Protein 8E2E (pdb70)

B-factor: mean 23.98, std 10.59, range [0.01, 70.36]

Radius of gyration: 41.84 Å; Cα contacts (8 Å, |Δi|>4): 3413; chains: 2; bounding box: 88×154×66 Å

GO terms:
  GO:0004842 ubiquitin-protein transferase activity (F, IDA)
  GO:0000922 spindle pole (C, IDA)
  GO:0005768 endosome (C, IDA)
  GO:0005802 trans-Golgi network (C, IDA)
  GO:0005815 microtubule organizing center (C, IDA)
  GO:0030496 midbody (C, IDA)
  GO:0042127 regulation of cell population proliferation (P, TAS)
  GO:0016567 protein ubiquitination (P, TAS)
  GO:0006468 protein phosphorylation (P, TAS)
  GO:0004869 cysteine-type endopeptidase inhibitor activity (F, IMP)
  GO:0043066 negative regulation of apoptotic process (P, IMP)
  GO:0032465 regulation of cytokinesis (P, IMP)
  GO:0005515 protein binding (F, IPI)
  GO:0005829 cytosol (C, TAS)
  GO:0072686 mitotic spindle (C, IDA)
  GO:0005794 Golgi apparatus (C, IDA)
  GO:0043066 negative regulation of apoptotic process (P, TAS)
  GO:0016020 membrane (C, HDA)
  GO:2001237 negative regulation of extrinsic apoptotic signaling pathway (P, IMP)

Foldseek 3Di:
DLLVLLVVLCPHPVVVNLVVLVVLLVVLVVVPLLVVLCVVVLLSNLLSLLSVLLPDDPVHALNSLLSSLSNSLSSQLVDPLRNAPCSNDPQVSVLSLLCLQWFCVQAPVVRHHSPPSNNSSSLVSLQSRLLSNCVDHCQVSLLVNLLVQLVCVVVRGTHQLRSLVSQQCNQPPHDQDLQGAGSHQYELSSVLSNLVCLLVVPDQDLSNLLSVLSSLSNNQNYDHVGSLVSQLVDPSNLSNVQDQQQAVPDLASDDSSLVSNVSSLVSSCVSCVVPHNQSSLLSLLQSLLQQLAPVHRLQVVHHHPSSLLSSLVSSLPGDNFFHFLVSLVSLLQSLLVSLLCVLVVDAQKDKDLDSFSNNLSSLSVNLVQQAFPADPVRTTRHCLAGNLLVQLVPLVSLLSLLLSLLSDEDVTNNVSSLSSLLSSLVRHPDLCSSVVSVQQQQQAADPRHDDLLGGHRHYPSSLVSVLVSCQDPRNLVVCLVVLVLVSLLSNLLSQQLVADDPPDDVVLVVLVVVACWDFQLLQWAKDWPDPPFDRCNQQSDPDWDDLPPPAFPGKDFADPVDFKTKMKIFHPAKFQFFKKKWAFNNNCLQQAFQWKWKWFDLVSPDTDTSGPTGGCRPRRMIMMGRPGGDTGRMMMIIGTGGPHDRMHGTTHMTGTGAHVHHPNNNSLSRRGSVSSLVVLLCSLPSDVVCNLVSLVSNLPRFLSLLSLVLCLPDPDRPDDNVSSLVSNLSNLPSDLVSVLVNVCCQQFNSFGVNSHGGSPPDQHNDDDPSSLVSLLCLQQPDDPNNVVSLVSLVVLVVLLVVVVVVRSSSVCHDPSSVVSNVVSVVD/DLLVLLVVLCPHPVVVNLVVLVVLLVVLVVVPLLVVLCVVVLLSNLLSLLSVLLPDDPVHALNSLLSSLSNSLSSQLVDPLRNAPCSNDPQVSVLSLLCLQWFCVQAPVVRHHSPPSNNSSSLVSLQSRLLSNCVDHCQVSLLVNLLVQLVCVVVRGTHQQRSLVSQQCNQPPHDQDLQGAGSHQYELSSVLSNLVCLLVVPDCDLSNLLSVLSSLSNNQNYDHVGSLVSQLVDPSNLSNVQDQQQAVPDLASDDSSLVSNVSSLVSSCVSCVVPHNQSSLLSLLQSLLQQLAPVHRLQVVGHHPSSLLSSLVSSLPGDNFFHFLVSLVSLLQSLLVSLLCPLVVPAQKDKDCDSFSNNLSSLSVNLVQQAFPADPVRTTRHCLAGNLLVQLVPLVSLLSLLLSLLSDADVTNNVSSLSSLVSSLVRHPDLCSSVVSVQQQQQAADPRHDDLLGGHRHYPSSLVSVLVSCQDPRNLVVCLVVLVLVSLLSNLLSQQLVADDPPDDCVLVVLVVVACWDFQLLQWAKDWPDPPFDRCNQQSDPDWDDLPPPAFPGKDFADPVDFKTKMKIFHPAKFQFFKKKWAFNNNCLQQAFQWKWKWFDLVSPDTDTSGPTGGCRPRRMIMMGRPGGDTGRMMMIIGTGGPHDRMHGTTHMTGTGAHVHHPNNNSLSRRGSVSSLVVLLCSLPSDVVCNLVSLVSNLPRFLSLLSLVLCLPDPDRPDDNVSSLVSNLSNLPSDLVSVLVNVCCQQFNSFGVNSHGGSPPDQHNDDDPSSLVSLLCLQQPDDPNNVVSLVSLVVLVVLLVVVVVVRRSSVCHDPSSVVSNVVSVVD

Sequence (1654 aa):
LLDNLLSPLQVLDIPMISWVVMLVSRLLDYVNQWSFINHERCISVVQKLVLFLLSMDFTCHADLLLFVCKVLARIANATRPTIHLCEIVNEPQLERLLLLLVGTDFNRGDISWGGAWAQYSLTCMLQDILAGELQLSSVPMLNVCCFNKLFSMLQVHHVQLESLLQLWLTLSLNFLYNANRIPVISLNQASITSSFLTVLAWYPNTLLRTWCLVLHSSLTLMTNMQLESTTAHLLVVSDPNLIHVLVKFLSGQHSPQVGPTATQAMQEFLTRLQVHLSSTCPQIFSSEFLLKLIHILSSTERGAFQTGQGPLDAQVKLLEFTLEQNFEVVSVSTISAVIESVTFLVHHYITCSDKVMSRSTRDQLMFDLLKLVNILVQLPLSGNREYSARPAYVADLVLANQQIMSQILSALGLCNSISVGDGLFTILTTLSKKASTVHMMLQPILTYMACGYMGRQGSLATTCQLSEPLLWFILRVLDTSDALKAFHDMGGVQLICNNMVTSTRAIIVNTARSMVSTIMKFLDGIHNFAPLGTITSSSPTAQPAEVLLQATPPHRRARSAAWSYIFLPEEAWCDLTIHLPAAVLLKEIHIQPHLASLATCPSSVSVEVSADGVNMLPLSTPVVVTSGLTYIKIQLVKAEVASAVCLRLHRPRDASTLGLSQIKLLGLTAFGTTSSDQVSKTSIGWLRLLHHCLTHISDLEGMMASAAAPTANLLQTCAALLMSSPYCGMHSPNIEVVLVKIGLQSTRIIGLKLIDILLRNCAASLNSPLLFGRLNGLSSDSTIDILYQLGTTQDPGTKDRIQALLKWVSDSARVAAMEYGLLMPSPSHLHCVAAILWHLLDNLLSPLQVLDIPMISWVVMLVSRLLDYVNQWSFINHERCISVVQKLVLFLLSMDFTCHADLLLFVCKVLARIANATRPTIHLCEIVNEPQLERLLLLLVGTDFNRGDISWGGAWAQYSLTCMLQDILAGELQLSSVPMLNVCCFNKLFSMLQVHHVQLESLLQLWLTLSLNFLYNANRIPVISLNQASITSSFLTVLAWYPNTLLRTWCLVLHSSLTLMTNMQLESTTAHLLVVSDPN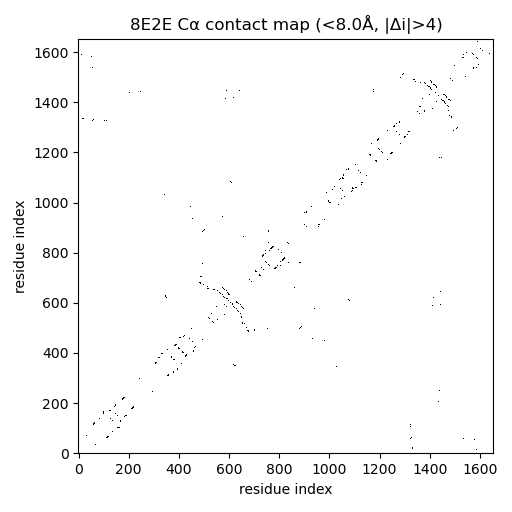LIHVLVKFLSGQHSPQVGPTATQAMQEFLTRLQVHLSSTCPQIFSSEFLLKLIHILSSTERGAFQTGQGPLDAQVKLLEFTLEQNFEVVSVSTISAVIESVTFLVHHYITCSDKVMSRSTRDQLMFDLLKLVNILVQLPLSGNREYSARPAYVADLVLANQQIMSQILSALGLCNSISVGDGLFTILTTLSKKASTVHMMLQPILTYMACGYMGRQGSLATTCQLSEPLLWFILRVLDTSDALKAFHDMGGVQLICNNMVTSTRAIIVNTARSMVSTIMKFLDGIHNFAPLGTITSSSPTAQPAEVLLQATPPHRRARSAAWSYIFLPEEAWCDLTIHLPAAVLLKEIHIQPHLASLATCPSSVSVEVSADGVNMLPLSTPVVVTSGLTYIKIQLVKAEVASAVCLRLHRPRDASTLGLSQIKLLGLTAFGTTSSDQVSKTSIGWLRLLHHCLTHISDLEGMMASAAAPTANLLQTCAALLMSSPYCGMHSPNIEVVLVKIGLQSTRIIGLKLIDILLRNCAASLNSPLLFGRLNGLSSDSTIDILYQLGTTQDPGTKDRIQALLKWVSDSARVAAMEYGLLMPSPSHLHCVAAILWH

Secondary structure (DSSP, 8-state):
-HHHHHGGG----HHHHHHHHHHHHHHHHT--GGGGT--HHHHHHHHHHHHHHHH--TTSBHHHHHHHHHHHHHHHHHSSS---HHHH--HHHHHHHHHHHHBTTT-BTTB-TTHHHHHHHHHHHHHHHHHHH----SHHHHHHHHHHHHHTTTTTSB-HHHHHHHHHHHH------TTPPPSS---HHHHHHHHHHHHH-S---HHHHHHHHHHHHHHHTS----HHHHHHTSHHHHHHHHHHHT--B-SS-HHHHHHHHHHHHHHHHHHHHTT-HHHHHHHHHHHHHHHHSTTSHHHHT-S-HHHHHHHHHHHTTS--TT-BHHHHHHHHHHHHHHHHHHHHT--SEEE---HHHHHHHHHHHHHHHHTPBBPTTSSBB----BHHHHHHH-HHHHHHHHHHHHT-----HHHHHHHHHHHHHHH-SSHHHHHHHHHHHHHS-GGG---SS--PPP-HHHHHHHHHHTTSHHHHHHHHHTTHHHHHHHHHHHHHHT--B-S--HHHHHHHHT---EE-GGGSEEE-S-TTSPP-HHHH-SSPPPTT-SS-SEEEEPPTT--EEEEEEEEEEEEEEEEEEEEE-GGGGGGS-SEEEEEEESSSSS-EE-SSPEE-TT-SSEEEEEEEEEEEEEEEEEEE--TT-SEEEEEEEEEEEE-SSSGGG--HHHHSSHHHHHHHHHHHHTTGGGHHHHHHHHTTSTTHHHHHHHHHTSS-SSS-HHHHHHHHHHHHHS-HHHHHHHHHHHHT--S----S----SS-TT---HHHHHHHHHHHHS-STTHHHHHHHHHHHHHHHHHHHH--HHHHS--HHHHHHHHHHHH-/-HHHHHGGG----HHHHHHHHHHHHHHHHT--GGGGT--HHHHHHHHHHHHHHHH--TTSBHHHHHHHHHHHHHHHHHSSS---HHHH--HHHHHHHHHHHHBTTT-BTTB-TTHHHHHHHHHHHHHHHHHHH----SHHHHHHHHHHHHHTTTTTSB-HHHHHHHHHHHH------TTPPPSS---HHHHHHHHHHHHH-S---HHHHHHHHHHHHHHHTS----HHHHHHTSHHHHHHHHHHHT--B-SS-HHHHHHHHHHHHHHHHHHHHTT-HHHHHHHHHHHHHHHHSTTSHHHHT-S-HHHHHHHHHHHTTS--TT-BHHHHHHHHHHHHHHHHHHHHT--SEEE---HHHHHHHHHHHHHHHHTPBBPTTSSBB----BHHHHHHH-HHHHHHHHHHHHT-----HHHHHHHHHHHHHHH-SSHHHHHHHHHHHHHS-GGG---SS--PPP-HHHHHHHHHHTTSHHHHHHHHHTTHHHHHHHHHHHHHHT--B-S--HHHHHHHHT---EE-GGGSEEE-S-TTSPP-HHHH-SSPPPTT-SS-SEEEEPPTT--EEEEEEEEEEEEEEEEEEEEE-GGGGGGS-SEEEEEEESSSSS-EE-SSPEE-TT-SSEEEEEEEEEEEEEEEEEEE--TT-SEEEEEEEEEEEE-SSSGGG--HHHHSSHHHHHHHHHHHHTTGGGHHHHHHHHTTSTTHHHHHHHHHTSS-SSS-HHHHHHHHHHHHHS-HHHHHHHHHHHHT--S----S----SS-TT---HHHHHHHHHHHHS-STTHHHHHHHHHHHHHHHHHHHH--HHHHS--HHHHHHHHHHHH-

Structure (mmCIF, N/CA/C/O backbone):
data_8E2E
#
_entry.id   8E2E
#
_cell.length_a   1.00
_cell.length_b   1.00
_cell.length_c   1.00
_cell.angle_alpha   90.00
_cell.angle_beta   90.00
_cell.angle_gamma   90.00
#
_symmetry.space_group_name_H-M   'P 1'
#
loop_
_entity.id
_entity.type
_entity.pdbx_description
1 polymer 'Baculoviral IAP repeat-containing protein 6'
2 water water
#
loop_
_atom_site.group_PDB
_atom_site.id
_atom_site.type_symbol
_atom_site.label_atom_id
_atom_site.label_alt_id
_atom_site.label_comp_id
_atom_site.label_asym_id
_atom_site.label_entity_id
_atom_site.label_seq_id
_atom_site.pdbx_PDB_ins_code
_atom_site.Cartn_x
_atom_site.Cartn_y
_atom_site.Cartn_z
_atom_site.occupancy
_atom_site.B_iso_or_equiv
_atom_site.auth_seq_id
_atom_site.auth_comp_id
_atom_site.auth_asym_id
_atom_site.auth_atom_id
_atom_site.pdbx_PDB_model_num
ATOM 1 N N . LEU A 1 2172 ? 208.070 273.603 178.562 1.00 27.55 2141 LEU A N 1
ATOM 2 C CA . LEU A 1 2172 ? 209.471 273.402 178.911 1.00 28.25 2141 LEU A CA 1
ATOM 3 C C . LEU A 1 2172 ? 210.016 272.151 178.226 1.00 26.25 2141 LEU A C 1
ATOM 4 O O . LEU A 1 2172 ? 210.935 272.227 177.424 1.00 25.84 2141 LEU A O 1
ATOM 19 N N . LEU A 1 2173 ? 209.440 270.996 178.560 1.00 26.27 2142 LEU A N 1
ATOM 20 C CA . LEU A 1 2173 ? 209.831 269.758 177.895 1.00 22.10 2142 LEU A CA 1
ATOM 21 C C . LEU A 1 2173 ? 209.689 269.883 176.384 1.00 22.63 2142 LEU A C 1
ATOM 22 O O . LEU A 1 2173 ? 210.577 269.467 175.633 1.00 25.21 2142 LEU A O 1
ATOM 38 N N . ASP A 1 2174 ? 208.579 270.456 175.925 1.00 25.08 2143 ASP A N 1
ATOM 39 C CA . ASP A 1 2174 ? 208.412 270.747 174.505 1.00 26.58 2143 ASP A CA 1
ATOM 40 C C . ASP A 1 2174 ? 209.614 271.509 173.954 1.00 26.53 2143 ASP A C 1
ATOM 41 O O . ASP A 1 2174 ? 210.225 271.098 172.960 1.00 26.81 2143 ASP A O 1
ATOM 50 N N . ASN A 1 2175 ? 209.983 272.615 174.606 1.00 27.94 2144 ASN A N 1
ATOM 51 C CA . ASN A 1 2175 ? 211.098 273.423 174.127 1.00 27.51 2144 ASN A CA 1
ATOM 52 C C . ASN A 1 2175 ? 212.424 272.684 174.264 1.00 25.87 2144 ASN A C 1
ATOM 53 O O . ASN A 1 2175 ? 213.291 272.800 173.396 1.00 30.87 2144 ASN A O 1
ATOM 64 N N . LEU A 1 2176 ? 212.604 271.920 175.344 1.00 22.48 2145 LEU A N 1
ATOM 65 C CA . LEU A 1 2176 ? 213.818 271.121 175.479 1.00 23.73 2145 LEU A CA 1
ATOM 66 C C . LEU A 1 2176 ? 213.965 270.134 174.335 1.00 22.64 2145 LEU A C 1
ATOM 67 O O . LEU A 1 2176 ? 215.084 269.819 173.933 1.00 23.61 2145 LEU A O 1
ATOM 83 N N . LEU A 1 2177 ? 212.855 269.626 173.809 1.00 24.52 2146 LEU A N 1
ATOM 84 C CA . LEU A 1 2177 ? 212.916 268.643 172.738 1.00 22.74 2146 LEU A CA 1
ATOM 85 C C . LEU A 1 2177 ? 212.906 269.273 171.356 1.00 25.46 2146 LEU A C 1
ATOM 86 O O . LEU A 1 2177 ? 213.213 268.587 170.377 1.00 23.69 2146 LEU A O 1
ATOM 102 N N . SER A 1 2178 ? 212.558 270.553 171.262 1.00 28.04 2147 SER A N 1
ATOM 103 C CA . SER A 1 2178 ? 212.482 271.273 169.995 1.00 26.07 2147 SER A CA 1
ATOM 104 C C . SER A 1 2178 ? 213.666 271.040 169.057 1.00 27.18 2147 SER A C 1
ATOM 105 O O . SER A 1 2178 ? 213.467 271.040 167.838 1.00 32.97 2147 SER A O 1
ATOM 113 N N . PRO A 1 2179 ? 214.899 270.842 169.541 1.00 26.51 2148 PRO A N 1
ATOM 114 C CA . PRO A 1 2179 ? 215.974 270.496 168.594 1.00 27.64 2148 PRO A CA 1
ATOM 115 C C . PRO A 1 2179 ? 215.667 269.273 167.755 1.00 28.82 2148 PRO A C 1
ATOM 116 O O . PRO A 1 2179 ? 216.134 269.179 166.617 1.00 35.90 2148 PRO A O 1
ATOM 127 N N . LEU A 1 2180 ? 214.894 268.326 168.283 1.00 27.16 2149 LEU A N 1
ATOM 128 C CA . LEU A 1 2180 ? 214.568 267.129 167.523 1.00 30.07 2149 LEU A CA 1
ATOM 129 C C . LEU A 1 2180 ? 213.689 267.429 166.320 1.00 30.10 2149 LEU A C 1
ATOM 130 O O . LEU A 1 2180 ? 213.613 266.606 165.406 1.00 33.83 2149 LEU A O 1
ATOM 146 N N . GLN A 1 2181 ? 213.015 268.573 166.300 1.00 41.84 2150 GLN A N 1
ATOM 147 C CA . GLN A 1 2181 ? 212.067 268.873 165.234 1.00 42.23 2150 GLN A CA 1
ATOM 148 C C . GLN A 1 2181 ? 212.038 270.360 164.918 1.00 44.44 2150 GLN A C 1
ATOM 149 O O . GLN A 1 2181 ? 211.200 271.093 165.440 1.00 46.51 2150 GLN A O 1
ATOM 163 N N . VAL A 1 2193 ? 220.714 271.784 170.171 1.00 34.85 2162 VAL A N 1
ATOM 164 C CA . VAL A 1 2193 ? 221.354 270.687 170.889 1.00 34.48 2162 VAL A CA 1
ATOM 165 C C . VAL A 1 2193 ? 220.488 270.256 172.072 1.00 33.46 2162 VAL A C 1
ATOM 166 O O . VAL A 1 2193 ? 219.938 271.089 172.783 1.00 32.63 2162 VAL A O 1
ATOM 178 N N . LEU A 1 2194 ? 220.378 268.949 172.285 1.00 29.57 2163 LEU A N 1
ATOM 179 C CA . LEU A 1 2194 ? 219.574 268.423 173.378 1.00 29.78 2163 LEU A CA 1
ATOM 180 C C . LEU A 1 2194 ? 220.365 268.446 174.678 1.00 31.05 2163 LEU A C 1
ATOM 181 O O . LEU A 1 2194 ? 221.549 268.100 174.704 1.00 33.82 2163 LEU A O 1
ATOM 197 N N . ASP A 1 2195 ? 219.704 268.847 175.757 1.00 31.80 2164 ASP A N 1
ATOM 198 C CA . ASP A 1 2195 ? 220.292 268.808 177.091 1.00 33.38 2164 ASP A CA 1
ATOM 199 C C . ASP A 1 2195 ? 219.678 267.613 177.823 1.00 32.60 2164 ASP A C 1
ATOM 200 O O . ASP A 1 2195 ? 218.770 267.742 178.640 1.00 33.38 2164 ASP A O 1
ATOM 209 N N . ILE A 1 2196 ? 220.180 266.426 177.496 1.00 29.14 2165 ILE A N 1
ATOM 210 C CA . ILE A 1 2196 ? 219.636 265.166 178.002 1.00 28.42 2165 ILE A CA 1
ATOM 211 C C . ILE A 1 2196 ? 219.533 265.162 179.524 1.00 29.46 2165 ILE A C 1
ATOM 212 O O . ILE A 1 2196 ? 218.582 264.586 180.058 1.00 29.89 2165 ILE A O 1
ATOM 228 N N . PRO A 1 2197 ? 220.474 265.747 180.270 1.00 33.78 2166 PRO A N 1
ATOM 229 C CA . PRO A 1 2197 ? 220.290 265.785 181.732 1.00 36.41 2166 PRO A CA 1
ATOM 230 C C . PRO A 1 2197 ? 219.086 266.608 182.161 1.00 35.38 2166 PRO A C 1
ATOM 231 O O . PRO A 1 2197 ? 218.304 266.181 183.030 1.00 33.75 2166 PRO A O 1
ATOM 242 N N . MET A 1 2198 ? 218.912 267.788 181.563 1.00 33.53 2167 MET A N 1
ATOM 243 C CA . MET A 1 2198 ? 217.761 268.621 181.892 1.00 34.67 2167 MET A CA 1
ATOM 244 C C . MET A 1 2198 ? 216.474 267.919 181.468 1.00 31.32 2167 MET A C 1
ATOM 245 O O . MET A 1 2198 ? 215.481 267.912 182.202 1.00 27.49 2167 MET A O 1
ATOM 259 N N . ILE A 1 2199 ? 216.480 267.330 180.271 1.00 26.41 2168 ILE A N 1
ATOM 260 C CA . ILE A 1 2199 ? 215.336 266.542 179.819 1.00 25.95 2168 ILE A CA 1
ATOM 261 C C . ILE A 1 2199 ? 215.027 265.445 180.823 1.00 22.53 2168 ILE A C 1
ATOM 262 O O . ILE A 1 2199 ? 213.867 265.185 181.132 1.00 22.52 2168 ILE A O 1
ATOM 278 N N . SER A 1 2200 ? 216.059 264.773 181.330 1.00 23.08 2169 SER A N 1
ATOM 279 C CA . SER A 1 2200 ? 215.840 263.681 182.270 1.00 22.89 2169 SER A CA 1
ATOM 280 C C . SER A 1 2200 ? 215.150 264.178 183.529 1.00 23.66 2169 SER A C 1
ATOM 281 O O . SER A 1 2200 ? 214.127 263.627 183.945 1.00 23.23 2169 SER A O 1
ATOM 289 N N . TRP A 1 2201 ? 215.698 265.228 184.147 1.00 25.38 2170 TRP A N 1
ATOM 290 C CA . TRP A 1 2201 ? 215.053 265.811 185.322 1.00 21.54 2170 TRP A CA 1
ATOM 291 C C . TRP A 1 2201 ? 213.598 266.144 185.033 1.00 19.40 2170 TRP A C 1
ATOM 292 O O . TRP A 1 2201 ? 212.703 265.812 185.815 1.00 23.95 2170 TRP A O 1
ATOM 313 N N . VAL A 1 2202 ? 213.344 266.791 183.896 1.00 21.47 2171 VAL A N 1
ATOM 314 C CA . VAL A 1 2202 ? 211.993 267.249 183.588 1.00 19.66 2171 VAL A CA 1
ATOM 315 C C . VAL A 1 2202 ? 211.065 266.067 183.349 1.00 22.54 2171 VAL A C 1
ATOM 316 O O . VAL A 1 2202 ? 209.917 266.066 183.794 1.00 23.97 2171 VAL A O 1
ATOM 329 N N . VAL A 1 2203 ? 211.530 265.068 182.612 1.00 19.37 2172 VAL A N 1
ATOM 330 C CA . VAL A 1 2203 ? 210.703 263.909 182.316 1.00 18.81 2172 VAL A CA 1
ATOM 331 C C . VAL A 1 2203 ? 210.361 263.179 183.602 1.00 19.10 2172 VAL A C 1
ATOM 332 O O . VAL A 1 2203 ? 209.233 262.731 183.795 1.00 21.07 2172 VAL A O 1
ATOM 345 N N . MET A 1 2204 ? 211.316 263.088 184.520 1.00 21.07 2173 MET A N 1
ATOM 346 C CA . MET A 1 2204 ? 211.026 262.430 185.783 1.00 20.59 2173 MET A CA 1
ATOM 347 C C . MET A 1 2204 ? 210.030 263.237 186.596 1.00 21.84 2173 MET A C 1
ATOM 348 O O . MET A 1 2204 ? 209.100 262.672 187.180 1.00 26.60 2173 MET A O 1
ATOM 362 N N . LEU A 1 2205 ? 210.180 264.558 186.622 1.00 24.31 2174 LEU A N 1
ATOM 363 C CA . LEU A 1 2205 ? 209.209 265.377 187.338 1.00 24.64 2174 LEU A CA 1
ATOM 364 C C . LEU A 1 2205 ? 207.821 265.229 186.726 1.00 23.41 2174 LEU A C 1
ATOM 365 O O . LEU A 1 2205 ? 206.832 265.053 187.440 1.00 30.39 2174 LEU A O 1
ATOM 381 N N . VAL A 1 2206 ? 207.735 265.320 185.402 1.00 24.38 2175 VAL A N 1
ATOM 382 C CA . VAL A 1 2206 ? 206.458 265.236 184.703 1.00 24.60 2175 VAL A CA 1
ATOM 383 C C . VAL A 1 2206 ? 205.822 263.875 184.918 1.00 25.67 2175 VAL A C 1
ATOM 384 O O . VAL A 1 2206 ? 204.610 263.767 185.105 1.00 29.09 2175 VAL A O 1
ATOM 397 N N . SER A 1 2207 ? 206.629 262.818 184.882 1.00 21.13 2176 SER A N 1
ATOM 398 C CA . SER A 1 2207 ? 206.138 261.484 185.186 1.00 23.01 2176 SER A CA 1
ATOM 399 C C . SER A 1 2207 ? 205.554 261.427 186.591 1.00 30.26 2176 SER A C 1
ATOM 400 O O . SER A 1 2207 ? 204.470 260.876 186.800 1.00 31.09 2176 SER A O 1
ATOM 408 N N . ARG A 1 2208 ? 206.250 262.014 187.567 1.00 32.16 2177 ARG A N 1
ATOM 409 C CA . ARG A 1 2208 ? 205.755 261.982 188.939 1.00 33.46 2177 ARG A CA 1
ATOM 410 C C . ARG A 1 2208 ? 204.471 262.785 189.087 1.00 33.58 2177 ARG A C 1
ATOM 411 O O . ARG A 1 2208 ? 203.580 262.403 189.849 1.00 39.27 2177 ARG A O 1
ATOM 432 N N . LEU A 1 2209 ? 204.357 263.903 188.375 1.00 31.51 2178 LEU A N 1
ATOM 433 C CA . LEU A 1 2209 ? 203.140 264.698 188.466 1.00 31.90 2178 LEU A CA 1
ATOM 434 C C . LEU A 1 2209 ? 201.981 263.986 187.791 1.00 33.11 2178 LEU A C 1
ATOM 435 O O . LEU A 1 2209 ? 200.855 264.000 188.294 1.00 38.32 2178 LEU A O 1
ATOM 451 N N . LEU A 1 2210 ? 202.239 263.345 186.653 1.00 31.03 2179 LEU A N 1
ATOM 452 C CA . LEU A 1 2210 ? 201.171 262.654 185.946 1.00 32.74 2179 LEU A CA 1
ATOM 453 C C . LEU A 1 2210 ? 200.716 261.417 186.704 1.00 35.22 2179 LEU A C 1
ATOM 454 O O . LEU A 1 2210 ? 199.523 261.108 186.717 1.00 38.03 2179 LEU A O 1
ATOM 470 N N . ASP A 1 2211 ? 201.636 260.721 187.370 1.00 41.17 2180 ASP A N 1
ATOM 471 C CA . ASP A 1 2211 ? 201.250 259.519 188.094 1.00 43.09 2180 ASP A CA 1
ATOM 472 C C . ASP A 1 2211 ? 200.528 259.869 189.389 1.00 44.66 2180 ASP A C 1
ATOM 473 O O . ASP A 1 2211 ? 199.760 259.060 189.917 1.00 46.37 2180 ASP A O 1
ATOM 482 N N . TYR A 1 2212 ? 200.754 261.074 189.908 1.00 53.20 2181 TYR A N 1
ATOM 483 C CA . TYR A 1 2212 ? 199.942 261.600 190.998 1.00 54.50 2181 TYR A CA 1
ATOM 484 C C . TYR A 1 2212 ? 198.587 262.110 190.523 1.00 54.23 2181 TYR A C 1
ATOM 485 O O . TYR A 1 2212 ? 197.717 262.375 191.360 1.00 56.08 2181 TYR A O 1
ATOM 503 N N . VAL A 1 2213 ? 198.383 262.240 189.218 1.00 46.65 2182 VAL A N 1
ATOM 504 C CA . VAL A 1 2213 ? 197.119 262.696 188.672 1.00 46.66 2182 VAL A CA 1
ATOM 505 C C . VAL A 1 2213 ? 196.278 261.497 188.259 1.00 47.24 2182 VAL A C 1
ATOM 506 O O . VAL A 1 2213 ? 195.360 261.096 188.971 1.00 49.01 2182 VAL A O 1
ATOM 519 N N . ASN A 1 2230 ? 198.000 250.956 186.087 1.00 51.23 2199 ASN A N 1
ATOM 520 C CA . ASN A 1 2230 ? 198.660 249.865 186.790 1.00 51.47 2199 ASN A CA 1
ATOM 521 C C . ASN A 1 2230 ? 199.821 249.282 186.001 1.00 48.53 2199 ASN A C 1
ATOM 522 O O . ASN A 1 2230 ? 200.736 248.697 186.576 1.00 47.28 2199 ASN A O 1
ATOM 532 N N . GLN A 1 2231 ? 199.779 249.422 184.677 1.00 34.16 2200 GLN A N 1
ATOM 533 C CA . GLN A 1 2231 ? 200.847 248.858 183.863 1.00 31.86 2200 GLN A CA 1
ATOM 534 C C . GLN A 1 2231 ? 202.189 249.522 184.137 1.00 29.70 2200 GLN A C 1
ATOM 535 O O . GLN A 1 2231 ? 203.225 248.892 183.920 1.00 32.22 2200 GLN A O 1
ATOM 549 N N . TRP A 1 2232 ? 202.199 250.751 184.645 1.00 25.32 2201 TRP A N 1
ATOM 550 C CA . TRP A 1 2232 ? 203.438 251.485 184.867 1.00 21.66 2201 TRP A CA 1
ATOM 551 C C . TRP A 1 2232 ? 203.961 251.360 186.291 1.00 20.83 2201 TRP A C 1
ATOM 552 O O . TRP A 1 2232 ? 204.990 251.959 186.610 1.00 24.38 2201 TRP A O 1
ATOM 573 N N . SER A 1 2233 ? 203.296 250.577 187.142 1.00 23.51 2202 SER A N 1
ATOM 574 C CA . SER A 1 2233 ? 203.770 250.386 188.507 1.00 24.23 2202 SER A CA 1
ATOM 575 C C . SER A 1 2233 ? 205.162 249.777 188.550 1.00 21.72 2202 SER A C 1
ATOM 576 O O . SER A 1 2233 ? 205.858 249.920 189.556 1.00 26.02 2202 SER A O 1
ATOM 584 N N . PHE A 1 2234 ? 205.586 249.100 187.487 1.00 21.78 2203 PHE A N 1
ATOM 585 C CA . PHE A 1 2234 ? 206.941 248.577 187.440 1.00 18.58 2203 PHE A CA 1
ATOM 586 C C . PHE A 1 2234 ? 207.992 249.675 187.502 1.00 22.14 2203 PHE A C 1
ATOM 587 O O . PHE A 1 2234 ? 209.136 249.397 187.862 1.00 24.81 2203 PHE A O 1
ATOM 604 N N . ILE A 1 2235 ? 207.631 250.912 187.172 1.00 24.90 2204 ILE A N 1
ATOM 605 C CA . ILE A 1 2235 ? 208.591 252.007 187.199 1.00 25.37 2204 ILE A CA 1
ATOM 606 C C . ILE A 1 2235 ? 208.771 252.590 188.594 1.00 27.50 2204 ILE A C 1
ATOM 607 O O . ILE A 1 2235 ? 209.862 253.079 188.912 1.00 33.67 2204 ILE A O 1
ATOM 623 N N . ASN A 1 2236 ? 207.741 252.560 189.429 1.00 34.41 2205 ASN A N 1
ATOM 624 C CA . ASN A 1 2236 ? 207.843 253.052 190.794 1.00 36.67 2205 ASN A CA 1
ATOM 625 C C . ASN A 1 2236 ? 208.970 252.353 191.540 1.00 35.63 2205 ASN A C 1
ATOM 626 O O . ASN A 1 2236 ? 209.958 252.973 191.912 1.00 36.59 2205 ASN A O 1
ATOM 637 N N . HIS A 1 2356 ? 193.967 270.624 171.659 1.00 51.64 2325 HIS A N 1
ATOM 638 C CA . HIS A 1 2356 ? 194.982 269.950 172.454 1.00 51.41 2325 HIS A CA 1
ATOM 639 C C . HIS A 1 2356 ? 196.232 269.839 171.600 1.00 50.06 2325 HIS A C 1
ATOM 640 O O . HIS A 1 2356 ? 196.933 268.833 171.621 1.00 48.37 2325 HIS A O 1
ATOM 653 N N . GLU A 1 2357 ? 196.505 270.910 170.851 1.00 56.99 2326 GLU A N 1
ATOM 654 C CA . GLU A 1 2357 ? 197.528 270.863 169.816 1.00 57.31 2326 GLU A CA 1
ATOM 655 C C . GLU A 1 2357 ? 198.939 270.918 170.387 1.00 56.38 2326 GLU A C 1
ATOM 656 O O . GLU A 1 2357 ? 199.845 270.278 169.838 1.00 54.13 2326 GLU A O 1
ATOM 668 N N . ARG A 1 2358 ? 199.160 271.665 171.470 1.00 53.75 2327 ARG A N 1
ATOM 669 C CA . ARG A 1 2358 ? 200.483 271.660 172.084 1.00 52.65 2327 ARG A CA 1
ATOM 670 C C . ARG A 1 2358 ? 200.787 270.327 172.744 1.00 50.49 2327 ARG A C 1
ATOM 671 O O . ARG A 1 2358 ? 201.955 269.919 172.797 1.00 49.81 2327 ARG A O 1
ATOM 692 N N . CYS A 1 2359 ? 199.760 269.638 173.241 1.00 41.24 2328 CYS A N 1
ATOM 693 C CA . CYS A 1 2359 ? 199.955 268.267 173.682 1.00 37.17 2328 CYS A CA 1
ATOM 694 C C . CYS A 1 2359 ? 200.447 267.402 172.530 1.00 35.49 2328 CYS A C 1
ATOM 695 O O . CYS A 1 2359 ? 201.381 266.614 172.699 1.00 33.51 2328 CYS A O 1
ATOM 703 N N . ILE A 1 2360 ? 199.834 267.538 171.350 1.00 32.35 2329 ILE A N 1
ATOM 704 C CA . ILE A 1 2360 ? 200.315 266.801 170.186 1.00 33.43 2329 ILE A CA 1
ATOM 705 C C . ILE A 1 2360 ? 201.762 267.163 169.894 1.00 31.44 2329 ILE A C 1
ATOM 706 O O . ILE A 1 2360 ? 202.572 266.297 169.570 1.00 31.00 2329 ILE A O 1
ATOM 722 N N . SER A 1 2361 ? 202.105 268.448 169.985 1.00 30.46 2330 SER A N 1
ATOM 723 C CA . SER A 1 2361 ? 203.484 268.864 169.752 1.00 29.54 2330 SER A CA 1
ATOM 724 C C . SER A 1 2361 ? 204.442 268.120 170.668 1.00 25.43 2330 SER A C 1
ATOM 725 O O . SER A 1 2361 ? 205.425 267.520 170.215 1.00 22.08 2330 SER A O 1
ATOM 733 N N . VAL A 1 2362 ? 204.164 268.135 171.966 1.00 21.63 2331 VAL A N 1
ATOM 734 C CA . VAL A 1 2362 ? 205.119 267.544 172.890 1.00 22.78 2331 VAL A CA 1
ATOM 735 C C . VAL A 1 2362 ? 205.168 266.029 172.717 1.00 19.22 2331 VAL A C 1
ATOM 736 O O . VAL A 1 2362 ? 206.236 265.423 172.802 1.00 17.16 2331 VAL A O 1
ATOM 749 N N . VAL A 1 2363 ? 204.027 265.397 172.446 1.00 21.47 2332 VAL A N 1
ATOM 750 C CA . VAL A 1 2363 ? 204.018 263.948 172.257 1.00 18.51 2332 VAL A CA 1
ATOM 751 C C . VAL A 1 2363 ? 204.745 263.564 170.971 1.00 17.09 2332 VAL A C 1
ATOM 752 O O . VAL A 1 2363 ? 205.467 262.563 170.926 1.00 17.75 2332 VAL A O 1
ATOM 765 N N . GLN A 1 2364 ? 204.573 264.348 169.907 1.00 16.91 2333 GLN A N 1
ATOM 766 C CA . GLN A 1 2364 ? 205.335 264.101 168.692 1.00 19.59 2333 GLN A CA 1
ATOM 767 C C . GLN A 1 2364 ? 206.825 264.207 168.963 1.00 18.53 2333 GLN A C 1
ATOM 768 O O . GLN A 1 2364 ? 207.614 263.385 168.488 1.00 19.42 2333 GLN A O 1
ATOM 782 N N . LYS A 1 2365 ? 207.227 265.212 169.740 1.00 18.65 2334 LYS A N 1
ATOM 783 C CA . LYS A 1 2365 ? 208.643 265.372 170.039 1.00 17.40 2334 LYS A CA 1
ATOM 784 C C . LYS A 1 2365 ? 209.153 264.230 170.901 1.00 14.84 2334 LYS A C 1
ATOM 785 O O . LYS A 1 2365 ? 210.282 263.771 170.720 1.00 17.56 2334 LYS A O 1
ATOM 804 N N . LEU A 1 2366 ? 208.333 263.753 171.834 1.00 12.41 2335 LEU A N 1
ATOM 805 C CA . LEU A 1 2366 ? 208.726 262.613 172.653 1.00 14.11 2335 LEU A CA 1
ATOM 806 C C . LEU A 1 2366 ? 208.891 261.360 171.808 1.00 12.75 2335 LEU A C 1
ATOM 807 O O . LEU A 1 2366 ? 209.781 260.543 172.063 1.00 13.15 2335 LEU A O 1
ATOM 823 N N . VAL A 1 2367 ? 208.041 261.185 170.801 1.00 14.20 2336 VAL A N 1
ATOM 824 C CA . VAL A 1 2367 ? 208.210 260.046 169.908 1.00 15.27 2336 VAL A CA 1
ATOM 825 C C . VAL A 1 2367 ? 209.496 260.198 169.113 1.00 14.14 2336 VAL A C 1
ATOM 826 O O . VAL A 1 2367 ? 210.267 259.247 168.960 1.00 12.53 2336 VAL A O 1
ATOM 839 N N . LEU A 1 2368 ? 209.739 261.397 168.585 1.00 15.54 2337 LEU A N 1
ATOM 840 C CA . LEU A 1 2368 ? 211.010 261.653 167.920 1.00 16.17 2337 LEU A CA 1
ATOM 841 C C . LEU A 1 2368 ? 212.174 261.307 168.828 1.00 14.04 2337 LEU A C 1
ATOM 842 O O . LEU A 1 2368 ? 213.146 260.688 168.392 1.00 16.12 2337 LEU A O 1
ATOM 858 N N . PHE A 1 2369 ? 212.080 261.675 170.098 1.00 15.78 2338 PHE A N 1
ATOM 859 C CA . PHE A 1 2369 ? 213.148 261.381 171.039 1.00 13.54 2338 PHE A CA 1
ATOM 860 C C . PHE A 1 2369 ? 213.347 259.878 171.178 1.00 13.17 2338 PHE A C 1
ATOM 861 O O . PHE A 1 2369 ? 214.469 259.379 171.053 1.00 11.54 2338 PHE A O 1
ATOM 878 N N . LEU A 1 2370 ? 212.259 259.139 171.421 1.00 10.73 2339 LEU A N 1
ATOM 879 C CA . LEU A 1 2370 ? 212.336 257.680 171.448 1.00 15.32 2339 LEU A CA 1
ATOM 880 C C . LEU A 1 2370 ? 213.037 257.138 170.209 1.00 13.95 2339 LEU A C 1
ATOM 881 O O . LEU A 1 2370 ? 213.869 256.233 170.299 1.00 15.62 2339 LEU A O 1
ATOM 897 N N . LEU A 1 2371 ? 212.697 257.680 169.040 1.00 11.95 2340 LEU A N 1
ATOM 898 C CA . LEU A 1 2371 ? 213.265 257.196 167.790 1.00 14.81 2340 LEU A CA 1
ATOM 899 C C . LEU A 1 2371 ? 214.720 257.605 167.618 1.00 14.05 2340 LEU A C 1
ATOM 900 O O . LEU A 1 2371 ? 215.448 256.960 166.863 1.00 14.54 2340 LEU A O 1
ATOM 916 N N . SER A 1 2372 ? 215.161 258.643 168.313 1.00 15.17 2341 SER A N 1
ATOM 917 C CA . SER A 1 2372 ? 216.518 259.146 168.186 1.00 11.52 2341 SER A CA 1
ATOM 918 C C . SER A 1 2372 ? 217.500 258.474 169.137 1.00 14.56 2341 SER A C 1
ATOM 919 O O . SER A 1 2372 ? 218.706 258.706 169.015 1.00 20.99 2341 SER A O 1
ATOM 927 N N . MET A 1 2373 ? 217.025 257.654 170.069 1.00 17.70 2342 MET A N 1
ATOM 928 C CA . MET A 1 2373 ? 217.879 257.098 171.113 1.00 15.89 2342 MET A CA 1
ATOM 929 C C . MET A 1 2373 ? 218.854 256.092 170.526 1.00 13.38 2342 MET A C 1
ATOM 930 O O . MET A 1 2373 ? 218.441 255.110 169.906 1.00 21.90 2342 MET A O 1
ATOM 944 N N . ASP A 1 2374 ? 220.143 256.341 170.720 1.00 13.16 2343 ASP A N 1
ATOM 945 C CA . ASP A 1 2374 ? 221.193 255.423 170.301 1.00 10.93 2343 ASP A CA 1
ATOM 946 C C . ASP A 1 2374 ? 222.040 255.120 171.537 1.00 10.62 2343 ASP A C 1
ATOM 947 O O . ASP A 1 2374 ? 221.609 255.284 172.680 1.00 11.70 2343 ASP A O 1
ATOM 956 N N . PHE A 1 2375 ? 223.260 254.632 171.329 1.00 7.01 2344 PHE A N 1
ATOM 957 C CA . PHE A 1 2375 ? 224.048 254.195 172.470 1.00 13.45 2344 PHE A CA 1
ATOM 958 C C . PHE A 1 2375 ? 224.416 255.344 173.398 1.00 12.31 2344 PHE A C 1
ATOM 959 O O . PHE A 1 2375 ? 224.752 255.093 174.553 1.00 17.83 2344 PHE A O 1
ATOM 976 N N . THR A 1 2376 ? 224.366 256.593 172.942 1.00 10.14 2345 THR A N 1
ATOM 977 C CA . THR A 1 2376 ? 224.586 257.692 173.876 1.00 12.73 2345 THR A CA 1
ATOM 978 C C . THR A 1 2376 ? 223.375 257.964 174.759 1.00 11.83 2345 THR A C 1
ATOM 979 O O . THR A 1 2376 ? 223.492 258.742 175.705 1.00 17.45 2345 THR A O 1
ATOM 990 N N . CYS A 1 2377 ? 222.231 257.352 174.483 1.00 11.04 2346 CYS A N 1
ATOM 991 C CA . CYS A 1 2377 ? 221.045 257.473 175.316 1.00 11.39 2346 CYS A CA 1
ATOM 992 C C . CYS A 1 2377 ? 220.880 256.202 176.141 1.00 10.26 2346 CYS A C 1
ATOM 993 O O . CYS A 1 2377 ? 221.520 255.186 175.878 1.00 11.89 2346 CYS A O 1
ATOM 1001 N N . HIS A 1 2378 ? 220.043 256.265 177.168 1.00 14.25 2347 HIS A N 1
ATOM 1002 C CA . HIS A 1 2378 ? 219.969 255.191 178.146 1.00 6.46 2347 HIS A CA 1
ATOM 1003 C C . HIS A 1 2378 ? 218.549 254.673 178.312 1.00 5.84 2347 HIS A C 1
ATOM 1004 O O . HIS A 1 2378 ? 217.583 255.438 178.296 1.00 12.27 2347 HIS A O 1
ATOM 1018 N N . ALA A 1 2379 ? 218.449 253.357 178.487 1.00 9.34 2348 ALA A N 1
ATOM 1019 C CA . ALA A 1 2379 ? 217.150 252.700 178.532 1.00 8.01 2348 ALA A CA 1
ATOM 1020 C C . ALA A 1 2379 ? 216.299 253.233 179.679 1.00 10.33 2348 ALA A C 1
ATOM 1021 O O . ALA A 1 2379 ? 215.090 253.436 179.520 1.00 8.56 2348 ALA A O 1
ATOM 1028 N N . ASP A 1 2380 ? 216.912 253.481 180.836 1.00 9.03 2349 ASP A N 1
ATOM 1029 C CA . ASP A 1 2380 ? 216.136 253.923 181.992 1.00 9.56 2349 ASP A CA 1
ATOM 1030 C C . ASP A 1 2380 ? 215.364 255.200 181.690 1.00 8.08 2349 ASP A C 1
ATOM 1031 O O . ASP A 1 2380 ? 214.216 255.345 182.115 1.00 15.18 2349 ASP A O 1
ATOM 1040 N N . LEU A 1 2381 ? 215.963 256.128 180.944 1.00 8.06 2350 LEU A N 1
ATOM 1041 C CA . LEU A 1 2381 ? 215.232 257.315 180.514 1.00 9.20 2350 LEU A CA 1
ATOM 1042 C C . LEU A 1 2381 ? 214.138 256.959 179.520 1.00 9.72 2350 LEU A C 1
ATOM 1043 O O . LEU A 1 2381 ? 213.064 257.568 179.520 1.00 10.34 2350 LEU A O 1
ATOM 1059 N N . LEU A 1 2382 ? 214.416 256.003 178.640 1.00 10.58 2351 LEU A N 1
ATOM 1060 C CA . LEU A 1 2382 ? 213.409 255.553 177.693 1.00 10.22 2351 LEU A CA 1
ATOM 1061 C C . LEU A 1 2382 ? 212.138 255.113 178.407 1.00 9.31 2351 LEU A C 1
ATOM 1062 O O . LEU A 1 2382 ? 211.032 255.383 177.935 1.00 10.71 2351 LEU A O 1
ATOM 1078 N N . LEU A 1 2383 ? 212.279 254.385 179.515 1.00 5.77 2352 LEU A N 1
ATOM 1079 C CA . LEU A 1 2383 ? 211.104 253.936 180.255 1.00 8.16 2352 LEU A CA 1
ATOM 1080 C C . LEU A 1 2383 ? 210.216 255.113 180.631 1.00 9.99 2352 LEU A C 1
ATOM 1081 O O . LEU A 1 2383 ? 209.004 255.097 180.400 1.00 15.52 2352 LEU A O 1
ATOM 1097 N N . PHE A 1 2384 ? 210.805 256.147 181.223 1.00 9.50 2353 PHE A N 1
ATOM 1098 C CA . PHE A 1 2384 ? 210.011 257.302 181.611 1.00 12.38 2353 PHE A CA 1
ATOM 1099 C C . PHE A 1 2384 ? 209.476 258.041 180.400 1.00 9.21 2353 PHE A C 1
ATOM 1100 O O . PHE A 1 2384 ? 208.381 258.600 180.444 1.00 14.11 2353 PHE A O 1
ATOM 1117 N N . VAL A 1 2385 ? 210.237 258.079 179.315 1.00 11.97 2354 VAL A N 1
ATOM 1118 C CA . VAL A 1 2385 ? 209.740 258.751 178.123 1.00 10.97 2354 VAL A CA 1
ATOM 1119 C C . VAL A 1 2385 ? 208.474 258.060 177.641 1.00 13.22 2354 VAL A C 1
ATOM 1120 O O . VAL A 1 2385 ? 207.475 258.712 177.330 1.00 12.43 2354 VAL A O 1
ATOM 1133 N N . CYS A 1 2386 ? 208.490 256.726 177.613 1.00 11.48 2355 CYS A N 1
ATOM 1134 C CA . CYS A 1 2386 ? 207.308 255.960 177.224 1.00 13.74 2355 CYS A CA 1
ATOM 1135 C C . CYS A 1 2386 ? 206.148 256.215 178.175 1.00 15.47 2355 CYS A C 1
ATOM 1136 O O . CYS A 1 2386 ? 205.018 256.462 177.743 1.00 17.34 2355 CYS A O 1
ATOM 1144 N N . LYS A 1 2387 ? 206.408 256.132 179.478 1.00 10.53 2356 LYS A N 1
ATOM 1145 C CA . LYS A 1 2387 ? 205.354 256.360 180.457 1.00 15.93 2356 LYS A CA 1
ATOM 1146 C C . LYS A 1 2387 ? 204.719 257.735 180.273 1.00 15.69 2356 LYS A C 1
ATOM 1147 O O . LYS A 1 2387 ? 203.491 257.864 180.242 1.00 20.53 2356 LYS A O 1
ATOM 1166 N N . VAL A 1 2388 ? 205.545 258.774 180.135 1.00 15.66 2357 VAL A N 1
ATOM 1167 C CA . VAL A 1 2388 ? 205.041 260.135 179.984 1.00 16.21 2357 VAL A CA 1
ATOM 1168 C C . VAL A 1 2388 ? 204.283 260.287 178.675 1.00 14.77 2357 VAL A C 1
ATOM 1169 O O . VAL A 1 2388 ? 203.234 260.929 178.626 1.00 15.96 2357 VAL A O 1
ATOM 1182 N N . LEU A 1 2389 ? 204.816 259.717 177.597 1.00 16.03 2358 LEU A N 1
ATOM 1183 C CA . LEU A 1 2389 ? 204.152 259.764 176.303 1.00 15.37 2358 LEU A CA 1
ATOM 1184 C C . LEU A 1 2389 ? 202.745 259.191 176.394 1.00 16.45 2358 LEU A C 1
ATOM 1185 O O . LEU A 1 2389 ? 201.767 259.836 176.000 1.00 19.17 2358 LEU A O 1
ATOM 1201 N N . ALA A 1 2390 ? 202.636 257.975 176.923 1.00 16.60 2359 ALA A N 1
ATOM 1202 C CA . ALA A 1 2390 ? 201.337 257.349 177.119 1.00 18.60 2359 ALA A CA 1
ATOM 1203 C C . ALA A 1 2390 ? 200.431 258.219 177.979 1.00 19.10 2359 ALA A C 1
ATOM 1204 O O . ALA A 1 2390 ? 199.272 258.463 177.631 1.00 22.23 2359 ALA A O 1
ATOM 1211 N N . ARG A 1 2391 ? 200.945 258.693 179.112 1.00 21.52 2360 ARG A N 1
ATOM 1212 C CA . ARG A 1 2391 ? 200.104 259.423 180.049 1.00 24.35 2360 ARG A CA 1
ATOM 1213 C C . ARG A 1 2391 ? 199.588 260.715 179.435 1.00 23.20 2360 ARG A C 1
ATOM 1214 O O . ARG A 1 2391 ? 198.424 261.069 179.618 1.00 28.26 2360 ARG A O 1
ATOM 1235 N N . ILE A 1 2392 ? 200.424 261.416 178.673 1.00 21.87 2361 ILE A N 1
ATOM 1236 C CA . ILE A 1 2392 ? 199.981 262.654 178.045 1.00 21.37 2361 ILE A CA 1
ATOM 1237 C C . ILE A 1 2392 ? 198.961 262.358 176.962 1.00 22.43 2361 ILE A C 1
ATOM 1238 O O . ILE A 1 2392 ? 197.920 263.018 176.880 1.00 25.22 2361 ILE A O 1
ATOM 1254 N N . ALA A 1 2393 ? 199.262 261.395 176.086 1.00 21.84 2362 ALA A N 1
ATOM 1255 C CA . ALA A 1 2393 ? 198.293 261.022 175.069 1.00 24.88 2362 ALA A CA 1
ATOM 1256 C C . ALA A 1 2393 ? 196.944 260.743 175.711 1.00 25.30 2362 ALA A C 1
ATOM 1257 O O . ALA A 1 2393 ? 195.908 261.194 175.216 1.00 26.47 2362 ALA A O 1
ATOM 1264 N N . ASN A 1 2394 ? 196.947 260.057 176.850 1.00 21.49 2363 ASN A N 1
ATOM 1265 C CA . ASN A 1 2394 ? 195.702 259.659 177.487 1.00 24.91 2363 ASN A CA 1
ATOM 1266 C C . ASN A 1 2394 ? 195.094 260.752 178.356 1.00 26.09 2363 ASN A C 1
ATOM 1267 O O . ASN A 1 2394 ? 193.944 260.614 178.774 1.00 29.97 2363 ASN A O 1
ATOM 1278 N N . ALA A 1 2395 ? 195.826 261.829 178.634 1.00 31.10 2364 ALA A N 1
ATOM 1279 C CA . ALA A 1 2395 ? 195.310 262.875 179.509 1.00 32.40 2364 ALA A CA 1
ATOM 1280 C C . ALA A 1 2395 ? 194.497 263.922 178.756 1.00 33.03 2364 ALA A C 1
ATOM 1281 O O . ALA A 1 2395 ? 193.651 264.586 179.359 1.00 36.43 2364 ALA A O 1
ATOM 1288 N N . THR A 1 2396 ? 194.705 264.067 177.453 1.00 37.33 2365 THR A N 1
ATOM 1289 C CA . THR A 1 2396 ? 194.016 265.113 176.709 1.00 40.54 2365 THR A CA 1
ATOM 1290 C C . THR A 1 2396 ? 192.586 264.693 176.383 1.00 43.34 2365 THR A C 1
ATOM 1291 O O . THR A 1 2396 ? 192.304 263.517 176.142 1.00 42.71 2365 THR A O 1
ATOM 1302 N N . ARG A 1 2397 ? 191.672 265.679 176.361 1.00 63.16 2366 ARG A N 1
ATOM 1303 C CA . ARG A 1 2397 ? 190.238 265.407 176.249 1.00 64.48 2366 ARG A CA 1
ATOM 1304 C C . ARG A 1 2397 ? 189.934 264.566 175.011 1.00 64.27 2366 ARG A C 1
ATOM 1305 O O . ARG A 1 2397 ? 189.532 263.407 175.161 1.00 65.11 2366 ARG A O 1
ATOM 1326 N N . PRO A 1 2398 ? 190.097 265.073 173.777 1.00 53.64 2367 PRO A N 1
ATOM 1327 C CA . PRO A 1 2398 ? 190.201 264.126 172.664 1.00 51.54 2367 PRO A CA 1
ATOM 1328 C C . PRO A 1 2398 ? 191.549 263.440 172.756 1.00 49.39 2367 PRO A C 1
ATOM 1329 O O . PRO A 1 2398 ? 192.566 264.007 172.349 1.00 50.05 2367 PRO A O 1
ATOM 1340 N N . THR A 1 2399 ? 191.570 262.258 173.360 1.00 34.80 2368 THR A N 1
ATOM 1341 C CA . THR A 1 2399 ? 192.780 261.459 173.462 1.00 31.99 2368 THR A CA 1
ATOM 1342 C C . THR A 1 2399 ? 193.602 261.599 172.189 1.00 30.90 2368 THR A C 1
ATOM 1343 O O . THR A 1 2399 ? 193.047 261.643 171.091 1.00 34.21 2368 THR A O 1
ATOM 1354 N N . ILE A 1 2400 ? 194.916 261.703 172.324 1.00 27.32 2369 ILE A N 1
ATOM 1355 C CA . ILE A 1 2400 ? 195.789 261.774 171.161 1.00 29.08 2369 ILE A CA 1
ATOM 1356 C C . ILE A 1 2400 ? 195.907 260.378 170.570 1.00 26.44 2369 ILE A C 1
ATOM 1357 O O . ILE A 1 2400 ? 196.240 259.421 171.273 1.00 27.99 2369 ILE A O 1
ATOM 1373 N N . HIS A 1 2401 ? 195.621 260.261 169.283 1.00 25.92 2370 HIS A N 1
ATOM 1374 C CA . HIS A 1 2401 ? 195.678 258.979 168.607 1.00 25.67 2370 HIS A CA 1
ATOM 1375 C C . HIS A 1 2401 ? 197.082 258.720 168.080 1.00 21.30 2370 HIS A C 1
ATOM 1376 O O . HIS A 1 2401 ? 197.849 259.643 167.812 1.00 27.53 2370 HIS A O 1
ATOM 1390 N N . LEU A 1 2402 ? 197.411 257.442 167.941 1.00 22.42 2371 LEU A N 1
ATOM 1391 C CA . LEU A 1 2402 ? 198.723 257.064 167.434 1.00 18.96 2371 LEU A CA 1
ATOM 1392 C C . LEU A 1 2402 ? 199.007 257.690 166.075 1.00 22.24 2371 LEU A C 1
ATOM 1393 O O . LEU A 1 2402 ? 200.156 258.022 165.777 1.00 25.45 2371 LEU A O 1
ATOM 1409 N N . CYS A 1 2403 ? 197.982 257.851 165.238 1.00 23.74 2372 CYS A N 1
ATOM 1410 C CA . CYS A 1 2403 ? 198.183 258.412 163.907 1.00 23.97 2372 CYS A CA 1
ATOM 1411 C C . CYS A 1 2403 ? 198.438 259.916 163.937 1.00 25.12 2372 CYS A C 1
ATOM 1412 O O . CYS A 1 2403 ? 198.939 260.462 162.955 1.00 26.26 2372 CYS A O 1
ATOM 1420 N N . GLU A 1 2404 ? 198.082 260.600 165.022 1.00 28.98 2373 GLU A N 1
ATOM 1421 C CA . GLU A 1 2404 ? 198.490 261.990 165.194 1.00 29.29 2373 GLU A CA 1
ATOM 1422 C C . GLU A 1 2404 ? 199.930 262.108 165.671 1.00 25.30 2373 GLU A C 1
ATOM 1423 O O . GLU A 1 2404 ? 200.571 263.134 165.440 1.00 30.83 2373 GLU A O 1
ATOM 1435 N N . ILE A 1 2405 ? 200.445 261.075 166.320 1.00 24.39 2374 ILE A N 1
ATOM 1436 C CA . ILE A 1 2405 ? 201.754 261.124 166.948 1.00 22.23 2374 ILE A CA 1
ATOM 1437 C C . ILE A 1 2405 ? 202.853 260.764 165.963 1.00 19.12 2374 ILE A C 1
ATOM 1438 O O . ILE A 1 2405 ? 203.880 261.437 165.894 1.00 25.05 2374 ILE A O 1
ATOM 1454 N N . VAL A 1 2406 ? 202.668 259.692 165.201 1.00 19.38 2375 VAL A N 1
ATOM 1455 C CA . VAL A 1 2406 ? 203.676 259.210 164.272 1.00 17.85 2375 VAL A CA 1
ATOM 1456 C C . VAL A 1 2406 ? 203.143 259.327 162.854 1.00 19.53 2375 VAL A C 1
ATOM 1457 O O . VAL A 1 2406 ? 201.960 259.567 162.624 1.00 26.52 2375 VAL A O 1
ATOM 1470 N N . ASN A 1 2407 ? 204.047 259.156 161.903 1.00 21.79 2376 ASN A N 1
ATOM 1471 C CA . ASN A 1 2407 ? 203.724 258.890 160.512 1.00 22.95 2376 ASN A CA 1
ATOM 1472 C C . ASN A 1 2407 ? 204.200 257.478 160.182 1.00 22.01 2376 ASN A C 1
ATOM 1473 O O . ASN A 1 2407 ? 204.745 256.774 161.032 1.00 22.04 2376 ASN A O 1
ATOM 1484 N N . GLU A 1 2408 ? 204.016 257.071 158.927 1.00 24.87 2377 GLU A N 1
ATOM 1485 C CA . GLU A 1 2408 ? 204.234 255.671 158.569 1.00 23.40 2377 GLU A CA 1
ATOM 1486 C C . GLU A 1 2408 ? 205.665 255.210 158.824 1.00 20.51 2377 GLU A C 1
ATOM 1487 O O . GLU A 1 2408 ? 205.852 254.179 159.494 1.00 24.28 2377 GLU A O 1
ATOM 1499 N N . PRO A 1 2409 ? 206.705 255.893 158.338 1.00 21.88 2378 PRO A N 1
ATOM 1500 C CA . PRO A 1 2409 ? 208.070 255.415 158.623 1.00 21.77 2378 PRO A CA 1
ATOM 1501 C C . PRO A 1 2409 ? 208.396 255.417 160.101 1.00 17.92 2378 PRO A C 1
ATOM 1502 O O . PRO A 1 2409 ? 209.100 254.520 160.580 1.00 18.79 2378 PRO A O 1
ATOM 1513 N N . GLN A 1 2410 ? 207.876 256.396 160.838 1.00 16.33 2379 GLN A N 1
ATOM 1514 C CA . GLN A 1 2410 ? 208.106 256.462 162.273 1.00 17.37 2379 GLN A CA 1
ATOM 1515 C C . GLN A 1 2410 ? 207.456 255.281 162.980 1.00 18.00 2379 GLN A C 1
ATOM 1516 O O . GLN A 1 2410 ? 208.105 254.590 163.766 1.00 15.29 2379 GLN A O 1
ATOM 1530 N N . LEU A 1 2411 ? 206.164 255.052 162.729 1.00 18.62 2380 LEU A N 1
ATOM 1531 C CA . LEU A 1 2411 ? 205.488 253.891 163.299 1.00 15.09 2380 LEU A CA 1
ATOM 1532 C C . LEU A 1 2411 ? 206.228 252.607 162.963 1.00 10.62 2380 LEU A C 1
ATOM 1533 O O . LEU A 1 2411 ? 206.385 251.725 163.812 1.00 15.50 2380 LEU A O 1
ATOM 1549 N N . GLU A 1 2412 ? 206.696 252.487 161.727 1.00 13.79 2381 GLU A N 1
ATOM 1550 C CA . GLU A 1 2412 ? 207.406 251.279 161.338 1.00 14.76 2381 GLU A CA 1
ATOM 1551 C C . GLU A 1 2412 ? 208.665 251.101 162.170 1.00 13.26 2381 GLU A C 1
ATOM 1552 O O . GLU A 1 2412 ? 208.919 250.017 162.701 1.00 16.37 2381 GLU A O 1
ATOM 1564 N N . ARG A 1 2413 ? 209.473 252.154 162.287 1.00 14.26 2382 ARG A N 1
ATOM 1565 C CA . ARG A 1 2413 ? 210.671 252.072 163.114 1.00 12.84 2382 ARG A CA 1
ATOM 1566 C C . ARG A 1 2413 ? 210.320 251.738 164.560 1.00 8.63 2382 ARG A C 1
ATOM 1567 O O . ARG A 1 2413 ? 210.999 250.941 165.212 1.00 11.29 2382 ARG A O 1
ATOM 1588 N N . LEU A 1 2414 ? 209.298 252.397 165.091 1.00 7.46 2383 LEU A N 1
ATOM 1589 C CA . LEU A 1 2414 ? 208.852 252.132 166.450 1.00 10.51 2383 LEU A CA 1
ATOM 1590 C C . LEU A 1 2414 ? 208.567 250.649 166.647 1.00 11.48 2383 LEU A C 1
ATOM 1591 O O . LEU A 1 2414 ? 209.137 250.007 167.533 1.00 12.71 2383 LEU A O 1
ATOM 1607 N N . LEU A 1 2415 ? 207.737 250.069 165.782 1.00 11.85 2384 LEU A N 1
ATOM 1608 C CA . LEU A 1 2415 ? 207.419 248.651 165.917 1.00 9.22 2384 LEU A CA 1
ATOM 1609 C C . LEU A 1 2415 ? 208.644 247.776 165.680 1.00 7.69 2384 LEU A C 1
ATOM 1610 O O . LEU A 1 2415 ? 208.783 246.722 166.302 1.00 12.04 2384 LEU A O 1
ATOM 1626 N N . LEU A 1 2416 ? 209.560 248.205 164.816 1.00 5.39 2385 LEU A N 1
ATOM 1627 C CA . LEU A 1 2416 ? 210.778 247.435 164.588 1.00 10.71 2385 LEU A CA 1
ATOM 1628 C C . LEU A 1 2416 ? 211.709 247.454 165.795 1.00 7.10 2385 LEU A C 1
ATOM 1629 O O . LEU A 1 2416 ? 212.486 246.516 165.993 1.00 11.81 2385 LEU A O 1
ATOM 1645 N N . LEU A 1 2417 ? 211.657 248.514 166.596 1.00 9.53 2386 LEU A N 1
ATOM 1646 C CA . LEU A 1 2417 ? 212.345 248.487 167.883 1.00 11.79 2386 LEU A CA 1
ATOM 1647 C C . LEU A 1 2417 ? 211.901 247.280 168.692 1.00 10.75 2386 LEU A C 1
ATOM 1648 O O . LEU A 1 2417 ? 212.718 246.603 169.321 1.00 11.62 2386 LEU A O 1
ATOM 1664 N N . LEU A 1 2418 ? 210.612 246.965 168.625 1.00 8.49 2387 LEU A N 1
ATOM 1665 C CA . LEU A 1 2418 ? 210.066 245.819 169.329 1.00 9.99 2387 LEU A CA 1
ATOM 1666 C C . LEU A 1 2418 ? 210.320 244.501 168.607 1.00 7.79 2387 LEU A C 1
ATOM 1667 O O . LEU A 1 2418 ? 210.524 243.483 169.265 1.00 13.45 2387 LEU A O 1
ATOM 1683 N N . VAL A 1 2419 ? 210.318 244.480 167.275 1.00 10.20 2388 VAL A N 1
ATOM 1684 C CA . VAL A 1 2419 ? 210.290 243.205 166.559 1.00 9.29 2388 VAL A CA 1
ATOM 1685 C C . VAL A 1 2419 ? 211.335 243.094 165.461 1.00 10.78 2388 VAL A C 1
ATOM 1686 O O . VAL A 1 2419 ? 211.506 242.000 164.901 1.00 16.94 2388 VAL A O 1
ATOM 1699 N N . GLY A 1 2420 ? 212.069 244.150 165.123 1.00 10.55 2389 GLY A N 1
ATOM 1700 C CA . GLY A 1 2420 ? 213.010 244.060 164.023 1.00 8.84 2389 GLY A CA 1
ATOM 1701 C C . GLY A 1 2420 ? 214.287 243.358 164.443 1.00 10.04 2389 GLY A C 1
ATOM 1702 O O . GLY A 1 2420 ? 214.750 243.496 165.574 1.00 18.13 2389 GLY A O 1
ATOM 1706 N N . THR A 1 2421 ? 214.864 242.604 163.515 1.00 10.96 2390 THR A N 1
ATOM 1707 C CA . THR A 1 2421 ? 216.103 241.883 163.776 1.00 15.43 2390 THR A CA 1
ATOM 1708 C C . THR A 1 2421 ? 217.348 242.755 163.642 1.00 14.08 2390 THR A C 1
ATOM 1709 O O . THR A 1 2421 ? 218.448 242.270 163.909 1.00 18.51 2390 THR A O 1
ATOM 1720 N N . ASP A 1 2422 ? 217.215 243.999 163.191 1.00 12.26 2391 ASP A N 1
ATOM 1721 C CA . ASP A 1 2422 ? 218.350 244.913 163.262 1.00 17.22 2391 ASP A CA 1
ATOM 1722 C C . ASP A 1 2422 ? 218.485 245.520 164.655 1.00 17.10 2391 ASP A C 1
ATOM 1723 O O . ASP A 1 2422 ? 219.575 245.958 165.028 1.00 20.03 2391 ASP A O 1
ATOM 1732 N N . PHE A 1 2423 ? 217.410 245.520 165.440 1.00 14.15 2392 PHE A N 1
ATOM 1733 C CA . PHE A 1 2423 ? 217.434 246.037 166.799 1.00 10.55 2392 PHE A CA 1
ATOM 1734 C C . PHE A 1 2423 ? 217.360 244.953 167.856 1.00 10.38 2392 PHE A C 1
ATOM 1735 O O . PHE A 1 2423 ? 217.670 245.222 169.016 1.00 18.93 2392 PHE A O 1
ATOM 1752 N N . ASN A 1 2424 ? 216.963 243.747 167.485 1.00 10.69 2393 ASN A N 1
ATOM 1753 C CA . ASN A 1 2424 ? 216.752 242.664 168.425 1.00 15.35 2393 ASN A CA 1
ATOM 1754 C C . ASN A 1 2424 ? 217.477 241.434 167.915 1.00 17.04 2393 ASN A C 1
ATOM 1755 O O . ASN A 1 2424 ? 217.360 241.090 166.738 1.00 28.86 2393 ASN A O 1
ATOM 1766 N N . ARG A 1 2425 ? 218.240 240.791 168.790 1.00 24.20 2394 ARG A N 1
ATOM 1767 C CA . ARG A 1 2425 ? 219.011 239.613 168.417 1.00 24.93 2394 ARG A CA 1
ATOM 1768 C C . ARG A 1 2425 ? 218.620 238.408 169.259 1.00 27.27 2394 ARG A C 1
ATOM 1769 O O . ARG A 1 2425 ? 219.457 237.858 169.979 1.00 31.35 2394 ARG A O 1
ATOM 1790 N N . GLY A 1 2426 ? 217.364 237.985 169.177 1.00 31.44 2395 GLY A N 1
ATOM 1791 C CA . GLY A 1 2426 ? 216.932 236.818 169.916 1.00 32.83 2395 GLY A CA 1
ATOM 1792 C C . GLY A 1 2426 ? 216.845 237.063 171.406 1.00 33.01 2395 GLY A C 1
ATOM 1793 O O . GLY A 1 2426 ? 215.920 237.728 171.873 1.00 35.24 2395 GLY A O 1
ATOM 1797 N N . ASP A 1 2427 ? 217.807 236.540 172.166 1.00 37.64 2396 ASP A N 1
ATOM 1798 C CA . ASP A 1 2427 ? 217.797 236.763 173.607 1.00 38.39 2396 ASP A CA 1
ATOM 1799 C C . ASP A 1 2427 ? 218.097 238.217 173.948 1.00 35.74 2396 ASP A C 1
ATOM 1800 O O . ASP A 1 2427 ? 217.714 238.694 175.020 1.00 38.20 2396 ASP A O 1
ATOM 1809 N N . ILE A 1 2428 ? 218.767 238.931 173.056 1.00 26.04 2397 ILE A N 1
ATOM 1810 C CA . ILE A 1 2428 ? 219.120 240.328 173.275 1.00 24.00 2397 ILE A CA 1
ATOM 1811 C C . ILE A 1 2428 ? 218.049 241.193 172.625 1.00 21.04 2397 ILE A C 1
ATOM 1812 O O . ILE A 1 2428 ? 217.834 241.120 171.414 1.00 24.65 2397 ILE A O 1
ATOM 1828 N N . SER A 1 2429 ? 217.368 242.000 173.423 1.00 15.94 2398 SER A N 1
ATOM 1829 C CA . SER A 1 2429 ? 216.327 242.884 172.932 1.00 9.32 2398 SER A CA 1
ATOM 1830 C C . SER A 1 2429 ? 216.772 244.334 173.058 1.00 11.14 2398 SER A C 1
ATOM 1831 O O . SER A 1 2429 ? 217.521 244.692 173.966 1.00 12.16 2398 SER A O 1
ATOM 1839 N N . TRP A 1 2430 ? 216.302 245.155 172.127 1.00 11.79 2399 TRP A N 1
ATOM 1840 C CA . TRP A 1 2430 ? 216.641 246.570 172.096 1.00 8.02 2399 TRP A CA 1
ATOM 1841 C C . TRP A 1 2430 ? 216.173 247.280 173.360 1.00 9.94 2399 TRP A C 1
ATOM 1842 O O . TRP A 1 2430 ? 214.982 247.280 173.675 1.00 9.39 2399 TRP A O 1
ATOM 1863 N N . GLY A 1 2431 ? 217.106 247.912 174.060 1.00 8.44 2400 GLY A N 1
ATOM 1864 C CA . GLY A 1 2431 ? 216.783 248.589 175.295 1.00 4.20 2400 GLY A CA 1
ATOM 1865 C C . GLY A 1 2431 ? 216.534 247.674 176.465 1.00 4.39 2400 GLY A C 1
ATOM 1866 O O . GLY A 1 2431 ? 216.204 248.160 177.547 1.00 11.92 2400 GLY A O 1
ATOM 1870 N N . GLY A 1 2432 ? 216.697 246.373 176.288 1.00 10.21 2401 GLY A N 1
ATOM 1871 C CA . GLY A 1 2432 ? 216.442 245.431 177.351 1.00 7.31 2401 GLY A CA 1
ATOM 1872 C C . GLY A 1 2432 ? 214.962 245.124 177.502 1.00 8.02 2401 GLY A C 1
ATOM 1873 O O . GLY A 1 2432 ? 214.081 245.725 176.881 1.00 9.23 2401 GLY A O 1
ATOM 1877 N N . ALA A 1 2433 ? 214.700 244.150 178.374 1.00 7.87 2402 ALA A N 1
ATOM 1878 C CA . ALA A 1 2433 ? 213.333 243.697 178.594 1.00 6.77 2402 ALA A CA 1
ATOM 1879 C C . ALA A 1 2433 ? 212.443 244.835 179.062 1.00 5.93 2402 ALA A C 1
ATOM 1880 O O . ALA A 1 2433 ? 211.290 244.943 178.640 1.00 8.90 2402 ALA A O 1
ATOM 1887 N N . TRP A 1 2434 ? 212.966 245.706 179.922 1.00 5.72 2403 TRP A N 1
ATOM 1888 C CA . TRP A 1 2434 ? 212.150 246.795 180.441 1.00 6.45 2403 TRP A CA 1
ATOM 1889 C C . TRP A 1 2434 ? 211.782 247.781 179.343 1.00 5.48 2403 TRP A C 1
ATOM 1890 O O . TRP A 1 2434 ? 210.654 248.267 179.303 1.00 6.02 2403 TRP A O 1
ATOM 1911 N N . ALA A 1 2435 ? 212.715 248.079 178.439 1.00 9.25 2404 ALA A N 1
ATOM 1912 C CA . ALA A 1 2435 ? 212.413 248.956 177.311 1.00 7.97 2404 ALA A CA 1
ATOM 1913 C C . ALA A 1 2435 ? 211.370 248.333 176.390 1.00 6.14 2404 ALA A C 1
ATOM 1914 O O . ALA A 1 2435 ? 210.414 248.999 175.983 1.00 8.40 2404 ALA A O 1
ATOM 1921 N N . GLN A 1 2436 ? 211.565 247.064 176.022 1.00 7.99 2405 GLN A N 1
ATOM 1922 C CA . GLN A 1 2436 ? 210.560 246.347 175.241 1.00 6.23 2405 GLN A CA 1
ATOM 1923 C C . GLN A 1 2436 ? 209.187 246.476 175.880 1.00 8.56 2405 GLN A C 1
ATOM 1924 O O . GLN A 1 2436 ? 208.208 246.853 175.223 1.00 8.08 2405 GLN A O 1
ATOM 1938 N N . TYR A 1 2437 ? 209.117 246.203 177.181 1.00 10.41 2406 TYR A N 1
ATOM 1939 C CA . TYR A 1 2437 ? 207.849 246.225 177.889 1.00 9.13 2406 TYR A CA 1
ATOM 1940 C C . TYR A 1 2437 ? 207.262 247.628 177.912 1.00 9.54 2406 TYR A C 1
ATOM 1941 O O . TYR A 1 2437 ? 206.057 247.808 177.744 1.00 12.84 2406 TYR A O 1
ATOM 1959 N N . SER A 1 2438 ? 208.102 248.638 178.126 1.00 8.31 2407 SER A N 1
ATOM 1960 C CA . SER A 1 2438 ? 207.615 250.008 178.214 1.00 10.85 2407 SER A CA 1
ATOM 1961 C C . SER A 1 2438 ? 207.062 250.472 176.878 1.00 7.40 2407 SER A C 1
ATOM 1962 O O . SER A 1 2438 ? 206.016 251.116 176.820 1.00 6.84 2407 SER A O 1
ATOM 1970 N N . LEU A 1 2439 ? 207.772 250.157 175.796 1.00 6.91 2408 LEU A N 1
ATOM 1971 C CA . LEU A 1 2439 ? 207.312 250.501 174.455 1.00 7.90 2408 LEU A CA 1
ATOM 1972 C C . LEU A 1 2439 ? 205.972 249.846 174.165 1.00 9.21 2408 LEU A C 1
ATOM 1973 O O . LEU A 1 2439 ? 205.040 250.494 173.669 1.00 11.44 2408 LEU A O 1
ATOM 1989 N N . THR A 1 2440 ? 205.870 248.548 174.447 1.00 10.97 2409 THR A N 1
ATOM 1990 C CA . THR A 1 2440 ? 204.604 247.850 174.266 1.00 7.85 2409 THR A CA 1
ATOM 1991 C C . THR A 1 2440 ? 203.494 248.506 175.081 1.00 9.74 2409 THR A C 1
ATOM 1992 O O . THR A 1 2440 ? 202.404 248.761 174.566 1.00 15.04 2409 THR A O 1
ATOM 2003 N N . CYS A 1 2441 ? 203.764 248.799 176.355 1.00 10.22 2410 CYS A N 1
ATOM 2004 C CA . CYS A 1 2441 ? 202.755 249.394 177.221 1.00 11.85 2410 CYS A CA 1
ATOM 2005 C C . CYS A 1 2441 ? 202.333 250.762 176.718 1.00 11.04 2410 CYS A C 1
ATOM 2006 O O . CYS A 1 2441 ? 201.161 251.126 176.811 1.00 16.69 2410 CYS A O 1
ATOM 2014 N N . MET A 1 2442 ? 203.273 251.522 176.161 1.00 10.69 2411 MET A N 1
ATOM 2015 C CA . MET A 1 2442 ? 202.953 252.832 175.614 1.00 16.46 2411 MET A CA 1
ATOM 2016 C C . MET A 1 2442 ? 202.047 252.704 174.396 1.00 12.24 2411 MET A C 1
ATOM 2017 O O . MET A 1 2442 ? 201.048 253.423 174.270 1.00 14.15 2411 MET A O 1
ATOM 2031 N N . LEU A 1 2443 ? 202.400 251.809 173.475 1.00 11.06 2412 LEU A N 1
ATOM 2032 C CA . LEU A 1 2443 ? 201.562 251.599 172.302 1.00 13.06 2412 LEU A CA 1
ATOM 2033 C C . LEU A 1 2443 ? 200.167 251.156 172.709 1.00 12.52 2412 LEU A C 1
ATOM 2034 O O . LEU A 1 2443 ? 199.164 251.678 172.210 1.00 15.07 2412 LEU A O 1
ATOM 2050 N N . GLN A 1 2444 ? 200.097 250.217 173.650 1.00 16.04 2413 GLN A N 1
ATOM 2051 C CA . GLN A 1 2444 ? 198.823 249.702 174.124 1.00 16.53 2413 GLN A CA 1
ATOM 2052 C C . GLN A 1 2444 ? 197.996 250.800 174.771 1.00 18.38 2413 GLN A C 1
ATOM 2053 O O . GLN A 1 2444 ? 196.795 250.904 174.522 1.00 20.52 2413 GLN A O 1
ATOM 2067 N N . ASP A 1 2445 ? 198.630 251.651 175.584 1.00 18.28 2414 ASP A N 1
ATOM 2068 C CA . ASP A 1 2445 ? 197.915 252.745 176.232 1.00 18.12 2414 ASP A CA 1
ATOM 2069 C C . ASP A 1 2445 ? 197.359 253.728 175.212 1.00 16.37 2414 ASP A C 1
ATOM 2070 O O . ASP A 1 2445 ? 196.213 254.165 175.318 1.00 22.48 2414 ASP A O 1
ATOM 2079 N N . ILE A 1 2446 ? 198.174 254.122 174.240 1.00 16.99 2415 ILE A N 1
ATOM 2080 C CA . ILE A 1 2446 ? 197.722 255.091 173.251 1.00 19.87 2415 ILE A CA 1
ATOM 2081 C C . ILE A 1 2446 ? 196.561 254.518 172.443 1.00 19.57 2415 ILE A C 1
ATOM 2082 O O . ILE A 1 2446 ? 195.516 255.164 172.275 1.00 23.68 2415 ILE A O 1
ATOM 2098 N N . LEU A 1 2447 ? 196.725 253.288 171.943 1.00 19.63 2416 LEU A N 1
ATOM 2099 C CA . LEU A 1 2447 ? 195.639 252.615 171.238 1.00 20.90 2416 LEU A CA 1
ATOM 2100 C C . LEU A 1 2447 ? 194.380 252.559 172.089 1.00 21.77 2416 LEU A C 1
ATOM 2101 O O . LEU A 1 2447 ? 193.292 252.894 171.616 1.00 25.17 2416 LEU A O 1
ATOM 2117 N N . ALA A 1 2448 ? 194.510 252.148 173.351 1.00 20.03 2417 ALA A N 1
ATOM 2118 C CA . ALA A 1 2448 ? 193.346 251.987 174.210 1.00 24.16 2417 ALA A CA 1
ATOM 2119 C C . ALA A 1 2448 ? 192.633 253.311 174.417 1.00 27.31 2417 ALA A C 1
ATOM 2120 O O . ALA A 1 2448 ? 191.402 253.376 174.353 1.00 30.68 2417 ALA A O 1
ATOM 2127 N N . GLY A 1 2449 ? 193.386 254.379 174.665 1.00 27.39 2418 GLY A N 1
ATOM 2128 C CA . GLY A 1 2449 ? 192.786 255.694 174.667 1.00 26.80 2418 GLY A CA 1
ATOM 2129 C C . GLY A 1 2449 ? 191.997 255.970 173.407 1.00 27.60 2418 GLY A C 1
ATOM 2130 O O . GLY A 1 2449 ? 190.920 256.563 173.464 1.00 33.44 2418 GLY A O 1
ATOM 2134 N N . GLU A 1 2450 ? 192.516 255.556 172.255 1.00 30.79 2419 GLU A N 1
ATOM 2135 C CA . GLU A 1 2450 ? 191.753 255.761 171.030 1.00 30.82 2419 GLU A CA 1
ATOM 2136 C C . GLU A 1 2450 ? 190.522 254.859 170.979 1.00 33.67 2419 GLU A C 1
ATOM 2137 O O . GLU A 1 2450 ? 189.415 255.331 170.706 1.00 34.14 2419 GLU A O 1
ATOM 2149 N N . LEU A 1 2451 ? 190.689 253.573 171.260 1.00 30.09 2420 LEU A N 1
ATOM 2150 C CA . LEU A 1 2451 ? 189.596 252.614 171.164 1.00 30.10 2420 LEU A CA 1
ATOM 2151 C C . LEU A 1 2451 ? 188.710 252.667 172.400 1.00 30.74 2420 LEU A C 1
ATOM 2152 O O . LEU A 1 2451 ? 187.495 252.560 172.304 1.00 33.01 2420 LEU A O 1
ATOM 2168 N N . GLN A 1 2663 ? 190.960 262.646 165.833 1.00 56.86 2632 GLN A N 1
ATOM 2169 C CA . GLN A 1 2663 ? 189.857 262.519 164.890 1.00 58.46 2632 GLN A CA 1
ATOM 2170 C C . GLN A 1 2663 ? 190.008 261.285 164.009 1.00 57.80 2632 GLN A C 1
ATOM 2171 O O . GLN A 1 2663 ? 189.086 260.484 163.883 1.00 58.42 2632 GLN A O 1
ATOM 2184 N N . LEU A 1 2664 ? 191.177 261.131 163.401 1.00 47.88 2633 LEU A N 1
ATOM 2185 C CA . LEU A 1 2664 ? 191.390 260.050 162.450 1.00 44.73 2633 LEU A CA 1
ATOM 2186 C C . LEU A 1 2664 ? 191.737 258.765 163.190 1.00 42.17 2633 LEU A C 1
ATOM 2187 O O . LEU A 1 2664 ? 192.563 258.769 164.105 1.00 44.20 2633 LEU A O 1
ATOM 2203 N N . SER A 1 2665 ? 191.096 257.667 162.800 1.00 34.87 2634 SER A N 1
ATOM 2204 C CA . SER A 1 2665 ? 191.414 256.376 163.392 1.00 32.42 2634 SER A CA 1
ATOM 2205 C C . SER A 1 2665 ? 192.841 255.972 163.044 1.00 29.10 2634 SER A C 1
ATOM 2206 O O . SER A 1 2665 ? 193.312 256.194 161.929 1.00 29.14 2634 SER A O 1
ATOM 2214 N N . SER A 1 2666 ? 193.526 255.359 164.006 1.00 25.20 2635 SER A N 1
ATOM 2215 C CA . SER A 1 2666 ? 194.872 254.848 163.795 1.00 22.05 2635 SER A CA 1
ATOM 2216 C C . SER A 1 2666 ? 194.888 253.440 163.218 1.00 23.28 2635 SER A C 1
ATOM 2217 O O . SER A 1 2666 ? 195.952 252.971 162.800 1.00 22.92 2635 SER A O 1
ATOM 2225 N N . VAL A 1 2667 ? 193.744 252.753 163.191 1.00 22.70 2636 VAL A N 1
ATOM 2226 C CA . VAL A 1 2667 ? 193.737 251.353 162.769 1.00 21.37 2636 VAL A CA 1
ATOM 2227 C C . VAL A 1 2667 ? 194.203 251.198 161.330 1.00 20.35 2636 VAL A C 1
ATOM 2228 O O . VAL A 1 2667 ? 194.970 250.272 161.054 1.00 20.90 2636 VAL A O 1
ATOM 2241 N N . PRO A 1 2668 ? 193.780 252.022 160.372 1.00 23.02 2637 PRO A N 1
ATOM 2242 C CA . PRO A 1 2668 ? 194.324 251.879 159.012 1.00 18.54 2637 PRO A CA 1
ATOM 2243 C C . PRO A 1 2668 ? 195.842 251.869 158.978 1.00 18.85 2637 PRO A C 1
ATOM 2244 O O . PRO A 1 2668 ? 196.469 251.051 158.293 1.00 19.56 2637 PRO A O 1
ATOM 2255 N N . MET A 1 2669 ? 196.442 252.777 159.735 1.00 19.96 2638 MET A N 1
ATOM 2256 C CA . MET A 1 2669 ? 197.889 252.924 159.750 1.00 18.48 2638 MET A CA 1
ATOM 2257 C C . MET A 1 2669 ? 198.559 251.714 160.392 1.00 16.69 2638 MET A C 1
ATOM 2258 O O . MET A 1 2669 ? 199.576 251.213 159.898 1.00 15.98 2638 MET A O 1
ATOM 2272 N N . LEU A 1 2670 ? 197.987 251.220 161.485 1.00 14.55 2639 LEU A N 1
ATOM 2273 C CA . LEU A 1 2670 ? 198.487 249.995 162.088 1.00 15.17 2639 LEU A CA 1
ATOM 2274 C C . LEU A 1 2670 ? 198.342 248.814 161.139 1.00 16.15 2639 LEU A C 1
ATOM 2275 O O . LEU A 1 2670 ? 199.224 247.961 161.070 1.00 14.38 2639 LEU A O 1
ATOM 2291 N N . ASN A 1 2671 ? 197.232 248.740 160.404 1.00 17.06 2640 ASN A N 1
ATOM 2292 C CA . ASN A 1 2671 ? 197.068 247.673 159.424 1.00 16.04 2640 ASN A CA 1
ATOM 2293 C C . ASN A 1 2671 ? 198.199 247.705 158.414 1.00 14.36 2640 ASN A C 1
ATOM 2294 O O . ASN A 1 2671 ? 198.866 246.694 158.175 1.00 17.83 2640 ASN A O 1
ATOM 2305 N N . VAL A 1 2672 ? 198.429 248.873 157.815 1.00 12.94 2641 VAL A N 1
ATOM 2306 C CA . VAL A 1 2672 ? 199.542 249.023 156.884 1.00 12.50 2641 VAL A CA 1
ATOM 2307 C C . VAL A 1 2672 ? 200.828 248.526 157.520 1.00 14.08 2641 VAL A C 1
ATOM 2308 O O . VAL A 1 2672 ? 201.551 247.699 156.949 1.00 18.76 2641 VAL A O 1
ATOM 2321 N N A CYS A 1 2673 ? 201.130 249.019 158.721 0.60 15.23 2642 CYS A N 1
ATOM 2322 N N B CYS A 1 2673 ? 201.129 249.008 158.724 0.40 13.22 2642 CYS A N 1
ATOM 2323 C CA A CYS A 1 2673 ? 202.397 248.694 159.360 0.60 14.99 2642 CYS A CA 1
ATOM 2324 C CA B CYS A 1 2673 ? 202.412 248.685 159.335 0.40 13.85 2642 CYS A CA 1
ATOM 2325 C C A CYS A 1 2673 ? 202.529 247.199 159.622 0.60 14.71 2642 CYS A C 1
ATOM 2326 C C B CYS A 1 2673 ? 202.538 247.195 159.635 0.40 12.59 2642 CYS A C 1
ATOM 2327 O O A CYS A 1 2673 ? 203.571 246.602 159.347 0.60 14.51 2642 CYS A O 1
ATOM 2328 O O B CYS A 1 2673 ? 203.583 246.594 159.383 0.40 13.30 2642 CYS A O 1
ATOM 2343 N N . PHE A 1 2674 ? 201.486 246.573 160.161 1.00 11.66 2643 PHE A N 1
ATOM 2344 C CA . PHE A 1 2674 ? 201.600 245.167 160.529 1.00 12.83 2643 PHE A CA 1
ATOM 2345 C C . PHE A 1 2674 ? 201.626 244.275 159.302 1.00 11.08 2643 PHE A C 1
ATOM 2346 O O . PHE A 1 2674 ? 202.338 243.269 159.281 1.00 12.77 2643 PHE A O 1
ATOM 2364 N N . ASN A 1 2675 ? 200.899 244.640 158.253 1.00 11.43 2644 ASN A N 1
ATOM 2365 C CA . ASN A 1 2675 ? 201.038 243.893 157.014 1.00 13.24 2644 ASN A CA 1
ATOM 2366 C C . ASN A 1 2675 ? 202.461 243.985 156.494 1.00 11.20 2644 ASN A C 1
ATOM 2367 O O . ASN A 1 2675 ? 203.027 242.988 156.037 1.00 15.81 2644 ASN A O 1
ATOM 2378 N N . LYS A 1 2676 ? 203.081 245.163 156.600 1.00 13.20 2645 LYS A N 1
ATOM 2379 C CA . LYS A 1 2676 ? 204.484 245.277 156.216 1.00 11.86 2645 LYS A CA 1
ATOM 2380 C C . LYS A 1 2676 ? 205.358 244.394 157.097 1.00 13.37 2645 LYS A C 1
ATOM 2381 O O . LYS A 1 2676 ? 206.275 243.720 156.616 1.00 15.36 2645 LYS A O 1
ATOM 2400 N N . LEU A 1 2677 ? 205.095 244.396 158.399 1.00 11.55 2646 LEU A N 1
ATOM 2401 C CA . LEU A 1 2677 ? 205.924 243.622 159.316 1.00 11.59 2646 LEU A CA 1
ATOM 2402 C C . LEU A 1 2677 ? 205.819 242.134 159.024 1.00 10.02 2646 LEU A C 1
ATOM 2403 O O . LEU A 1 2677 ? 206.800 241.396 159.150 1.00 14.81 2646 LEU A O 1
ATOM 2419 N N . PHE A 1 2678 ? 204.632 241.680 158.630 1.00 10.80 2647 PHE A N 1
ATOM 2420 C CA . PHE A 1 2678 ? 204.459 240.279 158.271 1.00 13.45 2647 PHE A CA 1
ATOM 2421 C C . PHE A 1 2678 ? 205.120 239.979 156.936 1.00 12.90 2647 PHE A C 1
ATOM 2422 O O . PHE A 1 2678 ? 205.727 238.918 156.763 1.00 15.67 2647 PHE A O 1
ATOM 2439 N N . SER A 1 2679 ? 205.051 240.916 155.993 1.00 13.72 2648 SER A N 1
ATOM 2440 C CA . SER A 1 2679 ? 205.805 240.754 154.758 1.00 17.25 2648 SER A CA 1
ATOM 2441 C C . SER A 1 2679 ? 207.308 240.716 155.006 1.00 16.49 2648 SER A C 1
ATOM 2442 O O . SER A 1 2679 ? 208.052 240.240 154.149 1.00 21.74 2648 SER A O 1
ATOM 2450 N N . MET A 1 2680 ? 207.769 241.203 156.156 1.00 17.48 2649 MET A N 1
ATOM 2451 C CA . MET A 1 2680 ? 209.195 241.218 156.461 1.00 17.45 2649 MET A CA 1
ATOM 2452 C C . MET A 1 2680 ? 209.680 239.969 157.189 1.00 16.09 2649 MET A C 1
ATOM 2453 O O . MET A 1 2680 ? 210.879 239.853 157.447 1.00 17.48 2649 MET A O 1
ATOM 2467 N N . LEU A 1 2681 ? 208.790 239.032 157.520 1.00 17.33 2650 LEU A N 1
ATOM 2468 C CA . LEU A 1 2681 ? 209.214 237.818 158.210 1.00 14.97 2650 LEU A CA 1
ATOM 2469 C C . LEU A 1 2681 ? 210.065 236.928 157.314 1.00 16.33 2650 LEU A C 1
ATOM 2470 O O . LEU A 1 2681 ? 211.063 236.360 157.763 1.00 20.73 2650 LEU A O 1
ATOM 2486 N N . GLN A 1 2682 ? 209.681 236.792 156.046 1.00 18.90 2651 GLN A N 1
ATOM 2487 C CA . GLN A 1 2682 ? 210.326 235.812 155.181 1.00 23.88 2651 GLN A CA 1
ATOM 2488 C C . GLN A 1 2682 ? 211.803 236.134 154.967 1.00 19.77 2651 GLN A C 1
ATOM 2489 O O . GLN A 1 2682 ? 212.631 235.224 154.880 1.00 26.97 2651 GLN A O 1
ATOM 2503 N N . VAL A 1 2683 ? 212.164 237.414 154.944 1.00 20.48 2652 VAL A N 1
ATOM 2504 C CA . VAL A 1 2683 ? 213.557 237.812 154.754 1.00 21.93 2652 VAL A CA 1
ATOM 2505 C C . VAL A 1 2683 ? 214.296 237.992 156.078 1.00 21.58 2652 VAL A C 1
ATOM 2506 O O . VAL A 1 2683 ? 215.429 238.480 156.096 1.00 22.48 2652 VAL A O 1
ATOM 2519 N N . HIS A 1 2684 ? 213.670 237.610 157.191 1.00 19.57 2653 HIS A N 1
ATOM 2520 C CA . HIS A 1 2684 ? 214.293 237.669 158.514 1.00 20.76 2653 HIS A CA 1
ATOM 2521 C C . HIS A 1 2684 ? 214.550 239.099 158.987 1.00 19.70 2653 HIS A C 1
ATOM 2522 O O . HIS A 1 2684 ? 215.514 239.349 159.704 1.00 23.61 2653 HIS A O 1
ATOM 2536 N N . HIS A 1 2685 ? 213.717 240.046 158.594 1.00 14.79 2654 HIS A N 1
ATOM 2537 C CA . HIS A 1 2685 ? 213.802 241.394 159.134 1.00 15.09 2654 HIS A CA 1
ATOM 2538 C C . HIS A 1 2685 ? 212.960 241.588 160.391 1.00 12.22 2654 HIS A C 1
ATOM 2539 O O . HIS A 1 2685 ? 213.077 242.631 161.040 1.00 14.83 2654 HIS A O 1
ATOM 2553 N N . VAL A 1 2686 ? 212.123 240.619 160.751 1.00 15.58 2655 VAL A N 1
ATOM 2554 C CA . VAL A 1 2686 ? 211.231 240.716 161.897 1.00 12.12 2655 VAL A CA 1
ATOM 2555 C C . VAL A 1 2686 ? 211.253 239.375 162.609 1.00 11.22 2655 VAL A C 1
ATOM 2556 O O . VAL A 1 2686 ? 211.312 238.321 161.972 1.00 19.81 2655 VAL A O 1
ATOM 2569 N N . GLN A 1 2687 ? 211.260 239.416 163.936 1.00 16.19 2656 GLN A N 1
ATOM 2570 C CA . GLN A 1 2687 ? 211.270 238.207 164.745 1.00 12.43 2656 GLN A CA 1
ATOM 2571 C C . GLN A 1 2687 ? 209.839 237.728 164.925 1.00 15.53 2656 GLN A C 1
ATOM 2572 O O . GLN A 1 2687 ? 208.981 238.480 165.395 1.00 15.08 2656 GLN A O 1
ATOM 2586 N N . LEU A 1 2688 ? 209.592 236.471 164.560 1.00 13.70 2657 LEU A N 1
ATOM 2587 C CA . LEU A 1 2688 ? 208.235 235.943 164.598 1.00 16.35 2657 LEU A CA 1
ATOM 2588 C C . LEU A 1 2688 ? 207.618 236.103 165.982 1.00 11.53 2657 LEU A C 1
ATOM 2589 O O . LEU A 1 2688 ? 206.516 236.634 166.120 1.00 13.40 2657 LEU A O 1
ATOM 2605 N N . GLU A 1 2689 ? 208.330 235.678 167.020 1.00 12.00 2658 GLU A N 1
ATOM 2606 C CA . GLU A 1 2689 ? 207.739 235.641 168.352 1.00 14.88 2658 GLU A CA 1
ATOM 2607 C C . GLU A 1 2689 ? 207.366 237.039 168.821 1.00 9.55 2658 GLU A C 1
ATOM 2608 O O . GLU A 1 2689 ? 206.257 237.264 169.312 1.00 14.42 2658 GLU A O 1
ATOM 2620 N N . SER A 1 2690 ? 208.268 238.002 168.641 1.00 12.54 2659 SER A N 1
ATOM 2621 C CA . SER A 1 2690 ? 207.969 239.360 169.072 1.00 9.00 2659 SER A CA 1
ATOM 2622 C C . SER A 1 2690 ? 206.849 239.971 168.236 1.00 6.87 2659 SER A C 1
ATOM 2623 O O . SER A 1 2690 ? 205.970 240.639 168.781 1.00 11.54 2659 SER A O 1
ATOM 2631 N N . LEU A 1 2691 ? 206.841 239.725 166.921 1.00 6.96 2660 LEU A N 1
ATOM 2632 C CA . LEU A 1 2691 ? 205.759 240.236 166.085 1.00 7.97 2660 LEU A CA 1
ATOM 2633 C C . LEU A 1 2691 ? 204.420 239.689 166.543 1.00 7.99 2660 LEU A C 1
ATOM 2634 O O . LEU A 1 2691 ? 203.433 240.417 166.622 1.00 4.93 2660 LEU A O 1
ATOM 2650 N N . LEU A 1 2692 ? 204.367 238.391 166.826 1.00 10.14 2661 LEU A N 1
ATOM 2651 C CA . LEU A 1 2692 ? 203.120 237.777 167.256 1.00 11.26 2661 LEU A CA 1
ATOM 2652 C C . LEU A 1 2692 ? 202.687 238.331 168.600 1.00 9.74 2661 LEU A C 1
ATOM 2653 O O . LEU A 1 2692 ? 201.520 238.664 168.797 1.00 7.56 2661 LEU A O 1
ATOM 2669 N N . GLN A 1 2693 ? 203.617 238.419 169.546 1.00 11.86 2662 GLN A N 1
ATOM 2670 C CA . GLN A 1 2693 ? 203.274 238.946 170.854 1.00 12.87 2662 GLN A CA 1
ATOM 2671 C C . GLN A 1 2693 ? 202.730 240.356 170.720 1.00 10.34 2662 GLN A C 1
ATOM 2672 O O . GLN A 1 2693 ? 201.715 240.706 171.323 1.00 14.48 2662 GLN A O 1
ATOM 2686 N N . LEU A 1 2694 ? 203.373 241.163 169.878 1.00 11.42 2663 LEU A N 1
ATOM 2687 C CA . LEU A 1 2694 ? 202.982 242.557 169.732 1.00 10.39 2663 LEU A CA 1
ATOM 2688 C C . LEU A 1 2694 ? 201.632 242.676 169.041 1.00 7.41 2663 LEU A C 1
ATOM 2689 O O . LEU A 1 2694 ? 200.770 243.446 169.467 1.00 10.75 2663 LEU A O 1
ATOM 2705 N N . TRP A 1 2695 ? 201.442 241.928 167.958 1.00 7.33 2664 TRP A N 1
ATOM 2706 C CA . TRP A 1 2695 ? 200.170 241.965 167.252 1.00 11.71 2664 TRP A CA 1
ATOM 2707 C C . TRP A 1 2695 ? 199.033 241.486 168.148 1.00 9.83 2664 TRP A C 1
ATOM 2708 O O . TRP A 1 2695 ? 197.944 242.055 168.133 1.00 9.75 2664 TRP A O 1
ATOM 2729 N N . LEU A 1 2696 ? 199.281 240.443 168.946 1.00 9.35 2665 LEU A N 1
ATOM 2730 C CA . LEU A 1 2696 ? 198.284 239.975 169.901 1.00 15.63 2665 LEU A CA 1
ATOM 2731 C C . LEU A 1 2696 ? 197.959 241.058 170.916 1.00 13.85 2665 LEU A C 1
ATOM 2732 O O . LEU A 1 2696 ? 196.794 241.408 171.113 1.00 19.83 2665 LEU A O 1
ATOM 2748 N N . THR A 1 2697 ? 198.987 241.600 171.569 1.00 12.32 2666 THR A N 1
ATOM 2749 C CA . THR A 1 2697 ? 198.782 242.635 172.571 1.00 13.20 2666 THR A CA 1
ATOM 2750 C C . THR A 1 2697 ? 197.991 243.800 172.001 1.00 13.82 2666 THR A C 1
ATOM 2751 O O . THR A 1 2697 ? 196.985 244.219 172.579 1.00 22.63 2666 THR A O 1
ATOM 2762 N N . LEU A 1 2698 ? 198.410 244.320 170.853 1.00 13.24 2667 LEU A N 1
ATOM 2763 C CA . LEU A 1 2698 ? 197.788 245.516 170.308 1.00 15.44 2667 LEU A CA 1
ATOM 2764 C C . LEU A 1 2698 ? 196.400 245.262 169.748 1.00 18.42 2667 LEU A C 1
ATOM 2765 O O . LEU A 1 2698 ? 195.550 246.152 169.822 1.00 23.80 2667 LEU A O 1
ATOM 2781 N N . SER A 1 2699 ? 196.145 244.081 169.195 1.00 19.25 2668 SER A N 1
ATOM 2782 C CA . SER A 1 2699 ? 194.848 243.821 168.594 1.00 19.82 2668 SER A CA 1
ATOM 2783 C C . SER A 1 2699 ? 193.785 243.446 169.618 1.00 22.11 2668 SER A C 1
ATOM 2784 O O . SER A 1 2699 ? 192.595 243.598 169.333 1.00 23.61 2668 SER A O 1
ATOM 2792 N N . LEU A 1 2700 ? 194.182 243.000 170.805 1.00 23.75 2669 LEU A N 1
ATOM 2793 C CA . LEU A 1 2700 ? 193.249 242.676 171.880 1.00 25.07 2669 LEU A CA 1
ATOM 2794 C C . LEU A 1 2700 ? 192.856 243.951 172.615 1.00 26.00 2669 LEU A C 1
ATOM 2795 O O . LEU A 1 2700 ? 193.600 244.449 173.457 1.00 33.79 2669 LEU A O 1
ATOM 2811 N N . ASN A 1 2701 ? 191.678 244.475 172.300 1.00 37.35 2670 ASN A N 1
ATOM 2812 C CA . ASN A 1 2701 ? 191.088 245.563 173.066 1.00 39.87 2670 ASN A CA 1
ATOM 2813 C C . ASN A 1 2701 ? 189.596 245.637 172.773 1.00 40.48 2670 ASN A C 1
ATOM 2814 O O . ASN A 1 2701 ? 189.191 245.814 171.625 1.00 42.63 2670 ASN A O 1
ATOM 2825 N N . PHE A 1 2715 ? 191.709 243.692 177.760 1.00 34.21 2684 PHE A N 1
ATOM 2826 C CA . PHE A 1 2715 ? 193.019 243.243 177.303 1.00 35.45 2684 PHE A CA 1
ATOM 2827 C C . PHE A 1 2715 ? 193.189 241.727 177.442 1.00 33.75 2684 PHE A C 1
ATOM 2828 O O . PHE A 1 2715 ? 194.168 241.163 176.954 1.00 34.68 2684 PHE A O 1
ATOM 2844 N N . LEU A 1 2716 ? 192.241 241.065 178.101 1.00 29.27 2685 LEU A N 1
ATOM 2845 C CA . LEU A 1 2716 ? 192.342 239.624 178.296 1.00 28.30 2685 LEU A CA 1
ATOM 2846 C C . LEU A 1 2716 ? 192.093 238.921 176.966 1.00 29.05 2685 LEU A C 1
ATOM 2847 O O . LEU A 1 2716 ? 191.168 239.275 176.230 1.00 29.94 2685 LEU A O 1
ATOM 2863 N N . TYR A 1 2717 ? 192.928 237.940 176.648 1.00 25.64 2686 TYR A N 1
ATOM 2864 C CA . TYR A 1 2717 ? 192.733 237.152 175.442 1.00 24.90 2686 TYR A CA 1
ATOM 2865 C C . TYR A 1 2717 ? 191.463 236.316 175.526 1.00 25.66 2686 TYR A C 1
ATOM 2866 O O . TYR A 1 2717 ? 191.069 235.844 176.595 1.00 27.62 2686 TYR A O 1
ATOM 2884 N N . ASN A 1 2718 ? 190.841 236.113 174.373 1.00 28.65 2687 ASN A N 1
ATOM 2885 C CA . ASN A 1 2718 ? 189.601 235.361 174.266 1.00 29.02 2687 ASN A CA 1
ATOM 2886 C C . ASN A 1 2718 ? 189.498 234.891 172.825 1.00 26.41 2687 ASN A C 1
ATOM 2887 O O . ASN A 1 2718 ? 189.640 235.694 171.900 1.00 28.47 2687 ASN A O 1
ATOM 2898 N N . ALA A 1 2719 ? 189.272 233.589 172.644 1.00 25.94 2688 ALA A N 1
ATOM 2899 C CA . ALA A 1 2719 ? 189.330 232.990 171.316 1.00 23.66 2688 ALA A CA 1
ATOM 2900 C C . ALA A 1 2719 ? 188.267 233.540 170.377 1.00 23.07 2688 ALA A C 1
ATOM 2901 O O . ALA A 1 2719 ? 188.320 233.266 169.177 1.00 24.12 2688 ALA A O 1
ATOM 2908 N N . ASN A 1 2720 ? 187.314 234.312 170.888 1.00 25.70 2689 ASN A N 1
ATOM 2909 C CA . ASN A 1 2720 ? 186.275 234.938 170.085 1.00 26.21 2689 ASN A CA 1
ATOM 2910 C C . ASN A 1 2720 ? 186.539 236.413 169.806 1.00 26.47 2689 ASN A C 1
ATOM 2911 O O . ASN A 1 2720 ? 185.647 237.103 169.310 1.00 28.32 2689 ASN A O 1
ATOM 2922 N N . ARG A 1 2721 ? 187.734 236.908 170.101 1.00 26.65 2690 ARG A N 1
ATOM 2923 C CA . ARG A 1 2721 ? 188.032 238.319 169.903 1.00 26.08 2690 ARG A CA 1
ATOM 2924 C C . ARG A 1 2721 ? 188.309 238.606 168.436 1.00 21.72 2690 ARG A C 1
ATOM 2925 O O . ARG A 1 2721 ? 189.019 237.854 167.767 1.00 24.22 2690 ARG A O 1
ATOM 2946 N N . ILE A 1 2722 ? 187.743 239.698 167.941 1.00 19.11 2691 ILE A N 1
ATOM 2947 C CA . ILE A 1 2722 ? 188.077 240.219 166.620 1.00 21.14 2691 ILE A CA 1
ATOM 2948 C C . ILE A 1 2722 ? 189.294 241.127 166.767 1.00 21.35 2691 ILE A C 1
ATOM 2949 O O . ILE A 1 2722 ? 189.200 242.153 167.450 1.00 24.62 2691 ILE A O 1
ATOM 2965 N N . PRO A 1 2723 ? 190.435 240.815 166.152 1.00 19.80 2692 PRO A N 1
ATOM 2966 C CA . PRO A 1 2723 ? 191.611 241.684 166.303 1.00 16.66 2692 PRO A CA 1
ATOM 2967 C C . PRO A 1 2723 ? 191.318 243.102 165.845 1.00 18.01 2692 PRO A C 1
ATOM 2968 O O . PRO A 1 2723 ? 190.649 243.322 164.836 1.00 20.31 2692 PRO A O 1
ATOM 2979 N N . VAL A 1 2724 ? 191.840 244.071 166.596 1.00 21.61 2693 VAL A N 1
ATOM 2980 C CA . VAL A 1 2724 ? 191.794 245.458 166.147 1.00 18.40 2693 VAL A CA 1
ATOM 2981 C C . VAL A 1 2724 ? 192.559 245.609 164.841 1.00 15.33 2693 VAL A C 1
ATOM 2982 O O . VAL A 1 2724 ? 192.108 246.292 163.916 1.00 18.69 2693 VAL A O 1
ATOM 2995 N N . ILE A 1 2725 ? 193.724 244.979 164.750 1.00 16.28 2694 ILE A N 1
ATOM 2996 C CA . ILE A 1 2725 ? 194.619 245.134 163.612 1.00 16.70 2694 ILE A CA 1
ATOM 2997 C C . ILE A 1 2725 ? 194.353 243.981 162.653 1.00 17.63 2694 ILE A C 1
ATOM 2998 O O . ILE A 1 2725 ? 194.700 242.834 162.935 1.00 20.54 2694 ILE A O 1
ATOM 3014 N N . SER A 1 2726 ? 193.739 244.290 161.518 1.00 19.53 2695 SER A N 1
ATOM 3015 C CA . SER A 1 2726 ? 193.435 243.298 160.497 1.00 16.96 2695 SER A CA 1
ATOM 3016 C C . SER A 1 2726 ? 194.658 243.044 159.635 1.00 16.21 2695 SER A C 1
ATOM 3017 O O . SER A 1 2726 ? 195.214 243.969 159.040 1.00 22.43 2695 SER A O 1
ATOM 3025 N N . LEU A 1 2727 ? 195.075 241.797 159.574 1.00 14.58 2696 LEU A N 1
ATOM 3026 C CA . LEU A 1 2727 ? 196.107 241.392 158.645 1.00 13.14 2696 LEU A CA 1
ATOM 3027 C C . LEU A 1 2727 ? 195.453 241.013 157.328 1.00 17.83 2696 LEU A C 1
ATOM 3028 O O . LEU A 1 2727 ? 194.279 240.644 157.279 1.00 25.25 2696 LEU A O 1
ATOM 3044 N N . ASN A 1 2728 ? 196.211 241.135 156.250 1.00 16.77 2697 ASN A N 1
ATOM 3045 C CA . ASN A 1 2728 ? 195.657 240.823 154.947 1.00 15.11 2697 ASN A CA 1
ATOM 3046 C C . ASN A 1 2728 ? 196.060 239.406 154.551 1.00 15.62 2697 ASN A C 1
ATOM 3047 O O . ASN A 1 2728 ? 196.779 238.709 155.266 1.00 17.19 2697 ASN A O 1
ATOM 3058 N N . GLN A 1 2729 ? 195.559 238.968 153.401 1.00 19.51 2698 GLN A N 1
ATOM 3059 C CA . GLN A 1 2729 ? 195.800 237.599 152.962 1.00 18.09 2698 GLN A CA 1
ATOM 3060 C C . GLN A 1 2729 ? 197.287 237.329 152.794 1.00 14.20 2698 GLN A C 1
ATOM 3061 O O . GLN A 1 2729 ? 197.771 236.250 153.150 1.00 17.90 2698 GLN A O 1
ATOM 3075 N N . ALA A 1 2730 ? 198.026 238.290 152.240 1.00 13.13 2699 ALA A N 1
ATOM 3076 C CA . ALA A 1 2730 ? 199.462 238.105 152.077 1.00 15.27 2699 ALA A CA 1
ATOM 3077 C C . ALA A 1 2730 ? 200.138 237.894 153.421 1.00 14.17 2699 ALA A C 1
ATOM 3078 O O . ALA A 1 2730 ? 201.043 237.068 153.541 1.00 17.14 2699 ALA A O 1
ATOM 3085 N N . SER A 1 2731 ? 199.717 238.641 154.440 1.00 13.09 2700 SER A N 1
ATOM 3086 C CA . SER A 1 2731 ? 200.291 238.472 155.768 1.00 15.19 2700 SER A CA 1
ATOM 3087 C C . SER A 1 2731 ? 200.060 237.059 156.279 1.00 14.81 2700 SER A C 1
ATOM 3088 O O . SER A 1 2731 ? 200.984 236.410 156.758 1.00 15.44 2700 SER A O 1
ATOM 3096 N N . ILE A 1 2732 ? 198.816 236.584 156.213 1.00 15.58 2701 ILE A N 1
ATOM 3097 C CA . ILE A 1 2732 ? 198.490 235.258 156.732 1.00 15.21 2701 ILE A CA 1
ATOM 3098 C C . ILE A 1 2732 ? 199.280 234.193 155.989 1.00 13.12 2701 ILE A C 1
ATOM 3099 O O . ILE A 1 2732 ? 199.798 233.245 156.588 1.00 15.95 2701 ILE A O 1
ATOM 3115 N N . THR A 1 2733 ? 199.400 234.354 154.674 1.00 15.06 2702 THR A N 1
ATOM 3116 C CA . THR A 1 2733 ? 200.131 233.393 153.858 1.00 16.43 2702 THR A CA 1
ATOM 3117 C C . THR A 1 2733 ? 201.612 233.381 154.206 1.00 13.85 2702 THR A C 1
ATOM 3118 O O . THR A 1 2733 ? 202.213 232.314 154.355 1.00 20.15 2702 THR A O 1
ATOM 3129 N N A SER A 1 2734 ? 202.221 234.557 154.349 0.50 15.05 2703 SER A N 1
ATOM 3130 N N B SER A 1 2734 ? 202.223 234.565 154.328 0.50 14.93 2703 SER A N 1
ATOM 3131 C CA A SER A 1 2734 ? 203.627 234.599 154.735 0.50 16.52 2703 SER A CA 1
ATOM 3132 C CA B SER A 1 2734 ? 203.620 234.645 154.755 0.50 16.41 2703 SER A CA 1
ATOM 3133 C C A SER A 1 2734 ? 203.819 234.063 156.149 0.50 15.49 2703 SER A C 1
ATOM 3134 C C B SER A 1 2734 ? 203.800 234.048 156.140 0.50 15.66 2703 SER A C 1
ATOM 3135 O O A SER A 1 2734 ? 204.809 233.383 156.433 0.50 18.37 2703 SER A O 1
ATOM 3136 O O B SER A 1 2734 ? 204.782 233.348 156.405 0.50 18.30 2703 SER A O 1
ATOM 3151 N N . PHE A 1 2735 ? 202.865 234.333 157.041 1.00 13.73 2704 PHE A N 1
ATOM 3152 C CA . PHE A 1 2735 ? 202.921 233.804 158.395 1.00 12.29 2704 PHE A CA 1
ATOM 3153 C C . PHE A 1 2735 ? 202.961 232.282 158.371 1.00 12.75 2704 PHE A C 1
ATOM 3154 O O . PHE A 1 2735 ? 203.828 231.652 158.988 1.00 18.45 2704 PHE A O 1
ATOM 3172 N N . LEU A 1 2736 ? 202.046 231.675 157.613 1.00 12.56 2705 LEU A N 1
ATOM 3173 C CA . LEU A 1 2736 ? 202.017 230.219 157.517 1.00 15.85 2705 LEU A CA 1
ATOM 3174 C C . LEU A 1 2736 ? 203.280 229.680 156.862 1.00 12.69 2705 LEU A C 1
ATOM 3175 O O . LEU A 1 2736 ? 203.822 228.668 157.306 1.00 13.30 2705 LEU A O 1
ATOM 3191 N N . THR A 1 2737 ? 203.758 230.331 155.803 1.00 16.37 2706 THR A N 1
ATOM 3192 C CA . THR A 1 2737 ? 204.979 229.876 155.145 1.00 18.11 2706 THR A CA 1
ATOM 3193 C C . THR A 1 2737 ? 206.144 229.839 156.127 1.00 15.42 2706 THR A C 1
ATOM 3194 O O . THR A 1 2737 ? 206.824 228.812 156.289 1.00 22.54 2706 THR A O 1
ATOM 3205 N N . VAL A 1 2738 ? 206.368 230.958 156.811 1.00 18.65 2707 VAL A N 1
ATOM 3206 C CA . VAL A 1 2738 ? 207.447 231.044 157.786 1.00 20.03 2707 VAL A CA 1
ATOM 3207 C C . VAL A 1 2738 ? 207.293 229.969 158.844 1.00 17.12 2707 VAL A C 1
ATOM 3208 O O . VAL A 1 2738 ? 208.259 229.293 159.202 1.00 22.60 2707 VAL A O 1
ATOM 3221 N N . LEU A 1 2739 ? 206.077 229.793 159.361 1.00 16.92 2708 LEU A N 1
ATOM 3222 C CA . LEU A 1 2739 ? 205.867 228.786 160.391 1.00 17.21 2708 LEU A CA 1
ATOM 3223 C C . LEU A 1 2739 ? 206.197 227.402 159.868 1.00 16.90 2708 LEU A C 1
ATOM 3224 O O . LEU A 1 2739 ? 206.800 226.590 160.573 1.00 20.85 2708 LEU A O 1
ATOM 3240 N N . ALA A 1 2740 ? 205.815 227.122 158.626 1.00 18.30 2709 ALA A N 1
ATOM 3241 C CA . ALA A 1 2740 ? 206.106 225.826 158.047 1.00 21.71 2709 ALA A CA 1
ATOM 3242 C C . ALA A 1 2740 ? 207.603 225.564 158.032 1.00 19.45 2709 ALA A C 1
ATOM 3243 O O . ALA A 1 2740 ? 208.033 224.455 158.358 1.00 25.41 2709 ALA A O 1
ATOM 3250 N N . TRP A 1 2741 ? 208.418 226.568 157.690 1.00 27.51 2710 TRP A N 1
ATOM 3251 C CA . TRP A 1 2741 ? 209.865 226.368 157.707 1.00 27.70 2710 TRP A CA 1
ATOM 3252 C C . TRP A 1 2741 ? 210.536 226.770 159.016 1.00 29.68 2710 TRP A C 1
ATOM 3253 O O . TRP A 1 2741 ? 211.673 226.352 159.252 1.00 32.35 2710 TRP A O 1
ATOM 3274 N N . TYR A 1 2742 ? 209.866 227.526 159.882 1.00 28.29 2711 TYR A N 1
ATOM 3275 C CA . TYR A 1 2742 ? 210.485 228.040 161.100 1.00 32.06 2711 TYR A CA 1
ATOM 3276 C C . TYR A 1 2742 ? 211.114 226.918 161.920 1.00 30.73 2711 TYR A C 1
ATOM 3277 O O . TYR A 1 2742 ? 210.403 226.025 162.389 1.00 32.75 2711 TYR A O 1
ATOM 3295 N N . PRO A 1 2743 ? 212.432 226.927 162.130 1.00 41.66 2712 PRO A N 1
ATOM 3296 C CA . PRO A 1 2743 ? 213.069 225.786 162.796 1.00 41.82 2712 PRO A CA 1
ATOM 3297 C C . PRO A 1 2743 ? 213.001 225.865 164.311 1.00 41.74 2712 PRO A C 1
ATOM 3298 O O . PRO A 1 2743 ? 212.960 224.837 164.993 1.00 40.81 2712 PRO A O 1
ATOM 3309 N N . ASN A 1 2744 ? 212.989 227.080 164.845 1.00 45.04 2713 ASN A N 1
ATOM 3310 C CA . ASN A 1 2744 ? 213.048 227.295 166.289 1.00 44.61 2713 ASN A CA 1
ATOM 3311 C C . ASN A 1 2744 ? 211.683 227.695 166.837 1.00 43.13 2713 ASN A C 1
ATOM 3312 O O . ASN A 1 2744 ? 211.439 228.842 167.209 1.00 44.49 2713 ASN A O 1
ATOM 3323 N N . THR A 1 2745 ? 210.781 226.727 166.892 1.00 31.96 2714 THR A N 1
ATOM 3324 C CA . THR A 1 2745 ? 209.462 226.944 167.468 1.00 29.18 2714 THR A CA 1
ATOM 3325 C C . THR A 1 2745 ? 209.440 226.270 168.833 1.00 25.17 2714 THR A C 1
ATOM 3326 O O . THR A 1 2745 ? 209.153 225.078 168.950 1.00 25.81 2714 THR A O 1
ATOM 3337 N N . LEU A 1 2746 ? 209.755 227.044 169.860 1.00 25.16 2715 LEU A N 1
ATOM 3338 C CA . LEU A 1 2746 ? 209.617 226.614 171.236 1.00 22.18 2715 LEU A CA 1
ATOM 3339 C C . LEU A 1 2746 ? 208.161 226.753 171.656 1.00 18.51 2715 LEU A C 1
ATOM 3340 O O . LEU A 1 2746 ? 207.326 227.255 170.910 1.00 21.08 2715 LEU A O 1
ATOM 3356 N N . LEU A 1 2747 ? 207.860 226.308 172.875 1.00 16.88 2716 LEU A N 1
ATOM 3357 C CA . LEU A 1 2747 ? 206.466 226.223 173.284 1.00 14.35 2716 LEU A CA 1
ATOM 3358 C C . LEU A 1 2747 ? 205.807 227.602 173.366 1.00 11.58 2716 LEU A C 1
ATOM 3359 O O . LEU A 1 2747 ? 204.674 227.767 172.916 1.00 14.72 2716 LEU A O 1
ATOM 3375 N N . ARG A 1 2748 ? 206.468 228.601 173.962 1.00 14.16 2717 ARG A N 1
ATOM 3376 C CA . ARG A 1 2748 ? 205.860 229.937 173.981 1.00 15.51 2717 ARG A CA 1
ATOM 3377 C C . ARG A 1 2748 ? 205.581 230.440 172.574 1.00 13.20 2717 ARG A C 1
ATOM 3378 O O . ARG A 1 2748 ? 204.539 231.053 172.321 1.00 13.59 2717 ARG A O 1
ATOM 3399 N N . THR A 1 2749 ? 206.515 230.216 171.655 1.00 9.70 2718 THR A N 1
ATOM 3400 C CA . THR A 1 2749 ? 206.264 230.577 170.270 1.00 12.37 2718 THR A CA 1
ATOM 3401 C C . THR A 1 2749 ? 204.997 229.905 169.768 1.00 13.90 2718 THR A C 1
ATOM 3402 O O . THR A 1 2749 ? 204.159 230.547 169.138 1.00 10.56 2718 THR A O 1
ATOM 3413 N N . TRP A 1 2750 ? 204.844 228.606 170.037 1.00 11.45 2719 TRP A N 1
ATOM 3414 C CA . TRP A 1 2750 ? 203.649 227.893 169.595 1.00 8.98 2719 TRP A CA 1
ATOM 3415 C C . TRP A 1 2750 ? 202.384 228.450 170.228 1.00 9.44 2719 TRP A C 1
ATOM 3416 O O . TRP A 1 2750 ? 201.346 228.526 169.575 1.00 12.76 2719 TRP A O 1
ATOM 3437 N N . CYS A 1 2751 ? 202.431 228.800 171.509 1.00 6.13 2720 CYS A N 1
ATOM 3438 C CA . CYS A 1 2751 ? 201.239 229.331 172.155 1.00 12.54 2720 CYS A CA 1
ATOM 3439 C C . CYS A 1 2751 ? 200.844 230.655 171.532 1.00 8.70 2720 CYS A C 1
ATOM 3440 O O . CYS A 1 2751 ? 199.665 230.901 171.258 1.00 15.43 2720 CYS A O 1
ATOM 3448 N N . LEU A 1 2752 ? 201.830 231.516 171.285 1.00 11.02 2721 LEU A N 1
ATOM 3449 C CA . LEU A 1 2752 ? 201.580 232.739 170.534 1.00 10.98 2721 LEU A CA 1
ATOM 3450 C C . LEU A 1 2752 ? 200.996 232.428 169.166 1.00 9.84 2721 LEU A C 1
ATOM 3451 O O . LEU A 1 2752 ? 200.039 233.070 168.735 1.00 11.16 2721 LEU A O 1
ATOM 3467 N N . VAL A 1 2753 ? 201.562 231.440 168.480 1.00 7.03 2722 VAL A N 1
ATOM 3468 C CA . VAL A 1 2753 ? 201.130 231.109 167.129 1.00 7.88 2722 VAL A CA 1
ATOM 3469 C C . VAL A 1 2753 ? 199.678 230.674 167.138 1.00 6.88 2722 VAL A C 1
ATOM 3470 O O . VAL A 1 2753 ? 198.880 231.115 166.314 1.00 8.45 2722 VAL A O 1
ATOM 3483 N N . LEU A 1 2754 ? 199.313 229.813 168.080 1.00 8.36 2723 LEU A N 1
ATOM 3484 C CA . LEU A 1 2754 ? 197.951 229.307 168.131 1.00 8.06 2723 LEU A CA 1
ATOM 3485 C C . LEU A 1 2754 ? 196.970 230.407 168.518 1.00 6.17 2723 LEU A C 1
ATOM 3486 O O . LEU A 1 2754 ? 195.922 230.557 167.889 1.00 16.15 2723 LEU A O 1
ATOM 3502 N N . HIS A 1 2755 ? 197.289 231.194 169.546 1.00 10.19 2724 HIS A N 1
ATOM 3503 C CA . HIS A 1 2755 ? 196.420 232.316 169.885 1.00 12.81 2724 HIS A CA 1
ATOM 3504 C C . HIS A 1 2755 ? 196.222 233.233 168.690 1.00 9.70 2724 HIS A C 1
ATOM 3505 O O . HIS A 1 2755 ? 195.106 233.690 168.417 1.00 12.39 2724 HIS A O 1
ATOM 3519 N N A SER A 1 2756 ? 197.288 233.501 167.948 0.50 10.89 2725 SER A N 1
ATOM 3520 N N B SER A 1 2756 ? 197.303 233.507 167.959 0.50 10.87 2725 SER A N 1
ATOM 3521 C CA A SER A 1 2756 ? 197.185 234.459 166.859 0.50 11.86 2725 SER A CA 1
ATOM 3522 C CA B SER A 1 2756 ? 197.250 234.430 166.832 0.50 12.85 2725 SER A CA 1
ATOM 3523 C C A SER A 1 2756 ? 196.450 233.871 165.661 0.50 12.86 2725 SER A C 1
ATOM 3524 C C B SER A 1 2756 ? 196.432 233.856 165.690 0.50 12.56 2725 SER A C 1
ATOM 3525 O O A SER A 1 2756 ? 195.689 234.578 165.008 0.50 13.79 2725 SER A O 1
ATOM 3526 O O B SER A 1 2756 ? 195.637 234.564 165.077 0.50 13.80 2725 SER A O 1
ATOM 3541 N N . LEU A 1 2757 ? 196.652 232.582 165.368 1.00 14.26 2726 LEU A N 1
ATOM 3542 C CA . LEU A 1 2757 ? 195.868 231.938 164.323 1.00 11.47 2726 LEU A CA 1
ATOM 3543 C C . LEU A 1 2757 ? 194.396 231.983 164.674 1.00 10.96 2726 LEU A C 1
ATOM 3544 O O . LEU A 1 2757 ? 193.552 232.298 163.827 1.00 13.90 2726 LEU A O 1
ATOM 3561 N N . THR A 1 2758 ? 194.077 231.674 165.929 1.00 13.44 2727 THR A N 1
ATOM 3562 C CA . THR A 1 2758 ? 192.706 231.760 166.404 1.00 12.99 2727 THR A CA 1
ATOM 3563 C C . THR A 1 2758 ? 192.119 23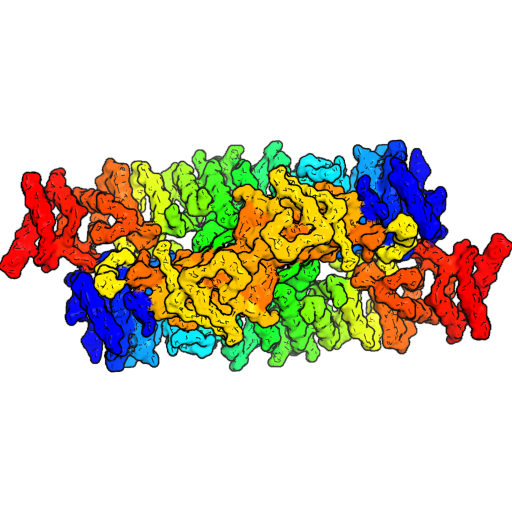3.133 166.127 1.00 14.99 2727 THR A C 1
ATOM 3564 O O . THR A 1 2758 ? 191.044 233.250 165.532 1.00 18.12 2727 THR A O 1
ATOM 3575 N N . LEU A 1 2759 ? 192.819 234.189 166.544 1.00 15.57 2728 LEU A N 1
ATOM 3576 C CA . LEU A 1 2759 ? 192.293 235.533 166.341 1.00 15.80 2728 LEU A CA 1
ATOM 3577 C C . LEU A 1 2759 ? 192.209 235.884 164.861 1.00 14.33 2728 LEU A C 1
ATOM 3578 O O . LEU A 1 2759 ? 191.305 236.615 164.451 1.00 14.22 2728 LEU A O 1
ATOM 3594 N N . MET A 1 2760 ? 193.151 235.394 164.054 1.00 11.69 2729 MET A N 1
ATOM 3595 C CA . MET A 1 2760 ? 193.112 235.631 162.615 1.00 17.52 2729 MET A CA 1
ATOM 3596 C C . MET A 1 2760 ? 191.841 235.056 162.012 1.00 19.66 2729 MET A C 1
ATOM 3597 O O . MET A 1 2760 ? 191.195 235.698 161.176 1.00 21.02 2729 MET A O 1
ATOM 3611 N N . THR A 1 2761 ? 191.469 233.845 162.432 1.00 13.72 2730 THR A N 1
ATOM 3612 C CA . THR A 1 2761 ? 190.221 233.253 161.955 1.00 16.24 2730 THR A CA 1
ATOM 3613 C C . THR A 1 2761 ? 189.044 234.175 162.221 1.00 15.81 2730 THR A C 1
ATOM 3614 O O . THR A 1 2761 ? 188.035 234.107 161.518 1.00 21.58 2730 THR A O 1
ATOM 3625 N N . ASN A 1 2762 ? 189.148 235.038 163.229 1.00 19.01 2731 ASN A N 1
ATOM 3626 C CA . ASN A 1 2762 ? 188.081 235.971 163.555 1.00 20.55 2731 ASN A CA 1
ATOM 3627 C C . ASN A 1 2762 ? 188.167 237.282 162.780 1.00 20.17 2731 ASN A C 1
ATOM 3628 O O . ASN A 1 2762 ? 187.265 238.110 162.908 1.00 24.22 2731 ASN A O 1
ATOM 3639 N N . MET A 1 2763 ? 189.200 237.484 161.967 1.00 21.47 2732 MET A N 1
ATOM 3640 C CA . MET A 1 2763 ? 189.294 238.687 161.150 1.00 24.27 2732 MET A CA 1
ATOM 3641 C C . MET A 1 2763 ? 188.396 238.584 159.928 1.00 25.87 2732 MET A C 1
ATOM 3642 O O . MET A 1 2763 ? 188.320 237.537 159.282 1.00 28.32 2732 MET A O 1
ATOM 3656 N N . GLN A 1 2764 ? 187.743 239.690 159.589 1.00 42.88 2733 GLN A N 1
ATOM 3657 C CA . GLN A 1 2764 ? 187.121 239.831 158.276 1.00 44.60 2733 GLN A CA 1
ATOM 3658 C C . GLN A 1 2764 ? 188.211 240.240 157.297 1.00 41.84 2733 GLN A C 1
ATOM 3659 O O . GLN A 1 2764 ? 188.707 241.367 157.352 1.00 46.16 2733 GLN A O 1
ATOM 3673 N N . LEU A 1 2765 ? 188.601 239.329 156.413 1.00 32.82 2734 LEU A N 1
ATOM 3674 C CA . LEU A 1 2765 ? 189.691 239.601 155.484 1.00 32.85 2734 LEU A CA 1
ATOM 3675 C C . LEU A 1 2765 ? 189.289 240.639 154.441 1.00 33.61 2734 LEU A C 1
ATOM 3676 O O . LEU A 1 2765 ? 188.216 240.562 153.845 1.00 35.82 2734 LEU A O 1
ATOM 3692 N N . GLU A 1 2777 ? 186.560 235.302 150.522 1.00 38.15 2746 GLU A N 1
ATOM 3693 C CA . GLU A 1 2777 ? 187.049 234.133 151.239 1.00 38.90 2746 GLU A CA 1
ATOM 3694 C C . GLU A 1 2777 ? 187.347 234.475 152.698 1.00 36.41 2746 GLU A C 1
ATOM 3695 O O . GLU A 1 2777 ? 188.163 235.347 152.985 1.00 38.05 2746 GLU A O 1
ATOM 3706 N N . SER A 1 2778 ? 186.682 233.781 153.614 1.00 26.81 2747 SER A N 1
ATOM 3707 C CA . SER A 1 2778 ? 186.946 233.971 155.030 1.00 25.08 2747 SER A CA 1
ATOM 3708 C C . SER A 1 2778 ? 188.362 233.521 155.372 1.00 21.84 2747 SER A C 1
ATOM 3709 O O . SER A 1 2778 ? 188.963 232.698 154.680 1.00 23.42 2747 SER A O 1
ATOM 3717 N N A THR A 1 2779 ? 188.903 234.080 156.457 0.50 21.37 2748 THR A N 1
ATOM 3718 N N B THR A 1 2779 ? 188.901 234.080 156.455 0.50 21.41 2748 THR A N 1
ATOM 3719 C CA A THR A 1 2779 ? 190.254 233.713 156.866 0.50 20.27 2748 THR A CA 1
ATOM 3720 C CA B THR A 1 2779 ? 190.251 233.712 156.861 0.50 20.21 2748 THR A CA 1
ATOM 3721 C C A THR A 1 2779 ? 190.325 232.250 157.284 0.50 18.74 2748 THR A C 1
ATOM 3722 C C B THR A 1 2779 ? 190.321 232.249 157.277 0.50 18.66 2748 THR A C 1
ATOM 3723 O O A THR A 1 2779 ? 191.336 231.586 157.052 0.50 17.96 2748 THR A O 1
ATOM 3724 O O B THR A 1 2779 ? 191.332 231.584 157.042 0.50 17.91 2748 THR A O 1
ATOM 3745 N N . ALA A 1 2780 ? 189.264 231.726 157.901 1.00 16.07 2749 ALA A N 1
ATOM 3746 C CA . ALA A 1 2780 ? 189.257 230.307 158.243 1.00 18.15 2749 ALA A CA 1
ATOM 3747 C C . ALA A 1 2780 ? 189.454 229.462 156.992 1.00 16.88 2749 ALA A C 1
ATOM 3748 O O . ALA A 1 2780 ? 190.233 228.504 156.989 1.00 18.00 2749 ALA A O 1
ATOM 3756 N N . HIS A 1 2781 ? 188.775 229.831 155.910 1.00 20.61 2750 HIS A N 1
ATOM 3757 C CA . HIS A 1 2781 ? 188.914 229.109 154.656 1.00 20.85 2750 HIS A CA 1
ATOM 3758 C C . HIS A 1 2781 ? 190.326 229.235 154.104 1.00 18.82 2750 HIS A C 1
ATOM 3759 O O . HIS A 1 2781 ? 190.960 228.234 153.764 1.00 21.16 2750 HIS A O 1
ATOM 3773 N N . LEU A 1 2782 ? 190.841 230.463 154.027 1.00 23.13 2751 LEU A N 1
ATOM 3774 C CA . LEU A 1 2782 ? 192.224 230.668 153.615 1.00 20.07 2751 LEU A CA 1
ATOM 3775 C C . LEU A 1 2782 ? 193.171 229.767 154.393 1.00 17.93 2751 LEU A C 1
ATOM 3776 O O . LEU A 1 2782 ? 194.081 229.165 153.821 1.00 21.52 2751 LEU A O 1
ATOM 3792 N N . LEU A 1 2783 ? 192.981 229.680 155.705 1.00 17.02 2752 LEU A N 1
ATOM 3793 C CA . LEU A 1 2783 ? 193.891 228.914 156.542 1.00 17.33 2752 LEU A CA 1
ATOM 3794 C C . LEU A 1 2783 ? 193.781 227.431 156.243 1.00 17.46 2752 LEU A C 1
ATOM 3795 O O . LEU A 1 2783 ? 194.762 226.791 155.865 1.00 15.75 2752 LEU A O 1
ATOM 3811 N N A VAL A 1 2784 ? 192.584 226.867 156.405 0.50 18.29 2753 VAL A N 1
ATOM 3812 N N B VAL A 1 2784 ? 192.580 226.873 156.398 0.50 18.20 2753 VAL A N 1
ATOM 3813 C CA A VAL A 1 2784 ? 192.423 225.433 156.194 0.50 18.97 2753 VAL A CA 1
ATOM 3814 C CA B VAL A 1 2784 ? 192.403 225.442 156.190 0.50 18.78 2753 VAL A CA 1
ATOM 3815 C C A VAL A 1 2784 ? 192.800 225.050 154.770 0.50 19.10 2753 VAL A C 1
ATOM 3816 C C B VAL A 1 2784 ? 192.791 225.052 154.773 0.50 19.16 2753 VAL A C 1
ATOM 3817 O O A VAL A 1 2784 ? 193.450 224.024 154.555 0.50 20.34 2753 VAL A O 1
ATOM 3818 O O B VAL A 1 2784 ? 193.442 224.025 154.566 0.50 20.38 2753 VAL A O 1
ATOM 3843 N N . SER A 1 2785 ? 192.441 225.869 153.786 1.00 19.83 2754 SER A N 1
ATOM 3844 C CA . SER A 1 2785 ? 192.790 225.583 152.399 1.00 20.74 2754 SER A CA 1
ATOM 3845 C C . SER A 1 2785 ? 194.280 225.712 152.112 1.00 18.77 2754 SER A C 1
ATOM 3846 O O . SER A 1 2785 ? 194.713 225.321 151.027 1.00 25.85 2754 SER A O 1
ATOM 3855 N N . ASP A 1 2786 ? 195.074 226.235 153.041 1.00 21.36 2755 ASP A N 1
ATOM 3856 C CA . ASP A 1 2786 ? 196.498 226.423 152.809 1.00 18.18 2755 ASP A CA 1
ATOM 3857 C C . ASP A 1 2786 ? 197.239 225.151 153.176 1.00 18.67 2755 ASP A C 1
ATOM 3858 O O . ASP A 1 2786 ? 197.120 224.694 154.319 1.00 20.51 2755 ASP A O 1
ATOM 3867 N N . PRO A 1 2787 ? 198.000 224.541 152.263 1.00 22.38 2756 PRO A N 1
ATOM 3868 C CA . PRO A 1 2787 ? 198.764 223.343 152.641 1.00 19.23 2756 PRO A CA 1
ATOM 3869 C C . PRO A 1 2787 ? 199.689 223.572 153.816 1.00 17.45 2756 PRO A C 1
ATOM 3870 O O . PRO A 1 2787 ? 200.025 222.622 154.530 1.00 20.76 2756 PRO A O 1
ATOM 3881 N N . ASN A 1 2788 ? 200.114 224.814 154.037 1.00 20.60 2757 ASN A N 1
ATOM 3882 C CA . ASN A 1 2788 ? 201.055 225.084 155.114 1.00 17.28 2757 ASN A CA 1
ATOM 3883 C C . ASN A 1 2788 ? 200.428 224.882 156.485 1.00 14.22 2757 ASN A C 1
ATOM 3884 O O . ASN A 1 2788 ? 201.138 224.568 157.441 1.00 17.49 2757 ASN A O 1
ATOM 3895 N N . LEU A 1 2789 ? 199.119 225.077 156.614 1.00 11.18 2758 LEU A N 1
ATOM 3896 C CA . LEU A 1 2789 ? 198.497 224.892 157.917 1.00 13.28 2758 LEU A CA 1
ATOM 3897 C C . LEU A 1 2789 ? 198.712 223.472 158.426 1.00 14.22 2758 LEU A C 1
ATOM 3898 O O . LEU A 1 2789 ? 198.960 223.260 159.615 1.00 16.03 2758 LEU A O 1
ATOM 3914 N N . ILE A 1 2790 ? 198.634 222.483 157.535 1.00 13.86 2759 ILE A N 1
ATOM 3915 C CA . ILE A 1 2790 ? 198.853 221.101 157.949 1.00 13.80 2759 ILE A CA 1
ATOM 3916 C C . ILE A 1 2790 ? 200.305 220.894 158.353 1.00 13.30 2759 ILE A C 1
ATOM 3917 O O . ILE A 1 2790 ? 200.599 220.221 159.342 1.00 14.63 2759 ILE A O 1
ATOM 3933 N N . HIS A 1 2791 ? 201.236 221.465 157.591 1.00 15.50 2760 HIS A N 1
ATOM 3934 C CA . HIS A 1 2791 ? 202.641 221.359 157.961 1.00 15.93 2760 HIS A CA 1
ATOM 3935 C C . HIS A 1 2791 ? 202.879 221.955 159.340 1.00 12.24 2760 HIS A C 1
ATOM 3936 O O . HIS A 1 2791 ? 203.604 221.388 160.159 1.00 17.00 2760 HIS A O 1
ATOM 3950 N N . VAL A 1 2792 ? 202.228 223.075 159.625 1.00 14.70 2761 VAL A N 1
ATOM 3951 C CA . VAL A 1 2792 ? 202.418 223.763 160.894 1.00 15.67 2761 VAL A CA 1
ATOM 3952 C C . VAL A 1 2792 ? 201.832 222.946 162.039 1.00 9.98 2761 VAL A C 1
ATOM 3953 O O . VAL A 1 2792 ? 202.472 222.750 163.076 1.00 15.95 2761 VAL A O 1
ATOM 3966 N N . LEU A 1 2793 ? 200.606 222.467 161.878 1.00 13.93 2762 LEU A N 1
ATOM 3967 C CA . LEU A 1 2793 ? 200.011 221.685 162.950 1.00 13.55 2762 LEU A CA 1
ATOM 3968 C C . LEU A 1 2793 ? 200.736 220.365 163.143 1.00 9.87 2762 LEU A C 1
ATOM 3969 O O . LEU A 1 2793 ? 200.819 219.878 164.270 1.00 12.22 2762 LEU A O 1
ATOM 3985 N N . VAL A 1 2794 ? 201.324 219.810 162.083 1.00 12.82 2763 VAL A N 1
ATOM 3986 C CA . VAL A 1 2794 ? 202.122 218.603 162.233 1.00 13.79 2763 VAL A CA 1
ATOM 3987 C C . VAL A 1 2794 ? 203.398 218.909 163.003 1.00 13.00 2763 VAL A C 1
ATOM 3988 O O . VAL A 1 2794 ? 203.778 218.165 163.909 1.00 20.49 2763 VAL A O 1
ATOM 4001 N N . LYS A 1 2795 ? 204.081 220.002 162.657 1.00 13.89 2764 LYS A N 1
ATOM 4002 C CA . LYS A 1 2795 ? 205.254 220.416 163.420 1.00 16.01 2764 LYS A CA 1
ATOM 4003 C C . LYS A 1 2795 ? 204.914 220.545 164.896 1.00 10.63 2764 LYS A C 1
ATOM 4004 O O . LYS A 1 2795 ? 205.612 220.000 165.753 1.00 14.55 2764 LYS A O 1
ATOM 4023 N N . PHE A 1 2796 ? 203.824 221.244 165.205 1.00 9.88 2765 PHE A N 1
ATOM 4024 C CA . PHE A 1 2796 ? 203.414 221.388 166.596 1.00 9.68 2765 PHE A CA 1
ATOM 4025 C C . PHE A 1 2796 ? 203.194 220.027 167.245 1.00 11.29 2765 PHE A C 1
ATOM 4026 O O . PHE A 1 2796 ? 203.730 219.743 168.319 1.00 16.29 2765 PHE A O 1
ATOM 4043 N N . LEU A 1 2797 ? 202.400 219.175 166.607 1.00 13.41 2766 LEU A N 1
ATOM 4044 C CA . LEU A 1 2797 ? 202.029 217.903 167.200 1.00 10.85 2766 LEU A CA 1
ATOM 4045 C C . LEU A 1 2797 ? 203.154 216.884 167.150 1.00 10.90 2766 LEU A C 1
ATOM 4046 O O . LEU A 1 2797 ? 203.071 215.867 167.835 1.00 19.78 2766 LEU A O 1
ATOM 4062 N N . SER A 1 2798 ? 204.194 217.128 166.365 1.00 14.34 2767 SER A N 1
ATOM 4063 C CA . SER A 1 2798 ? 205.320 216.216 166.278 1.00 15.36 2767 SER A CA 1
ATOM 4064 C C . SER A 1 2798 ? 206.423 216.545 167.271 1.00 19.91 2767 SER A C 1
ATOM 4065 O O . SER A 1 2798 ? 207.431 215.838 167.308 1.00 26.84 2767 SER A O 1
ATOM 4073 N N . GLY A 1 2799 ? 206.247 217.583 168.080 1.00 23.23 2768 GLY A N 1
ATOM 4074 C CA . GLY A 1 2799 ? 207.255 217.999 169.036 1.00 24.76 2768 GLY A CA 1
ATOM 4075 C C . GLY A 1 2799 ? 208.528 218.470 168.369 1.00 26.94 2768 GLY A C 1
ATOM 4076 O O . GLY A 1 2799 ? 209.440 217.683 168.136 1.00 30.67 2768 GLY A O 1
ATOM 4080 N N . GLN A 1 2807 ? 215.817 218.013 180.889 1.00 42.25 2776 GLN A N 1
ATOM 4081 C CA . GLN A 1 2807 ? 214.720 217.065 181.030 1.00 41.12 2776 GLN A CA 1
ATOM 4082 C C . GLN A 1 2807 ? 213.383 217.783 181.036 1.00 40.00 2776 GLN A C 1
ATOM 4083 O O . GLN A 1 2807 ? 212.994 218.411 182.019 1.00 38.35 2776 GLN A O 1
ATOM 4096 N N . HIS A 1 2808 ? 212.688 217.693 179.913 1.00 35.22 2777 HIS A N 1
ATOM 4097 C CA . HIS A 1 2808 ? 211.352 218.237 179.772 1.00 33.04 2777 HIS A CA 1
ATOM 4098 C C . HIS A 1 2808 ? 210.381 217.101 179.508 1.00 31.41 2777 HIS A C 1
ATOM 4099 O O . HIS A 1 2808 ? 210.756 216.038 179.013 1.00 33.18 2777 HIS A O 1
ATOM 4113 N N . SER A 1 2809 ? 209.130 217.328 179.855 1.00 33.20 2778 SER A N 1
ATOM 4114 C CA . SER A 1 2809 ? 208.114 216.352 179.530 1.00 32.27 2778 SER A CA 1
ATOM 4115 C C . SER A 1 2809 ? 207.756 216.483 178.053 1.00 32.38 2778 SER A C 1
ATOM 4116 O O . SER A 1 2809 ? 207.702 217.596 177.529 1.00 31.78 2778 SER A O 1
ATOM 4124 N N . PRO A 1 2810 ? 207.551 215.372 177.343 1.00 33.57 2779 PRO A N 1
ATOM 4125 C CA . PRO A 1 2810 ? 207.117 215.498 175.945 1.00 30.26 2779 PRO A CA 1
ATOM 4126 C C . PRO A 1 2810 ? 205.876 216.358 175.788 1.00 28.79 2779 PRO A C 1
ATOM 4127 O O . PRO A 1 2810 ? 205.688 216.959 174.726 1.00 30.48 2779 PRO A O 1
ATOM 4138 N N . GLN A 1 2811 ? 205.048 216.458 176.825 1.00 25.09 2780 GLN A N 1
ATOM 4139 C CA . GLN A 1 2811 ? 203.802 217.198 176.744 1.00 19.84 2780 GLN A CA 1
ATOM 4140 C C . GLN A 1 2811 ? 204.056 218.678 176.494 1.00 17.87 2780 GLN A C 1
ATOM 4141 O O . GLN A 1 2811 ? 205.172 219.175 176.615 1.00 24.55 2780 GLN A O 1
ATOM 4155 N N . VAL A 1 2812 ? 202.987 219.380 176.137 1.00 15.35 2781 VAL A N 1
ATOM 4156 C CA . VAL A 1 2812 ? 203.012 220.835 176.051 1.00 12.75 2781 VAL A CA 1
ATOM 4157 C C . VAL A 1 2812 ? 202.293 221.492 177.213 1.00 9.10 2781 VAL A C 1
ATOM 4158 O O . VAL A 1 2812 ? 202.400 222.715 177.375 1.00 15.90 2781 VAL A O 1
ATOM 4171 N N . GLY A 1 2813 ? 201.557 220.736 178.012 1.00 11.57 2782 GLY A N 1
ATOM 4172 C CA . GLY A 1 2813 ? 200.867 221.281 179.150 1.00 10.87 2782 GLY A CA 1
ATOM 4173 C C . GLY A 1 2813 ? 199.478 221.760 178.805 1.00 9.47 2782 GLY A C 1
ATOM 4174 O O . GLY A 1 2813 ? 199.118 221.910 177.639 1.00 11.07 2782 GLY A O 1
ATOM 4178 N N . PRO A 1 2814 ? 198.662 221.999 179.831 1.00 15.95 2783 PRO A N 1
ATOM 4179 C CA . PRO A 1 2814 ? 197.250 222.316 179.576 1.00 12.86 2783 PRO A CA 1
ATOM 4180 C C . PRO A 1 2814 ? 197.034 223.567 178.752 1.00 11.29 2783 PRO A C 1
ATOM 4181 O O . PRO A 1 2814 ? 196.108 223.597 177.941 1.00 17.25 2783 PRO A O 1
ATOM 4192 N N . THR A 1 2815 ? 197.851 224.604 178.936 1.00 12.65 2784 THR A N 1
ATOM 4193 C CA . THR A 1 2815 ? 197.571 225.877 178.283 1.00 13.53 2784 THR A CA 1
ATOM 4194 C C . THR A 1 2815 ? 197.784 225.780 176.779 1.00 12.94 2784 THR A C 1
ATOM 4195 O O . THR A 1 2815 ? 196.935 226.208 176.000 1.00 12.26 2784 THR A O 1
ATOM 4206 N N . ALA A 1 2816 ? 198.912 225.220 176.352 1.00 8.07 2785 ALA A N 1
ATOM 4207 C CA . ALA A 1 2816 ? 199.150 225.021 174.927 1.00 9.13 2785 ALA A CA 1
ATOM 4208 C C . ALA A 1 2816 ? 198.089 224.115 174.307 1.00 12.37 2785 ALA A C 1
ATOM 4209 O O . ALA A 1 2816 ? 197.574 224.399 173.219 1.00 11.85 2785 ALA A O 1
ATOM 4216 N N . THR A 1 2817 ? 197.770 223.010 174.981 1.00 9.30 2786 THR A N 1
ATOM 4217 C CA . THR A 1 2817 ? 196.777 222.070 174.471 1.00 14.03 2786 THR A CA 1
ATOM 4218 C C . THR A 1 2817 ? 195.423 222.753 174.305 1.00 10.73 2786 THR A C 1
ATOM 4219 O O . THR A 1 2817 ? 194.742 222.588 173.288 1.00 13.62 2786 THR A O 1
ATOM 4230 N N . GLN A 1 2818 ? 195.043 223.573 175.277 1.00 13.54 2787 GLN A N 1
ATOM 4231 C CA . GLN A 1 2818 ? 193.803 224.322 175.164 1.00 15.22 2787 GLN A CA 1
ATOM 4232 C C . GLN A 1 2818 ? 193.883 225.361 174.054 1.00 16.32 2787 GLN A C 1
ATOM 4233 O O . GLN A 1 2818 ? 192.883 225.633 173.390 1.00 19.78 2787 GLN A O 1
ATOM 4247 N N . ALA A 1 2819 ? 195.052 225.969 173.855 1.00 11.86 2788 ALA A N 1
ATOM 4248 C CA . ALA A 1 2819 ? 195.220 226.893 172.739 1.00 13.45 2788 ALA A CA 1
ATOM 4249 C C . ALA A 1 2819 ? 194.942 226.187 171.419 1.00 12.73 2788 ALA A C 1
ATOM 4250 O O . ALA A 1 2819 ? 194.246 226.716 170.547 1.00 14.94 2788 ALA A O 1
ATOM 4257 N N . MET A 1 2820 ? 195.483 224.982 171.265 1.00 14.21 2789 MET A N 1
ATOM 4258 C CA . MET A 1 2820 ? 195.245 224.211 170.051 1.00 10.93 2789 MET A CA 1
ATOM 4259 C C . MET A 1 2820 ? 193.761 223.900 169.891 1.00 10.61 2789 MET A C 1
ATOM 4260 O O . MET A 1 2820 ? 193.190 224.070 168.807 1.00 13.28 2789 MET A O 1
ATOM 4274 N N . GLN A 1 2821 ? 193.118 223.460 170.973 1.00 13.31 2790 GLN A N 1
ATOM 4275 C CA . GLN A 1 2821 ? 191.690 223.170 170.907 1.00 15.84 2790 GLN A CA 1
ATOM 4276 C C . GLN A 1 2821 ? 190.898 224.400 170.506 1.00 13.35 2790 GLN A C 1
ATOM 4277 O O . GLN A 1 2821 ? 189.989 224.317 169.682 1.00 17.08 2790 GLN A O 1
ATOM 4291 N N . GLU A 1 2822 ? 191.203 225.547 171.104 1.00 16.33 2791 GLU A N 1
ATOM 4292 C CA . GLU A 1 2822 ? 190.471 226.761 170.775 1.00 18.25 2791 GLU A CA 1
ATOM 4293 C C . GLU A 1 2822 ? 190.644 227.122 169.311 1.00 14.50 2791 GLU A C 1
ATOM 4294 O O . GLU A 1 2822 ? 189.688 227.536 168.651 1.00 15.05 2791 GLU A O 1
ATOM 4306 N N . PHE A 1 2823 ? 191.864 226.997 168.797 1.00 7.17 2792 PHE A N 1
ATOM 4307 C CA . PHE A 1 2823 ? 192.100 227.254 167.382 1.00 10.52 2792 PHE A CA 1
ATOM 4308 C C . PHE A 1 2823 ? 191.231 226.361 166.503 1.00 13.02 2792 PHE A C 1
ATOM 4309 O O . PHE A 1 2823 ? 190.537 226.843 165.598 1.00 13.66 2792 PHE A O 1
ATOM 4326 N N . LEU A 1 2824 ? 191.281 225.052 166.746 1.00 11.24 2793 LEU A N 1
ATOM 4327 C CA . LEU A 1 2824 ? 190.508 224.121 165.933 1.00 14.03 2793 LEU A CA 1
ATOM 4328 C C . LEU A 1 2824 ? 189.018 224.400 166.055 1.00 11.22 2793 LEU A C 1
ATOM 4329 O O . LEU A 1 2824 ? 188.295 224.380 165.060 1.00 17.40 2793 LEU A O 1
ATOM 4345 N N . THR A 1 2825 ? 188.551 224.690 167.265 1.00 14.20 2794 THR A N 1
ATOM 4346 C CA . THR A 1 2825 ? 187.150 225.024 167.477 1.00 12.88 2794 THR A CA 1
ATOM 4347 C C . THR A 1 2825 ? 186.746 226.240 166.661 1.00 16.45 2794 THR A C 1
ATOM 4348 O O . THR A 1 2825 ? 185.680 226.256 166.042 1.00 22.49 2794 THR A O 1
ATOM 4359 N N . ARG A 1 2826 ? 187.587 227.275 166.658 1.00 14.84 2795 ARG A N 1
ATOM 4360 C CA . ARG A 1 2826 ? 187.289 228.476 165.888 1.00 17.75 2795 ARG A CA 1
ATOM 4361 C C . ARG A 1 2826 ? 187.259 228.187 164.397 1.00 16.55 2795 ARG A C 1
ATOM 4362 O O . ARG A 1 2826 ? 186.404 228.715 163.680 1.00 15.55 2795 ARG A O 1
ATOM 4383 N N . LEU A 1 2827 ? 188.199 227.380 163.906 1.00 14.93 2796 LEU A N 1
ATOM 4384 C CA . LEU A 1 2827 ? 188.158 226.981 162.504 1.00 17.22 2796 LEU A CA 1
ATOM 4385 C C . LEU A 1 2827 ? 186.843 226.282 162.183 1.00 18.92 2796 LEU A C 1
ATOM 4386 O O . LEU A 1 2827 ? 186.157 226.629 161.215 1.00 24.39 2796 LEU A O 1
ATOM 4402 N N . GLN A 1 2828 ? 186.487 225.286 162.994 1.00 19.59 2797 GLN A N 1
ATOM 4403 C CA . GLN A 1 2828 ? 185.245 224.551 162.800 1.00 20.37 2797 GLN A CA 1
ATOM 4404 C C . GLN A 1 2828 ? 184.050 225.492 162.767 1.00 22.20 2797 GLN A C 1
ATOM 4405 O O . GLN A 1 2828 ? 183.183 225.381 161.901 1.00 24.40 2797 GLN A O 1
ATOM 4419 N N . VAL A 1 2829 ? 183.986 226.419 163.718 1.00 19.77 2798 VAL A N 1
ATOM 4420 C CA . VAL A 1 2829 ? 182.851 227.328 163.813 1.00 22.29 2798 VAL A CA 1
ATOM 4421 C C . VAL A 1 2829 ? 182.780 228.233 162.591 1.00 23.36 2798 VAL A C 1
ATOM 4422 O O . VAL A 1 2829 ? 181.704 228.452 162.029 1.00 28.54 2798 VAL A O 1
ATOM 4435 N N . HIS A 1 2830 ? 183.920 228.773 162.159 1.00 21.83 2799 HIS A N 1
ATOM 4436 C CA . HIS A 1 2830 ? 183.906 229.695 161.033 1.00 22.74 2799 HIS A CA 1
ATOM 4437 C C . HIS A 1 2830 ? 183.573 228.977 159.735 1.00 25.15 2799 HIS A C 1
ATOM 4438 O O . HIS A 1 2830 ? 182.982 229.570 158.829 1.00 28.45 2799 HIS A O 1
ATOM 4452 N N . LEU A 1 2831 ? 183.920 227.702 159.635 1.00 25.16 2800 LEU A N 1
ATOM 4453 C CA . LEU A 1 2831 ? 183.675 226.944 158.422 1.00 25.34 2800 LEU A CA 1
ATOM 4454 C C . LEU A 1 2831 ? 182.351 226.191 158.441 1.00 28.59 2800 LEU A C 1
ATOM 4455 O O . LEU A 1 2831 ? 181.934 225.688 157.400 1.00 35.03 2800 LEU A O 1
ATOM 4471 N N . SER A 1 2832 ? 181.680 226.114 159.588 1.00 32.97 2801 SER A N 1
ATOM 4472 C CA . SER A 1 2832 ? 180.506 225.258 159.709 1.00 35.20 2801 SER A CA 1
ATOM 4473 C C . SER A 1 2832 ? 179.399 225.696 158.761 1.00 38.47 2801 SER A C 1
ATOM 4474 O O . SER A 1 2832 ? 178.963 224.929 157.898 1.00 41.11 2801 SER A O 1
ATOM 4482 N N . SER A 1 2833 ? 178.926 226.922 158.908 1.00 47.96 2802 SER A N 1
ATOM 4483 C CA . SER A 1 2833 ? 177.827 227.412 158.081 1.00 49.16 2802 SER A CA 1
ATOM 4484 C C . SER A 1 2833 ? 178.272 227.807 156.679 1.00 49.08 2802 SER A C 1
ATOM 4485 O O . SER A 1 2833 ? 177.759 228.777 156.120 1.00 51.70 2802 SER A O 1
ATOM 4493 N N . THR A 1 2834 ? 179.223 227.085 156.087 1.00 45.87 2803 THR A N 1
ATOM 4494 C CA . THR A 1 2834 ? 179.653 227.403 154.733 1.00 47.70 2803 THR A CA 1
ATOM 4495 C C . THR A 1 2834 ? 180.272 226.198 154.027 1.00 47.06 2803 THR A C 1
ATOM 4496 O O . THR A 1 2834 ? 179.801 225.813 152.953 1.00 49.02 2803 THR A O 1
ATOM 4507 N N . CYS A 1 2835 ? 181.303 225.580 154.602 1.00 43.58 2804 CYS A N 1
ATOM 4508 C CA . CYS A 1 2835 ? 182.030 224.494 153.949 1.00 40.95 2804 CYS A CA 1
ATOM 4509 C C . CYS A 1 2835 ? 182.716 223.608 154.986 1.00 38.78 2804 CYS A C 1
ATOM 4510 O O . CYS A 1 2835 ? 183.945 223.520 155.029 1.00 38.71 2804 CYS A O 1
ATOM 4518 N N . PRO A 1 2836 ? 181.949 222.934 155.845 1.00 37.66 2805 PRO A N 1
ATOM 4519 C CA . PRO A 1 2836 ? 182.575 222.136 156.918 1.00 37.17 2805 PRO A CA 1
ATOM 4520 C C . PRO A 1 2836 ? 183.302 220.902 156.417 1.00 35.05 2805 PRO A C 1
ATOM 4521 O O . PRO A 1 2836 ? 184.088 220.291 157.170 1.00 33.29 2805 PRO A O 1
ATOM 4532 N N . GLN A 1 2837 ? 183.056 220.511 155.170 1.00 32.14 2806 GLN A N 1
ATOM 4533 C CA . GLN A 1 2837 ? 183.710 219.330 154.638 1.00 33.35 2806 GLN A CA 1
ATOM 4534 C C . GLN A 1 2837 ? 185.208 219.552 154.501 1.00 28.50 2806 GLN A C 1
ATOM 4535 O O . GLN A 1 2837 ? 185.989 218.638 154.755 1.00 30.17 2806 GLN A O 1
ATOM 4549 N N . ILE A 1 2838 ? 185.636 220.758 154.117 1.00 25.86 2807 ILE A N 1
ATOM 4550 C CA . ILE A 1 2838 ? 187.075 220.982 154.018 1.00 24.72 2807 ILE A CA 1
ATOM 4551 C C . ILE A 1 2838 ? 187.713 220.950 155.398 1.00 21.34 2807 ILE A C 1
ATOM 4552 O O . ILE A 1 2838 ? 188.859 220.525 155.537 1.00 22.61 2807 ILE A O 1
ATOM 4568 N N . PHE A 1 2839 ? 186.995 221.359 156.444 1.00 18.75 2808 PHE A N 1
ATOM 4569 C CA . PHE A 1 2839 ? 187.573 221.266 157.778 1.00 16.80 2808 PHE A CA 1
ATOM 4570 C C . PHE A 1 2839 ? 187.709 219.815 158.216 1.00 18.87 2808 PHE A C 1
ATOM 4571 O O . PHE A 1 2839 ? 188.762 219.399 158.710 1.00 15.83 2808 PHE A O 1
ATOM 4588 N N A SER A 1 2840 ? 186.644 219.027 158.059 0.50 21.16 2809 SER A N 1
ATOM 4589 N N B SER A 1 2840 ? 186.645 219.028 158.058 0.50 21.12 2809 SER A N 1
ATOM 4590 C CA A SER A 1 2840 ? 186.752 217.607 158.389 0.50 20.54 2809 SER A CA 1
ATOM 4591 C CA B SER A 1 2840 ? 186.751 217.610 158.396 0.50 20.50 2809 SER A CA 1
ATOM 4592 C C A SER A 1 2840 ? 187.829 216.923 157.557 0.50 18.53 2809 SER A C 1
ATOM 4593 C C B SER A 1 2840 ? 187.823 216.919 157.558 0.50 18.44 2809 SER A C 1
ATOM 4594 O O A SER A 1 2840 ? 188.577 216.088 158.077 0.50 16.72 2809 SER A O 1
ATOM 4595 O O B SER A 1 2840 ? 188.569 216.082 158.077 0.50 16.49 2809 SER A O 1
ATOM 4610 N N . GLU A 1 2841 ? 187.951 217.289 156.283 1.00 17.20 2810 GLU A N 1
ATOM 4611 C CA . GLU A 1 2841 ? 188.995 216.716 155.446 1.00 19.54 2810 GLU A CA 1
ATOM 4612 C C . GLU A 1 2841 ? 190.372 217.130 155.929 1.00 20.30 2810 GLU A C 1
ATOM 4613 O O . GLU A 1 2841 ? 191.322 216.350 155.854 1.00 21.91 2810 GLU A O 1
ATOM 4626 N N . PHE A 1 2842 ? 190.496 218.362 156.415 1.00 19.39 2811 PHE A N 1
ATOM 4627 C CA . PHE A 1 2842 ? 191.755 218.832 156.972 1.00 14.41 2811 PHE A CA 1
ATOM 4628 C C . PHE A 1 2842 ? 192.123 218.029 158.209 1.00 12.95 2811 PHE A C 1
ATOM 4629 O O . PHE A 1 2842 ? 193.262 217.584 158.362 1.00 13.94 2811 PHE A O 1
ATOM 4646 N N . LEU A 1 2843 ? 191.157 217.813 159.094 1.00 11.74 2812 LEU A N 1
ATOM 4647 C CA . LEU A 1 2843 ? 191.418 216.998 160.272 1.00 13.15 2812 LEU A CA 1
ATOM 4648 C C . LEU A 1 2843 ? 191.869 215.600 159.876 1.00 11.74 2812 LEU A C 1
ATOM 4649 O O . LEU A 1 2843 ? 192.827 215.064 160.441 1.00 9.84 2812 LEU A O 1
ATOM 4665 N N . LEU A 1 2844 ? 191.203 215.002 158.887 1.00 12.56 2813 LEU A N 1
ATOM 4666 C CA . LEU A 1 2844 ? 191.570 213.648 158.490 1.00 13.58 2813 LEU A CA 1
ATOM 4667 C C . LEU A 1 2844 ? 192.939 213.608 157.825 1.00 12.51 2813 LEU A C 1
ATOM 4668 O O . LEU A 1 2844 ? 193.719 212.693 158.082 1.00 11.84 2813 LEU A O 1
ATOM 4684 N N . LYS A 1 2845 ? 193.255 214.585 156.974 1.00 14.64 2814 LYS A N 1
ATOM 4685 C CA . LYS A 1 2845 ? 194.595 214.656 156.400 1.00 13.45 2814 LYS A CA 1
ATOM 4686 C C . LYS A 1 2845 ? 195.647 214.795 157.493 1.00 14.09 2814 LYS A C 1
ATOM 4687 O O . LYS A 1 2845 ? 196.690 214.133 157.459 1.00 13.34 2814 LYS A O 1
ATOM 4706 N N . LEU A 1 2846 ? 195.381 215.650 158.473 1.00 12.01 2815 LEU A N 1
ATOM 4707 C CA . LEU A 1 2846 ? 196.308 215.825 159.580 1.00 11.55 2815 LEU A CA 1
ATOM 4708 C C . LEU A 1 2846 ? 196.551 214.503 160.291 1.00 11.77 2815 LEU A C 1
ATOM 4709 O O . LEU A 1 2846 ? 197.700 214.090 160.499 1.00 12.09 2815 LEU A O 1
ATOM 4725 N N . ILE A 1 2847 ? 195.469 213.823 160.670 1.00 14.53 2816 ILE A N 1
ATOM 4726 C CA . ILE A 1 2847 ? 195.608 212.566 161.395 1.00 10.05 2816 ILE A CA 1
ATOM 4727 C C . ILE A 1 2847 ? 196.332 211.543 160.541 1.00 9.99 2816 ILE A C 1
ATOM 4728 O O . ILE A 1 2847 ? 197.149 210.769 161.040 1.00 13.66 2816 ILE A O 1
ATOM 4744 N N . HIS A 1 2848 ? 196.078 211.547 159.236 1.00 11.70 2817 HIS A N 1
ATOM 4745 C CA . HIS A 1 2848 ? 196.778 210.622 158.362 1.00 13.55 2817 HIS A CA 1
ATOM 4746 C C . HIS A 1 2848 ? 198.277 210.870 158.400 1.00 13.35 2817 HIS A C 1
ATOM 4747 O O . HIS A 1 2848 ? 199.065 209.931 158.508 1.00 14.78 2817 HIS A O 1
ATOM 4761 N N . ILE A 1 2849 ? 198.689 212.133 158.301 1.00 12.74 2818 ILE A N 1
ATOM 4762 C CA . ILE A 1 2849 ? 200.115 212.444 158.325 1.00 15.67 2818 ILE A CA 1
ATOM 4763 C C . ILE A 1 2849 ? 200.727 212.001 159.643 1.00 14.34 2818 ILE A C 1
ATOM 4764 O O . ILE A 1 2849 ? 201.806 211.403 159.677 1.00 17.00 2818 ILE A O 1
ATOM 4780 N N . LEU A 1 2850 ? 200.032 212.260 160.746 1.00 12.99 2819 LEU A N 1
ATOM 4781 C CA . LEU A 1 2850 ? 200.582 211.893 162.044 1.00 13.13 2819 LEU A CA 1
ATOM 4782 C C . LEU A 1 2850 ? 200.650 210.379 162.220 1.00 13.03 2819 LEU A C 1
ATOM 4783 O O . LEU A 1 2850 ? 201.520 209.880 162.935 1.00 16.33 2819 LEU A O 1
ATOM 4799 N N A SER A 1 2851 ? 199.760 209.634 161.573 0.50 16.21 2820 SER A N 1
ATOM 4800 N N B SER A 1 2851 ? 199.758 209.642 161.557 0.50 16.47 2820 SER A N 1
ATOM 4801 C CA A SER A 1 2851 ? 199.701 208.195 161.779 0.50 15.82 2820 SER A CA 1
ATOM 4802 C CA B SER A 1 2851 ? 199.643 208.200 161.725 0.50 16.46 2820 SER A CA 1
ATOM 4803 C C A SER A 1 2851 ? 200.502 207.406 160.755 0.50 17.25 2820 SER A C 1
ATOM 4804 C C B SER A 1 2851 ? 200.509 207.417 160.757 0.50 17.37 2820 SER A C 1
ATOM 4805 O O A SER A 1 2851 ? 200.807 206.241 161.016 0.50 21.14 2820 SER A O 1
ATOM 4806 O O B SER A 1 2851 ? 200.842 206.266 161.044 0.50 21.44 2820 SER A O 1
ATOM 4821 N N . THR A 1 2852 ? 200.872 208.005 159.623 1.00 18.77 2821 THR A N 1
ATOM 4822 C CA . THR A 1 2852 ? 201.636 207.281 158.615 1.00 22.44 2821 THR A CA 1
ATOM 4823 C C . THR A 1 2852 ? 202.948 206.761 159.191 1.00 25.94 2821 THR A C 1
ATOM 4824 O O . THR A 1 2852 ? 203.445 207.247 160.207 1.00 28.16 2821 THR A O 1
ATOM 4836 N N . GLU A 1 2853 ? 203.503 205.751 158.524 1.00 43.79 2822 GLU A N 1
ATOM 4837 C CA . GLU A 1 2853 ? 204.767 205.165 158.948 1.00 44.93 2822 GLU A CA 1
ATOM 4838 C C . GLU A 1 2853 ? 205.819 206.252 159.121 1.00 45.27 2822 GLU A C 1
ATOM 4839 O O . GLU A 1 2853 ? 205.920 207.175 158.311 1.00 44.08 2822 GLU A O 1
ATOM 4851 N N . ARG A 1 2854 ? 206.585 206.151 160.206 1.00 50.92 2823 ARG A N 1
ATOM 4852 C CA . ARG A 1 2854 ? 207.584 207.137 160.608 1.00 51.26 2823 ARG A CA 1
ATOM 4853 C C . ARG A 1 2854 ? 206.973 208.494 160.957 1.00 49.94 2823 ARG A C 1
ATOM 4854 O O . ARG A 1 2854 ? 207.703 209.482 161.064 1.00 50.90 2823 ARG A O 1
ATOM 4875 N N . GLY A 1 2855 ? 205.657 208.573 161.142 1.00 32.46 2824 GLY A N 1
ATOM 4876 C CA . GLY A 1 2855 ? 205.040 209.785 161.638 1.00 22.45 2824 GLY A CA 1
ATOM 4877 C C . GLY A 1 2855 ? 205.040 209.852 163.155 1.00 21.12 2824 GLY A C 1
ATOM 4878 O O . GLY A 1 2855 ? 205.461 208.928 163.841 1.00 23.29 2824 GLY A O 1
ATOM 4882 N N . ALA A 1 2856 ? 204.542 210.974 163.677 1.00 18.20 2825 ALA A N 1
ATOM 4883 C CA . ALA A 1 2856 ? 204.622 211.229 165.113 1.00 16.50 2825 ALA A CA 1
ATOM 4884 C C . ALA A 1 2856 ? 203.947 210.125 165.922 1.00 19.12 2825 ALA A C 1
ATOM 4885 O O . ALA A 1 2856 ? 204.546 209.567 166.845 1.00 20.98 2825 ALA A O 1
ATOM 4892 N N . PHE A 1 2857 ? 202.693 209.800 165.593 1.00 19.50 2826 PHE A N 1
ATOM 4893 C CA . PHE A 1 2857 ? 201.990 208.756 166.337 1.00 18.11 2826 PHE A CA 1
ATOM 4894 C C . PHE A 1 2857 ? 202.765 207.450 166.308 1.00 18.25 2826 PHE A C 1
ATOM 4895 O O . PHE A 1 2857 ? 202.845 206.746 167.317 1.00 25.23 2826 PHE A O 1
ATOM 4912 N N . GLN A 1 2858 ? 203.349 207.116 165.163 1.00 25.11 2827 GLN A N 1
ATOM 4913 C CA . GLN A 1 2858 ? 204.062 205.854 165.016 1.00 26.83 2827 GLN A CA 1
ATOM 4914 C C . GLN A 1 2858 ? 205.389 205.861 165.759 1.00 27.46 2827 GLN A C 1
ATOM 4915 O O . GLN A 1 2858 ? 205.772 204.852 166.354 1.00 31.92 2827 GLN A O 1
ATOM 4929 N N . THR A 1 2859 ? 206.108 206.975 165.732 1.00 30.08 2828 THR A N 1
ATOM 4930 C CA . THR A 1 2859 ? 207.376 207.080 166.437 1.00 28.20 2828 THR A CA 1
ATOM 4931 C C . THR A 1 2859 ? 207.218 207.475 167.896 1.00 26.75 2828 THR A C 1
ATOM 4932 O O . THR A 1 2859 ? 208.227 207.642 168.584 1.00 31.14 2828 THR A O 1
ATOM 4943 N N . GLY A 1 2860 ? 205.993 207.633 168.384 1.00 26.63 2829 GLY A N 1
ATOM 4944 C CA . GLY A 1 2860 ? 205.802 207.945 169.782 1.00 25.75 2829 GLY A CA 1
ATOM 4945 C C . GLY A 1 2860 ? 206.279 209.322 170.171 1.00 25.31 2829 GLY A C 1
ATOM 4946 O O . GLY A 1 2860 ? 206.703 209.525 171.307 1.00 27.89 2829 GLY A O 1
ATOM 4950 N N . GLN A 1 2861 ? 206.220 210.271 169.249 1.00 27.45 2830 GLN A N 1
ATOM 4951 C CA . GLN A 1 2861 ? 206.688 211.632 169.441 1.00 26.29 2830 GLN A CA 1
ATOM 4952 C C . GLN A 1 2861 ? 205.560 212.624 169.627 1.00 26.15 2830 GLN A C 1
ATOM 4953 O O . GLN A 1 2861 ? 204.379 212.336 169.427 1.00 26.80 2830 GLN A O 1
ATOM 4967 N N . GLY A 1 2862 ? 205.974 213.824 170.011 1.00 19.82 2831 GLY A N 1
ATOM 4968 C CA . GLY A 1 2862 ? 205.110 214.961 170.097 1.00 16.96 2831 GLY A CA 1
ATOM 4969 C C . GLY A 1 2862 ? 204.372 214.995 171.405 1.00 14.29 2831 GLY A C 1
ATOM 4970 O O . GLY A 1 2862 ? 204.399 214.050 172.196 1.00 20.08 2831 GLY A O 1
ATOM 4974 N N . PRO A 1 2863 ? 203.713 216.092 171.656 1.00 18.10 2832 PRO A N 1
ATOM 4975 C CA . PRO A 1 2863 ? 202.923 216.212 172.880 1.00 16.50 2832 PRO A CA 1
ATOM 4976 C C . PRO A 1 2863 ? 201.725 215.285 172.881 1.00 11.29 2832 PRO A C 1
ATOM 4977 O O . PRO A 1 2863 ? 200.713 215.563 172.237 1.00 13.97 2832 PRO A O 1
ATOM 4988 N N . LEU A 1 2864 ? 201.844 214.183 173.619 1.00 16.28 2833 LEU A N 1
ATOM 4989 C CA . LEU A 1 2864 ? 200.736 213.246 173.744 1.00 13.40 2833 LEU A CA 1
ATOM 4990 C C . LEU A 1 2864 ? 199.464 213.953 174.182 1.00 12.50 2833 LEU A C 1
ATOM 4991 O O . LEU A 1 2864 ? 198.379 213.640 173.692 1.00 15.68 2833 LEU A O 1
ATOM 5007 N N . ASP A 1 2865 ? 199.569 214.926 175.085 1.00 12.04 2834 ASP A N 1
ATOM 5008 C CA . ASP A 1 2865 ? 198.362 215.607 175.541 1.00 10.86 2834 ASP A CA 1
ATOM 5009 C C . ASP A 1 2865 ? 197.684 216.358 174.396 1.00 9.04 2834 ASP A C 1
ATOM 5010 O O . ASP A 1 2865 ? 196.462 216.292 174.239 1.00 15.70 2834 ASP A O 1
ATOM 5019 N N . ALA A 1 2866 ? 198.463 217.040 173.557 1.00 12.73 2835 ALA A N 1
ATOM 5020 C CA . ALA A 1 2866 ? 197.870 217.752 172.432 1.00 12.26 2835 ALA A CA 1
ATOM 5021 C C . ALA A 1 2866 ? 197.347 216.782 171.378 1.00 9.41 2835 ALA A C 1
ATOM 5022 O O . ALA A 1 2866 ? 196.327 217.048 170.744 1.00 12.44 2835 ALA A O 1
ATOM 5029 N N . GLN A 1 2867 ? 198.038 215.661 171.173 1.00 10.83 2836 GLN A N 1
ATOM 5030 C CA . GLN A 1 2867 ? 197.593 214.669 170.197 1.00 11.18 2836 GLN A CA 1
ATOM 5031 C C . GLN A 1 2867 ? 196.281 214.028 170.631 1.00 9.02 2836 GLN A C 1
ATOM 5032 O O . GLN A 1 2867 ? 195.360 213.853 169.828 1.00 10.65 2836 GLN A O 1
ATOM 5046 N N . VAL A 1 2868 ? 196.174 213.690 171.912 1.00 10.21 2837 VAL A N 1
ATOM 5047 C CA . VAL A 1 2868 ? 194.926 213.146 172.423 1.00 12.35 2837 VAL A CA 1
ATOM 5048 C C . VAL A 1 2868 ? 193.827 214.184 172.309 1.00 10.68 2837 VAL A C 1
ATOM 5049 O O . VAL A 1 2868 ? 192.697 213.861 171.941 1.00 14.50 2837 VAL A O 1
ATOM 5062 N N . LYS A 1 2869 ? 194.142 215.450 172.595 1.00 14.23 2838 LYS A N 1
ATOM 5063 C CA . LYS A 1 2869 ? 193.118 216.480 172.481 1.00 14.84 2838 LYS A CA 1
ATOM 5064 C C . LYS A 1 2869 ? 192.682 216.640 171.030 1.00 11.99 2838 LYS A C 1
ATOM 5065 O O . LYS A 1 2869 ? 191.502 216.868 170.750 1.00 13.43 2838 LYS A O 1
ATOM 5084 N N . LEU A 1 2870 ? 193.620 216.527 170.095 1.00 8.82 2839 LEU A N 1
ATOM 5085 C CA . LEU A 1 2870 ? 193.265 216.583 168.685 1.00 11.35 2839 LEU A CA 1
ATOM 5086 C C . LEU A 1 2870 ? 192.302 215.463 168.343 1.00 12.04 2839 LEU A C 1
ATOM 5087 O O . LEU A 1 2870 ? 191.292 215.677 167.675 1.00 12.52 2839 LEU A O 1
ATOM 5103 N N . LEU A 1 2871 ? 192.615 214.252 168.792 1.00 12.50 2840 LEU A N 1
ATOM 5104 C CA . LEU A 1 2871 ? 191.752 213.120 168.486 1.00 11.66 2840 LEU A CA 1
ATOM 5105 C C . LEU A 1 2871 ? 190.374 213.303 169.109 1.00 12.72 2840 LEU A C 1
ATOM 5106 O O . LEU A 1 2871 ? 189.353 213.015 168.480 1.00 16.31 2840 LEU A O 1
ATOM 5122 N N . GLU A 1 2872 ? 190.329 213.794 170.347 1.00 14.46 2841 GLU A N 1
ATOM 5123 C CA . GLU A 1 2872 ? 189.053 214.019 171.010 1.00 16.40 2841 GLU A CA 1
ATOM 5124 C C . GLU A 1 2872 ? 188.227 215.030 170.237 1.00 15.20 2841 GLU A C 1
ATOM 5125 O O . GLU A 1 2872 ? 187.041 214.810 169.980 1.00 20.90 2841 GLU A O 1
ATOM 5137 N N . PHE A 1 2873 ? 188.853 216.129 169.827 1.00 14.51 2842 PHE A N 1
ATOM 5138 C CA . PHE A 1 2873 ? 188.172 217.108 168.995 1.00 15.67 2842 PHE A CA 1
ATOM 5139 C C . PHE A 1 2873 ? 187.659 216.480 167.704 1.00 11.83 2842 PHE A C 1
ATOM 5140 O O . PHE A 1 2873 ? 186.516 216.702 167.301 1.00 14.04 2842 PHE A O 1
ATOM 5157 N N . THR A 1 2874 ? 188.497 215.684 167.048 1.00 12.37 2843 THR A N 1
ATOM 5158 C CA . THR A 1 2874 ? 188.132 215.114 165.757 1.00 16.84 2843 THR A CA 1
ATOM 5159 C C . THR A 1 2874 ? 186.950 214.163 165.887 1.00 14.33 2843 THR A C 1
ATOM 5160 O O . THR A 1 2874 ? 186.084 214.113 165.010 1.00 18.98 2843 THR A O 1
ATOM 5171 N N . LEU A 1 2875 ? 186.892 213.416 166.983 1.00 15.90 2844 LEU A N 1
ATOM 5172 C CA . LEU A 1 2875 ? 185.818 212.459 167.213 1.00 17.25 2844 LEU A CA 1
ATOM 5173 C C . LEU A 1 2875 ? 184.454 213.113 167.347 1.00 18.47 2844 LEU A C 1
ATOM 5174 O O . LEU A 1 2875 ? 183.449 212.403 167.304 1.00 26.18 2844 LEU A O 1
ATOM 5190 N N . GLU A 1 2876 ? 184.377 214.431 167.509 1.00 21.62 2845 GLU A N 1
ATOM 5191 C CA . GLU A 1 2876 ? 183.100 215.118 167.600 1.00 24.16 2845 GLU A CA 1
ATOM 5192 C C . GLU A 1 2876 ? 182.721 215.814 166.305 1.00 20.84 2845 GLU A C 1
ATOM 5193 O O . GLU A 1 2876 ? 181.744 216.558 166.285 1.00 24.77 2845 GLU A O 1
ATOM 5205 N N . GLN A 1 2877 ? 183.467 215.600 165.231 1.00 16.31 2846 GLN A N 1
ATOM 5206 C CA . GLN A 1 2877 ? 183.216 216.304 163.985 1.00 17.73 2846 GLN A CA 1
ATOM 5207 C C . GLN A 1 2877 ? 182.305 215.496 163.066 1.00 23.11 2846 GLN A C 1
ATOM 5208 O O . GLN A 1 2877 ? 182.160 214.281 163.195 1.00 23.94 2846 GLN A O 1
ATOM 5222 N N . ASN A 1 2878 ? 181.687 216.205 162.132 1.00 28.23 2847 ASN A N 1
ATOM 5223 C CA . ASN A 1 2878 ? 180.846 215.600 161.114 1.00 26.55 2847 ASN A CA 1
ATOM 5224 C C . ASN A 1 2878 ? 181.662 215.383 159.848 1.00 26.50 2847 ASN A C 1
ATOM 5225 O O . ASN A 1 2878 ? 182.204 216.334 159.283 1.00 28.73 2847 ASN A O 1
ATOM 5236 N N . PHE A 1 2879 ? 181.726 214.138 159.389 1.00 22.65 2848 PHE A N 1
ATOM 5237 C CA . PHE A 1 2879 ? 182.593 213.772 158.280 1.00 21.42 2848 PHE A CA 1
ATOM 5238 C C . PHE A 1 2879 ? 181.822 213.542 156.990 1.00 22.72 2848 PHE A C 1
ATOM 5239 O O . PHE A 1 2879 ? 182.271 212.806 156.114 1.00 28.75 2848 PHE A O 1
ATOM 5256 N N . GLU A 1 2880 ? 180.680 214.190 156.852 1.00 31.44 2849 GLU A N 1
ATOM 5257 C CA . GLU A 1 2880 ? 179.910 214.105 155.627 1.00 32.75 2849 GLU A CA 1
ATOM 5258 C C . GLU A 1 2880 ? 180.603 214.854 154.503 1.00 31.44 2849 GLU A C 1
ATOM 5259 O O . GLU A 1 2880 ? 181.280 215.859 154.721 1.00 34.08 2849 GLU A O 1
ATOM 5271 N N . VAL A 1 2881 ? 180.438 214.340 153.290 1.00 30.62 2850 VAL A N 1
ATOM 5272 C CA . VAL A 1 2881 ? 181.016 214.938 152.097 1.00 29.80 2850 VAL A CA 1
ATOM 5273 C C . VAL A 1 2881 ? 182.528 215.023 152.240 1.00 26.55 2850 VAL A C 1
ATOM 5274 O O . VAL A 1 2881 ? 183.141 216.027 151.872 1.00 32.62 2850 VAL A O 1
ATOM 5287 N N . VAL A 1 2882 ? 183.142 213.978 152.764 1.00 25.47 2851 VAL A N 1
ATOM 5288 C CA . VAL A 1 2882 ? 184.589 213.864 152.806 1.00 22.64 2851 VAL A CA 1
ATOM 5289 C C . VAL A 1 2882 ? 185.004 212.856 151.750 1.00 21.24 2851 VAL A C 1
ATOM 5290 O O . VAL A 1 2882 ? 184.315 211.858 151.529 1.00 26.88 2851 VAL A O 1
ATOM 5303 N N . SER A 1 2883 ? 186.122 213.119 151.094 1.00 24.18 2852 SER A N 1
ATOM 5304 C CA . SER A 1 2883 ? 186.547 212.240 150.021 1.00 23.38 2852 SER A CA 1
ATOM 5305 C C . SER A 1 2883 ? 186.847 210.859 150.583 1.00 24.62 2852 SER A C 1
ATOM 5306 O O . SER A 1 2883 ? 187.440 210.717 151.653 1.00 24.21 2852 SER A O 1
ATOM 5314 N N . VAL A 1 2884 ? 186.399 209.834 149.867 1.00 26.30 2853 VAL A N 1
ATOM 5315 C CA . VAL A 1 2884 ? 186.674 208.478 150.307 1.00 23.10 2853 VAL A CA 1
ATOM 5316 C C . VAL A 1 2884 ? 188.168 208.215 150.309 1.00 22.64 2853 VAL A C 1
ATOM 5317 O O . VAL A 1 2884 ? 188.646 207.363 151.054 1.00 26.79 2853 VAL A O 1
ATOM 5330 N N . SER A 1 2885 ? 188.934 208.935 149.492 1.00 21.78 2854 SER A N 1
ATOM 5331 C CA . SER A 1 2885 ? 190.374 208.706 149.448 1.00 21.33 2854 SER A CA 1
ATOM 5332 C C . SER A 1 2885 ? 191.029 209.088 150.772 1.00 20.35 2854 SER A C 1
ATOM 5333 O O . SER A 1 2885 ? 191.840 208.331 151.312 1.00 23.00 2854 SER A O 1
ATOM 5341 N N . THR A 1 2886 ? 190.670 210.245 151.331 1.00 19.19 2855 THR A N 1
ATOM 5342 C CA . THR A 1 2886 ? 191.247 210.636 152.611 1.00 18.55 2855 THR A CA 1
ATOM 5343 C C . THR A 1 2886 ? 190.755 209.727 153.733 1.00 18.05 2855 THR A C 1
ATOM 5344 O O . THR A 1 2886 ? 191.541 209.312 154.589 1.00 22.21 2855 THR A O 1
ATOM 5355 N N . ILE A 1 2887 ? 189.454 209.414 153.745 1.00 16.64 2856 ILE A N 1
ATOM 5356 C CA . ILE A 1 2887 ? 188.902 208.505 154.750 1.00 16.15 2856 ILE A CA 1
ATOM 5357 C C . ILE A 1 2887 ? 189.644 207.179 154.725 1.00 15.25 2856 ILE A C 1
ATOM 5358 O O . ILE A 1 2887 ? 190.080 206.668 155.760 1.00 18.69 2856 ILE A O 1
ATOM 5374 N N . SER A 1 2888 ? 189.793 206.600 153.540 1.00 19.77 2857 SER A N 1
ATOM 5375 C CA . SER A 1 2888 ? 190.432 205.300 153.438 1.00 17.44 2857 SER A CA 1
ATOM 5376 C C . SER A 1 2888 ? 191.910 205.393 153.780 1.00 15.77 2857 SER A C 1
ATOM 5377 O O . SER A 1 2888 ? 192.465 204.480 154.398 1.00 23.50 2857 SER A O 1
ATOM 5385 N N . ALA A 1 2889 ? 192.562 206.498 153.410 1.00 17.25 2858 ALA A N 1
ATOM 5386 C CA . ALA A 1 2889 ? 193.953 206.697 153.795 1.00 17.36 2858 ALA A CA 1
ATOM 5387 C C . ALA A 1 2889 ? 194.100 206.689 155.308 1.00 15.21 2858 ALA A C 1
ATOM 5388 O O . ALA A 1 2889 ? 194.996 206.035 155.848 1.00 17.16 2858 ALA A O 1
ATOM 5395 N N . VAL A 1 2890 ? 193.215 207.397 156.011 1.00 15.53 2859 VAL A N 1
ATOM 5396 C CA . VAL A 1 2890 ? 193.351 207.471 157.462 1.00 15.20 2859 VAL A CA 1
ATOM 5397 C C . VAL A 1 2890 ? 193.017 206.125 158.093 1.00 13.89 2859 VAL A C 1
ATOM 5398 O O . VAL A 1 2890 ? 193.699 205.678 159.014 1.00 17.53 2859 VAL A O 1
ATOM 5411 N N . ILE A 1 2891 ? 191.972 205.456 157.604 1.00 15.22 2860 ILE A N 1
ATOM 5412 C CA . ILE A 1 2891 ? 191.653 204.127 158.123 1.00 12.78 2860 ILE A CA 1
ATOM 5413 C C . ILE A 1 2891 ? 192.852 203.206 157.969 1.00 15.10 2860 ILE A C 1
ATOM 5414 O O . ILE A 1 2891 ? 193.208 202.456 158.882 1.00 13.04 2860 ILE A O 1
ATOM 5430 N N . GLU A 1 2892 ? 193.508 203.261 156.815 1.00 16.17 2861 GLU A N 1
ATOM 5431 C CA . GLU A 1 2892 ? 194.611 202.348 156.563 1.00 15.40 2861 GLU A CA 1
ATOM 5432 C C . GLU A 1 2892 ? 195.811 202.672 157.447 1.00 13.83 2861 GLU A C 1
ATOM 5433 O O . GLU A 1 2892 ? 196.392 201.775 158.067 1.00 16.70 2861 GLU A O 1
ATOM 5445 N N . SER A 1 2893 ? 196.194 203.949 157.515 1.00 14.99 2862 SER A N 1
ATOM 5446 C CA . SER A 1 2893 ? 197.321 204.335 158.354 1.00 17.55 2862 SER A CA 1
ATOM 5447 C C . SER A 1 2893 ? 197.039 204.000 159.806 1.00 14.26 2862 SER A C 1
ATOM 5448 O O . SER A 1 2893 ? 197.914 203.508 160.519 1.00 14.60 2862 SER A O 1
ATOM 5456 N N . VAL A 1 2894 ? 195.795 204.186 160.237 1.00 8.18 2863 VAL A N 1
ATOM 5457 C CA . VAL A 1 2894 ? 195.451 203.969 161.632 1.00 12.49 2863 VAL A CA 1
ATOM 5458 C C . VAL A 1 2894 ? 195.474 202.485 161.956 1.00 13.32 2863 VAL A C 1
ATOM 5459 O O . VAL A 1 2894 ? 195.970 202.080 163.006 1.00 15.94 2863 VAL A O 1
ATOM 5472 N N . THR A 1 2895 ? 194.936 201.651 161.067 1.00 13.00 2864 THR A N 1
ATOM 5473 C CA . THR A 1 2895 ? 194.945 200.222 161.339 1.00 14.63 2864 THR A CA 1
ATOM 5474 C C . THR A 1 2895 ? 196.367 199.691 161.337 1.00 13.74 2864 THR A C 1
ATOM 5475 O O . THR A 1 2895 ? 196.735 198.881 162.192 1.00 17.64 2864 THR A O 1
ATOM 5486 N N . PHE A 1 2896 ? 197.193 200.149 160.397 1.00 13.71 2865 PHE A N 1
ATOM 5487 C CA . PHE A 1 2896 ? 198.595 199.760 160.436 1.00 14.93 2865 PHE A CA 1
ATOM 5488 C C . PHE A 1 2896 ? 199.239 200.198 161.743 1.00 17.17 2865 PHE A C 1
ATOM 5489 O O . PHE A 1 2896 ? 199.970 199.430 162.372 1.00 18.20 2865 PHE A O 1
ATOM 5506 N N . LEU A 1 2897 ? 198.968 201.432 162.165 1.00 15.48 2866 LEU A N 1
ATOM 5507 C CA . LEU A 1 2897 ? 199.546 201.962 163.391 1.00 17.24 2866 LEU A CA 1
ATOM 5508 C C . LEU A 1 2897 ? 199.155 201.118 164.593 1.00 14.18 2866 LEU A C 1
ATOM 5509 O O . LEU A 1 2897 ? 200.003 200.720 165.389 1.00 15.79 2866 LEU A O 1
ATOM 5525 N N . VAL A 1 2898 ? 197.863 200.853 164.750 1.00 14.20 2867 VAL A N 1
ATOM 5526 C CA . VAL A 1 2898 ? 197.397 200.135 165.928 1.00 15.07 2867 VAL A CA 1
ATOM 5527 C C . VAL A 1 2898 ? 197.873 198.692 165.891 1.00 15.77 2867 VAL A C 1
ATOM 5528 O O . VAL A 1 2898 ? 198.159 198.096 166.933 1.00 18.79 2867 VAL A O 1
ATOM 5541 N N . HIS A 1 2899 ? 197.965 198.103 164.699 1.00 17.47 2868 HIS A N 1
ATOM 5542 C CA . HIS A 1 2899 ? 198.526 196.767 164.598 1.00 18.24 2868 HIS A CA 1
ATOM 5543 C C . HIS A 1 2899 ? 199.973 196.762 165.066 1.00 19.76 2868 HIS A C 1
ATOM 5544 O O . HIS A 1 2899 ? 200.377 195.911 165.861 1.00 23.82 2868 HIS A O 1
ATOM 5558 N N . HIS A 1 2900 ? 200.773 197.710 164.574 1.00 22.40 2869 HIS A N 1
ATOM 5559 C CA . HIS A 1 2900 ? 202.145 197.849 165.053 1.00 24.44 2869 HIS A CA 1
ATOM 5560 C C . HIS A 1 2900 ? 202.173 198.009 166.568 1.00 25.87 2869 HIS A C 1
ATOM 5561 O O . HIS A 1 2900 ? 202.934 197.335 167.266 1.00 31.18 2869 HIS A O 1
ATOM 5575 N N . TYR A 1 2901 ? 201.310 198.880 167.087 1.00 21.05 2870 TYR A N 1
ATOM 5576 C CA . TYR A 1 2901 ? 201.236 199.157 168.516 1.00 21.05 2870 TYR A CA 1
ATOM 5577 C C . TYR A 1 2901 ? 200.994 197.891 169.324 1.00 22.76 2870 TYR A C 1
ATOM 5578 O O . TYR A 1 2901 ? 201.647 197.660 170.344 1.00 26.78 2870 TYR A O 1
ATOM 5596 N N . ILE A 1 2902 ? 200.040 197.068 168.891 1.00 25.42 2871 ILE A N 1
ATOM 5597 C CA . ILE A 1 2902 ? 199.724 195.849 169.629 1.00 21.49 2871 ILE A CA 1
ATOM 5598 C C . ILE A 1 2902 ? 200.820 194.809 169.458 1.00 24.46 2871 ILE A C 1
ATOM 5599 O O . ILE A 1 2902 ? 201.100 194.046 170.387 1.00 31.50 2871 ILE A O 1
ATOM 5615 N N . THR A 1 2903 ? 201.476 194.766 168.301 1.00 28.16 2872 THR A N 1
ATOM 5616 C CA . THR A 1 2903 ? 202.509 193.766 168.073 1.00 28.77 2872 THR A 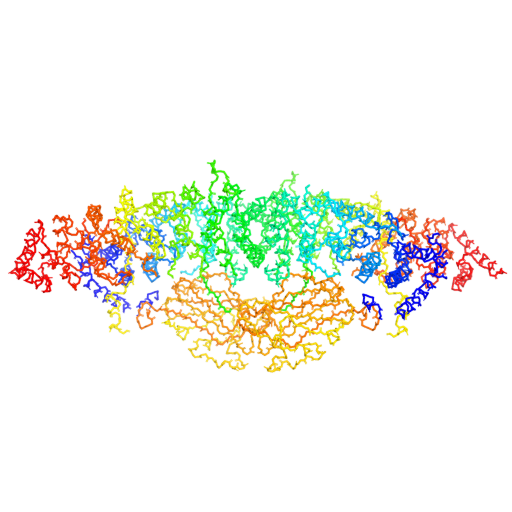CA 1
ATOM 5617 C C . THR A 1 2903 ? 203.871 194.180 168.610 1.00 33.42 2872 THR A C 1
ATOM 5618 O O . THR A 1 2903 ? 204.670 193.308 168.960 1.00 35.79 2872 THR A O 1
ATOM 5629 N N . CYS A 1 2904 ? 204.164 195.479 168.688 1.00 38.09 2873 CYS A N 1
ATOM 5630 C CA . CYS A 1 2904 ? 205.450 195.954 169.181 1.00 39.51 2873 CYS A CA 1
ATOM 5631 C C . CYS A 1 2904 ? 205.408 196.282 170.665 1.00 39.69 2873 CYS A C 1
ATOM 5632 O O . CYS A 1 2904 ? 206.217 197.083 171.140 1.00 45.04 2873 CYS A O 1
ATOM 5640 N N . SER A 1 2905 ? 204.482 195.685 171.405 1.00 34.59 2874 SER A N 1
ATOM 5641 C CA . SER A 1 2905 ? 204.359 195.989 172.820 1.00 35.69 2874 SER A CA 1
ATOM 5642 C C . SER A 1 2905 ? 205.642 195.629 173.564 1.00 35.75 2874 SER A C 1
ATOM 5643 O O . SER A 1 2905 ? 206.294 194.621 173.287 1.00 33.89 2874 SER A O 1
ATOM 5651 N N . ASP A 1 2906 ? 205.992 196.474 174.526 1.00 40.59 2875 ASP A N 1
ATOM 5652 C CA . ASP A 1 2906 ? 207.209 196.280 175.297 1.00 39.99 2875 ASP A CA 1
ATOM 5653 C C . ASP A 1 2906 ? 207.169 194.953 176.051 1.00 39.81 2875 ASP A C 1
ATOM 5654 O O . ASP A 1 2906 ? 206.103 194.422 176.368 1.00 36.81 2875 ASP A O 1
ATOM 5663 N N . LYS A 1 2907 ? 208.354 194.421 176.344 1.00 34.09 2876 LYS A N 1
ATOM 5664 C CA . LYS A 1 2907 ? 208.480 193.148 177.042 1.00 31.06 2876 LYS A CA 1
ATOM 5665 C C . LYS A 1 2907 ? 208.225 193.250 178.539 1.00 29.20 2876 LYS A C 1
ATOM 5666 O O . LYS A 1 2907 ? 207.932 192.230 179.168 1.00 28.83 2876 LYS A O 1
ATOM 5685 N N . VAL A 1 2908 ? 208.333 194.435 179.127 1.00 27.46 2877 VAL A N 1
ATOM 5686 C CA . VAL A 1 2908 ? 208.060 194.610 180.542 1.00 29.30 2877 VAL A CA 1
ATOM 5687 C C . VAL A 1 2908 ? 206.943 195.625 180.681 1.00 27.81 2877 VAL A C 1
ATOM 5688 O O . VAL A 1 2908 ? 206.506 196.238 179.705 1.00 33.05 2877 VAL A O 1
ATOM 5701 N N . MET A 1 2909 ? 206.477 195.792 181.906 1.00 39.76 2878 MET A N 1
ATOM 5702 C CA . MET A 1 2909 ? 205.485 196.800 182.229 1.00 40.82 2878 MET A CA 1
ATOM 5703 C C . MET A 1 2909 ? 205.785 197.270 183.642 1.00 39.45 2878 MET A C 1
ATOM 5704 O O . MET A 1 2909 ? 205.920 196.447 184.552 1.00 35.66 2878 MET A O 1
ATOM 5718 N N . SER A 1 2910 ? 205.919 198.579 183.825 1.00 36.24 2879 SER A N 1
ATOM 5719 C CA . SER A 1 2910 ? 206.112 199.158 185.146 1.00 35.04 2879 SER A CA 1
ATOM 5720 C C . SER A 1 2910 ? 205.114 200.287 185.319 1.00 38.76 2879 SER A C 1
ATOM 5721 O O . SER A 1 2910 ? 205.022 201.175 184.466 1.00 41.86 2879 SER A O 1
ATOM 5729 N N . ARG A 1 2911 ? 204.376 200.250 186.416 1.00 52.18 2880 ARG A N 1
ATOM 5730 C CA . ARG A 1 2911 ? 203.352 201.232 186.714 1.00 54.11 2880 ARG A CA 1
ATOM 5731 C C . ARG A 1 2911 ? 203.452 201.645 188.172 1.00 54.21 2880 ARG A C 1
ATOM 5732 O O . ARG A 1 2911 ? 203.778 200.834 189.042 1.00 53.02 2880 ARG A O 1
ATOM 5753 N N . SER A 1 2912 ? 203.174 202.919 188.422 1.00 50.34 2881 SER A N 1
ATOM 5754 C CA . SER A 1 2912 ? 203.029 203.436 189.778 1.00 50.16 2881 SER A CA 1
ATOM 5755 C C . SER A 1 2912 ? 202.874 204.948 189.734 1.00 47.40 2881 SER A C 1
ATOM 5756 O O . SER A 1 2912 ? 202.273 205.483 188.810 1.00 49.35 2881 SER A O 1
ATOM 5764 N N . THR A 1 2945 ? 197.861 208.837 177.991 1.00 29.42 2914 THR A N 1
ATOM 5765 C CA . THR A 1 2945 ? 198.673 207.674 177.665 1.00 25.38 2914 THR A CA 1
ATOM 5766 C C . THR A 1 2945 ? 198.582 207.355 176.179 1.00 21.56 2914 THR A C 1
ATOM 5767 O O . THR A 1 2945 ? 197.600 207.680 175.528 1.00 25.06 2914 THR A O 1
ATOM 5777 N N . ARG A 1 2946 ? 199.620 206.721 175.641 1.00 21.25 2915 ARG A N 1
ATOM 5778 C CA . ARG A 1 2946 ? 199.569 206.323 174.240 1.00 23.50 2915 ARG A CA 1
ATOM 5779 C C . ARG A 1 2946 ? 198.447 205.323 173.985 1.00 22.38 2915 ARG A C 1
ATOM 5780 O O . ARG A 1 2946 ? 197.927 205.251 172.867 1.00 24.07 2915 ARG A O 1
ATOM 5801 N N . ASP A 1 2947 ? 198.056 204.554 175.004 1.00 23.50 2916 ASP A N 1
ATOM 5802 C CA . ASP A 1 2947 ? 196.876 203.706 174.882 1.00 23.94 2916 ASP A CA 1
ATOM 5803 C C . ASP A 1 2947 ? 195.647 204.537 174.559 1.00 20.11 2916 ASP A C 1
ATOM 5804 O O . ASP A 1 2947 ? 194.838 204.160 173.711 1.00 17.60 2916 ASP A O 1
ATOM 5813 N N . GLN A 1 2948 ? 195.490 205.672 175.239 1.00 19.61 2917 GLN A N 1
ATOM 5814 C CA . GLN A 1 2948 ? 194.342 206.530 174.994 1.00 20.07 2917 GLN A CA 1
ATOM 5815 C C . GLN A 1 2948 ? 194.362 207.065 173.573 1.00 16.21 2917 GLN A C 1
ATOM 5816 O O . GLN A 1 2948 ? 193.317 207.177 172.932 1.00 19.78 2917 GLN A O 1
ATOM 5830 N N . LEU A 1 2949 ? 195.544 207.402 173.065 1.00 17.15 2918 LEU A N 1
ATOM 5831 C CA . LEU A 1 2949 ? 195.646 207.880 171.694 1.00 15.37 2918 LEU A CA 1
ATOM 5832 C C . LEU A 1 2949 ? 195.250 206.791 170.703 1.00 12.82 2918 LEU A C 1
ATOM 5833 O O . LEU A 1 2949 ? 194.480 207.034 169.771 1.00 13.91 2918 LEU A O 1
ATOM 5849 N N . MET A 1 2950 ? 195.783 205.585 170.881 1.00 16.05 2919 MET A N 1
ATOM 5850 C CA . MET A 1 2950 ? 195.433 204.476 169.999 1.00 14.18 2919 MET A CA 1
ATOM 5851 C C . MET A 1 2950 ? 193.939 204.181 170.051 1.00 12.08 2919 MET A C 1
ATOM 5852 O O . MET A 1 2950 ? 193.296 203.989 169.016 1.00 16.46 2919 MET A O 1
ATOM 5866 N N . PHE A 1 2951 ? 193.371 204.171 171.253 1.00 14.41 2920 PHE A N 1
ATOM 5867 C CA . PHE A 1 2951 ? 191.941 203.956 171.410 1.00 15.52 2920 PHE A CA 1
ATOM 5868 C C . PHE A 1 2951 ? 191.133 205.048 170.720 1.00 12.88 2920 PHE A C 1
ATOM 5869 O O . PHE A 1 2951 ? 190.112 204.772 170.088 1.00 15.97 2920 PHE A O 1
ATOM 5886 N N . ASP A 1 2952 ? 191.576 206.301 170.821 1.00 13.47 2921 ASP A N 1
ATOM 5887 C CA . ASP A 1 2952 ? 190.851 207.382 170.163 1.00 15.15 2921 ASP A CA 1
ATOM 5888 C C . ASP A 1 2952 ? 190.949 207.268 168.647 1.00 7.63 2921 ASP A C 1
ATOM 5889 O O . ASP A 1 2952 ? 189.998 207.591 167.934 1.00 10.16 2921 ASP A O 1
ATOM 5898 N N . LEU A 1 2953 ? 192.089 206.801 168.138 1.00 5.78 2922 LEU A N 1
ATOM 5899 C CA . LEU A 1 2953 ? 192.213 206.586 166.701 1.00 9.04 2922 LEU A CA 1
ATOM 5900 C C . LEU A 1 2953 ? 191.290 205.468 166.243 1.00 9.63 2922 LEU A C 1
ATOM 5901 O O . LEU A 1 2953 ? 190.672 205.561 165.180 1.00 14.03 2922 LEU A O 1
ATOM 5917 N N . LEU A 1 2954 ? 191.190 204.397 167.033 1.00 8.56 2923 LEU A N 1
ATOM 5918 C CA . LEU A 1 2954 ? 190.269 203.317 166.696 1.00 9.85 2923 LEU A CA 1
ATOM 5919 C C . LEU A 1 2954 ? 188.826 203.789 166.757 1.00 7.94 2923 LEU A C 1
ATOM 5920 O O . LEU A 1 2954 ? 187.999 203.372 165.944 1.00 10.41 2923 LEU A O 1
ATOM 5936 N N . LYS A 1 2955 ? 188.504 204.655 167.716 1.00 9.22 2924 LYS A N 1
ATOM 5937 C CA . LYS A 1 2955 ? 187.177 205.255 167.762 1.00 8.81 2924 LYS A CA 1
ATOM 5938 C C . LYS A 1 2955 ? 186.899 206.064 166.506 1.00 9.04 2924 LYS A C 1
ATOM 5939 O O . LYS A 1 2955 ? 185.793 206.022 165.959 1.00 14.79 2924 LYS A O 1
ATOM 5958 N N . LEU A 1 2956 ? 187.884 206.846 166.064 1.00 13.49 2925 LEU A N 1
ATOM 5959 C CA . LEU A 1 2956 ? 187.724 207.601 164.827 1.00 11.57 2925 LEU A CA 1
ATOM 5960 C C . LEU A 1 2956 ? 187.454 206.661 163.663 1.00 8.61 2925 LEU A C 1
ATOM 5961 O O . LEU A 1 2956 ? 186.560 206.897 162.851 1.00 10.29 2925 LEU A O 1
ATOM 5977 N N . VAL A 1 2957 ? 188.240 205.596 163.556 1.00 9.17 2926 VAL A N 1
ATOM 5978 C CA . VAL A 1 2957 ? 188.002 204.627 162.493 1.00 9.43 2926 VAL A CA 1
ATOM 5979 C C . VAL A 1 2957 ? 186.575 204.102 162.577 1.00 9.64 2926 VAL A C 1
ATOM 5980 O O . VAL A 1 2957 ? 185.853 204.053 161.577 1.00 12.33 2926 VAL A O 1
ATOM 5993 N N . ASN A 1 2958 ? 186.137 203.736 163.778 1.00 13.64 2927 ASN A N 1
ATOM 5994 C CA . ASN A 1 2958 ? 184.767 203.280 163.971 1.00 10.41 2927 ASN A CA 1
ATOM 5995 C C . ASN A 1 2958 ? 183.759 204.287 163.434 1.00 11.84 2927 ASN A C 1
ATOM 5996 O O . ASN A 1 2958 ? 182.772 203.909 162.800 1.00 18.04 2927 ASN A O 1
ATOM 6007 N N . ILE A 1 2959 ? 183.987 205.574 163.680 1.00 14.89 2928 ILE A N 1
ATOM 6008 C CA . ILE A 1 2959 ? 183.090 206.602 163.156 1.00 15.10 2928 ILE A CA 1
ATOM 6009 C C . ILE A 1 2959 ? 183.144 206.643 161.633 1.00 12.92 2928 ILE A C 1
ATOM 6010 O O . ILE A 1 2959 ? 182.118 206.800 160.970 1.00 13.05 2928 ILE A O 1
ATOM 6026 N N . LEU A 1 2960 ? 184.334 206.484 161.057 1.00 9.86 2929 LEU A N 1
ATOM 6027 C CA . LEU A 1 2960 ? 184.501 206.650 159.618 1.00 10.78 2929 LEU A CA 1
ATOM 6028 C C . LEU A 1 2960 ? 183.861 205.502 158.838 1.00 14.67 2929 LEU A C 1
ATOM 6029 O O . LEU A 1 2960 ? 183.171 205.739 157.843 1.00 13.94 2929 LEU A O 1
ATOM 6045 N N . VAL A 1 2961 ? 184.058 204.254 159.280 1.00 11.65 2930 VAL A N 1
ATOM 6046 C CA . VAL A 1 2961 ? 183.544 203.109 158.526 1.00 13.93 2930 VAL A CA 1
ATOM 6047 C C . VAL A 1 2961 ? 182.025 203.126 158.457 1.00 12.03 2930 VAL A C 1
ATOM 6048 O O . VAL A 1 2961 ? 181.440 202.447 157.613 1.00 19.53 2930 VAL A O 1
ATOM 6061 N N . GLN A 1 2962 ? 181.371 203.889 159.323 1.00 14.79 2931 GLN A N 1
ATOM 6062 C CA . GLN A 1 2962 ? 179.921 203.977 159.361 1.00 14.60 2931 GLN A CA 1
ATOM 6063 C C . GLN A 1 2962 ? 179.357 205.039 158.441 1.00 18.67 2931 GLN A C 1
ATOM 6064 O O . GLN A 1 2962 ? 178.136 205.196 158.391 1.00 24.63 2931 GLN A O 1
ATOM 6078 N N . LEU A 1 2963 ? 180.190 205.776 157.744 1.00 16.95 2932 LEU A N 1
ATOM 6079 C CA . LEU A 1 2963 ? 179.682 206.854 156.919 1.00 17.94 2932 LEU A CA 1
ATOM 6080 C C . LEU A 1 2963 ? 179.028 206.285 155.667 1.00 20.60 2932 LEU A C 1
ATOM 6081 O O . LEU A 1 2963 ? 179.619 205.432 155.002 1.00 20.86 2932 LEU A O 1
ATOM 6097 N N . PRO A 1 2964 ? 177.828 206.729 155.310 1.00 25.90 2933 PRO A N 1
ATOM 6098 C CA . PRO A 1 2964 ? 177.281 206.351 154.008 1.00 23.37 2933 PRO A CA 1
ATOM 6099 C C . PRO A 1 2964 ? 178.147 206.918 152.904 1.00 25.56 2933 PRO A C 1
ATOM 6100 O O . PRO A 1 2964 ? 178.791 207.952 153.070 1.00 28.69 2933 PRO A O 1
ATOM 6111 N N . LEU A 1 2965 ? 178.161 206.233 151.771 1.00 27.27 2934 LEU A N 1
ATOM 6112 C CA . LEU A 1 2965 ? 178.897 206.686 150.602 1.00 29.08 2934 LEU A CA 1
ATOM 6113 C C . LEU A 1 2965 ? 177.970 207.427 149.652 1.00 29.91 2934 LEU A C 1
ATOM 6114 O O . LEU A 1 2965 ? 176.767 207.174 149.600 1.00 33.38 2934 LEU A O 1
ATOM 6130 N N . SER A 1 2966 ? 178.548 208.362 148.908 1.00 36.52 2935 SER A N 1
ATOM 6131 C CA . SER A 1 2966 ? 177.812 209.032 147.853 1.00 36.41 2935 SER A CA 1
ATOM 6132 C C . SER A 1 2966 ? 177.512 208.044 146.733 1.00 37.19 2935 SER A C 1
ATOM 6133 O O . SER A 1 2966 ? 178.028 206.925 146.704 1.00 37.65 2935 SER A O 1
ATOM 6141 N N . GLY A 1 2967 ? 176.660 208.476 145.802 1.00 38.43 2936 GLY A N 1
ATOM 6142 C CA . GLY A 1 2967 ? 176.265 207.601 144.713 1.00 36.82 2936 GLY A CA 1
ATOM 6143 C C . GLY A 1 2967 ? 177.448 207.001 143.984 1.00 38.81 2936 GLY A C 1
ATOM 6144 O O . GLY A 1 2967 ? 177.472 205.802 143.703 1.00 40.39 2936 GLY A O 1
ATOM 6148 N N . ASN A 1 2968 ? 178.445 207.822 143.671 1.00 42.67 2937 ASN A N 1
ATOM 6149 C CA . ASN A 1 2968 ? 179.625 207.388 142.941 1.00 42.79 2937 ASN A CA 1
ATOM 6150 C C . ASN A 1 2968 ? 180.718 206.829 143.841 1.00 43.51 2937 ASN A C 1
ATOM 6151 O O . ASN A 1 2968 ? 181.820 206.560 143.355 1.00 44.93 2937 ASN A O 1
ATOM 6162 N N . ARG A 1 2969 ? 180.459 206.674 145.138 1.00 40.77 2938 ARG A N 1
ATOM 6163 C CA . ARG A 1 2969 ? 181.421 206.054 146.049 1.00 41.00 2938 ARG A CA 1
ATOM 6164 C C . ARG A 1 2969 ? 182.722 206.849 146.134 1.00 39.32 2938 ARG A C 1
ATOM 6165 O O . ARG A 1 2969 ? 183.798 206.279 146.315 1.00 39.52 2938 ARG A O 1
ATOM 6186 N N . GLU A 1 2970 ? 182.639 208.173 146.005 1.00 41.29 2939 GLU A N 1
ATOM 6187 C CA . GLU A 1 2970 ? 183.802 209.035 146.138 1.00 40.32 2939 GLU A CA 1
ATOM 6188 C C . GLU A 1 2970 ? 183.778 209.898 147.385 1.00 38.59 2939 GLU A C 1
ATOM 6189 O O . GLU A 1 2970 ? 184.841 210.320 147.840 1.00 37.18 2939 GLU A O 1
ATOM 6201 N N . TYR A 1 2971 ? 182.605 210.163 147.945 1.00 32.52 2940 TYR A N 1
ATOM 6202 C CA . TYR A 1 2971 ? 182.483 211.020 149.108 1.00 33.00 2940 TYR A CA 1
ATOM 6203 C C . TYR A 1 2971 ? 181.486 210.412 150.074 1.00 31.86 2940 TYR A C 1
ATOM 6204 O O . TYR A 1 2971 ? 180.460 209.877 149.653 1.00 34.70 2940 TYR A O 1
ATOM 6222 N N . SER A 1 2972 ? 181.783 210.503 151.366 1.00 27.16 2941 SER A N 1
ATOM 6223 C CA . SER A 1 2972 ? 180.745 210.275 152.353 1.00 27.49 2941 SER A CA 1
ATOM 6224 C C . SER A 1 2972 ? 179.541 211.137 152.000 1.00 27.87 2941 SER A C 1
ATOM 6225 O O . SER A 1 2972 ? 179.684 212.270 151.538 1.00 32.21 2941 SER A O 1
ATOM 6233 N N . ALA A 1 2973 ? 178.353 210.586 152.178 1.00 35.49 2942 ALA A N 1
ATOM 6234 C CA . ALA A 1 2973 ? 177.138 211.218 151.692 1.00 36.60 2942 ALA A CA 1
ATOM 6235 C C . ALA A 1 2973 ? 176.600 212.207 152.714 1.00 40.49 2942 ALA A C 1
ATOM 6236 O O . ALA A 1 2973 ? 177.126 212.347 153.816 1.00 41.39 2942 ALA A O 1
ATOM 6243 N N . ARG A 1 2974 ? 175.542 212.908 152.310 1.00 51.52 2943 ARG A N 1
ATOM 6244 C CA . ARG A 1 2974 ? 174.785 213.826 153.161 1.00 51.03 2943 ARG A CA 1
ATOM 6245 C C . ARG A 1 2974 ? 175.486 215.173 153.239 1.00 52.07 2943 ARG A C 1
ATOM 6246 O O . ARG A 1 2974 ? 175.223 216.064 152.430 1.00 52.14 2943 ARG A O 1
ATOM 6267 N N . PRO A 1 3008 ? 172.958 203.163 149.631 1.00 50.48 2977 PRO A N 1
ATOM 6268 C CA . PRO A 1 3008 ? 172.946 202.627 150.994 1.00 48.41 2977 PRO A CA 1
ATOM 6269 C C . PRO A 1 3008 ? 174.232 201.886 151.336 1.00 45.56 2977 PRO A C 1
ATOM 6270 O O . PRO A 1 3008 ? 174.241 201.073 152.256 1.00 45.53 2977 PRO A O 1
ATOM 6281 N N . ALA A 1 3009 ? 175.291 202.149 150.577 1.00 33.97 2978 ALA A N 1
ATOM 6282 C CA . ALA A 1 3009 ? 176.597 201.570 150.836 1.00 34.14 2978 ALA A CA 1
ATOM 6283 C C . ALA A 1 3009 ? 177.320 202.380 151.910 1.00 32.81 2978 ALA A C 1
ATOM 6284 O O . ALA A 1 3009 ? 176.880 203.457 152.310 1.00 32.81 2978 ALA A O 1
ATOM 6291 N N . TYR A 1 3010 ? 178.451 201.855 152.370 1.00 25.02 2979 TYR A N 1
ATOM 6292 C CA . TYR A 1 3010 ? 179.166 202.479 153.472 1.00 21.82 2979 TYR A CA 1
ATOM 6293 C C . TYR A 1 3010 ? 180.662 202.349 153.258 1.00 21.55 2979 TYR A C 1
ATOM 6294 O O . TYR A 1 3010 ? 181.136 201.519 152.478 1.00 25.71 2979 TYR A O 1
ATOM 6312 N N . VAL A 1 3011 ? 181.407 203.196 153.969 1.00 19.15 2980 VAL A N 1
ATOM 6313 C CA . VAL A 1 3011 ? 182.855 203.047 153.993 1.00 19.32 2980 VAL A CA 1
ATOM 6314 C C . VAL A 1 3011 ? 183.223 201.651 154.473 1.00 14.45 2980 VAL A C 1
ATOM 6315 O O . VAL A 1 3011 ? 184.211 201.063 154.013 1.00 19.73 2980 VAL A O 1
ATOM 6328 N N . ALA A 1 3012 ? 182.422 201.098 155.383 1.00 16.69 2981 ALA A N 1
ATOM 6329 C CA . ALA A 1 3012 ? 182.637 199.741 155.874 1.00 16.78 2981 ALA A CA 1
ATOM 6330 C C . ALA A 1 3012 ? 182.912 198.768 154.738 1.00 16.72 2981 ALA A C 1
ATOM 6331 O O . ALA A 1 3012 ? 183.783 197.903 154.850 1.00 18.02 2981 ALA A O 1
ATOM 6338 N N . ASP A 1 3013 ? 182.160 198.880 153.641 1.00 21.29 2982 ASP A N 1
ATOM 6339 C CA . ASP A 1 3013 ? 182.331 197.956 152.523 1.00 21.86 2982 ASP A CA 1
ATOM 6340 C C . ASP A 1 3013 ? 183.705 198.104 151.886 1.00 24.00 2982 ASP A C 1
ATOM 6341 O O . ASP A 1 3013 ? 184.372 197.108 151.578 1.00 28.20 2982 ASP A O 1
ATOM 6350 N N . LEU A 1 3014 ? 184.153 199.343 151.685 1.00 23.53 2983 LEU A N 1
ATOM 6351 C CA . LEU A 1 3014 ? 185.499 199.553 151.167 1.00 18.41 2983 LEU A CA 1
ATOM 6352 C C . LEU A 1 3014 ? 186.539 198.943 152.090 1.00 19.13 2983 LEU A C 1
ATOM 6353 O O . LEU A 1 3014 ? 187.538 198.385 151.627 1.00 21.40 2983 LEU A O 1
ATOM 6369 N N . VAL A 1 3015 ? 186.329 199.048 153.397 1.00 18.14 2984 VAL A N 1
ATOM 6370 C CA . VAL A 1 3015 ? 187.297 198.483 154.326 1.00 19.62 2984 VAL A CA 1
ATOM 6371 C C . VAL A 1 3015 ? 187.293 196.964 154.232 1.00 17.27 2984 VAL A C 1
ATOM 6372 O O . VAL A 1 3015 ? 188.348 196.329 154.154 1.00 19.78 2984 VAL A O 1
ATOM 6385 N N . LEU A 1 3016 ? 186.106 196.362 154.211 1.00 19.02 2985 LEU A N 1
ATOM 6386 C CA . LEU A 1 3016 ? 186.012 194.911 154.136 1.00 18.12 2985 LEU A CA 1
ATOM 6387 C C . LEU A 1 3016 ? 186.667 194.381 152.875 1.00 21.57 2985 LEU A C 1
ATOM 6388 O O . LEU A 1 3016 ? 187.310 193.330 152.910 1.00 26.15 2985 LEU A O 1
ATOM 6404 N N . ALA A 1 3017 ? 186.548 195.112 151.767 1.00 23.89 2986 ALA A N 1
ATOM 6405 C CA . ALA A 1 3017 ? 187.184 194.715 150.520 1.00 20.53 2986 ALA A CA 1
ATOM 6406 C C . ALA A 1 3017 ? 188.687 194.938 150.524 1.00 21.79 2986 ALA A C 1
ATOM 6407 O O . ALA A 1 3017 ? 189.378 194.407 149.651 1.00 28.23 2986 ALA A O 1
ATOM 6414 N N . ASN A 1 3018 ? 189.210 195.707 151.472 1.00 21.56 2987 ASN A N 1
ATOM 6415 C CA . ASN A 1 3018 ? 190.651 195.913 151.592 1.00 21.91 2987 ASN A CA 1
ATOM 6416 C C . ASN A 1 3018 ? 191.228 194.757 152.395 1.00 21.32 2987 ASN A C 1
ATOM 6417 O O . ASN A 1 3018 ? 191.010 194.648 153.602 1.00 23.12 2987 ASN A O 1
ATOM 6428 N N . GLN A 1 3019 ? 191.981 193.889 151.725 1.00 26.83 2988 GLN A N 1
ATOM 6429 C CA . GLN A 1 3019 ? 192.478 192.690 152.387 1.00 26.59 2988 GLN A CA 1
ATOM 6430 C C . GLN A 1 3019 ? 193.535 193.031 153.426 1.00 24.56 2988 GLN A C 1
ATOM 6431 O O . GLN A 1 3019 ? 193.600 192.397 154.482 1.00 26.75 2988 GLN A O 1
ATOM 6445 N N . GLN A 1 3020 ? 194.369 194.032 153.151 1.00 25.90 2989 GLN A N 1
ATOM 6446 C CA . GLN A 1 3020 ? 195.440 194.355 154.085 1.00 26.90 2989 GLN A CA 1
ATOM 6447 C C . GLN A 1 3020 ? 194.893 194.961 155.370 1.00 21.98 2989 GLN A C 1
ATOM 6448 O O . GLN A 1 3020 ? 195.332 194.601 156.469 1.00 20.61 2989 GLN A O 1
ATOM 6462 N N . ILE A 1 3021 ? 193.924 195.869 155.255 1.00 19.62 2990 ILE A N 1
ATOM 6463 C CA . ILE A 1 3021 ? 193.325 196.461 156.445 1.00 20.40 2990 ILE A CA 1
ATOM 6464 C C . ILE A 1 3021 ? 192.672 195.382 157.296 1.00 18.14 2990 ILE A C 1
ATOM 6465 O O . ILE A 1 3021 ? 192.821 195.360 158.522 1.00 21.05 2990 ILE A O 1
ATOM 6481 N N . MET A 1 3022 ? 191.912 194.491 156.659 1.00 20.44 2991 MET A N 1
ATOM 6482 C CA . MET A 1 3022 ? 191.199 193.469 157.413 1.00 16.89 2991 MET A CA 1
ATOM 6483 C C . MET A 1 3022 ? 192.164 192.496 158.055 1.00 17.45 2991 MET A C 1
ATOM 6484 O O . MET A 1 3022 ? 191.956 192.068 159.192 1.00 19.94 2991 MET A O 1
ATOM 6498 N N . SER A 1 3023 ? 193.228 192.135 157.344 1.00 16.79 2992 SER A N 1
ATOM 6499 C CA . SER A 1 3023 ? 194.242 191.269 157.920 1.00 16.20 2992 SER A CA 1
ATOM 6500 C C . SER A 1 3023 ? 194.861 191.911 159.154 1.00 19.60 2992 SER A C 1
ATOM 6501 O O . SER A 1 3023 ? 195.032 191.260 160.188 1.00 23.76 2992 SER A O 1
ATOM 6509 N N . GLN A 1 3024 ? 195.216 193.193 159.054 1.00 21.29 2993 GLN A N 1
ATOM 6510 C CA . GLN A 1 3024 ? 195.820 193.889 160.185 1.00 18.46 2993 GLN A CA 1
ATOM 6511 C C . GLN A 1 3024 ? 194.873 193.926 161.376 1.00 15.36 2993 GLN A C 1
ATOM 6512 O O . GLN A 1 3024 ? 195.267 193.600 162.498 1.00 16.83 2993 GLN A O 1
ATOM 6526 N N . ILE A 1 3025 ? 193.620 194.324 161.149 1.00 10.54 2994 ILE A N 1
ATOM 6527 C CA . ILE A 1 3025 ? 192.648 194.378 162.241 1.00 11.09 2994 ILE A CA 1
ATOM 6528 C C . ILE A 1 3025 ? 192.478 193.001 162.877 1.00 12.86 2994 ILE A C 1
ATOM 6529 O O . ILE A 1 3025 ? 192.501 192.857 164.104 1.00 18.20 2994 ILE A O 1
ATOM 6545 N N . LEU A 1 3026 ? 192.275 191.972 162.054 1.00 11.14 2995 LEU A N 1
ATOM 6546 C CA . LEU A 1 3026 ? 191.965 190.658 162.601 1.00 13.41 2995 LEU A CA 1
ATOM 6547 C C . LEU A 1 3026 ? 193.154 190.080 163.352 1.00 10.72 2995 LEU A C 1
ATOM 6548 O O . LEU A 1 3026 ? 192.982 189.520 164.431 1.00 16.98 2995 LEU A O 1
ATOM 6564 N N . SER A 1 3027 ? 194.370 190.236 162.824 1.00 14.60 2996 SER A N 1
ATOM 6565 C CA . SER A 1 3027 ? 195.539 189.765 163.562 1.00 16.81 2996 SER A CA 1
ATOM 6566 C C . SER A 1 3027 ? 195.752 190.574 164.837 1.00 15.57 2996 SER A C 1
ATOM 6567 O O . SER A 1 3027 ? 196.202 190.036 165.857 1.00 17.12 2996 SER A O 1
ATOM 6575 N N . ALA A 1 3028 ? 195.423 191.865 164.806 1.00 16.23 2997 ALA A N 1
ATOM 6576 C CA . ALA A 1 3028 ? 195.510 192.667 166.017 1.00 15.68 2997 ALA A CA 1
ATOM 6577 C C . ALA A 1 3028 ? 194.595 192.098 167.089 1.00 13.89 2997 ALA A C 1
ATOM 6578 O O . ALA A 1 3028 ? 195.026 191.840 168.214 1.00 19.59 2997 ALA A O 1
ATOM 6585 N N . LEU A 1 3029 ? 193.334 191.859 166.739 1.00 13.07 2998 LEU A N 1
ATOM 6586 C CA . LEU A 1 3029 ? 192.415 191.262 167.698 1.00 14.47 2998 LEU A CA 1
ATOM 6587 C C . LEU A 1 3029 ? 192.877 189.863 168.085 1.00 13.02 2998 LEU A C 1
ATOM 6588 O O . LEU A 1 3029 ? 192.679 189.426 169.219 1.00 17.47 2998 LEU A O 1
ATOM 6604 N N . GLY A 1 3030 ? 193.542 189.166 167.166 1.00 16.66 2999 GLY A N 1
ATOM 6605 C CA . GLY A 1 3030 ? 194.094 187.864 167.482 1.00 16.16 2999 GLY A CA 1
ATOM 6606 C C . GLY A 1 3030 ? 195.168 187.932 168.542 1.00 15.23 2999 GLY A C 1
ATOM 6607 O O . GLY A 1 3030 ? 195.396 186.961 169.260 1.00 22.54 2999 GLY A O 1
ATOM 6611 N N . LEU A 1 3031 ? 195.828 189.079 168.668 1.00 16.81 3000 LEU A N 1
ATOM 6612 C CA . LEU A 1 3031 ? 196.850 189.270 169.686 1.00 15.90 3000 LEU A CA 1
ATOM 6613 C C . LEU A 1 3031 ? 196.313 189.867 170.982 1.00 18.41 3000 LEU A C 1
ATOM 6614 O O . LEU A 1 3031 ? 197.093 190.080 171.910 1.00 23.60 3000 LEU A O 1
ATOM 6630 N N . CYS A 1 3032 ? 195.014 190.110 171.086 1.00 19.28 3001 CYS A N 1
ATOM 6631 C CA . CYS A 1 3032 ? 194.427 190.612 172.318 1.00 21.64 3001 CYS A CA 1
ATOM 6632 C C . CYS A 1 3032 ? 193.901 189.452 173.152 1.00 21.01 3001 CYS A C 1
ATOM 6633 O O . CYS A 1 3032 ? 193.731 188.340 172.657 1.00 26.54 3001 CYS A O 1
ATOM 6641 N N . ASN A 1 3033 ? 193.655 189.716 174.425 1.00 24.29 3002 ASN A N 1
ATOM 6642 C CA . ASN A 1 3033 ? 193.146 188.707 175.341 1.00 26.89 3002 ASN A CA 1
ATOM 6643 C C . ASN A 1 3033 ? 191.932 189.245 176.082 1.00 29.42 3002 ASN A C 1
ATOM 6644 O O . ASN A 1 3033 ? 191.596 190.426 176.000 1.00 28.84 3002 ASN A O 1
ATOM 6655 N N . SER A 1 3034 ? 191.276 188.353 176.815 1.00 39.42 3003 SER A N 1
ATOM 6656 C CA . SER A 1 3034 ? 190.053 188.675 177.536 1.00 39.77 3003 SER A CA 1
ATOM 6657 C C . SER A 1 3034 ? 190.159 190.008 178.268 1.00 43.47 3003 SER A C 1
ATOM 6658 O O . SER A 1 3034 ? 189.200 190.462 178.890 1.00 45.24 3003 SER A O 1
ATOM 6666 N N . ILE A 1 3061 ? 186.976 200.674 178.353 1.00 33.40 3030 ILE A N 1
ATOM 6667 C CA . ILE A 1 3061 ? 187.200 200.276 176.970 1.00 30.52 3030 ILE A CA 1
ATOM 6668 C C . ILE A 1 3061 ? 188.687 200.503 176.636 1.00 31.08 3030 ILE A C 1
ATOM 6669 O O . ILE A 1 3061 ? 189.242 201.548 176.938 1.00 29.00 3030 ILE A O 1
ATOM 6684 N N . SER A 1 3062 ? 189.320 199.508 176.022 1.00 27.50 3031 SER A N 1
ATOM 6685 C CA . SER A 1 3062 ? 190.743 199.507 175.716 1.00 21.08 3031 SER A CA 1
ATOM 6686 C C . SER A 1 3062 ? 190.963 199.496 174.203 1.00 19.02 3031 SER A C 1
ATOM 6687 O O . SER A 1 3062 ? 190.031 199.667 173.415 1.00 21.48 3031 SER A O 1
ATOM 6695 N N . VAL A 1 3063 ? 192.211 199.260 173.798 1.00 13.88 3032 VAL A N 1
ATOM 6696 C CA . VAL A 1 3063 ? 192.533 199.192 172.374 1.00 14.04 3032 VAL A CA 1
ATOM 6697 C C . VAL A 1 3063 ? 191.924 197.943 171.745 1.00 15.83 3032 VAL A C 1
ATOM 6698 O O . VAL A 1 3063 ? 191.351 198.000 170.653 1.00 19.78 3032 VAL A O 1
ATOM 6711 N N . GLY A 1 3064 ? 192.049 196.794 172.413 1.00 14.42 3033 GLY A N 1
ATOM 6712 C CA . GLY A 1 3064 ? 191.374 195.601 171.931 1.00 11.68 3033 GLY A CA 1
ATOM 6713 C C . GLY A 1 3064 ? 189.877 195.800 171.814 1.00 12.14 3033 GLY A C 1
ATOM 6714 O O . GLY A 1 3064 ? 189.255 195.360 170.845 1.00 14.84 3033 GLY A O 1
ATOM 6718 N N . ASP A 1 3065 ? 189.277 196.465 172.800 1.00 12.18 3034 ASP A N 1
ATOM 6719 C CA . ASP A 1 3065 ? 187.863 196.793 172.717 1.00 13.34 3034 ASP A CA 1
ATOM 6720 C C . ASP A 1 3065 ? 187.585 197.693 171.525 1.00 14.93 3034 ASP A C 1
ATOM 6721 O O . ASP A 1 3065 ? 186.560 197.547 170.859 1.00 18.21 3034 ASP A O 1
ATOM 6730 N N . GLY A 1 3066 ? 188.484 198.637 171.244 1.00 14.12 3035 GLY A N 1
ATOM 6731 C CA . GLY A 1 3066 ? 188.320 199.465 170.062 1.00 13.81 3035 GLY A CA 1
ATOM 6732 C C . GLY A 1 3066 ? 188.314 198.652 168.782 1.00 8.68 3035 GLY A C 1
ATOM 6733 O O . GLY A 1 3066 ? 187.492 198.880 167.894 1.00 10.73 3035 GLY A O 1
ATOM 6737 N N . LEU A 1 3067 ? 189.221 197.683 168.677 1.00 9.77 3036 LEU A N 1
ATOM 6738 C CA . LEU A 1 3067 ? 189.258 196.835 167.490 1.00 10.92 3036 LEU A CA 1
ATOM 6739 C C . LEU A 1 3067 ? 188.000 195.994 167.380 1.00 10.68 3036 LEU A C 1
ATOM 6740 O O . LEU A 1 3067 ? 187.440 195.834 166.294 1.00 14.10 3036 LEU A O 1
ATOM 6756 N N . PHE A 1 3068 ? 187.577 195.406 168.493 1.00 9.95 3037 PHE A N 1
ATOM 6757 C CA . PHE A 1 3068 ? 186.344 194.640 168.512 1.00 11.47 3037 PHE A CA 1
ATOM 6758 C C . PHE A 1 3068 ? 185.165 195.498 168.080 1.00 8.79 3037 PHE A C 1
ATOM 6759 O O . PHE A 1 3068 ? 184.326 195.056 167.298 1.00 11.04 3037 PHE A O 1
ATOM 6776 N N . THR A 1 3069 ? 185.089 196.730 168.583 1.00 12.66 3038 THR A N 1
ATOM 6777 C CA . THR A 1 3069 ? 184.026 197.644 168.185 1.00 14.56 3038 THR A CA 1
ATOM 6778 C C . THR A 1 3069 ? 184.071 197.911 166.691 1.00 13.20 3038 THR A C 1
ATOM 6779 O O . THR A 1 3069 ? 183.035 197.945 166.028 1.00 13.93 3038 THR A O 1
ATOM 6790 N N . ILE A 1 3070 ? 185.270 198.080 166.135 1.00 9.55 3039 ILE A N 1
ATOM 6791 C CA . ILE A 1 3070 ? 185.369 198.332 164.702 1.00 9.64 3039 ILE A CA 1
ATOM 6792 C C . ILE A 1 3070 ? 184.877 197.120 163.924 1.00 11.81 3039 ILE A C 1
ATOM 6793 O O . ILE A 1 3070 ? 184.111 197.244 162.971 1.00 12.20 3039 ILE A O 1
ATOM 6809 N N . LEU A 1 3071 ? 185.355 195.937 164.294 1.00 11.41 3040 LEU A N 1
ATOM 6810 C CA . LEU A 1 3071 ? 184.978 194.724 163.577 1.00 13.02 3040 LEU A CA 1
ATOM 6811 C C . LEU A 1 3071 ? 183.480 194.480 163.670 1.00 8.98 3040 LEU A C 1
ATOM 6812 O O . LEU A 1 3071 ? 182.830 194.148 162.677 1.00 10.88 3040 LEU A O 1
ATOM 6828 N N . THR A 1 3072 ? 182.919 194.661 164.857 1.00 9.92 3041 THR A N 1
ATOM 6829 C CA . THR A 1 3072 ? 181.480 194.577 165.038 1.00 11.74 3041 THR A CA 1
ATOM 6830 C C . THR A 1 3072 ? 180.758 195.577 164.145 1.00 14.78 3041 THR A C 1
ATOM 6831 O O . THR A 1 3072 ? 179.739 195.250 163.528 1.00 20.30 3041 THR A O 1
ATOM 6842 N N . THR A 1 3073 ? 181.280 196.799 164.039 1.00 15.74 3042 THR A N 1
ATOM 6843 C CA . THR A 1 3073 ? 180.666 197.781 163.154 1.00 14.39 3042 THR A CA 1
ATOM 6844 C C . THR A 1 3073 ? 180.761 197.334 161.700 1.00 11.09 3042 THR A C 1
ATOM 6845 O O . THR A 1 3073 ? 179.775 197.370 160.968 1.00 15.22 3042 THR A O 1
ATOM 6856 N N . LEU A 1 3074 ? 181.954 196.949 161.264 1.00 12.04 3043 LEU A N 1
ATOM 6857 C CA . LEU A 1 3074 ? 182.160 196.447 159.911 1.00 13.25 3043 LEU A CA 1
ATOM 6858 C C . LEU A 1 3074 ? 181.150 195.360 159.570 1.00 17.13 3043 LEU A C 1
ATOM 6859 O O . LEU A 1 3074 ? 180.559 195.360 158.487 1.00 20.98 3043 LEU A O 1
ATOM 6875 N N . SER A 1 3075 ? 180.927 194.429 160.496 1.00 19.08 3044 SER A N 1
ATOM 6876 C CA . SER A 1 3075 ? 179.964 193.363 160.243 1.00 17.78 3044 SER A CA 1
ATOM 6877 C C . SER A 1 3075 ? 178.543 193.913 160.153 1.00 19.23 3044 SER A C 1
ATOM 6878 O O . SER A 1 3075 ? 177.768 193.513 159.280 1.00 19.93 3044 SER A O 1
ATOM 6886 N N . LYS A 1 3076 ? 178.180 194.839 161.042 1.00 19.70 3045 LYS A N 1
ATOM 6887 C CA . LYS A 1 3076 ? 176.836 195.406 160.976 1.00 19.25 3045 LYS A CA 1
ATOM 6888 C C . LYS A 1 3076 ? 176.608 196.206 159.700 1.00 21.20 3045 LYS A C 1
ATOM 6889 O O . LYS A 1 3076 ? 175.485 196.240 159.193 1.00 24.79 3045 LYS A O 1
ATOM 6908 N N . LYS A 1 3077 ? 177.646 196.848 159.170 1.00 21.39 3046 LYS A N 1
ATOM 6909 C CA . LYS A 1 3077 ? 177.529 197.718 158.009 1.00 22.40 3046 LYS A CA 1
ATOM 6910 C C . LYS A 1 3077 ? 177.833 197.014 156.700 1.00 21.42 3046 LYS A C 1
ATOM 6911 O O . LYS A 1 3077 ? 177.542 197.572 155.640 1.00 25.24 3046 LYS A O 1
ATOM 6930 N N . ALA A 1 3078 ? 178.438 195.834 156.745 1.00 24.51 3047 ALA A N 1
ATOM 6931 C CA . ALA A 1 3078 ? 178.746 195.106 155.527 1.00 24.71 3047 ALA A CA 1
ATOM 6932 C C . ALA A 1 3078 ? 177.506 195.012 154.652 1.00 25.34 3047 ALA A C 1
ATOM 6933 O O . ALA A 1 3078 ? 176.406 194.742 155.134 1.00 25.66 3047 ALA A O 1
ATOM 6940 N N . SER A 1 3079 ? 177.688 195.251 153.356 1.00 32.55 3048 SER A N 1
ATOM 6941 C CA . SER A 1 3079 ? 176.571 195.106 152.430 1.00 33.78 3048 SER A CA 1
ATOM 6942 C C . SER A 1 3079 ? 175.939 193.723 152.561 1.00 34.68 3048 SER A C 1
ATOM 6943 O O . SER A 1 3079 ? 174.717 193.596 152.679 1.00 35.26 3048 SER A O 1
ATOM 6951 N N . THR A 1 3080 ? 176.763 192.678 152.569 1.00 34.97 3049 THR A N 1
ATOM 6952 C CA . THR A 1 3080 ? 176.299 191.307 152.733 1.00 33.68 3049 THR A CA 1
ATOM 6953 C C . THR A 1 3080 ? 177.165 190.587 153.754 1.00 31.60 3049 THR A C 1
ATOM 6954 O O . THR A 1 3080 ? 178.316 190.960 154.000 1.00 31.12 3049 THR A O 1
ATOM 6965 N N . VAL A 1 3081 ? 176.604 189.523 154.332 1.00 31.06 3050 VAL A N 1
ATOM 6966 C CA . VAL A 1 3081 ? 177.365 188.720 155.282 1.00 27.53 3050 VAL A CA 1
ATOM 6967 C C . VAL A 1 3081 ? 178.634 188.196 154.636 1.00 27.97 3050 VAL A C 1
ATOM 6968 O O . VAL A 1 3081 ? 179.648 188.005 155.314 1.00 28.90 3050 VAL A O 1
ATOM 6981 N N . HIS A 1 3082 ? 178.608 187.954 153.324 1.00 28.05 3051 HIS A N 1
ATOM 6982 C CA . HIS A 1 3082 ? 179.796 187.440 152.654 1.00 25.80 3051 HIS A CA 1
ATOM 6983 C C . HIS A 1 3082 ? 180.947 188.426 152.731 1.00 27.70 3051 HIS A C 1
ATOM 6984 O O . HIS A 1 3082 ? 182.108 188.021 152.853 1.00 27.55 3051 HIS A O 1
ATOM 6998 N N . MET A 1 3083 ? 180.647 189.721 152.645 1.00 27.68 3052 MET A N 1
ATOM 6999 C CA . MET A 1 3083 ? 181.690 190.729 152.757 1.00 26.00 3052 MET A CA 1
ATOM 7000 C C . MET A 1 3083 ? 182.428 190.600 154.080 1.00 23.45 3052 MET A C 1
ATOM 7001 O O . MET A 1 3083 ? 183.649 190.757 154.131 1.00 26.76 3052 MET A O 1
ATOM 7015 N N . MET A 1 3084 ? 181.706 190.285 155.155 1.00 22.92 3053 MET A N 1
ATOM 7016 C CA . MET A 1 3084 ? 182.335 190.140 156.461 1.00 21.95 3053 MET A CA 1
ATOM 7017 C C . MET A 1 3084 ? 183.030 188.797 156.598 1.00 19.00 3053 MET A C 1
ATOM 7018 O O . MET A 1 3084 ? 184.102 188.710 157.201 1.00 20.72 3053 MET A O 1
ATOM 7032 N N . LEU A 1 3085 ? 182.445 187.744 156.031 1.00 22.19 3054 LEU A N 1
ATOM 7033 C CA . LEU A 1 3085 ? 183.013 186.416 156.208 1.00 20.90 3054 LEU A CA 1
ATOM 7034 C C . LEU A 1 3085 ? 184.301 186.250 155.419 1.00 19.34 3054 LEU A C 1
ATOM 7035 O O . LEU A 1 3085 ? 185.220 185.566 155.874 1.00 19.73 3054 LEU A O 1
ATOM 7051 N N . GLN A 1 3086 ? 184.401 186.861 154.244 1.00 20.47 3055 GLN A N 1
ATOM 7052 C CA . GLN A 1 3086 ? 185.577 186.611 153.416 1.00 20.79 3055 GLN A CA 1
ATOM 7053 C C . GLN A 1 3086 ? 186.882 186.974 154.103 1.00 19.57 3055 GLN A C 1
ATOM 7054 O O . GLN A 1 3086 ? 187.833 186.182 154.019 1.00 21.25 3055 GLN A O 1
ATOM 7068 N N . PRO A 1 3087 ? 187.023 188.131 154.758 1.00 20.32 3056 PRO A N 1
ATOM 7069 C CA . PRO A 1 3087 ? 188.287 188.388 155.464 1.00 17.75 3056 PRO A CA 1
ATOM 7070 C C . PRO A 1 3087 ? 188.500 187.443 156.628 1.00 16.46 3056 PRO A C 1
ATOM 7071 O O . PRO A 1 3087 ? 189.627 187.002 156.850 1.00 17.18 3056 PRO A O 1
ATOM 7082 N N . ILE A 1 3088 ? 187.446 187.111 157.371 1.00 17.04 3057 ILE A N 1
ATOM 7083 C CA . ILE A 1 3088 ? 187.578 186.125 158.440 1.00 14.75 3057 ILE A CA 1
ATOM 7084 C C . ILE A 1 3088 ? 188.077 184.800 157.880 1.00 17.39 3057 ILE A C 1
ATOM 7085 O O . ILE A 1 3088 ? 189.003 184.188 158.419 1.00 17.16 3057 ILE A O 1
ATOM 7101 N N . LEU A 1 3089 ? 187.476 184.336 156.787 1.00 17.76 3058 LEU A N 1
ATOM 7102 C CA . LEU A 1 3089 ? 187.886 183.049 156.241 1.00 15.80 3058 LEU A CA 1
ATOM 7103 C C . LEU A 1 3089 ? 189.309 183.107 155.707 1.00 17.45 3058 LEU A C 1
ATOM 7104 O O . LEU A 1 3089 ? 190.080 182.160 155.884 1.00 20.10 3058 LEU A O 1
ATOM 7120 N N . THR A 1 3090 ? 189.680 184.210 155.059 1.00 13.69 3059 THR A N 1
ATOM 7121 C CA . THR A 1 3090 ? 191.061 184.373 154.623 1.00 16.90 3059 THR A CA 1
ATOM 7122 C C . THR A 1 3090 ? 192.016 184.313 155.807 1.00 15.85 3059 THR A C 1
ATOM 7123 O O . THR A 1 3090 ? 193.043 183.636 155.758 1.00 20.99 3059 THR A O 1
ATOM 7134 N N . TYR A 1 3091 ? 191.693 185.025 156.880 1.00 15.40 3060 TYR A N 1
ATOM 7135 C CA . TYR A 1 3091 ? 192.530 184.999 158.071 1.00 15.69 3060 TYR A CA 1
ATOM 7136 C C . TYR A 1 3091 ? 192.644 183.586 158.625 1.00 16.25 3060 TYR A C 1
ATOM 7137 O O . TYR A 1 3091 ? 193.714 183.163 159.066 1.00 18.10 3060 TYR A O 1
ATOM 7155 N N . MET A 1 3092 ? 191.542 182.847 158.612 1.00 15.05 3061 MET A N 1
ATOM 7156 C CA . MET A 1 3092 ? 191.528 181.496 159.150 1.00 18.40 3061 MET A CA 1
ATOM 7157 C C . MET A 1 3092 ? 192.275 180.515 158.258 1.00 18.27 3061 MET A C 1
ATOM 7158 O O . MET A 1 3092 ? 192.720 179.472 158.742 1.00 17.85 3061 MET A O 1
ATOM 7172 N N . ALA A 1 3093 ? 192.439 180.838 156.981 1.00 17.27 3062 ALA A N 1
ATOM 7173 C CA . ALA A 1 3093 ? 193.087 179.952 156.035 1.00 19.59 3062 ALA A CA 1
ATOM 7174 C C . ALA A 1 3093 ? 194.604 180.071 156.032 1.00 23.61 3062 ALA A C 1
ATOM 7175 O O . ALA A 1 3093 ? 195.266 179.247 155.401 1.00 28.58 3062 ALA A O 1
ATOM 7182 N N . CYS A 1 3094 ? 195.175 181.064 156.705 1.00 22.22 3063 CYS A N 1
ATOM 7183 C CA . CYS A 1 3094 ? 196.617 181.245 156.717 1.00 27.30 3063 CYS A CA 1
ATOM 7184 C C . CYS A 1 3094 ? 197.120 181.258 158.151 1.00 24.84 3063 CYS A C 1
ATOM 7185 O O . CYS A 1 3094 ? 196.346 181.291 159.105 1.00 24.63 3063 CYS A O 1
ATOM 7193 N N . GLY A 1 3095 ? 198.434 181.195 158.285 1.00 26.85 3064 GLY A N 1
ATOM 7194 C CA . GLY A 1 3095 ? 199.088 181.229 159.570 1.00 24.45 3064 GLY A CA 1
ATOM 7195 C C . GLY A 1 3095 ? 199.617 182.607 159.893 1.00 26.79 3064 GLY A C 1
ATOM 7196 O O . GLY A 1 3095 ? 199.098 183.628 159.439 1.00 27.28 3064 GLY A O 1
ATOM 7200 N N . TYR A 1 3096 ? 200.674 182.623 160.694 1.00 29.70 3065 TYR A N 1
ATOM 7201 C CA . TYR A 1 3096 ? 201.297 183.868 161.116 1.00 30.86 3065 TYR A CA 1
ATOM 7202 C C . TYR A 1 3096 ? 201.699 184.725 159.924 1.00 33.07 3065 TYR A C 1
ATOM 7203 O O . TYR A 1 3096 ? 202.400 184.266 159.020 1.00 30.94 3065 TYR A O 1
ATOM 7221 N N . MET A 1 3097 ? 201.278 185.986 159.954 1.00 37.39 3066 MET A N 1
ATOM 7222 C CA . MET A 1 3097 ? 201.586 186.953 158.900 1.00 38.14 3066 MET A CA 1
ATOM 7223 C C . MET A 1 3097 ? 201.307 186.371 157.520 1.00 37.64 3066 MET A C 1
ATOM 7224 O O . MET A 1 3097 ? 202.089 186.532 156.582 1.00 37.06 3066 MET A O 1
ATOM 7238 N N . GLY A 1 3098 ? 200.175 185.684 157.399 1.00 33.05 3067 GLY A N 1
ATOM 7239 C CA . GLY A 1 3098 ? 199.760 185.127 156.132 1.00 32.04 3067 GLY A CA 1
ATOM 7240 C C . GLY A 1 3098 ? 200.575 183.954 155.653 1.00 32.64 3067 GLY A C 1
ATOM 7241 O O . GLY A 1 3098 ? 200.401 183.527 154.511 1.00 34.58 3067 GLY A O 1
ATOM 7245 N N . ARG A 1 3099 ? 201.455 183.412 156.483 1.00 30.58 3068 ARG A N 1
ATOM 7246 C CA . ARG A 1 3099 ? 202.272 182.302 156.039 1.00 29.73 3068 ARG A CA 1
ATOM 7247 C C . ARG A 1 3099 ? 201.402 181.092 155.723 1.00 32.05 3068 ARG A C 1
ATOM 7248 O O . ARG A 1 3099 ? 200.281 180.947 156.212 1.00 32.08 3068 ARG A O 1
ATOM 7269 N N . GLN A 1 3100 ? 201.934 180.228 154.880 1.00 38.09 3069 GLN A N 1
ATOM 7270 C CA . GLN A 1 3100 ? 201.395 178.900 154.663 1.00 37.92 3069 GLN A CA 1
ATOM 7271 C C . GLN A 1 3100 ? 202.355 177.885 155.267 1.00 37.59 3069 GLN A C 1
ATOM 7272 O O . GLN A 1 3100 ? 203.433 178.227 155.760 1.00 39.03 3069 GLN A O 1
ATOM 7286 N N . GLY A 1 3101 ? 201.957 176.630 155.223 1.00 34.45 3070 GLY A N 1
ATOM 7287 C CA . GLY A 1 3101 ? 202.733 175.554 155.809 1.00 33.45 3070 GLY A CA 1
ATOM 7288 C C . GLY A 1 3101 ? 201.785 174.522 156.374 1.00 32.28 3070 GLY A C 1
ATOM 7289 O O . GLY A 1 3101 ? 200.622 174.800 156.663 1.00 32.03 3070 GLY A O 1
ATOM 7293 N N . SER A 1 3102 ? 202.291 173.301 156.534 1.00 28.43 3071 SER A N 1
ATOM 7294 C CA . SER A 1 3102 ? 201.439 172.206 156.973 1.00 27.58 3071 SER A CA 1
ATOM 7295 C C . SER A 1 3102 ? 200.864 172.480 158.353 1.00 26.04 3071 SER A C 1
ATOM 7296 O O . SER A 1 3102 ? 199.645 172.430 158.544 1.00 26.39 3071 SER A O 1
ATOM 7304 N N . LEU A 1 3103 ? 201.720 172.799 159.319 1.00 21.99 3072 LEU A N 1
ATOM 7305 C CA . LEU A 1 3103 ? 201.303 172.977 160.700 1.00 18.92 3072 LEU A CA 1
ATOM 7306 C C . LEU A 1 3103 ? 201.019 174.426 161.050 1.00 16.93 3072 LEU A C 1
ATOM 7307 O O . LEU A 1 3103 ? 200.698 174.722 162.200 1.00 23.09 3072 LEU A O 1
ATOM 7323 N N . ALA A 1 3104 ? 201.110 175.331 160.090 1.00 21.22 3073 ALA A N 1
ATOM 7324 C CA . ALA A 1 3104 ? 200.845 176.737 160.337 1.00 21.01 3073 ALA A CA 1
ATOM 7325 C C . ALA A 1 3104 ? 199.337 176.956 160.356 1.00 20.31 3073 ALA A C 1
ATOM 7326 O O . ALA A 1 3104 ? 198.638 176.578 159.414 1.00 24.37 3073 ALA A O 1
ATOM 7333 N N A THR A 1 3105 ? 198.850 177.585 161.416 0.60 18.92 3074 THR A N 1
ATOM 7334 N N B THR A 1 3105 ? 198.839 177.534 161.442 0.40 17.32 3074 THR A N 1
ATOM 7335 C CA A THR A 1 3105 ? 197.437 177.883 161.589 0.60 19.31 3074 THR A CA 1
ATOM 7336 C CA B THR A 1 3105 ? 197.434 177.885 161.591 0.40 18.33 3074 THR A CA 1
ATOM 7337 C C A THR A 1 3105 ? 197.322 179.262 162.222 0.60 19.84 3074 THR A C 1
ATOM 7338 C C B THR A 1 3105 ? 197.343 179.285 162.179 0.40 18.65 3074 THR A C 1
ATOM 7339 O O A THR A 1 3105 ? 198.238 179.727 162.897 0.60 20.52 3074 THR A O 1
ATOM 7340 O O B THR A 1 3105 ? 198.282 179.777 162.800 0.40 20.69 3074 THR A O 1
ATOM 7361 N N . CYS A 1 3106 ? 196.202 179.930 161.984 1.00 17.95 3075 CYS A N 1
ATOM 7362 C CA . CYS A 1 3106 ? 196.086 181.317 162.405 1.00 19.66 3075 CYS A CA 1
ATOM 7363 C C . CYS A 1 3106 ? 195.974 181.442 163.920 1.00 19.39 3075 CYS A C 1
ATOM 7364 O O . CYS A 1 3106 ? 195.634 180.499 164.636 1.00 20.88 3075 CYS A O 1
ATOM 7373 N N . GLN A 1 3107 ? 196.249 182.651 164.392 1.00 23.39 3076 GLN A N 1
ATOM 7374 C CA . GLN A 1 3107 ? 196.207 182.974 165.808 1.00 21.14 3076 GLN A CA 1
ATOM 7375 C C . GLN A 1 3107 ? 194.778 183.308 166.199 1.00 17.52 3076 GLN A C 1
ATOM 7376 O O . GLN A 1 3107 ? 194.197 184.257 165.673 1.00 22.36 3076 GLN A O 1
ATOM 7390 N N . LEU A 1 3108 ? 194.217 182.541 167.114 1.00 17.10 3077 LEU A N 1
ATOM 7391 C CA . LEU A 1 3108 ? 192.927 182.867 167.689 1.00 14.67 3077 LEU A CA 1
ATOM 7392 C C . LEU A 1 3108 ? 193.125 183.482 169.062 1.00 18.50 3077 LEU A C 1
ATOM 7393 O O . LEU A 1 3108 ? 194.141 183.279 169.729 1.00 21.98 3077 LEU A O 1
ATOM 7409 N N . SER A 1 3109 ? 192.135 184.248 169.474 1.00 15.91 3078 SER A N 1
ATOM 7410 C CA . SER A 1 3109 ? 192.098 184.800 170.809 1.00 15.25 3078 SER A CA 1
ATOM 7411 C C . SER A 1 3109 ? 190.651 184.802 171.254 1.00 11.93 3078 SER A C 1
ATOM 7412 O O . SER A 1 3109 ? 189.736 184.800 170.432 1.00 16.30 3078 SER A O 1
ATOM 7420 N N . GLU A 1 3110 ? 190.448 184.801 172.562 1.00 12.83 3079 GLU A N 1
ATOM 7421 C CA . GLU A 1 3110 ? 189.090 184.908 173.084 1.00 17.75 3079 GLU A CA 1
ATOM 7422 C C . GLU A 1 3110 ? 188.339 186.079 172.473 1.00 15.47 3079 GLU A C 1
ATOM 7423 O O . GLU A 1 3110 ? 187.193 185.887 172.041 1.00 17.73 3079 GLU A O 1
ATOM 7435 N N . PRO A 1 3111 ? 188.902 187.289 172.384 1.00 18.02 3080 PRO A N 1
ATOM 7436 C CA . PRO A 1 3111 ? 188.164 188.383 171.723 1.00 14.92 3080 PRO A CA 1
ATOM 7437 C C . PRO A 1 3111 ? 187.855 188.115 170.261 1.00 9.31 3080 PRO A C 1
ATOM 7438 O O . PRO A 1 3111 ? 186.720 188.320 169.821 1.00 11.02 3080 PRO A O 1
ATOM 7449 N N . LEU A 1 3112 ? 188.838 187.646 169.497 1.00 10.38 3081 LEU A N 1
ATOM 7450 C CA . LEU A 1 3112 ? 188.601 187.366 168.089 1.00 11.21 3081 LEU A CA 1
ATOM 7451 C C . LEU A 1 3112 ? 187.559 186.269 167.925 1.00 13.35 3081 LEU A C 1
ATOM 7452 O O . LEU A 1 3112 ? 186.677 186.360 167.063 1.00 13.71 3081 LEU A O 1
ATOM 7468 N N . LEU A 1 3113 ? 187.638 185.237 168.764 1.00 13.05 3082 LEU A N 1
ATOM 7469 C CA . LEU A 1 3113 ? 186.641 184.177 168.758 1.00 12.20 3082 LEU A CA 1
ATOM 7470 C C . LEU A 1 3113 ? 185.254 184.727 169.043 1.00 12.32 3082 LEU A C 1
ATOM 7471 O O . LEU A 1 3113 ? 184.286 184.375 168.364 1.00 13.20 3082 LEU A O 1
ATOM 7487 N N . TRP A 1 3114 ? 185.129 185.558 170.077 1.00 13.34 3083 TRP A N 1
ATOM 7488 C CA . TRP A 1 3114 ? 183.835 186.142 170.383 1.00 15.15 3083 TRP A CA 1
ATOM 7489 C C . TRP A 1 3114 ? 183.304 186.895 169.180 1.00 14.78 3083 TRP A C 1
ATOM 7490 O O . TRP A 1 3114 ? 182.117 186.807 168.856 1.00 20.97 3083 TRP A O 1
ATOM 7511 N N . PHE A 1 3115 ? 184.180 187.626 168.494 1.00 15.74 3084 PHE A N 1
ATOM 7512 C CA . PHE A 1 3115 ? 183.749 188.355 167.311 1.00 15.17 3084 PHE A CA 1
ATOM 7513 C C . PHE A 1 3115 ? 183.225 187.404 166.246 1.00 13.11 3084 PHE A C 1
ATOM 7514 O O . PHE A 1 3115 ? 182.152 187.620 165.682 1.00 15.39 3084 PHE A O 1
ATOM 7531 N N . ILE A 1 3116 ? 183.987 186.354 165.939 1.00 11.88 3085 ILE A N 1
ATOM 7532 C CA . ILE A 1 3116 ? 183.568 185.405 164.908 1.00 13.12 3085 ILE A CA 1
ATOM 7533 C C . ILE A 1 3116 ? 182.216 184.800 165.268 1.00 15.82 3085 ILE A C 1
ATOM 7534 O O . ILE A 1 3116 ? 181.326 184.688 164.421 1.00 20.22 3085 ILE A O 1
ATOM 7550 N N . LEU A 1 3117 ? 182.031 184.431 166.534 1.00 16.22 3086 LEU A N 1
ATOM 7551 C CA . LEU A 1 3117 ? 180.742 183.900 166.973 1.00 15.06 3086 LEU A CA 1
ATOM 7552 C C . LEU A 1 3117 ? 179.623 184.911 166.762 1.00 16.91 3086 LEU A C 1
ATOM 7553 O O . LEU A 1 3117 ? 178.528 184.553 166.321 1.00 23.42 3086 LEU A O 1
ATOM 7569 N N . ARG A 1 3118 ? 179.883 186.180 167.056 1.00 20.19 3087 ARG A N 1
ATOM 7570 C CA . ARG A 1 3118 ? 178.883 187.210 166.792 1.00 21.11 3087 ARG A CA 1
ATOM 7571 C C . ARG A 1 3118 ? 178.563 187.306 165.305 1.00 18.38 3087 ARG A C 1
ATOM 7572 O O . ARG A 1 3118 ? 177.399 187.441 164.923 1.00 23.78 3087 ARG A O 1
ATOM 7593 N N . VAL A 1 3119 ? 179.582 187.224 164.449 1.00 17.56 3088 VAL A N 1
ATOM 7594 C CA . VAL A 1 3119 ? 179.354 187.240 163.005 1.00 15.97 3088 VAL A CA 1
ATOM 7595 C C . VAL A 1 3119 ? 178.603 185.989 162.561 1.00 20.91 3088 VAL A C 1
ATOM 7596 O O . VAL A 1 3119 ? 177.760 186.045 161.661 1.00 24.62 3088 VAL A O 1
ATOM 7609 N N . LEU A 1 3120 ? 178.909 184.837 163.162 1.00 22.07 3089 LEU A N 1
ATOM 7610 C CA . LEU A 1 3120 ? 178.230 183.584 162.851 1.00 19.14 3089 LEU A CA 1
ATOM 7611 C C . LEU A 1 3120 ? 176.969 183.388 163.680 1.00 23.59 3089 LEU A C 1
ATOM 7612 O O . LEU A 1 3120 ? 176.565 182.250 163.929 1.00 28.64 3089 LEU A O 1
ATOM 7628 N N . ASP A 1 3121 ? 176.335 184.470 164.116 1.00 26.37 3090 ASP A N 1
ATOM 7629 C CA . ASP A 1 3121 ? 175.193 184.390 165.011 1.00 28.83 3090 ASP A CA 1
ATOM 7630 C C . ASP A 1 3121 ? 173.902 184.029 164.287 1.00 31.33 3090 ASP A C 1
ATOM 7631 O O . ASP A 1 3121 ? 173.054 183.355 164.873 1.00 34.39 3090 ASP A O 1
ATOM 7640 N N . THR A 1 3122 ? 173.732 184.435 163.038 1.00 33.28 3091 THR A N 1
ATOM 7641 C CA . THR A 1 3122 ? 172.480 184.233 162.329 1.00 32.12 3091 THR A CA 1
ATOM 7642 C C . THR A 1 3122 ? 172.584 183.039 161.397 1.00 33.13 3091 THR A C 1
ATOM 7643 O O . THR A 1 3122 ? 173.673 182.606 161.020 1.00 32.52 3091 THR A O 1
ATOM 7654 N N . SER A 1 3123 ? 171.417 182.514 161.026 1.00 36.08 3092 SER A N 1
ATOM 7655 C CA . SER A 1 3123 ? 171.375 181.385 160.107 1.00 32.93 3092 SER A CA 1
ATOM 7656 C C . SER A 1 3123 ? 171.910 181.769 158.741 1.00 33.29 3092 SER A C 1
ATOM 7657 O O . SER A 1 3123 ? 172.558 180.962 158.076 1.00 33.76 3092 SER A O 1
ATOM 7665 N N . ASP A 1 3124 ? 171.629 182.986 158.291 1.00 37.70 3093 ASP A N 1
ATOM 7666 C CA . ASP A 1 3124 ? 172.151 183.417 157.000 1.00 37.39 3093 ASP A CA 1
ATOM 7667 C C . ASP A 1 3124 ? 173.672 183.453 157.023 1.00 34.24 3093 ASP A C 1
ATOM 7668 O O . ASP A 1 3124 ? 174.333 182.999 156.082 1.00 34.10 3093 ASP A O 1
ATOM 7677 N N . ALA A 1 3125 ? 174.240 183.937 158.124 1.00 27.72 3094 ALA A N 1
ATOM 7678 C CA . ALA A 1 3125 ? 175.687 183.973 158.265 1.00 25.74 3094 ALA A CA 1
ATOM 7679 C C . ALA A 1 3125 ? 176.273 182.569 158.353 1.00 22.98 3094 ALA A C 1
ATOM 7680 O O . ALA A 1 3125 ? 177.305 182.289 157.743 1.00 22.68 3094 ALA A O 1
ATOM 7687 N N . LEU A 1 3126 ? 175.629 181.670 159.098 1.00 24.71 3095 LEU A N 1
ATOM 7688 C CA . LEU A 1 3126 ? 176.151 180.311 159.213 1.00 26.43 3095 LEU A CA 1
ATOM 7689 C C . LEU A 1 3126 ? 176.047 179.566 157.889 1.00 25.80 3095 LEU A C 1
ATOM 7690 O O . LEU A 1 3126 ? 176.966 178.838 157.509 1.00 25.96 3095 LEU A O 1
ATOM 7706 N N . LYS A 1 3127 ? 174.949 179.762 157.162 1.00 28.80 3096 LYS A N 1
ATOM 7707 C CA . LYS A 1 3127 ? 174.814 179.184 155.833 1.00 29.13 3096 LYS A CA 1
ATOM 7708 C C . LYS A 1 3127 ? 175.908 179.673 154.898 1.00 28.79 3096 LYS A C 1
ATOM 7709 O O . LYS A 1 3127 ? 176.510 178.876 154.173 1.00 28.84 3096 LYS A O 1
ATOM 7728 N N . ALA A 1 3128 ? 176.164 180.983 154.880 1.00 28.55 3097 ALA A N 1
ATOM 7729 C CA . ALA A 1 3128 ? 177.240 181.492 154.038 1.00 26.72 3097 ALA A CA 1
ATOM 7730 C C . ALA A 1 3128 ? 178.584 180.918 154.464 1.00 27.04 3097 ALA A C 1
ATOM 7731 O O . ALA A 1 3128 ? 179.338 180.404 153.634 1.00 27.72 3097 ALA A O 1
ATOM 7738 N N . PHE A 1 3129 ? 178.891 180.984 155.759 1.00 24.10 3098 PHE A N 1
ATOM 7739 C CA . PHE A 1 3129 ? 180.103 180.367 156.284 1.00 21.66 3098 PHE A CA 1
ATOM 7740 C C . PHE A 1 3129 ? 180.264 178.947 155.763 1.00 22.65 3098 PHE A C 1
ATOM 7741 O O . PHE A 1 3129 ? 181.349 178.557 155.325 1.00 24.76 3098 PHE A O 1
ATOM 7758 N N . HIS A 1 3130 ? 179.189 178.163 155.785 1.00 26.68 3099 HIS A N 1
ATOM 7759 C CA . HIS A 1 3130 ? 179.258 176.806 155.253 1.00 25.67 3099 HIS A CA 1
ATOM 7760 C C . HIS A 1 3130 ? 179.545 176.823 153.757 1.00 25.14 3099 HIS A C 1
ATOM 7761 O O . HIS A 1 3130 ? 180.400 176.081 153.266 1.00 27.32 3099 HIS A O 1
ATOM 7775 N N . ASP A 1 3131 ? 178.843 177.676 153.012 1.00 30.19 3100 ASP A N 1
ATOM 7776 C CA . ASP A 1 3131 ? 179.028 177.718 151.564 1.00 29.85 3100 ASP A CA 1
ATOM 7777 C C . ASP A 1 3131 ? 180.460 178.069 151.177 1.00 29.89 3100 ASP A C 1
ATOM 7778 O O . ASP A 1 3131 ? 180.941 177.622 150.131 1.00 32.69 3100 ASP A O 1
ATOM 7787 N N . MET A 1 3132 ? 181.167 178.843 151.995 1.00 31.87 3101 MET A N 1
ATOM 7788 C CA . MET A 1 3132 ? 182.543 179.206 151.681 1.00 29.34 3101 MET A CA 1
ATOM 7789 C C . MET A 1 3132 ? 183.563 178.239 152.250 1.00 27.83 3101 MET A C 1
ATOM 7790 O O . MET A 1 3132 ? 184.750 178.565 152.266 1.00 29.98 3101 MET A O 1
ATOM 7804 N N . GLY A 1 3133 ? 183.139 177.066 152.707 1.00 27.59 3102 GLY A N 1
ATOM 7805 C CA . GLY A 1 3133 ? 184.070 176.075 153.202 1.00 22.67 3102 GLY A CA 1
ATOM 7806 C C . GLY A 1 3133 ? 184.624 176.370 154.573 1.00 20.00 3102 GLY A C 1
ATOM 7807 O O . GLY A 1 3133 ? 185.735 175.932 154.880 1.00 22.61 3102 GLY A O 1
ATOM 7811 N N . GLY A 1 3134 ? 183.884 177.104 155.401 1.00 16.43 3103 GLY A N 1
ATOM 7812 C CA . GLY A 1 3134 ? 184.383 177.458 156.714 1.00 16.40 3103 GLY A CA 1
ATOM 7813 C C . GLY A 1 3134 ? 184.425 176.279 157.667 1.00 17.34 3103 GLY A C 1
ATOM 7814 O O . GLY A 1 3134 ? 185.334 176.172 158.486 1.00 18.17 3103 GLY A O 1
ATOM 7818 N N . VAL A 1 3135 ? 183.431 175.392 157.594 1.00 19.12 3104 VAL A N 1
ATOM 7819 C CA . VAL A 1 3135 ? 183.418 174.245 158.500 1.00 17.16 3104 VAL A CA 1
ATOM 7820 C C . VAL A 1 3135 ? 184.643 173.378 158.257 1.00 18.00 3104 VAL A C 1
ATOM 7821 O O . VAL A 1 3135 ? 185.357 172.998 159.192 1.00 18.20 3104 VAL A O 1
ATOM 7834 N N . GLN A 1 3136 ? 184.900 173.056 156.994 1.00 19.21 3105 GLN A N 1
ATOM 7835 C CA . GLN A 1 3136 ? 186.086 172.279 156.669 1.00 19.39 3105 GLN A CA 1
ATOM 7836 C C . GLN A 1 3136 ? 187.343 172.994 157.134 1.00 16.54 3105 GLN A C 1
ATOM 7837 O O . GLN A 1 3136 ? 188.290 172.360 157.612 1.00 18.71 3105 GLN A O 1
ATOM 7851 N N . LEU A 1 3137 ? 187.357 174.319 157.029 1.00 15.20 3106 LEU A N 1
ATOM 7852 C CA . LEU A 1 3137 ? 188.528 175.082 157.431 1.00 15.35 3106 LEU A CA 1
ATOM 7853 C C . LEU A 1 3137 ? 188.764 174.978 158.931 1.00 13.49 3106 LEU A C 1
ATOM 7854 O O . LEU A 1 3137 ? 189.885 174.714 159.367 1.00 12.54 3106 LEU A O 1
ATOM 7870 N N . ILE A 1 3138 ? 187.712 175.138 159.736 1.00 9.40 3107 ILE A N 1
ATOM 7871 C CA . ILE A 1 3138 ? 187.903 175.113 161.183 1.00 14.00 3107 ILE A CA 1
ATOM 7872 C C . ILE A 1 3138 ? 188.234 173.698 161.647 1.00 13.25 3107 ILE A C 1
ATOM 7873 O O . ILE A 1 3138 ? 189.036 173.504 162.563 1.00 12.36 3107 ILE A O 1
ATOM 7889 N N . CYS A 1 3139 ? 187.667 172.689 160.989 1.00 11.54 3108 CYS A N 1
ATOM 7890 C CA . CYS A 1 3139 ? 187.971 171.313 161.363 1.00 14.76 3108 CYS A CA 1
ATOM 7891 C C . CYS A 1 3139 ? 189.418 170.960 161.032 1.00 12.72 3108 CYS A C 1
ATOM 7892 O O . CYS A 1 3139 ? 190.137 170.386 161.864 1.00 15.18 3108 CYS A O 1
ATOM 7900 N N . ASN A 1 3140 ? 189.874 171.328 159.831 1.00 13.67 3109 ASN A N 1
ATOM 7901 C CA . ASN A 1 3140 ? 191.277 171.145 159.488 1.00 14.73 3109 ASN A CA 1
ATOM 7902 C C . ASN A 1 3140 ? 192.179 171.903 160.449 1.00 12.35 3109 ASN A C 1
ATOM 7903 O O . ASN A 1 3140 ? 193.211 171.384 160.878 1.00 15.09 3109 ASN A O 1
ATOM 7914 N N . ASN A 1 3141 ? 191.807 173.135 160.791 1.00 10.40 3110 ASN A N 1
ATOM 7915 C CA . ASN A 1 3141 ? 192.620 173.932 161.698 1.00 10.61 3110 ASN A CA 1
ATOM 7916 C C . ASN A 1 3141 ? 192.707 173.276 163.063 1.00 10.83 3110 ASN A C 1
ATOM 7917 O O . ASN A 1 3141 ? 193.760 173.284 163.693 1.00 14.37 3110 ASN A O 1
ATOM 7928 N N . MET A 1 3142 ? 191.605 172.694 163.533 1.00 12.06 3111 MET A N 1
ATOM 7929 C CA . MET A 1 3142 ? 191.618 171.994 164.809 1.00 11.83 3111 MET A CA 1
ATOM 7930 C C . MET A 1 3142 ? 192.611 170.839 164.769 1.00 8.59 3111 MET A C 1
ATOM 7931 O O . MET A 1 3142 ? 193.479 170.721 165.637 1.00 13.45 3111 MET A O 1
ATOM 7945 N N . VAL A 1 3143 ? 192.516 169.995 163.745 1.00 10.87 3112 VAL A N 1
ATOM 7946 C CA . VAL A 1 3143 ? 193.430 168.861 163.652 1.00 13.02 3112 VAL A CA 1
ATOM 7947 C C . VAL A 1 3143 ? 194.879 169.349 163.619 1.00 10.33 3112 VAL A C 1
ATOM 7948 O O . VAL A 1 3143 ? 195.717 168.938 164.432 1.00 10.43 3112 VAL A O 1
ATOM 7961 N N . THR A 1 3144 ? 195.168 170.297 162.726 1.00 13.21 3113 THR A N 1
ATOM 7962 C CA . THR A 1 3144 ? 196.529 170.792 162.553 1.00 11.33 3113 THR A CA 1
ATOM 7963 C C . THR A 1 3144 ? 197.061 171.427 163.835 1.00 7.77 3113 THR A C 1
ATOM 7964 O O . THR A 1 3144 ? 198.131 171.053 164.322 1.00 11.47 3113 THR A O 1
ATOM 7975 N N . SER A 1 3145 ? 196.314 172.374 164.409 1.00 10.07 3114 SER A N 1
ATOM 7976 C CA . SER A 1 3145 ? 196.786 173.071 165.597 1.00 11.68 3114 SER A CA 1
ATOM 7977 C C . SER A 1 3145 ? 196.996 172.099 166.744 1.00 9.57 3114 SER A C 1
ATOM 7978 O O . SER A 1 3145 ? 197.943 172.246 167.519 1.00 16.33 3114 SER A O 1
ATOM 7986 N N . THR A 1 3146 ? 196.137 171.083 166.855 1.00 11.91 3115 THR A N 1
ATOM 7987 C CA . THR A 1 3146 ? 196.328 170.075 167.885 1.00 10.73 3115 THR A CA 1
ATOM 7988 C C . THR A 1 3146 ? 197.632 169.323 167.673 1.00 10.20 3115 THR A C 1
ATOM 7989 O O . THR A 1 3146 ? 198.304 168.960 168.641 1.00 10.89 3115 THR A O 1
ATOM 8000 N N . ARG A 1 3147 ? 198.012 169.088 166.416 1.00 10.73 3116 ARG A N 1
ATOM 8001 C CA . ARG A 1 3147 ? 199.318 168.484 166.164 1.00 9.79 3116 ARG A CA 1
ATOM 8002 C C . ARG A 1 3147 ? 200.468 169.418 166.554 1.00 10.01 3116 ARG A C 1
ATOM 8003 O O . ARG A 1 3147 ? 201.488 168.960 167.079 1.00 10.84 3116 ARG A O 1
ATOM 8024 N N . ALA A 1 3148 ? 200.324 170.719 166.320 1.00 9.49 3117 ALA A N 1
ATOM 8025 C CA . ALA A 1 3148 ? 201.425 171.669 166.447 1.00 9.51 3117 ALA A CA 1
ATOM 8026 C C . ALA A 1 3148 ? 201.592 172.260 167.849 1.00 8.89 3117 ALA A C 1
ATOM 8027 O O . ALA A 1 3148 ? 202.400 173.174 168.024 1.00 17.19 3117 ALA A O 1
ATOM 8034 N N A ILE A 1 3149 ? 200.851 171.783 168.844 0.70 13.23 3118 ILE A N 1
ATOM 8035 N N B ILE A 1 3149 ? 200.875 171.755 168.843 0.30 9.46 3118 ILE A N 1
ATOM 8036 C CA A ILE A 1 3149 ? 200.989 172.257 170.215 0.70 14.83 3118 ILE A CA 1
ATOM 8037 C CA B ILE A 1 3149 ? 200.966 172.252 170.208 0.30 7.79 3118 ILE A CA 1
ATOM 8038 C C A ILE A 1 3149 ? 201.211 171.055 171.111 0.70 18.42 3118 ILE A C 1
ATOM 8039 C C B ILE A 1 3149 ? 201.175 171.061 171.124 0.30 3.14 3118 ILE A C 1
ATOM 8040 O O A ILE A 1 3149 ? 200.700 169.968 170.832 0.70 8.98 3118 ILE A O 1
ATOM 8041 O O B ILE A 1 3149 ? 200.640 169.980 170.867 0.30 18.05 3118 ILE A O 1
ATOM 8072 N N . VAL A 1 3150 ? 201.964 171.240 172.144 1.00 7.87 3119 VAL A N 1
ATOM 8073 C CA . VAL A 1 3150 ? 202.039 170.267 173.218 1.00 7.51 3119 VAL A CA 1
ATOM 8074 C C . VAL A 1 3150 ? 201.242 170.847 174.369 1.00 6.66 3119 VAL A C 1
ATOM 8075 O O . VAL A 1 3150 ? 201.196 172.061 174.566 1.00 11.61 3119 VAL A O 1
ATOM 8089 N N . ASN A 1 3151 ? 200.579 169.982 175.120 1.00 10.36 3120 ASN A N 1
ATOM 8090 C CA . ASN A 1 3151 ? 199.760 170.444 176.229 1.00 9.27 3120 ASN A CA 1
ATOM 8091 C C . ASN A 1 3151 ? 200.657 170.949 177.350 1.00 6.30 3120 ASN A C 1
ATOM 8092 O O . ASN A 1 3151 ? 201.524 170.219 177.829 1.00 12.46 3120 ASN A O 1
ATOM 8103 N N . THR A 1 3152 ? 200.466 172.194 177.760 1.00 9.83 3121 THR A N 1
ATOM 8104 C CA . THR A 1 3152 ? 201.212 172.730 178.889 1.00 14.49 3121 THR A CA 1
ATOM 8105 C C . THR A 1 3152 ? 200.524 172.480 180.228 1.00 12.15 3121 THR A C 1
ATOM 8106 O O . THR A 1 3152 ? 201.162 172.650 181.270 1.00 18.06 3121 THR A O 1
ATOM 8117 N N . ALA A 1 3153 ? 199.260 172.065 180.228 1.00 14.48 3122 ALA A N 1
ATOM 8118 C CA . ALA A 1 3153 ? 198.627 171.608 181.457 1.00 15.32 3122 ALA A CA 1
ATOM 8119 C C . ALA A 1 3153 ? 199.472 170.519 182.105 1.00 14.96 3122 ALA A C 1
ATOM 8120 O O . ALA A 1 3153 ? 200.026 169.654 181.432 1.00 18.09 3122 ALA A O 1
ATOM 8127 N N . ARG A 1 3154 ? 199.567 170.574 183.424 1.00 16.76 3123 ARG A N 1
ATOM 8128 C CA . ARG A 1 3154 ? 200.324 169.577 184.165 1.00 18.33 3123 ARG A CA 1
ATOM 8129 C C . ARG A 1 3154 ? 199.684 168.204 184.008 1.00 16.88 3123 ARG A C 1
ATOM 8130 O O . ARG A 1 3154 ? 198.464 168.079 183.920 1.00 24.10 3123 ARG A O 1
ATOM 8151 N N . SER A 1 3155 ? 200.514 167.175 183.953 1.00 13.82 3124 SER A N 1
ATOM 8152 C CA . SER A 1 3155 ? 200.018 165.811 183.861 1.00 19.24 3124 SER A CA 1
ATOM 8153 C C . SER A 1 3155 ? 200.640 164.969 184.965 1.00 17.13 3124 SER A C 1
ATOM 8154 O O . SER A 1 3155 ? 200.926 165.490 186.043 1.00 17.60 3124 SER A O 1
ATOM 8162 N N . MET A 1 3156 ? 200.870 163.681 184.720 1.00 20.70 3125 MET A N 1
ATOM 8163 C CA . MET A 1 3156 ? 201.319 162.816 185.802 1.00 25.67 3125 MET A CA 1
ATOM 8164 C C . MET A 1 3156 ? 202.783 163.030 186.141 1.00 21.17 3125 MET A C 1
ATOM 8165 O O . MET A 1 3156 ? 203.233 162.583 187.193 1.00 26.84 3125 MET A O 1
ATOM 8179 N N . VAL A 1 3157 ? 203.554 163.677 185.274 1.00 18.53 3126 VAL A N 1
ATOM 8180 C CA . VAL A 1 3157 ? 204.935 163.975 185.630 1.00 17.54 3126 VAL A CA 1
ATOM 8181 C C . VAL A 1 3157 ? 204.964 164.988 186.767 1.00 14.93 3126 VAL A C 1
ATOM 8182 O O . VAL A 1 3157 ? 205.692 164.826 187.749 1.00 19.29 3126 VAL A O 1
ATOM 8195 N N . SER A 1 3158 ? 204.144 166.031 186.659 1.00 15.69 3127 SER A N 1
ATOM 8196 C CA . SER A 1 3158 ? 203.953 166.957 187.770 1.00 17.60 3127 SER A CA 1
ATOM 8197 C C . SER A 1 3158 ? 203.412 166.255 189.012 1.00 20.11 3127 SER A C 1
ATOM 8198 O O . SER A 1 3158 ? 203.774 166.618 190.130 1.00 25.08 3127 SER A O 1
ATOM 8206 N N . THR A 1 3159 ? 202.559 165.246 188.839 1.00 22.75 3128 THR A N 1
ATOM 8207 C CA . THR A 1 3159 ? 202.043 164.507 189.985 1.00 22.78 3128 THR A CA 1
ATOM 8208 C C . THR A 1 3159 ? 203.132 163.680 190.660 1.00 24.64 3128 THR A C 1
ATOM 8209 O O . THR A 1 3159 ? 203.251 163.693 191.882 1.00 30.13 3128 THR A O 1
ATOM 8220 N N . ILE A 1 3160 ? 203.931 162.950 189.885 1.00 22.66 3129 ILE A N 1
ATOM 8221 C CA . ILE A 1 3160 ? 205.038 162.198 190.457 1.00 23.30 3129 ILE A CA 1
ATOM 8222 C C . ILE A 1 3160 ? 206.015 163.141 191.140 1.00 26.02 3129 ILE A C 1
ATOM 8223 O O . ILE A 1 3160 ? 206.622 162.800 192.159 1.00 28.14 3129 ILE A O 1
ATOM 8239 N N . MET A 1 3161 ? 206.193 164.337 190.586 1.00 26.19 3130 MET A N 1
ATOM 8240 C CA . MET A 1 3161 ? 207.067 165.314 191.220 1.00 25.42 3130 MET A CA 1
ATOM 8241 C C . MET A 1 3161 ? 206.500 165.758 192.561 1.00 26.86 3130 MET A C 1
ATOM 8242 O O . MET A 1 3161 ? 207.221 165.822 193.561 1.00 32.50 3130 MET A O 1
ATOM 8256 N N . LYS A 1 3162 ? 205.207 166.064 192.600 1.00 29.37 3131 LYS A N 1
ATOM 8257 C CA . LYS A 1 3162 ? 204.574 166.437 193.857 1.00 31.71 3131 LYS A CA 1
ATOM 8258 C C . LYS A 1 3162 ? 204.675 165.306 194.879 1.00 33.38 3131 LYS A C 1
ATOM 8259 O O . LYS A 1 3162 ? 205.038 165.542 196.035 1.00 37.08 3131 LYS A O 1
ATOM 8278 N N . PHE A 1 3163 ? 204.382 164.069 194.468 1.00 35.01 3132 PHE A N 1
ATOM 8279 C CA . PHE A 1 3163 ? 204.542 162.922 195.360 1.00 34.63 3132 PHE A CA 1
ATOM 8280 C C . PHE A 1 3163 ? 205.959 162.815 195.906 1.00 35.30 3132 PHE A C 1
ATOM 8281 O O . PHE A 1 3163 ? 206.151 162.350 197.033 1.00 39.89 3132 PHE A O 1
ATOM 8298 N N . LEU A 1 3164 ? 206.959 163.198 195.125 1.00 34.60 3133 LEU A N 1
ATOM 8299 C CA . LEU A 1 3164 ? 208.334 163.240 195.593 1.00 36.26 3133 LEU A CA 1
ATOM 8300 C C . LEU A 1 3164 ? 208.683 164.567 196.249 1.00 38.08 3133 LEU A C 1
ATOM 8301 O O . LEU A 1 3164 ? 209.847 164.973 196.216 1.00 39.22 3133 LEU A O 1
ATOM 8317 N N . ASP A 1 3165 ? 207.702 165.240 196.844 1.00 51.83 3134 ASP A N 1
ATOM 8318 C CA . ASP A 1 3165 ? 207.896 166.499 197.560 1.00 52.85 3134 ASP A CA 1
ATOM 8319 C C . ASP A 1 3165 ? 208.139 167.653 196.602 1.00 52.86 3134 ASP A C 1
ATOM 8320 O O . ASP A 1 3165 ? 207.735 168.783 196.874 1.00 52.81 3134 ASP A O 1
ATOM 8329 N N . GLY A 1 3190 ? 200.182 185.606 193.783 1.00 39.96 3159 GLY A N 1
ATOM 8330 C CA . GLY A 1 3190 ? 200.096 184.161 193.709 1.00 40.65 3159 GLY A CA 1
ATOM 8331 C C . GLY A 1 3190 ? 201.430 183.508 193.412 1.00 38.36 3159 GLY A C 1
ATOM 8332 O O . GLY A 1 3190 ? 201.601 182.305 193.596 1.00 40.01 3159 GLY A O 1
ATOM 8335 N N . ILE A 1 3191 ? 202.382 184.315 192.952 1.00 26.54 3160 ILE A N 1
ATOM 8336 C CA . ILE A 1 3191 ? 203.708 183.827 192.596 1.00 23.87 3160 ILE A CA 1
ATOM 8337 C C . ILE A 1 3191 ? 204.584 183.920 193.836 1.00 20.86 3160 ILE A C 1
ATOM 8338 O O . ILE A 1 3191 ? 204.142 184.404 194.879 1.00 25.46 3160 ILE A O 1
ATOM 8354 N N . HIS A 1 3192 ? 205.824 183.474 193.736 1.00 16.93 3161 HIS A N 1
ATOM 8355 C CA . HIS A 1 3192 ? 206.672 183.311 194.902 1.00 14.32 3161 HIS A CA 1
ATOM 8356 C C . HIS A 1 3192 ? 207.960 184.102 194.762 1.00 15.93 3161 HIS A C 1
ATOM 8357 O O . HIS A 1 3192 ? 208.560 184.164 193.687 1.00 15.59 3161 HIS A O 1
ATOM 8371 N N . ASN A 1 3193 ? 208.377 184.697 195.875 1.00 15.05 3162 ASN A N 1
ATOM 8372 C CA . ASN A 1 3193 ? 209.592 185.493 195.928 1.00 14.24 3162 ASN A CA 1
ATOM 8373 C C . ASN A 1 3193 ? 210.786 184.567 196.108 1.00 11.75 3162 ASN A C 1
ATOM 8374 O O . ASN A 1 3193 ? 210.926 183.920 197.147 1.00 16.69 3162 ASN A O 1
ATOM 8385 N N . PHE A 1 3194 ? 211.644 184.504 195.097 1.00 11.86 3163 PHE A N 1
ATOM 8386 C CA . PHE A 1 3194 ? 212.852 183.700 195.160 1.00 10.52 3163 PHE A CA 1
ATOM 8387 C C . PHE A 1 3194 ? 214.085 184.499 195.534 1.00 10.79 3163 PHE A C 1
ATOM 8388 O O . PHE A 1 3194 ? 215.148 183.907 195.714 1.00 15.80 3163 PHE A O 1
ATOM 8405 N N . ALA A 1 3195 ? 213.981 185.817 195.640 1.00 13.11 3164 ALA A N 1
ATOM 8406 C CA . ALA A 1 3195 ? 215.128 186.608 196.079 1.00 15.71 3164 ALA A CA 1
ATOM 8407 C C . ALA A 1 3195 ? 215.771 186.049 197.343 1.00 14.44 3164 ALA A C 1
ATOM 8408 O O . ALA A 1 3195 ? 216.997 185.878 197.351 1.00 15.02 3164 ALA A O 1
ATOM 8415 N N . PRO A 1 3196 ? 215.028 185.694 198.398 1.00 12.22 3165 PRO A N 1
ATOM 8416 C CA . PRO A 1 3196 ? 215.687 185.233 199.632 1.00 14.40 3165 PRO A CA 1
ATOM 8417 C C . PRO A 1 3196 ? 216.597 184.042 199.428 1.00 15.03 3165 PRO A C 1
ATOM 8418 O O . PRO A 1 3196 ? 217.608 183.920 200.126 1.00 19.51 3165 PRO A O 1
ATOM 8429 N N . LEU A 1 3197 ? 216.286 183.167 198.477 1.00 19.30 3166 LEU A N 1
ATOM 8430 C CA . LEU A 1 3197 ? 217.158 182.044 198.170 1.00 15.46 3166 LEU A CA 1
ATOM 8431 C C . LEU A 1 3197 ? 218.397 182.452 197.393 1.00 14.30 3166 LEU A C 1
ATOM 8432 O O . LEU A 1 3197 ? 219.278 181.612 197.186 1.00 18.55 3166 LEU A O 1
ATOM 8448 N N . GLY A 1 3198 ? 218.494 183.704 196.965 1.00 16.27 3167 GLY A N 1
ATOM 8449 C CA . GLY A 1 3198 ? 219.543 184.092 196.050 1.00 15.02 3167 GLY A CA 1
ATOM 8450 C C . GLY A 1 3198 ? 220.789 184.607 196.738 1.00 16.41 3167 GLY A C 1
ATOM 8451 O O . GLY A 1 3198 ? 220.826 184.827 197.940 1.00 21.69 3167 GLY A O 1
ATOM 8455 N N . THR A 1 3199 ? 221.838 184.764 195.945 1.00 18.31 3168 THR A N 1
ATOM 8456 C CA . THR A 1 3199 ? 223.051 185.442 196.363 1.00 18.31 3168 THR A CA 1
ATOM 8457 C C . THR A 1 3199 ? 223.224 186.684 195.509 1.00 16.92 3168 THR A C 1
ATOM 8458 O O . THR A 1 3199 ? 223.116 186.628 194.285 1.00 21.61 3168 THR A O 1
ATOM 8469 N N . ILE A 1 3200 ? 223.483 187.802 196.160 1.00 19.31 3169 ILE A N 1
ATOM 8470 C CA . ILE A 1 3200 ? 223.531 189.095 195.503 1.00 16.09 3169 ILE A CA 1
ATOM 8471 C C . ILE A 1 3200 ? 224.959 189.606 195.539 1.00 17.38 3169 ILE A C 1
ATOM 8472 O O . ILE A 1 3200 ? 225.642 189.504 196.561 1.00 25.93 3169 ILE A O 1
ATOM 8488 N N . THR A 1 3201 ? 225.413 190.127 194.412 1.00 18.99 3170 THR A N 1
ATOM 8489 C CA . THR A 1 3201 ? 226.745 190.693 194.295 1.00 24.23 3170 THR A CA 1
ATOM 8490 C C . THR A 1 3201 ? 226.659 191.996 193.518 1.00 22.62 3170 THR A C 1
ATOM 8491 O O . THR A 1 3201 ? 225.651 192.289 192.877 1.00 24.07 3170 THR A O 1
ATOM 8502 N N . SER A 1 3202 ? 227.716 192.784 193.600 1.00 29.66 3171 SER A N 1
ATOM 8503 C CA . SER A 1 3202 ? 227.855 193.990 192.804 1.00 31.03 3171 SER A CA 1
ATOM 8504 C C . SER A 1 3202 ? 229.198 193.966 192.093 1.00 31.27 3171 SER A C 1
ATOM 8505 O O . SER A 1 3202 ? 230.186 193.458 192.624 1.00 35.89 3171 SER A O 1
ATOM 8513 N N . SER A 1 3203 ? 229.230 194.517 190.882 1.00 37.34 3172 SER A N 1
ATOM 8514 C CA . SER A 1 3203 ? 230.503 194.627 190.181 1.00 39.23 3172 SER A CA 1
ATOM 8515 C C . SER A 1 3203 ? 231.426 195.626 190.869 1.00 41.02 3172 SER A C 1
ATOM 8516 O O . SER A 1 3203 ? 232.644 195.579 190.668 1.00 43.11 3172 SER A O 1
ATOM 8524 N N . SER A 1 3204 ? 230.871 196.515 191.682 1.00 38.62 3173 SER A N 1
ATOM 8525 C CA . SER A 1 3204 ? 231.680 197.492 192.399 1.00 40.09 3173 SER A CA 1
ATOM 8526 C C . SER A 1 3204 ? 232.335 196.838 193.612 1.00 41.72 3173 SER A C 1
ATOM 8527 O O . SER A 1 3204 ? 231.631 196.313 194.480 1.00 41.29 3173 SER A O 1
ATOM 8535 N N . PRO A 1 3205 ? 233.669 196.835 193.712 1.00 48.67 3174 PRO A N 1
ATOM 8536 C CA . PRO A 1 3205 ? 234.313 196.224 194.884 1.00 49.08 3174 PRO A CA 1
ATOM 8537 C C . PRO A 1 3205 ? 234.005 196.908 196.204 1.00 48.13 3174 PRO A C 1
ATOM 8538 O O . PRO A 1 3205 ? 234.109 196.259 197.253 1.00 49.12 3174 PRO A O 1
ATOM 8549 N N . THR A 1 3206 ? 233.626 198.183 196.190 1.00 45.18 3175 THR A N 1
ATOM 8550 C CA . THR A 1 3206 ? 233.434 198.953 197.408 1.00 45.44 3175 THR A CA 1
ATOM 8551 C C . THR A 1 3206 ? 232.002 198.929 197.924 1.00 44.28 3175 THR A C 1
ATOM 8552 O O . THR A 1 3206 ? 231.757 199.415 199.032 1.00 43.90 3175 THR A O 1
ATOM 8563 N N . ALA A 1 3207 ? 231.060 198.375 197.166 1.00 35.75 3176 ALA A N 1
ATOM 8564 C CA . ALA A 1 3207 ? 229.654 198.466 197.535 1.00 33.89 3176 ALA A CA 1
ATOM 8565 C C . ALA A 1 3207 ? 229.369 197.716 198.832 1.00 32.29 3176 ALA A C 1
ATOM 8566 O O . ALA A 1 3207 ? 230.011 196.715 199.147 1.00 32.72 3176 ALA A O 1
ATOM 8573 N N . GLN A 1 3208 ? 228.396 198.220 199.584 1.00 31.10 3177 GLN A N 1
ATOM 8574 C CA . GLN A 1 3208 ? 227.929 197.560 200.790 1.00 28.54 3177 GLN A CA 1
ATOM 8575 C C . GLN A 1 3208 ? 227.274 196.223 200.437 1.00 29.98 3177 GLN A C 1
ATOM 8576 O O . GLN A 1 3208 ? 226.598 196.114 199.411 1.00 28.82 3177 GLN A O 1
ATOM 8590 N N . PRO A 1 3209 ? 227.465 195.188 201.259 1.00 30.45 3178 PRO A N 1
ATOM 8591 C CA . PRO A 1 3209 ? 226.788 193.910 201.000 1.00 26.24 3178 PRO A CA 1
ATOM 8592 C C . PRO A 1 3209 ? 225.281 194.095 200.922 1.00 26.84 3178 PRO A C 1
ATOM 8593 O O . PRO A 1 3209 ? 224.664 194.661 201.823 1.00 28.00 3178 PRO A O 1
ATOM 8604 N N . ALA A 1 3210 ? 224.680 193.601 199.843 1.00 21.79 3179 ALA A N 1
ATOM 8605 C CA . ALA A 1 3210 ? 223.270 193.852 199.581 1.00 19.54 3179 ALA A CA 1
ATOM 8606 C C . ALA A 1 3210 ? 222.378 192.700 200.021 1.00 18.14 3179 ALA A C 1
ATOM 8607 O O . ALA A 1 3210 ? 221.179 192.720 199.745 1.00 21.41 3179 ALA A O 1
ATOM 8614 N N . GLU A 1 3211 ? 222.928 191.723 200.743 1.00 22.17 3180 GLU A N 1
ATOM 8615 C CA . GLU A 1 3211 ? 222.160 190.551 201.149 1.00 21.85 3180 GLU A CA 1
ATOM 8616 C C . GLU A 1 3211 ? 220.880 190.929 201.871 1.00 21.38 3180 GLU A C 1
ATOM 8617 O O . GLU A 1 3211 ? 219.879 190.216 201.765 1.00 25.97 3180 GLU A O 1
ATOM 8629 N N . VAL A 1 3212 ? 220.895 192.039 202.611 1.00 20.34 3181 VAL A N 1
ATOM 8630 C CA . VAL A 1 3212 ? 219.708 192.506 203.320 1.00 21.16 3181 VAL A CA 1
ATOM 8631 C C . VAL A 1 3212 ? 218.567 192.779 202.356 1.00 18.90 3181 VAL A C 1
ATOM 8632 O O . VAL A 1 3212 ? 217.395 192.720 202.740 1.00 21.47 3181 VAL A O 1
ATOM 8645 N N . LEU A 1 3213 ? 218.880 193.126 201.107 1.00 17.39 3182 LEU A N 1
ATOM 8646 C CA . LEU A 1 3213 ? 217.826 193.421 200.141 1.00 15.56 3182 LEU A CA 1
ATOM 8647 C C . LEU A 1 3213 ? 217.020 192.177 199.792 1.00 14.82 3182 LEU A C 1
ATOM 8648 O O . LEU A 1 3213 ? 215.834 192.281 199.471 1.00 17.51 3182 LEU A O 1
ATOM 8664 N N . LEU A 1 3214 ? 217.636 191.003 199.886 1.00 15.61 3183 LEU A N 1
ATOM 8665 C CA . LEU A 1 3214 ? 216.999 189.744 199.529 1.00 17.93 3183 LEU A CA 1
ATOM 8666 C C . LEU A 1 3214 ? 216.049 189.224 200.594 1.00 19.76 3183 LEU A C 1
ATOM 8667 O O . LEU A 1 3214 ? 215.222 188.363 200.291 1.00 22.44 3183 LEU A O 1
ATOM 8683 N N . GLN A 1 3215 ? 216.158 189.715 201.824 1.00 26.06 3184 GLN A N 1
ATOM 8684 C CA . GLN A 1 3215 ? 215.350 189.206 202.923 1.00 27.38 3184 GLN A CA 1
ATOM 8685 C C . GLN A 1 3215 ? 213.877 189.216 202.564 1.00 28.09 3184 GLN A C 1
ATOM 8686 O O . GLN A 1 3215 ? 213.357 190.205 202.048 1.00 31.62 3184 GLN A O 1
ATOM 8700 N N . ALA A 1 3216 ? 213.207 188.104 202.860 1.00 32.89 3185 ALA A N 1
ATOM 8701 C CA . ALA A 1 3216 ? 211.793 187.976 202.543 1.00 32.47 3185 ALA A CA 1
ATOM 8702 C C . ALA A 1 3216 ? 210.968 189.073 203.194 1.00 34.86 3185 ALA A C 1
ATOM 8703 O O . ALA A 1 3216 ? 209.942 189.485 202.643 1.00 34.86 3185 ALA A O 1
ATOM 8710 N N . THR A 1 3217 ? 211.385 189.545 204.349 1.00 41.20 3186 THR A N 1
ATOM 8711 C CA . THR A 1 3217 ? 210.603 190.518 205.102 1.00 43.70 3186 THR A CA 1
ATOM 8712 C C . THR A 1 3217 ? 211.176 191.913 204.917 1.00 43.10 3186 THR A C 1
ATOM 8713 O O . THR A 1 3217 ? 212.318 192.160 205.321 1.00 44.85 3186 THR A O 1
ATOM 8724 N N . PRO A 1 3218 ? 210.435 192.852 204.338 1.00 42.39 3187 PRO A N 1
ATOM 8725 C CA . PRO A 1 3218 ? 210.987 194.186 204.102 1.00 42.53 3187 PRO A CA 1
ATOM 8726 C C . PRO A 1 3218 ? 211.273 194.900 205.408 1.00 44.38 3187 PRO A C 1
ATOM 8727 O O . PRO A 1 3218 ? 210.805 194.480 206.478 1.00 43.78 3187 PRO A O 1
ATOM 8738 N N . PRO A 1 3219 ? 212.036 195.986 205.365 1.00 49.52 3188 PRO A N 1
ATOM 8739 C CA . PRO A 1 3219 ? 212.200 196.824 206.550 1.00 49.74 3188 PRO A CA 1
ATOM 8740 C C . PRO A 1 3219 ? 210.988 197.719 206.760 1.00 51.39 3188 PRO A C 1
ATOM 8741 O O . PRO A 1 3219 ? 210.172 197.936 205.863 1.00 50.53 3188 PRO A O 1
ATOM 8752 N N . HIS A 1 3220 ? 210.873 198.220 207.985 1.00 64.92 3189 HIS A N 1
ATOM 8753 C CA . HIS A 1 3220 ? 209.752 199.079 208.336 1.00 65.17 3189 HIS A CA 1
ATOM 8754 C C . HIS A 1 3220 ? 209.634 200.225 207.336 1.00 65.87 3189 HIS A C 1
ATOM 8755 O O . HIS A 1 3220 ? 210.633 200.808 206.910 1.00 64.37 3189 HIS A O 1
ATOM 8769 N N . ARG A 1 3221 ? 208.392 200.537 206.950 1.00 66.40 3190 ARG A N 1
ATOM 8770 C CA . ARG A 1 3221 ? 208.140 201.590 205.971 1.00 65.66 3190 ARG A CA 1
ATOM 8771 C C . ARG A 1 3221 ? 208.605 202.962 206.435 1.00 66.13 3190 ARG A C 1
ATOM 8772 O O . ARG A 1 3221 ? 208.567 203.906 205.639 1.00 64.51 3190 ARG A O 1
ATOM 8793 N N . ARG A 1 3222 ? 209.022 203.103 207.693 1.00 68.50 3191 ARG A N 1
ATOM 8794 C CA . ARG A 1 3222 ? 209.593 204.345 208.198 1.00 67.82 3191 ARG A CA 1
ATOM 8795 C C . ARG A 1 3222 ? 211.036 204.156 208.648 1.00 67.21 3191 ARG A C 1
ATOM 8796 O O . ARG A 1 3222 ? 211.601 205.040 209.297 1.00 67.62 3191 ARG A O 1
ATOM 8817 N N . ALA A 1 3223 ? 211.644 203.016 208.324 1.00 59.04 3192 ALA A N 1
ATOM 8818 C CA . ALA A 1 3223 ? 213.048 202.805 208.646 1.00 58.55 3192 ALA A CA 1
ATOM 8819 C C . ALA A 1 3223 ? 213.855 203.972 208.104 1.00 56.78 3192 ALA A C 1
ATOM 8820 O O . ALA A 1 3223 ? 213.851 204.236 206.899 1.00 55.88 3192 ALA A O 1
ATOM 8827 N N . ARG A 1 3224 ? 214.538 204.682 208.996 1.00 59.33 3193 ARG A N 1
ATOM 8828 C CA . ARG A 1 3224 ? 215.166 205.949 208.667 1.00 59.35 3193 ARG A CA 1
ATOM 8829 C C . ARG A 1 3224 ? 216.464 205.810 207.890 1.00 58.24 3193 ARG A C 1
ATOM 8830 O O . ARG A 1 3224 ? 216.923 206.800 207.314 1.00 57.75 3193 ARG A O 1
ATOM 8851 N N . SER A 1 3225 ? 217.066 204.627 207.857 1.00 47.55 3194 SER A N 1
ATOM 8852 C CA . SER A 1 3225 ? 218.304 204.391 207.132 1.00 45.23 3194 SER A CA 1
ATOM 8853 C C . SER A 1 3225 ? 218.086 203.271 206.125 1.00 43.22 3194 SER A C 1
ATOM 8854 O O . SER A 1 3225 ? 217.696 202.161 206.501 1.00 44.05 3194 SER A O 1
ATOM 8862 N N . ALA A 1 3226 ? 218.328 203.570 204.851 1.00 32.78 3195 ALA A N 1
ATOM 8863 C CA . ALA A 1 3226 ? 218.169 202.578 203.799 1.00 27.00 3195 ALA A CA 1
ATOM 8864 C C . ALA A 1 3226 ? 218.884 201.285 204.160 1.00 24.93 3195 ALA A C 1
ATOM 8865 O O . ALA A 1 3226 ? 220.064 201.288 204.520 1.00 26.55 3195 ALA A O 1
ATOM 8872 N N . ALA A 1 3227 ? 218.153 200.175 204.049 1.00 22.56 3196 ALA A N 1
ATOM 8873 C CA . ALA A 1 3227 ? 218.745 198.860 204.260 1.00 22.14 3196 ALA A CA 1
ATOM 8874 C C . ALA A 1 3227 ? 220.055 198.719 203.508 1.00 19.34 3196 ALA A C 1
ATOM 8875 O O . ALA A 1 3227 ? 221.021 198.152 204.028 1.00 26.11 3196 ALA A O 1
ATOM 8882 N N . TRP A 1 3228 ? 220.104 199.216 202.281 1.00 18.19 3197 TRP A N 1
ATOM 8883 C CA . TRP A 1 3228 ? 221.302 199.152 201.467 1.00 17.41 3197 TRP A CA 1
ATOM 8884 C C . TRP A 1 3228 ? 221.495 200.484 200.767 1.00 17.07 3197 TRP A C 1
ATOM 8885 O O . TRP A 1 3228 ? 220.525 201.117 200.350 1.00 18.40 3197 TRP A O 1
ATOM 8906 N N . SER A 1 3229 ? 222.747 200.898 200.640 1.00 14.89 3198 SER A N 1
ATOM 8907 C CA . SER A 1 3229 ? 223.071 202.159 199.997 1.00 16.33 3198 SER A CA 1
ATOM 8908 C C . SER A 1 3229 ? 224.291 201.980 199.118 1.00 19.14 3198 SER A C 1
ATOM 8909 O O . SER A 1 3229 ? 225.163 201.155 199.399 1.00 23.77 3198 SER A O 1
ATOM 8917 N N . TYR A 1 3230 ? 224.327 202.741 198.042 1.00 19.30 3199 TYR A N 1
ATOM 8918 C CA . TYR A 1 3230 ? 225.438 202.732 197.110 1.00 21.29 3199 TYR A CA 1
ATOM 8919 C C . TYR A 1 3230 ? 225.890 204.165 196.904 1.00 20.73 3199 TYR A C 1
ATOM 8920 O O . TYR A 1 3230 ? 225.088 205.023 196.536 1.00 22.58 3199 TYR A O 1
ATOM 8938 N N . ILE A 1 3231 ? 227.162 204.420 197.141 1.00 22.92 3200 ILE A N 1
ATOM 8939 C CA . ILE A 1 3231 ? 227.730 205.745 196.944 1.00 21.81 3200 ILE A CA 1
ATOM 8940 C C . ILE A 1 3231 ? 228.309 205.793 195.542 1.00 19.23 3200 ILE A C 1
ATOM 8941 O O . ILE A 1 3231 ? 229.229 205.040 195.218 1.00 24.21 3200 ILE A O 1
ATOM 8957 N N . PHE A 1 3232 ? 227.768 206.666 194.709 1.00 21.46 3201 PHE A N 1
ATOM 8958 C CA . PHE A 1 3232 ? 228.260 206.799 193.353 1.00 22.73 3201 PHE A CA 1
ATOM 8959 C C . PHE A 1 3232 ? 229.542 207.614 193.326 1.00 27.09 3201 PHE A C 1
ATOM 8960 O O . PHE A 1 3232 ? 229.605 208.722 193.860 1.00 30.56 3201 PHE A O 1
ATOM 8977 N N . LEU A 1 3233 ? 230.569 207.050 192.709 1.00 35.33 3202 LEU A N 1
ATOM 8978 C CA . LEU A 1 3233 ? 231.713 207.852 192.338 1.00 37.21 3202 LEU A CA 1
ATOM 8979 C C . LEU A 1 3233 ? 231.249 208.943 191.379 1.00 37.31 3202 LEU A C 1
ATOM 8980 O O . LEU A 1 3233 ? 230.294 208.749 190.626 1.00 36.32 3202 LEU A O 1
ATOM 8996 N N . PRO A 1 3234 ? 231.888 210.107 191.400 1.00 42.59 3203 PRO A N 1
ATOM 8997 C CA . PRO A 1 3234 ? 231.366 211.226 190.603 1.00 40.83 3203 PRO A CA 1
ATOM 8998 C C . PRO A 1 3234 ? 231.231 210.913 189.121 1.00 39.91 3203 PRO A C 1
ATOM 8999 O O . PRO A 1 3234 ? 230.428 211.554 188.437 1.00 40.46 3203 PRO A O 1
ATOM 9010 N N . GLU A 1 3235 ? 231.964 209.935 188.602 1.00 47.11 3204 GLU A N 1
ATOM 9011 C CA . GLU A 1 3235 ? 231.890 209.584 187.191 1.00 48.46 3204 GLU A CA 1
ATOM 9012 C C . GLU A 1 3235 ? 230.941 208.420 186.912 1.00 48.24 3204 GLU A C 1
ATOM 9013 O O . GLU A 1 3235 ? 230.766 208.044 185.750 1.00 48.24 3204 GLU A O 1
ATOM 9025 N N . GLU A 1 3236 ? 230.328 207.844 187.940 1.00 37.52 3205 GLU A N 1
ATOM 9026 C CA . GLU A 1 3236 ? 229.520 206.641 187.792 1.00 33.71 3205 GLU A CA 1
ATOM 9027 C C . GLU A 1 3236 ? 228.067 206.995 187.522 1.00 29.58 3205 GLU A C 1
ATOM 9028 O O . GLU A 1 3236 ? 227.434 207.694 188.316 1.00 31.01 3205 GLU A O 1
ATOM 9040 N N . ALA A 1 3237 ? 227.543 206.493 186.411 1.00 21.42 3206 ALA A N 1
ATOM 9041 C CA . ALA A 1 3237 ? 226.136 206.651 186.078 1.00 19.12 3206 ALA A CA 1
ATOM 9042 C C . ALA A 1 3237 ? 225.277 205.491 186.560 1.00 18.53 3206 ALA A C 1
ATOM 9043 O O . ALA A 1 3237 ? 224.127 205.709 186.945 1.00 20.87 3206 ALA A O 1
ATOM 9050 N N . TRP A 1 3238 ? 225.813 204.274 186.572 1.00 17.76 3207 TRP A N 1
ATOM 9051 C CA . TRP A 1 3238 ? 225.043 203.078 186.883 1.00 15.18 3207 TRP A CA 1
ATOM 9052 C C . TRP A 1 3238 ? 225.681 202.325 188.035 1.00 18.33 3207 TRP A C 1
ATOM 9053 O O . TRP A 1 3238 ? 226.908 202.224 188.117 1.00 24.50 3207 TRP A O 1
ATOM 9074 N N . CYS A 1 3239 ? 224.843 201.798 188.912 1.00 19.35 3208 CYS A N 1
ATOM 9075 C CA . CYS A 1 3239 ? 225.212 200.789 189.885 1.00 21.47 3208 CYS A CA 1
ATOM 9076 C C . CYS A 1 3239 ? 224.582 199.480 189.436 1.00 21.47 3208 CYS A C 1
ATOM 9077 O O . CYS A 1 3239 ? 223.566 199.481 188.748 1.00 21.57 3208 CYS A O 1
ATOM 9085 N N . ASP A 1 3240 ? 225.188 198.362 189.792 1.00 23.02 3209 ASP A N 1
ATOM 9086 C CA . ASP A 1 3240 ? 224.665 197.069 189.385 1.00 25.31 3209 ASP A CA 1
ATOM 9087 C C . ASP A 1 3240 ? 224.558 196.150 190.591 1.00 21.35 3209 ASP A C 1
ATOM 9088 O O . ASP A 1 3240 ? 225.393 196.201 191.498 1.00 26.60 3209 ASP A O 1
ATOM 9097 N N . LEU A 1 3241 ? 223.496 195.360 190.611 1.00 19.22 3210 LEU A N 1
ATOM 9098 C CA . LEU A 1 3241 ? 223.264 194.317 191.596 1.00 16.70 3210 LEU A CA 1
ATOM 9099 C C . LEU A 1 3241 ? 222.812 193.082 190.838 1.00 14.84 3210 LEU A C 1
ATOM 9100 O O . LEU A 1 3241 ? 221.774 193.108 190.176 1.00 16.91 3210 LEU A O 1
ATOM 9116 N N . THR A 1 3242 ? 223.599 192.026 190.894 1.00 16.37 3211 THR A N 1
ATOM 9117 C CA . THR A 1 3242 ? 223.239 190.774 190.254 1.00 14.23 3211 THR A CA 1
ATOM 9118 C C . THR A 1 3242 ? 222.798 189.789 191.321 1.00 11.70 3211 THR A C 1
ATOM 9119 O O . THR A 1 3242 ? 223.520 189.553 192.291 1.00 15.68 3211 THR A O 1
ATOM 9130 N N . ILE A 1 3243 ? 221.616 189.226 191.139 1.00 12.84 3212 ILE A N 1
ATOM 9131 C CA . ILE A 1 3243 ? 221.072 188.208 192.019 1.00 9.70 3212 ILE A CA 1
ATOM 9132 C C . ILE A 1 3243 ? 221.141 186.890 191.273 1.00 9.48 3212 ILE A C 1
ATOM 9133 O O . ILE A 1 3243 ? 220.482 186.715 190.244 1.00 15.27 3212 ILE A O 1
ATOM 9149 N N . HIS A 1 3244 ? 221.979 185.991 191.757 1.00 11.87 3213 HIS A N 1
ATOM 9150 C CA . HIS A 1 3244 ? 222.057 184.639 191.239 1.00 12.47 3213 HIS A CA 1
ATOM 9151 C C . HIS A 1 3244 ? 221.120 183.769 192.056 1.00 11.31 3213 HIS A C 1
ATOM 9152 O O . HIS A 1 3244 ? 221.161 183.794 193.287 1.00 15.42 3213 HIS A O 1
ATOM 9166 N N . LEU A 1 3245 ? 220.277 183.042 191.383 1.00 17.57 3214 LEU A N 1
ATOM 9167 C CA . LEU A 1 3245 ? 219.377 182.137 192.061 1.00 13.08 3214 LEU A CA 1
ATOM 9168 C C . LEU A 1 3245 ? 219.978 180.737 192.077 1.00 13.03 3214 LEU A C 1
ATOM 9169 O O . LEU A 1 3245 ? 220.805 180.400 191.232 1.00 15.48 3214 LEU A O 1
ATOM 9185 N N . PRO A 1 3246 ? 219.617 179.919 193.065 1.00 19.29 3215 PRO A N 1
ATOM 9186 C CA . PRO A 1 3246 ? 220.180 178.564 193.124 1.00 19.36 3215 PRO A CA 1
ATOM 9187 C C . PRO A 1 3246 ? 219.798 177.705 191.933 1.00 17.31 3215 PRO A C 1
ATOM 9188 O O . PRO A 1 3246 ? 220.551 176.798 191.569 1.00 21.77 3215 PRO A O 1
ATOM 9199 N N . ALA A 1 3247 ? 218.645 177.956 191.324 1.00 16.63 3216 ALA A N 1
ATOM 9200 C CA . ALA A 1 3247 ? 218.210 177.232 190.143 1.00 14.10 3216 ALA A CA 1
ATOM 9201 C C . ALA A 1 3247 ? 217.400 178.180 189.280 1.00 12.29 3216 ALA A C 1
ATOM 9202 O O . ALA A 1 3247 ? 216.881 179.187 189.759 1.00 21.01 3216 ALA A O 1
ATOM 9209 N N . ALA A 1 3248 ? 217.286 177.849 187.999 1.00 12.40 3217 ALA A N 1
ATOM 9210 C CA . ALA A 1 3248 ? 216.445 178.653 187.128 1.00 9.80 3217 ALA A CA 1
ATOM 9211 C C . ALA A 1 3248 ? 215.014 178.659 187.642 1.00 5.99 3217 ALA A C 1
ATOM 9212 O O . ALA A 1 3248 ? 214.537 177.690 188.232 1.00 10.89 3217 ALA A O 1
ATOM 9219 N N . VAL A 1 3249 ? 214.338 179.780 187.440 1.00 8.83 3218 VAL A N 1
ATOM 9220 C CA . VAL A 1 3249 ? 212.927 179.924 187.751 1.00 4.74 3218 VAL A CA 1
ATOM 9221 C C . VAL A 1 3249 ? 212.263 180.662 186.598 1.00 8.18 3218 VAL A C 1
ATOM 9222 O O . VAL A 1 3249 ? 212.915 181.280 185.765 1.00 12.78 3218 VAL A O 1
ATOM 9235 N N . LEU A 1 3250 ? 210.952 180.587 186.562 1.00 8.29 3219 LEU A N 1
ATOM 9236 C CA . LEU A 1 3250 ? 210.143 181.348 185.624 1.00 10.26 3219 LEU A CA 1
ATOM 9237 C C . LEU A 1 3250 ? 209.837 182.697 186.262 1.00 9.35 3219 LEU A C 1
ATOM 9238 O O . LEU A 1 3250 ? 208.867 182.840 187.005 1.00 14.51 3219 LEU A O 1
ATOM 9254 N N . LEU A 1 3251 ? 210.692 183.677 185.990 1.00 14.12 3220 LEU A N 1
ATOM 9255 C CA . LEU A 1 3251 ? 210.561 185.007 186.560 1.00 8.90 3220 LEU A CA 1
ATOM 9256 C C . LEU A 1 3251 ? 209.435 185.752 185.870 1.00 8.12 3220 LEU A C 1
ATOM 9257 O O . LEU A 1 3251 ? 209.406 185.846 184.640 1.00 18.39 3220 LEU A O 1
ATOM 9273 N N . LYS A 1 3252 ? 208.512 186.278 186.662 1.00 10.48 3221 LYS A N 1
ATOM 9274 C CA . LYS A 1 3252 ? 207.370 187.038 186.189 1.00 16.90 3221 LYS A CA 1
ATOM 9275 C C . LYS A 1 3252 ? 207.389 188.482 186.650 1.00 13.05 3221 LYS A C 1
ATOM 9276 O O . LYS A 1 3252 ? 206.845 189.333 185.968 1.00 16.21 3221 LYS A O 1
ATOM 9295 N N . GLU A 1 3253 ? 207.974 188.780 187.805 1.00 13.16 3222 GLU A N 1
ATOM 9296 C CA . GLU A 1 3253 ? 207.989 190.143 188.313 1.00 15.21 3222 GLU A CA 1
ATOM 9297 C C . GLU A 1 3253 ? 209.259 190.381 189.112 1.00 11.38 3222 GLU A C 1
ATOM 9298 O O . GLU A 1 3253 ? 209.838 189.460 189.688 1.00 12.36 3222 GLU A O 1
ATOM 9310 N N . ILE A 1 3254 ? 209.666 191.641 189.135 1.00 12.49 3223 ILE A N 1
ATOM 9311 C CA . ILE A 1 3254 ? 210.797 192.116 189.910 1.00 11.63 3223 ILE A CA 1
ATOM 9312 C C . ILE A 1 3254 ? 210.320 193.330 190.681 1.00 11.64 3223 ILE A C 1
ATOM 9313 O O . ILE A 1 3254 ? 209.931 194.335 190.082 1.00 15.91 3223 ILE A O 1
ATOM 9329 N N . HIS A 1 3255 ? 210.320 193.229 191.998 1.00 14.41 3224 HIS A N 1
ATOM 9330 C CA . HIS A 1 3255 ? 209.935 194.329 192.864 1.00 14.23 3224 HIS A CA 1
ATOM 9331 C C . HIS A 1 3255 ? 211.194 194.922 193.467 1.00 12.98 3224 HIS A C 1
ATOM 9332 O O . HIS A 1 3255 ? 212.089 194.193 193.891 1.00 15.42 3224 HIS A O 1
ATOM 9346 N N . ILE A 1 3256 ? 211.267 196.240 193.464 1.00 13.98 3225 ILE A N 1
ATOM 9347 C CA . ILE A 1 3256 ? 212.356 196.976 194.075 1.00 14.71 3225 ILE A CA 1
ATOM 9348 C C . ILE A 1 3256 ? 211.722 198.017 194.965 1.00 15.12 3225 ILE A C 1
ATOM 9349 O O . ILE A 1 3256 ? 210.978 198.880 194.487 1.00 18.61 3225 ILE A O 1
ATOM 9365 N N . GLN A 1 3257 ? 211.997 197.923 196.249 1.00 17.76 3226 GLN A N 1
ATOM 9366 C CA . GLN A 1 3257 ? 211.491 198.871 197.204 1.00 17.19 3226 GLN A CA 1
ATOM 9367 C C . GLN A 1 3257 ? 212.581 199.891 197.473 1.00 16.25 3226 GLN A C 1
ATOM 9368 O O . GLN A 1 3257 ? 213.638 199.522 198.000 1.00 18.10 3226 GLN A O 1
ATOM 9382 N N . PRO A 1 3258 ? 212.394 201.152 197.115 1.00 15.86 3227 PRO A N 1
ATOM 9383 C CA . PRO A 1 3258 ? 213.369 202.175 197.486 1.00 19.00 3227 PRO A CA 1
ATOM 9384 C C . PRO A 1 3258 ? 213.156 202.595 198.934 1.00 16.43 3227 PRO A C 1
ATOM 9385 O O . PRO A 1 3258 ? 212.150 202.276 199.563 1.00 22.55 3227 PRO A O 1
ATOM 9396 N N . HIS A 1 3259 ? 214.128 203.324 199.459 1.00 24.69 3228 HIS A N 1
ATOM 9397 C CA . HIS A 1 3259 ? 214.040 203.840 200.824 1.00 23.71 3228 HIS A CA 1
ATOM 9398 C C . HIS A 1 3259 ? 212.960 204.909 200.871 1.00 24.44 3228 HIS A C 1
ATO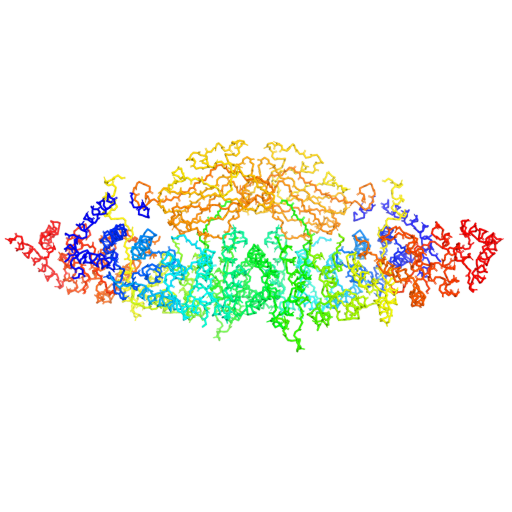M 9399 O O . HIS A 1 3259 ? 213.139 206.019 200.370 1.00 24.68 3228 HIS A O 1
ATOM 9413 N N . LEU A 1 3260 ? 211.824 204.579 201.485 1.00 27.33 3229 LEU A N 1
ATOM 9414 C CA . LEU A 1 3260 ? 210.666 205.461 201.406 1.00 29.33 3229 LEU A CA 1
ATOM 9415 C C . LEU A 1 3260 ? 210.907 206.783 202.116 1.00 32.04 3229 LEU A C 1
ATOM 9416 O O . LEU A 1 3260 ? 210.352 207.811 201.714 1.00 33.58 3229 LEU A O 1
ATOM 9432 N N . ALA A 1 3261 ? 211.723 206.779 203.168 1.00 35.62 3230 ALA A N 1
ATOM 9433 C CA . ALA A 1 3261 ? 211.945 208.004 203.925 1.00 35.54 3230 ALA A CA 1
ATOM 9434 C C . ALA A 1 3261 ? 212.743 209.016 203.117 1.00 34.19 3230 ALA A C 1
ATOM 9435 O O . ALA A 1 3261 ? 212.563 210.226 203.280 1.00 38.17 3230 ALA A O 1
ATOM 9442 N N . SER A 1 3262 ? 213.616 208.546 202.237 1.00 28.25 3231 SER A N 1
ATOM 9443 C CA . SER A 1 3262 ? 214.494 209.402 201.446 1.00 25.16 3231 SER A CA 1
ATOM 9444 C C . SER A 1 3262 ? 214.331 209.051 199.969 1.00 23.01 3231 SER A C 1
ATOM 9445 O O . SER A 1 3262 ? 215.216 208.452 199.365 1.00 23.69 3231 SER A O 1
ATOM 9453 N N . LEU A 1 3263 ? 213.199 209.440 199.386 1.00 22.24 3232 LEU A N 1
ATOM 9454 C CA . LEU A 1 3263 ? 212.933 209.081 198.000 1.00 20.47 3232 LEU A CA 1
ATOM 9455 C C . LEU A 1 3263 ? 213.848 209.788 197.015 1.00 20.69 3232 LEU A C 1
ATOM 9456 O O . LEU A 1 3263 ? 213.840 209.435 195.834 1.00 26.25 3232 LEU A O 1
ATOM 9472 N N . ALA A 1 3264 ? 214.637 210.765 197.453 1.00 18.31 3233 ALA A N 1
ATOM 9473 C CA . ALA A 1 3264 ? 215.640 211.332 196.565 1.00 18.88 3233 ALA A CA 1
ATOM 9474 C C . ALA A 1 3264 ? 216.719 210.322 196.208 1.00 19.54 3233 ALA A C 1
ATOM 9475 O O . ALA A 1 3264 ? 217.360 210.467 195.167 1.00 21.97 3233 ALA A O 1
ATOM 9482 N N . THR A 1 3265 ? 216.931 209.303 197.032 1.00 18.23 3234 THR A N 1
ATOM 9483 C CA . THR A 1 3265 ? 217.935 208.289 196.747 1.00 18.63 3234 THR A CA 1
ATOM 9484 C C . THR A 1 3265 ? 217.394 207.137 195.903 1.00 16.66 3234 THR A C 1
ATOM 9485 O O . THR A 1 3265 ? 218.116 206.165 195.674 1.00 17.65 3234 THR A O 1
ATOM 9496 N N . CYS A 1 3266 ? 216.157 207.228 195.439 1.00 13.70 3235 CYS A N 1
ATOM 9497 C CA . CYS A 1 3266 ? 215.601 206.207 194.567 1.00 14.59 3235 CYS A CA 1
ATOM 9498 C C . CYS A 1 3266 ? 216.315 206.254 193.218 1.00 15.18 3235 CYS A C 1
ATOM 9499 O O . CYS A 1 3266 ? 216.613 207.339 192.720 1.00 18.84 3235 CYS A O 1
ATOM 9507 N N . PRO A 1 3267 ? 216.611 205.109 192.606 1.00 14.72 3236 PRO A N 1
ATOM 9508 C CA . PRO A 1 3267 ? 217.236 205.145 191.279 1.00 12.76 3236 PRO A CA 1
ATOM 9509 C C . PRO A 1 3267 ? 216.371 205.920 190.297 1.00 9.69 3236 PRO A C 1
ATOM 9510 O O . PRO A 1 3267 ? 215.143 205.879 190.354 1.00 15.00 3236 PRO A O 1
ATOM 9521 N N . SER A 1 3268 ? 217.025 206.686 189.430 1.00 13.32 3237 SER A N 1
ATOM 9522 C CA . SER A 1 3268 ? 216.277 207.424 188.424 1.00 14.38 3237 SER A CA 1
ATOM 9523 C C . SER A 1 3268 ? 215.658 206.478 187.407 1.00 9.80 3237 SER A C 1
ATOM 9524 O O . SER A 1 3268 ? 214.629 206.799 186.810 1.00 13.59 3237 SER A O 1
ATOM 9532 N N . SER A 1 3269 ? 216.285 205.328 187.189 1.00 10.37 3238 SER A N 1
ATOM 9533 C CA . SER A 1 3269 ? 215.799 204.343 186.239 1.00 9.53 3238 SER A CA 1
ATOM 9534 C C . SER A 1 3269 ? 216.441 203.003 186.560 1.00 10.02 3238 SER A C 1
ATOM 9535 O O . SER A 1 3269 ? 217.442 202.927 187.272 1.00 12.55 3238 SER A O 1
ATOM 9543 N N . VAL A 1 3270 ? 215.852 201.942 186.016 1.00 12.17 3239 VAL A N 1
ATOM 9544 C CA . VAL A 1 3270 ? 216.293 200.582 186.291 1.00 10.07 3239 VAL A CA 1
ATOM 9545 C C . VAL A 1 3270 ? 216.301 199.801 184.987 1.00 8.48 3239 VAL A C 1
ATOM 9546 O O . VAL A 1 3270 ? 215.295 199.760 184.275 1.00 12.00 3239 VAL A O 1
ATOM 9559 N N . SER A 1 3271 ? 217.423 199.187 184.683 1.00 10.20 3240 SER A N 1
ATOM 9560 C CA . SER A 1 3271 ? 217.580 198.349 183.513 1.00 13.76 3240 SER A CA 1
ATOM 9561 C C . SER A 1 3271 ? 217.716 196.913 183.996 1.00 11.37 3240 SER A C 1
ATOM 9562 O O . SER A 1 3271 ? 218.672 196.575 184.696 1.00 13.19 3240 SER A O 1
ATOM 9570 N N . VAL A 1 3272 ? 216.746 196.089 183.662 1.00 11.89 3241 VAL A N 1
ATOM 9571 C CA . VAL A 1 3272 ? 216.725 194.704 184.095 1.00 13.76 3241 VAL A CA 1
ATOM 9572 C C . VAL A 1 3272 ? 217.335 193.849 183.000 1.00 14.23 3241 VAL A C 1
ATOM 9573 O O . VAL A 1 3272 ? 216.910 193.904 181.842 1.00 16.61 3241 VAL A O 1
ATOM 9586 N N . GLU A 1 3273 ? 218.333 193.077 183.360 1.00 10.20 3242 GLU A N 1
ATOM 9587 C CA . GLU A 1 3273 ? 218.845 192.032 182.510 1.00 13.23 3242 GLU A CA 1
ATOM 9588 C C . GLU A 1 3273 ? 218.516 190.719 183.186 1.00 10.56 3242 GLU A C 1
ATOM 9589 O O . GLU A 1 3273 ? 218.479 190.630 184.412 1.00 14.63 3242 GLU A O 1
ATOM 9601 N N . VAL A 1 3274 ? 218.253 189.716 182.382 1.00 11.96 3243 VAL A N 1
ATOM 9602 C CA . VAL A 1 3274 ? 217.946 188.391 182.878 1.00 13.40 3243 VAL A CA 1
ATOM 9603 C C . VAL A 1 3274 ? 218.873 187.414 182.186 1.00 12.05 3243 VAL A C 1
ATOM 9604 O O . VAL A 1 3274 ? 219.209 187.584 181.011 1.00 19.13 3243 VAL A O 1
ATOM 9617 N N . SER A 1 3275 ? 219.281 186.394 182.912 1.00 13.45 3244 SER A N 1
ATOM 9618 C CA . SER A 1 3275 ? 220.111 185.332 182.379 1.00 14.97 3244 SER A CA 1
ATOM 9619 C C . SER A 1 3275 ? 219.442 184.012 182.724 1.00 13.07 3244 SER A C 1
ATOM 9620 O O . SER A 1 3275 ? 219.203 183.726 183.903 1.00 15.67 3244 SER A O 1
ATOM 9628 N N . ALA A 1 3276 ? 219.120 183.233 181.689 1.00 17.33 3245 ALA A N 1
ATOM 9629 C CA . ALA A 1 3276 ? 218.559 181.904 181.898 1.00 17.10 3245 ALA A CA 1
ATOM 9630 C C . ALA A 1 3276 ? 219.620 180.944 182.404 1.00 17.00 3245 ALA A C 1
ATOM 9631 O O . ALA A 1 3276 ? 219.363 180.161 183.321 1.00 19.90 3245 ALA A O 1
ATOM 9638 N N . ASP A 1 3277 ? 220.821 181.002 181.839 1.00 24.22 3246 ASP A N 1
ATOM 9639 C CA . ASP A 1 3277 ? 221.919 180.170 182.302 1.00 27.77 3246 ASP A CA 1
ATOM 9640 C C . ASP A 1 3277 ? 222.699 180.794 183.450 1.00 29.00 3246 ASP A C 1
ATOM 9641 O O . ASP A 1 3277 ? 223.593 180.140 183.987 1.00 31.90 3246 ASP A O 1
ATOM 9650 N N . GLY A 1 3278 ? 222.387 182.026 183.840 1.00 23.59 3247 GLY A N 1
ATOM 9651 C CA . GLY A 1 3278 ? 223.127 182.682 184.898 1.00 23.14 3247 GLY A CA 1
ATOM 9652 C C . GLY A 1 3278 ? 224.550 183.039 184.537 1.00 26.19 3247 GLY A C 1
ATOM 9653 O O . GLY A 1 3278 ? 225.418 183.043 185.412 1.00 29.79 3247 GLY A O 1
ATOM 9657 N N . VAL A 1 3279 ? 224.819 183.319 183.267 1.00 32.52 3248 VAL A N 1
ATOM 9658 C CA . VAL A 1 3279 ? 226.162 183.653 182.804 1.00 32.76 3248 VAL A CA 1
ATOM 9659 C C . VAL A 1 3279 ? 226.063 184.793 181.801 1.00 29.40 3248 VAL A C 1
ATOM 9660 O O . VAL A 1 3279 ? 226.702 185.836 181.963 1.00 32.29 3248 VAL A O 1
ATOM 9673 N N . ASN A 1 3280 ? 225.245 184.611 180.776 1.00 25.70 3249 ASN A N 1
ATOM 9674 C CA . ASN A 1 3280 ? 225.065 185.601 179.726 1.00 24.10 3249 ASN A CA 1
ATOM 9675 C C . ASN A 1 3280 ? 223.815 186.407 180.034 1.00 22.06 3249 ASN A C 1
ATOM 9676 O O . ASN A 1 3280 ? 222.698 185.895 179.943 1.00 26.09 3249 ASN A O 1
ATOM 9687 N N . MET A 1 3281 ? 224.013 187.660 180.401 1.00 20.71 3250 MET A N 1
ATOM 9688 C CA . MET A 1 3281 ? 222.926 188.550 180.748 1.00 21.09 3250 MET A CA 1
ATOM 9689 C C . MET A 1 3281 ? 222.384 189.200 179.490 1.00 18.62 3250 MET A C 1
ATOM 9690 O O . MET A 1 3281 ? 223.144 189.583 178.602 1.00 27.20 3250 MET A O 1
ATOM 9704 N N . LEU A 1 3282 ? 221.070 189.319 179.416 1.00 17.66 3251 LEU A N 1
ATOM 9705 C CA . LEU A 1 3282 ? 220.437 190.006 178.317 1.00 13.19 3251 LEU A CA 1
ATOM 9706 C C . LEU A 1 3282 ? 219.479 191.051 178.861 1.00 11.67 3251 LEU A C 1
ATOM 9707 O O . LEU A 1 3282 ? 218.575 190.706 179.628 1.00 13.11 3251 LEU A O 1
ATOM 9723 N N . PRO A 1 3283 ? 219.637 192.321 178.508 1.00 16.26 3252 PRO A N 1
ATOM 9724 C CA . PRO A 1 3283 ? 218.638 193.307 178.914 1.00 13.74 3252 PRO A CA 1
ATOM 9725 C C . PRO A 1 3283 ? 217.251 192.852 178.510 1.00 12.97 3252 PRO A C 1
ATOM 9726 O O . PRO A 1 3283 ? 217.057 192.287 177.437 1.00 18.04 3252 PRO A O 1
ATOM 9737 N N . LEU A 1 3284 ? 216.289 193.092 179.394 1.00 15.93 3253 LEU A N 1
ATOM 9738 C CA . LEU A 1 3284 ? 214.895 192.809 179.084 1.00 17.25 3253 LEU A CA 1
ATOM 9739 C C . LEU A 1 3284 ? 214.289 193.894 178.210 1.00 19.08 3253 LEU A C 1
ATOM 9740 O O . LEU A 1 3284 ? 213.592 193.596 177.239 1.00 27.46 3253 LEU A O 1
ATOM 9756 N N . SER A 1 3285 ? 214.519 195.152 178.550 1.00 17.74 3254 SER A N 1
ATOM 9757 C CA . SER A 1 3285 ? 213.916 196.265 177.834 1.00 16.42 3254 SER A CA 1
ATOM 9758 C C . SER A 1 3285 ? 214.804 197.479 178.046 1.00 11.14 3254 SER A C 1
ATOM 9759 O O . SER A 1 3285 ? 215.848 197.391 178.688 1.00 20.68 3254 SER A O 1
ATOM 9767 N N . THR A 1 3286 ? 214.385 198.615 177.516 1.00 10.54 3255 THR A N 1
ATOM 9768 C CA . THR A 1 3286 ? 215.084 199.838 177.846 1.00 12.98 3255 THR A CA 1
ATOM 9769 C C . THR A 1 3286 ? 214.791 200.190 179.305 1.00 11.16 3255 THR A C 1
ATOM 9770 O O . THR A 1 3286 ? 213.781 199.760 179.858 1.00 13.99 3255 THR A O 1
ATOM 9781 N N . PRO A 1 3287 ? 215.675 200.941 179.956 1.00 16.21 3256 PRO A N 1
ATOM 9782 C CA . PRO A 1 3287 ? 215.488 201.223 181.383 1.00 10.85 3256 PRO A CA 1
ATOM 9783 C C . PRO A 1 3287 ? 214.113 201.799 181.673 1.00 11.15 3256 PRO A C 1
ATOM 9784 O O . PRO A 1 3287 ? 213.613 202.656 180.953 1.00 14.37 3256 PRO A O 1
ATOM 9795 N N A VAL A 1 3288 ? 213.498 201.318 182.741 0.50 12.34 3257 VAL A N 1
ATOM 9796 N N B VAL A 1 3288 ? 213.513 201.318 182.748 0.50 12.01 3257 VAL A N 1
ATOM 9797 C CA A VAL A 1 3288 ? 212.206 201.827 183.184 0.50 12.61 3257 VAL A CA 1
ATOM 9798 C CA B VAL A 1 3288 ? 212.235 201.817 183.233 0.50 12.64 3257 VAL A CA 1
ATOM 9799 C C A VAL A 1 3288 ? 212.457 203.039 184.074 0.50 11.45 3257 VAL A C 1
ATOM 9800 C C B VAL A 1 3288 ? 212.498 203.067 184.059 0.50 11.18 3257 VAL A C 1
ATOM 9801 O O A VAL A 1 3288 ? 213.352 203.018 184.920 0.50 14.98 3257 VAL A O 1
ATOM 9802 O O B VAL A 1 3288 ? 213.424 203.090 184.871 0.50 14.39 3257 VAL A O 1
ATOM 9827 N N . VAL A 1 3289 ? 211.686 204.101 183.871 1.00 12.76 3258 VAL A N 1
ATOM 9828 C CA . VAL A 1 3289 ? 211.857 205.311 184.662 1.00 14.92 3258 VAL A CA 1
ATOM 9829 C C . VAL A 1 3289 ? 211.264 205.091 186.045 1.00 13.63 3258 VAL A C 1
ATOM 9830 O O . VAL A 1 3289 ? 210.085 204.749 186.183 1.00 20.03 3258 VAL A O 1
ATOM 9844 N N . THR A 1 3290 ? 212.069 205.308 187.078 1.00 11.91 3259 THR A N 1
ATOM 9845 C CA . THR A 1 3290 ? 211.641 205.010 188.434 1.00 14.23 3259 THR A CA 1
ATOM 9846 C C . THR A 1 3290 ? 211.717 206.178 189.403 1.00 14.90 3259 THR A C 1
ATOM 9847 O O . THR A 1 3290 ? 211.361 205.999 190.571 1.00 18.95 3259 THR A O 1
ATOM 9858 N N . SER A 1 3291 ? 212.145 207.359 188.969 1.00 16.26 3260 SER A N 1
ATOM 9859 C CA . SER A 1 3291 ? 212.158 208.508 189.865 1.00 16.42 3260 SER A CA 1
ATOM 9860 C C . SER A 1 3291 ? 210.733 208.862 190.266 1.00 18.06 3260 SER A C 1
ATOM 9861 O O . SER A 1 3291 ? 209.818 208.834 189.442 1.00 18.67 3260 SER A O 1
ATOM 9869 N N . GLY A 1 3292 ? 210.546 209.192 191.538 1.00 22.94 3261 GLY A N 1
ATOM 9870 C CA . GLY A 1 3292 ? 209.240 209.532 192.052 1.00 22.18 3261 GLY A CA 1
ATOM 9871 C C . GLY A 1 3292 ? 208.373 208.353 192.435 1.00 20.61 3261 GLY A C 1
ATOM 9872 O O . GLY A 1 3292 ? 207.240 208.560 192.878 1.00 23.90 3261 GLY A O 1
ATOM 9876 N N . LEU A 1 3293 ? 208.857 207.129 192.266 1.00 16.60 3262 LEU A N 1
ATOM 9877 C CA . LEU A 1 3293 ? 208.094 205.941 192.617 1.00 18.52 3262 LEU A CA 1
ATOM 9878 C C . LEU A 1 3293 ? 208.404 205.518 194.044 1.00 18.57 3262 LEU A C 1
ATOM 9879 O O . LEU A 1 3293 ? 209.567 205.474 194.451 1.00 19.15 3262 LEU A O 1
ATOM 9895 N N . THR A 1 3294 ? 207.358 205.195 194.794 1.00 20.48 3263 THR A N 1
ATOM 9896 C CA . THR A 1 3294 ? 207.532 204.636 196.124 1.00 22.60 3263 THR A CA 1
ATOM 9897 C C . THR A 1 3294 ? 207.758 203.133 196.079 1.00 19.26 3263 THR A C 1
ATOM 9898 O O . THR A 1 3294 ? 208.231 202.555 197.061 1.00 22.21 3263 THR A O 1
ATOM 9909 N N . TYR A 1 3295 ? 207.464 202.502 194.948 1.00 17.46 3264 TYR A N 1
ATOM 9910 C CA . TYR A 1 3295 ? 207.581 201.062 194.794 1.00 18.55 3264 TYR A CA 1
ATOM 9911 C C . TYR A 1 3295 ? 207.736 200.762 193.315 1.00 15.66 3264 TYR A C 1
ATOM 9912 O O . TYR A 1 3295 ? 206.942 201.238 192.503 1.00 21.64 3264 TYR A O 1
ATOM 9930 N N . ILE A 1 3296 ? 208.761 200.004 192.972 1.00 11.91 3265 ILE A N 1
ATOM 9931 C CA . ILE A 1 3296 ? 209.093 199.712 191.587 1.00 14.19 3265 ILE A CA 1
ATOM 9932 C C . ILE A 1 3296 ? 208.673 198.278 191.308 1.00 12.82 3265 ILE A C 1
ATOM 9933 O O . ILE A 1 3296 ? 209.258 197.335 191.840 1.00 14.25 3265 ILE A O 1
ATOM 9949 N N . LYS A 1 3297 ? 207.664 198.107 190.479 1.00 14.67 3266 LYS A N 1
ATOM 9950 C CA . LYS A 1 3297 ? 207.150 196.791 190.128 1.00 16.09 3266 LYS A CA 1
ATOM 9951 C C . LYS A 1 3297 ? 207.314 196.600 188.627 1.00 14.93 3266 LYS A C 1
ATOM 9952 O O . LYS A 1 3297 ? 206.589 197.208 187.837 1.00 18.19 3266 LYS A O 1
ATOM 9971 N N . ILE A 1 3298 ? 208.258 195.761 188.239 1.00 13.49 3267 ILE A N 1
ATOM 9972 C CA . ILE A 1 3298 ? 208.545 195.482 186.841 1.00 14.40 3267 ILE A CA 1
ATOM 9973 C C . ILE A 1 3298 ? 207.992 194.100 186.530 1.00 15.39 3267 ILE A C 1
ATOM 9974 O O . ILE A 1 3298 ? 208.560 193.088 186.942 1.00 15.47 3267 ILE A O 1
ATOM 9990 N N . GLN A 1 3299 ? 206.888 194.055 185.802 1.00 16.58 3268 GLN A N 1
ATOM 9991 C CA . GLN A 1 3299 ? 206.251 192.809 185.416 1.00 16.69 3268 GLN A CA 1
ATOM 9992 C C . GLN A 1 3299 ? 206.728 192.414 184.028 1.00 17.82 3268 GLN A C 1
ATOM 9993 O O . GLN A 1 3299 ? 206.643 193.204 183.091 1.00 20.77 3268 GLN A O 1
ATOM 10007 N N . LEU A 1 3300 ? 207.234 191.203 183.903 1.00 15.97 3269 LEU A N 1
ATOM 10008 C CA . LEU A 1 3300 ? 207.547 190.642 182.603 1.00 16.18 3269 LEU A CA 1
ATOM 10009 C C . LEU A 1 3300 ? 206.243 190.231 181.932 1.00 17.58 3269 LEU A C 1
ATOM 10010 O O . LEU A 1 3300 ? 205.535 189.357 182.436 1.00 22.28 3269 LEU A O 1
ATOM 10026 N N . VAL A 1 3301 ? 205.904 190.885 180.821 1.00 23.89 3270 VAL A N 1
ATOM 10027 C CA . VAL A 1 3301 ? 204.733 190.471 180.048 1.00 24.22 3270 VAL A CA 1
ATOM 10028 C C . VAL A 1 3301 ? 204.805 188.980 179.759 1.00 22.03 3270 VAL A C 1
ATOM 10029 O O . VAL A 1 3301 ? 203.832 188.244 179.937 1.00 25.00 3270 VAL A O 1
ATOM 10042 N N . LYS A 1 3302 ? 205.965 188.518 179.328 1.00 22.42 3271 LYS A N 1
ATOM 10043 C CA . LYS A 1 3302 ? 206.226 187.108 179.087 1.00 22.70 3271 LYS A CA 1
ATOM 10044 C C . LYS A 1 3302 ? 207.197 186.620 180.156 1.00 23.19 3271 LYS A C 1
ATOM 10045 O O . LYS A 1 3302 ? 208.346 187.068 180.205 1.00 22.07 3271 LYS A O 1
ATOM 10064 N N . ALA A 1 3303 ? 206.735 185.721 181.021 1.00 18.22 3272 ALA A N 1
ATOM 10065 C CA . ALA A 1 3303 ? 207.617 185.137 182.019 1.00 14.52 3272 ALA A CA 1
ATOM 10066 C C . ALA A 1 3303 ? 208.851 184.563 181.339 1.00 17.10 3272 ALA A C 1
ATOM 10067 O O . ALA A 1 3303 ? 208.759 183.920 180.293 1.00 22.38 3272 ALA A O 1
ATOM 10074 N N . GLU A 1 3304 ? 210.010 184.800 181.936 1.00 17.91 3273 GLU A N 1
ATOM 10075 C CA . GLU A 1 3304 ? 211.281 184.404 181.352 1.00 14.60 3273 GLU A CA 1
ATOM 10076 C C . GLU A 1 3304 ? 212.011 183.469 182.296 1.00 11.38 3273 GLU A C 1
ATOM 10077 O O . GLU A 1 3304 ? 212.059 183.711 183.498 1.00 18.03 3273 GLU A O 1
ATOM 10089 N N . VAL A 1 3305 ? 212.596 182.411 181.755 1.00 10.72 3274 VAL A N 1
ATOM 10090 C CA . VAL A 1 3305 ? 213.452 181.575 182.574 1.00 9.22 3274 VAL A CA 1
ATOM 10091 C C . VAL A 1 3305 ? 214.682 182.376 182.970 1.00 8.97 3274 VAL A C 1
ATOM 10092 O O . VAL A 1 3305 ? 215.311 183.040 182.141 1.00 16.02 3274 VAL A O 1
ATOM 10105 N N . ALA A 1 3306 ? 215.024 182.326 184.246 1.00 8.40 3275 ALA A N 1
ATOM 10106 C CA . ALA A 1 3306 ? 216.066 183.171 184.800 1.00 10.12 3275 ALA A CA 1
ATOM 10107 C C . ALA A 1 3306 ? 216.741 182.415 185.924 1.00 10.07 3275 ALA A C 1
ATOM 10108 O O . ALA A 1 3306 ? 216.086 182.052 186.901 1.00 11.86 3275 ALA A O 1
ATOM 10115 N N . SER A 1 3307 ? 218.034 182.181 185.789 1.00 10.67 3276 SER A N 1
ATOM 10116 C CA . SER A 1 3307 ? 218.841 181.808 186.932 1.00 11.53 3276 SER A CA 1
ATOM 10117 C C . SER A 1 3307 ? 219.611 182.989 187.511 1.00 13.59 3276 SER A C 1
ATOM 10118 O O . SER A 1 3307 ? 220.197 182.854 188.586 1.00 16.14 3276 SER A O 1
ATOM 10126 N N . ALA A 1 3308 ? 219.611 184.140 186.845 1.00 11.20 3277 ALA A N 1
ATOM 10127 C CA . ALA A 1 3308 ? 220.193 185.336 187.440 1.00 10.13 3277 ALA A CA 1
ATOM 10128 C C . ALA A 1 3308 ? 219.497 186.565 186.879 1.00 8.86 3277 ALA A C 1
ATOM 10129 O O . ALA A 1 3308 ? 219.041 186.560 185.741 1.00 14.58 3277 ALA A O 1
ATOM 10136 N N . VAL A 1 3309 ? 219.419 187.608 187.690 1.00 9.46 3278 VAL A N 1
ATOM 10137 C CA . VAL A 1 3309 ? 218.858 188.891 187.295 1.00 9.12 3278 VAL A CA 1
ATOM 10138 C C . VAL A 1 3309 ? 219.864 189.977 187.649 1.00 12.35 3278 VAL A C 1
ATOM 10139 O O . VAL A 1 3309 ? 220.285 190.080 188.801 1.00 17.32 3278 VAL A O 1
ATOM 10152 N N . CYS A 1 3310 ? 220.237 190.791 186.672 1.00 14.48 3279 CYS A N 1
ATOM 10153 C CA . CYS A 1 3310 ? 221.103 191.937 186.911 1.00 14.86 3279 CYS A CA 1
ATOM 10154 C C . CYS A 1 3310 ? 220.259 193.200 186.856 1.00 12.87 3279 CYS A C 1
ATOM 10155 O O . CYS A 1 3310 ? 219.724 193.552 185.806 1.00 17.68 3279 CYS A O 1
ATOM 10163 N N . LEU A 1 3311 ? 220.126 193.866 187.986 1.00 13.25 3280 LEU A N 1
ATOM 10164 C CA . LEU A 1 3311 ? 219.507 195.175 188.054 1.00 14.09 3280 LEU A CA 1
ATOM 10165 C C . LEU A 1 3311 ? 220.598 196.220 187.900 1.00 12.07 3280 LEU A C 1
ATOM 10166 O O . LEU A 1 3311 ? 221.556 196.241 188.673 1.00 18.38 3280 LEU A O 1
ATOM 10182 N N . ARG A 1 3312 ? 220.471 197.058 186.890 1.00 16.85 3281 ARG A N 1
ATOM 10183 C CA . ARG A 1 3312 ? 221.342 198.203 186.722 1.00 11.21 3281 ARG A CA 1
ATOM 10184 C C . ARG A 1 3312 ? 220.527 199.423 187.105 1.00 8.30 3281 ARG A C 1
ATOM 10185 O O . ARG A 1 3312 ? 219.552 199.760 186.441 1.00 14.78 3281 ARG A O 1
ATOM 10206 N N . LEU A 1 3313 ? 220.880 200.024 188.215 1.00 15.17 3282 LEU A N 1
ATOM 10207 C CA . LEU A 1 3313 ? 220.137 201.128 188.782 1.00 13.79 3282 LEU A CA 1
ATOM 10208 C C . LEU A 1 3313 ? 220.879 202.403 188.429 1.00 11.66 3282 LEU A C 1
ATOM 10209 O O . LEU A 1 3313 ? 222.079 202.511 188.673 1.00 15.83 3282 LEU A O 1
ATOM 10225 N N . HIS A 1 3314 ? 220.172 203.354 187.849 1.00 11.90 3283 HIS A N 1
ATOM 10226 C CA . HIS A 1 3314 ? 220.790 204.611 187.469 1.00 11.37 3283 HIS A CA 1
ATOM 10227 C C . HIS A 1 3314 ? 220.793 205.579 188.645 1.00 12.14 3283 HIS A C 1
ATOM 10228 O O . HIS A 1 3314 ? 219.784 205.736 189.335 1.00 13.49 3283 HIS A O 1
ATOM 10242 N N . ARG A 1 3315 ? 221.924 206.235 188.850 1.00 16.00 3284 ARG A N 1
ATOM 10243 C CA . ARG A 1 3315 ? 222.104 207.293 189.837 1.00 16.31 3284 ARG A CA 1
ATOM 10244 C C . ARG A 1 3315 ? 220.858 208.172 189.947 1.00 13.50 3284 ARG A C 1
ATOM 10245 O O . ARG A 1 3315 ? 220.280 208.560 188.930 1.00 14.92 3284 ARG A O 1
ATOM 10266 N N . PRO A 1 3316 ? 220.413 208.509 191.155 1.00 14.36 3285 PRO A N 1
ATOM 10267 C CA . PRO A 1 3316 ? 219.237 209.371 191.279 1.00 18.00 3285 PRO A CA 1
ATOM 10268 C C . PRO A 1 3316 ? 219.463 210.720 190.616 1.00 17.25 3285 PRO A C 1
ATOM 10269 O O . PRO A 1 3316 ? 220.587 211.199 190.490 1.00 20.00 3285 PRO A O 1
ATOM 10280 N N . ARG A 1 3317 ? 218.369 211.326 190.172 1.00 20.79 3286 ARG A N 1
ATOM 10281 C CA . ARG A 1 3317 ? 218.463 212.650 189.574 1.00 21.30 3286 ARG A CA 1
ATOM 10282 C C . ARG A 1 3317 ? 219.141 213.637 190.515 1.00 19.95 3286 ARG A C 1
ATOM 10283 O O . ARG A 1 3317 ? 219.938 214.472 190.080 1.00 26.29 3286 ARG A O 1
ATOM 10304 N N . ASP A 1 3318 ? 218.867 213.531 191.809 1.00 26.67 3287 ASP A N 1
ATOM 10305 C CA . ASP A 1 3318 ? 219.214 214.574 192.763 1.00 25.03 3287 ASP A CA 1
ATOM 10306 C C . ASP A 1 3318 ? 219.776 213.956 194.040 1.00 25.73 3287 ASP A C 1
ATOM 10307 O O . ASP A 1 3318 ? 219.313 214.222 195.147 1.00 28.61 3287 ASP A O 1
ATOM 10316 N N . ALA A 1 3319 ? 220.789 213.107 193.891 1.00 24.99 3288 ALA A N 1
ATOM 10317 C CA . ALA A 1 3319 ? 221.485 212.516 195.025 1.00 20.73 3288 ALA A CA 1
ATOM 10318 C C . ALA A 1 3319 ? 222.657 211.718 194.491 1.00 23.45 3288 ALA A C 1
ATOM 10319 O O . ALA A 1 3319 ? 222.609 211.200 193.376 1.00 27.26 3288 ALA A O 1
ATOM 10326 N N . SER A 1 3320 ? 223.713 211.638 195.289 1.00 25.01 3289 SER A N 1
ATOM 10327 C CA . SER A 1 3320 ? 224.889 210.863 194.925 1.00 23.49 3289 SER A CA 1
ATOM 10328 C C . SER A 1 3320 ? 224.872 209.471 195.533 1.00 23.97 3289 SER A C 1
ATOM 10329 O O . SER A 1 3320 ? 225.819 208.707 195.334 1.00 29.06 3289 SER A O 1
ATOM 10337 N N . THR A 1 3321 ? 223.835 209.132 196.279 1.00 22.22 3290 THR A N 1
ATOM 10338 C CA . THR A 1 3321 ? 223.693 207.806 196.854 1.00 20.64 3290 THR A CA 1
ATOM 10339 C C . THR A 1 3321 ? 222.371 207.206 196.412 1.00 21.63 3290 THR A C 1
ATOM 10340 O O . THR A 1 3321 ? 221.372 207.910 196.253 1.00 25.45 3290 THR A O 1
ATOM 10351 N N . LEU A 1 3322 ? 222.377 205.901 196.241 1.00 18.28 3291 LEU A N 1
ATOM 10352 C CA . LEU A 1 3322 ? 221.185 205.141 195.920 1.00 16.70 3291 LEU A CA 1
ATOM 10353 C C . LEU A 1 3322 ? 220.786 204.326 197.139 1.00 17.78 3291 LEU A C 1
ATOM 10354 O O . LEU A 1 3322 ? 221.606 203.592 197.684 1.00 19.85 3291 LEU A O 1
ATOM 10370 N N . GLY A 1 3323 ? 219.545 204.481 197.578 1.00 14.57 3292 GLY A N 1
ATOM 10371 C CA . GLY A 1 3323 ? 219.065 203.770 198.743 1.00 14.68 3292 GLY A CA 1
ATOM 10372 C C . GLY A 1 3323 ? 217.964 202.785 198.412 1.00 15.32 3292 GLY A C 1
ATOM 10373 O O . GLY A 1 3323 ? 216.952 203.167 197.823 1.00 19.57 3292 GLY A O 1
ATOM 10377 N N . LEU A 1 3324 ? 218.139 201.522 198.783 1.00 14.19 3293 LEU A N 1
ATOM 10378 C CA . LEU A 1 3324 ? 217.139 200.494 198.535 1.00 15.40 3293 LEU A CA 1
ATOM 10379 C C . LEU A 1 3324 ? 216.807 199.760 199.822 1.00 15.14 3293 LEU A C 1
ATOM 10380 O O . LEU A 1 3324 ? 217.682 199.519 200.655 1.00 19.29 3293 LEU A O 1
ATOM 10396 N N . SER A 1 3325 ? 215.538 199.392 199.960 1.00 19.00 3294 SER A N 1
ATOM 10397 C CA . SER A 1 3325 ? 215.050 198.608 201.087 1.00 17.85 3294 SER A CA 1
ATOM 10398 C C . SER A 1 3325 ? 214.957 197.120 200.772 1.00 21.55 3294 SER A C 1
ATOM 10399 O O . SER A 1 3325 ? 215.488 196.296 201.520 1.00 22.53 3294 SER A O 1
ATOM 10407 N N . GLN A 1 3326 ? 214.295 196.757 199.676 1.00 21.13 3295 GLN A N 1
ATOM 10408 C CA . GLN A 1 3326 ? 214.091 195.351 199.354 1.00 16.91 3295 GLN A CA 1
ATOM 10409 C C . GLN A 1 3326 ? 214.072 195.145 197.849 1.00 16.40 3295 GLN A C 1
ATOM 10410 O O . GLN A 1 3326 ? 213.684 196.034 197.092 1.00 17.83 3295 GLN A O 1
ATOM 10424 N N . ILE A 1 3327 ? 214.492 193.950 197.438 1.00 15.46 3296 ILE A N 1
ATOM 10425 C CA . ILE A 1 3327 ? 214.348 193.460 196.074 1.00 14.85 3296 ILE A CA 1
ATOM 10426 C C . ILE A 1 3327 ? 213.658 192.102 196.124 1.00 12.74 3296 ILE A C 1
ATOM 10427 O O . ILE A 1 3327 ? 214.138 191.187 196.803 1.00 17.76 3296 ILE A O 1
ATOM 10443 N N . LYS A 1 3328 ? 212.570 191.954 195.375 1.00 13.36 3297 LYS A N 1
ATOM 10444 C CA . LYS A 1 3328 ? 211.905 190.669 195.212 1.00 13.14 3297 LYS A CA 1
ATOM 10445 C C . LYS A 1 3328 ? 211.965 190.229 193.755 1.00 10.27 3297 LYS A C 1
ATOM 10446 O O . LYS A 1 3328 ? 211.827 191.042 192.839 1.00 13.72 3297 LYS A O 1
ATOM 10465 N N . LEU A 1 3329 ? 212.152 188.939 193.556 1.00 14.24 3298 LEU A N 1
ATOM 10466 C CA . LEU A 1 3329 ? 212.124 188.304 192.243 1.00 9.78 3298 LEU A CA 1
ATOM 10467 C C . LEU A 1 3329 ? 210.995 187.285 192.291 1.00 12.37 3298 LEU A C 1
ATOM 10468 O O . LEU A 1 3329 ? 211.179 186.174 192.784 1.00 14.34 3298 LEU A O 1
ATOM 10484 N N . LEU A 1 3330 ? 209.825 187.673 191.807 1.00 10.79 3299 LEU A N 1
ATOM 10485 C CA . LEU A 1 3330 ? 208.642 186.834 191.890 1.00 12.80 3299 LEU A CA 1
ATOM 10486 C C . LEU A 1 3330 ? 208.511 185.962 190.655 1.00 13.21 3299 LEU A C 1
ATOM 10487 O O . LEU A 1 3330 ? 208.678 186.438 189.530 1.00 14.79 3299 LEU A O 1
ATOM 10503 N N . GLY A 1 3331 ? 208.182 184.696 190.871 1.00 11.10 3300 GLY A N 1
ATOM 10504 C CA . GLY A 1 3331 ? 207.893 183.801 189.771 1.00 14.01 3300 GLY A CA 1
ATOM 10505 C C . GLY A 1 3331 ? 207.440 182.417 190.187 1.00 12.34 3300 GLY A C 1
ATOM 10506 O O . GLY A 1 3331 ? 206.872 182.226 191.264 1.00 16.28 3300 GLY A O 1
ATOM 10510 N N . LEU A 1 3332 ? 207.680 181.442 189.321 1.00 12.33 3301 LEU A N 1
ATOM 10511 C CA . LEU A 1 3332 ? 207.267 180.071 189.573 1.00 12.97 3301 LEU A CA 1
ATOM 10512 C C . LEU A 1 3332 ? 208.440 179.149 189.303 1.00 9.58 3301 LEU A C 1
ATOM 10513 O O . LEU A 1 3332 ? 209.257 179.416 188.433 1.00 16.46 3301 LEU A O 1
ATOM 10529 N N . THR A 1 3333 ? 208.533 178.077 190.072 1.00 14.96 3302 THR A N 1
ATOM 10530 C CA . THR A 1 3333 ? 209.440 177.002 189.718 1.00 14.38 3302 THR A CA 1
ATOM 10531 C C . THR A 1 3333 ? 208.778 176.080 188.692 1.00 12.70 3302 THR A C 1
ATOM 10532 O O . THR A 1 3333 ? 207.575 176.142 188.444 1.00 13.90 3302 THR A O 1
ATOM 10543 N N . ALA A 1 3334 ? 209.586 175.237 188.069 1.00 8.16 3303 ALA A N 1
ATOM 10544 C CA . ALA A 1 3334 ? 209.023 174.262 187.148 1.00 16.10 3303 ALA A CA 1
ATOM 10545 C C . ALA A 1 3334 ? 208.108 173.298 187.890 1.00 14.53 3303 ALA A C 1
ATOM 10546 O O . ALA A 1 3334 ? 206.995 173.020 187.440 1.00 16.01 3303 ALA A O 1
ATOM 10553 N N . PHE A 1 3335 ? 208.560 172.803 189.043 1.00 14.22 3304 PHE A N 1
ATOM 10554 C CA . PHE A 1 3335 ? 207.847 171.830 189.853 1.00 17.61 3304 PHE A CA 1
ATOM 10555 C C . PHE A 1 3335 ? 207.913 172.265 191.313 1.00 20.41 3304 PHE A C 1
ATOM 10556 O O . PHE A 1 3335 ? 208.560 173.255 191.659 1.00 23.27 3304 PHE A O 1
ATOM 10573 N N . GLY A 1 3336 ? 207.253 171.506 192.179 1.00 24.02 3305 GLY A N 1
ATOM 10574 C CA . GLY A 1 3336 ? 207.254 171.797 193.599 1.00 26.49 3305 GLY A CA 1
ATOM 10575 C C . GLY A 1 3336 ? 206.087 172.672 193.990 1.00 27.89 3305 GLY A C 1
ATOM 10576 O O . GLY A 1 3336 ? 205.195 172.974 193.194 1.00 27.86 3305 GLY A O 1
ATOM 10580 N N . THR A 1 3337 ? 206.094 173.097 195.260 1.00 39.56 3306 THR A N 1
ATOM 10581 C CA . THR A 1 3337 ? 205.034 173.980 195.739 1.00 40.55 3306 THR A CA 1
ATOM 10582 C C . THR A 1 3337 ? 205.098 175.339 195.063 1.00 37.40 3306 THR A C 1
ATOM 10583 O O . THR A 1 3337 ? 204.059 175.951 194.803 1.00 38.41 3306 THR A O 1
ATOM 10594 N N . THR A 1 3338 ? 206.297 175.823 194.766 1.00 28.00 3307 THR A N 1
ATOM 10595 C CA . THR A 1 3338 ? 206.447 177.135 194.157 1.00 28.01 3307 THR A CA 1
ATOM 10596 C C . THR A 1 3338 ? 206.168 177.128 192.658 1.00 25.16 3307 THR A C 1
ATOM 10597 O O . THR A 1 3338 ? 206.384 178.149 192.005 1.00 26.61 3307 THR A O 1
ATOM 10608 N N . SER A 1 3339 ? 205.703 176.010 192.094 1.00 24.91 3308 SER A N 1
ATOM 10609 C CA . SER A 1 3339 ? 205.385 175.958 190.673 1.00 24.00 3308 SER A CA 1
ATOM 10610 C C . SER A 1 3339 ? 203.958 176.382 190.375 1.00 27.37 3308 SER A C 1
ATOM 10611 O O . SER A 1 3339 ? 203.531 176.290 189.222 1.00 27.14 3308 SER A O 1
ATOM 10619 N N . SER A 1 3340 ? 203.228 176.840 191.387 1.00 33.88 3309 SER A N 1
ATOM 10620 C CA . SER A 1 3340 ? 201.895 177.415 191.253 1.00 35.89 3309 SER A CA 1
ATOM 10621 C C . SER A 1 3340 ? 201.639 178.102 189.912 1.00 37.91 3309 SER A C 1
ATOM 10622 O O . SER A 1 3340 ? 200.640 177.830 189.244 1.00 39.45 3309 SER A O 1
ATOM 10630 N N . ASP A 1 3352 ? 194.581 183.016 178.295 1.00 35.33 3321 ASP A N 1
ATOM 10631 C CA . ASP A 1 3352 ? 193.830 182.817 177.064 1.00 33.44 3321 ASP A CA 1
ATOM 10632 C C . ASP A 1 3352 ? 194.138 181.452 176.457 1.00 32.06 3321 ASP A C 1
ATOM 10633 O O . ASP A 1 3352 ? 195.074 181.309 175.678 1.00 31.65 3321 ASP A O 1
ATOM 10641 N N . GLN A 1 3353 ? 193.340 180.448 176.824 1.00 28.65 3322 GLN A N 1
ATOM 10642 C CA . GLN A 1 3353 ? 193.519 179.118 176.249 1.00 28.19 3322 GLN A CA 1
ATOM 10643 C C . GLN A 1 3353 ? 193.302 179.133 174.744 1.00 25.50 3322 GLN A C 1
ATOM 10644 O O . GLN A 1 3353 ? 193.964 178.399 174.009 1.00 26.16 3322 GLN A O 1
ATOM 10658 N N . VAL A 1 3354 ? 192.374 179.959 174.267 1.00 22.28 3323 VAL A N 1
ATOM 10659 C CA . VAL A 1 3354 ? 192.115 180.021 172.834 1.00 21.28 3323 VAL A CA 1
ATOM 10660 C C . VAL A 1 3354 ? 193.386 180.398 172.081 1.00 21.31 3323 VAL A C 1
ATOM 10661 O O . VAL A 1 3354 ? 193.600 179.968 170.946 1.00 23.20 3323 VAL A O 1
ATOM 10674 N N . SER A 1 3355 ? 194.259 181.184 172.710 1.00 25.36 3324 SER A N 1
ATOM 10675 C CA . SER A 1 3355 ? 195.491 181.588 172.049 1.00 27.17 3324 SER A CA 1
ATOM 10676 C C . SER A 1 3355 ? 196.544 180.486 172.076 1.00 24.45 3324 SER A C 1
ATOM 10677 O O . SER A 1 3355 ? 197.379 180.416 171.174 1.00 29.35 3324 SER A O 1
ATOM 10685 N N . LYS A 1 3356 ? 196.523 179.618 173.080 1.00 24.68 3325 LYS A N 1
ATOM 10686 C CA . LYS A 1 3356 ? 197.600 178.660 173.272 1.00 25.77 3325 LYS A CA 1
ATOM 10687 C C . LYS A 1 3356 ? 197.205 177.221 172.983 1.00 24.41 3325 LYS A C 1
ATOM 10688 O O . LYS A 1 3356 ? 198.014 176.323 173.223 1.00 29.49 3325 LYS A O 1
ATOM 10707 N N . THR A 1 3357 ? 196.003 176.973 172.480 1.00 19.38 3326 THR A N 1
ATOM 10708 C CA . THR A 1 3357 ? 195.532 175.614 172.255 1.00 17.66 3326 THR A CA 1
ATOM 10709 C C . THR A 1 3357 ? 194.745 175.589 170.949 1.00 19.15 3326 THR A C 1
ATOM 10710 O O . THR A 1 3357 ? 194.572 176.605 170.270 1.00 22.64 3326 THR A O 1
ATOM 10721 N N . SER A 1 3358 ? 194.243 174.412 170.598 1.00 19.57 3327 SER A N 1
ATOM 10722 C CA . SER A 1 3358 ? 193.361 174.233 169.458 1.00 14.35 3327 SER A CA 1
ATOM 10723 C C . SER A 1 3358 ? 191.894 174.394 169.822 1.00 14.16 3327 SER A C 1
ATOM 10724 O O . SER A 1 3358 ? 191.031 174.218 168.960 1.00 20.33 3327 SER A O 1
ATOM 10732 N N . ILE A 1 3359 ? 191.591 174.772 171.064 1.00 16.85 3328 ILE A N 1
ATOM 10733 C CA . ILE A 1 3359 ? 190.220 174.703 171.553 1.00 12.74 3328 ILE A CA 1
ATOM 10734 C C . ILE A 1 3359 ? 189.318 175.702 170.848 1.00 11.99 3328 ILE A C 1
ATOM 10735 O O . ILE A 1 3359 ? 188.118 175.465 170.720 1.00 17.86 3328 ILE A O 1
ATOM 10751 N N . GLY A 1 3360 ? 189.856 176.847 170.428 1.00 13.90 3329 GLY A N 1
ATOM 10752 C CA . GLY A 1 3360 ? 189.023 177.839 169.772 1.00 12.41 3329 GLY A CA 1
ATOM 10753 C C . GLY A 1 3360 ? 188.349 177.302 168.526 1.00 11.70 3329 GLY A C 1
ATOM 10754 O O . GLY A 1 3360 ? 187.195 177.630 168.236 1.00 12.72 3329 GLY A O 1
ATOM 10758 N N . TRP A 1 3361 ? 189.060 176.468 167.776 1.00 11.97 3330 TRP A N 1
ATOM 10759 C CA . TRP A 1 3361 ? 188.471 175.830 166.606 1.00 10.10 3330 TRP A CA 1
ATOM 10760 C C . TRP A 1 3361 ? 187.315 174.931 167.005 1.00 15.07 3330 TRP A C 1
ATOM 10761 O O . TRP A 1 3361 ? 186.296 174.876 166.318 1.00 15.61 3330 TRP A O 1
ATOM 10782 N N . LEU A 1 3362 ? 187.447 174.238 168.129 1.00 13.15 3331 LEU A N 1
ATOM 10783 C CA . LEU A 1 3362 ? 186.367 173.384 168.598 1.00 14.45 3331 LEU A CA 1
ATOM 10784 C C . LEU A 1 3362 ? 185.183 174.209 169.085 1.00 12.16 3331 LEU A C 1
ATOM 10785 O O . LEU A 1 3362 ? 184.036 173.811 168.909 1.00 14.26 3331 LEU A O 1
ATOM 10801 N N . ARG A 1 3363 ? 185.440 175.352 169.712 1.00 13.35 3332 ARG A N 1
ATOM 10802 C CA . ARG A 1 3363 ? 184.345 176.223 170.113 1.00 14.94 3332 ARG A CA 1
ATOM 10803 C C . ARG A 1 3363 ? 183.601 176.753 168.897 1.00 15.30 3332 ARG A C 1
ATOM 10804 O O . ARG A 1 3363 ? 182.370 176.858 168.908 1.00 17.93 3332 ARG A O 1
ATOM 10825 N N . LEU A 1 3364 ? 184.333 177.038 167.819 1.00 12.38 3333 LEU A N 1
ATOM 10826 C CA . LEU A 1 3364 ? 183.691 177.424 166.566 1.00 16.20 3333 LEU A CA 1
ATOM 10827 C C . LEU A 1 3364 ? 182.870 176.275 165.997 1.00 12.26 3333 LEU A C 1
ATOM 10828 O O . LEU A 1 3364 ? 181.747 176.472 165.526 1.00 13.81 3333 LEU A O 1
ATOM 10844 N N . LEU A 1 3365 ? 183.435 175.072 165.993 1.00 13.57 3334 LEU A N 1
ATOM 10845 C CA . LEU A 1 3365 ? 182.719 173.922 165.454 1.00 15.03 3334 LEU A CA 1
ATOM 10846 C C . LEU A 1 3365 ? 181.455 173.645 166.259 1.00 14.66 3334 LEU A C 1
ATOM 10847 O O . LEU A 1 3365 ? 180.400 173.360 165.690 1.00 16.12 3334 LEU A O 1
ATOM 10863 N N . HIS A 1 3366 ? 181.546 173.744 167.584 1.00 14.75 3335 HIS A N 1
ATOM 10864 C CA . HIS A 1 3366 ? 180.376 173.578 168.433 1.00 18.10 3335 HIS A CA 1
ATOM 10865 C C . HIS A 1 3366 ? 179.324 174.625 168.115 1.00 18.76 3335 HIS A C 1
ATOM 10866 O O . HIS A 1 3366 ? 178.133 174.317 168.044 1.00 22.50 3335 HIS A O 1
ATOM 10880 N N . HIS A 1 3367 ? 179.746 175.881 167.955 1.00 19.15 3336 HIS A N 1
ATOM 10881 C CA . HIS A 1 3367 ? 178.805 176.934 167.596 1.00 18.35 3336 HIS A CA 1
ATOM 10882 C C . HIS A 1 3367 ? 178.111 176.631 166.275 1.00 19.44 3336 HIS A C 1
ATOM 10883 O O . HIS A 1 3367 ? 176.900 176.824 166.140 1.00 22.43 3336 HIS A O 1
ATOM 10897 N N . CYS A 1 3368 ? 178.871 176.171 165.282 1.00 19.40 3337 CYS A N 1
ATOM 10898 C CA . CYS A 1 3368 ? 178.280 175.849 163.987 1.00 23.12 3337 CYS A CA 1
ATOM 10899 C C . CYS A 1 3368 ? 177.296 174.694 164.105 1.00 27.67 3337 CYS A C 1
ATOM 10900 O O . CYS A 1 3368 ? 176.219 174.721 163.504 1.00 33.00 3337 CYS A O 1
ATOM 10908 N N . LEU A 1 3369 ? 177.645 173.680 164.883 1.00 22.70 3338 LEU A N 1
ATOM 10909 C CA . LEU A 1 3369 ? 176.802 172.506 165.037 1.00 23.81 3338 LEU A CA 1
ATOM 10910 C C . LEU A 1 3369 ? 175.577 172.744 165.904 1.00 25.42 3338 LEU A C 1
ATOM 10911 O O . LEU A 1 3369 ? 174.603 172.006 165.759 1.00 30.97 3338 LEU A O 1
ATOM 10927 N N . THR A 1 3370 ? 175.590 173.734 166.794 1.00 23.15 3339 THR A N 1
ATOM 10928 C CA . THR A 1 3370 ? 174.537 173.841 167.797 1.00 25.83 3339 THR A CA 1
ATOM 10929 C C . THR A 1 3370 ? 173.756 175.144 167.714 1.00 25.52 3339 THR A C 1
ATOM 10930 O O . THR A 1 3370 ? 172.590 175.185 168.108 1.00 28.67 3339 THR A O 1
ATOM 10941 N N . HIS A 1 3371 ? 174.373 176.211 167.207 1.00 27.93 3340 HIS A N 1
ATOM 10942 C CA . HIS A 1 3371 ? 173.769 177.531 167.350 1.00 26.32 3340 HIS A CA 1
ATOM 10943 C C . HIS A 1 3371 ? 172.426 177.607 166.635 1.00 27.63 3340 HIS A C 1
ATOM 10944 O O . HIS A 1 3371 ? 171.440 178.085 167.200 1.00 30.41 3340 HIS A O 1
ATOM 10958 N N . ILE A 1 3372 ? 172.366 177.142 165.392 1.00 32.02 3341 ILE A N 1
ATOM 10959 C CA . ILE A 1 3372 ? 171.104 177.090 164.663 1.00 33.81 3341 ILE A CA 1
ATOM 10960 C C . ILE A 1 3372 ? 170.755 175.635 164.400 1.00 35.47 3341 ILE A C 1
ATOM 10961 O O . ILE A 1 3372 ? 171.141 175.076 163.371 1.00 36.09 3341 ILE A O 1
ATOM 10977 N N . SER A 1 3373 ? 170.010 175.025 165.321 1.00 43.91 3342 SER A N 1
ATOM 10978 C CA . SER A 1 3373 ? 169.649 173.614 165.240 1.00 42.97 3342 SER A CA 1
ATOM 10979 C C . SER A 1 3373 ? 169.301 173.193 163.816 1.00 43.75 3342 SER A C 1
ATOM 10980 O O . SER A 1 3373 ? 169.765 172.152 163.346 1.00 45.04 3342 SER A O 1
ATOM 10988 N N . ASP A 1 3374 ? 168.522 174.016 163.109 1.00 46.72 3343 ASP A N 1
ATOM 10989 C CA . ASP A 1 3374 ? 168.091 173.671 161.758 1.00 46.50 3343 ASP A CA 1
ATOM 10990 C C . ASP A 1 3374 ? 169.246 173.516 160.773 1.00 45.50 3343 ASP A C 1
ATOM 10991 O O . ASP A 1 3374 ? 169.040 172.966 159.688 1.00 46.18 3343 ASP A O 1
ATOM 11000 N N . LEU A 1 3375 ? 170.440 174.011 161.098 1.00 38.05 3344 LEU A N 1
ATOM 11001 C CA . LEU A 1 3375 ? 171.594 173.848 160.223 1.00 35.68 3344 LEU A CA 1
ATOM 11002 C C . LEU A 1 3375 ? 172.506 172.713 160.651 1.00 34.04 3344 LEU A C 1
ATOM 11003 O O . LEU A 1 3375 ? 173.419 172.364 159.901 1.00 37.48 3344 LEU A O 1
ATOM 11019 N N . GLU A 1 3376 ? 172.280 172.146 161.836 1.00 36.76 3345 GLU A N 1
ATOM 11020 C CA . GLU A 1 3376 ? 173.178 171.134 162.378 1.00 34.45 3345 GLU A CA 1
ATOM 11021 C C . GLU A 1 3376 ? 173.514 170.077 161.336 1.00 35.42 3345 GLU A C 1
ATOM 11022 O O . GLU A 1 3376 ? 174.690 169.840 161.034 1.00 35.42 3345 GLU A O 1
ATOM 11034 N N . GLY A 1 3377 ? 172.491 169.473 160.739 1.00 30.15 3346 GLY A N 1
ATOM 11035 C CA . GLY A 1 3377 ? 172.698 168.507 159.683 1.00 28.68 3346 GLY A CA 1
ATOM 11036 C C . GLY A 1 3377 ? 173.770 168.952 158.715 1.00 30.22 3346 GLY A C 1
ATOM 11037 O O . GLY A 1 3377 ? 174.827 168.321 158.609 1.00 30.09 3346 GLY A O 1
ATOM 11041 N N . MET A 1 3378 ? 173.521 170.078 158.043 1.00 36.18 3347 MET A N 1
ATOM 11042 C CA . MET A 1 3378 ? 174.474 170.586 157.063 1.00 34.13 3347 MET A CA 1
ATOM 11043 C C . MET A 1 3378 ? 175.869 170.676 157.664 1.00 30.88 3347 MET A C 1
ATOM 11044 O O . MET A 1 3378 ? 176.822 170.082 157.150 1.00 32.84 3347 MET A O 1
ATOM 11058 N N . MET A 1 3379 ? 175.992 171.356 158.802 1.00 31.04 3348 MET A N 1
ATOM 11059 C CA . MET A 1 3379 ? 177.303 171.516 159.411 1.00 29.52 3348 MET A CA 1
ATOM 11060 C C . MET A 1 3379 ? 177.940 170.158 159.665 1.00 27.64 3348 MET A C 1
ATOM 11061 O O . MET A 1 3379 ? 179.101 169.925 159.308 1.00 27.11 3348 MET A O 1
ATOM 11075 N N . ALA A 1 3380 ? 177.177 169.230 160.240 1.00 26.45 3349 ALA A N 1
ATOM 11076 C CA . ALA A 1 3380 ? 177.743 167.926 160.553 1.00 26.30 3349 ALA A CA 1
ATOM 11077 C C . ALA A 1 3380 ? 178.292 167.271 159.296 1.00 25.07 3349 ALA A C 1
ATOM 11078 O O . ALA A 1 3380 ? 179.422 166.776 159.280 1.00 27.68 3349 ALA A O 1
ATOM 11085 N N . SER A 1 3381 ? 177.536 167.347 158.201 1.00 30.08 3350 SER A N 1
ATOM 11086 C CA . SER A 1 3381 ? 177.982 166.723 156.965 1.00 29.93 3350 SER A CA 1
ATOM 11087 C C . SER A 1 3381 ? 179.232 167.402 156.428 1.00 29.55 3350 SER A C 1
ATOM 11088 O O . SER A 1 3381 ? 180.077 166.757 155.802 1.00 30.52 3350 SER A O 1
ATOM 11096 N N . ALA A 1 3382 ? 179.358 168.713 156.640 1.00 25.73 3351 ALA A N 1
ATOM 11097 C CA . ALA A 1 3382 ? 180.584 169.389 156.242 1.00 21.04 3351 ALA A CA 1
ATOM 11098 C C . ALA A 1 3382 ? 181.748 168.953 157.119 1.00 22.94 3351 ALA A C 1
ATOM 11099 O O . ALA A 1 3382 ? 182.879 168.817 156.640 1.00 21.55 3351 ALA A O 1
ATOM 11106 N N . ALA A 1 3383 ? 181.483 168.695 158.399 1.00 23.71 3352 ALA A N 1
ATOM 11107 C CA . ALA A 1 3383 ? 182.568 168.404 159.325 1.00 21.32 3352 ALA A CA 1
ATOM 11108 C C . ALA A 1 3383 ? 182.987 166.938 159.280 1.00 21.40 3352 ALA A C 1
ATOM 11109 O O . ALA A 1 3383 ? 184.175 166.640 159.281 1.00 23.64 3352 ALA A O 1
ATOM 11116 N N . ALA A 1 3384 ? 182.036 166.014 159.209 1.00 28.24 3353 ALA A N 1
ATOM 11117 C CA . ALA A 1 3384 ? 182.354 164.597 159.380 1.00 26.59 3353 ALA A CA 1
ATOM 11118 C C . ALA A 1 3384 ? 183.463 164.071 158.474 1.00 28.60 3353 ALA A C 1
ATOM 11119 O O . ALA A 1 3384 ? 184.209 163.184 158.919 1.00 32.04 3353 ALA A O 1
ATOM 11126 N N . PRO A 1 3385 ? 183.632 164.533 157.235 1.00 28.40 3354 PRO A N 1
ATOM 11127 C CA . PRO A 1 3385 ? 184.670 163.942 156.377 1.00 27.89 3354 PRO A CA 1
ATOM 11128 C C . PRO A 1 3385 ? 186.104 164.224 156.816 1.00 28.13 3354 PRO A C 1
ATOM 11129 O O . PRO A 1 3385 ? 186.965 163.372 156.588 1.00 29.98 3354 PRO A O 1
ATOM 11140 N N . THR A 1 3386 ? 186.392 165.374 157.428 1.00 26.10 3355 THR A N 1
ATOM 11141 C CA . THR A 1 3386 ? 187.781 165.770 157.662 1.00 22.98 3355 THR A CA 1
ATOM 11142 C C . THR A 1 3386 ? 188.553 164.685 158.400 1.00 20.08 3355 THR A C 1
ATOM 11143 O O . THR A 1 3386 ? 188.108 164.169 159.426 1.00 23.97 3355 THR A O 1
ATOM 11154 N N . ALA A 1 3387 ? 189.724 164.352 157.868 1.00 20.66 3356 ALA A N 1
ATOM 11155 C CA . ALA A 1 3387 ? 190.531 163.283 158.431 1.00 20.70 3356 ALA A CA 1
ATOM 11156 C C . ALA A 1 3387 ? 190.934 163.616 159.859 1.00 20.07 3356 ALA A C 1
ATOM 11157 O O . ALA A 1 3387 ? 191.249 164.762 160.182 1.00 21.32 3356 ALA A O 1
ATOM 11164 N N . ASN A 1 3388 ? 190.898 162.604 160.717 1.00 19.07 3357 ASN A N 1
ATOM 11165 C CA . ASN A 1 3388 ? 191.348 162.677 162.100 1.00 15.88 3357 ASN A CA 1
ATOM 11166 C C . ASN A 1 3388 ? 190.575 163.687 162.938 1.00 13.60 3357 ASN A C 1
ATOM 11167 O O . ASN A 1 3388 ? 191.038 164.065 164.011 1.00 17.22 3357 ASN A O 1
ATOM 11178 N N . LEU A 1 3389 ? 189.402 164.125 162.492 1.00 13.47 3358 LEU A N 1
ATOM 11179 C CA . LEU A 1 3389 ? 188.654 165.101 163.272 1.00 13.81 3358 LEU A CA 1
ATOM 11180 C C . LEU A 1 3389 ? 188.127 164.492 164.561 1.00 13.88 3358 LEU A C 1
ATOM 11181 O O . LEU A 1 3389 ? 188.218 165.111 165.622 1.00 16.94 3358 LEU A O 1
ATOM 11197 N N . LEU A 1 3390 ? 187.551 163.292 164.489 1.00 17.46 3359 LEU A N 1
ATOM 11198 C CA . LEU A 1 3390 ? 187.014 162.667 165.692 1.00 17.64 3359 LEU A CA 1
ATOM 11199 C C . LEU A 1 3390 ? 188.114 162.358 166.691 1.00 13.36 3359 LEU A C 1
ATOM 11200 O O . LEU A 1 3390 ? 187.938 162.572 167.888 1.00 16.08 3359 LEU A O 1
ATOM 11216 N N . GLN A 1 3391 ? 189.244 161.832 166.221 1.00 16.42 3360 GLN A N 1
ATOM 11217 C CA . GLN A 1 3391 ? 190.357 161.549 167.120 1.00 16.28 3360 GLN A CA 1
ATOM 11218 C C . GLN A 1 3391 ? 190.816 162.812 167.833 1.00 15.71 3360 GLN A C 1
ATOM 11219 O O . GLN A 1 3391 ? 191.043 162.800 169.043 1.00 16.06 3360 GLN A O 1
ATOM 11233 N N . THR A 1 3392 ? 190.920 163.917 167.103 1.00 15.38 3361 THR A N 1
ATOM 11234 C CA . THR A 1 3392 ? 191.292 165.192 167.703 1.00 13.45 3361 THR A CA 1
ATOM 11235 C C . THR A 1 3392 ? 190.246 165.662 168.711 1.00 13.72 3361 THR A C 1
ATOM 11236 O O . THR A 1 3392 ? 190.589 166.133 169.799 1.00 15.80 3361 THR A O 1
ATOM 11247 N N . CYS A 1 3393 ? 188.966 165.590 168.349 1.00 16.51 3362 CYS A N 1
ATOM 11248 C CA . CYS A 1 3393 ? 187.924 166.055 169.256 1.00 17.13 3362 CYS A CA 1
ATOM 11249 C C . CYS A 1 3393 ? 187.873 165.195 170.509 1.00 16.68 3362 CYS A C 1
ATOM 11250 O O . CYS A 1 3393 ? 187.620 165.697 171.606 1.00 24.50 3362 CYS A O 1
ATOM 11258 N N . ALA A 1 3394 ? 188.109 163.896 170.362 1.00 14.68 3363 ALA A N 1
ATOM 11259 C CA . ALA A 1 3394 ? 188.210 163.020 171.519 1.00 17.95 3363 ALA A CA 1
ATOM 11260 C C . ALA A 1 3394 ? 189.389 163.424 172.385 1.00 21.23 3363 ALA A C 1
ATOM 11261 O O . ALA A 1 3394 ? 189.259 163.561 173.604 1.00 25.17 3363 ALA A O 1
ATOM 11268 N N . ALA A 1 3395 ? 190.548 163.642 171.758 1.00 19.10 3364 ALA A N 1
ATOM 11269 C CA . ALA A 1 3395 ? 191.730 164.096 172.480 1.00 15.84 3364 ALA A CA 1
ATOM 11270 C C . ALA A 1 3395 ? 191.429 165.343 173.295 1.00 18.40 3364 ALA A C 1
ATOM 11271 O O . ALA A 1 3395 ? 191.803 165.440 174.466 1.00 23.19 3364 ALA A O 1
ATOM 11278 N N . LEU A 1 3396 ? 190.773 166.320 172.678 1.00 18.45 3365 LEU A N 1
ATOM 11279 C CA . LEU A 1 3396 ? 190.389 167.524 173.403 1.00 18.11 3365 LEU A CA 1
ATOM 11280 C C . LEU A 1 3396 ? 189.406 167.200 174.520 1.00 20.05 3365 LEU A C 1
ATOM 11281 O O . LEU A 1 3396 ? 189.461 167.804 175.595 1.00 25.60 3365 LEU A O 1
ATOM 11297 N N . LEU A 1 3397 ? 188.506 166.245 174.288 1.00 20.39 3366 LEU A N 1
ATOM 11298 C CA . LEU A 1 3397 ? 187.557 165.853 175.327 1.00 23.51 3366 LEU A CA 1
ATOM 11299 C C . LEU A 1 3397 ? 188.272 165.285 176.547 1.00 24.02 3366 LEU A C 1
ATOM 11300 O O . LEU A 1 3397 ? 187.939 165.631 177.685 1.00 26.31 3366 LEU A O 1
ATOM 11316 N N . MET A 1 3398 ? 189.251 164.417 176.335 1.00 21.63 3367 MET A N 1
ATOM 11317 C CA . MET A 1 3398 ? 189.958 163.765 177.427 1.00 23.72 3367 MET A CA 1
ATOM 11318 C C . MET A 1 3398 ? 191.144 164.571 177.930 1.00 24.90 3367 MET A C 1
ATOM 11319 O O . MET A 1 3398 ? 191.990 164.023 178.640 1.00 28.79 3367 MET A O 1
ATOM 11333 N N A SER A 1 3399 ? 191.230 165.851 177.569 0.50 24.09 3368 SER A N 1
ATOM 11334 N N B SER A 1 3399 ? 191.217 165.836 177.598 0.50 24.12 3368 SER A N 1
ATOM 11335 C CA A SER A 1 3399 ? 192.285 166.740 178.025 0.50 24.24 3368 SER A CA 1
ATOM 11336 C CA B SER A 1 3399 ? 192.297 166.686 178.052 0.50 24.26 3368 SER A CA 1
ATOM 11337 C C A SER A 1 3399 ? 191.819 167.515 179.256 0.50 24.44 3368 SER A C 1
ATOM 11338 C C B SER A 1 3399 ? 191.828 167.543 179.228 0.50 24.47 3368 SER A C 1
ATOM 11339 O O A SER A 1 3399 ? 190.619 167.683 179.471 0.50 26.56 3368 SER A O 1
ATOM 11340 O O B SER A 1 3399 ? 190.631 167.782 179.388 0.50 26.61 3368 SER A O 1
ATOM 11355 N N . PRO A 1 3400 ? 192.742 167.995 180.082 1.00 24.50 3369 PRO A N 1
ATOM 11356 C CA . PRO A 1 3400 ? 192.342 168.913 181.150 1.00 24.22 3369 PRO A CA 1
ATOM 11357 C C . PRO A 1 3400 ? 191.669 170.135 180.546 1.00 28.25 3369 PRO A C 1
ATOM 11358 O O . PRO A 1 3400 ? 191.944 170.519 179.409 1.00 31.64 3369 PRO A O 1
ATOM 11369 N N . TYR A 1 3401 ? 190.753 170.725 181.298 1.00 33.73 3370 TYR A N 1
ATOM 11370 C CA . TYR A 1 3401 ? 190.037 171.893 180.814 1.00 36.87 3370 TYR A CA 1
ATOM 11371 C C . TYR A 1 3401 ? 190.997 172.876 180.162 1.00 35.74 3370 TYR A C 1
ATOM 11372 O O . TYR A 1 3401 ? 191.932 173.360 180.799 1.00 36.62 3370 TYR A O 1
ATOM 11390 N N . CYS A 1 3402 ? 190.776 173.155 178.878 1.00 35.64 3371 CYS A N 1
ATOM 11391 C CA . CYS A 1 3402 ? 191.586 174.121 178.147 1.00 37.59 3371 CYS A CA 1
ATOM 11392 C C . CYS A 1 3402 ? 190.706 175.178 177.495 1.00 37.50 3371 CYS A C 1
ATOM 11393 O O . CYS A 1 3402 ? 190.958 175.583 176.362 1.00 38.28 3371 CYS A O 1
ATOM 11401 N N . GLY A 1 3403 ? 189.669 175.625 178.192 1.00 33.54 3372 GLY A N 1
ATOM 11402 C CA . GLY A 1 3403 ? 188.820 176.695 177.717 1.00 35.16 3372 GLY A CA 1
ATOM 11403 C C . GLY A 1 3403 ? 187.529 176.263 177.059 1.00 34.72 3372 GLY A C 1
ATOM 11404 O O . GLY A 1 3403 ? 186.933 177.059 176.330 1.00 36.10 3372 GLY A O 1
ATOM 11408 N N . MET A 1 3404 ? 187.082 175.034 177.287 1.00 29.81 3373 MET A N 1
ATOM 11409 C CA . MET A 1 3404 ? 185.831 174.532 176.742 1.00 29.12 3373 MET A CA 1
ATOM 11410 C C . MET A 1 3404 ? 185.287 173.481 177.693 1.00 31.22 3373 MET A C 1
ATOM 11411 O O . MET A 1 3404 ? 185.931 172.454 177.911 1.00 32.13 3373 MET A O 1
ATOM 11425 N N . HIS A 1 3405 ? 184.111 173.730 178.251 1.00 37.98 3374 HIS A N 1
ATOM 11426 C CA . HIS A 1 3405 ? 183.519 172.765 179.164 1.00 39.56 3374 HIS A CA 1
ATOM 11427 C C . HIS A 1 3405 ? 183.211 171.463 178.435 1.00 35.51 3374 HIS A C 1
ATOM 11428 O O . HIS A 1 3405 ? 182.785 171.464 177.280 1.00 35.83 3374 HIS A O 1
ATOM 11442 N N . SER A 1 3406 ? 183.444 170.349 179.123 1.00 31.50 3375 SER A N 1
ATOM 11443 C CA . SER A 1 3406 ? 183.300 169.032 178.510 1.00 33.04 3375 SER A CA 1
ATOM 11444 C C . SER A 1 3406 ? 181.954 168.801 177.836 1.00 32.52 3375 SER A C 1
ATOM 11445 O O . SER A 1 3406 ? 181.931 168.114 176.802 1.00 31.13 3375 SER A O 1
ATOM 11453 N N . PRO A 1 3407 ? 180.824 169.295 178.351 1.00 34.96 3376 PRO A N 1
ATOM 11454 C CA . PRO A 1 3407 ? 179.547 169.028 177.673 1.00 32.10 3376 PRO A CA 1
ATOM 11455 C C . PRO A 1 3407 ? 179.500 169.527 176.242 1.00 30.75 3376 PRO A C 1
ATOM 11456 O O . PRO A 1 3407 ? 178.878 168.886 175.390 1.00 32.24 3376 PRO A O 1
ATOM 11467 N N . ASN A 1 3408 ? 180.140 170.656 175.943 1.00 30.17 3377 ASN A N 1
ATOM 11468 C CA . ASN A 1 3408 ? 180.118 171.155 174.574 1.00 28.20 3377 ASN A CA 1
ATOM 11469 C C . ASN A 1 3408 ? 180.914 170.250 173.651 1.00 26.20 3377 ASN A C 1
ATOM 11470 O O . ASN A 1 3408 ? 180.494 169.969 172.522 1.00 28.31 3377 ASN A O 1
ATOM 11481 N N . ILE A 1 3409 ? 182.061 169.770 174.120 1.00 25.20 3378 ILE A N 1
ATOM 11482 C CA . ILE A 1 3409 ? 182.833 168.824 173.328 1.00 23.73 3378 ILE A CA 1
ATOM 11483 C C . ILE A 1 3409 ? 182.030 167.551 173.108 1.00 21.74 3378 ILE A C 1
ATOM 11484 O O . ILE A 1 3409 ? 182.033 166.974 172.015 1.00 21.83 3378 ILE A O 1
ATOM 11500 N N . GLU A 1 3410 ? 181.344 167.088 174.157 1.00 26.53 3379 GLU A N 1
ATOM 11501 C CA . GLU A 1 3410 ? 180.487 165.915 174.031 1.00 24.82 3379 GLU A CA 1
ATOM 11502 C C . GLU A 1 3410 ? 179.417 166.133 172.980 1.00 24.11 3379 GLU A C 1
ATOM 11503 O O . GLU A 1 3410 ? 179.117 165.230 172.201 1.00 25.91 3379 GLU A O 1
ATOM 11515 N N . VAL A 1 3411 ? 178.807 167.318 172.965 1.00 25.46 3380 VAL A N 1
ATOM 11516 C CA . VAL A 1 3411 ? 177.775 167.615 171.977 1.00 25.61 3380 VAL A CA 1
ATOM 11517 C C . VAL A 1 3411 ? 178.360 167.561 170.573 1.00 22.57 3380 VAL A C 1
ATOM 11518 O O . VAL A 1 3411 ? 177.755 167.009 169.651 1.00 24.70 3380 VAL A O 1
ATOM 11531 N N . VAL A 1 3412 ? 179.544 168.140 170.385 1.00 24.23 3381 VAL A N 1
ATOM 11532 C CA . VAL A 1 3412 ? 180.183 168.084 169.072 1.00 19.55 3381 VAL A CA 1
ATOM 11533 C C . VAL A 1 3412 ? 180.400 166.634 168.657 1.00 21.08 3381 VAL A C 1
ATOM 11534 O O . VAL A 1 3412 ? 180.131 166.243 167.514 1.00 20.82 3381 VAL A O 1
ATOM 11547 N N . LEU A 1 3413 ? 180.886 165.815 169.590 1.00 20.61 3382 LEU A N 1
ATOM 11548 C CA . LEU A 1 3413 ? 181.182 164.425 169.271 1.00 20.89 3382 LEU A CA 1
ATOM 11549 C C . LEU A 1 3413 ? 179.912 163.657 168.935 1.00 20.12 3382 LEU A C 1
ATOM 11550 O O . LEU A 1 3413 ? 179.887 162.884 167.979 1.00 24.15 3382 LEU A O 1
ATOM 11566 N N . VAL A 1 3414 ? 178.848 163.855 169.708 1.00 23.29 3383 VAL A N 1
ATOM 11567 C CA . VAL A 1 3414 ? 177.605 163.136 169.442 1.00 26.11 3383 VAL A CA 1
ATOM 11568 C C . VAL A 1 3414 ? 177.022 163.565 168.104 1.00 24.72 3383 VAL A C 1
ATOM 11569 O O . VAL A 1 3414 ? 176.582 162.734 167.310 1.00 28.44 3383 VAL A O 1
ATOM 11582 N N . LYS A 1 3415 ? 177.014 164.866 167.827 1.00 28.11 3384 LYS A N 1
ATOM 11583 C CA . LYS A 1 3415 ? 176.406 165.327 166.586 1.00 27.92 3384 LYS A CA 1
ATOM 11584 C C . LYS A 1 3415 ? 177.177 164.824 165.371 1.00 26.90 3384 LYS A C 1
ATOM 11585 O O . LYS A 1 3415 ? 176.574 164.334 164.408 1.00 31.04 3384 LYS A O 1
ATOM 11604 N N . ILE A 1 3416 ? 178.510 164.857 165.413 1.00 22.38 3385 ILE A N 1
ATOM 11605 C CA . ILE A 1 3416 ? 179.252 164.300 164.285 1.00 23.45 3385 ILE A CA 1
ATOM 11606 C C . ILE A 1 3416 ? 179.070 162.783 164.217 1.00 26.48 3385 ILE A C 1
ATOM 11607 O O . ILE A 1 3416 ? 178.703 162.243 163.171 1.00 31.01 3385 ILE A O 1
ATOM 11623 N N . GLY A 1 3417 ? 179.305 162.074 165.324 1.00 26.45 3386 GLY A N 1
ATOM 11624 C CA . GLY A 1 3417 ? 179.149 160.628 165.323 1.00 29.10 3386 GLY A CA 1
ATOM 11625 C C . GLY A 1 3417 ? 177.784 160.160 164.855 1.00 29.91 3386 GLY A C 1
ATOM 11626 O O . GLY A 1 3417 ? 177.661 159.090 164.262 1.00 32.62 3386 GLY A O 1
ATOM 11630 N N . LEU A 1 3418 ? 176.742 160.955 165.103 1.00 31.25 3387 LEU A N 1
ATOM 11631 C CA . LEU A 1 3418 ? 175.398 160.578 164.683 1.00 32.99 3387 LEU A CA 1
ATOM 11632 C C . LEU A 1 3418 ? 175.044 161.040 163.278 1.00 34.38 3387 LEU A C 1
ATOM 11633 O O . LEU A 1 3418 ? 174.083 160.521 162.707 1.00 36.17 3387 LEU A O 1
ATOM 11649 N N . GLN A 1 3419 ? 175.769 161.999 162.700 1.00 33.03 3388 GLN A N 1
ATOM 11650 C CA . GLN A 1 3419 ? 175.360 162.479 161.381 1.00 34.44 3388 GLN A CA 1
ATOM 11651 C C . GLN A 1 3419 ? 175.391 161.372 160.327 1.00 33.93 3388 GLN A C 1
ATOM 11652 O O . GLN A 1 3419 ? 174.854 161.553 159.231 1.00 35.99 3388 GLN A O 1
ATOM 11666 N N . SER A 1 3420 ? 176.000 160.228 160.629 1.00 34.35 3389 SER A N 1
ATOM 11667 C CA . SER A 1 3420 ? 175.979 159.086 159.726 1.00 36.26 3389 SER A CA 1
ATOM 11668 C C . SER A 1 3420 ? 176.484 157.853 160.463 1.00 35.61 3389 SER A C 1
ATOM 11669 O O . SER A 1 3420 ? 177.193 157.950 161.468 1.00 35.43 3389 SER A O 1
ATOM 11677 N N . THR A 1 3421 ? 176.101 156.684 159.947 1.00 34.94 3390 THR A N 1
ATOM 11678 C CA . THR A 1 3421 ? 176.440 155.428 160.608 1.00 35.29 3390 THR A CA 1
ATOM 11679 C C . THR A 1 3421 ? 177.937 155.154 160.563 1.00 32.21 3390 THR A C 1
ATOM 11680 O O . THR A 1 3421 ? 178.524 154.725 161.561 1.00 34.48 3390 THR A O 1
ATOM 11691 N N . ARG A 1 3422 ? 178.565 155.377 159.412 1.00 32.39 3391 ARG A N 1
ATOM 11692 C CA . ARG A 1 3422 ? 179.995 155.126 159.281 1.00 32.17 3391 ARG A CA 1
ATOM 11693 C C . ARG A 1 3422 ? 180.791 155.867 160.350 1.00 31.52 3391 ARG A C 1
ATOM 11694 O O . ARG A 1 3422 ? 181.636 155.278 161.040 1.00 30.04 3391 ARG A O 1
ATOM 11715 N N A ILE A 1 3423 ? 180.523 157.166 160.496 0.50 29.50 3392 ILE A N 1
ATOM 11716 N N B ILE A 1 3423 ? 180.536 157.160 160.529 0.50 29.57 3392 ILE A N 1
ATOM 11717 C CA A ILE A 1 3423 ? 181.221 157.979 161.481 0.50 29.15 3392 ILE A CA 1
ATOM 11718 C CA B ILE A 1 3423 ? 181.332 157.879 161.514 0.50 29.11 3392 ILE A CA 1
ATOM 11719 C C A ILE A 1 3423 ? 180.863 157.533 162.888 0.50 29.03 3392 ILE A C 1
ATOM 11720 C C B ILE A 1 3423 ? 180.874 157.534 162.922 0.50 29.00 3392 ILE A C 1
ATOM 11721 O O A ILE A 1 3423 ? 181.674 157.642 163.807 0.50 28.66 3392 ILE A O 1
ATOM 11722 O O B ILE A 1 3423 ? 181.635 157.686 163.876 0.50 28.71 3392 ILE A O 1
ATOM 11753 N N . GLY A 1 3424 ? 179.633 157.074 163.088 1.00 29.29 3393 GLY A N 1
ATOM 11754 C CA . GLY A 1 3424 ? 179.258 156.533 164.380 1.00 27.62 3393 GLY A CA 1
ATOM 11755 C C . GLY A 1 3424 ? 180.141 155.364 164.761 1.00 25.79 3393 GLY A C 1
ATOM 11756 O O . GLY A 1 3424 ? 180.642 155.287 165.884 1.00 27.69 3393 GLY A O 1
ATOM 11761 N N . LEU A 1 3425 ? 180.371 154.458 163.812 1.00 29.95 3394 LEU A N 1
ATOM 11762 C CA . LEU A 1 3425 ? 181.258 153.326 164.047 1.00 28.21 3394 LEU A CA 1
ATOM 11763 C C . LEU A 1 3425 ? 182.680 153.793 164.309 1.00 27.58 3394 LEU A C 1
ATOM 11764 O O . LEU A 1 3425 ? 183.384 153.226 165.153 1.00 27.88 3394 LEU A O 1
ATOM 11780 N N . LYS A 1 3426 ? 183.120 154.819 163.583 1.00 28.19 3395 LYS A N 1
ATOM 11781 C CA . LYS A 1 3426 ? 184.459 155.345 163.810 1.00 26.09 3395 LYS A CA 1
ATOM 11782 C C . LYS A 1 3426 ? 184.589 155.933 165.207 1.00 26.18 3395 LYS A C 1
ATOM 11783 O O . LYS A 1 3426 ? 185.608 155.750 165.871 1.00 25.33 3395 LYS A O 1
ATOM 11802 N N . LEU A 1 3427 ? 183.564 156.645 165.661 1.00 20.56 3396 LEU A N 1
ATOM 11803 C CA . LEU A 1 3427 ? 183.592 157.243 166.986 1.00 22.75 3396 LEU A CA 1
ATOM 11804 C C . LEU A 1 3427 ? 183.615 156.167 168.058 1.00 19.73 3396 LEU A C 1
ATOM 11805 O O . LEU A 1 3427 ? 184.339 156.282 169.051 1.00 23.23 3396 LEU A O 1
ATOM 11821 N N . ILE A 1 3428 ? 182.825 155.112 167.871 1.00 22.80 3397 ILE A N 1
ATOM 11822 C CA . ILE A 1 3428 ? 182.860 153.988 168.801 1.00 24.82 3397 ILE A CA 1
ATOM 11823 C C . ILE A 1 3428 ? 184.255 153.383 168.846 1.00 21.27 3397 ILE A C 1
ATOM 11824 O O . ILE A 1 3428 ? 184.795 153.120 169.921 1.00 23.59 3397 ILE A O 1
ATOM 11840 N N . ASP A 1 3429 ? 184.864 153.162 167.681 1.00 22.30 3398 ASP A N 1
ATOM 11841 C CA . ASP A 1 3429 ? 186.216 152.607 167.652 1.00 24.70 3398 ASP A CA 1
ATOM 11842 C C . ASP A 1 3429 ? 187.229 153.543 168.313 1.00 23.10 3398 ASP A C 1
ATOM 11843 O O . ASP A 1 3429 ? 188.150 153.089 168.997 1.00 25.03 3398 ASP A O 1
ATOM 11852 N N . ILE A 1 3430 ? 187.074 154.852 168.126 1.00 22.70 3399 ILE A N 1
ATOM 11853 C CA . ILE A 1 3430 ? 187.986 155.809 168.744 1.00 21.55 3399 ILE A CA 1
ATOM 11854 C C . ILE A 1 3430 ? 187.863 155.759 170.259 1.00 22.44 3399 ILE A C 1
ATOM 11855 O O . ILE A 1 3430 ? 188.867 155.760 170.978 1.00 25.64 3399 ILE A O 1
ATOM 11871 N N . LEU A 1 3431 ? 186.636 155.692 170.765 1.00 19.94 3400 LEU A N 1
ATOM 11872 C CA . LEU A 1 3431 ? 186.434 155.662 172.210 1.00 21.33 3400 LEU A CA 1
ATOM 11873 C C . LEU A 1 3431 ? 186.852 154.335 172.833 1.00 22.22 3400 LEU A C 1
ATOM 11874 O O . LEU A 1 3431 ? 187.437 154.324 173.920 1.00 26.28 3400 LEU A O 1
ATOM 11890 N N . LEU A 1 3432 ? 186.572 153.216 172.178 1.00 19.62 3401 LEU A N 1
ATOM 11891 C CA . LEU A 1 3432 ? 186.780 151.914 172.788 1.00 23.77 3401 LEU A CA 1
ATOM 11892 C C . LEU A 1 3432 ? 188.072 151.239 172.370 1.00 22.05 3401 LEU A C 1
ATOM 11893 O O . LEU A 1 3432 ? 188.685 150.561 173.190 1.00 30.96 3401 LEU A O 1
ATOM 11909 N N . ARG A 1 3433 ? 188.505 151.415 171.127 1.00 29.27 3402 ARG A N 1
ATOM 11910 C CA . ARG A 1 3433 ? 189.616 150.641 170.592 1.00 31.49 3402 ARG A CA 1
ATOM 11911 C C . ARG A 1 3433 ? 190.876 151.472 170.393 1.00 30.97 3402 ARG A C 1
ATOM 11912 O O . ARG A 1 3433 ? 191.827 151.353 171.166 1.00 34.75 3402 ARG A O 1
ATOM 11933 N N . ASN A 1 3434 ? 190.903 152.301 169.359 1.00 31.62 3403 ASN A N 1
ATOM 11934 C CA . ASN A 1 3434 ? 192.107 153.011 168.944 1.00 28.30 3403 ASN A CA 1
ATOM 11935 C C . ASN A 1 3434 ? 191.770 154.489 168.806 1.00 27.27 3403 ASN A C 1
ATOM 11936 O O . ASN A 1 3434 ? 191.060 154.880 167.879 1.00 32.15 3403 ASN A O 1
ATOM 11947 N N . CYS A 1 3435 ? 192.259 155.309 169.732 1.00 24.97 3404 CYS A N 1
ATOM 11948 C CA . CYS A 1 3435 ? 191.938 156.728 169.714 1.00 23.53 3404 CYS A CA 1
ATOM 11949 C C . CYS A 1 3435 ? 192.999 157.573 169.020 1.00 26.91 3404 CYS A C 1
ATOM 11950 O O . CYS A 1 3435 ? 192.834 158.795 168.938 1.00 25.77 3404 CYS A O 1
ATOM 11958 N N . ALA A 1 3436 ? 194.068 156.954 168.526 1.00 26.95 3405 ALA A N 1
ATOM 11959 C CA . ALA A 1 3436 ? 195.164 157.651 167.877 1.00 25.11 3405 ALA A CA 1
ATOM 11960 C C . ALA A 1 3436 ? 194.794 158.028 166.447 1.00 25.97 3405 ALA A C 1
ATOM 11961 O O . ALA A 1 3436 ? 193.921 157.425 165.820 1.00 31.13 3405 ALA A O 1
ATOM 11968 N N . ALA A 1 3437 ? 195.487 159.037 165.932 1.00 24.73 3406 ALA A N 1
ATOM 11969 C CA . ALA A 1 3437 ? 195.210 159.531 164.594 1.00 23.79 3406 ALA A CA 1
ATOM 11970 C C . ALA A 1 3437 ? 195.338 158.415 163.565 1.00 22.63 3406 ALA A C 1
ATOM 11971 O O . ALA A 1 3437 ? 196.176 157.520 163.680 1.00 26.03 3406 ALA A O 1
ATOM 11978 N N . SER A 1 3438 ? 194.480 158.479 162.555 1.00 25.97 3407 SER A N 1
ATOM 11979 C CA . SER A 1 3438 ? 194.566 157.604 161.393 1.00 28.06 3407 SER A CA 1
ATOM 11980 C C . SER A 1 3438 ? 195.618 158.124 160.428 1.00 29.01 3407 SER A C 1
ATOM 11981 O O . SER A 1 3438 ? 196.240 157.355 159.699 1.00 33.88 3407 SER A O 1
ATOM 11989 N N . LEU A 1 3445 ? 206.194 164.278 159.680 1.00 23.89 3414 LEU A N 1
ATOM 11990 C CA . LEU A 1 3445 ? 206.250 165.083 160.897 1.00 24.06 3414 LEU A CA 1
ATOM 11991 C C . LEU A 1 3445 ? 205.094 166.068 160.971 1.00 20.95 3414 LEU A C 1
ATOM 11992 O O . LEU A 1 3445 ? 204.915 166.731 161.979 1.00 24.16 3414 LEU A O 1
ATOM 12007 N N . ASN A 1 3446 ? 204.324 166.173 159.895 1.00 21.58 3415 ASN A N 1
ATOM 12008 C CA . ASN A 1 3446 ? 203.153 167.032 159.863 1.00 22.04 3415 ASN A CA 1
ATOM 12009 C C . ASN A 1 3446 ? 201.852 166.277 160.087 1.00 20.69 3415 ASN A C 1
ATOM 12010 O O . ASN A 1 3446 ? 200.797 166.910 160.168 1.00 24.88 3415 ASN A O 1
ATOM 12021 N N . SER A 1 3447 ? 201.892 164.970 160.160 1.00 20.03 3416 SER A N 1
ATOM 12022 C CA . SER A 1 3447 ? 200.640 164.243 160.281 1.00 18.28 3416 SER A CA 1
ATOM 12023 C C . SER A 1 3447 ? 200.184 164.223 161.740 1.00 18.52 3416 SER A C 1
ATOM 12024 O O . SER A 1 3447 ? 201.008 164.112 162.647 1.00 19.27 3416 SER A O 1
ATOM 12032 N N . PRO A 1 3448 ? 198.884 164.341 161.994 1.00 18.49 3417 PRO A N 1
ATOM 12033 C CA . PRO A 1 3448 ? 198.399 164.189 163.367 1.00 15.64 3417 PRO A CA 1
ATOM 12034 C C . PRO A 1 3448 ? 198.825 162.849 163.938 1.00 13.09 3417 PRO A C 1
ATOM 12035 O O . PRO A 1 3448 ? 199.016 161.875 163.215 1.00 21.59 3417 PRO A O 1
ATOM 12046 N N . LEU A 1 3449 ? 198.960 162.804 165.254 1.00 14.89 3418 LEU A N 1
ATOM 12047 C CA . LEU A 1 3449 ? 199.461 161.606 165.911 1.00 13.67 3418 LEU A CA 1
ATOM 12048 C C . LEU A 1 3449 ? 198.555 161.204 167.062 1.00 13.37 3418 LEU A C 1
ATOM 12049 O O . LEU A 1 3449 ? 197.994 160.107 167.057 1.00 20.48 3418 LEU A O 1
ATOM 12065 N N . LEU A 1 3450 ? 198.402 162.080 168.047 1.00 18.32 3419 LEU A N 1
ATOM 12066 C CA . LEU A 1 3450 ? 197.560 161.800 169.200 1.00 15.04 3419 LEU A CA 1
ATOM 12067 C C . LEU A 1 3450 ? 197.967 160.472 169.840 1.00 17.14 3419 LEU A C 1
ATOM 12068 O O . LEU A 1 3450 ? 197.152 159.576 170.043 1.00 21.43 3419 LEU A O 1
ATOM 12084 N N . PHE A 1 3451 ? 199.261 160.335 170.101 1.00 20.45 3420 PHE A N 1
ATOM 12085 C CA . PHE A 1 3451 ? 199.824 159.196 170.812 1.00 20.19 3420 PHE A CA 1
ATOM 12086 C C . PHE A 1 3451 ? 199.616 159.273 172.311 1.00 22.80 3420 PHE A C 1
ATOM 12087 O O . PHE A 1 3451 ? 199.831 158.278 173.004 1.00 25.00 3420 PHE A O 1
ATOM 12104 N N . GLY A 1 3452 ? 199.225 160.426 172.824 1.00 23.40 3421 GLY A N 1
ATOM 12105 C CA . GLY A 1 3452 ? 199.427 160.724 174.222 1.00 25.20 3421 GLY A CA 1
ATOM 12106 C C . GLY A 1 3452 ? 198.499 160.030 175.189 1.00 24.50 3421 GLY A C 1
ATOM 12107 O O . GLY A 1 3452 ? 198.726 160.120 176.396 1.00 32.62 3421 GLY A O 1
ATOM 12111 N N . ARG A 1 3453 ? 197.476 159.340 174.711 1.00 23.04 3422 ARG A N 1
ATOM 12112 C CA . ARG A 1 3453 ? 196.411 158.847 175.567 1.00 26.73 3422 ARG A CA 1
ATOM 12113 C C . ARG A 1 3453 ? 196.240 157.342 175.422 1.00 25.02 3422 ARG A C 1
ATOM 12114 O O . ARG A 1 3453 ? 196.204 156.812 174.309 1.00 25.27 3422 ARG A O 1
ATOM 12135 N N . LEU A 1 3454 ? 196.124 156.665 176.561 1.00 24.59 3423 LEU A N 1
ATOM 12136 C CA . LEU A 1 3454 ? 195.786 155.250 176.565 1.00 24.09 3423 LEU A CA 1
ATOM 12137 C C . LEU A 1 3454 ? 194.447 155.016 175.881 1.00 25.70 3423 LEU A C 1
ATOM 12138 O O . LEU A 1 3454 ? 193.518 155.816 176.001 1.00 25.21 3423 LEU A O 1
ATOM 12154 N N . ASN A 1 3455 ? 194.357 153.918 175.143 1.00 25.34 3424 ASN A N 1
ATOM 12155 C CA . ASN A 1 3455 ? 193.121 153.578 174.457 1.00 28.00 3424 ASN A CA 1
ATOM 12156 C C . ASN A 1 3455 ? 192.056 153.120 175.446 1.00 25.68 3424 ASN A C 1
ATOM 12157 O O . ASN A 1 3455 ? 192.351 152.476 176.456 1.00 30.68 3424 ASN A O 1
ATOM 12168 N N . GLY A 1 3456 ? 190.808 153.454 175.139 1.00 24.44 3425 GLY A N 1
ATOM 12169 C CA . GLY A 1 3456 ? 189.673 152.943 175.878 1.00 21.51 3425 GLY A CA 1
ATOM 12170 C C . GLY A 1 3456 ? 189.444 153.541 177.245 1.00 23.77 3425 GLY A C 1
ATOM 12171 O O . GLY A 1 3456 ? 188.556 153.075 177.958 1.00 27.43 3425 GLY A O 1
ATOM 12175 N N . LEU A 1 3457 ? 190.213 154.545 177.650 1.00 25.81 3426 LEU A N 1
ATOM 12176 C CA . LEU A 1 3457 ? 189.963 155.167 178.940 1.00 25.25 3426 LEU A CA 1
ATOM 12177 C C . LEU A 1 3457 ? 188.561 155.760 178.950 1.00 24.81 3426 LEU A C 1
ATOM 12178 O O . LEU A 1 3457 ? 188.046 156.196 177.921 1.00 26.78 3426 LEU A O 1
ATOM 12194 N N . SER A 1 3458 ? 187.935 155.760 180.115 1.00 25.17 3427 SER A N 1
ATOM 12195 C CA . SER A 1 3458 ? 186.559 156.203 180.236 1.00 22.67 3427 SER A CA 1
ATOM 12196 C C . SER A 1 3458 ? 186.457 157.369 181.202 1.00 19.28 3427 SER A C 1
ATOM 12197 O O . SER A 1 3458 ? 187.263 157.536 182.114 1.00 27.27 3427 SER A O 1
ATOM 12205 N N . SER A 1 3459 ? 185.441 158.179 180.967 1.00 22.57 3428 SER A N 1
ATOM 12206 C CA . SER A 1 3459 ? 185.084 159.273 181.846 1.00 24.39 3428 SER A CA 1
ATOM 12207 C C . SER A 1 3459 ? 183.578 159.427 181.760 1.00 22.61 3428 SER A C 1
ATOM 12208 O O . SER A 1 3459 ? 182.917 158.767 180.959 1.00 23.27 3428 SER A O 1
ATOM 12216 N N . ASP A 1 3460 ? 183.036 160.307 182.599 1.00 29.89 3429 ASP A N 1
ATOM 12217 C CA . ASP A 1 3460 ? 181.627 160.660 182.475 1.00 31.35 3429 ASP A CA 1
ATOM 12218 C C . ASP A 1 3460 ? 181.288 161.005 181.034 1.00 30.14 3429 ASP A C 1
ATOM 12219 O O . ASP A 1 3460 ? 180.247 160.595 180.512 1.00 31.11 3429 ASP A O 1
ATOM 12228 N N . SER A 1 3461 ? 182.184 161.731 180.368 1.00 26.04 3430 SER A N 1
ATOM 12229 C CA . SER A 1 3461 ? 181.927 162.202 179.014 1.00 24.30 3430 SER A CA 1
ATOM 12230 C C . SER A 1 3461 ? 181.827 161.048 178.027 1.00 21.67 3430 SER A C 1
ATOM 12231 O O . SER A 1 3461 ? 180.881 160.982 177.240 1.00 23.37 3430 SER A O 1
ATOM 12239 N N . THR A 1 3462 ? 182.805 160.141 178.033 1.00 18.65 3431 THR A N 1
ATOM 12240 C CA . THR A 1 3462 ? 182.757 159.023 177.097 1.00 20.34 3431 THR A CA 1
ATOM 12241 C C . THR A 1 3462 ? 181.580 158.110 177.404 1.00 21.38 3431 THR A C 1
ATOM 12242 O O . THR A 1 3462 ? 180.980 157.535 176.493 1.00 22.41 3431 THR A O 1
ATOM 12253 N N . ILE A 1 3463 ? 181.243 157.955 178.683 1.00 22.73 3432 ILE A N 1
ATOM 12254 C CA . ILE A 1 3463 ? 180.078 157.155 179.041 1.00 22.87 3432 ILE A CA 1
ATOM 12255 C C . ILE A 1 3463 ? 178.825 157.770 178.440 1.00 23.10 3432 ILE A C 1
ATOM 12256 O O . ILE A 1 3463 ? 178.034 157.086 177.788 1.00 23.66 3432 ILE A O 1
ATOM 12272 N N . ASP A 1 3464 ? 178.640 159.073 178.628 1.00 25.78 3433 ASP A N 1
ATOM 12273 C CA . ASP A 1 3464 ? 177.485 159.746 178.052 1.00 28.41 3433 ASP A CA 1
ATOM 12274 C C . ASP A 1 3464 ? 177.466 159.611 176.534 1.00 27.54 3433 ASP A C 1
ATOM 12275 O O . ASP A 1 3464 ? 176.435 159.284 175.942 1.00 30.15 3433 ASP A O 1
ATOM 12284 N N . ILE A 1 3465 ? 178.600 159.873 175.886 1.00 25.75 3434 ILE A N 1
ATOM 12285 C CA . ILE A 1 3465 ? 178.671 159.781 174.431 1.00 24.21 3434 ILE A CA 1
ATOM 12286 C C . ILE A 1 3465 ? 178.259 158.392 173.966 1.00 22.69 3434 ILE A C 1
ATOM 12287 O O . ILE A 1 3465 ? 177.441 158.243 173.056 1.00 25.77 3434 ILE A O 1
ATOM 12303 N N . LEU A 1 3466 ? 178.849 157.356 174.562 1.00 22.76 3435 LEU A N 1
ATOM 12304 C CA . LEU A 1 3466 ? 178.554 155.988 174.154 1.00 24.46 3435 LEU A CA 1
ATOM 12305 C C . LEU A 1 3466 ? 177.100 155.636 174.416 1.00 25.66 3435 LEU A C 1
ATOM 12306 O O . LEU A 1 3466 ? 176.457 154.975 173.596 1.00 22.97 3435 LEU A O 1
ATOM 12322 N N . TYR A 1 3467 ? 176.575 156.050 175.564 1.00 27.70 3436 TYR A N 1
ATOM 12323 C CA . TYR A 1 3467 ? 175.172 155.818 175.860 1.00 30.04 3436 TYR A CA 1
ATOM 12324 C C . TYR A 1 3467 ? 174.290 156.433 174.786 1.00 31.04 3436 TYR A C 1
ATOM 12325 O O . TYR A 1 3467 ? 173.373 155.786 174.274 1.00 31.82 3436 TYR A O 1
ATOM 12343 N N . GLN A 1 3468 ? 174.570 157.683 174.418 1.00 32.92 3437 GLN A N 1
ATOM 12344 C CA . GLN A 1 3468 ? 173.756 158.374 173.425 1.00 31.64 3437 GLN A CA 1
ATOM 12345 C C . GLN A 1 3468 ? 173.879 157.725 172.058 1.00 31.59 3437 GLN A C 1
ATOM 12346 O O . GLN A 1 3468 ? 172.897 157.620 171.320 1.00 35.53 3437 GLN A O 1
ATOM 12360 N N . LEU A 1 3469 ? 175.082 157.290 171.696 1.00 29.03 3438 LEU A N 1
ATOM 12361 C CA . LEU A 1 3469 ? 175.258 156.583 170.436 1.00 29.56 3438 LEU A CA 1
ATOM 12362 C C . LEU A 1 3469 ? 174.452 155.290 170.424 1.00 33.15 3438 LEU A C 1
ATOM 12363 O O . LEU A 1 3469 ? 173.819 154.942 169.422 1.00 34.23 3438 LEU A O 1
ATOM 12379 N N . GLY A 1 3470 ? 174.472 154.558 171.537 1.00 35.33 3439 GLY A N 1
ATOM 12380 C CA . GLY A 1 3470 ? 173.728 153.312 171.600 1.00 34.25 3439 GLY A CA 1
ATOM 12381 C C . GLY A 1 3470 ? 172.226 153.522 171.562 1.00 34.16 3439 GLY A C 1
ATOM 12382 O O . GLY A 1 3470 ? 171.527 152.906 170.756 1.00 37.37 3439 GLY A O 1
ATOM 12386 N N . THR A 1 3471 ? 171.714 154.410 172.414 1.00 34.22 3440 THR A N 1
ATOM 12387 C CA . THR A 1 3471 ? 170.284 154.556 172.639 1.00 35.80 3440 THR A CA 1
ATOM 12388 C C . THR A 1 3471 ? 169.612 155.551 171.702 1.00 37.90 3440 THR A C 1
ATOM 12389 O O . THR A 1 3471 ? 168.380 155.595 171.663 1.00 40.44 3440 THR A O 1
ATOM 12400 N N . THR A 1 3472 ? 170.367 156.345 170.949 1.00 38.79 3441 THR A N 1
ATOM 12401 C CA . THR A 1 3472 ? 169.744 157.187 169.940 1.00 38.79 3441 THR A CA 1
ATOM 12402 C C . THR A 1 3472 ? 169.180 156.307 168.834 1.00 39.26 3441 THR A C 1
ATOM 12403 O O . THR A 1 3472 ? 169.831 155.365 168.379 1.00 40.59 3441 THR A O 1
ATOM 12414 N N . GLN A 1 3473 ? 167.960 156.613 168.407 1.00 39.03 3442 GLN A N 1
ATOM 12415 C CA . GLN A 1 3473 ? 167.230 155.778 167.461 1.00 40.30 3442 GLN A CA 1
ATOM 12416 C C . GLN A 1 3473 ? 167.314 156.408 166.077 1.00 40.59 3442 GLN A C 1
ATOM 12417 O O . GLN A 1 3473 ? 166.821 157.518 165.859 1.00 41.10 3442 GLN A O 1
ATOM 12431 N N . ASP A 1 3474 ? 167.941 155.697 165.153 1.00 47.09 3443 ASP A N 1
ATOM 12432 C CA . ASP A 1 3474 ? 168.119 156.124 163.774 1.00 47.34 3443 ASP A CA 1
ATOM 12433 C C . ASP A 1 3474 ? 168.689 154.943 162.996 1.00 47.14 3443 ASP A C 1
ATOM 12434 O O . ASP A 1 3474 ? 168.960 153.897 163.595 1.00 47.95 3443 ASP A O 1
ATOM 12443 N N . PRO A 1 3475 ? 168.868 155.050 161.678 1.00 49.09 3444 PRO A N 1
ATOM 12444 C CA . PRO A 1 3475 ? 169.316 153.876 160.911 1.00 49.57 3444 PRO A CA 1
ATOM 12445 C C . PRO A 1 3475 ? 170.558 153.209 161.471 1.00 49.48 3444 PRO A C 1
ATOM 12446 O O . PRO A 1 3475 ? 170.596 151.978 161.575 1.00 50.28 3444 PRO A O 1
ATOM 12457 N N . GLY A 1 3476 ? 171.569 153.980 161.848 1.00 45.73 3445 GLY A N 1
ATOM 12458 C CA . GLY A 1 3476 ? 172.802 153.412 162.338 1.00 44.64 3445 GLY A CA 1
ATOM 12459 C C . GLY A 1 3476 ? 172.706 152.754 163.694 1.00 42.58 3445 GLY A C 1
ATOM 12460 O O . GLY A 1 3476 ? 173.619 152.010 164.063 1.00 44.12 3445 GLY A O 1
ATOM 12464 N N . THR A 1 3477 ? 171.630 153.001 164.445 1.00 40.69 3446 THR A N 1
ATOM 12465 C CA . THR A 1 3477 ? 171.542 152.479 165.804 1.00 40.66 3446 THR A CA 1
ATOM 12466 C C . THR A 1 3477 ? 171.939 151.010 165.853 1.00 42.43 3446 THR A C 1
ATOM 12467 O O . THR A 1 3477 ? 172.859 150.636 166.587 1.00 42.57 3446 THR A O 1
ATOM 12478 N N . LYS A 1 3478 ? 171.299 150.174 165.038 1.00 43.81 3447 LYS A N 1
ATOM 12479 C CA . LYS A 1 3478 ? 171.639 148.758 165.028 1.00 43.24 3447 LYS A CA 1
ATOM 12480 C C . LYS A 1 3478 ? 173.141 148.568 164.880 1.00 43.00 3447 LYS A C 1
ATOM 12481 O O . LYS A 1 3478 ? 173.793 148.004 165.768 1.00 43.66 3447 LYS A O 1
ATOM 12500 N N . ASP A 1 3479 ? 173.714 149.061 163.775 1.00 40.08 3448 ASP A N 1
ATOM 12501 C CA . ASP A 1 3479 ? 175.148 148.895 163.567 1.00 40.72 3448 ASP A CA 1
ATOM 12502 C C . ASP A 1 3479 ? 175.931 149.365 164.780 1.00 37.42 3448 ASP A C 1
ATOM 12503 O O . ASP A 1 3479 ? 176.865 148.690 165.218 1.00 36.87 3448 ASP A O 1
ATOM 12512 N N . ARG A 1 3480 ? 175.530 150.487 165.367 1.00 34.97 3449 ARG A N 1
ATOM 12513 C CA . ARG A 1 3480 ? 176.238 150.979 166.535 1.00 35.01 3449 ARG A CA 1
ATOM 12514 C C . ARG A 1 3480 ? 176.202 149.945 167.649 1.00 34.95 3449 ARG A C 1
ATOM 12515 O O . ARG A 1 3480 ? 177.253 149.481 168.102 1.00 34.88 3449 ARG A O 1
ATOM 12536 N N . ILE A 1 3481 ? 175.001 149.515 168.052 1.00 34.20 3450 ILE A N 1
ATOM 12537 C CA . ILE A 1 3481 ? 174.909 148.434 169.032 1.00 32.76 3450 ILE A CA 1
ATOM 12538 C C . ILE A 1 3481 ? 175.809 147.289 168.610 1.00 32.90 3450 ILE A C 1
ATOM 12539 O O . ILE A 1 3481 ? 176.606 146.770 169.400 1.00 32.83 3450 ILE A O 1
ATOM 12555 N N . GLN A 1 3482 ? 175.729 146.915 167.339 1.00 35.34 3451 GLN A N 1
ATOM 12556 C CA . GLN A 1 3482 ? 176.521 145.801 166.853 1.00 34.50 3451 GLN A CA 1
ATOM 12557 C C . GLN A 1 3482 ? 177.988 146.015 167.181 1.00 36.14 3451 GLN A C 1
ATOM 12558 O O . GLN A 1 3482 ? 178.609 145.196 167.868 1.00 38.43 3451 GLN A O 1
ATOM 12572 N N . ALA A 1 3483 ? 178.546 147.151 166.754 1.00 34.89 3452 ALA A N 1
ATOM 12573 C CA . ALA A 1 3483 ? 179.953 147.401 167.036 1.00 31.74 3452 ALA A CA 1
ATOM 12574 C C . ALA A 1 3483 ? 180.208 147.373 168.533 1.00 29.87 3452 ALA A C 1
ATOM 12575 O O . ALA A 1 3483 ? 181.186 146.770 168.986 1.00 32.67 3452 ALA A O 1
ATOM 12582 N N . LEU A 1 3484 ? 179.314 147.979 169.322 1.00 26.05 3453 LEU A N 1
ATOM 12583 C CA . LEU A 1 3484 ? 179.463 147.908 170.769 1.00 29.57 3453 LEU A CA 1
ATOM 12584 C C . LEU A 1 3484 ? 179.575 146.460 171.219 1.00 28.55 3453 LEU A C 1
ATOM 12585 O O . LEU A 1 3484 ? 180.541 146.082 171.893 1.00 30.60 3453 LEU A O 1
ATOM 12601 N N . LEU A 1 3485 ? 178.632 145.618 170.798 1.00 30.01 3454 LEU A N 1
ATOM 12602 C CA . LEU A 1 3485 ? 178.695 144.218 171.184 1.00 32.29 3454 LEU A CA 1
ATOM 12603 C C . LEU A 1 3485 ? 179.965 143.563 170.657 1.00 31.30 3454 LEU A C 1
ATOM 12604 O O . LEU A 1 3485 ? 180.589 142.774 171.373 1.00 32.53 3454 LEU A O 1
ATOM 12620 N N . LYS A 1 3486 ? 180.400 143.921 169.445 1.00 30.15 3455 LYS A N 1
ATOM 12621 C CA . LYS A 1 3486 ? 181.684 143.418 168.967 1.00 31.96 3455 LYS A CA 1
ATOM 12622 C C . LYS A 1 3486 ? 182.781 143.738 169.970 1.00 29.95 3455 LYS A C 1
ATOM 12623 O O . LYS A 1 3486 ? 183.484 142.839 170.447 1.00 34.80 3455 LYS A O 1
ATOM 12642 N N . TRP A 1 3487 ? 182.878 145.002 170.373 1.00 27.59 3456 TRP A N 1
ATOM 12643 C CA . TRP A 1 3487 ? 183.916 145.378 171.318 1.00 28.65 3456 TRP A CA 1
ATOM 12644 C C . TRP A 1 3487 ? 183.791 144.582 172.606 1.00 28.30 3456 TRP A C 1
ATOM 12645 O O . TRP A 1 3487 ? 184.800 144.254 173.240 1.00 26.96 3456 TRP A O 1
ATOM 12666 N N . VAL A 1 3488 ? 182.563 144.273 173.022 1.00 30.36 3457 VAL A N 1
ATOM 12667 C CA . VAL A 1 3488 ? 182.401 143.462 174.223 1.00 33.68 3457 VAL A CA 1
ATOM 12668 C C . VAL A 1 3488 ? 183.022 142.089 174.000 1.00 32.44 3457 VAL A C 1
ATOM 12669 O O . VAL A 1 3488 ? 183.938 141.680 174.722 1.00 33.44 3457 VAL A O 1
ATOM 12682 N N . SER A 1 3489 ? 182.600 141.401 172.938 1.00 32.44 3458 SER A N 1
ATOM 12683 C CA . SER A 1 3489 ? 183.040 140.025 172.748 1.00 33.05 3458 SER A CA 1
ATOM 12684 C C . SER A 1 3489 ? 184.528 139.972 172.441 1.00 36.67 3458 SER A C 1
ATOM 12685 O O . SER A 1 3489 ? 185.266 139.194 173.054 1.00 39.31 3458 SER A O 1
ATOM 12693 N N . ASP A 1 3490 ? 184.982 140.800 171.498 1.00 40.02 3459 ASP A N 1
ATOM 12694 C CA . ASP A 1 3490 ? 186.412 141.006 171.312 1.00 37.95 3459 ASP A CA 1
ATOM 12695 C C . ASP A 1 3490 ? 187.116 141.139 172.653 1.00 36.17 3459 ASP A C 1
ATOM 12696 O O . ASP A 1 3490 ? 188.039 140.373 172.955 1.00 38.17 3459 ASP A O 1
ATOM 12705 N N . SER A 1 3491 ? 186.661 142.070 173.494 1.00 32.16 3460 SER A N 1
ATOM 12706 C CA . SER A 1 3491 ? 187.267 142.209 174.811 1.00 30.82 3460 SER A CA 1
ATOM 12707 C C . SER A 1 3491 ? 187.216 140.883 175.549 1.00 33.68 3460 SER A C 1
ATOM 12708 O O . SER A 1 3491 ? 188.252 140.346 175.965 1.00 35.50 3460 SER A O 1
ATOM 12716 N N . ALA A 1 3492 ? 186.013 140.319 175.676 1.00 35.39 3461 ALA A N 1
ATOM 12717 C CA . ALA A 1 3492 ? 185.871 139.005 176.284 1.00 35.35 3461 ALA A CA 1
ATOM 12718 C C . ALA A 1 3492 ? 186.851 138.022 175.669 1.00 35.88 3461 ALA A C 1
ATOM 12719 O O . ALA A 1 3492 ? 187.582 137.333 176.389 1.00 37.39 3461 ALA A O 1
ATOM 12726 N N . ARG A 1 3493 ? 186.919 137.973 174.339 1.00 41.41 3462 ARG A N 1
ATOM 12727 C CA . ARG A 1 3493 ? 187.816 137.011 173.713 1.00 42.26 3462 ARG A CA 1
ATOM 12728 C C . ARG A 1 3493 ? 189.253 137.249 174.141 1.00 43.06 3462 ARG A C 1
ATOM 12729 O O . ARG A 1 3493 ? 189.954 136.306 174.519 1.00 46.53 3462 ARG A O 1
ATOM 12750 N N . VAL A 1 3494 ? 189.705 138.502 174.118 1.00 38.66 3463 VAL A N 1
ATOM 12751 C CA . VAL A 1 3494 ? 191.076 138.786 174.520 1.00 39.51 3463 VAL A CA 1
ATOM 12752 C C . VAL A 1 3494 ? 191.273 138.406 175.979 1.00 39.29 3463 VAL A C 1
ATOM 12753 O O . VAL A 1 3494 ? 192.341 137.933 176.378 1.00 40.97 3463 VAL A O 1
ATOM 12766 N N . ALA A 1 3495 ? 190.234 138.591 176.792 1.00 38.16 3464 ALA A N 1
ATOM 12767 C CA . ALA A 1 3495 ? 190.329 138.218 178.195 1.00 37.90 3464 ALA A CA 1
ATOM 12768 C C . ALA A 1 3495 ? 190.412 136.710 178.347 1.00 42.41 3464 ALA A C 1
ATOM 12769 O O . ALA A 1 3495 ? 191.031 136.205 179.290 1.00 44.76 3464 ALA A O 1
ATOM 12776 N N . ALA A 1 3496 ? 189.806 135.970 177.417 1.00 46.47 3465 ALA A N 1
ATOM 12777 C CA . ALA A 1 3496 ? 189.835 134.518 177.506 1.00 47.53 3465 ALA A CA 1
ATOM 12778 C C . ALA A 1 3496 ? 191.203 133.963 177.129 1.00 49.53 3465 ALA A C 1
ATOM 12779 O O . ALA A 1 3496 ? 191.541 132.839 177.513 1.00 49.61 3465 ALA A O 1
ATOM 12786 N N . MET A 1 3497 ? 192.000 134.729 176.390 1.00 56.06 3466 MET A N 1
ATOM 12787 C CA . MET A 1 3497 ? 193.355 134.317 176.036 1.00 55.56 3466 MET A CA 1
ATOM 12788 C C . MET A 1 3497 ? 194.327 134.708 177.143 1.00 56.15 3466 MET A C 1
ATOM 12789 O O . MET A 1 3497 ? 194.858 135.815 177.153 1.00 56.55 3466 MET A O 1
ATOM 12803 N N . GLU A 1 3514 ? 195.668 144.869 171.461 1.00 44.91 3483 GLU A N 1
ATOM 12804 C CA . GLU A 1 3514 ? 194.995 146.159 171.529 1.00 45.13 3483 GLU A CA 1
ATOM 12805 C C . GLU A 1 3514 ? 194.717 146.509 172.976 1.00 43.56 3483 GLU A C 1
ATOM 12806 O O . GLU A 1 3514 ? 193.873 145.889 173.617 1.00 42.06 3483 GLU A O 1
ATOM 12817 N N . TYR A 1 3515 ? 195.438 147.504 173.490 1.00 36.48 3484 TYR A N 1
ATOM 12818 C CA . TYR A 1 3515 ? 195.219 147.928 174.864 1.00 35.61 3484 TYR A CA 1
ATOM 12819 C C . TYR A 1 3515 ? 193.751 148.222 175.131 1.00 34.97 3484 TYR A C 1
ATOM 12820 O O . TYR A 1 3515 ? 193.272 148.012 176.248 1.00 35.08 3484 TYR A O 1
ATOM 12838 N N . GLY A 1 3516 ? 193.024 148.720 174.130 1.00 35.08 3485 GLY A N 1
ATOM 12839 C CA . GLY A 1 3516 ? 191.594 148.900 174.300 1.00 34.50 3485 GLY A CA 1
ATOM 12840 C C . GLY A 1 3516 ? 190.897 147.611 174.684 1.00 33.41 3485 GLY A C 1
ATOM 12841 O O . GLY A 1 3516 ? 189.968 147.613 175.494 1.00 33.60 3485 GLY A O 1
ATOM 12845 N N . LEU A 1 3517 ? 191.355 146.491 174.132 1.00 34.72 3486 LEU A N 1
ATOM 12846 C CA . LEU A 1 3517 ? 190.731 145.198 174.370 1.00 33.35 3486 LEU A CA 1
ATOM 12847 C C . LEU A 1 3517 ? 191.311 144.469 175.572 1.00 34.71 3486 LEU A C 1
ATOM 12848 O O . LEU A 1 3517 ? 190.571 143.757 176.257 1.00 36.27 3486 LEU A O 1
ATOM 12864 N N . LEU A 1 3518 ? 192.604 144.631 175.865 1.00 37.06 3487 LEU A N 1
ATOM 12865 C CA . LEU A 1 3518 ? 193.144 144.045 177.083 1.00 36.99 3487 LEU A CA 1
ATOM 12866 C C . LEU A 1 3518 ? 192.701 144.793 178.328 1.00 36.96 3487 LEU A C 1
ATOM 12867 O O . LEU A 1 3518 ? 192.839 144.263 179.433 1.00 37.83 3487 LEU A O 1
ATOM 12883 N N . MET A 1 3519 ? 192.165 146.000 178.179 1.00 35.17 3488 MET A N 1
ATOM 12884 C CA . MET A 1 3519 ? 191.792 146.833 179.321 1.00 35.04 3488 MET A CA 1
ATOM 12885 C C . MET A 1 3519 ? 190.485 147.551 179.014 1.00 33.81 3488 MET A C 1
ATOM 12886 O O . MET A 1 3519 ? 190.441 148.778 178.914 1.00 35.63 3488 MET A O 1
ATOM 12900 N N . PRO A 1 3520 ? 189.391 146.805 178.842 1.00 30.03 3489 PRO A N 1
ATOM 12901 C CA . PRO A 1 3520 ? 188.089 147.453 178.691 1.00 27.87 3489 PRO A CA 1
ATOM 12902 C C . PRO A 1 3520 ? 187.742 148.210 179.956 1.00 26.45 3489 PRO A C 1
ATOM 12903 O O . PRO A 1 3520 ? 187.959 147.724 181.067 1.00 27.59 3489 PRO A O 1
ATOM 12914 N N . SER A 1 3521 ? 187.230 149.405 179.787 1.00 24.02 3490 SER A N 1
ATOM 12915 C CA . SER A 1 3521 ? 186.751 150.150 180.934 1.00 19.57 3490 SER A CA 1
ATOM 12916 C C . SER A 1 3521 ? 185.551 149.426 181.529 1.00 22.59 3490 SER A C 1
ATOM 12917 O O . SER A 1 3521 ? 184.613 149.096 180.799 1.00 22.46 3490 SER A O 1
ATOM 12925 N N . PRO A 1 3522 ? 185.551 149.131 182.830 1.00 22.92 3491 PRO A N 1
ATOM 12926 C CA . PRO A 1 3522 ? 184.308 148.655 183.450 1.00 21.95 3491 PRO A CA 1
ATOM 12927 C C . PRO A 1 3522 ? 183.148 149.590 183.189 1.00 19.81 3491 PRO A C 1
ATOM 12928 O O . PRO A 1 3522 ? 182.014 149.134 183.040 1.00 22.83 3491 PRO A O 1
ATOM 12939 N N . SER A 1 3523 ? 183.411 150.897 183.139 1.00 21.73 3492 SER A N 1
ATOM 12940 C CA . SER A 1 3523 ? 182.350 151.859 182.879 1.00 21.06 3492 SER A CA 1
ATOM 12941 C C . SER A 1 3523 ? 181.782 151.690 181.481 1.00 22.19 3492 SER A C 1
ATOM 12942 O O . SER A 1 3523 ? 180.580 151.848 181.280 1.00 26.54 3492 SER A O 1
ATOM 12950 N N . HIS A 1 3524 ? 182.623 151.360 180.501 1.00 23.24 3493 HIS A N 1
ATOM 12951 C CA . HIS A 1 3524 ? 182.114 151.192 179.145 1.00 22.57 3493 HIS A CA 1
ATOM 12952 C C . HIS A 1 3524 ? 181.326 149.895 179.016 1.00 19.68 3493 HIS A C 1
ATOM 12953 O O . HIS A 1 3524 ? 180.318 149.841 178.311 1.00 25.18 3493 HIS A O 1
ATOM 12967 N N . LEU A 1 3525 ? 181.774 148.837 179.688 1.00 23.61 3494 LEU A N 1
ATOM 12968 C CA . LEU A 1 3525 ? 180.997 147.603 179.729 1.00 25.15 3494 LEU A CA 1
ATOM 12969 C C . LEU A 1 3525 ? 179.639 147.840 180.372 1.00 23.54 3494 LEU A C 1
ATOM 12970 O O . LEU A 1 3525 ? 178.600 147.425 179.845 1.00 25.47 3494 LEU A O 1
ATOM 12986 N N . HIS A 1 3526 ? 179.633 148.523 181.514 1.00 25.16 3495 HIS A N 1
ATOM 12987 C CA . HIS A 1 3526 ? 178.379 148.853 182.167 1.00 24.59 3495 HIS A CA 1
ATOM 12988 C C . HIS A 1 3526 ? 177.521 149.737 181.284 1.00 28.07 3495 HIS A C 1
ATOM 12989 O O . HIS A 1 3526 ? 176.293 149.629 181.300 1.00 31.80 3495 HIS A O 1
ATOM 13003 N N . CYS A 1 3527 ? 178.139 150.644 180.530 1.00 27.51 3496 CYS A N 1
ATOM 13004 C CA . CYS A 1 3527 ? 177.361 151.497 179.645 1.00 25.38 3496 CYS A CA 1
ATOM 13005 C C . CYS A 1 3527 ? 176.717 150.673 178.546 1.00 24.76 3496 CYS A C 1
ATOM 13006 O O . CYS A 1 3527 ? 175.583 150.939 178.150 1.00 25.82 3496 CYS A O 1
ATOM 13014 N N . VAL A 1 3528 ? 177.420 149.663 178.044 1.00 24.37 3497 VAL A N 1
ATOM 13015 C CA . VAL A 1 3528 ? 176.812 148.787 177.051 1.00 26.22 3497 VAL A CA 1
ATOM 13016 C C . VAL A 1 3528 ? 175.634 148.038 177.662 1.00 28.74 3497 VAL A C 1
ATOM 13017 O O . VAL A 1 3528 ? 174.603 147.840 177.014 1.00 28.74 3497 VAL A O 1
ATOM 13030 N N . ALA A 1 3529 ? 175.774 147.593 178.910 1.00 29.64 3498 ALA A N 1
ATOM 13031 C CA . ALA A 1 3529 ? 174.662 146.906 179.567 1.00 29.79 3498 ALA A CA 1
ATOM 13032 C C . ALA A 1 3529 ? 173.479 147.848 179.762 1.00 29.06 3498 ALA A C 1
ATOM 13033 O O . ALA A 1 3529 ? 172.328 147.484 179.505 1.00 33.09 3498 ALA A O 1
ATOM 13040 N N . ALA A 1 3530 ? 173.747 149.068 180.224 1.00 29.90 3499 ALA A N 1
ATOM 13041 C CA . ALA A 1 3530 ? 172.694 150.068 180.355 1.00 29.08 3499 ALA A CA 1
ATOM 13042 C C . ALA A 1 3530 ? 172.070 150.402 179.010 1.00 30.65 3499 ALA A C 1
ATOM 13043 O O . ALA A 1 3530 ? 170.894 150.764 178.950 1.00 36.06 3499 ALA A O 1
ATOM 13050 N N . ILE A 1 3531 ? 172.829 150.285 177.921 1.00 31.25 3500 ILE A N 1
ATOM 13051 C CA . ILE A 1 3531 ? 172.259 150.530 176.599 1.00 31.94 3500 ILE A CA 1
ATOM 13052 C C . ILE A 1 3531 ? 171.335 149.388 176.207 1.00 30.15 3500 ILE A C 1
ATOM 13053 O O . ILE A 1 3531 ? 170.215 149.607 175.742 1.00 34.29 3500 ILE A O 1
ATOM 13069 N N . LEU A 1 3532 ? 171.798 148.151 176.380 1.00 34.52 3501 LEU A N 1
ATOM 13070 C CA . LEU A 1 3532 ? 170.963 146.999 176.064 1.00 35.02 3501 LEU A CA 1
ATOM 13071 C C . LEU A 1 3532 ? 169.669 147.036 176.863 1.00 34.94 3501 LEU A C 1
ATOM 13072 O O . LEU A 1 3532 ? 168.588 146.800 176.318 1.00 35.68 3501 LEU A O 1
ATOM 13088 N N . TRP A 1 3533 ? 169.763 147.350 178.155 1.00 40.02 3502 TRP A N 1
ATOM 13089 C CA . TRP A 1 3533 ? 168.575 147.456 178.991 1.00 39.88 3502 TRP A CA 1
ATOM 13090 C C . TRP A 1 3533 ? 167.589 148.478 178.444 1.00 42.32 3502 TRP A C 1
ATOM 13091 O O . TRP A 1 3533 ? 166.388 148.384 178.717 1.00 43.83 3502 TRP A O 1
ATOM 13112 N N . HIS A 1 3534 ? 168.069 149.454 177.681 1.00 42.46 3503 HIS A N 1
ATOM 13113 C CA . HIS A 1 3534 ? 167.207 150.484 177.113 1.00 41.59 3503 HIS A CA 1
ATOM 13114 C C . HIS A 1 3534 ? 167.183 150.393 175.590 1.00 41.82 3503 HIS A C 1
ATOM 13115 O O . HIS A 1 3534 ? 166.370 149.682 175.003 1.00 41.82 3503 HIS A O 1
ATOM 13129 N N . LEU B 1 2172 ? 214.332 148.798 178.558 1.00 27.98 2141 LEU B N 1
ATOM 13130 C CA . LEU B 1 2172 ? 212.930 148.997 178.907 1.00 31.27 2141 LEU B CA 1
ATOM 13131 C C . LEU B 1 2172 ? 212.384 150.248 178.224 1.00 28.29 2141 LEU B C 1
ATOM 13132 O O . LEU B 1 2172 ? 211.464 150.173 177.423 1.00 27.27 2141 LEU B O 1
ATOM 13147 N N . LEU B 1 2173 ? 212.960 151.403 178.559 1.00 29.95 2142 LEU B N 1
ATOM 13148 C CA . LEU B 1 2173 ? 212.569 152.642 177.896 1.00 21.53 2142 LEU B CA 1
ATOM 13149 C C . LEU B 1 2173 ? 212.710 152.518 176.385 1.00 22.86 2142 LEU B C 1
ATOM 13150 O O . LEU B 1 2173 ? 211.822 152.934 175.634 1.00 28.79 2142 LEU B O 1
ATOM 13166 N N . ASP B 1 2174 ? 213.821 151.947 175.925 1.00 25.18 2143 ASP B N 1
ATOM 13167 C CA . ASP B 1 2174 ? 213.988 151.656 174.505 1.00 27.64 2143 ASP B CA 1
ATOM 13168 C C . ASP B 1 2174 ? 212.786 150.893 173.955 1.00 27.34 2143 ASP B C 1
ATOM 13169 O O . ASP B 1 2174 ? 212.176 151.301 172.960 1.00 29.49 2143 ASP B O 1
ATOM 13178 N N . ASN B 1 2175 ? 212.419 149.787 174.608 1.00 29.20 2144 ASN B N 1
ATOM 13179 C CA . ASN B 1 2175 ? 211.304 148.977 174.130 1.00 27.39 2144 ASN B CA 1
ATOM 13180 C C . ASN B 1 2175 ? 209.978 149.716 174.265 1.00 25.82 2144 ASN B C 1
ATOM 13181 O O . ASN B 1 2175 ? 209.113 149.600 173.396 1.00 33.40 2144 ASN B O 1
ATOM 13192 N N . LEU B 1 2176 ? 209.796 150.480 175.346 1.00 22.88 2145 LEU B N 1
ATOM 13193 C CA . LEU B 1 2176 ? 208.582 151.278 175.479 1.00 23.10 2145 LEU B CA 1
ATOM 13194 C C . LEU B 1 2176 ? 208.435 152.265 174.335 1.00 22.09 2145 LEU B C 1
ATOM 13195 O O . LEU B 1 2176 ? 207.316 152.581 173.933 1.00 23.07 2145 LEU B O 1
ATOM 13211 N N . LEU B 1 2177 ? 209.546 152.773 173.809 1.00 27.16 2146 LEU B N 1
ATOM 13212 C CA . LEU B 1 2177 ? 209.485 153.757 172.738 1.00 22.43 2146 LEU B CA 1
ATOM 13213 C C . LEU B 1 2177 ? 209.495 153.127 171.357 1.00 27.09 2146 LEU B C 1
ATOM 13214 O O . LEU B 1 2177 ? 209.187 153.813 170.377 1.00 23.89 2146 LEU B O 1
ATOM 13230 N N . SER B 1 2178 ? 209.842 151.847 171.262 1.00 31.44 2147 SER B N 1
ATOM 13231 C CA . SER B 1 2178 ? 209.918 151.127 169.995 1.00 26.48 2147 SER B CA 1
ATOM 13232 C C . SER B 1 2178 ? 208.734 151.360 169.057 1.00 27.80 2147 SER B C 1
ATOM 13233 O O . SER B 1 2178 ? 208.933 151.360 167.838 1.00 36.22 2147 SER B O 1
ATOM 13241 N N . PRO B 1 2179 ? 207.501 151.558 169.541 1.00 25.33 2148 PRO B N 1
ATOM 13242 C CA . PRO B 1 2179 ? 206.425 151.902 168.594 1.00 27.80 2148 PRO B CA 1
ATOM 13243 C C . PRO B 1 2179 ? 206.732 153.125 167.755 1.00 27.99 2148 PRO B C 1
ATOM 13244 O O . PRO B 1 2179 ? 206.264 153.221 166.617 1.00 40.31 2148 PRO B O 1
ATOM 13255 N N . LEU B 1 2180 ? 207.506 154.071 168.283 1.00 26.67 2149 LEU B N 1
ATOM 13256 C CA . LEU B 1 2180 ? 207.833 155.269 167.523 1.00 31.06 2149 LEU B CA 1
ATOM 13257 C C . LEU B 1 2180 ? 208.711 154.969 166.320 1.00 31.23 2149 LEU B C 1
ATOM 13258 O O . LEU B 1 2180 ? 208.789 155.795 165.408 1.00 37.58 2149 LEU B O 1
ATOM 13274 N N . GLN B 1 2181 ? 209.383 153.825 166.297 1.00 41.96 2150 GLN B N 1
ATOM 13275 C CA . GLN B 1 2181 ? 210.331 153.526 165.233 1.00 41.40 2150 GLN B CA 1
ATOM 13276 C C . GLN B 1 2181 ? 210.362 152.038 164.916 1.00 44.19 2150 GLN B C 1
ATOM 13277 O O . GLN B 1 2181 ? 211.200 151.306 165.440 1.00 47.54 2150 GLN B O 1
ATOM 13291 N N . VAL B 1 2193 ? 201.686 150.618 170.168 1.00 35.94 2162 VAL B N 1
ATOM 13292 C CA . VAL B 1 2193 ? 201.046 151.715 170.887 1.00 35.05 2162 VAL B CA 1
ATOM 13293 C C . VAL B 1 2193 ? 201.911 152.144 172.070 1.00 34.60 2162 VAL B C 1
ATOM 13294 O O . VAL B 1 2193 ? 202.461 151.310 172.781 1.00 34.60 2162 VAL B O 1
ATOM 13306 N N . LEU B 1 2194 ? 202.022 153.451 172.284 1.00 30.02 2163 LEU B N 1
ATOM 13307 C CA . LEU B 1 2194 ? 202.827 153.974 173.377 1.00 30.43 2163 LEU B CA 1
ATOM 13308 C C . LEU B 1 2194 ? 202.037 153.953 174.677 1.00 32.42 2163 LEU B C 1
ATOM 13309 O O . LEU B 1 2194 ? 200.853 154.299 174.703 1.00 37.36 2163 LEU B O 1
ATOM 13325 N N . ASP B 1 2195 ? 202.698 153.551 175.757 1.00 33.02 2164 ASP B N 1
ATOM 13326 C CA . ASP B 1 2195 ? 202.109 153.590 177.091 1.00 33.99 2164 ASP B CA 1
ATOM 13327 C C . ASP B 1 2195 ? 202.723 154.785 177.822 1.00 33.53 2164 ASP B C 1
ATOM 13328 O O . ASP B 1 2195 ? 203.630 154.656 178.640 1.00 35.09 2164 ASP B O 1
ATOM 13337 N N . ILE B 1 2196 ? 202.222 155.972 177.495 1.00 29.19 2165 ILE B N 1
ATOM 13338 C CA . ILE B 1 2196 ? 202.766 157.233 178.001 1.00 27.06 2165 ILE B CA 1
ATOM 13339 C C . ILE B 1 2196 ? 202.868 157.236 179.523 1.00 29.43 2165 ILE B C 1
ATOM 13340 O O . ILE B 1 2196 ? 203.819 157.813 180.057 1.00 32.10 2165 ILE B O 1
ATOM 13356 N N . PRO B 1 2197 ? 201.928 156.651 180.269 1.00 33.86 2166 PRO B N 1
ATOM 13357 C CA . PRO B 1 2197 ? 202.111 156.614 181.731 1.00 37.61 2166 PRO B CA 1
ATOM 13358 C C . PRO B 1 2197 ? 203.314 155.790 182.160 1.00 37.85 2166 PRO B C 1
ATOM 13359 O O . PRO B 1 2197 ? 204.096 156.217 183.030 1.00 36.95 2166 PRO B O 1
ATOM 13370 N N . MET B 1 2198 ? 203.488 154.610 181.563 1.00 34.29 2167 MET B N 1
ATOM 13371 C CA . MET B 1 2198 ? 204.640 153.777 181.891 1.00 36.76 2167 MET B CA 1
ATOM 13372 C C . MET B 1 2198 ? 205.926 154.480 181.468 1.00 33.97 2167 MET B C 1
ATOM 13373 O O . MET B 1 2198 ? 206.920 154.487 182.202 1.00 28.21 2167 MET B O 1
ATOM 13387 N N . ILE B 1 2199 ? 205.920 155.070 180.271 1.00 26.50 2168 ILE B N 1
ATOM 13388 C CA . ILE B 1 2199 ? 207.064 155.857 179.819 1.00 27.40 2168 ILE B CA 1
ATOM 13389 C C . ILE B 1 2199 ? 207.373 156.954 180.822 1.00 23.46 2168 ILE B C 1
ATOM 13390 O O . ILE B 1 2199 ? 208.533 157.215 181.131 1.00 24.20 2168 ILE B O 1
ATOM 13406 N N . SER B 1 2200 ? 206.342 157.626 181.330 1.00 24.28 2169 SER B N 1
ATOM 13407 C CA . SER B 1 2200 ? 206.561 158.719 182.270 1.00 23.92 2169 SER B CA 1
ATOM 13408 C C . SER B 1 2200 ? 207.250 158.221 183.529 1.00 25.88 2169 SER B C 1
ATOM 13409 O O . SER B 1 2200 ? 208.274 158.772 183.945 1.00 25.35 2169 SER B O 1
ATOM 13417 N N . TRP B 1 2201 ? 206.702 157.172 184.148 1.00 27.71 2170 TRP B N 1
ATOM 13418 C CA . TRP B 1 2201 ? 207.347 156.589 185.322 1.00 22.97 2170 TRP B CA 1
ATOM 13419 C C . TRP B 1 2201 ? 208.802 156.255 185.033 1.00 18.39 2170 TRP B C 1
ATOM 13420 O O . TRP B 1 2201 ? 209.698 156.587 185.815 1.00 25.81 2170 TRP B O 1
ATOM 13441 N N . VAL B 1 2202 ? 209.056 155.608 183.896 1.00 23.04 2171 VAL B N 1
ATOM 13442 C CA . VAL B 1 2202 ? 210.407 155.151 183.587 1.00 19.93 2171 VAL B CA 1
ATOM 13443 C C . VAL B 1 2202 ? 211.336 156.332 183.349 1.00 24.88 2171 VAL B C 1
ATOM 13444 O O . VAL B 1 2202 ? 212.483 156.333 183.794 1.00 25.70 2171 VAL B O 1
ATOM 13457 N N . VAL B 1 2203 ? 210.870 157.332 182.612 1.00 18.26 2172 VAL B N 1
ATOM 13458 C CA . VAL B 1 2203 ? 211.697 158.490 182.316 1.00 20.05 2172 VAL B CA 1
ATOM 13459 C C . VAL B 1 2203 ? 212.040 159.221 183.602 1.00 17.66 2172 VAL B C 1
ATOM 13460 O O . VAL B 1 2203 ? 213.168 159.669 183.794 1.00 21.60 2172 VAL B O 1
ATOM 13473 N N . MET B 1 2204 ? 211.085 159.312 184.520 1.00 20.43 2173 MET B N 1
ATOM 13474 C CA . MET B 1 2204 ? 211.375 159.970 185.783 1.00 19.41 2173 MET B CA 1
ATOM 13475 C C . MET B 1 2204 ? 212.371 159.163 186.596 1.00 19.36 2173 MET B C 1
ATOM 13476 O O . MET B 1 2204 ? 213.301 159.727 187.180 1.00 27.66 2173 MET B O 1
ATOM 13490 N N . LEU B 1 2205 ? 212.221 157.841 186.621 1.00 23.56 2174 LEU B N 1
ATOM 13491 C CA . LEU B 1 2205 ? 213.191 157.022 187.337 1.00 24.25 2174 LEU B CA 1
ATOM 13492 C C . LEU B 1 2205 ? 214.579 157.170 186.726 1.00 20.84 2174 LEU B C 1
ATOM 13493 O O . LEU B 1 2205 ? 215.568 157.346 187.440 1.00 31.84 2174 LEU B O 1
ATOM 13509 N N . VAL B 1 2206 ? 214.666 157.079 185.402 1.00 26.80 2175 VAL B N 1
ATOM 13510 C CA . VAL B 1 2206 ? 215.943 157.164 184.703 1.00 23.21 2175 VAL B CA 1
ATOM 13511 C C . VAL B 1 2206 ? 216.578 158.525 184.918 1.00 25.78 2175 VAL B C 1
ATOM 13512 O O . VAL B 1 2206 ? 217.790 158.634 185.105 1.00 31.03 2175 VAL B O 1
ATOM 13525 N N . SER B 1 2207 ? 215.771 159.582 184.882 1.00 18.14 2176 SER B N 1
ATOM 13526 C CA . SER B 1 2207 ? 216.261 160.916 185.186 1.00 21.77 2176 SER B CA 1
ATOM 13527 C C . SER B 1 2207 ? 216.846 160.973 186.590 1.00 32.51 2176 SER B C 1
ATOM 13528 O O . SER B 1 2207 ? 217.928 161.527 186.799 1.00 33.41 2176 SER B O 1
ATOM 13536 N N . ARG B 1 2208 ? 216.152 160.384 187.566 1.00 32.74 2177 ARG B N 1
ATOM 13537 C CA . ARG B 1 2208 ? 216.648 160.416 188.938 1.00 33.29 2177 ARG B CA 1
ATOM 13538 C C . ARG B 1 2208 ? 217.933 159.613 189.084 1.00 33.04 2177 ARG B C 1
ATOM 13539 O O . ARG B 1 2208 ? 218.825 159.997 189.844 1.00 41.51 2177 ARG B O 1
ATOM 13560 N N . LEU B 1 2209 ? 218.044 158.494 188.375 1.00 30.46 2178 LEU B N 1
ATOM 13561 C CA . LEU B 1 2209 ? 219.262 157.700 188.465 1.00 31.92 2178 LEU B CA 1
ATOM 13562 C C . LEU B 1 2209 ? 220.420 158.413 187.789 1.00 31.99 2178 LEU B C 1
ATOM 13563 O O . LEU B 1 2209 ? 221.547 158.400 188.292 1.00 39.90 2178 LEU B O 1
ATOM 13579 N N . LEU B 1 2210 ? 220.162 159.054 186.652 1.00 31.49 2179 LEU B N 1
ATOM 13580 C CA . LEU B 1 2210 ? 221.228 159.746 185.945 1.00 33.69 2179 LEU B CA 1
ATOM 13581 C C . LEU B 1 2210 ? 221.683 160.983 186.703 1.00 35.62 2179 LEU B C 1
ATOM 13582 O O . LEU B 1 2210 ? 222.876 161.293 186.715 1.00 40.38 2179 LEU B O 1
ATOM 13598 N N . ASP B 1 2211 ? 220.763 161.679 187.368 1.00 40.41 2180 ASP B N 1
ATOM 13599 C CA . ASP B 1 2211 ? 221.148 162.881 188.092 1.00 42.83 2180 ASP B CA 1
ATOM 13600 C C . ASP B 1 2211 ? 221.871 162.531 189.386 1.00 43.81 2180 ASP B C 1
ATOM 13601 O O . ASP B 1 2211 ? 222.640 163.341 189.913 1.00 46.92 2180 ASP B O 1
ATOM 13610 N N . TYR B 1 2212 ? 221.645 161.327 189.907 1.00 52.75 2181 TYR B N 1
ATOM 13611 C CA . TYR B 1 2212 ? 222.458 160.800 190.996 1.00 54.57 2181 TYR B CA 1
ATOM 13612 C C . TYR B 1 2212 ? 223.813 160.291 190.521 1.00 54.58 2181 TYR B C 1
ATOM 13613 O O . TYR B 1 2212 ? 224.684 160.028 191.357 1.00 58.21 2181 TYR B O 1
ATOM 13631 N N . VAL B 1 2213 ? 224.016 160.160 189.216 1.00 47.32 2182 VAL B N 1
ATOM 13632 C CA . VAL B 1 2213 ? 225.280 159.705 188.669 1.00 47.45 2182 VAL B CA 1
ATOM 13633 C C . VAL B 1 2213 ? 226.121 160.905 188.259 1.00 48.31 2182 VAL B C 1
ATOM 13634 O O . VAL B 1 2213 ? 227.040 161.304 188.972 1.00 51.88 2182 VAL B O 1
ATOM 13647 N N . ASN B 1 2230 ? 224.400 171.431 186.077 1.00 48.84 2199 ASN B N 1
ATOM 13648 C CA . ASN B 1 2230 ? 223.744 172.524 186.782 1.00 50.27 2199 ASN B CA 1
ATOM 13649 C C . ASN B 1 2230 ? 222.583 173.110 185.997 1.00 47.20 2199 ASN B C 1
ATOM 13650 O O . ASN B 1 2230 ? 221.669 173.694 186.574 1.00 44.60 2199 ASN B O 1
ATOM 13660 N N . GLN B 1 2231 ? 222.623 172.974 184.673 1.00 32.07 2200 GLN B N 1
ATOM 13661 C CA . GLN B 1 2231 ? 221.554 173.541 183.861 1.00 30.78 2200 GLN B CA 1
ATOM 13662 C C . GLN B 1 2231 ? 220.212 172.879 184.136 1.00 28.66 2200 GLN B C 1
ATOM 13663 O O . GLN B 1 2231 ? 219.177 173.510 183.920 1.00 33.62 2200 GLN B O 1
ATOM 13677 N N . TRP B 1 2232 ? 220.201 171.650 184.645 1.00 27.51 2201 TRP B N 1
ATOM 13678 C CA . TRP B 1 2232 ? 218.963 170.916 184.866 1.00 22.80 2201 TRP B CA 1
ATOM 13679 C C . TRP B 1 2232 ? 218.439 171.041 186.291 1.00 20.32 2201 TRP B C 1
ATOM 13680 O O . TRP B 1 2232 ? 217.410 170.442 186.610 1.00 24.64 2201 TRP B O 1
ATOM 13701 N N . SER B 1 2233 ? 219.104 171.824 187.142 1.00 24.87 2202 SER B N 1
ATOM 13702 C CA . SER B 1 2233 ? 218.630 172.015 188.506 1.00 25.50 2202 SER B CA 1
ATOM 13703 C C . SER B 1 2233 ? 217.238 172.624 188.549 1.00 20.07 2202 SER B C 1
ATOM 13704 O O . SER B 1 2233 ? 216.541 172.479 189.555 1.00 28.64 2202 SER B O 1
ATOM 13712 N N . PHE B 1 2234 ? 216.814 173.301 187.486 1.00 20.93 2203 PHE B N 1
ATOM 13713 C CA . PHE B 1 2234 ? 215.459 173.824 187.440 1.00 16.56 2203 PHE B CA 1
ATOM 13714 C C . PHE B 1 2234 ? 214.408 172.726 187.504 1.00 23.10 2203 PHE B C 1
ATOM 13715 O O . PHE B 1 2234 ? 213.263 173.005 187.861 1.00 29.06 2203 PHE B O 1
ATOM 13732 N N . ILE B 1 2235 ? 214.770 171.487 187.179 1.00 26.50 2204 ILE B N 1
ATOM 13733 C CA . ILE B 1 2235 ? 213.811 170.392 187.209 1.00 26.38 2204 ILE B CA 1
ATOM 13734 C C . ILE B 1 2235 ? 213.634 169.807 188.605 1.00 29.18 2204 ILE B C 1
ATOM 13735 O O . ILE B 1 2235 ? 212.545 169.315 188.923 1.00 39.25 2204 ILE B O 1
ATOM 13751 N N . ASN B 1 2236 ? 214.664 169.840 189.439 1.00 36.07 2205 ASN B N 1
ATOM 13752 C CA . ASN B 1 2236 ? 214.563 169.352 190.807 1.00 37.64 2205 ASN B CA 1
ATOM 13753 C C . ASN B 1 2236 ? 213.447 170.064 191.557 1.00 35.93 2205 ASN B C 1
ATOM 13754 O O . ASN B 1 2236 ? 212.412 169.479 191.849 1.00 37.00 2205 ASN B O 1
ATOM 13765 N N . HIS B 1 2356 ? 228.433 151.776 171.661 1.00 52.07 2325 HIS B N 1
ATOM 13766 C CA . HIS B 1 2356 ? 227.418 152.449 172.456 1.00 51.94 2325 HIS B CA 1
ATOM 13767 C C . HIS B 1 2356 ? 226.168 152.560 171.600 1.00 50.51 2325 HIS B C 1
ATOM 13768 O O . HIS B 1 2356 ? 225.467 153.566 171.621 1.00 48.65 2325 HIS B O 1
ATOM 13781 N N . GLU B 1 2357 ? 225.897 151.489 170.851 1.00 56.69 2326 GLU B N 1
ATOM 13782 C CA . GLU B 1 2357 ? 224.873 151.535 169.816 1.00 57.55 2326 GLU B CA 1
ATOM 13783 C C . GLU B 1 2357 ? 223.462 151.481 170.386 1.00 56.22 2326 GLU B C 1
ATOM 13784 O O . GLU B 1 2357 ? 222.558 152.123 169.838 1.00 54.12 2326 GLU B O 1
ATOM 13796 N N . ARG B 1 2358 ? 223.240 150.733 171.467 1.00 53.73 2327 ARG B N 1
ATOM 13797 C CA . ARG B 1 2358 ? 221.917 150.738 172.081 1.00 52.65 2327 ARG B CA 1
ATOM 13798 C C . ARG B 1 2358 ? 221.614 152.070 172.742 1.00 50.91 2327 ARG B C 1
ATOM 13799 O O . ARG B 1 2358 ? 220.445 152.478 172.795 1.00 51.73 2327 ARG B O 1
ATOM 13820 N N . CYS B 1 2359 ? 222.640 152.759 173.239 1.00 42.47 2328 CYS B N 1
ATOM 13821 C CA . CYS B 1 2359 ? 222.445 154.130 173.681 1.00 37.61 2328 CYS B CA 1
ATOM 13822 C C . CYS B 1 2359 ? 221.954 154.996 172.530 1.00 36.65 2328 CYS B C 1
ATOM 13823 O O . CYS B 1 2359 ? 221.019 155.784 172.699 1.00 34.58 2328 CYS B O 1
ATOM 13831 N N . ILE B 1 2360 ? 222.567 154.861 171.350 1.00 31.92 2329 ILE B N 1
ATOM 13832 C CA . ILE B 1 2360 ? 222.086 155.599 170.187 1.00 33.29 2329 ILE B CA 1
ATOM 13833 C C . ILE B 1 2360 ? 220.639 155.237 169.895 1.00 31.61 2329 ILE B C 1
ATOM 13834 O O . ILE B 1 2360 ? 219.829 156.103 169.571 1.00 32.67 2329 ILE B O 1
ATOM 13850 N N . SER B 1 2361 ? 220.296 153.952 169.983 1.00 32.26 2330 SER B N 1
ATOM 13851 C CA . SER B 1 2361 ? 218.918 153.536 169.750 1.00 30.54 2330 SER B CA 1
ATOM 13852 C C . SER B 1 2361 ? 217.959 154.280 170.667 1.00 24.84 2330 SER B C 1
ATOM 13853 O O . SER B 1 2361 ? 216.976 154.880 170.215 1.00 22.18 2330 SER B O 1
ATOM 13861 N N . VAL B 1 2362 ? 218.238 154.265 171.965 1.00 18.53 2331 VAL B N 1
ATOM 13862 C CA . VAL B 1 2362 ? 217.282 154.856 172.889 1.00 26.29 2331 VAL B CA 1
ATOM 13863 C C . VAL B 1 2362 ? 217.233 156.370 172.716 1.00 20.12 2331 VAL B C 1
ATOM 13864 O O . VAL B 1 2362 ? 216.163 156.975 172.801 1.00 15.24 2331 VAL B O 1
ATOM 13877 N N . VAL B 1 2363 ? 218.373 157.003 172.446 1.00 23.30 2332 VAL B N 1
ATOM 13878 C CA . VAL B 1 2363 ? 218.380 158.453 172.259 1.00 19.22 2332 VAL B CA 1
ATOM 13879 C C . VAL B 1 2363 ? 217.655 158.837 170.972 1.00 16.23 2332 VAL B C 1
ATOM 13880 O O . VAL B 1 2363 ? 216.935 159.839 170.924 1.00 19.31 2332 VAL B O 1
ATOM 13893 N N . GLN B 1 2364 ? 217.828 158.052 169.909 1.00 13.86 2333 GLN B N 1
ATOM 13894 C CA . GLN B 1 2364 ? 217.066 158.298 168.693 1.00 20.47 2333 GLN B CA 1
ATOM 13895 C C . GLN B 1 2364 ? 215.576 158.193 168.963 1.00 17.66 2333 GLN B C 1
ATOM 13896 O O . GLN B 1 2364 ? 214.788 159.016 168.489 1.00 20.76 2333 GLN B O 1
ATOM 13910 N N . LYS B 1 2365 ? 215.173 157.186 169.738 1.00 18.68 2334 LYS B N 1
ATOM 13911 C CA . LYS B 1 2365 ? 213.757 157.027 170.036 1.00 17.33 2334 LYS B CA 1
ATOM 13912 C C . LYS B 1 2365 ? 213.247 158.169 170.899 1.00 13.38 2334 LYS B C 1
ATOM 13913 O O . LYS B 1 2365 ? 212.118 158.627 170.720 1.00 18.33 2334 LYS B O 1
ATOM 13932 N N . LEU B 1 2366 ? 214.069 158.647 171.829 1.00 10.62 2335 LEU B N 1
ATOM 13933 C CA . LEU B 1 2366 ? 213.677 159.786 172.649 1.00 13.37 2335 LEU B CA 1
ATOM 13934 C C . LEU B 1 2366 ? 213.512 161.040 171.805 1.00 12.42 2335 LEU B C 1
ATOM 13935 O O . LEU B 1 2366 ? 212.622 161.857 172.060 1.00 10.80 2335 LEU B O 1
ATOM 13951 N N . VAL B 1 2367 ? 214.363 161.217 170.799 1.00 11.84 2336 VAL B N 1
ATOM 13952 C CA . VAL B 1 2367 ? 214.192 162.355 169.905 1.00 15.83 2336 VAL B CA 1
ATOM 13953 C C . VAL B 1 2367 ? 212.904 162.202 169.112 1.00 12.42 2336 VAL B C 1
ATOM 13954 O O . VAL B 1 2367 ? 212.133 163.153 168.960 1.00 12.70 2336 VAL B O 1
ATOM 13967 N N . LEU B 1 2368 ? 212.661 161.002 168.586 1.00 14.80 2337 LEU B N 1
ATOM 13968 C CA . LEU B 1 2368 ? 211.390 160.747 167.921 1.00 14.49 2337 LEU B CA 1
ATOM 13969 C C . LEU B 1 2368 ? 210.226 161.093 168.829 1.00 12.54 2337 LEU B C 1
ATOM 13970 O O . LEU B 1 2368 ? 209.254 161.711 168.394 1.00 17.39 2337 LEU B O 1
ATOM 13986 N N . PHE B 1 2369 ? 210.320 160.724 170.100 1.00 15.07 2338 PHE B N 1
ATOM 13987 C CA . PHE B 1 2369 ? 209.253 161.019 171.040 1.00 13.61 2338 PHE B CA 1
ATOM 13988 C C . PHE B 1 2369 ? 209.055 162.523 171.180 1.00 14.09 2338 PHE B C 1
ATOM 13989 O O . PHE B 1 2369 ? 207.933 163.021 171.055 1.00 11.79 2338 PHE B O 1
ATOM 14006 N N . LEU B 1 2370 ? 210.143 163.261 171.421 1.00 5.83 2339 LEU B N 1
ATOM 14007 C CA . LEU B 1 2370 ? 210.066 164.720 171.447 1.00 14.69 2339 LEU B CA 1
ATOM 14008 C C . LEU B 1 2370 ? 209.365 165.262 170.208 1.00 13.21 2339 LEU B C 1
ATOM 14009 O O . LEU B 1 2370 ? 208.534 166.168 170.297 1.00 17.06 2339 LEU B O 1
ATOM 14025 N N . LEU B 1 2371 ? 209.703 164.719 169.039 1.00 10.72 2340 LEU B N 1
ATOM 14026 C CA . LEU B 1 2371 ? 209.135 165.203 167.789 1.00 15.68 2340 LEU B CA 1
ATOM 14027 C C . LEU B 1 2371 ? 207.680 164.794 167.618 1.00 14.29 2340 LEU B C 1
ATOM 14028 O O . LEU B 1 2371 ? 206.952 165.440 166.863 1.00 15.89 2340 LEU B O 1
ATOM 14044 N N . SER B 1 2372 ? 207.240 163.755 168.311 1.00 15.01 2341 SER B N 1
ATOM 14045 C CA . SER B 1 2372 ? 205.882 163.253 168.186 1.00 8.55 2341 SER B CA 1
ATOM 14046 C C . SER B 1 2372 ? 204.901 163.926 169.139 1.00 15.14 2341 SER B C 1
ATOM 14047 O O . SER B 1 2372 ? 203.696 163.694 169.021 1.00 23.70 2341 SER B O 1
ATOM 14055 N N . MET B 1 2373 ? 205.379 164.748 170.068 1.00 20.78 2342 MET B N 1
ATOM 14056 C CA . MET B 1 2373 ? 204.528 165.309 171.113 1.00 15.56 2342 MET B CA 1
ATOM 14057 C C . MET B 1 2373 ? 203.548 166.309 170.524 1.00 11.00 2342 MET B C 1
ATOM 14058 O O . MET B 1 2373 ? 203.959 167.290 169.899 1.00 25.93 2342 MET B O 1
ATOM 14072 N N . ASP B 1 2374 ? 202.260 166.058 170.720 1.00 13.48 2343 ASP B N 1
ATOM 14073 C CA . ASP B 1 2374 ? 201.209 166.975 170.302 1.00 8.87 2343 ASP B CA 1
ATOM 14074 C C . ASP B 1 2374 ? 200.362 167.278 171.537 1.00 6.71 2343 ASP B C 1
ATOM 14075 O O . ASP B 1 2374 ? 200.792 167.114 172.680 1.00 9.55 2343 ASP B O 1
ATOM 14084 N N . PHE B 1 2375 ? 199.142 167.767 171.328 1.00 2.74 2344 PHE B N 1
ATOM 14085 C CA . PHE B 1 2375 ? 198.354 168.204 172.469 1.00 11.78 2344 PHE B CA 1
ATOM 14086 C C . PHE B 1 2375 ? 197.986 167.056 173.398 1.00 8.59 2344 PHE B C 1
ATOM 14087 O O . PHE B 1 2375 ? 197.650 167.307 174.553 1.00 20.64 2344 PHE B O 1
ATOM 14104 N N . THR B 1 2376 ? 198.035 165.806 172.943 1.00 9.29 2345 THR B N 1
ATOM 14105 C CA . THR B 1 2376 ? 197.814 164.708 173.876 1.00 12.06 2345 THR B CA 1
ATOM 14106 C C . THR B 1 2376 ? 199.026 164.436 174.760 1.00 9.76 2345 THR B C 1
ATOM 14107 O O . THR B 1 2376 ? 198.909 163.658 175.707 1.00 19.59 2345 THR B O 1
ATOM 14118 N N . CYS B 1 2377 ? 200.169 165.048 174.484 1.00 10.38 2346 CYS B N 1
ATOM 14119 C CA . CYS B 1 2377 ? 201.355 164.928 175.318 1.00 8.29 2346 CYS B CA 1
ATOM 14120 C C . CYS B 1 2377 ? 201.520 166.199 176.143 1.00 8.49 2346 CYS B C 1
ATOM 14121 O O . CYS B 1 2377 ? 200.880 167.214 175.880 1.00 14.49 2346 CYS B O 1
ATOM 14129 N N . HIS B 1 2378 ? 202.356 166.135 177.172 1.00 16.48 2347 HIS B N 1
ATOM 14130 C CA . HIS B 1 2378 ? 202.430 167.209 178.149 1.00 4.14 2347 HIS B CA 1
ATOM 14131 C C . HIS B 1 2378 ? 203.851 167.726 178.313 1.00 4.71 2347 HIS B C 1
ATOM 14132 O O . HIS B 1 2378 ? 204.817 166.962 178.297 1.00 15.65 2347 HIS B O 1
ATOM 14146 N N . ALA B 1 2379 ? 203.952 169.042 178.487 1.00 8.81 2348 ALA B N 1
ATOM 14147 C CA . ALA B 1 2379 ? 205.251 169.699 178.532 1.00 8.16 2348 ALA B CA 1
ATOM 14148 C C . ALA B 1 2379 ? 206.102 169.167 179.679 1.00 10.00 2348 ALA B C 1
ATOM 14149 O O . ALA B 1 2379 ? 207.311 168.964 179.520 1.00 10.70 2348 ALA B O 1
ATOM 14156 N N . ASP B 1 2380 ? 205.488 168.919 180.837 1.00 8.90 2349 ASP B N 1
ATOM 14157 C CA . ASP B 1 2380 ? 206.264 168.477 181.992 1.00 9.14 2349 ASP B CA 1
ATOM 14158 C C . ASP B 1 2380 ? 207.037 167.200 181.690 1.00 5.58 2349 ASP B C 1
ATOM 14159 O O . ASP B 1 2380 ? 208.184 167.055 182.115 1.00 17.69 2349 ASP B O 1
ATOM 14168 N N . LEU B 1 2381 ? 206.437 166.272 180.944 1.00 9.65 2350 LEU B N 1
ATOM 14169 C CA . LEU B 1 2381 ? 207.169 165.085 180.514 1.00 8.67 2350 LEU B CA 1
ATOM 14170 C C . LEU B 1 2381 ? 208.263 165.440 179.520 1.00 9.77 2350 LEU B C 1
ATOM 14171 O O . LEU B 1 2381 ? 209.337 164.831 179.520 1.00 11.17 2350 LEU B O 1
ATOM 14187 N N . LEU B 1 2382 ? 207.985 166.397 178.640 1.00 11.95 2351 LEU B N 1
ATOM 14188 C CA . LEU B 1 2382 ? 208.992 166.847 177.693 1.00 11.56 2351 LEU B CA 1
ATOM 14189 C C . LEU B 1 2382 ? 210.264 167.287 178.407 1.00 9.63 2351 LEU B C 1
ATOM 14190 O O . LEU B 1 2382 ? 211.369 167.017 177.935 1.00 13.54 2351 LEU B O 1
ATOM 14206 N N . LEU B 1 2383 ? 210.122 168.015 179.515 1.00 2.19 2352 LEU B N 1
ATOM 14207 C CA . LEU B 1 2383 ? 211.296 168.464 180.256 1.00 6.58 2352 LEU B CA 1
ATOM 14208 C C . LEU B 1 2383 ? 212.184 167.287 180.631 1.00 8.26 2352 LEU B C 1
ATOM 14209 O O . LEU B 1 2383 ? 213.397 167.304 180.400 1.00 17.04 2352 LEU B O 1
ATOM 14225 N N . PHE B 1 2384 ? 211.596 166.253 181.222 1.00 7.62 2353 PHE B N 1
ATOM 14226 C CA . PHE B 1 2384 ? 212.389 165.098 181.611 1.00 13.47 2353 PHE B CA 1
ATOM 14227 C C . PHE B 1 2384 ? 212.925 164.358 180.400 1.00 6.83 2353 PHE B C 1
ATOM 14228 O O . PHE B 1 2384 ? 214.019 163.799 180.445 1.00 13.83 2353 PHE B O 1
ATOM 14245 N N . VAL B 1 2385 ? 212.164 164.321 179.314 1.00 13.50 2354 VAL B N 1
ATOM 14246 C CA . VAL B 1 2385 ? 212.661 163.649 178.123 1.00 9.87 2354 VAL B CA 1
ATOM 14247 C C . VAL B 1 2385 ? 213.928 164.339 177.641 1.00 13.91 2354 VAL B C 1
ATOM 14248 O O . VAL B 1 2385 ? 214.926 163.687 177.331 1.00 11.89 2354 VAL B O 1
ATOM 14261 N N . CYS B 1 2386 ? 213.911 165.673 177.613 1.00 11.63 2355 CYS B N 1
ATOM 14262 C CA . CYS B 1 2386 ? 215.094 166.439 177.224 1.00 13.82 2355 CYS B CA 1
ATOM 14263 C C . CYS B 1 2386 ? 216.254 166.184 178.175 1.00 17.64 2355 CYS B C 1
ATOM 14264 O O . CYS B 1 2386 ? 217.384 165.935 177.743 1.00 17.93 2355 CYS B O 1
ATOM 14272 N N . LYS B 1 2387 ? 215.994 166.269 179.477 1.00 7.57 2356 LYS B N 1
ATOM 14273 C CA . LYS B 1 2387 ? 217.045 166.038 180.459 1.00 15.73 2356 LYS B CA 1
ATOM 14274 C C . LYS B 1 2387 ? 217.681 164.663 180.273 1.00 15.34 2356 LYS B C 1
ATOM 14275 O O . LYS B 1 2387 ? 218.909 164.536 180.239 1.00 22.36 2356 LYS B O 1
ATOM 14294 N N . VAL B 1 2388 ? 216.855 163.625 180.137 1.00 15.84 2357 VAL B N 1
ATOM 14295 C CA . VAL B 1 2388 ? 217.360 162.264 179.985 1.00 16.49 2357 VAL B CA 1
ATOM 14296 C C . VAL B 1 2388 ? 218.117 162.113 178.676 1.00 12.25 2357 VAL B C 1
ATOM 14297 O O . VAL B 1 2388 ? 219.165 161.470 178.625 1.00 14.30 2357 VAL B O 1
ATOM 14310 N N . LEU B 1 2389 ? 217.586 162.687 177.599 1.00 15.47 2358 LEU B N 1
ATOM 14311 C CA . LEU B 1 2389 ? 218.247 162.634 176.304 1.00 15.14 2358 LEU B CA 1
ATOM 14312 C C . LEU B 1 2389 ? 219.655 163.206 176.393 1.00 15.81 2358 LEU B C 1
ATOM 14313 O O . LEU B 1 2389 ? 220.633 162.560 176.000 1.00 20.36 2358 LEU B O 1
ATOM 14329 N N . ALA B 1 2390 ? 219.765 164.423 176.920 1.00 16.66 2359 ALA B N 1
ATOM 14330 C CA . ALA B 1 2390 ? 221.064 165.049 177.118 1.00 19.10 2359 ALA B CA 1
ATOM 14331 C C . ALA B 1 2390 ? 221.969 164.179 177.977 1.00 18.30 2359 ALA B C 1
ATOM 14332 O O . ALA B 1 2390 ? 223.129 163.935 177.630 1.00 22.15 2359 ALA B O 1
ATOM 14339 N N . ARG B 1 2391 ? 221.456 163.706 179.111 1.00 20.89 2360 ARG B N 1
ATOM 14340 C CA . ARG B 1 2391 ? 222.296 162.977 180.048 1.00 23.02 2360 ARG B CA 1
ATOM 14341 C C . ARG B 1 2391 ? 222.812 161.685 179.435 1.00 19.94 2360 ARG B C 1
ATOM 14342 O O . ARG B 1 2391 ? 223.977 161.331 179.618 1.00 29.41 2360 ARG B O 1
ATOM 14363 N N . ILE B 1 2392 ? 221.976 160.983 178.674 1.00 22.97 2361 ILE B N 1
ATOM 14364 C CA . ILE B 1 2392 ? 222.419 159.746 178.045 1.00 22.52 2361 ILE B CA 1
ATOM 14365 C C . ILE B 1 2392 ? 223.440 160.042 176.963 1.00 21.17 2361 ILE B C 1
ATOM 14366 O O . ILE B 1 2392 ? 224.480 159.381 176.880 1.00 26.33 2361 ILE B O 1
ATOM 14382 N N . ALA B 1 2393 ? 223.139 161.006 176.088 1.00 20.63 2362 ALA B N 1
ATOM 14383 C CA . ALA B 1 2393 ? 224.108 161.379 175.070 1.00 25.80 2362 ALA B CA 1
ATOM 14384 C C . ALA B 1 2393 ? 225.458 161.656 175.711 1.00 25.40 2362 ALA B C 1
ATOM 14385 O O . ALA B 1 2393 ? 226.492 161.202 175.217 1.00 26.28 2362 ALA B O 1
ATOM 14392 N N . ASN B 1 2394 ? 225.457 162.345 176.849 1.00 20.15 2363 ASN B N 1
ATOM 14393 C CA . ASN B 1 2394 ? 226.704 162.739 177.484 1.00 24.86 2363 ASN B CA 1
ATOM 14394 C C . ASN B 1 2394 ? 227.308 161.645 178.357 1.00 24.97 2363 ASN B C 1
ATOM 14395 O O . ASN B 1 2394 ? 228.456 161.782 178.778 1.00 31.71 2363 ASN B O 1
ATOM 14406 N N . ALA B 1 2395 ? 226.573 160.568 178.632 1.00 29.61 2364 ALA B N 1
ATOM 14407 C CA . ALA B 1 2395 ? 227.087 159.522 179.508 1.00 32.17 2364 ALA B CA 1
ATOM 14408 C C . ALA B 1 2395 ? 227.902 158.476 178.755 1.00 31.96 2364 ALA B C 1
ATOM 14409 O O . ALA B 1 2395 ? 228.748 157.813 179.359 1.00 36.86 2364 ALA B O 1
ATOM 14416 N N . THR B 1 2396 ? 227.696 158.331 177.452 1.00 36.32 2365 THR B N 1
ATOM 14417 C CA . THR B 1 2396 ? 228.384 157.284 176.709 1.00 40.47 2365 THR B CA 1
ATOM 14418 C C . THR B 1 2396 ? 229.815 157.703 176.383 1.00 43.49 2365 THR B C 1
ATOM 14419 O O . THR B 1 2396 ? 230.098 158.878 176.145 1.00 42.62 2365 THR B O 1
ATOM 14430 N N . ARG B 1 2397 ? 230.727 156.715 176.360 1.00 60.70 2366 ARG B N 1
ATOM 14431 C CA . ARG B 1 2397 ? 232.162 156.984 176.246 1.00 62.59 2366 ARG B CA 1
ATOM 14432 C C . ARG B 1 2397 ? 232.466 157.828 175.011 1.00 62.85 2366 ARG B C 1
ATOM 14433 O O . ARG B 1 2397 ? 232.870 158.987 175.164 1.00 64.11 2366 ARG B O 1
ATOM 14454 N N . PRO B 1 2398 ? 232.303 157.325 173.775 1.00 54.55 2367 PRO B N 1
ATOM 14455 C CA . PRO B 1 2398 ? 232.198 158.275 172.665 1.00 50.79 2367 PRO B CA 1
ATOM 14456 C C . PRO B 1 2398 ? 230.851 158.961 172.758 1.00 49.34 2367 PRO B C 1
ATOM 14457 O O . PRO B 1 2398 ? 229.833 158.393 172.354 1.00 50.56 2367 PRO B O 1
ATOM 14468 N N . THR B 1 2399 ? 230.830 160.144 173.360 1.00 33.56 2368 THR B N 1
ATOM 14469 C CA . THR B 1 2399 ? 229.621 160.943 173.461 1.00 30.22 2368 THR B CA 1
ATOM 14470 C C . THR B 1 2399 ? 228.798 160.801 172.188 1.00 29.19 2368 THR B C 1
ATOM 14471 O O . THR B 1 2399 ? 229.353 160.755 171.090 1.00 37.16 2368 THR B O 1
ATOM 14482 N N . ILE B 1 2400 ? 227.484 160.697 172.324 1.00 26.19 2369 ILE B N 1
ATOM 14483 C CA . ILE B 1 2400 ? 226.611 160.626 171.161 1.00 29.95 2369 ILE B CA 1
ATOM 14484 C C . ILE B 1 2400 ? 226.493 162.022 170.570 1.00 27.70 2369 ILE B C 1
ATOM 14485 O O . ILE B 1 2400 ? 226.158 162.979 171.272 1.00 30.84 2369 ILE B O 1
ATOM 14501 N N . HIS B 1 2401 ? 226.779 162.139 169.283 1.00 25.86 2370 HIS B N 1
ATOM 14502 C CA . HIS B 1 2401 ? 226.722 163.421 168.607 1.00 24.92 2370 HIS B CA 1
ATOM 14503 C C . HIS B 1 2401 ? 225.319 163.680 168.080 1.00 17.69 2370 HIS B C 1
ATOM 14504 O O . HIS B 1 2401 ? 224.552 162.757 167.810 1.00 28.63 2370 HIS B O 1
ATOM 14518 N N . LEU B 1 2402 ? 224.988 164.958 167.943 1.00 21.82 2371 LEU B N 1
ATOM 14519 C CA . LEU B 1 2402 ? 223.676 165.336 167.436 1.00 17.92 2371 LEU B CA 1
ATOM 14520 C C . LEU B 1 2402 ? 223.393 164.711 166.077 1.00 22.97 2371 LEU B C 1
ATOM 14521 O O . LEU B 1 2402 ? 222.244 164.378 165.779 1.00 27.76 2371 LEU B O 1
ATOM 14537 N N . CYS B 1 2403 ? 224.418 164.550 165.240 1.00 22.77 2372 CYS B N 1
ATOM 14538 C CA . CYS B 1 2403 ? 224.218 163.989 163.909 1.00 23.66 2372 CYS B CA 1
ATOM 14539 C C . CYS B 1 2403 ? 223.964 162.485 163.939 1.00 24.04 2372 CYS B C 1
ATOM 14540 O O . CYS B 1 2403 ? 223.463 161.938 162.956 1.00 26.76 2372 CYS B O 1
ATOM 14548 N N . GLU B 1 2404 ? 224.318 161.801 165.025 1.00 29.84 2373 GLU B N 1
ATOM 14549 C CA . GLU B 1 2404 ? 223.910 160.410 165.195 1.00 28.17 2373 GLU B CA 1
ATOM 14550 C C . GLU B 1 2404 ? 222.470 160.291 165.672 1.00 23.31 2373 GLU B C 1
ATOM 14551 O O . GLU B 1 2404 ? 221.830 159.264 165.440 1.00 31.25 2373 GLU B O 1
ATOM 14563 N N . ILE B 1 2405 ? 221.953 161.323 166.320 1.00 23.48 2374 ILE B N 1
ATOM 14564 C CA . ILE B 1 2405 ? 220.643 161.270 166.947 1.00 22.05 2374 ILE B CA 1
ATOM 14565 C C . ILE B 1 2405 ? 219.545 161.631 165.962 1.00 17.13 2374 ILE B C 1
ATOM 14566 O O . ILE B 1 2405 ? 218.518 160.959 165.892 1.00 27.33 2374 ILE B O 1
ATOM 14582 N N . VAL B 1 2406 ? 219.731 162.704 165.200 1.00 20.15 2375 VAL B N 1
ATOM 14583 C CA . VAL B 1 2406 ? 218.724 163.186 164.271 1.00 16.23 2375 VAL B CA 1
ATOM 14584 C C . VAL B 1 2406 ? 219.258 163.071 162.853 1.00 21.22 2375 VAL B C 1
ATOM 14585 O O . VAL B 1 2406 ? 220.440 162.828 162.623 1.00 30.01 2375 VAL B O 1
ATOM 14598 N N . ASN B 1 2407 ? 218.355 163.246 161.902 1.00 24.10 2376 ASN B N 1
ATOM 14599 C CA . ASN B 1 2407 ? 218.680 163.511 160.512 1.00 24.96 2376 ASN B CA 1
ATOM 14600 C C . ASN B 1 2407 ? 218.204 164.923 160.179 1.00 24.34 2376 ASN B C 1
ATOM 14601 O O . ASN B 1 2407 ? 217.655 165.628 161.027 1.00 23.29 2376 ASN B O 1
ATOM 14612 N N . GLU B 1 2408 ? 218.389 165.326 158.924 1.00 25.64 2377 GLU B N 1
ATOM 14613 C CA . GLU B 1 2408 ? 218.168 166.725 158.560 1.00 24.07 2377 GLU B CA 1
ATOM 14614 C C . GLU B 1 2408 ? 216.739 167.187 158.820 1.00 19.02 2377 GLU B C 1
ATOM 14615 O O . GLU B 1 2408 ? 216.554 168.215 159.494 1.00 27.69 2377 GLU B O 1
ATOM 14627 N N . PRO B 1 2409 ? 215.696 166.506 158.336 1.00 21.70 2378 PRO B N 1
ATOM 14628 C CA . PRO B 1 2409 ? 214.333 166.986 158.622 1.00 23.31 2378 PRO B CA 1
ATOM 14629 C C . PRO B 1 2409 ? 214.007 166.984 160.100 1.00 18.21 2378 PRO B C 1
ATOM 14630 O O . PRO B 1 2409 ? 213.303 167.881 160.579 1.00 20.10 2378 PRO B O 1
ATOM 14641 N N . GLN B 1 2410 ? 214.527 166.005 160.837 1.00 14.90 2379 GLN B N 1
ATOM 14642 C CA . GLN B 1 2410 ? 214.293 165.937 162.272 1.00 16.99 2379 GLN B CA 1
ATOM 14643 C C . GLN B 1 2410 ? 214.941 167.118 162.982 1.00 18.77 2379 GLN B C 1
ATOM 14644 O O . GLN B 1 2410 ? 214.288 167.810 163.765 1.00 16.88 2379 GLN B O 1
ATOM 14658 N N . LEU B 1 2411 ? 216.233 167.349 162.736 1.00 20.31 2380 LEU B N 1
ATOM 14659 C CA . LEU B 1 2411 ? 216.907 168.507 163.316 1.00 16.70 2380 LEU B CA 1
ATOM 14660 C C . LEU B 1 2411 ? 216.176 169.793 162.971 1.00 4.55 2380 LEU B C 1
ATOM 14661 O O . LEU B 1 2411 ? 216.019 170.679 163.815 1.00 14.26 2380 LEU B O 1
ATOM 14677 N N . GLU B 1 2412 ? 215.711 169.909 161.733 1.00 11.37 2381 GLU B N 1
ATOM 14678 C CA . GLU B 1 2412 ? 215.002 171.117 161.340 1.00 13.70 2381 GLU B CA 1
ATOM 14679 C C . GLU B 1 2412 ? 213.742 171.299 162.171 1.00 12.28 2381 GLU B C 1
ATOM 14680 O O . GLU B 1 2412 ? 213.490 172.383 162.702 1.00 19.03 2381 GLU B O 1
ATOM 14692 N N . ARG B 1 2413 ? 212.932 170.247 162.287 1.00 16.20 2382 ARG B N 1
ATOM 14693 C CA . ARG B 1 2413 ? 211.732 170.330 163.112 1.00 12.85 2382 ARG B CA 1
ATOM 14694 C C . ARG B 1 2413 ? 212.080 170.663 164.559 1.00 4.90 2382 ARG B C 1
ATOM 14695 O O . ARG B 1 2413 ? 211.400 171.459 165.211 1.00 13.34 2382 ARG B O 1
ATOM 14716 N N . LEU B 1 2414 ? 213.102 170.004 165.091 1.00 0.00 2383 LEU B N 1
ATOM 14717 C CA . LEU B 1 2414 ? 213.547 170.267 166.450 1.00 7.87 2383 LEU B CA 1
ATOM 14718 C C . LEU B 1 2414 ? 213.832 171.750 166.649 1.00 10.22 2383 LEU B C 1
ATOM 14719 O O . LEU B 1 2414 ? 213.260 172.391 167.534 1.00 14.21 2383 LEU B O 1
ATOM 14735 N N . LEU B 1 2415 ? 214.663 172.330 165.785 1.00 11.80 2384 LEU B N 1
ATOM 14736 C CA . LEU B 1 2415 ? 214.981 173.747 165.921 1.00 8.13 2384 LEU B CA 1
ATOM 14737 C C . LEU B 1 2415 ? 213.758 174.624 165.681 1.00 1.20 2384 LEU B C 1
ATOM 14738 O O . LEU B 1 2415 ? 213.620 175.679 166.301 1.00 13.90 2384 LEU B O 1
ATOM 14754 N N . LEU B 1 2416 ? 212.843 174.194 164.817 1.00 0.74 2385 LEU B N 1
ATOM 14755 C CA . LEU B 1 2416 ? 211.624 174.964 164.588 1.00 11.78 2385 LEU B CA 1
ATOM 14756 C C . LEU B 1 2416 ? 210.693 174.945 165.795 1.00 2.77 2385 LEU B C 1
ATOM 14757 O O . LEU B 1 2416 ? 209.915 175.883 165.992 1.00 12.88 2385 LEU B O 1
ATOM 14773 N N . LEU B 1 2417 ? 210.744 173.885 166.596 1.00 6.30 2386 LEU B N 1
ATOM 14774 C CA . LEU B 1 2417 ? 210.055 173.912 167.883 1.00 10.68 2386 LEU B CA 1
ATOM 14775 C C . LEU B 1 2417 ? 210.499 175.120 168.692 1.00 9.93 2386 LEU B C 1
ATOM 14776 O O . LEU B 1 2417 ? 209.682 175.797 169.320 1.00 13.12 2386 LEU B O 1
ATOM 14792 N N . LEU B 1 2418 ? 211.789 175.434 168.626 1.00 9.57 2387 LEU B N 1
ATOM 14793 C CA . LEU B 1 2418 ? 212.335 176.581 169.329 1.00 9.19 2387 LEU B CA 1
ATOM 14794 C C . LEU B 1 2418 ? 212.080 177.898 168.607 1.00 5.40 2387 LEU B C 1
ATOM 14795 O O . LEU B 1 2418 ? 211.874 178.916 169.265 1.00 16.46 2387 LEU B O 1
ATOM 14811 N N . VAL B 1 2419 ? 212.082 177.920 167.275 1.00 8.53 2388 VAL B N 1
ATOM 14812 C CA . VAL B 1 2419 ? 212.110 179.194 166.559 1.00 6.18 2388 VAL B CA 1
ATOM 14813 C C . VAL B 1 2419 ? 211.065 179.306 165.461 1.00 9.29 2388 VAL B C 1
ATOM 14814 O O . VAL B 1 2419 ? 210.893 180.400 164.902 1.00 21.10 2388 VAL B O 1
ATOM 14827 N N . GLY B 1 2420 ? 210.332 178.250 165.123 1.00 8.71 2389 GLY B N 1
ATOM 14828 C CA . GLY B 1 2420 ? 209.391 178.340 164.022 1.00 6.14 2389 GLY B CA 1
ATOM 14829 C C . GLY B 1 2420 ? 208.114 179.041 164.442 1.00 6.04 2389 GLY B C 1
ATOM 14830 O O . GLY B 1 2420 ? 207.651 178.903 165.572 1.00 21.70 2389 GLY B O 1
ATOM 14834 N N . THR B 1 2421 ? 207.536 179.795 163.514 1.00 9.39 2390 THR B N 1
ATOM 14835 C CA . THR B 1 2421 ? 206.297 180.517 163.775 1.00 15.76 2390 THR B CA 1
ATOM 14836 C C . THR B 1 2421 ? 205.053 179.644 163.641 1.00 13.31 2390 THR B C 1
ATOM 14837 O O . THR B 1 2421 ? 203.953 180.130 163.908 1.00 21.12 2390 THR B O 1
ATOM 14848 N N . ASP B 1 2422 ? 205.185 178.400 163.190 1.00 9.40 2391 ASP B N 1
ATOM 14849 C CA . ASP B 1 2422 ? 204.051 177.487 163.262 1.00 17.10 2391 ASP B CA 1
ATOM 14850 C C . ASP B 1 2422 ? 203.915 176.880 164.655 1.00 17.52 2391 ASP B C 1
ATOM 14851 O O . ASP B 1 2422 ? 202.825 176.443 165.030 1.00 21.53 2391 ASP B O 1
ATOM 14860 N N . PHE B 1 2423 ? 204.990 176.880 165.440 1.00 14.79 2392 PHE B N 1
ATOM 14861 C CA . PHE B 1 2423 ? 204.967 176.363 166.799 1.00 5.77 2392 PHE B CA 1
ATOM 14862 C C . PHE B 1 2423 ? 205.040 177.446 167.856 1.00 7.36 2392 PHE B C 1
ATOM 14863 O O . PHE B 1 2423 ? 204.729 177.177 169.016 1.00 24.84 2392 PHE B O 1
ATOM 14880 N N . ASN B 1 2424 ? 205.438 178.652 167.485 1.00 9.85 2393 ASN B N 1
ATOM 14881 C CA . ASN B 1 2424 ? 205.648 179.736 168.426 1.00 13.87 2393 ASN B CA 1
ATOM 14882 C C . ASN B 1 2424 ? 204.923 180.964 167.914 1.00 17.11 2393 ASN B C 1
ATOM 14883 O O . ASN B 1 2424 ? 205.040 181.307 166.737 1.00 35.44 2393 ASN B O 1
ATOM 14894 N N . ARG B 1 2425 ? 204.160 181.608 168.789 1.00 24.27 2394 ARG B N 1
ATOM 14895 C CA . ARG B 1 2425 ? 203.388 182.785 168.415 1.00 24.39 2394 ARG B CA 1
ATOM 14896 C C . ARG B 1 2425 ? 203.778 183.990 169.256 1.00 29.20 2394 ARG B C 1
ATOM 14897 O O . ARG B 1 2425 ? 202.940 184.541 169.975 1.00 35.31 2394 ARG B O 1
ATOM 14918 N N . GLY B 1 2426 ? 205.034 184.413 169.177 1.00 32.01 2395 GLY B N 1
ATOM 14919 C CA . GLY B 1 2426 ? 205.465 185.580 169.915 1.00 32.14 2395 GLY B CA 1
ATOM 14920 C C . GLY B 1 2426 ? 205.553 185.337 171.405 1.00 32.50 2395 GLY B C 1
ATOM 14921 O O . GLY B 1 2426 ? 206.480 184.674 171.872 1.00 36.90 2395 GLY B O 1
ATOM 14925 N N . ASP B 1 2427 ? 204.592 185.859 172.166 1.00 36.46 2396 ASP B N 1
ATOM 14926 C CA . ASP B 1 2427 ? 204.603 185.637 173.607 1.00 38.04 2396 ASP B CA 1
ATOM 14927 C C . ASP B 1 2427 ? 204.302 184.183 173.948 1.00 34.56 2396 ASP B C 1
ATOM 14928 O O . ASP B 1 2427 ? 204.686 183.705 175.020 1.00 38.74 2396 ASP B O 1
ATOM 14937 N N . ILE B 1 2428 ? 203.632 183.468 173.055 1.00 25.18 2397 ILE B N 1
ATOM 14938 C CA . ILE B 1 2428 ? 203.281 182.071 173.275 1.00 23.59 2397 ILE B CA 1
ATOM 14939 C C . ILE B 1 2428 ? 204.351 181.207 172.623 1.00 21.28 2397 ILE B C 1
ATOM 14940 O O . ILE B 1 2428 ? 204.565 181.280 171.412 1.00 26.21 2397 ILE B O 1
ATOM 14956 N N . SER B 1 2429 ? 205.034 180.400 173.420 1.00 15.54 2398 SER B N 1
ATOM 14957 C CA . SER B 1 2429 ? 206.073 179.514 172.928 1.00 8.85 2398 SER B CA 1
ATOM 14958 C C . SER B 1 2429 ? 205.627 178.064 173.055 1.00 12.78 2398 SER B C 1
ATOM 14959 O O . SER B 1 2429 ? 204.879 177.707 173.965 1.00 16.01 2398 SER B O 1
ATOM 14967 N N . TRP B 1 2430 ? 206.094 177.242 172.124 1.00 12.82 2399 TRP B N 1
ATOM 14968 C CA . TRP B 1 2430 ? 205.756 175.827 172.095 1.00 5.19 2399 TRP B CA 1
ATOM 14969 C C . TRP B 1 2430 ? 206.225 175.120 173.360 1.00 9.85 2399 TRP B C 1
ATOM 14970 O O . TRP B 1 2430 ? 207.416 175.121 173.674 1.00 10.85 2399 TRP B O 1
ATOM 14991 N N . GLY B 1 2431 ? 205.292 174.487 174.061 1.00 8.80 2400 GLY B N 1
ATOM 14992 C CA . GLY B 1 2431 ? 205.617 173.810 175.296 1.00 1.52 2400 GLY B CA 1
ATOM 14993 C C . GLY B 1 2431 ? 205.866 174.726 176.465 1.00 0.00 2400 GLY B C 1
ATOM 14994 O O . GLY B 1 2431 ? 206.197 174.240 177.547 1.00 16.50 2400 GLY B O 1
ATOM 14998 N N . GLY B 1 2432 ? 205.703 176.027 176.289 1.00 11.55 2401 GLY B N 1
ATOM 14999 C CA . GLY B 1 2432 ? 205.958 176.969 177.351 1.00 7.51 2401 GLY B CA 1
ATOM 15000 C C . GLY B 1 2432 ? 207.438 177.277 177.502 1.00 8.16 2401 GLY B C 1
ATOM 15001 O O . GLY B 1 2432 ? 208.319 176.675 176.880 1.00 13.34 2401 GLY B O 1
ATOM 15005 N N . ALA B 1 2433 ? 207.700 178.251 178.374 1.00 10.67 2402 ALA B N 1
ATOM 15006 C CA . ALA B 1 2433 ? 209.067 178.703 178.594 1.00 5.37 2402 ALA B CA 1
ATOM 15007 C C . ALA B 1 2433 ? 209.956 177.566 179.062 1.00 1.53 2402 ALA B C 1
ATOM 15008 O O . ALA B 1 2433 ? 211.110 177.457 178.640 1.00 11.80 2402 ALA B O 1
ATOM 15015 N N . TRP B 1 2434 ? 209.434 176.695 179.922 1.00 5.25 2403 TRP B N 1
ATOM 15016 C CA . TRP B 1 2434 ? 210.250 175.606 180.441 1.00 8.53 2403 TRP B CA 1
ATOM 15017 C C . TRP B 1 2434 ? 210.618 174.619 179.343 1.00 5.77 2403 TRP B C 1
ATOM 15018 O O . TRP B 1 2434 ? 211.746 174.133 179.303 1.00 7.27 2403 TRP B O 1
ATOM 15039 N N . ALA B 1 2435 ? 209.685 174.321 178.439 1.00 10.76 2404 ALA B N 1
ATOM 15040 C CA . ALA B 1 2435 ? 209.987 173.444 177.311 1.00 8.30 2404 ALA B CA 1
ATOM 15041 C C . ALA B 1 2435 ? 211.030 174.067 176.390 1.00 9.00 2404 ALA B C 1
ATOM 15042 O O . ALA B 1 2435 ? 211.985 173.401 175.983 1.00 10.83 2404 ALA B O 1
ATOM 15049 N N . GLN B 1 2436 ? 210.835 175.337 176.022 1.00 3.40 2405 GLN B N 1
ATOM 15050 C CA . GLN B 1 2436 ? 211.841 176.053 175.241 1.00 5.95 2405 GLN B CA 1
ATOM 15051 C C . GLN B 1 2436 ? 213.213 175.925 175.881 1.00 9.35 2405 GLN B C 1
ATOM 15052 O O . GLN B 1 2436 ? 214.193 175.547 175.224 1.00 9.47 2405 GLN B O 1
ATOM 15066 N N . TYR B 1 2437 ? 213.283 176.197 177.182 1.00 11.88 2406 TYR B N 1
ATOM 15067 C CA . TYR B 1 2437 ? 214.551 176.175 177.890 1.00 8.52 2406 TYR B CA 1
ATOM 15068 C C . TYR B 1 2437 ? 215.138 174.772 177.912 1.00 8.01 2406 TYR B C 1
ATOM 15069 O O . TYR B 1 2437 ? 216.343 174.592 177.745 1.00 15.78 2406 TYR B O 1
ATOM 15087 N N . SER B 1 2438 ? 214.298 173.762 178.126 1.00 6.96 2407 SER B N 1
ATOM 15088 C CA . SER B 1 2438 ? 214.785 172.392 178.214 1.00 13.48 2407 SER B CA 1
ATOM 15089 C C . SER B 1 2438 ? 215.338 171.928 176.879 1.00 4.76 2407 SER B C 1
ATOM 15090 O O . SER B 1 2438 ? 216.385 171.285 176.821 1.00 2.21 2407 SER B O 1
ATOM 15098 N N . LEU B 1 2439 ? 214.628 172.242 175.796 1.00 2.94 2408 LEU B N 1
ATOM 15099 C CA . LEU B 1 2439 ? 215.088 171.898 174.455 1.00 7.83 2408 LEU B CA 1
ATOM 15100 C C . LEU B 1 2439 ? 216.428 172.553 174.165 1.00 9.67 2408 LEU B C 1
ATOM 15101 O O . LEU B 1 2439 ? 217.360 171.906 173.669 1.00 11.44 2408 LEU B O 1
ATOM 15117 N N . THR B 1 2440 ? 216.530 173.852 174.447 1.00 10.88 2409 THR B N 1
ATOM 15118 C CA . THR B 1 2440 ? 217.796 174.550 174.267 1.00 7.30 2409 THR B CA 1
ATOM 15119 C C . THR B 1 2440 ? 218.906 173.893 175.082 1.00 6.06 2409 THR B C 1
ATOM 15120 O O . THR B 1 2440 ? 219.995 173.638 174.566 1.00 16.83 2409 THR B O 1
ATOM 15131 N N . CYS B 1 2441 ? 218.636 173.601 176.356 1.00 9.91 2410 CYS B N 1
ATOM 15132 C CA . CYS B 1 2441 ? 219.645 173.006 177.222 1.00 9.18 2410 CYS B CA 1
ATOM 15133 C C . CYS B 1 2441 ? 220.068 171.639 176.719 1.00 9.22 2410 CYS B C 1
ATOM 15134 O O . CYS B 1 2441 ? 221.240 171.275 176.811 1.00 17.68 2410 CYS B O 1
ATOM 15142 N N . MET B 1 2442 ? 219.127 170.878 176.162 1.00 7.15 2411 MET B N 1
ATOM 15143 C CA . MET B 1 2442 ? 219.447 169.568 175.615 1.00 18.65 2411 MET B CA 1
ATOM 15144 C C . MET B 1 2442 ? 220.353 169.695 174.397 1.00 10.53 2411 MET B C 1
ATOM 15145 O O . MET B 1 2442 ? 221.352 168.977 174.270 1.00 11.76 2411 MET B O 1
ATOM 15159 N N . LEU B 1 2443 ? 220.000 170.591 173.476 1.00 8.62 2412 LEU B N 1
ATOM 15160 C CA . LEU B 1 2443 ? 220.837 170.801 172.302 1.00 12.80 2412 LEU B CA 1
ATOM 15161 C C . LEU B 1 2443 ? 222.232 171.244 172.709 1.00 10.62 2412 LEU B C 1
ATOM 15162 O O . LEU B 1 2443 ? 223.235 170.720 172.210 1.00 13.80 2412 LEU B O 1
ATOM 15178 N N . GLN B 1 2444 ? 222.303 172.182 173.650 1.00 16.96 2413 GLN B N 1
ATOM 15179 C CA . GLN B 1 2444 ? 223.577 172.698 174.123 1.00 16.50 2413 GLN B CA 1
ATOM 15180 C C . GLN B 1 2444 ? 224.404 171.600 174.771 1.00 17.50 2413 GLN B C 1
ATOM 15181 O O . GLN B 1 2444 ? 225.605 171.496 174.521 1.00 20.37 2413 GLN B O 1
ATOM 15195 N N . ASP B 1 2445 ? 223.770 170.749 175.583 1.00 18.52 2414 ASP B N 1
ATOM 15196 C CA . ASP B 1 2445 ? 224.485 169.655 176.232 1.00 16.78 2414 ASP B CA 1
ATOM 15197 C C . ASP B 1 2445 ? 225.042 168.672 175.212 1.00 11.78 2414 ASP B C 1
ATOM 15198 O O . ASP B 1 2445 ? 226.188 168.235 175.319 1.00 22.84 2414 ASP B O 1
ATOM 15207 N N . ILE B 1 2446 ? 224.226 168.277 174.240 1.00 14.12 2415 ILE B N 1
ATOM 15208 C CA . ILE B 1 2446 ? 224.680 167.308 173.251 1.00 22.37 2415 ILE B CA 1
ATOM 15209 C C . ILE B 1 2446 ? 225.841 167.882 172.444 1.00 18.57 2415 ILE B C 1
ATOM 15210 O O . ILE B 1 2446 ? 226.887 167.236 172.277 1.00 25.83 2415 ILE B O 1
ATOM 15226 N N . LEU B 1 2447 ? 225.676 169.111 171.943 1.00 19.27 2416 LEU B N 1
ATOM 15227 C CA . LEU B 1 2447 ? 226.763 169.783 171.238 1.00 19.72 2416 LEU B CA 1
ATOM 15228 C C . LEU B 1 2447 ? 228.021 169.841 172.089 1.00 20.25 2416 LEU B C 1
ATOM 15229 O O . LEU B 1 2447 ? 229.109 169.505 171.616 1.00 25.94 2416 LEU B O 1
ATOM 15245 N N . ALA B 1 2448 ? 227.891 170.253 173.351 1.00 18.19 2417 ALA B N 1
ATOM 15246 C CA . ALA B 1 2448 ? 229.055 170.414 174.210 1.00 23.81 2417 ALA B CA 1
ATOM 15247 C C . ALA B 1 2448 ? 229.768 169.089 174.418 1.00 28.80 2417 ALA B C 1
ATOM 15248 O O . ALA B 1 2448 ? 230.998 169.024 174.355 1.00 33.57 2417 ALA B O 1
ATOM 15255 N N . GLY B 1 2449 ? 229.014 168.022 174.666 1.00 27.18 2418 GLY B N 1
ATOM 15256 C CA . GLY B 1 2449 ? 229.614 166.707 174.671 1.00 25.30 2418 GLY B CA 1
ATOM 15257 C C . GLY B 1 2449 ? 230.406 166.429 173.414 1.00 25.65 2418 GLY B C 1
ATOM 15258 O O . GLY B 1 2449 ? 231.482 165.836 173.474 1.00 37.18 2418 GLY B O 1
ATOM 15262 N N . GLU B 1 2450 ? 229.890 166.842 172.260 1.00 31.67 2419 GLU B N 1
ATOM 15263 C CA . GLU B 1 2450 ? 230.657 166.634 171.037 1.00 29.93 2419 GLU B CA 1
ATOM 15264 C C . GLU B 1 2450 ? 231.885 167.541 170.984 1.00 35.02 2419 GLU B C 1
ATOM 15265 O O . GLU B 1 2450 ? 232.993 167.071 170.712 1.00 36.76 2419 GLU B O 1
ATOM 15277 N N . LEU B 1 2451 ? 231.715 168.826 171.262 1.00 29.63 2420 LEU B N 1
ATOM 15278 C CA . LEU B 1 2451 ? 232.807 169.787 171.166 1.00 31.03 2420 LEU B CA 1
ATOM 15279 C C . LEU B 1 2451 ? 233.691 169.738 172.404 1.00 31.97 2420 LEU B C 1
ATOM 15280 O O . LEU B 1 2451 ? 234.906 169.840 172.308 1.00 35.86 2420 LEU B O 1
ATOM 15296 N N . GLN B 1 2663 ? 231.440 159.747 165.825 1.00 55.94 2632 GLN B N 1
ATOM 15297 C CA . GLN B 1 2663 ? 232.546 159.876 164.885 1.00 58.62 2632 GLN B CA 1
ATOM 15298 C C . GLN B 1 2663 ? 232.395 161.112 164.006 1.00 57.94 2632 GLN B C 1
ATOM 15299 O O . GLN B 1 2663 ? 233.319 161.911 163.880 1.00 58.98 2632 GLN B O 1
ATOM 15312 N N . LEU B 1 2664 ? 231.225 161.269 163.400 1.00 49.50 2633 LEU B N 1
ATOM 15313 C CA . LEU B 1 2664 ? 231.014 162.349 162.449 1.00 44.98 2633 LEU B CA 1
ATOM 15314 C C . LEU B 1 2664 ? 230.665 163.634 163.188 1.00 41.21 2633 LEU B C 1
ATOM 15315 O O . LEU B 1 2664 ? 229.837 163.629 164.102 1.00 46.06 2633 LEU B O 1
ATOM 15331 N N . SER B 1 2665 ? 231.306 164.733 162.800 1.00 35.39 2634 SER B N 1
ATOM 15332 C CA . SER B 1 2665 ? 230.987 166.023 163.393 1.00 33.10 2634 SER B CA 1
ATOM 15333 C C . SER B 1 2665 ? 229.560 166.428 163.046 1.00 29.26 2634 SER B C 1
ATOM 15334 O O . SER B 1 2665 ? 229.089 166.206 161.931 1.00 30.10 2634 SER B O 1
ATOM 15342 N N . SER B 1 2666 ? 228.875 167.041 164.008 1.00 28.18 2635 SER B N 1
ATOM 15343 C CA . SER B 1 2666 ? 227.530 167.552 163.798 1.00 22.87 2635 SER B CA 1
ATOM 15344 C C . SER B 1 2666 ? 227.514 168.960 163.220 1.00 24.73 2635 SER B C 1
ATOM 15345 O O . SER B 1 2666 ? 226.450 169.428 162.800 1.00 24.98 2635 SER B O 1
ATOM 15353 N N . VAL B 1 2667 ? 228.657 169.648 163.196 1.00 25.47 2636 VAL B N 1
ATOM 15354 C CA . VAL B 1 2667 ? 228.664 171.048 162.772 1.00 23.11 2636 VAL B CA 1
ATOM 15355 C C . VAL B 1 2667 ? 228.199 171.201 161.333 1.00 20.14 2636 VAL B C 1
ATOM 15356 O O . VAL B 1 2667 ? 227.431 172.126 161.056 1.00 23.78 2636 VAL B O 1
ATOM 15369 N N . PRO B 1 2668 ? 228.624 170.377 160.375 1.00 25.21 2637 PRO B N 1
ATOM 15370 C CA . PRO B 1 2668 ? 228.082 170.520 159.015 1.00 19.91 2637 PRO B CA 1
ATOM 15371 C C . PRO B 1 2668 ? 226.565 170.532 158.979 1.00 20.48 2637 PRO B C 1
ATOM 15372 O O . PRO B 1 2668 ? 225.939 171.356 158.299 1.00 22.38 2637 PRO B O 1
ATOM 15383 N N . MET B 1 2669 ? 225.962 169.617 159.726 1.00 21.99 2638 MET B N 1
ATOM 15384 C CA . MET B 1 2669 ? 224.515 169.484 159.742 1.00 19.30 2638 MET B CA 1
ATOM 15385 C C . MET B 1 2669 ? 223.856 170.695 160.392 1.00 17.18 2638 MET B C 1
ATOM 15386 O O . MET B 1 2669 ? 222.845 171.207 159.899 1.00 16.28 2638 MET B O 1
ATOM 15400 N N . LEU B 1 2670 ? 224.427 171.179 161.489 1.00 12.28 2639 LEU B N 1
ATOM 15401 C CA . LEU B 1 2670 ? 223.925 172.403 162.095 1.00 16.02 2639 LEU B CA 1
ATOM 15402 C C . LEU B 1 2670 ? 224.063 173.584 161.144 1.00 18.18 2639 LEU B C 1
ATOM 15403 O O . LEU B 1 2670 ? 223.176 174.434 161.078 1.00 14.32 2639 LEU B O 1
ATOM 15419 N N . ASN B 1 2671 ? 225.168 173.659 160.403 1.00 19.00 2640 ASN B N 1
ATOM 15420 C CA . ASN B 1 2671 ? 225.328 174.729 159.425 1.00 18.43 2640 ASN B CA 1
ATOM 15421 C C . ASN B 1 2671 ? 224.196 174.696 158.415 1.00 15.00 2640 ASN B C 1
ATOM 15422 O O . ASN B 1 2671 ? 223.530 175.707 158.176 1.00 21.85 2640 ASN B O 1
ATOM 15433 N N . VAL B 1 2672 ? 223.965 173.527 157.817 1.00 12.74 2641 VAL B N 1
ATOM 15434 C CA . VAL B 1 2672 ? 222.851 173.379 156.887 1.00 11.12 2641 VAL B CA 1
ATOM 15435 C C . VAL B 1 2672 ? 221.565 173.876 157.525 1.00 16.02 2641 VAL B C 1
ATOM 15436 O O . VAL B 1 2672 ? 220.840 174.700 156.954 1.00 24.06 2641 VAL B O 1
ATOM 15449 N N A CYS B 1 2673 ? 221.271 173.394 158.731 0.60 12.65 2642 CYS B N 1
ATOM 15450 N N B CYS B 1 2673 ? 221.266 173.388 158.729 0.40 16.78 2642 CYS B N 1
ATOM 15451 C CA A CYS B 1 2673 ? 220.000 173.721 159.360 0.60 12.22 2642 CYS B CA 1
ATOM 15452 C CA B CYS B 1 2673 ? 220.000 173.723 159.370 0.40 16.79 2642 CYS B CA 1
ATOM 15453 C C A CYS B 1 2673 ? 219.872 175.216 159.628 0.60 12.35 2642 CYS B C 1
ATOM 15454 C C B CYS B 1 2673 ? 219.874 175.219 159.625 0.40 15.99 2642 CYS B C 1
ATOM 15455 O O A CYS B 1 2673 ? 218.828 175.813 159.359 0.60 12.82 2642 CYS B O 1
ATOM 15456 O O B CYS B 1 2673 ? 218.832 175.816 159.350 0.40 16.61 2642 CYS B O 1
ATOM 15471 N N . PHE B 1 2674 ? 220.918 175.843 160.160 1.00 10.51 2643 PHE B N 1
ATOM 15472 C CA . PHE B 1 2674 ? 220.802 177.248 160.529 1.00 14.16 2643 PHE B CA 1
ATOM 15473 C C . PHE B 1 2674 ? 220.775 178.137 159.301 1.00 11.17 2643 PHE B C 1
ATOM 15474 O O . PHE B 1 2674 ? 220.065 179.145 159.280 1.00 16.29 2643 PHE B O 1
ATOM 15492 N N . ASN B 1 2675 ? 221.499 177.768 158.252 1.00 10.96 2644 ASN B N 1
ATOM 15493 C CA . ASN B 1 2675 ? 221.360 178.512 157.010 1.00 14.60 2644 ASN B CA 1
ATOM 15494 C C . ASN B 1 2675 ? 219.936 178.419 156.491 1.00 9.64 2644 ASN B C 1
ATOM 15495 O O . ASN B 1 2675 ? 219.371 179.416 156.034 1.00 18.83 2644 ASN B O 1
ATOM 15506 N N . LYS B 1 2676 ? 219.317 177.240 156.599 1.00 14.48 2645 LYS B N 1
ATOM 15507 C CA . LYS B 1 2676 ? 217.913 177.127 156.214 1.00 11.64 2645 LYS B CA 1
ATOM 15508 C C . LYS B 1 2676 ? 217.039 178.010 157.095 1.00 13.28 2645 LYS B C 1
ATOM 15509 O O . LYS B 1 2676 ? 216.122 178.683 156.614 1.00 18.18 2645 LYS B O 1
ATOM 15528 N N . LEU B 1 2677 ? 217.304 178.010 158.396 1.00 11.81 2646 LEU B N 1
ATOM 15529 C CA . LEU B 1 2677 ? 216.474 178.783 159.314 1.00 10.74 2646 LEU B CA 1
ATOM 15530 C C . LEU B 1 2677 ? 216.580 180.271 159.024 1.00 9.21 2646 LEU B C 1
ATOM 15531 O O . LEU B 1 2677 ? 215.600 181.010 159.153 1.00 18.84 2646 LEU B O 1
ATOM 15547 N N . PHE B 1 2678 ? 217.767 180.724 158.628 1.00 11.44 2647 PHE B N 1
ATOM 15548 C CA . PHE B 1 2678 ? 217.940 182.125 158.271 1.00 16.42 2647 PHE B CA 1
ATOM 15549 C C . PHE B 1 2678 ? 217.280 182.428 156.936 1.00 13.47 2647 PHE B C 1
ATOM 15550 O O . PHE B 1 2678 ? 216.669 183.486 156.766 1.00 13.90 2647 PHE B O 1
ATOM 15567 N N . SER B 1 2679 ? 217.355 181.494 155.989 1.00 13.91 2648 SER B N 1
ATOM 15568 C CA . SER B 1 2679 ? 216.600 181.656 154.755 1.00 18.38 2648 SER B CA 1
ATOM 15569 C C . SER B 1 2679 ? 215.098 181.691 155.006 1.00 16.50 2648 SER B C 1
ATOM 15570 O O . SER B 1 2679 ? 214.350 182.161 154.147 1.00 24.08 2648 SER B O 1
ATOM 15578 N N . MET B 1 2680 ? 214.642 181.208 156.158 1.00 19.82 2649 MET B N 1
ATOM 15579 C CA . MET B 1 2680 ? 213.218 181.177 156.466 1.00 18.78 2649 MET B CA 1
ATOM 15580 C C . MET B 1 2680 ? 212.723 182.427 157.186 1.00 15.34 2649 MET B C 1
ATOM 15581 O O . MET B 1 2680 ? 211.521 182.540 157.435 1.00 19.22 2649 MET B O 1
ATOM 15595 N N . LEU B 1 2681 ? 213.609 183.367 157.520 1.00 18.17 2650 LEU B N 1
ATOM 15596 C CA . LEU B 1 2681 ? 213.181 184.580 158.209 1.00 13.71 2650 LEU B CA 1
ATOM 15597 C C . LEU B 1 2681 ? 212.331 185.470 157.312 1.00 15.21 2650 LEU B C 1
ATOM 15598 O O . LEU B 1 2681 ? 211.332 186.038 157.760 1.00 21.85 2650 LEU B O 1
ATOM 15614 N N . GLN B 1 2682 ? 212.717 185.608 156.045 1.00 19.68 2651 GLN B N 1
ATOM 15615 C CA . GLN B 1 2682 ? 212.072 186.588 155.180 1.00 26.43 2651 GLN B CA 1
ATOM 15616 C C . GLN B 1 2682 ? 210.595 186.266 154.966 1.00 16.56 2651 GLN B C 1
ATOM 15617 O O . GLN B 1 2682 ? 209.767 187.175 154.880 1.00 31.85 2651 GLN B O 1
ATOM 15631 N N . VAL B 1 2683 ? 210.235 184.985 154.942 1.00 21.14 2652 VAL B N 1
ATOM 15632 C CA . VAL B 1 2683 ? 208.842 184.587 154.751 1.00 23.45 2652 VAL B CA 1
ATOM 15633 C C . VAL B 1 2683 ? 208.102 184.407 156.075 1.00 22.26 2652 VAL B C 1
ATOM 15634 O O . VAL B 1 2683 ? 206.969 183.920 156.093 1.00 25.50 2652 VAL B O 1
ATOM 15647 N N . HIS B 1 2684 ? 208.728 184.790 157.188 1.00 20.73 2653 HIS B N 1
ATOM 15648 C CA . HIS B 1 2684 ? 208.107 184.729 158.511 1.00 22.43 2653 HIS B CA 1
ATOM 15649 C C . HIS B 1 2684 ? 207.853 183.299 158.985 1.00 19.35 2653 HIS B C 1
ATOM 15650 O O . HIS B 1 2684 ? 206.891 183.047 159.704 1.00 28.30 2653 HIS B O 1
ATOM 15664 N N . HIS B 1 2685 ? 208.686 182.352 158.590 1.00 13.33 2654 HIS B N 1
ATOM 15665 C CA . HIS B 1 2685 ? 208.602 181.004 159.130 1.00 14.11 2654 HIS B CA 1
ATOM 15666 C C . HIS B 1 2685 ? 209.440 180.812 160.390 1.00 11.87 2654 HIS B C 1
ATOM 15667 O O . HIS B 1 2685 ? 209.322 179.770 161.040 1.00 15.15 2654 HIS B O 1
ATOM 15681 N N . VAL B 1 2686 ? 210.276 181.781 160.750 1.00 16.23 2655 VAL B N 1
ATOM 15682 C CA . VAL B 1 2686 ? 211.168 181.684 161.897 1.00 12.15 2655 VAL B CA 1
ATOM 15683 C C . VAL B 1 2686 ? 211.146 183.026 162.609 1.00 9.43 2655 VAL B C 1
ATOM 15684 O O . VAL B 1 2686 ? 211.086 184.080 161.972 1.00 23.51 2655 VAL B O 1
ATOM 15697 N N . GLN B 1 2687 ? 211.140 182.984 163.936 1.00 18.96 2656 GLN B N 1
ATOM 15698 C CA . GLN B 1 2687 ? 211.130 184.193 164.745 1.00 10.42 2656 GLN B CA 1
ATOM 15699 C C . GLN B 1 2687 ? 212.561 184.672 164.925 1.00 17.02 2656 GLN B C 1
ATOM 15700 O O . GLN B 1 2687 ? 213.418 183.920 165.395 1.00 17.79 2656 GLN B O 1
ATOM 15714 N N . LEU B 1 2688 ? 212.808 185.929 164.560 1.00 12.69 2657 LEU B N 1
ATOM 15715 C CA . LEU B 1 2688 ? 214.165 186.457 164.598 1.00 18.26 2657 LEU B CA 1
ATOM 15716 C C . LEU B 1 2688 ? 214.783 186.297 165.982 1.00 8.93 2657 LEU B C 1
ATOM 15717 O O . LEU B 1 2688 ? 215.885 185.766 166.119 1.00 13.87 2657 LEU B O 1
ATOM 15733 N N . GLU B 1 2689 ? 214.071 186.721 167.020 1.00 9.93 2658 GLU B N 1
ATOM 15734 C CA . GLU B 1 2689 ? 214.663 186.759 168.351 1.00 15.04 2658 GLU B CA 1
ATOM 15735 C C . GLU B 1 2689 ? 215.034 185.361 168.822 1.00 4.24 2658 GLU B C 1
ATOM 15736 O O . GLU B 1 2689 ? 216.143 185.134 169.314 1.00 16.52 2658 GLU B O 1
ATOM 15748 N N . SER B 1 2690 ? 214.131 184.398 168.641 1.00 12.51 2659 SER B N 1
ATOM 15749 C CA . SER B 1 2690 ? 214.430 183.040 169.071 1.00 8.06 2659 SER B CA 1
ATOM 15750 C C . SER B 1 2690 ? 215.550 182.429 168.235 1.00 0.00 2659 SER B C 1
ATOM 15751 O O . SER B 1 2690 ? 216.429 181.761 168.780 1.00 10.91 2659 SER B O 1
ATOM 15759 N N . LEU B 1 2691 ? 215.558 182.676 166.921 1.00 3.20 2660 LEU B N 1
ATOM 15760 C CA . LEU B 1 2691 ? 216.640 182.165 166.084 1.00 4.96 2660 LEU B CA 1
ATOM 15761 C C . LEU B 1 2691 ? 217.980 182.712 166.543 1.00 4.50 2660 LEU B C 1
ATOM 15762 O O . LEU B 1 2691 ? 218.967 181.983 166.621 1.00 4.29 2660 LEU B O 1
ATOM 15778 N N . LEU B 1 2692 ? 218.033 184.010 166.826 1.00 10.80 2661 LEU B N 1
ATOM 15779 C CA . LEU B 1 2692 ? 219.280 184.623 167.256 1.00 12.77 2661 LEU B CA 1
ATOM 15780 C C . LEU B 1 2692 ? 219.713 184.068 168.600 1.00 7.92 2661 LEU B C 1
ATOM 15781 O O . LEU B 1 2692 ? 220.880 183.735 168.797 1.00 4.42 2661 LEU B O 1
ATOM 15797 N N . GLN B 1 2693 ? 218.782 183.981 169.546 1.00 10.07 2662 GLN B N 1
ATOM 15798 C CA . GLN B 1 2693 ? 219.126 183.454 170.854 1.00 13.76 2662 GLN B CA 1
ATOM 15799 C C . GLN B 1 2693 ? 219.669 182.044 170.720 1.00 8.21 2662 GLN B C 1
ATOM 15800 O O . GLN B 1 2693 ? 220.684 181.693 171.323 1.00 15.50 2662 GLN B O 1
ATOM 15814 N N . LEU B 1 2694 ? 219.025 181.237 169.880 1.00 12.42 2663 LEU B N 1
ATOM 15815 C CA . LEU B 1 2694 ? 219.418 179.843 169.731 1.00 8.21 2663 LEU B CA 1
ATOM 15816 C C . LEU B 1 2694 ? 220.767 179.725 169.040 1.00 3.94 2663 LEU B C 1
ATOM 15817 O O . LEU B 1 2694 ? 221.629 178.955 169.468 1.00 11.86 2663 LEU B O 1
ATOM 15833 N N . TRP B 1 2695 ? 220.959 180.472 167.957 1.00 0.00 2664 TRP B N 1
ATOM 15834 C CA . TRP B 1 2695 ? 222.231 180.435 167.251 1.00 10.59 2664 TRP B CA 1
ATOM 15835 C C . TRP B 1 2695 ? 223.367 180.914 168.147 1.00 6.90 2664 TRP B C 1
ATOM 15836 O O . TRP B 1 2695 ? 224.456 180.345 168.133 1.00 9.56 2664 TRP B O 1
ATOM 15857 N N . LEU B 1 2696 ? 223.119 181.957 168.946 1.00 5.94 2665 LEU B N 1
ATOM 15858 C CA . LEU B 1 2696 ? 224.115 182.426 169.901 1.00 16.36 2665 LEU B CA 1
ATOM 15859 C C . LEU B 1 2696 ? 224.440 181.344 170.916 1.00 11.93 2665 LEU B C 1
ATOM 15860 O O . LEU B 1 2696 ? 225.605 180.994 171.113 1.00 21.41 2665 LEU B O 1
ATOM 15876 N N . THR B 1 2697 ? 223.412 180.801 171.569 1.00 11.92 2666 THR B N 1
ATOM 15877 C CA . THR B 1 2697 ? 223.618 179.766 172.571 1.00 10.88 2666 THR B CA 1
ATOM 15878 C C . THR B 1 2697 ? 224.408 178.601 172.001 1.00 13.22 2666 THR B C 1
ATOM 15879 O O . THR B 1 2697 ? 225.413 178.181 172.580 1.00 28.94 2666 THR B O 1
ATOM 15890 N N . LEU B 1 2698 ? 223.990 178.082 170.853 1.00 11.22 2667 LEU B N 1
ATOM 15891 C CA . LEU B 1 2698 ? 224.610 176.885 170.308 1.00 16.06 2667 LEU B CA 1
ATOM 15892 C C . LEU B 1 2698 ? 225.999 177.138 169.748 1.00 18.36 2667 LEU B C 1
ATOM 15893 O O . LEU B 1 2698 ? 226.849 176.248 169.823 1.00 28.27 2667 LEU B O 1
ATOM 15909 N N . SER B 1 2699 ? 226.254 178.319 169.195 1.00 20.75 2668 SER B N 1
ATOM 15910 C CA . SER B 1 2699 ? 227.551 178.579 168.593 1.00 22.38 2668 SER B CA 1
ATOM 15911 C C . SER B 1 2699 ? 228.615 178.954 169.617 1.00 23.63 2668 SER B C 1
ATOM 15912 O O . SER B 1 2699 ? 229.804 178.802 169.331 1.00 25.53 2668 SER B O 1
ATOM 15920 N N . LEU B 1 2700 ? 228.218 179.399 170.804 1.00 24.89 2669 LEU B N 1
ATOM 15921 C CA . LEU B 1 2700 ? 229.152 179.723 171.879 1.00 27.05 2669 LEU B CA 1
ATOM 15922 C C . LEU B 1 2700 ? 229.544 178.449 172.613 1.00 26.22 2669 LEU B C 1
ATOM 15923 O O . LEU B 1 2700 ? 228.800 177.950 173.455 1.00 39.39 2669 LEU B O 1
ATOM 15939 N N . ASN B 1 2701 ? 230.724 177.926 172.301 1.00 38.52 2670 ASN B N 1
ATOM 15940 C CA . ASN B 1 2701 ? 231.313 176.837 173.067 1.00 40.64 2670 ASN B CA 1
ATOM 15941 C C . ASN B 1 2701 ? 232.805 176.763 172.774 1.00 42.59 2670 ASN B C 1
ATOM 15942 O O . ASN B 1 2701 ? 233.210 176.587 171.625 1.00 46.02 2670 ASN B O 1
ATOM 15953 N N . PHE B 1 2715 ? 230.691 178.712 177.760 1.00 35.92 2684 PHE B N 1
ATOM 15954 C CA . PHE B 1 2715 ? 229.381 179.157 177.298 1.00 37.29 2684 PHE B CA 1
ATOM 15955 C C . PHE B 1 2715 ? 229.211 180.673 177.436 1.00 36.13 2684 PHE B C 1
ATOM 15956 O O . PHE B 1 2715 ? 228.233 181.238 176.944 1.00 37.85 2684 PHE B O 1
ATOM 15972 N N . LEU B 1 2716 ? 230.158 181.334 178.097 1.00 28.93 2685 LEU B N 1
ATOM 15973 C CA . LEU B 1 2716 ? 230.059 182.775 178.291 1.00 28.20 2685 LEU B CA 1
ATOM 15974 C C . LEU B 1 2716 ? 230.306 183.477 176.960 1.00 30.64 2685 LEU B C 1
ATOM 15975 O O . LEU B 1 2716 ? 231.232 183.125 176.225 1.00 32.17 2685 LEU B O 1
ATOM 15991 N N . TYR B 1 2717 ? 229.469 184.456 176.642 1.00 25.72 2686 TYR B N 1
ATOM 15992 C CA . TYR B 1 2717 ? 229.663 185.245 175.436 1.00 25.94 2686 TYR B CA 1
ATOM 15993 C C . TYR B 1 2717 ? 230.932 186.083 175.525 1.00 26.34 2686 TYR B C 1
ATOM 15994 O O . TYR B 1 2717 ? 231.327 186.548 176.596 1.00 29.92 2686 TYR B O 1
ATOM 16012 N N . ASN B 1 2718 ? 231.551 186.299 174.372 1.00 29.73 2687 ASN B N 1
ATOM 16013 C CA . ASN B 1 2718 ? 232.792 187.049 174.276 1.00 30.05 2687 ASN B CA 1
ATOM 16014 C C . ASN B 1 2718 ? 232.905 187.513 172.833 1.00 26.94 2687 ASN B C 1
ATOM 16015 O O . ASN B 1 2718 ? 232.770 186.706 171.910 1.00 28.81 2687 ASN B O 1
ATOM 16026 N N . ALA B 1 2719 ? 233.131 188.815 172.649 1.00 26.51 2688 ALA B N 1
ATOM 16027 C CA . ALA B 1 2719 ? 233.072 189.411 171.320 1.00 24.49 2688 ALA B CA 1
ATOM 16028 C C . ALA B 1 2719 ? 234.135 188.859 170.381 1.00 23.90 2688 ALA B C 1
ATOM 16029 O O . ALA B 1 2719 ? 234.080 189.132 169.181 1.00 27.67 2688 ALA B O 1
ATOM 16036 N N . ASN B 1 2720 ? 235.088 188.090 170.892 1.00 26.35 2689 ASN B N 1
ATOM 16037 C CA . ASN B 1 2720 ? 236.127 187.464 170.087 1.00 26.02 2689 ASN B CA 1
ATOM 16038 C C . ASN B 1 2720 ? 235.864 185.990 169.809 1.00 27.02 2689 ASN B C 1
ATOM 16039 O O . ASN B 1 2720 ? 236.753 185.301 169.306 1.00 30.68 2689 ASN B O 1
ATOM 16050 N N . ARG B 1 2721 ? 234.672 185.493 170.114 1.00 27.38 2690 ARG B N 1
ATOM 16051 C CA . ARG B 1 2721 ? 234.374 184.082 169.917 1.00 25.48 2690 ARG B CA 1
ATOM 16052 C C . ARG B 1 2721 ? 234.092 183.795 168.450 1.00 20.91 2690 ARG B C 1
ATOM 16053 O O . ARG B 1 2721 ? 233.380 184.548 167.784 1.00 24.56 2690 ARG B O 1
ATOM 16074 N N . ILE B 1 2722 ? 234.656 182.703 167.953 1.00 17.68 2691 ILE B N 1
ATOM 16075 C CA . ILE B 1 2722 ? 234.322 182.185 166.631 1.00 20.97 2691 ILE B CA 1
ATOM 16076 C C . ILE B 1 2722 ? 233.106 181.274 166.774 1.00 21.79 2691 ILE B C 1
ATOM 16077 O O . ILE B 1 2722 ? 233.200 180.247 167.454 1.00 28.65 2691 ILE B O 1
ATOM 16093 N N . PRO B 1 2723 ? 231.966 181.585 166.156 1.00 22.21 2692 PRO B N 1
ATOM 16094 C CA . PRO B 1 2723 ? 230.790 180.717 166.305 1.00 15.59 2692 PRO B CA 1
ATOM 16095 C C . PRO B 1 2723 ? 231.083 179.298 165.846 1.00 19.32 2692 PRO B C 1
ATOM 16096 O O . PRO B 1 2723 ? 231.751 179.079 164.837 1.00 24.77 2692 PRO B O 1
ATOM 16107 N N . VAL B 1 2724 ? 230.560 178.329 166.597 1.00 23.91 2693 VAL B N 1
ATOM 16108 C CA . VAL B 1 2724 ? 230.607 176.943 166.147 1.00 20.79 2693 VAL B CA 1
ATOM 16109 C C . VAL B 1 2724 ? 229.841 176.791 164.842 1.00 15.01 2693 VAL B C 1
ATOM 16110 O O . VAL B 1 2724 ? 230.292 176.108 163.916 1.00 20.32 2693 VAL B O 1
ATOM 16123 N N . ILE B 1 2725 ? 228.676 177.422 164.751 1.00 15.22 2694 ILE B N 1
ATOM 16124 C CA . ILE B 1 2725 ? 227.781 177.266 163.612 1.00 17.14 2694 ILE B CA 1
ATOM 16125 C C . ILE B 1 2725 ? 228.047 178.419 162.653 1.00 19.54 2694 ILE B C 1
ATOM 16126 O O . ILE B 1 2725 ? 227.699 179.565 162.934 1.00 24.00 2694 ILE B O 1
ATOM 16142 N N . SER B 1 2726 ? 228.663 178.110 161.519 1.00 21.16 2695 SER B N 1
ATOM 16143 C CA . SER B 1 2726 ? 228.967 179.101 160.498 1.00 17.81 2695 SER B CA 1
ATOM 16144 C C . SER B 1 2726 ? 227.744 179.354 159.636 1.00 16.08 2695 SER B C 1
ATOM 16145 O O . SER B 1 2726 ? 227.188 178.427 159.042 1.00 28.04 2695 SER B O 1
ATOM 16153 N N . LEU B 1 2727 ? 227.327 180.601 159.573 1.00 14.31 2696 LEU B N 1
ATOM 16154 C CA . LEU B 1 2727 ? 226.294 181.005 158.645 1.00 12.08 2696 LEU B CA 1
ATOM 16155 C C . LEU B 1 2727 ? 226.947 181.387 157.327 1.00 18.63 2696 LEU B C 1
ATOM 16156 O O . LEU B 1 2727 ? 228.120 181.758 157.279 1.00 29.72 2696 LEU B O 1
ATOM 16172 N N . ASN B 1 2728 ? 226.189 181.264 156.250 1.00 16.46 2697 ASN B N 1
ATOM 16173 C CA . ASN B 1 2728 ? 226.742 181.579 154.948 1.00 15.40 2697 ASN B CA 1
ATOM 16174 C C . ASN B 1 2728 ? 226.337 182.995 154.553 1.00 14.71 2697 ASN B C 1
ATOM 16175 O O . ASN B 1 2728 ? 225.616 183.692 155.267 1.00 19.24 2697 ASN B O 1
ATOM 16186 N N . GLN B 1 2729 ? 226.839 183.435 153.404 1.00 21.72 2698 GLN B N 1
ATOM 16187 C CA . GLN B 1 2729 ? 226.592 184.800 152.959 1.00 16.98 2698 GLN B CA 1
ATOM 16188 C C . GLN B 1 2729 ? 225.104 185.067 152.793 1.00 14.24 2698 GLN B C 1
ATOM 16189 O O . GLN B 1 2729 ? 224.618 186.145 153.147 1.00 20.68 2698 GLN B O 1
ATOM 16203 N N . ALA B 1 2730 ? 224.366 184.104 152.240 1.00 15.00 2699 ALA B N 1
ATOM 16204 C CA . ALA B 1 2730 ? 222.930 184.290 152.077 1.00 17.49 2699 ALA B CA 1
ATOM 16205 C C . ALA B 1 2730 ? 222.256 184.503 153.421 1.00 16.12 2699 ALA B C 1
ATOM 16206 O O . ALA B 1 2730 ? 221.352 185.330 153.542 1.00 20.44 2699 ALA B O 1
ATOM 16213 N N . SER B 1 2731 ? 222.679 183.758 154.441 1.00 13.64 2700 SER B N 1
ATOM 16214 C CA . SER B 1 2731 ? 222.109 183.928 155.770 1.00 16.95 2700 SER B CA 1
ATOM 16215 C C . SER B 1 2731 ? 222.340 185.341 156.280 1.00 15.26 2700 SER B C 1
ATOM 16216 O O . SER B 1 2731 ? 221.416 185.991 156.758 1.00 18.72 2700 SER B O 1
ATOM 16224 N N . ILE B 1 2732 ? 223.584 185.816 156.214 1.00 17.66 2701 ILE B N 1
ATOM 16225 C CA . ILE B 1 2732 ? 223.910 187.142 156.732 1.00 13.66 2701 ILE B CA 1
ATOM 16226 C C . ILE B 1 2732 ? 223.120 188.207 155.990 1.00 12.61 2701 ILE B C 1
ATOM 16227 O O . ILE B 1 2732 ? 222.603 189.155 156.588 1.00 16.59 2701 ILE B O 1
ATOM 16243 N N . THR B 1 2733 ? 223.000 188.046 154.674 1.00 16.38 2702 THR B N 1
ATOM 16244 C CA . THR B 1 2733 ? 222.270 189.008 153.858 1.00 17.99 2702 THR B CA 1
ATOM 16245 C C . THR B 1 2733 ? 220.789 189.019 154.206 1.00 12.41 2702 THR B C 1
ATOM 16246 O O . THR B 1 2733 ? 220.187 190.086 154.354 1.00 24.51 2702 THR B O 1
ATOM 16257 N N A SER B 1 2734 ? 220.180 187.844 154.349 0.50 15.48 2703 SER B N 1
ATOM 16258 N N B SER B 1 2734 ? 220.178 187.835 154.329 0.50 15.65 2703 SER B N 1
ATOM 16259 C CA A SER B 1 2734 ? 218.774 187.802 154.736 0.50 18.04 2703 SER B CA 1
ATOM 16260 C CA B SER B 1 2734 ? 218.782 187.755 154.755 0.50 18.35 2703 SER B CA 1
ATOM 16261 C C A SER B 1 2734 ? 218.582 188.337 156.150 0.50 16.89 2703 SER B C 1
ATOM 16262 C C B SER B 1 2734 ? 218.601 188.352 156.140 0.50 16.13 2703 SER B C 1
ATOM 16263 O O A SER B 1 2734 ? 217.592 189.017 156.434 0.50 21.10 2703 SER B O 1
ATOM 16264 O O B SER B 1 2734 ? 217.619 189.052 156.404 0.50 21.44 2703 SER B O 1
ATOM 16279 N N . PHE B 1 2735 ? 219.535 188.066 157.041 1.00 12.42 2704 PHE B N 1
ATOM 16280 C CA . PHE B 1 2735 ? 219.480 188.596 158.395 1.00 12.93 2704 PHE B CA 1
ATOM 16281 C C . PHE B 1 2735 ? 219.439 190.118 158.371 1.00 10.32 2704 PHE B C 1
ATOM 16282 O O . PHE B 1 2735 ? 218.574 190.748 158.988 1.00 22.00 2704 PHE B O 1
ATOM 16300 N N . LEU B 1 2736 ? 220.354 190.725 157.612 1.00 12.46 2705 LEU B N 1
ATOM 16301 C CA . LEU B 1 2736 ? 220.383 192.181 157.516 1.00 18.85 2705 LEU B CA 1
ATOM 16302 C C . LEU B 1 2736 ? 219.120 192.720 156.862 1.00 12.07 2705 LEU B C 1
ATOM 16303 O O . LEU B 1 2736 ? 218.578 193.732 157.305 1.00 13.86 2705 LEU B O 1
ATOM 16319 N N . THR B 1 2737 ? 218.642 192.069 155.803 1.00 17.24 2706 THR B N 1
ATOM 16320 C CA . THR B 1 2737 ? 217.421 192.525 155.145 1.00 19.91 2706 THR B CA 1
ATOM 16321 C C . THR B 1 2737 ? 216.256 192.561 156.127 1.00 12.46 2706 THR B C 1
ATOM 16322 O O . THR B 1 2737 ? 215.576 193.588 156.290 1.00 26.58 2706 THR B O 1
ATOM 16333 N N . VAL B 1 2738 ? 216.032 191.441 156.811 1.00 19.85 2707 VAL B N 1
ATOM 16334 C CA . VAL B 1 2738 ? 214.955 191.355 157.787 1.00 20.72 2707 VAL B CA 1
ATOM 16335 C C . VAL B 1 2738 ? 215.108 192.431 158.844 1.00 15.73 2707 VAL B C 1
ATOM 16336 O O . VAL B 1 2738 ? 214.143 193.109 159.200 1.00 23.32 2707 VAL B O 1
ATOM 16349 N N . LEU B 1 2739 ? 216.323 192.605 159.363 1.00 18.45 2708 LEU B N 1
ATOM 16350 C CA . LEU B 1 2739 ? 216.534 193.614 160.391 1.00 17.07 2708 LEU B CA 1
ATOM 16351 C C . LEU B 1 2739 ? 216.205 194.997 159.867 1.00 15.93 2708 LEU B C 1
ATOM 16352 O O . LEU B 1 2739 ? 215.600 195.810 160.570 1.00 22.55 2708 LEU B O 1
ATOM 16368 N N . ALA B 1 2740 ? 216.587 195.276 158.625 1.00 18.73 2709 ALA B N 1
ATOM 16369 C CA . ALA B 1 2740 ? 216.300 196.572 158.046 1.00 22.62 2709 ALA B CA 1
ATOM 16370 C C . ALA B 1 2740 ? 214.804 196.838 158.031 1.00 17.72 2709 ALA B C 1
ATOM 16371 O O . ALA B 1 2740 ? 214.379 197.948 158.358 1.00 29.23 2709 ALA B O 1
ATOM 16378 N N . TRP B 1 2741 ? 213.985 195.837 157.691 1.00 28.69 2710 TRP B N 1
ATOM 16379 C CA . TRP B 1 2741 ? 212.539 196.046 157.715 1.00 27.03 2710 TRP B CA 1
ATOM 16380 C C . TRP B 1 2741 ? 211.870 195.633 159.021 1.00 31.08 2710 TRP B C 1
ATOM 16381 O O . TRP B 1 2741 ? 210.731 196.043 159.258 1.00 32.69 2710 TRP B O 1
ATOM 16402 N N . TYR B 1 2742 ? 212.543 194.875 159.884 1.00 28.60 2711 TYR B N 1
ATOM 16403 C CA . TYR B 1 2742 ? 211.922 194.352 161.097 1.00 33.60 2711 TYR B CA 1
ATOM 16404 C C . TYR B 1 2742 ? 211.289 195.470 161.920 1.00 31.35 2711 TYR B C 1
ATOM 16405 O O . TYR B 1 2742 ? 211.999 196.361 162.396 1.00 36.12 2711 TYR B O 1
ATOM 16423 N N . PRO B 1 2743 ? 209.971 195.458 162.126 1.00 43.70 2712 PRO B N 1
ATOM 16424 C CA . PRO B 1 2743 ? 209.329 196.598 162.790 1.00 42.21 2712 PRO B CA 1
ATOM 16425 C C . PRO B 1 2743 ? 209.399 196.523 164.305 1.00 41.66 2712 PRO B C 1
ATOM 16426 O O . PRO B 1 2743 ? 209.440 197.553 164.984 1.00 41.48 2712 PRO B O 1
ATOM 16437 N N . ASN B 1 2744 ? 209.411 195.309 164.842 1.00 44.15 2713 ASN B N 1
ATOM 16438 C CA . ASN B 1 2744 ? 209.352 195.098 166.287 1.00 44.04 2713 ASN B CA 1
ATOM 16439 C C . ASN B 1 2744 ? 210.718 194.700 166.836 1.00 44.16 2713 ASN B C 1
ATOM 16440 O O . ASN B 1 2744 ? 210.964 193.554 167.207 1.00 46.90 2713 ASN B O 1
ATOM 16451 N N . THR B 1 2745 ? 211.618 195.671 166.892 1.00 32.72 2714 THR B N 1
ATOM 16452 C CA . THR B 1 2745 ? 212.937 195.455 167.467 1.00 30.40 2714 THR B CA 1
ATOM 16453 C C . THR B 1 2745 ? 212.960 196.131 168.831 1.00 26.12 2714 THR B C 1
ATOM 16454 O O . THR B 1 2745 ? 213.249 197.323 168.947 1.00 25.95 2714 THR B O 1
ATOM 16465 N N . LEU B 1 2746 ? 212.644 195.358 169.857 1.00 27.40 2715 LEU B N 1
ATOM 16466 C CA . LEU B 1 2746 ? 212.786 195.788 171.232 1.00 21.92 2715 LEU B CA 1
ATOM 16467 C C . LEU B 1 2746 ? 214.245 195.657 171.645 1.00 17.86 2715 LEU B C 1
ATOM 16468 O O . LEU B 1 2746 ? 215.075 195.138 170.905 1.00 22.42 2715 LEU B O 1
ATOM 16484 N N . LEU B 1 2747 ? 214.552 196.132 172.850 1.00 19.53 2716 LEU B N 1
ATOM 16485 C CA . LEU B 1 2747 ? 215.945 196.203 173.264 1.00 13.46 2716 LEU B CA 1
ATOM 16486 C C . LEU B 1 2747 ? 216.572 194.816 173.364 1.00 10.34 2716 LEU B C 1
ATOM 16487 O O . LEU B 1 2747 ? 217.713 194.618 172.948 1.00 16.17 2716 LEU B O 1
ATOM 16503 N N . ARG B 1 2748 ? 215.866 193.848 173.949 1.00 15.11 2717 ARG B N 1
ATOM 16504 C CA . ARG B 1 2748 ? 216.432 192.503 174.029 1.00 16.63 2717 ARG B CA 1
ATOM 16505 C C . ARG B 1 2748 ? 216.770 191.976 172.640 1.00 14.00 2717 ARG B C 1
ATOM 16506 O O . ARG B 1 2748 ? 217.835 191.384 172.427 1.00 14.49 2717 ARG B O 1
ATOM 16527 N N . THR B 1 2749 ? 215.866 192.190 171.685 1.00 4.85 2718 THR B N 1
ATOM 16528 C CA . THR B 1 2749 ? 216.140 191.816 170.307 1.00 12.71 2718 THR B CA 1
ATOM 16529 C C . THR B 1 2749 ? 217.408 192.487 169.806 1.00 12.99 2718 THR B C 1
ATOM 16530 O O . THR B 1 2749 ? 218.247 191.842 169.181 1.00 8.51 2718 THR B O 1
ATOM 16541 N N . TRP B 1 2750 ? 217.551 193.792 170.050 1.00 9.26 2719 TRP B N 1
ATOM 16542 C CA . TRP B 1 2750 ? 218.744 194.504 169.600 1.00 5.56 2719 TRP B CA 1
ATOM 16543 C C . TRP B 1 2750 ? 220.010 193.949 170.233 1.00 6.22 2719 TRP B C 1
ATOM 16544 O O . TRP B 1 2750 ? 221.048 193.873 169.579 1.00 13.96 2719 TRP B O 1
ATOM 16565 N N . CYS B 1 2751 ? 219.963 193.601 171.514 1.00 0.32 2720 CYS B N 1
ATOM 16566 C CA . CYS B 1 2751 ? 221.153 193.067 172.158 1.00 13.42 2720 CYS B CA 1
ATOM 16567 C C . CYS B 1 2751 ? 221.542 191.742 171.535 1.00 7.59 2720 CYS B C 1
ATOM 16568 O O . CYS B 1 2751 ? 222.719 191.492 171.258 1.00 21.76 2720 CYS B O 1
ATOM 16576 N N . LEU B 1 2752 ? 220.551 190.886 171.288 1.00 13.33 2721 LEU B N 1
ATOM 16577 C CA . LEU B 1 2752 ? 220.806 189.662 170.539 1.00 10.50 2721 LEU B CA 1
ATOM 16578 C C . LEU B 1 2752 ? 221.399 189.972 169.173 1.00 8.63 2721 LEU B C 1
ATOM 16579 O O . LEU B 1 2752 ? 222.360 189.330 168.748 1.00 8.68 2721 LEU B O 1
ATOM 16595 N N . VAL B 1 2753 ? 220.836 190.960 168.483 1.00 5.97 2722 VAL B N 1
ATOM 16596 C CA . VAL B 1 2753 ? 221.269 191.289 167.132 1.00 6.20 2722 VAL B CA 1
ATOM 16597 C C . VAL B 1 2753 ? 222.722 191.724 167.140 1.00 4.24 2722 VAL B C 1
ATOM 16598 O O . VAL B 1 2753 ? 223.520 191.283 166.316 1.00 9.65 2722 VAL B O 1
ATOM 16611 N N . LEU B 1 2754 ? 223.086 192.587 168.080 1.00 8.98 2723 LEU B N 1
ATOM 16612 C CA . LEU B 1 2754 ? 224.449 193.093 168.131 1.00 7.71 2723 LEU B CA 1
ATOM 16613 C C . LEU B 1 2754 ? 225.429 191.993 168.519 1.00 0.00 2723 LEU B C 1
ATOM 16614 O O . LEU B 1 2754 ? 226.478 191.841 167.890 1.00 16.40 2723 LEU B O 1
ATOM 16630 N N . HIS B 1 2755 ? 225.109 191.206 169.547 1.00 5.58 2724 HIS B N 1
ATOM 16631 C CA . HIS B 1 2755 ? 225.978 190.085 169.885 1.00 14.32 2724 HIS B CA 1
ATOM 16632 C C . HIS B 1 2755 ? 226.177 189.168 168.690 1.00 6.33 2724 HIS B C 1
ATOM 16633 O O . HIS B 1 2755 ? 227.294 188.711 168.416 1.00 11.83 2724 HIS B O 1
ATOM 16647 N N A SER B 1 2756 ? 225.111 188.900 167.948 0.50 12.18 2725 SER B N 1
ATOM 16648 N N B SER B 1 2756 ? 225.096 188.894 167.959 0.50 11.42 2725 SER B N 1
ATOM 16649 C CA A SER B 1 2756 ? 225.215 187.942 166.859 0.50 14.16 2725 SER B CA 1
ATOM 16650 C CA B SER B 1 2756 ? 225.150 187.971 166.832 0.50 11.04 2725 SER B CA 1
ATOM 16651 C C A SER B 1 2756 ? 225.950 188.530 165.661 0.50 12.93 2725 SER B C 1
ATOM 16652 C C B SER B 1 2756 ? 225.968 188.544 165.690 0.50 13.30 2725 SER B C 1
ATOM 16653 O O A SER B 1 2756 ? 226.710 187.822 165.007 0.50 14.74 2725 SER B O 1
ATOM 16654 O O B SER B 1 2756 ? 226.763 187.836 165.077 0.50 15.13 2725 SER B O 1
ATOM 16669 N N . LEU B 1 2757 ? 225.748 189.818 165.367 1.00 17.49 2726 LEU B N 1
ATOM 16670 C CA . LEU B 1 2757 ? 226.532 190.462 164.322 1.00 10.98 2726 LEU B CA 1
ATOM 16671 C C . LEU B 1 2757 ? 228.005 190.417 164.673 1.00 9.86 2726 LEU B C 1
ATOM 16672 O O . LEU B 1 2757 ? 228.848 190.102 163.827 1.00 13.62 2726 LEU B O 1
ATOM 16689 N N . THR B 1 2758 ? 228.323 190.727 165.928 1.00 13.10 2727 THR B N 1
ATOM 16690 C CA . THR B 1 2758 ? 229.694 190.640 166.403 1.00 12.65 2727 THR B CA 1
ATOM 16691 C C . THR B 1 2758 ? 230.281 189.267 166.126 1.00 15.21 2727 THR B C 1
ATOM 16692 O O . THR B 1 2758 ? 231.358 189.150 165.533 1.00 19.73 2727 THR B O 1
ATOM 16703 N N . LEU B 1 2759 ? 229.579 188.212 166.539 1.00 16.46 2728 LEU B N 1
ATOM 16704 C CA . LEU B 1 2759 ? 230.105 186.867 166.336 1.00 16.63 2728 LEU B CA 1
ATOM 16705 C C . LEU B 1 2759 ? 230.189 186.516 164.855 1.00 14.09 2728 LEU B C 1
ATOM 16706 O O . LEU B 1 2759 ? 231.094 185.788 164.445 1.00 12.57 2728 LEU B O 1
ATOM 16722 N N . MET B 1 2760 ? 229.245 187.004 164.048 1.00 8.16 2729 MET B N 1
ATOM 16723 C CA . MET B 1 2760 ? 229.288 186.772 162.609 1.00 18.15 2729 MET B CA 1
ATOM 16724 C C . MET B 1 2760 ? 230.560 187.346 162.009 1.00 20.29 2729 MET B C 1
ATOM 16725 O O . MET B 1 2760 ? 231.209 186.704 161.177 1.00 22.77 2729 MET B O 1
ATOM 16739 N N . THR B 1 2761 ? 230.931 188.558 162.431 1.00 11.42 2730 THR B N 1
ATOM 16740 C CA . THR B 1 2761 ? 232.180 189.150 161.955 1.00 14.73 2730 THR B CA 1
ATOM 16741 C C . THR B 1 2761 ? 233.356 188.227 162.221 1.00 13.33 2730 THR B C 1
ATOM 16742 O O . THR B 1 2761 ? 234.366 188.296 161.520 1.00 23.46 2730 THR B O 1
ATOM 16753 N N . ASN B 1 2762 ? 233.250 187.363 163.228 1.00 20.10 2731 ASN B N 1
ATOM 16754 C CA . ASN B 1 2762 ? 234.318 186.431 163.555 1.00 21.21 2731 ASN B CA 1
ATOM 16755 C C . ASN B 1 2762 ? 234.234 185.119 162.781 1.00 21.54 2731 ASN B C 1
ATOM 16756 O O . ASN B 1 2762 ? 235.137 184.294 162.907 1.00 27.38 2731 ASN B O 1
ATOM 16767 N N . MET B 1 2763 ? 233.200 184.914 161.969 1.00 21.38 2732 MET B N 1
ATOM 16768 C CA . MET B 1 2763 ? 233.109 183.710 161.154 1.00 24.68 2732 MET B CA 1
ATOM 16769 C C . MET B 1 2763 ? 234.006 183.812 159.931 1.00 28.18 2732 MET B C 1
ATOM 16770 O O . MET B 1 2763 ? 234.080 184.859 159.284 1.00 32.98 2732 MET B O 1
ATOM 16784 N N . GLN B 1 2764 ? 234.662 182.708 159.593 1.00 42.71 2733 GLN B N 1
ATOM 16785 C CA . GLN B 1 2764 ? 235.283 182.567 158.280 1.00 43.69 2733 GLN B CA 1
ATOM 16786 C C . GLN B 1 2764 ? 234.191 182.160 157.302 1.00 41.24 2733 GLN B C 1
ATOM 16787 O O . GLN B 1 2764 ? 233.689 181.036 157.360 1.00 48.11 2733 GLN B O 1
ATOM 16801 N N . LEU B 1 2765 ? 233.806 183.070 156.415 1.00 33.49 2734 LEU B N 1
ATOM 16802 C CA . LEU B 1 2765 ? 232.716 182.799 155.486 1.00 34.85 2734 LEU B CA 1
ATOM 16803 C C . LEU B 1 2765 ? 233.116 181.759 154.443 1.00 35.08 2734 LEU B C 1
ATOM 16804 O O . LEU B 1 2765 ? 234.185 181.841 153.840 1.00 40.07 2734 LEU B O 1
ATOM 16820 N N . GLU B 1 2777 ? 235.840 187.097 150.522 1.00 39.37 2746 GLU B N 1
ATOM 16821 C CA . GLU B 1 2777 ? 235.352 188.267 151.239 1.00 41.14 2746 GLU B CA 1
ATOM 16822 C C . GLU B 1 2777 ? 235.053 187.925 152.698 1.00 38.29 2746 GLU B C 1
ATOM 16823 O O . GLU B 1 2777 ? 234.237 187.054 152.985 1.00 40.70 2746 GLU B O 1
ATOM 16834 N N . SER B 1 2778 ? 235.718 188.620 153.615 1.00 28.37 2747 SER B N 1
ATOM 16835 C CA . SER B 1 2778 ? 235.454 188.429 155.031 1.00 27.78 2747 SER B CA 1
ATOM 16836 C C . SER B 1 2778 ? 234.037 188.879 155.372 1.00 22.61 2747 SER B C 1
ATOM 16837 O O . SER B 1 2778 ? 233.437 189.703 154.680 1.00 24.48 2747 SER B O 1
ATOM 16845 N N A THR B 1 2779 ? 233.497 188.320 156.456 0.50 22.81 2748 THR B N 1
ATOM 16846 N N B THR B 1 2779 ? 233.498 188.320 156.455 0.50 22.74 2748 THR B N 1
ATOM 16847 C CA A THR B 1 2779 ? 232.145 188.687 156.866 0.50 21.46 2748 THR B CA 1
ATOM 16848 C CA B THR B 1 2779 ? 232.149 188.688 156.861 0.50 21.48 2748 THR B CA 1
ATOM 16849 C C A THR B 1 2779 ? 232.075 190.150 157.284 0.50 19.27 2748 THR B C 1
ATOM 16850 C C B THR B 1 2779 ? 232.078 190.151 157.277 0.50 19.29 2748 THR B C 1
ATOM 16851 O O A THR B 1 2779 ? 231.064 190.815 157.052 0.50 17.76 2748 THR B O 1
ATOM 16852 O O B THR B 1 2779 ? 231.068 190.816 157.042 0.50 17.75 2748 THR B O 1
ATOM 16873 N N . ALA B 1 2780 ? 233.136 190.674 157.902 1.00 16.09 2749 ALA B N 1
ATOM 16874 C CA . ALA B 1 2780 ? 233.143 192.093 158.243 1.00 18.65 2749 ALA B CA 1
ATOM 16875 C C . ALA B 1 2780 ? 232.946 192.937 156.992 1.00 14.36 2749 ALA B C 1
ATOM 16876 O O . ALA B 1 2780 ? 232.167 193.896 156.989 1.00 19.82 2749 ALA B O 1
ATOM 16884 N N . HIS B 1 2781 ? 233.624 192.568 155.910 1.00 22.89 2750 HIS B N 1
ATOM 16885 C CA . HIS B 1 2781 ? 233.486 193.290 154.656 1.00 21.31 2750 HIS B CA 1
ATOM 16886 C C . HIS B 1 2781 ? 232.074 193.162 154.103 1.00 17.81 2750 HIS B C 1
ATOM 16887 O O . HIS B 1 2781 ? 231.440 194.163 153.762 1.00 22.47 2750 HIS B O 1
ATOM 16901 N N . LEU B 1 2782 ? 231.559 191.934 154.027 1.00 24.58 2751 LEU B N 1
ATOM 16902 C CA . LEU B 1 2782 ? 230.176 191.728 153.614 1.00 19.29 2751 LEU B CA 1
ATOM 16903 C C . LEU B 1 2782 ? 229.229 192.631 154.390 1.00 17.89 2751 LEU B C 1
ATOM 16904 O O . LEU B 1 2782 ? 228.319 193.232 153.818 1.00 23.91 2751 LEU B O 1
ATOM 16920 N N . LEU B 1 2783 ? 229.421 192.720 155.703 1.00 19.42 2752 LEU B N 1
ATOM 16921 C CA . LEU B 1 2783 ? 228.509 193.485 156.539 1.00 19.60 2752 LEU B CA 1
ATOM 16922 C C . LEU B 1 2783 ? 228.620 194.968 156.241 1.00 18.00 2752 LEU B C 1
ATOM 16923 O O . LEU B 1 2783 ? 227.638 195.608 155.864 1.00 18.06 2752 LEU B O 1
ATOM 16939 N N A VAL B 1 2784 ? 229.816 195.533 156.404 0.50 19.17 2753 VAL B N 1
ATOM 16940 N N B VAL B 1 2784 ? 229.820 195.527 156.397 0.50 19.20 2753 VAL B N 1
ATOM 16941 C CA A VAL B 1 2784 ? 229.977 196.966 156.194 0.50 20.22 2753 VAL B CA 1
ATOM 16942 C CA B VAL B 1 2784 ? 229.997 196.957 156.190 0.50 20.46 2753 VAL B CA 1
ATOM 16943 C C A VAL B 1 2784 ? 229.601 197.350 154.770 0.50 20.75 2753 VAL B C 1
ATOM 16944 C C B VAL B 1 2784 ? 229.610 197.347 154.773 0.50 20.65 2753 VAL B C 1
ATOM 16945 O O A VAL B 1 2784 ? 228.951 198.376 154.554 0.50 23.07 2753 VAL B O 1
ATOM 16946 O O B VAL B 1 2784 ? 228.959 198.375 154.566 0.50 23.00 2753 VAL B O 1
ATOM 16971 N N . SER B 1 2785 ? 229.960 196.531 153.786 1.00 23.31 2754 SER B N 1
ATOM 16972 C CA . SER B 1 2785 ? 229.611 196.816 152.399 1.00 23.53 2754 SER B CA 1
ATOM 16973 C C . SER B 1 2785 ? 228.121 196.688 152.112 1.00 19.42 2754 SER B C 1
ATOM 16974 O O . SER B 1 2785 ? 227.688 197.079 151.027 1.00 31.80 2754 SER B O 1
ATOM 16983 N N . ASP B 1 2786 ? 227.327 196.165 153.041 1.00 25.20 2755 ASP B N 1
ATOM 16984 C CA . ASP B 1 2786 ? 225.903 195.976 152.808 1.00 19.42 2755 ASP B CA 1
ATOM 16985 C C . ASP B 1 2786 ? 225.161 197.248 153.175 1.00 19.97 2755 ASP B C 1
ATOM 16986 O O . ASP B 1 2786 ? 225.280 197.705 154.319 1.00 27.03 2755 ASP B O 1
ATOM 16995 N N . PRO B 1 2787 ? 224.400 197.858 152.262 1.00 26.36 2756 PRO B N 1
ATOM 16996 C CA . PRO B 1 2787 ? 223.636 199.056 152.640 1.00 19.99 2756 PRO B CA 1
ATOM 16997 C C . PRO B 1 2787 ? 222.711 198.827 153.816 1.00 18.67 2756 PRO B C 1
ATOM 16998 O O . PRO B 1 2787 ? 222.375 199.778 154.529 1.00 23.74 2756 PRO B O 1
ATOM 17009 N N . ASN B 1 2788 ? 222.287 197.585 154.037 1.00 24.57 2757 ASN B N 1
ATOM 17010 C CA . ASN B 1 2788 ? 221.346 197.315 155.114 1.00 19.86 2757 ASN B CA 1
ATOM 17011 C C . ASN B 1 2788 ? 221.973 197.517 156.485 1.00 14.56 2757 ASN B C 1
ATOM 17012 O O . ASN B 1 2788 ? 221.263 197.832 157.441 1.00 21.20 2757 ASN B O 1
ATOM 17023 N N . LEU B 1 2789 ? 223.282 197.322 156.615 1.00 10.15 2758 LEU B N 1
ATOM 17024 C CA . LEU B 1 2789 ? 223.903 197.507 157.917 1.00 13.29 2758 LEU B CA 1
ATOM 17025 C C . LEU B 1 2789 ? 223.687 198.928 158.426 1.00 13.79 2758 LEU B C 1
ATOM 17026 O O . LEU B 1 2789 ? 223.440 199.140 159.615 1.00 16.92 2758 LEU B O 1
ATOM 17042 N N . ILE B 1 2790 ? 223.763 199.917 157.534 1.00 13.88 2759 ILE B N 1
ATOM 17043 C CA . ILE B 1 2790 ? 223.545 201.299 157.948 1.00 15.22 2759 ILE B CA 1
ATOM 17044 C C . ILE B 1 2790 ? 222.092 201.506 158.352 1.00 12.67 2759 ILE B C 1
ATOM 17045 O O . ILE B 1 2790 ? 221.799 202.179 159.342 1.00 15.26 2759 ILE B O 1
ATOM 17061 N N . HIS B 1 2791 ? 221.161 200.936 157.589 1.00 17.00 2760 HIS B N 1
ATOM 17062 C CA . HIS B 1 2791 ? 219.756 201.039 157.961 1.00 17.14 2760 HIS B CA 1
ATOM 17063 C C . HIS B 1 2791 ? 219.521 200.444 159.340 1.00 11.23 2760 HIS B C 1
ATOM 17064 O O . HIS B 1 2791 ? 218.796 201.011 160.160 1.00 17.44 2760 HIS B O 1
ATOM 17078 N N . VAL B 1 2792 ? 220.172 199.325 159.624 1.00 16.61 2761 VAL B N 1
ATOM 17079 C CA . VAL B 1 2792 ? 219.983 198.637 160.894 1.00 16.45 2761 VAL B CA 1
ATOM 17080 C C . VAL B 1 2792 ? 220.568 199.454 162.038 1.00 7.22 2761 VAL B C 1
ATOM 17081 O O . VAL B 1 2792 ? 219.928 199.650 163.075 1.00 18.66 2761 VAL B O 1
ATOM 17094 N N . LEU B 1 2793 ? 221.794 199.933 161.877 1.00 13.75 2762 LEU B N 1
ATOM 17095 C CA . LEU B 1 2793 ? 222.389 200.714 162.950 1.00 15.69 2762 LEU B CA 1
ATOM 17096 C C . LEU B 1 2793 ? 221.664 202.034 163.143 1.00 7.93 2762 LEU B C 1
ATOM 17097 O O . LEU B 1 2793 ? 221.581 202.521 164.270 1.00 12.86 2762 LEU B O 1
ATOM 17113 N N . VAL B 1 2794 ? 221.076 202.589 162.083 1.00 12.18 2763 VAL B N 1
ATOM 17114 C CA . VAL B 1 2794 ? 220.278 203.796 162.233 1.00 14.25 2763 VAL B CA 1
ATOM 17115 C C . VAL B 1 2794 ? 219.003 203.491 163.003 1.00 13.04 2763 VAL B C 1
ATOM 17116 O O . VAL B 1 2794 ? 218.622 204.235 163.908 1.00 26.14 2763 VAL B O 1
ATOM 17129 N N . LYS B 1 2795 ? 218.319 202.398 162.657 1.00 14.14 2764 LYS B N 1
ATOM 17130 C CA . LYS B 1 2795 ? 217.147 201.984 163.420 1.00 17.07 2764 LYS B CA 1
ATOM 17131 C C . LYS B 1 2795 ? 217.487 201.855 164.895 1.00 11.64 2764 LYS B C 1
ATOM 17132 O O . LYS B 1 2795 ? 216.788 202.400 165.753 1.00 15.77 2764 LYS B O 1
ATOM 17151 N N . PHE B 1 2796 ? 218.577 201.157 165.205 1.00 9.05 2765 PHE B N 1
ATOM 17152 C CA . PHE B 1 2796 ? 218.986 201.012 166.596 1.00 10.37 2765 PHE B CA 1
ATOM 17153 C C . PHE B 1 2796 ? 219.206 202.373 167.245 1.00 9.23 2765 PHE B C 1
ATOM 17154 O O . PHE B 1 2796 ? 218.671 202.657 168.319 1.00 18.64 2765 PHE B O 1
ATOM 17171 N N . LEU B 1 2797 ? 220.000 203.226 166.607 1.00 15.82 2766 LEU B N 1
ATOM 17172 C CA . LEU B 1 2797 ? 220.370 204.498 167.200 1.00 9.21 2766 LEU B CA 1
ATOM 17173 C C . LEU B 1 2797 ? 219.244 205.516 167.152 1.00 8.16 2766 LEU B C 1
ATOM 17174 O O . LEU B 1 2797 ? 219.322 206.529 167.845 1.00 23.39 2766 LEU B O 1
ATOM 17190 N N . SER B 1 2798 ? 218.206 205.273 166.365 1.00 15.80 2767 SER B N 1
ATOM 17191 C CA . SER B 1 2798 ? 217.080 206.185 166.278 1.00 15.06 2767 SER B CA 1
ATOM 17192 C C . SER B 1 2798 ? 215.978 205.856 167.271 1.00 21.49 2767 SER B C 1
ATOM 17193 O O . SER B 1 2798 ? 214.969 206.562 167.308 1.00 30.79 2767 SER B O 1
ATOM 17201 N N . GLY B 1 2799 ? 216.154 204.818 168.080 1.00 25.69 2768 GLY B N 1
ATOM 17202 C CA . GLY B 1 2799 ? 215.147 204.402 169.036 1.00 24.80 2768 GLY B CA 1
ATOM 17203 C C . GLY B 1 2799 ? 213.873 203.931 168.369 1.00 28.90 2768 GLY B C 1
ATOM 17204 O O . GLY B 1 2799 ? 212.960 204.718 168.139 1.00 34.74 2768 GLY B O 1
ATOM 17208 N N . GLN B 1 2807 ? 206.585 204.395 180.854 1.00 43.97 2776 GLN B N 1
ATOM 17209 C CA . GLN B 1 2807 ? 207.686 205.333 181.028 1.00 41.78 2776 GLN B CA 1
ATOM 17210 C C . GLN B 1 2807 ? 209.020 204.610 181.032 1.00 40.37 2776 GLN B C 1
ATOM 17211 O O . GLN B 1 2807 ? 209.406 203.977 182.013 1.00 37.68 2776 GLN B O 1
ATOM 17224 N N . HIS B 1 2808 ? 209.717 204.704 179.911 1.00 35.52 2777 HIS B N 1
ATOM 17225 C CA . HIS B 1 2808 ? 211.053 204.161 179.771 1.00 33.03 2777 HIS B CA 1
ATOM 17226 C C . HIS B 1 2808 ? 212.025 205.297 179.507 1.00 30.47 2777 HIS B C 1
ATOM 17227 O O . HIS B 1 2808 ? 211.651 206.358 179.008 1.00 33.05 2777 HIS B O 1
ATOM 17241 N N . SER B 1 2809 ? 213.275 205.072 179.859 1.00 33.48 2778 SER B N 1
ATOM 17242 C CA . SER B 1 2809 ? 214.292 206.047 179.533 1.00 31.62 2778 SER B CA 1
ATOM 17243 C C . SER B 1 2809 ? 214.646 205.917 178.055 1.00 33.13 2778 SER B C 1
ATOM 17244 O O . SER B 1 2809 ? 214.698 204.804 177.530 1.00 32.51 2778 SER B O 1
ATOM 17252 N N . PRO B 1 2810 ? 214.849 207.027 177.345 1.00 33.95 2779 PRO B N 1
ATOM 17253 C CA . PRO B 1 2810 ? 215.283 206.901 175.947 1.00 29.71 2779 PRO B CA 1
ATOM 17254 C C . PRO B 1 2810 ? 216.525 206.043 175.789 1.00 29.72 2779 PRO B C 1
ATOM 17255 O O . PRO B 1 2810 ? 216.713 205.441 174.727 1.00 35.41 2779 PRO B O 1
ATOM 17266 N N . GLN B 1 2811 ? 217.353 205.943 176.826 1.00 24.23 2780 GLN B N 1
ATOM 17267 C CA . GLN B 1 2811 ? 218.599 205.203 176.744 1.00 17.62 2780 GLN B CA 1
ATOM 17268 C C . GLN B 1 2811 ? 218.345 203.723 176.493 1.00 17.45 2780 GLN B C 1
ATOM 17269 O O . GLN B 1 2811 ? 217.229 203.225 176.613 1.00 26.46 2780 GLN B O 1
ATOM 17283 N N . VAL B 1 2812 ? 219.414 203.020 176.137 1.00 16.33 2781 VAL B N 1
ATOM 17284 C CA . VAL B 1 2812 ? 219.389 201.565 176.050 1.00 14.14 2781 VAL B CA 1
ATOM 17285 C C . VAL B 1 2812 ? 220.107 200.908 177.211 1.00 8.41 2781 VAL B C 1
ATOM 17286 O O . VAL B 1 2812 ? 220.000 199.685 177.373 1.00 18.78 2781 VAL B O 1
ATOM 17299 N N . GLY B 1 2813 ? 220.843 201.663 178.011 1.00 14.90 2782 GLY B N 1
ATOM 17300 C CA . GLY B 1 2813 ? 221.534 201.117 179.148 1.00 9.71 2782 GLY B CA 1
ATOM 17301 C C . GLY B 1 2813 ? 222.923 200.640 178.803 1.00 8.89 2782 GLY B C 1
ATOM 17302 O O . GLY B 1 2813 ? 223.284 200.491 177.637 1.00 13.84 2782 GLY B O 1
ATOM 17306 N N . PRO B 1 2814 ? 223.740 200.401 179.829 1.00 16.99 2783 PRO B N 1
ATOM 17307 C CA . PRO B 1 2814 ? 225.152 200.086 179.573 1.00 16.03 2783 PRO B CA 1
ATOM 17308 C C . PRO B 1 2814 ? 225.368 198.835 178.749 1.00 11.68 2783 PRO B C 1
ATOM 17309 O O . PRO B 1 2814 ? 226.288 198.809 177.931 1.00 23.28 2783 PRO B O 1
ATOM 17320 N N . THR B 1 2815 ? 224.557 197.795 178.941 1.00 14.95 2784 THR B N 1
ATOM 17321 C CA . THR B 1 2815 ? 224.836 196.524 178.284 1.00 15.34 2784 THR B CA 1
ATOM 17322 C C . THR B 1 2815 ? 224.625 196.628 176.780 1.00 14.21 2784 THR B C 1
ATOM 17323 O O . THR B 1 2815 ? 225.469 196.190 176.000 1.00 14.05 2784 THR B O 1
ATOM 17334 N N . ALA B 1 2816 ? 223.507 197.209 176.355 1.00 5.84 2785 ALA B N 1
ATOM 17335 C CA . ALA B 1 2816 ? 223.271 197.412 174.930 1.00 7.96 2785 ALA B CA 1
ATOM 17336 C C . ALA B 1 2816 ? 224.333 198.321 174.310 1.00 13.07 2785 ALA B C 1
ATOM 17337 O O . ALA B 1 2816 ? 224.840 198.040 173.218 1.00 13.13 2785 ALA B O 1
ATOM 17344 N N . THR B 1 2817 ? 224.658 199.426 174.984 1.00 9.20 2786 THR B N 1
ATOM 17345 C CA . THR B 1 2817 ? 225.678 200.343 174.482 1.00 14.86 2786 THR B CA 1
ATOM 17346 C C . THR B 1 2817 ? 227.011 199.629 174.301 1.00 6.45 2786 THR B C 1
ATOM 17347 O O . THR B 1 2817 ? 227.685 199.784 173.280 1.00 14.95 2786 THR B O 1
ATOM 17358 N N . GLN B 1 2818 ? 227.389 198.812 175.276 1.00 12.45 2787 GLN B N 1
ATOM 17359 C CA . GLN B 1 2818 ? 228.624 198.055 175.160 1.00 14.90 2787 GLN B CA 1
ATOM 17360 C C . GLN B 1 2818 ? 228.530 197.015 174.054 1.00 17.72 2787 GLN B C 1
ATOM 17361 O O . GLN B 1 2818 ? 229.527 196.725 173.392 1.00 24.59 2787 GLN B O 1
ATOM 17375 N N . ALA B 1 2819 ? 227.351 196.428 173.850 1.00 12.04 2788 ALA B N 1
ATOM 17376 C CA . ALA B 1 2819 ? 227.170 195.507 172.733 1.00 14.07 2788 ALA B CA 1
ATOM 17377 C C . ALA B 1 2819 ? 227.453 196.210 171.412 1.00 13.44 2788 ALA B C 1
ATOM 17378 O O . ALA B 1 2819 ? 228.157 195.681 170.547 1.00 18.80 2788 ALA B O 1
ATOM 17385 N N . MET B 1 2820 ? 226.905 197.411 171.248 1.00 14.63 2789 MET B N 1
ATOM 17386 C CA . MET B 1 2820 ? 227.144 198.176 170.030 1.00 11.87 2789 MET B CA 1
ATOM 17387 C C . MET B 1 2820 ? 228.626 198.489 169.873 1.00 10.35 2789 MET B C 1
ATOM 17388 O O . MET B 1 2820 ? 229.200 198.330 168.789 1.00 13.24 2789 MET B O 1
ATOM 17402 N N . GLN B 1 2821 ? 229.266 198.915 170.960 1.00 12.42 2790 GLN B N 1
ATOM 17403 C CA . GLN B 1 2821 ? 230.689 199.223 170.906 1.00 16.97 2790 GLN B CA 1
ATOM 17404 C C . GLN B 1 2821 ? 231.498 198.000 170.512 1.00 10.46 2790 GLN B C 1
ATOM 17405 O O . GLN B 1 2821 ? 232.409 198.090 169.691 1.00 20.72 2790 GLN B O 1
ATOM 17419 N N . GLU B 1 2822 ? 231.199 196.851 171.108 1.00 14.70 2791 GLU B N 1
ATOM 17420 C CA . GLU B 1 2822 ? 231.934 195.639 170.777 1.00 18.66 2791 GLU B CA 1
ATOM 17421 C C . GLU B 1 2822 ? 231.759 195.280 169.312 1.00 15.10 2791 GLU B C 1
ATOM 17422 O O . GLU B 1 2822 ? 232.713 194.864 168.651 1.00 14.48 2791 GLU B O 1
ATOM 17434 N N . PHE B 1 2823 ? 230.539 195.408 168.798 1.00 1.03 2792 PHE B N 1
ATOM 17435 C CA . PHE B 1 2823 ? 230.302 195.148 167.384 1.00 7.30 2792 PHE B CA 1
ATOM 17436 C C . PHE B 1 2823 ? 231.170 196.039 166.503 1.00 12.26 2792 PHE B C 1
ATOM 17437 O O . PHE B 1 2823 ? 231.863 195.557 165.598 1.00 14.12 2792 PHE B O 1
ATOM 17454 N N . LEU B 1 2824 ? 231.118 197.348 166.743 1.00 9.92 2793 LEU B N 1
ATOM 17455 C CA . LEU B 1 2824 ? 231.892 198.280 165.931 1.00 14.94 2793 LEU B CA 1
ATOM 17456 C C . LEU B 1 2824 ? 233.382 198.001 166.056 1.00 6.66 2793 LEU B C 1
ATOM 17457 O O . LEU B 1 2824 ? 234.105 198.019 165.061 1.00 18.13 2793 LEU B O 1
ATOM 17473 N N . THR B 1 2825 ? 233.848 197.710 167.266 1.00 12.76 2794 THR B N 1
ATOM 17474 C CA . THR B 1 2825 ? 235.249 197.377 167.478 1.00 9.16 2794 THR B CA 1
ATOM 17475 C C . THR B 1 2825 ? 235.654 196.161 166.661 1.00 15.43 2794 THR B C 1
ATOM 17476 O O . THR B 1 2825 ? 236.720 196.146 166.043 1.00 26.31 2794 THR B O 1
ATOM 17487 N N . ARG B 1 2826 ? 234.813 195.126 166.658 1.00 14.33 2795 ARG B N 1
ATOM 17488 C CA . ARG B 1 2826 ? 235.111 193.925 165.889 1.00 17.91 2795 ARG B CA 1
ATOM 17489 C C . ARG B 1 2826 ? 235.141 194.213 164.397 1.00 15.61 2795 ARG B C 1
ATOM 17490 O O . ARG B 1 2826 ? 235.995 193.686 163.680 1.00 13.12 2795 ARG B O 1
ATOM 17511 N N . LEU B 1 2827 ? 234.201 195.020 163.906 1.00 12.66 2796 LEU B N 1
ATOM 17512 C CA . LEU B 1 2827 ? 234.241 195.420 162.504 1.00 15.86 2796 LEU B CA 1
ATOM 17513 C C . LEU B 1 2827 ? 235.556 196.119 162.184 1.00 19.01 2796 LEU B C 1
ATOM 17514 O O . LEU B 1 2827 ? 236.241 195.772 161.216 1.00 27.53 2796 LEU B O 1
ATOM 17530 N N . GLN B 1 2828 ? 235.912 197.115 162.994 1.00 19.60 2797 GLN B N 1
ATOM 17531 C CA . GLN B 1 2828 ? 237.155 197.849 162.800 1.00 20.59 2797 GLN B CA 1
ATOM 17532 C C . GLN B 1 2828 ? 238.350 196.908 162.767 1.00 21.54 2797 GLN B C 1
ATOM 17533 O O . GLN B 1 2828 ? 239.217 197.020 161.901 1.00 25.46 2797 GLN B O 1
ATOM 17547 N N . VAL B 1 2829 ? 238.413 195.982 163.718 1.00 18.07 2798 VAL B N 1
ATOM 17548 C CA . VAL B 1 2829 ? 239.548 195.073 163.814 1.00 22.16 2798 VAL B CA 1
ATOM 17549 C C . VAL B 1 2829 ? 239.619 194.168 162.592 1.00 24.61 2798 VAL B C 1
ATOM 17550 O O . VAL B 1 2829 ? 240.696 193.950 162.028 1.00 31.89 2798 VAL B O 1
ATOM 17563 N N . HIS B 1 2830 ? 238.480 193.626 162.162 1.00 22.40 2799 HIS B N 1
ATOM 17564 C CA . HIS B 1 2830 ? 238.494 192.705 161.034 1.00 23.86 2799 HIS B CA 1
ATOM 17565 C C . HIS B 1 2830 ? 238.825 193.426 159.737 1.00 25.23 2799 HIS B C 1
ATOM 17566 O O . HIS B 1 2830 ? 239.414 192.833 158.829 1.00 30.86 2799 HIS B O 1
ATOM 17580 N N . LEU B 1 2831 ? 238.480 194.701 159.641 1.00 26.75 2800 LEU B N 1
ATOM 17581 C CA . LEU B 1 2831 ? 238.724 195.459 158.427 1.00 25.92 2800 LEU B CA 1
ATOM 17582 C C . LEU B 1 2831 ? 240.049 196.209 158.444 1.00 27.33 2800 LEU B C 1
ATOM 17583 O O . LEU B 1 2831 ? 240.467 196.708 157.401 1.00 38.29 2800 LEU B O 1
ATOM 17599 N N . SER B 1 2832 ? 240.722 196.285 159.590 1.00 33.71 2801 SER B N 1
ATOM 17600 C CA . SER B 1 2832 ? 241.896 197.141 159.710 1.00 36.16 2801 SER B CA 1
ATOM 17601 C C . SER B 1 2832 ? 243.002 196.703 158.762 1.00 39.76 2801 SER B C 1
ATOM 17602 O O . SER B 1 2832 ? 243.435 197.469 157.896 1.00 44.84 2801 SER B O 1
ATOM 17610 N N . SER B 1 2833 ? 243.477 195.478 158.910 1.00 48.28 2802 SER B N 1
ATOM 17611 C CA . SER B 1 2833 ? 244.576 194.989 158.083 1.00 51.00 2802 SER B CA 1
ATOM 17612 C C . SER B 1 2833 ? 244.130 194.593 156.682 1.00 50.16 2802 SER B C 1
ATOM 17613 O O . SER B 1 2833 ? 244.640 193.620 156.125 1.00 54.34 2802 SER B O 1
ATOM 17621 N N . THR B 1 2834 ? 243.182 195.317 156.088 1.00 45.75 2803 THR B N 1
ATOM 17622 C CA . THR B 1 2834 ? 242.751 194.998 154.734 1.00 47.84 2803 THR B CA 1
ATOM 17623 C C . THR B 1 2834 ? 242.130 196.201 154.029 1.00 47.83 2803 THR B C 1
ATOM 17624 O O . THR B 1 2834 ? 242.600 196.586 152.954 1.00 50.46 2803 THR B O 1
ATOM 17635 N N . CYS B 1 2835 ? 241.099 196.819 154.604 1.00 43.74 2804 CYS B N 1
ATOM 17636 C CA . CYS B 1 2835 ? 240.371 197.904 153.950 1.00 39.03 2804 CYS B CA 1
ATOM 17637 C C . CYS B 1 2835 ? 239.685 198.791 154.986 1.00 38.23 2804 CYS B C 1
ATOM 17638 O O . CYS B 1 2835 ? 238.456 198.880 155.028 1.00 39.86 2804 CYS B O 1
ATOM 17646 N N . PRO B 1 2836 ? 240.452 199.465 155.845 1.00 38.26 2805 PRO B N 1
ATOM 17647 C CA . PRO B 1 2836 ? 239.826 200.264 156.918 1.00 38.23 2805 PRO B CA 1
ATOM 17648 C C . PRO B 1 2836 ? 239.098 201.497 156.416 1.00 36.48 2805 PRO B C 1
ATOM 17649 O O . PRO B 1 2836 ? 238.313 202.108 157.169 1.00 35.16 2805 PRO B O 1
ATOM 17660 N N . GLN B 1 2837 ? 239.345 201.888 155.169 1.00 31.49 2806 GLN B N 1
ATOM 17661 C CA . GLN B 1 2837 ? 238.690 203.070 154.638 1.00 34.28 2806 GLN B CA 1
ATOM 17662 C C . GLN B 1 2837 ? 237.192 202.847 154.501 1.00 28.66 2806 GLN B C 1
ATOM 17663 O O . GLN B 1 2837 ? 236.411 203.761 154.755 1.00 35.07 2806 GLN B O 1
ATOM 17677 N N . ILE B 1 2838 ? 236.764 201.641 154.117 1.00 26.93 2807 ILE B N 1
ATOM 17678 C CA . ILE B 1 2838 ? 235.326 201.417 154.019 1.00 24.10 2807 ILE B CA 1
ATOM 17679 C C . ILE B 1 2838 ? 234.688 201.449 155.399 1.00 20.90 2807 ILE B C 1
ATOM 17680 O O . ILE B 1 2838 ? 233.542 201.876 155.538 1.00 23.47 2807 ILE B O 1
ATOM 17696 N N . PHE B 1 2839 ? 235.406 201.040 156.444 1.00 19.10 2808 PHE B N 1
ATOM 17697 C CA . PHE B 1 2839 ? 234.828 201.133 157.779 1.00 15.94 2808 PHE B CA 1
ATOM 17698 C C . PHE B 1 2839 ? 234.692 202.585 158.216 1.00 20.01 2808 PHE B C 1
ATOM 17699 O O . PHE B 1 2839 ? 233.638 203.001 158.710 1.00 15.11 2808 PHE B O 1
ATOM 17716 N N A SER B 1 2840 ? 235.757 203.372 158.059 0.50 23.36 2809 SER B N 1
ATOM 17717 N N B SER B 1 2840 ? 235.755 203.371 158.058 0.50 23.38 2809 SER B N 1
ATOM 17718 C CA A SER B 1 2840 ? 235.648 204.793 158.389 0.50 22.19 2809 SER B CA 1
ATOM 17719 C CA B SER B 1 2840 ? 235.649 204.789 158.396 0.50 22.27 2809 SER B CA 1
ATOM 17720 C C A SER B 1 2840 ? 234.571 205.477 157.557 0.50 18.65 2809 SER B C 1
ATOM 17721 C C B SER B 1 2840 ? 234.578 205.481 157.558 0.50 18.71 2809 SER B C 1
ATOM 17722 O O A SER B 1 2840 ? 233.823 206.311 158.077 0.50 16.67 2809 SER B O 1
ATOM 17723 O O B SER B 1 2840 ? 233.832 206.318 158.077 0.50 16.94 2809 SER B O 1
ATOM 17738 N N . GLU B 1 2841 ? 234.450 205.111 156.283 1.00 15.80 2810 GLU B N 1
ATOM 17739 C CA . GLU B 1 2841 ? 233.406 205.684 155.446 1.00 20.92 2810 GLU B CA 1
ATOM 17740 C C . GLU B 1 2841 ? 232.029 205.270 155.928 1.00 21.03 2810 GLU B C 1
ATOM 17741 O O . GLU B 1 2841 ? 231.079 206.050 155.853 1.00 23.34 2810 GLU B O 1
ATOM 17754 N N . PHE B 1 2842 ? 231.904 204.039 156.416 1.00 21.37 2811 PHE B N 1
ATOM 17755 C CA . PHE B 1 2842 ? 230.645 203.569 156.971 1.00 15.16 2811 PHE B CA 1
ATOM 17756 C C . PHE B 1 2842 ? 230.276 204.371 158.209 1.00 10.40 2811 PHE B C 1
ATOM 17757 O O . PHE B 1 2842 ? 229.137 204.816 158.362 1.00 15.70 2811 PHE B O 1
ATOM 17774 N N . LEU B 1 2843 ? 231.243 204.586 159.094 1.00 9.48 2812 LEU B N 1
ATOM 17775 C CA . LEU B 1 2843 ? 230.981 205.402 160.272 1.00 14.18 2812 LEU B CA 1
ATOM 17776 C C . LEU B 1 2843 ? 230.532 206.800 159.876 1.00 12.66 2812 LEU B C 1
ATOM 17777 O O . LEU B 1 2843 ? 229.573 207.336 160.440 1.00 7.82 2812 LEU B O 1
ATOM 17793 N N . LEU B 1 2844 ? 231.197 207.397 158.887 1.00 10.78 2813 LEU B N 1
ATOM 17794 C CA . LEU B 1 2844 ? 230.831 208.752 158.489 1.00 14.06 2813 LEU B CA 1
ATOM 17795 C C . LEU B 1 2844 ? 229.462 208.792 157.824 1.00 12.58 2813 LEU B C 1
ATOM 17796 O O . LEU B 1 2844 ? 228.681 209.707 158.082 1.00 11.65 2813 LEU B O 1
ATOM 17812 N N . LYS B 1 2845 ? 229.145 207.815 156.973 1.00 13.98 2814 LYS B N 1
ATOM 17813 C CA . LYS B 1 2845 ? 227.805 207.743 156.400 1.00 14.65 2814 LYS B CA 1
ATOM 17814 C C . LYS B 1 2845 ? 226.754 207.605 157.493 1.00 13.77 2814 LYS B C 1
ATOM 17815 O O . LYS B 1 2845 ? 225.710 208.267 157.459 1.00 13.32 2814 LYS B O 1
ATOM 17834 N N . LEU B 1 2846 ? 227.019 206.750 158.473 1.00 11.87 2815 LEU B N 1
ATOM 17835 C CA . LEU B 1 2846 ? 226.093 206.576 159.580 1.00 13.34 2815 LEU B CA 1
ATOM 17836 C C . LEU B 1 2846 ? 225.849 207.897 160.291 1.00 12.50 2815 LEU B C 1
ATOM 17837 O O . LEU B 1 2846 ? 224.700 208.311 160.499 1.00 14.62 2815 LEU B O 1
ATOM 17853 N N . ILE B 1 2847 ? 226.931 208.577 160.670 1.00 15.97 2816 ILE B N 1
ATOM 17854 C CA . ILE B 1 2847 ? 226.792 209.834 161.396 1.00 9.20 2816 ILE B CA 1
ATOM 17855 C C . ILE B 1 2847 ? 226.068 210.857 160.541 1.00 7.14 2816 ILE B C 1
ATOM 17856 O O . ILE B 1 2847 ? 225.251 211.631 161.040 1.00 14.05 2816 ILE B O 1
ATOM 17872 N N . HIS B 1 2848 ? 226.322 210.854 159.237 1.00 11.60 2817 HIS B N 1
ATOM 17873 C CA . HIS B 1 2848 ? 225.622 211.778 158.362 1.00 12.88 2817 HIS B CA 1
ATOM 17874 C C . HIS B 1 2848 ? 224.123 211.530 158.400 1.00 11.62 2817 HIS B C 1
ATOM 17875 O O . HIS B 1 2848 ? 223.335 212.468 158.509 1.00 18.06 2817 HIS B O 1
ATOM 17889 N N . ILE B 1 2849 ? 223.712 210.266 158.301 1.00 13.54 2818 ILE B N 1
ATOM 17890 C CA . ILE B 1 2849 ? 222.285 209.955 158.325 1.00 16.79 2818 ILE B CA 1
ATOM 17891 C C . ILE B 1 2849 ? 221.674 210.398 159.643 1.00 16.21 2818 ILE B C 1
ATOM 17892 O O . ILE B 1 2849 ? 220.594 210.996 159.676 1.00 19.12 2818 ILE B O 1
ATOM 17908 N N . LEU B 1 2850 ? 222.368 210.140 160.745 1.00 12.77 2819 LEU B N 1
ATOM 17909 C CA . LEU B 1 2850 ? 221.818 210.507 162.043 1.00 12.96 2819 LEU B CA 1
ATOM 17910 C C . LEU B 1 2850 ? 221.750 212.021 162.219 1.00 10.83 2819 LEU B C 1
ATOM 17911 O O . LEU B 1 2850 ? 220.880 212.520 162.934 1.00 16.90 2819 LEU B O 1
ATOM 17927 N N A SER B 1 2851 ? 222.640 212.766 161.573 0.50 17.50 2820 SER B N 1
ATOM 17928 N N B SER B 1 2851 ? 222.642 212.758 161.557 0.50 17.13 2820 SER B N 1
ATOM 17929 C CA A SER B 1 2851 ? 222.699 214.205 161.779 0.50 17.44 2820 SER B CA 1
ATOM 17930 C CA B SER B 1 2851 ? 222.757 214.200 161.725 0.50 16.33 2820 SER B CA 1
ATOM 17931 C C A SER B 1 2851 ? 221.898 214.994 160.755 0.50 17.33 2820 SER B C 1
ATOM 17932 C C B SER B 1 2851 ? 221.891 214.983 160.757 0.50 17.21 2820 SER B C 1
ATOM 17933 O O A SER B 1 2851 ? 221.593 216.159 161.016 0.50 24.85 2820 SER B O 1
ATOM 17934 O O B SER B 1 2851 ? 221.558 216.134 161.044 0.50 24.44 2820 SER B O 1
ATOM 17949 N N . THR B 1 2852 ? 221.528 214.396 159.623 1.00 18.75 2821 THR B N 1
ATOM 17950 C CA . THR B 1 2852 ? 220.764 215.119 158.615 1.00 24.44 2821 THR B CA 1
ATOM 17951 C C . THR B 1 2852 ? 219.452 215.639 159.192 1.00 26.18 2821 THR B C 1
ATOM 17952 O O . THR B 1 2852 ? 218.955 215.152 160.207 1.00 30.75 2821 THR B O 1
ATOM 17964 N N . GLU B 1 2853 ? 218.897 216.649 158.525 1.00 44.94 2822 GLU B N 1
ATOM 17965 C CA . GLU B 1 2853 ? 217.633 217.235 158.950 1.00 45.76 2822 GLU B CA 1
ATOM 17966 C C . GLU B 1 2853 ? 216.581 216.147 159.122 1.00 45.10 2822 GLU B C 1
ATOM 17967 O O . GLU B 1 2853 ? 216.480 215.224 158.311 1.00 43.74 2822 GLU B O 1
ATOM 17979 N N . ARG B 1 2854 ? 215.813 216.248 160.206 1.00 51.60 2823 ARG B N 1
ATOM 17980 C CA . ARG B 1 2854 ? 214.815 215.260 160.608 1.00 51.15 2823 ARG B CA 1
ATOM 17981 C C . ARG B 1 2854 ? 215.427 213.904 160.957 1.00 49.79 2823 ARG B C 1
ATOM 17982 O O . ARG B 1 2854 ? 214.697 212.916 161.064 1.00 51.32 2823 ARG B O 1
ATOM 18003 N N . GLY B 1 2855 ? 216.742 213.826 161.142 1.00 35.96 2824 GLY B N 1
ATOM 18004 C CA . GLY B 1 2855 ? 217.360 212.614 161.638 1.00 22.59 2824 GLY B CA 1
ATOM 18005 C C . GLY B 1 2855 ? 217.360 212.547 163.155 1.00 20.29 2824 GLY B C 1
ATOM 18006 O O . GLY B 1 2855 ? 216.940 213.471 163.841 1.00 24.41 2824 GLY B O 1
ATOM 18010 N N . ALA B 1 2856 ? 217.857 211.425 163.677 1.00 16.40 2825 ALA B N 1
ATOM 18011 C CA . ALA B 1 2856 ? 217.778 211.170 165.113 1.00 17.20 2825 ALA B CA 1
ATOM 18012 C C . ALA B 1 2856 ? 218.454 212.273 165.921 1.00 20.56 2825 ALA B C 1
ATOM 18013 O O . ALA B 1 2856 ? 217.855 212.832 166.844 1.00 21.10 2825 ALA B O 1
ATOM 18020 N N . PHE B 1 2857 ? 219.708 212.598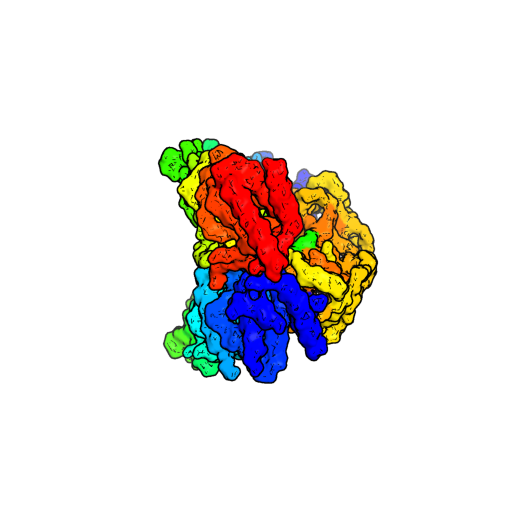 165.592 1.00 20.92 2826 PHE B N 1
ATOM 18021 C CA . PHE B 1 2857 ? 220.411 213.641 166.335 1.00 19.64 2826 PHE B CA 1
ATOM 18022 C C . PHE B 1 2857 ? 219.637 214.947 166.306 1.00 16.24 2826 PHE B C 1
ATOM 18023 O O . PHE B 1 2857 ? 219.556 215.651 167.315 1.00 27.42 2826 PHE B O 1
ATOM 18040 N N . GLN B 1 2858 ? 219.054 215.281 165.161 1.00 26.55 2827 GLN B N 1
ATOM 18041 C CA . GLN B 1 2858 ? 218.342 216.543 165.013 1.00 26.48 2827 GLN B CA 1
ATOM 18042 C C . GLN B 1 2858 ? 217.014 216.538 165.755 1.00 27.82 2827 GLN B C 1
ATOM 18043 O O . GLN B 1 2858 ? 216.632 217.548 166.349 1.00 35.90 2827 GLN B O 1
ATOM 18057 N N . THR B 1 2859 ? 216.295 215.424 165.732 1.00 31.92 2828 THR B N 1
ATOM 18058 C CA . THR B 1 2859 ? 215.022 215.329 166.430 1.00 28.18 2828 THR B CA 1
ATOM 18059 C C . THR B 1 2859 ? 215.177 214.941 167.889 1.00 25.57 2828 THR B C 1
ATOM 18060 O O . THR B 1 2859 ? 214.168 214.771 168.576 1.00 32.75 2828 THR B O 1
ATOM 18071 N N . GLY B 1 2860 ? 216.403 214.795 168.377 1.00 26.58 2829 GLY B N 1
ATOM 18072 C CA . GLY B 1 2860 ? 216.584 214.403 169.751 1.00 25.83 2829 GLY B CA 1
ATOM 18073 C C . GLY B 1 2860 ? 216.086 213.014 170.040 1.00 24.16 2829 GLY B C 1
ATOM 18074 O O . GLY B 1 2860 ? 215.646 212.748 171.155 1.00 26.39 2829 GLY B O 1
ATOM 18078 N N . GLN B 1 2861 ? 216.137 212.120 169.064 1.00 28.36 2830 GLN B N 1
ATOM 18079 C CA . GLN B 1 2861 ? 215.621 210.773 169.221 1.00 23.80 2830 GLN B CA 1
ATOM 18080 C C . GLN B 1 2861 ? 216.728 209.827 169.648 1.00 26.66 2830 GLN B C 1
ATOM 18081 O O . GLN B 1 2861 ? 217.914 210.158 169.628 1.00 32.02 2830 GLN B O 1
ATOM 18095 N N . GLY B 1 2862 ? 216.310 208.626 170.021 1.00 22.19 2831 GLY B N 1
ATOM 18096 C CA . GLY B 1 2862 ? 217.192 207.498 170.128 1.00 16.16 2831 GLY B CA 1
ATOM 18097 C C . GLY B 1 2862 ? 217.970 207.458 171.418 1.00 14.31 2831 GLY B C 1
ATOM 18098 O O . GLY B 1 2862 ? 217.962 208.398 172.214 1.00 22.41 2831 GLY B O 1
ATOM 18102 N N . PRO B 1 2863 ? 218.656 206.350 171.645 1.00 20.45 2832 PRO B N 1
ATOM 18103 C CA . PRO B 1 2863 ? 219.454 206.218 172.866 1.00 18.03 2832 PRO B CA 1
ATOM 18104 C C . PRO B 1 2863 ? 220.662 207.132 172.873 1.00 10.43 2832 PRO B C 1
ATOM 18105 O O . PRO B 1 2863 ? 221.673 206.845 172.232 1.00 17.25 2832 PRO B O 1
ATOM 18116 N N . LEU B 1 2864 ? 220.556 208.226 173.623 1.00 18.68 2833 LEU B N 1
ATOM 18117 C CA . LEU B 1 2864 ? 221.667 209.158 173.745 1.00 12.96 2833 LEU B CA 1
ATOM 18118 C C . LEU B 1 2864 ? 222.939 208.447 174.179 1.00 11.72 2833 LEU B C 1
ATOM 18119 O O . LEU B 1 2864 ? 224.024 208.759 173.688 1.00 19.07 2833 LEU B O 1
ATOM 18135 N N . ASP B 1 2865 ? 222.835 207.475 175.083 1.00 12.93 2834 ASP B N 1
ATOM 18136 C CA . ASP B 1 2865 ? 224.042 206.794 175.539 1.00 10.12 2834 ASP B CA 1
ATOM 18137 C C . ASP B 1 2865 ? 224.722 206.043 174.395 1.00 4.91 2834 ASP B C 1
ATOM 18138 O O . ASP B 1 2865 ? 225.945 206.112 174.239 1.00 19.84 2834 ASP B O 1
ATOM 18147 N N . ALA B 1 2866 ? 223.943 205.359 173.558 1.00 13.22 2835 ALA B N 1
ATOM 18148 C CA . ALA B 1 2866 ? 224.533 204.646 172.431 1.00 13.59 2835 ALA B CA 1
ATOM 18149 C C . ALA B 1 2866 ? 225.057 205.617 171.378 1.00 8.03 2835 ALA B C 1
ATOM 18150 O O . ALA B 1 2866 ? 226.077 205.351 170.744 1.00 14.82 2835 ALA B O 1
ATOM 18157 N N . GLN B 1 2867 ? 224.367 206.739 171.175 1.00 10.05 2836 GLN B N 1
ATOM 18158 C CA . GLN B 1 2867 ? 224.811 207.732 170.200 1.00 9.57 2836 GLN B CA 1
ATOM 18159 C C . GLN B 1 2867 ? 226.124 208.372 170.632 1.00 5.48 2836 GLN B C 1
ATOM 18160 O O . GLN B 1 2867 ? 227.041 208.555 169.825 1.00 7.95 2836 GLN B O 1
ATOM 18174 N N . VAL B 1 2868 ? 226.238 208.701 171.916 1.00 10.41 2837 VAL B N 1
ATOM 18175 C CA . VAL B 1 2868 ? 227.486 209.252 172.424 1.00 13.00 2837 VAL B CA 1
ATOM 18176 C C . VAL B 1 2868 ? 228.591 208.223 172.305 1.00 7.36 2837 VAL B C 1
ATOM 18177 O O . VAL B 1 2868 ? 229.715 208.551 171.924 1.00 13.25 2837 VAL B O 1
ATOM 18190 N N . LYS B 1 2869 ? 228.288 206.959 172.608 1.00 16.01 2838 LYS B N 1
ATOM 18191 C CA . LYS B 1 2869 ? 229.298 205.918 172.474 1.00 15.70 2838 LYS B CA 1
ATOM 18192 C C . LYS B 1 2869 ? 229.727 205.762 171.021 1.00 11.79 2838 LYS B C 1
ATOM 18193 O O . LYS B 1 2869 ? 230.906 205.536 170.736 1.00 11.07 2838 LYS B O 1
ATOM 18212 N N . LEU B 1 2870 ? 228.784 205.871 170.090 1.00 5.44 2839 LEU B N 1
ATOM 18213 C CA . LEU B 1 2870 ? 229.135 205.818 168.679 1.00 12.41 2839 LEU B CA 1
ATOM 18214 C C . LEU B 1 2870 ? 230.098 206.938 168.336 1.00 13.01 2839 LEU B C 1
ATOM 18215 O O . LEU B 1 2870 ? 231.108 206.724 167.667 1.00 13.72 2839 LEU B O 1
ATOM 18231 N N . LEU B 1 2871 ? 229.788 208.148 168.789 1.00 12.19 2840 LEU B N 1
ATOM 18232 C CA . LEU B 1 2871 ? 230.651 209.280 168.484 1.00 9.73 2840 LEU B CA 1
ATOM 18233 C C . LEU B 1 2871 ? 232.030 209.097 169.105 1.00 9.13 2840 LEU B C 1
ATOM 18234 O O . LEU B 1 2871 ? 233.050 209.387 168.475 1.00 19.88 2840 LEU B O 1
ATOM 18250 N N . GLU B 1 2872 ? 232.077 208.604 170.342 1.00 12.05 2841 GLU B N 1
ATOM 18251 C CA . GLU B 1 2872 ? 233.353 208.382 171.006 1.00 16.85 2841 GLU B CA 1
ATOM 18252 C C . GLU B 1 2872 ? 234.181 207.372 170.234 1.00 13.84 2841 GLU B C 1
ATOM 18253 O O . GLU B 1 2872 ? 235.367 207.593 169.976 1.00 23.05 2841 GLU B O 1
ATOM 18265 N N . PHE B 1 2873 ? 233.558 206.271 169.827 1.00 12.75 2842 PHE B N 1
ATOM 18266 C CA . PHE B 1 2873 ? 234.237 205.292 168.994 1.00 16.60 2842 PHE B CA 1
ATOM 18267 C C . PHE B 1 2873 ? 234.746 205.921 167.702 1.00 8.05 2842 PHE B C 1
ATOM 18268 O O . PHE B 1 2873 ? 235.887 205.697 167.294 1.00 13.60 2842 PHE B O 1
ATOM 18285 N N . THR B 1 2874 ? 233.907 206.718 167.050 1.00 10.16 2843 THR B N 1
ATOM 18286 C CA . THR B 1 2874 ? 234.270 207.288 165.758 1.00 18.66 2843 THR B CA 1
ATOM 18287 C C . THR B 1 2874 ? 235.452 208.240 165.887 1.00 12.69 2843 THR B C 1
ATOM 18288 O O . THR B 1 2874 ? 236.319 208.287 165.011 1.00 21.17 2843 THR B O 1
ATOM 18299 N N . LEU B 1 2875 ? 235.509 208.989 166.981 1.00 16.09 2844 LEU B N 1
ATOM 18300 C CA . LEU B 1 2875 ? 236.582 209.946 167.212 1.00 18.03 2844 LEU B CA 1
ATOM 18301 C C . LEU B 1 2875 ? 237.946 209.292 167.344 1.00 20.20 2844 LEU B C 1
ATOM 18302 O O . LEU B 1 2875 ? 238.951 210.002 167.303 1.00 31.14 2844 LEU B O 1
ATOM 18318 N N . GLU B 1 2876 ? 238.022 207.974 167.503 1.00 23.93 2845 GLU B N 1
ATOM 18319 C CA . GLU B 1 2876 ? 239.298 207.285 167.599 1.00 25.67 2845 GLU B CA 1
ATOM 18320 C C . GLU B 1 2876 ? 239.675 206.581 166.307 1.00 22.15 2845 GLU B C 1
ATOM 18321 O O . GLU B 1 2876 ? 240.647 205.829 166.293 1.00 29.66 2845 GLU B O 1
ATOM 18333 N N . GLN B 1 2877 ? 238.936 206.800 165.230 1.00 16.49 2846 GLN B N 1
ATOM 18334 C CA . GLN B 1 2877 ? 239.187 206.096 163.985 1.00 17.44 2846 GLN B CA 1
ATOM 18335 C C . GLN B 1 2877 ? 240.096 206.903 163.065 1.00 24.87 2846 GLN B C 1
ATOM 18336 O O . GLN B 1 2877 ? 240.240 208.119 163.193 1.00 28.55 2846 GLN B O 1
ATOM 18350 N N . ASN B 1 2878 ? 240.715 206.195 162.131 1.00 27.48 2847 ASN B N 1
ATOM 18351 C CA . ASN B 1 2878 ? 241.554 206.800 161.111 1.00 25.89 2847 ASN B CA 1
ATOM 18352 C C . ASN B 1 2878 ? 240.737 207.017 159.846 1.00 28.50 2847 ASN B C 1
ATOM 18353 O O . ASN B 1 2878 ? 240.194 206.065 159.282 1.00 31.26 2847 ASN B O 1
ATOM 18364 N N . PHE B 1 2879 ? 240.672 208.262 159.387 1.00 25.61 2848 PHE B N 1
ATOM 18365 C CA . PHE B 1 2879 ? 239.806 208.628 158.278 1.00 21.90 2848 PHE B CA 1
ATOM 18366 C C . PHE B 1 2879 ? 240.578 208.860 156.988 1.00 21.47 2848 PHE B C 1
ATOM 18367 O O . PHE B 1 2879 ? 240.128 209.594 156.112 1.00 31.99 2848 PHE B O 1
ATOM 18384 N N . GLU B 1 2880 ? 241.721 208.213 156.851 1.00 30.27 2849 GLU B N 1
ATOM 18385 C CA . GLU B 1 2880 ? 242.491 208.298 155.626 1.00 32.85 2849 GLU B CA 1
ATOM 18386 C C . GLU B 1 2880 ? 241.797 207.547 154.502 1.00 29.18 2849 GLU B C 1
ATOM 18387 O O . GLU B 1 2880 ? 241.120 206.543 154.721 1.00 34.23 2849 GLU B O 1
ATOM 18399 N N . VAL B 1 2881 ? 241.962 208.061 153.290 1.00 30.37 2850 VAL B N 1
ATOM 18400 C CA . VAL B 1 2881 ? 241.384 207.461 152.097 1.00 29.49 2850 VAL B CA 1
ATOM 18401 C C . VAL B 1 2881 ? 239.872 207.376 152.240 1.00 24.33 2850 VAL B C 1
ATOM 18402 O O . VAL B 1 2881 ? 239.259 206.373 151.871 1.00 32.22 2850 VAL B O 1
ATOM 18415 N N . VAL B 1 2882 ? 239.259 208.422 152.764 1.00 25.15 2851 VAL B N 1
ATOM 18416 C CA . VAL B 1 2882 ? 237.811 208.536 152.807 1.00 22.37 2851 VAL B CA 1
ATOM 18417 C C . VAL B 1 2882 ? 237.396 209.543 151.751 1.00 19.85 2851 VAL B C 1
ATOM 18418 O O . VAL B 1 2882 ? 238.086 210.542 151.529 1.00 28.38 2851 VAL B O 1
ATOM 18431 N N . SER B 1 2883 ? 236.279 209.280 151.094 1.00 24.07 2852 SER B N 1
ATOM 18432 C CA . SER B 1 2883 ? 235.854 210.159 150.022 1.00 21.08 2852 SER B CA 1
ATOM 18433 C C . SER B 1 2883 ? 235.553 211.539 150.584 1.00 25.84 2852 SER B C 1
ATOM 18434 O O . SER B 1 2883 ? 234.960 211.682 151.653 1.00 25.18 2852 SER B O 1
ATOM 18442 N N . VAL B 1 2884 ? 236.001 212.565 149.868 1.00 27.43 2853 VAL B N 1
ATOM 18443 C CA . VAL B 1 2884 ? 235.726 213.921 150.308 1.00 23.65 2853 VAL B CA 1
ATOM 18444 C C . VAL B 1 2884 ? 234.232 214.185 150.310 1.00 22.43 2853 VAL B C 1
ATOM 18445 O O . VAL B 1 2884 ? 233.755 215.037 151.054 1.00 30.71 2853 VAL B O 1
ATOM 18458 N N . SER B 1 2885 ? 233.467 213.464 149.493 1.00 21.73 2854 SER B N 1
ATOM 18459 C CA . SER B 1 2885 ? 232.026 213.693 149.449 1.00 23.48 2854 SER B CA 1
ATOM 18460 C C . SER B 1 2885 ? 231.371 213.312 150.773 1.00 19.75 2854 SER B C 1
ATOM 18461 O O . SER B 1 2885 ? 230.561 214.068 151.312 1.00 27.07 2854 SER B O 1
ATOM 18469 N N . THR B 1 2886 ? 231.731 212.155 151.331 1.00 19.11 2855 THR B N 1
ATOM 18470 C CA . THR B 1 2886 ? 231.154 211.763 152.612 1.00 17.08 2855 THR B CA 1
ATOM 18471 C C . THR B 1 2886 ? 231.645 212.673 153.733 1.00 18.47 2855 THR B C 1
ATOM 18472 O O . THR B 1 2886 ? 230.859 213.087 154.589 1.00 24.44 2855 THR B O 1
ATOM 18483 N N . ILE B 1 2887 ? 232.946 212.986 153.745 1.00 16.58 2856 ILE B N 1
ATOM 18484 C CA . ILE B 1 2887 ? 233.498 213.895 154.750 1.00 16.78 2856 ILE B CA 1
ATOM 18485 C C . ILE B 1 2887 ? 232.756 215.221 154.725 1.00 15.22 2856 ILE B C 1
ATOM 18486 O O . ILE B 1 2887 ? 232.320 215.732 155.760 1.00 20.83 2856 ILE B O 1
ATOM 18502 N N . SER B 1 2888 ? 232.607 215.800 153.540 1.00 21.39 2857 SER B N 1
ATOM 18503 C CA . SER B 1 2888 ? 231.968 217.100 153.438 1.00 18.86 2857 SER B CA 1
ATOM 18504 C C . SER B 1 2888 ? 230.489 217.007 153.779 1.00 14.19 2857 SER B C 1
ATOM 18505 O O . SER B 1 2888 ? 229.935 217.920 154.397 1.00 28.86 2857 SER B O 1
ATOM 18513 N N . ALA B 1 2889 ? 229.838 215.902 153.409 1.00 17.67 2858 ALA B N 1
ATOM 18514 C CA . ALA B 1 2889 ? 228.447 215.703 153.795 1.00 18.44 2858 ALA B CA 1
ATOM 18515 C C . ALA B 1 2889 ? 228.300 215.711 155.308 1.00 16.76 2858 ALA B C 1
ATOM 18516 O O . ALA B 1 2889 ? 227.404 216.364 155.848 1.00 19.16 2858 ALA B O 1
ATOM 18523 N N . VAL B 1 2890 ? 229.185 215.003 156.011 1.00 14.84 2859 VAL B N 1
ATOM 18524 C CA . VAL B 1 2890 ? 229.049 214.929 157.462 1.00 17.00 2859 VAL B CA 1
ATOM 18525 C C . VAL B 1 2890 ? 229.383 216.275 158.092 1.00 13.87 2859 VAL B C 1
ATOM 18526 O O . VAL B 1 2890 ? 228.701 216.722 159.013 1.00 21.39 2859 VAL B O 1
ATOM 18539 N N . ILE B 1 2891 ? 230.428 216.944 157.604 1.00 17.04 2860 ILE B N 1
ATOM 18540 C CA . ILE B 1 2891 ? 230.747 218.273 158.122 1.00 11.17 2860 ILE B CA 1
ATOM 18541 C C . ILE B 1 2891 ? 229.548 219.194 157.968 1.00 14.63 2860 ILE B C 1
ATOM 18542 O O . ILE B 1 2891 ? 229.193 219.944 158.882 1.00 12.19 2860 ILE B O 1
ATOM 18558 N N . GLU B 1 2892 ? 228.892 219.139 156.814 1.00 15.77 2861 GLU B N 1
ATOM 18559 C CA . GLU B 1 2892 ? 227.789 220.052 156.563 1.00 13.87 2861 GLU B CA 1
ATOM 18560 C C . GLU B 1 2892 ? 226.589 219.727 157.446 1.00 12.35 2861 GLU B C 1
ATOM 18561 O O . GLU B 1 2892 ? 226.008 220.625 158.066 1.00 18.32 2861 GLU B O 1
ATOM 18573 N N . SER B 1 2893 ? 226.206 218.450 157.514 1.00 15.62 2862 SER B N 1
ATOM 18574 C CA . SER B 1 2893 ? 225.079 218.065 158.353 1.00 19.34 2862 SER B CA 1
ATOM 18575 C C . SER B 1 2893 ? 225.361 218.400 159.805 1.00 15.57 2862 SER B C 1
ATOM 18576 O O . SER B 1 2893 ? 224.486 218.892 160.518 1.00 14.90 2862 SER B O 1
ATOM 18584 N N . VAL B 1 2894 ? 226.605 218.214 160.236 1.00 4.88 2863 VAL B N 1
ATOM 18585 C CA . VAL B 1 2894 ? 226.948 218.430 161.631 1.00 11.50 2863 VAL B CA 1
ATOM 18586 C C . VAL B 1 2894 ? 226.926 219.914 161.955 1.00 11.63 2863 VAL B C 1
ATOM 18587 O O . VAL B 1 2894 ? 226.431 220.320 163.006 1.00 17.15 2863 VAL B O 1
ATOM 18600 N N . THR B 1 2895 ? 227.464 220.749 161.066 1.00 15.26 2864 THR B N 1
ATOM 18601 C CA . THR B 1 2895 ? 227.456 222.177 161.338 1.00 12.51 2864 THR B CA 1
ATOM 18602 C C . THR B 1 2895 ? 226.034 222.708 161.337 1.00 11.68 2864 THR B C 1
ATOM 18603 O O . THR B 1 2895 ? 225.666 223.518 162.191 1.00 18.71 2864 THR B O 1
ATOM 18614 N N . PHE B 1 2896 ? 225.208 222.251 160.396 1.00 12.82 2865 PHE B N 1
ATOM 18615 C CA . PHE B 1 2896 ? 223.805 222.640 160.436 1.00 13.24 2865 PHE B CA 1
ATOM 18616 C C . PHE B 1 2896 ? 223.162 222.202 161.743 1.00 16.83 2865 PHE B C 1
ATOM 18617 O O . PHE B 1 2896 ? 222.434 222.971 162.373 1.00 20.34 2865 PHE B O 1
ATOM 18634 N N . LEU B 1 2897 ? 223.432 220.967 162.163 1.00 15.60 2866 LEU B N 1
ATOM 18635 C CA . LEU B 1 2897 ? 222.855 220.437 163.389 1.00 18.96 2866 LEU B CA 1
ATOM 18636 C C . LEU B 1 2897 ? 223.246 221.280 164.591 1.00 12.36 2866 LEU B C 1
ATOM 18637 O O . LEU B 1 2897 ? 222.398 221.678 165.387 1.00 15.03 2866 LEU B O 1
ATOM 18653 N N . VAL B 1 2898 ? 224.538 221.546 164.749 1.00 13.38 2867 VAL B N 1
ATOM 18654 C CA . VAL B 1 2898 ? 225.004 222.262 165.927 1.00 15.09 2867 VAL B CA 1
ATOM 18655 C C . VAL B 1 2898 ? 224.531 223.706 165.892 1.00 13.08 2867 VAL B C 1
ATOM 18656 O O . VAL B 1 2898 ? 224.242 224.301 166.933 1.00 19.22 2867 VAL B O 1
ATOM 18669 N N . HIS B 1 2899 ? 224.446 224.297 164.701 1.00 16.74 2868 HIS B N 1
ATOM 18670 C CA . HIS B 1 2899 ? 223.887 225.635 164.599 1.00 18.23 2868 HIS B CA 1
ATOM 18671 C C . HIS B 1 2899 ? 222.441 225.644 165.069 1.00 17.54 2868 HIS B C 1
ATOM 18672 O O . HIS B 1 2899 ? 222.042 226.492 165.869 1.00 24.35 2868 HIS B O 1
ATOM 18686 N N . HIS B 1 2900 ? 221.638 224.702 164.573 1.00 21.69 2869 HIS B N 1
ATOM 18687 C CA . HIS B 1 2900 ? 220.263 224.572 165.043 1.00 23.39 2869 HIS B CA 1
ATOM 18688 C C . HIS B 1 2900 ? 220.225 224.394 166.557 1.00 25.09 2869 HIS B C 1
ATOM 18689 O O . HIS B 1 2900 ? 219.457 225.059 167.257 1.00 33.04 2869 HIS B O 1
ATOM 18703 N N . TYR B 1 2901 ? 221.085 223.520 167.074 1.00 21.84 2870 TYR B N 1
ATOM 18704 C CA . TYR B 1 2901 ? 221.159 223.242 168.504 1.00 21.37 2870 TYR B CA 1
ATOM 18705 C C . TYR B 1 2901 ? 221.400 224.506 169.314 1.00 22.76 2870 TYR B C 1
ATOM 18706 O O . TYR B 1 2901 ? 220.745 224.737 170.332 1.00 28.10 2870 TYR B O 1
ATOM 18724 N N . ILE B 1 2902 ? 222.358 225.329 168.886 1.00 28.29 2871 ILE B N 1
ATOM 18725 C CA . ILE B 1 2902 ? 222.674 226.545 169.626 1.00 19.16 2871 ILE B CA 1
ATOM 18726 C C . ILE B 1 2902 ? 221.580 227.587 169.458 1.00 23.65 2871 ILE B C 1
ATOM 18727 O O . ILE B 1 2902 ? 221.300 228.348 170.388 1.00 35.96 2871 ILE B O 1
ATOM 18743 N N . THR B 1 2903 ? 220.924 227.633 168.300 1.00 26.87 2872 THR B N 1
ATOM 18744 C CA . THR B 1 2903 ? 219.892 228.635 168.073 1.00 27.63 2872 THR B CA 1
ATOM 18745 C C . THR B 1 2903 ? 218.530 228.221 168.609 1.00 34.08 2872 THR B C 1
ATOM 18746 O O . THR B 1 2903 ? 217.731 229.094 168.960 1.00 39.39 2872 THR B O 1
ATOM 18757 N N . CYS B 1 2904 ? 218.235 226.923 168.682 1.00 36.74 2873 CYS B N 1
ATOM 18758 C CA . CYS B 1 2904 ? 216.950 226.447 169.176 1.00 38.79 2873 CYS B CA 1
ATOM 18759 C C . CYS B 1 2904 ? 216.996 226.120 170.658 1.00 39.13 2873 CYS B C 1
ATOM 18760 O O . CYS B 1 2904 ? 216.185 225.323 171.137 1.00 47.89 2873 CYS B O 1
ATOM 18768 N N . SER B 1 2905 ? 217.928 226.712 171.394 1.00 34.77 2874 SER B N 1
ATOM 18769 C CA . SER B 1 2905 ? 218.063 226.399 172.804 1.00 36.41 2874 SER B CA 1
ATOM 18770 C C . SER B 1 2905 ? 216.781 226.731 173.556 1.00 35.62 2874 SER B C 1
ATOM 18771 O O . SER B 1 2905 ? 216.121 227.742 173.304 1.00 33.24 2874 SER B O 1
ATOM 18779 N N . ASP B 1 2906 ? 216.439 225.862 174.496 1.00 41.08 2875 ASP B N 1
ATOM 18780 C CA . ASP B 1 2906 ? 215.232 226.057 175.276 1.00 40.38 2875 ASP B CA 1
ATOM 18781 C C . ASP B 1 2906 ? 215.314 227.373 176.034 1.00 41.74 2875 ASP B C 1
ATOM 18782 O O . ASP B 1 2906 ? 216.395 227.893 176.316 1.00 37.63 2875 ASP B O 1
ATOM 18791 N N . LYS B 1 2907 ? 214.152 227.905 176.374 1.00 38.13 2876 LYS B N 1
ATOM 18792 C CA . LYS B 1 2907 ? 214.084 229.189 177.046 1.00 34.79 2876 LYS B CA 1
ATOM 18793 C C . LYS B 1 2907 ? 214.278 229.096 178.545 1.00 31.91 2876 LYS B C 1
ATOM 18794 O O . LYS B 1 2907 ? 214.525 230.120 179.186 1.00 30.55 2876 LYS B O 1
ATOM 18813 N N . VAL B 1 2908 ? 214.114 227.922 179.128 1.00 31.42 2877 VAL B N 1
ATOM 18814 C CA . VAL B 1 2908 ? 214.381 227.749 180.540 1.00 31.98 2877 VAL B CA 1
ATOM 18815 C C . VAL B 1 2908 ? 215.481 226.719 180.666 1.00 28.16 2877 VAL B C 1
ATOM 18816 O O . VAL B 1 2908 ? 215.829 226.024 179.709 1.00 38.57 2877 VAL B O 1
ATOM 18829 N N . MET B 1 2909 ? 216.044 226.644 181.853 1.00 40.73 2878 MET B N 1
ATOM 18830 C CA . MET B 1 2909 ? 216.967 225.587 182.211 1.00 41.94 2878 MET B CA 1
ATOM 18831 C C . MET B 1 2909 ? 216.630 225.149 183.623 1.00 39.79 2878 MET B C 1
ATOM 18832 O O . MET B 1 2909 ? 216.480 225.984 184.519 1.00 34.14 2878 MET B O 1
ATOM 18846 N N . SER B 1 2910 ? 216.480 223.845 183.811 1.00 36.15 2879 SER B N 1
ATOM 18847 C CA . SER B 1 2910 ? 216.276 223.270 185.128 1.00 34.28 2879 SER B CA 1
ATOM 18848 C C . SER B 1 2910 ? 217.270 222.136 185.298 1.00 38.70 2879 SER B C 1
ATOM 18849 O O . SER B 1 2910 ? 217.360 221.253 184.440 1.00 42.80 2879 SER B O 1
ATOM 18857 N N . ARG B 1 2911 ? 218.012 222.169 186.390 1.00 52.26 2880 ARG B N 1
ATOM 18858 C CA . ARG B 1 2911 ? 219.050 221.195 186.665 1.00 54.25 2880 ARG B CA 1
ATOM 18859 C C . ARG B 1 2911 ? 218.962 220.764 188.120 1.00 54.44 2880 ARG B C 1
ATOM 18860 O O . ARG B 1 2911 ? 218.667 221.572 189.004 1.00 53.01 2880 ARG B O 1
ATOM 18881 N N . SER B 1 2912 ? 219.215 219.482 188.354 1.00 50.41 2881 SER B N 1
ATOM 18882 C CA . SER B 1 2912 ? 219.367 218.954 189.705 1.00 50.71 2881 SER B CA 1
ATOM 18883 C C . SER B 1 2912 ? 219.504 217.441 189.657 1.00 45.80 2881 SER B C 1
ATOM 18884 O O . SER B 1 2912 ? 220.204 216.907 188.805 1.00 50.41 2881 SER B O 1
ATOM 18892 N N . THR B 1 2945 ? 224.537 213.559 177.991 1.00 32.37 2914 THR B N 1
ATOM 18893 C CA . THR B 1 2945 ? 223.728 214.725 177.665 1.00 24.99 2914 THR B CA 1
ATOM 18894 C C . THR B 1 2945 ? 223.819 215.044 176.180 1.00 18.79 2914 THR B C 1
ATOM 18895 O O . THR B 1 2945 ? 224.802 214.719 175.529 1.00 26.13 2914 THR B O 1
ATOM 18905 N N . ARG B 1 2946 ? 222.782 215.677 175.641 1.00 20.73 2915 ARG B N 1
ATOM 18906 C CA . ARG B 1 2946 ? 222.832 216.076 174.240 1.00 23.44 2915 ARG B CA 1
ATOM 18907 C C . ARG B 1 2946 ? 223.954 217.076 173.985 1.00 21.38 2915 ARG B C 1
ATOM 18908 O O . ARG B 1 2946 ? 224.474 217.149 172.868 1.00 26.20 2915 ARG B O 1
ATOM 18929 N N . ASP B 1 2947 ? 224.344 217.845 175.005 1.00 23.88 2916 ASP B N 1
ATOM 18930 C CA . ASP B 1 2947 ? 225.524 218.693 174.883 1.00 25.19 2916 ASP B CA 1
ATOM 18931 C C . ASP B 1 2947 ? 226.753 217.862 174.560 1.00 18.41 2916 ASP B C 1
ATOM 18932 O O . ASP B 1 2947 ? 227.563 218.241 173.712 1.00 15.88 2916 ASP B O 1
ATOM 18941 N N . GLN B 1 2948 ? 226.911 216.727 175.239 1.00 19.67 2917 GLN B N 1
ATOM 18942 C CA . GLN B 1 2948 ? 228.059 215.870 174.994 1.00 19.46 2917 GLN B CA 1
ATOM 18943 C C . GLN B 1 2948 ? 228.038 215.334 173.573 1.00 15.62 2917 GLN B C 1
ATOM 18944 O O . GLN B 1 2948 ? 229.083 215.222 172.932 1.00 22.21 2917 GLN B O 1
ATOM 18958 N N . LEU B 1 2949 ? 226.856 214.998 173.065 1.00 18.28 2918 LEU B N 1
ATOM 18959 C CA . LEU B 1 2949 ? 226.754 214.519 171.694 1.00 16.20 2918 LEU B CA 1
ATOM 18960 C C . LEU B 1 2949 ? 227.150 215.609 170.703 1.00 10.04 2918 LEU B C 1
ATOM 18961 O O . LEU B 1 2949 ? 227.920 215.366 169.771 1.00 15.52 2918 LEU B O 1
ATOM 18977 N N . MET B 1 2950 ? 226.617 216.815 170.881 1.00 17.11 2919 MET B N 1
ATOM 18978 C CA . MET B 1 2950 ? 226.967 217.924 169.999 1.00 13.59 2919 MET B CA 1
ATOM 18979 C C . MET B 1 2950 ? 228.461 218.219 170.051 1.00 8.84 2919 MET B C 1
ATOM 18980 O O . MET B 1 2950 ? 229.104 218.411 169.016 1.00 19.38 2919 MET B O 1
ATOM 18994 N N . PHE B 1 2951 ? 229.029 218.229 171.253 1.00 14.26 2920 PHE B N 1
ATOM 18995 C CA . PHE B 1 2951 ? 230.459 218.444 171.410 1.00 15.12 2920 PHE B CA 1
ATOM 18996 C C . PHE B 1 2951 ? 231.267 217.351 170.720 1.00 12.09 2920 PHE B C 1
ATOM 18997 O O . PHE B 1 2951 ? 232.288 217.628 170.088 1.00 17.53 2920 PHE B O 1
ATOM 19014 N N . ASP B 1 2952 ? 230.824 216.099 170.821 1.00 13.06 2921 ASP B N 1
ATOM 19015 C CA . ASP B 1 2952 ? 231.548 215.018 170.163 1.00 17.73 2921 ASP B CA 1
ATOM 19016 C C . ASP B 1 2952 ? 231.450 215.132 168.647 1.00 5.08 2921 ASP B C 1
ATOM 19017 O O . ASP B 1 2952 ? 232.402 214.809 167.933 1.00 11.08 2921 ASP B O 1
ATOM 19026 N N . LEU B 1 2953 ? 230.311 215.599 168.138 1.00 0.00 2922 LEU B N 1
ATOM 19027 C CA . LEU B 1 2953 ? 230.187 215.814 166.701 1.00 8.00 2922 LEU B CA 1
ATOM 19028 C C . LEU B 1 2953 ? 231.111 216.933 166.243 1.00 10.02 2922 LEU B C 1
ATOM 19029 O O . LEU B 1 2953 ? 231.729 216.840 165.180 1.00 19.05 2922 LEU B O 1
ATOM 19045 N N . LEU B 1 2954 ? 231.210 218.004 167.032 1.00 7.33 2923 LEU B N 1
ATOM 19046 C CA . LEU B 1 2954 ? 232.131 219.083 166.696 1.00 10.44 2923 LEU B CA 1
ATOM 19047 C C . LEU B 1 2954 ? 233.574 218.611 166.757 1.00 5.63 2923 LEU B C 1
ATOM 19048 O O . LEU B 1 2954 ? 234.402 219.028 165.944 1.00 10.89 2923 LEU B O 1
ATOM 19064 N N . LYS B 1 2955 ? 233.896 217.745 167.716 1.00 9.44 2924 LYS B N 1
ATOM 19065 C CA . LYS B 1 2955 ? 235.223 217.145 167.762 1.00 6.28 2924 LYS B CA 1
ATOM 19066 C C . LYS B 1 2955 ? 235.500 216.336 166.506 1.00 6.08 2924 LYS B C 1
ATOM 19067 O O . LYS B 1 2955 ? 236.607 216.378 165.959 1.00 15.85 2924 LYS B O 1
ATOM 19086 N N . LEU B 1 2956 ? 234.516 215.555 166.064 1.00 16.22 2925 LEU B N 1
ATOM 19087 C CA . LEU B 1 2956 ? 234.676 214.800 164.827 1.00 14.08 2925 LEU B CA 1
ATOM 19088 C C . LEU B 1 2956 ? 234.946 215.739 163.663 1.00 4.99 2925 LEU B C 1
ATOM 19089 O O . LEU B 1 2956 ? 235.840 215.503 162.851 1.00 10.69 2925 LEU B O 1
ATOM 19105 N N . VAL B 1 2957 ? 234.160 216.804 163.556 1.00 10.36 2926 VAL B N 1
ATOM 19106 C CA . VAL B 1 2957 ? 234.398 217.773 162.493 1.00 10.63 2926 VAL B CA 1
ATOM 19107 C C . VAL B 1 2957 ? 235.825 218.298 162.577 1.00 8.49 2926 VAL B C 1
ATOM 19108 O O . VAL B 1 2957 ? 236.547 218.348 161.577 1.00 13.82 2926 VAL B O 1
ATOM 19121 N N . ASN B 1 2958 ? 236.263 218.664 163.778 1.00 13.87 2927 ASN B N 1
ATOM 19122 C CA . ASN B 1 2958 ? 237.633 219.120 163.971 1.00 8.86 2927 ASN B CA 1
ATOM 19123 C C . ASN B 1 2958 ? 238.641 218.112 163.434 1.00 11.28 2927 ASN B C 1
ATOM 19124 O O . ASN B 1 2958 ? 239.628 218.490 162.800 1.00 21.97 2927 ASN B O 1
ATOM 19135 N N . ILE B 1 2959 ? 238.412 216.826 163.680 1.00 15.97 2928 ILE B N 1
ATOM 19136 C CA . ILE B 1 2959 ? 239.309 215.798 163.157 1.00 18.30 2928 ILE B CA 1
ATOM 19137 C C . ILE B 1 2959 ? 239.257 215.756 161.633 1.00 14.73 2928 ILE B C 1
ATOM 19138 O O . ILE B 1 2959 ? 240.283 215.600 160.971 1.00 14.20 2928 ILE B O 1
ATOM 19154 N N . LEU B 1 2960 ? 238.067 215.916 161.057 1.00 7.96 2929 LEU B N 1
ATOM 19155 C CA . LEU B 1 2960 ? 237.900 215.750 159.619 1.00 9.53 2929 LEU B CA 1
ATOM 19156 C C . LEU B 1 2960 ? 238.540 216.898 158.838 1.00 15.44 2929 LEU B C 1
ATOM 19157 O O . LEU B 1 2960 ? 239.229 216.661 157.843 1.00 15.52 2929 LEU B O 1
ATOM 19173 N N . VAL B 1 2961 ? 238.343 218.146 159.280 1.00 11.48 2930 VAL B N 1
ATOM 19174 C CA . VAL B 1 2961 ? 238.856 219.291 158.526 1.00 14.21 2930 VAL B CA 1
ATOM 19175 C C . VAL B 1 2961 ? 240.375 219.274 158.457 1.00 10.48 2930 VAL B C 1
ATOM 19176 O O . VAL B 1 2961 ? 240.960 219.953 157.614 1.00 21.82 2930 VAL B O 1
ATOM 19189 N N . GLN B 1 2962 ? 241.029 218.511 159.323 1.00 16.28 2931 GLN B N 1
ATOM 19190 C CA . GLN B 1 2962 ? 242.479 218.423 159.361 1.00 13.45 2931 GLN B CA 1
ATOM 19191 C C . GLN B 1 2962 ? 243.044 217.360 158.441 1.00 20.71 2931 GLN B C 1
ATOM 19192 O O . GLN B 1 2962 ? 244.264 217.205 158.390 1.00 30.85 2931 GLN B O 1
ATOM 19206 N N . LEU B 1 2963 ? 242.210 216.623 157.744 1.00 18.69 2932 LEU B N 1
ATOM 19207 C CA . LEU B 1 2963 ? 242.719 215.545 156.919 1.00 18.39 2932 LEU B CA 1
ATOM 19208 C C . LEU B 1 2963 ? 243.373 216.115 155.667 1.00 20.98 2932 LEU B C 1
ATOM 19209 O O . LEU B 1 2963 ? 242.782 216.968 155.002 1.00 21.59 2932 LEU B O 1
ATOM 19225 N N . PRO B 1 2964 ? 244.572 215.671 155.310 1.00 26.69 2933 PRO B N 1
ATOM 19226 C CA . PRO B 1 2964 ? 245.119 216.050 154.008 1.00 21.60 2933 PRO B CA 1
ATOM 19227 C C . PRO B 1 2964 ? 244.254 215.482 152.904 1.00 25.34 2933 PRO B C 1
ATOM 19228 O O . PRO B 1 2964 ? 243.610 214.448 153.070 1.00 31.11 2933 PRO B O 1
ATOM 19239 N N . LEU B 1 2965 ? 244.238 216.167 151.771 1.00 27.62 2934 LEU B N 1
ATOM 19240 C CA . LEU B 1 2965 ? 243.504 215.714 150.602 1.00 29.09 2934 LEU B CA 1
ATOM 19241 C C . LEU B 1 2965 ? 244.432 214.974 149.653 1.00 30.54 2934 LEU B C 1
ATOM 19242 O O . LEU B 1 2965 ? 245.634 215.229 149.600 1.00 36.82 2934 LEU B O 1
ATOM 19258 N N . SER B 1 2966 ? 243.855 214.036 148.911 1.00 38.21 2935 SER B N 1
ATOM 19259 C CA . SER B 1 2966 ? 244.593 213.366 147.857 1.00 37.60 2935 SER B CA 1
ATOM 19260 C C . SER B 1 2966 ? 244.892 214.354 146.737 1.00 38.24 2935 SER B C 1
ATOM 19261 O O . SER B 1 2966 ? 244.372 215.471 146.705 1.00 38.57 2935 SER B O 1
ATOM 19269 N N . GLY B 1 2967 ? 245.748 213.924 145.809 1.00 39.90 2936 GLY B N 1
ATOM 19270 C CA . GLY B 1 2967 ? 246.140 214.799 144.718 1.00 36.13 2936 GLY B CA 1
ATOM 19271 C C . GLY B 1 2967 ? 244.955 215.393 143.987 1.00 38.48 2936 GLY B C 1
ATOM 19272 O O . GLY B 1 2967 ? 244.927 216.589 143.701 1.00 41.08 2936 GLY B O 1
ATOM 19276 N N . ASN B 1 2968 ? 243.961 214.567 143.679 1.00 42.66 2937 ASN B N 1
ATOM 19277 C CA . ASN B 1 2968 ? 242.777 214.993 142.951 1.00 42.45 2937 ASN B CA 1
ATOM 19278 C C . ASN B 1 2968 ? 241.685 215.558 143.851 1.00 44.21 2937 ASN B C 1
ATOM 19279 O O . ASN B 1 2968 ? 240.581 215.820 143.366 1.00 46.40 2937 ASN B O 1
ATOM 19290 N N . ARG B 1 2969 ? 241.950 215.729 145.144 1.00 41.97 2938 ARG B N 1
ATOM 19291 C CA . ARG B 1 2969 ? 240.991 216.356 146.053 1.00 41.50 2938 ARG B CA 1
ATOM 19292 C C . ARG B 1 2969 ? 239.687 215.565 146.141 1.00 39.40 2938 ARG B C 1
ATOM 19293 O O . ARG B 1 2969 ? 238.612 216.140 146.316 1.00 40.66 2938 ARG B O 1
ATOM 19314 N N . GLU B 1 2970 ? 239.767 214.241 146.021 1.00 41.84 2939 GLU B N 1
ATOM 19315 C CA . GLU B 1 2970 ? 238.600 213.384 146.152 1.00 40.04 2939 GLU B CA 1
ATOM 19316 C C . GLU B 1 2970 ? 238.626 212.508 147.390 1.00 38.56 2939 GLU B C 1
ATOM 19317 O O . GLU B 1 2970 ? 237.563 212.080 147.840 1.00 37.90 2939 GLU B O 1
ATOM 19329 N N . TYR B 1 2971 ? 239.799 212.239 147.948 1.00 30.87 2940 TYR B N 1
ATOM 19330 C CA . TYR B 1 2971 ? 239.921 211.380 149.110 1.00 32.12 2940 TYR B CA 1
ATOM 19331 C C . TYR B 1 2971 ? 240.918 211.987 150.076 1.00 31.79 2940 TYR B C 1
ATOM 19332 O O . TYR B 1 2971 ? 241.945 212.519 149.655 1.00 35.98 2940 TYR B O 1
ATOM 19350 N N . SER B 1 2972 ? 240.619 211.897 151.368 1.00 28.17 2941 SER B N 1
ATOM 19351 C CA . SER B 1 2972 ? 241.657 212.124 152.356 1.00 28.91 2941 SER B CA 1
ATOM 19352 C C . SER B 1 2972 ? 242.861 211.261 152.002 1.00 28.79 2941 SER B C 1
ATOM 19353 O O . SER B 1 2972 ? 242.717 210.129 151.541 1.00 33.70 2941 SER B O 1
ATOM 19361 N N . ALA B 1 2973 ? 244.049 211.813 152.179 1.00 37.45 2942 ALA B N 1
ATOM 19362 C CA . ALA B 1 2973 ? 245.263 211.180 151.693 1.00 36.93 2942 ALA B CA 1
ATOM 19363 C C . ALA B 1 2973 ? 245.802 210.193 152.715 1.00 43.13 2942 ALA B C 1
ATOM 19364 O O . ALA B 1 2973 ? 245.276 210.051 153.817 1.00 45.69 2942 ALA B O 1
ATOM 19371 N N . ARG B 1 2974 ? 246.862 209.494 152.312 1.00 52.34 2943 ARG B N 1
ATOM 19372 C CA . ARG B 1 2974 ? 247.619 208.575 153.164 1.00 50.44 2943 ARG B CA 1
ATOM 19373 C C . ARG B 1 2974 ? 246.916 207.229 153.243 1.00 52.63 2943 ARG B C 1
ATOM 19374 O O . ARG B 1 2974 ? 247.176 206.339 152.432 1.00 51.85 2943 ARG B O 1
ATOM 19395 N N . PRO B 1 3008 ? 249.452 219.202 149.673 1.00 51.56 2977 PRO B N 1
ATOM 19396 C CA . PRO B 1 3008 ? 249.461 219.770 151.023 1.00 48.50 2977 PRO B CA 1
ATOM 19397 C C . PRO B 1 3008 ? 248.173 220.517 151.347 1.00 44.29 2977 PRO B C 1
ATOM 19398 O O . PRO B 1 3008 ? 248.160 221.341 152.258 1.00 45.45 2977 PRO B O 1
ATOM 19409 N N . ALA B 1 3009 ? 247.118 220.247 150.587 1.00 31.72 2978 ALA B N 1
ATOM 19410 C CA . ALA B 1 3009 ? 245.811 220.828 150.839 1.00 35.26 2978 ALA B CA 1
ATOM 19411 C C . ALA B 1 3009 ? 245.083 220.017 151.910 1.00 34.03 2978 ALA B C 1
ATOM 19412 O O . ALA B 1 3009 ? 245.520 218.939 152.310 1.00 33.73 2978 ALA B O 1
ATOM 19419 N N . TYR B 1 3010 ? 243.952 220.544 152.369 1.00 24.31 2979 TYR B N 1
ATOM 19420 C CA . TYR B 1 3010 ? 243.236 219.921 153.471 1.00 20.04 2979 TYR B CA 1
ATOM 19421 C C . TYR B 1 3010 ? 241.740 220.051 153.257 1.00 22.68 2979 TYR B C 1
ATOM 19422 O O . TYR B 1 3010 ? 241.266 220.880 152.477 1.00 30.24 2979 TYR B O 1
ATOM 19440 N N . VAL B 1 3011 ? 240.995 219.204 153.968 1.00 23.02 2980 VAL B N 1
ATOM 19441 C CA . VAL B 1 3011 ? 239.546 219.352 153.993 1.00 21.38 2980 VAL B CA 1
ATOM 19442 C C . VAL B 1 3011 ? 239.179 220.748 154.472 1.00 11.44 2980 VAL B C 1
ATOM 19443 O O . VAL B 1 3011 ? 238.190 221.336 154.013 1.00 22.24 2980 VAL B O 1
ATOM 19456 N N . ALA B 1 3012 ? 239.979 221.302 155.383 1.00 16.18 2981 ALA B N 1
ATOM 19457 C CA . ALA B 1 3012 ? 239.764 222.658 155.875 1.00 17.09 2981 ALA B CA 1
ATOM 19458 C C . ALA B 1 3012 ? 239.488 223.632 154.739 1.00 15.46 2981 ALA B C 1
ATOM 19459 O O . ALA B 1 3012 ? 238.618 224.496 154.851 1.00 18.22 2981 ALA B O 1
ATOM 19466 N N . ASP B 1 3013 ? 240.240 223.520 153.641 1.00 18.53 2982 ASP B N 1
ATOM 19467 C CA . ASP B 1 3013 ? 240.069 224.445 152.524 1.00 21.04 2982 ASP B CA 1
ATOM 19468 C C . ASP B 1 3013 ? 238.695 224.297 151.886 1.00 25.45 2982 ASP B C 1
ATOM 19469 O O . ASP B 1 3013 ? 238.028 225.292 151.578 1.00 32.36 2982 ASP B O 1
ATOM 19478 N N . LEU B 1 3014 ? 238.248 223.057 151.685 1.00 24.44 2983 LEU B N 1
ATOM 19479 C CA . LEU B 1 3014 ? 236.902 222.846 151.166 1.00 16.64 2983 LEU B CA 1
ATOM 19480 C C . LEU B 1 3014 ? 235.862 223.456 152.089 1.00 18.47 2983 LEU B C 1
ATOM 19481 O O . LEU B 1 3014 ? 234.862 224.014 151.626 1.00 23.67 2983 LEU B O 1
ATOM 19497 N N . VAL B 1 3015 ? 236.072 223.352 153.397 1.00 19.59 2984 VAL B N 1
ATOM 19498 C CA . VAL B 1 3015 ? 235.104 223.917 154.326 1.00 21.23 2984 VAL B CA 1
ATOM 19499 C C . VAL B 1 3015 ? 235.109 225.436 154.231 1.00 15.20 2984 VAL B C 1
ATOM 19500 O O . VAL B 1 3015 ? 234.055 226.073 154.155 1.00 23.75 2984 VAL B O 1
ATOM 19513 N N . LEU B 1 3016 ? 236.296 226.038 154.209 1.00 19.17 2985 LEU B N 1
ATOM 19514 C CA . LEU B 1 3016 ? 236.391 227.489 154.134 1.00 17.93 2985 LEU B CA 1
ATOM 19515 C C . LEU B 1 3016 ? 235.733 228.019 152.874 1.00 21.83 2985 LEU B C 1
ATOM 19516 O O . LEU B 1 3016 ? 235.088 229.069 152.911 1.00 27.50 2985 LEU B O 1
ATOM 19532 N N . ALA B 1 3017 ? 235.853 227.290 151.766 1.00 26.04 2986 ALA B N 1
ATOM 19533 C CA . ALA B 1 3017 ? 235.216 227.687 150.519 1.00 21.44 2986 ALA B CA 1
ATOM 19534 C C . ALA B 1 3017 ? 233.713 227.463 150.523 1.00 21.31 2986 ALA B C 1
ATOM 19535 O O . ALA B 1 3017 ? 233.022 227.995 149.651 1.00 31.17 2986 ALA B O 1
ATOM 19542 N N . ASN B 1 3018 ? 233.190 226.693 151.470 1.00 23.65 2987 ASN B N 1
ATOM 19543 C CA . ASN B 1 3018 ? 231.749 226.487 151.590 1.00 22.49 2987 ASN B CA 1
ATOM 19544 C C . ASN B 1 3018 ? 231.171 227.643 152.395 1.00 20.92 2987 ASN B C 1
ATOM 19545 O O . ASN B 1 3018 ? 231.388 227.750 153.601 1.00 25.35 2987 ASN B O 1
ATOM 19556 N N . GLN B 1 3019 ? 230.419 228.511 151.724 1.00 28.56 2988 GLN B N 1
ATOM 19557 C CA . GLN B 1 3019 ? 229.921 229.709 152.386 1.00 27.03 2988 GLN B CA 1
ATOM 19558 C C . GLN B 1 3019 ? 228.865 229.368 153.425 1.00 25.06 2988 GLN B C 1
ATOM 19559 O O . GLN B 1 3019 ? 228.800 230.001 154.482 1.00 28.97 2988 GLN B O 1
ATOM 19573 N N . GLN B 1 3020 ? 228.031 228.366 153.151 1.00 27.68 2989 GLN B N 1
ATOM 19574 C CA . GLN B 1 3020 ? 226.961 228.041 154.085 1.00 28.90 2989 GLN B CA 1
ATOM 19575 C C . GLN B 1 3020 ? 227.511 227.437 155.370 1.00 21.44 2989 GLN B C 1
ATOM 19576 O O . GLN B 1 3020 ? 227.073 227.798 156.470 1.00 21.40 2989 GLN B O 1
ATOM 19590 N N . ILE B 1 3021 ? 228.477 226.526 155.255 1.00 20.66 2990 ILE B N 1
ATOM 19591 C CA . ILE B 1 3021 ? 229.077 225.936 156.446 1.00 23.35 2990 ILE B CA 1
ATOM 19592 C C . ILE B 1 3021 ? 229.729 227.015 157.295 1.00 17.84 2990 ILE B C 1
ATOM 19593 O O . ILE B 1 3021 ? 229.580 227.040 158.521 1.00 25.30 2990 ILE B O 1
ATOM 19609 N N . MET B 1 3022 ? 230.491 227.904 156.657 1.00 21.39 2991 MET B N 1
ATOM 19610 C CA . MET B 1 3022 ? 231.204 228.926 157.411 1.00 17.61 2991 MET B CA 1
ATOM 19611 C C . MET B 1 3022 ? 230.239 229.899 158.054 1.00 19.35 2991 MET B C 1
ATOM 19612 O O . MET B 1 3022 ? 230.448 230.327 159.190 1.00 23.60 2991 MET B O 1
ATOM 19626 N N . SER B 1 3023 ? 229.175 230.261 157.344 1.00 15.31 2992 SER B N 1
ATOM 19627 C CA . SER B 1 3023 ? 228.163 231.128 157.920 1.00 15.02 2992 SER B CA 1
ATOM 19628 C C . SER B 1 3023 ? 227.542 230.488 159.153 1.00 18.55 2992 SER B C 1
ATOM 19629 O O . SER B 1 3023 ? 227.371 231.140 160.187 1.00 29.19 2992 SER B O 1
ATOM 19637 N N . GLN B 1 3024 ? 227.185 229.206 159.054 1.00 23.41 2993 GLN B N 1
ATOM 19638 C CA . GLN B 1 3024 ? 226.581 228.512 160.184 1.00 18.00 2993 GLN B CA 1
ATOM 19639 C C . GLN B 1 3024 ? 227.527 228.473 161.376 1.00 14.82 2993 GLN B C 1
ATOM 19640 O O . GLN B 1 3024 ? 227.133 228.800 162.498 1.00 17.81 2993 GLN B O 1
ATOM 19654 N N . ILE B 1 3025 ? 228.780 228.075 161.149 1.00 6.22 2994 ILE B N 1
ATOM 19655 C CA . ILE B 1 3025 ? 229.752 228.022 162.241 1.00 8.16 2994 ILE B CA 1
ATOM 19656 C C . ILE B 1 3025 ? 229.922 229.399 162.876 1.00 12.65 2994 ILE B C 1
ATOM 19657 O O . ILE B 1 3025 ? 229.900 229.544 164.103 1.00 21.95 2994 ILE B O 1
ATOM 19673 N N . LEU B 1 3026 ? 230.125 230.428 162.053 1.00 11.44 2995 LEU B N 1
ATOM 19674 C CA . LEU B 1 3026 ? 230.436 231.741 162.599 1.00 13.42 2995 LEU B CA 1
ATOM 19675 C C . LEU B 1 3026 ? 229.249 232.320 163.351 1.00 9.15 2995 LEU B C 1
ATOM 19676 O O . LEU B 1 3026 ? 229.422 232.877 164.432 1.00 20.94 2995 LEU B O 1
ATOM 19692 N N . SER B 1 3027 ? 228.031 232.167 162.825 1.00 14.12 2996 SER B N 1
ATOM 19693 C CA . SER B 1 3027 ? 226.864 232.639 163.565 1.00 19.37 2996 SER B CA 1
ATOM 19694 C C . SER B 1 3027 ? 226.650 231.828 164.838 1.00 14.52 2996 SER B C 1
ATOM 19695 O O . SER B 1 3027 ? 226.199 232.364 165.859 1.00 19.51 2996 SER B O 1
ATOM 19703 N N . ALA B 1 3028 ? 226.979 230.536 164.805 1.00 16.83 2997 ALA B N 1
ATOM 19704 C CA . ALA B 1 3028 ? 226.891 229.734 166.016 1.00 15.99 2997 ALA B CA 1
ATOM 19705 C C . ALA B 1 3028 ? 227.805 230.302 167.088 1.00 15.31 2997 ALA B C 1
ATOM 19706 O O . ALA B 1 3028 ? 227.374 230.559 168.214 1.00 22.96 2997 ALA B O 1
ATOM 19713 N N . LEU B 1 3029 ? 229.067 230.541 166.739 1.00 12.96 2998 LEU B N 1
ATOM 19714 C CA . LEU B 1 3029 ? 229.986 231.138 167.699 1.00 14.28 2998 LEU B CA 1
ATOM 19715 C C . LEU B 1 3029 ? 229.522 232.537 168.085 1.00 11.21 2998 LEU B C 1
ATOM 19716 O O . LEU B 1 3029 ? 229.721 232.974 169.219 1.00 21.40 2998 LEU B O 1
ATOM 19732 N N . GLY B 1 3030 ? 228.858 233.233 167.165 1.00 18.37 2999 GLY B N 1
ATOM 19733 C CA . GLY B 1 3030 ? 228.305 234.535 167.481 1.00 15.57 2999 GLY B CA 1
ATOM 19734 C C . GLY B 1 3030 ? 227.232 234.467 168.543 1.00 14.03 2999 GLY B C 1
ATOM 19735 O O . GLY B 1 3030 ? 227.003 235.439 169.260 1.00 27.63 2999 GLY B O 1
ATOM 19739 N N . LEU B 1 3031 ? 226.573 233.321 168.670 1.00 17.59 3000 LEU B N 1
ATOM 19740 C CA . LEU B 1 3031 ? 225.551 233.130 169.688 1.00 15.67 3000 LEU B CA 1
ATOM 19741 C C . LEU B 1 3031 ? 226.087 232.534 170.985 1.00 20.38 3000 LEU B C 1
ATOM 19742 O O . LEU B 1 3031 ? 225.308 232.320 171.912 1.00 27.72 3000 LEU B O 1
ATOM 19758 N N . CYS B 1 3032 ? 227.387 232.292 171.090 1.00 20.46 3001 CYS B N 1
ATOM 19759 C CA . CYS B 1 3032 ? 227.974 231.790 172.322 1.00 21.73 3001 CYS B CA 1
ATOM 19760 C C . CYS B 1 3032 ? 228.499 232.949 173.157 1.00 20.61 3001 CYS B C 1
ATOM 19761 O O . CYS B 1 3032 ? 228.666 234.062 172.663 1.00 32.20 3001 CYS B O 1
ATOM 19769 N N . ASN B 1 3033 ? 228.748 232.685 174.429 1.00 23.94 3002 ASN B N 1
ATOM 19770 C CA . ASN B 1 3033 ? 229.259 233.693 175.345 1.00 28.14 3002 ASN B CA 1
ATOM 19771 C C . ASN B 1 3033 ? 230.474 233.153 176.084 1.00 30.73 3002 ASN B C 1
ATOM 19772 O O . ASN B 1 3033 ? 230.810 231.972 176.000 1.00 32.15 3002 ASN B O 1
ATOM 19783 N N . SER B 1 3034 ? 231.131 234.044 176.817 1.00 40.38 3003 SER B N 1
ATOM 19784 C CA . SER B 1 3034 ? 232.353 233.720 177.539 1.00 40.74 3003 SER B CA 1
ATOM 19785 C C . SER B 1 3034 ? 232.245 232.386 178.268 1.00 46.29 3003 SER B C 1
ATOM 19786 O O . SER B 1 3034 ? 233.200 231.933 178.897 1.00 48.48 3003 SER B O 1
ATOM 19794 N N . ILE B 1 3061 ? 235.426 221.726 178.354 1.00 34.37 3030 ILE B N 1
ATOM 19795 C CA . ILE B 1 3061 ? 235.200 222.124 176.971 1.00 29.87 3030 ILE B CA 1
ATOM 19796 C C . ILE B 1 3061 ? 233.714 221.896 176.638 1.00 31.27 3030 ILE B C 1
ATOM 19797 O O . ILE B 1 3061 ? 233.158 220.852 176.941 1.00 29.14 3030 ILE B O 1
ATOM 19812 N N . SER B 1 3062 ? 233.081 222.890 176.022 1.00 32.32 3031 SER B N 1
ATOM 19813 C CA . SER B 1 3062 ? 231.658 222.890 175.716 1.00 23.40 3031 SER B CA 1
ATOM 19814 C C . SER B 1 3062 ? 231.438 222.904 174.204 1.00 18.91 3031 SER B C 1
ATOM 19815 O O . SER B 1 3062 ? 232.370 222.734 173.415 1.00 24.86 3031 SER B O 1
ATOM 19823 N N . VAL B 1 3063 ? 230.189 223.139 173.798 1.00 12.52 3032 VAL B N 1
ATOM 19824 C CA . VAL B 1 3063 ? 229.868 223.207 172.375 1.00 12.33 3032 VAL B CA 1
ATOM 19825 C C . VAL B 1 3063 ? 230.476 224.456 171.745 1.00 16.53 3032 VAL B C 1
ATOM 19826 O O . VAL B 1 3063 ? 231.048 224.400 170.653 1.00 22.99 3032 VAL B O 1
ATOM 19839 N N . GLY B 1 3064 ? 230.351 225.605 172.414 1.00 13.56 3033 GLY B N 1
ATOM 19840 C CA . GLY B 1 3064 ? 231.026 226.798 171.932 1.00 8.23 3033 GLY B CA 1
ATOM 19841 C C . GLY B 1 3064 ? 232.523 226.600 171.814 1.00 10.99 3033 GLY B C 1
ATOM 19842 O O . GLY B 1 3064 ? 233.145 227.040 170.846 1.00 16.98 3033 GLY B O 1
ATOM 19846 N N . ASP B 1 3065 ? 233.122 225.935 172.801 1.00 8.91 3034 ASP B N 1
ATOM 19847 C CA . ASP B 1 3065 ? 234.537 225.607 172.717 1.00 10.05 3034 ASP B CA 1
ATOM 19848 C C . ASP B 1 3065 ? 234.815 224.707 171.525 1.00 15.37 3034 ASP B C 1
ATOM 19849 O O . ASP B 1 3065 ? 235.840 224.853 170.859 1.00 19.82 3034 ASP B O 1
ATOM 19858 N N . GLY B 1 3066 ? 233.916 223.763 171.244 1.00 15.81 3035 GLY B N 1
ATOM 19859 C CA . GLY B 1 3066 ? 234.080 222.935 170.062 1.00 16.25 3035 GLY B CA 1
ATOM 19860 C C . GLY B 1 3066 ? 234.086 223.748 168.782 1.00 5.82 3035 GLY B C 1
ATOM 19861 O O . GLY B 1 3066 ? 234.908 223.520 167.894 1.00 11.31 3035 GLY B O 1
ATOM 19865 N N . LEU B 1 3067 ? 233.177 224.716 168.677 1.00 6.35 3036 LEU B N 1
ATOM 19866 C CA . LEU B 1 3067 ? 233.141 225.564 167.490 1.00 13.82 3036 LEU B CA 1
ATOM 19867 C C . LEU B 1 3067 ? 234.400 226.406 167.381 1.00 9.49 3036 LEU B C 1
ATOM 19868 O O . LEU B 1 3067 ? 234.960 226.566 166.295 1.00 18.55 3036 LEU B O 1
ATOM 19884 N N . PHE B 1 3068 ? 234.822 226.994 168.494 1.00 9.07 3037 PHE B N 1
ATOM 19885 C CA . PHE B 1 3068 ? 236.055 227.760 168.513 1.00 13.86 3037 PHE B CA 1
ATOM 19886 C C . PHE B 1 3068 ? 237.235 226.902 168.082 1.00 6.09 3037 PHE B C 1
ATOM 19887 O O . PHE B 1 3068 ? 238.074 227.344 167.300 1.00 9.97 3037 PHE B O 1
ATOM 19904 N N . THR B 1 3069 ? 237.310 225.670 168.583 1.00 14.36 3038 THR B N 1
ATOM 19905 C CA . THR B 1 3069 ? 238.373 224.756 168.186 1.00 17.20 3038 THR B CA 1
ATOM 19906 C C . THR B 1 3069 ? 238.328 224.489 166.691 1.00 14.19 3038 THR B C 1
ATOM 19907 O O . THR B 1 3069 ? 239.364 224.456 166.029 1.00 16.00 3038 THR B O 1
ATOM 19918 N N . ILE B 1 3070 ? 237.129 224.320 166.136 1.00 9.92 3039 ILE B N 1
ATOM 19919 C CA . ILE B 1 3070 ? 237.031 224.068 164.702 1.00 11.34 3039 ILE B CA 1
ATOM 19920 C C . ILE B 1 3070 ? 237.522 225.280 163.924 1.00 13.30 3039 ILE B C 1
ATOM 19921 O O . ILE B 1 3070 ? 238.288 225.157 162.971 1.00 15.97 3039 ILE B O 1
ATOM 19937 N N . LEU B 1 3071 ? 237.042 226.463 164.294 1.00 13.36 3040 LEU B N 1
ATOM 19938 C CA . LEU B 1 3071 ? 237.419 227.676 163.577 1.00 15.71 3040 LEU B CA 1
ATOM 19939 C C . LEU B 1 3071 ? 238.916 227.920 163.670 1.00 5.80 3040 LEU B C 1
ATOM 19940 O O . LEU B 1 3071 ? 239.567 228.244 162.676 1.00 9.74 3040 LEU B O 1
ATOM 19956 N N . THR B 1 3072 ? 239.475 227.750 164.860 1.00 7.88 3041 THR B N 1
ATOM 19957 C CA . THR B 1 3072 ? 240.915 227.825 165.037 1.00 10.25 3041 THR B CA 1
ATOM 19958 C C . THR B 1 3072 ? 241.628 226.831 164.130 1.00 12.48 3041 THR B C 1
ATOM 19959 O O . THR B 1 3072 ? 242.627 227.170 163.491 1.00 23.97 3041 THR B O 1
ATOM 19970 N N . THR B 1 3073 ? 241.121 225.601 164.041 1.00 17.25 3042 THR B N 1
ATOM 19971 C CA . THR B 1 3073 ? 241.736 224.620 163.156 1.00 15.21 3042 THR B CA 1
ATOM 19972 C C . THR B 1 3073 ? 241.642 225.067 161.702 1.00 8.45 3042 THR B C 1
ATOM 19973 O O . THR B 1 3073 ? 242.630 225.037 160.972 1.00 15.51 3042 THR B O 1
ATOM 19984 N N . LEU B 1 3074 ? 240.447 225.444 161.264 1.00 10.10 3043 LEU B N 1
ATOM 19985 C CA . LEU B 1 3074 ? 240.242 225.952 159.913 1.00 12.41 3043 LEU B CA 1
ATOM 19986 C C . LEU B 1 3074 ? 241.255 227.037 159.575 1.00 17.34 3043 LEU B C 1
ATOM 19987 O O . LEU B 1 3074 ? 241.842 227.040 158.490 1.00 22.30 3043 LEU B O 1
ATOM 20003 N N . SER B 1 3075 ? 241.491 227.957 160.509 1.00 22.27 3044 SER B N 1
ATOM 20004 C CA . SER B 1 3075 ? 242.450 229.026 160.255 1.00 19.04 3044 SER B CA 1
ATOM 20005 C C . SER B 1 3075 ? 243.873 228.482 160.156 1.00 20.07 3044 SER B C 1
ATOM 20006 O O . SER B 1 3075 ? 244.640 228.890 159.280 1.00 22.39 3044 SER B O 1
ATOM 20014 N N . LYS B 1 3076 ? 244.250 227.554 161.040 1.00 19.58 3045 LYS B N 1
ATOM 20015 C CA . LYS B 1 3076 ? 245.599 226.997 160.950 1.00 17.56 3045 LYS B CA 1
ATOM 20016 C C . LYS B 1 3076 ? 245.807 226.194 159.672 1.00 21.78 3045 LYS B C 1
ATOM 20017 O O . LYS B 1 3076 ? 246.923 226.160 159.148 1.00 30.70 3045 LYS B O 1
ATOM 20036 N N . LYS B 1 3077 ? 244.763 225.546 159.163 1.00 21.85 3046 LYS B N 1
ATOM 20037 C CA . LYS B 1 3077 ? 244.868 224.675 158.001 1.00 23.58 3046 LYS B CA 1
ATOM 20038 C C . LYS B 1 3077 ? 244.560 225.381 156.694 1.00 20.54 3046 LYS B C 1
ATOM 20039 O O . LYS B 1 3077 ? 244.843 224.823 155.632 1.00 27.80 3046 LYS B O 1
ATOM 20058 N N . ALA B 1 3078 ? 243.960 226.563 156.743 1.00 28.04 3047 ALA B N 1
ATOM 20059 C CA . ALA B 1 3078 ? 243.653 227.295 155.527 1.00 26.24 3047 ALA B CA 1
ATOM 20060 C C . ALA B 1 3078 ? 244.893 227.389 154.652 1.00 24.76 3047 ALA B C 1
ATOM 20061 O O . ALA B 1 3078 ? 245.994 227.659 155.134 1.00 25.55 3047 ALA B O 1
ATOM 20068 N N . SER B 1 3079 ? 244.712 227.150 153.356 1.00 32.63 3048 SER B N 1
ATOM 20069 C CA . SER B 1 3079 ? 245.829 227.295 152.430 1.00 34.07 3048 SER B CA 1
ATOM 20070 C C . SER B 1 3079 ? 246.460 228.677 152.562 1.00 36.21 3048 SER B C 1
ATOM 20071 O O . SER B 1 3079 ? 247.683 228.804 152.679 1.00 36.54 3048 SER B O 1
ATOM 20079 N N . THR B 1 3080 ? 245.636 229.723 152.569 1.00 36.32 3049 THR B N 1
ATOM 20080 C CA . THR B 1 3080 ? 246.101 231.093 152.732 1.00 34.77 3049 THR B CA 1
ATOM 20081 C C . THR B 1 3080 ? 245.235 231.813 153.754 1.00 31.16 3049 THR B C 1
ATOM 20082 O O . THR B 1 3080 ? 244.085 231.440 154.000 1.00 30.48 3049 THR B O 1
ATOM 20093 N N . VAL B 1 3081 ? 245.797 232.877 154.332 1.00 31.35 3050 VAL B N 1
ATOM 20094 C CA . VAL B 1 3081 ? 245.036 233.680 155.283 1.00 26.62 3050 VAL B CA 1
ATOM 20095 C C . VAL B 1 3081 ? 243.767 234.205 154.637 1.00 29.20 3050 VAL B C 1
ATOM 20096 O O . VAL B 1 3081 ? 242.753 234.395 155.315 1.00 31.96 3050 VAL B O 1
ATOM 20109 N N . HIS B 1 3082 ? 243.793 234.448 153.325 1.00 28.23 3051 HIS B N 1
ATOM 20110 C CA . HIS B 1 3082 ? 242.605 234.960 152.654 1.00 24.06 3051 HIS B CA 1
ATOM 20111 C C . HIS B 1 3082 ? 241.454 233.973 152.732 1.00 28.77 3051 HIS B C 1
ATOM 20112 O O . HIS B 1 3082 ? 240.293 234.378 152.853 1.00 30.75 3051 HIS B O 1
ATOM 20126 N N . MET B 1 3083 ? 241.755 232.678 152.648 1.00 27.39 3052 MET B N 1
ATOM 20127 C CA . MET B 1 3083 ? 240.713 231.670 152.763 1.00 25.16 3052 MET B CA 1
ATOM 20128 C C . MET B 1 3083 ? 239.974 231.801 154.085 1.00 21.21 3052 MET B C 1
ATOM 20129 O O . MET B 1 3083 ? 238.753 231.649 154.135 1.00 29.33 3052 MET B O 1
ATOM 20143 N N . MET B 1 3084 ? 240.696 232.113 155.161 1.00 24.64 3053 MET B N 1
ATOM 20144 C CA . MET B 1 3084 ? 240.067 232.261 156.466 1.00 23.84 3053 MET B CA 1
ATOM 20145 C C . MET B 1 3084 ? 239.370 233.604 156.599 1.00 18.94 3053 MET B C 1
ATOM 20146 O O . MET B 1 3084 ? 238.297 233.691 157.200 1.00 22.31 3053 MET B O 1
ATOM 20160 N N . LEU B 1 3085 ? 239.955 234.655 156.030 1.00 23.21 3054 LEU B N 1
ATOM 20161 C CA . LEU B 1 3085 ? 239.388 235.984 156.206 1.00 21.89 3054 LEU B CA 1
ATOM 20162 C C . LEU B 1 3085 ? 238.100 236.150 155.418 1.00 19.28 3054 LEU B C 1
ATOM 20163 O O . LEU B 1 3085 ? 237.181 236.834 155.874 1.00 21.80 3054 LEU B O 1
ATOM 20179 N N . GLN B 1 3086 ? 237.999 235.538 154.244 1.00 19.12 3055 GLN B N 1
ATOM 20180 C CA . GLN B 1 3086 ? 236.823 235.788 153.415 1.00 20.48 3055 GLN B CA 1
ATOM 20181 C C . GLN B 1 3086 ? 235.518 235.425 154.103 1.00 19.59 3055 GLN B C 1
ATOM 20182 O O . GLN B 1 3086 ? 234.568 236.218 154.019 1.00 20.88 3055 GLN B O 1
ATOM 20196 N N . PRO B 1 3087 ? 235.377 234.267 154.757 1.00 21.19 3056 PRO B N 1
ATOM 20197 C CA . PRO B 1 3087 ? 234.114 234.010 155.463 1.00 18.10 3056 PRO B CA 1
ATOM 20198 C C . PRO B 1 3087 ? 233.900 234.955 156.625 1.00 16.54 3056 PRO B C 1
ATOM 20199 O O . PRO B 1 3087 ? 232.773 235.397 156.846 1.00 18.47 3056 PRO B O 1
ATOM 20210 N N . ILE B 1 3088 ? 234.953 235.287 157.370 1.00 17.67 3057 ILE B N 1
ATOM 20211 C CA . ILE B 1 3088 ? 234.820 236.275 158.436 1.00 14.01 3057 ILE B CA 1
ATOM 20212 C C . ILE B 1 3088 ? 234.320 237.598 157.873 1.00 17.23 3057 ILE B C 1
ATOM 20213 O O . ILE B 1 3088 ? 233.386 238.205 158.404 1.00 19.32 3057 ILE B O 1
ATOM 20229 N N . LEU B 1 3089 ? 234.926 238.065 156.785 1.00 19.98 3058 LEU B N 1
ATOM 20230 C CA . LEU B 1 3089 ? 234.516 239.351 156.237 1.00 13.53 3058 LEU B CA 1
ATOM 20231 C C . LEU B 1 3089 ? 233.092 239.294 155.706 1.00 17.18 3058 LEU B C 1
ATOM 20232 O O . LEU B 1 3089 ? 232.320 240.240 155.884 1.00 21.98 3058 LEU B O 1
ATOM 20248 N N . THR B 1 3090 ? 232.721 238.191 155.056 1.00 10.13 3059 THR B N 1
ATOM 20249 C CA . THR B 1 3090 ? 231.340 238.027 154.622 1.00 17.57 3059 THR B CA 1
ATOM 20250 C C . THR B 1 3090 ? 230.386 238.087 155.806 1.00 14.33 3059 THR B C 1
ATOM 20251 O O . THR B 1 3090 ? 229.355 238.760 155.757 1.00 23.08 3059 THR B O 1
ATOM 20262 N N . TYR B 1 3091 ? 230.713 237.381 156.882 1.00 15.61 3060 TYR B N 1
ATOM 20263 C CA . TYR B 1 3091 ? 229.875 237.403 158.073 1.00 17.12 3060 TYR B CA 1
ATOM 20264 C C . TYR B 1 3091 ? 229.753 238.815 158.627 1.00 15.65 3060 TYR B C 1
ATOM 20265 O O . TYR B 1 3091 ? 228.678 239.234 159.058 1.00 16.65 3060 TYR B O 1
ATOM 20283 N N . MET B 1 3092 ? 230.853 239.558 158.628 1.00 14.11 3061 MET B N 1
ATOM 20284 C CA . MET B 1 3092 ? 230.851 240.907 159.170 1.00 18.26 3061 MET B CA 1
ATOM 20285 C C . MET B 1 3092 ? 230.125 241.891 158.263 1.00 17.41 3061 MET B C 1
ATOM 20286 O O . MET B 1 3092 ? 229.687 242.942 158.735 1.00 19.66 3061 MET B O 1
ATOM 20300 N N . ALA B 1 3093 ? 229.966 241.559 156.987 1.00 17.67 3062 ALA B N 1
ATOM 20301 C CA . ALA B 1 3093 ? 229.320 242.440 156.035 1.00 20.81 3062 ALA B CA 1
ATOM 20302 C C . ALA B 1 3093 ? 227.802 242.325 156.033 1.00 24.02 3062 ALA B C 1
ATOM 20303 O O . ALA B 1 3093 ? 227.142 243.150 155.401 1.00 31.98 3062 ALA B O 1
ATOM 20310 N N . CYS B 1 3094 ? 227.228 241.335 156.707 1.00 22.34 3063 CYS B N 1
ATOM 20311 C CA . CYS B 1 3094 ? 225.786 241.156 156.717 1.00 29.31 3063 CYS B CA 1
ATOM 20312 C C . CYS B 1 3094 ? 225.280 241.143 158.151 1.00 25.44 3063 CYS B C 1
ATOM 20313 O O . CYS B 1 3094 ? 226.052 241.112 159.106 1.00 25.75 3063 CYS B O 1
ATOM 20321 N N . GLY B 1 3095 ? 223.965 241.202 158.282 1.00 28.58 3064 GLY B N 1
ATOM 20322 C CA . GLY B 1 3095 ? 223.310 241.168 159.567 1.00 23.84 3064 GLY B CA 1
ATOM 20323 C C . GLY B 1 3095 ? 222.783 239.791 159.891 1.00 27.51 3064 GLY B C 1
ATOM 20324 O O . GLY B 1 3095 ? 223.302 238.769 159.437 1.00 30.04 3064 GLY B O 1
ATOM 20328 N N . TYR B 1 3096 ? 221.727 239.774 160.694 1.00 28.34 3065 TYR B N 1
ATOM 20329 C CA . TYR B 1 3096 ? 221.102 238.529 161.115 1.00 31.09 3065 TYR B CA 1
ATOM 20330 C C . TYR B 1 3096 ? 220.700 237.675 159.921 1.00 34.05 3065 TYR B C 1
ATOM 20331 O O . TYR B 1 3096 ? 220.000 238.137 159.018 1.00 29.05 3065 TYR B O 1
ATOM 20349 N N . MET B 1 3097 ? 221.124 236.415 159.946 1.00 36.71 3066 MET B N 1
ATOM 20350 C CA . MET B 1 3097 ? 220.828 235.455 158.883 1.00 36.94 3066 MET B CA 1
ATOM 20351 C C . MET B 1 3097 ? 221.108 236.046 157.508 1.00 37.73 3066 MET B C 1
ATOM 20352 O O . MET B 1 3097 ? 220.321 235.903 156.573 1.00 36.80 3066 MET B O 1
ATOM 20366 N N . GLY B 1 3098 ? 222.248 236.720 157.387 1.00 35.37 3067 GLY B N 1
ATOM 20367 C CA . GLY B 1 3098 ? 222.658 237.283 156.122 1.00 31.43 3067 GLY B CA 1
ATOM 20368 C C . GLY B 1 3098 ? 221.834 238.450 155.646 1.00 34.00 3067 GLY B C 1
ATOM 20369 O O . GLY B 1 3098 ? 222.000 238.878 154.503 1.00 37.98 3067 GLY B O 1
ATOM 20373 N N . ARG B 1 3099 ? 220.953 238.987 156.478 1.00 31.80 3068 ARG B N 1
ATOM 20374 C CA . ARG B 1 3099 ? 220.134 240.097 156.038 1.00 31.21 3068 ARG B CA 1
ATOM 20375 C C . ARG B 1 3099 ? 221.002 241.308 155.723 1.00 33.15 3068 ARG B C 1
ATOM 20376 O O . ARG B 1 3099 ? 222.122 241.455 156.212 1.00 33.93 3068 ARG B O 1
ATOM 20397 N N . GLN B 1 3100 ? 220.469 242.172 154.880 1.00 36.71 3069 GLN B N 1
ATOM 20398 C CA . GLN B 1 3100 ? 221.007 243.500 154.663 1.00 37.22 3069 GLN B CA 1
ATOM 20399 C C . GLN B 1 3100 ? 220.046 244.515 155.266 1.00 38.16 3069 GLN B C 1
ATOM 20400 O O . GLN B 1 3100 ? 218.969 244.172 155.760 1.00 40.39 3069 GLN B O 1
ATOM 20414 N N . GLY B 1 3101 ? 220.443 245.770 155.223 1.00 37.91 3070 GLY B N 1
ATOM 20415 C CA . GLY B 1 3101 ? 219.667 246.846 155.809 1.00 35.98 3070 GLY B CA 1
ATOM 20416 C C . GLY B 1 3101 ? 220.615 247.878 156.374 1.00 34.49 3070 GLY B C 1
ATOM 20417 O O . GLY B 1 3101 ? 221.778 247.599 156.663 1.00 34.64 3070 GLY B O 1
ATOM 20421 N N . SER B 1 3102 ? 220.109 249.098 156.533 1.00 32.26 3071 SER B N 1
ATOM 20422 C CA . SER B 1 3102 ? 220.961 250.194 156.972 1.00 29.91 3071 SER B CA 1
ATOM 20423 C C . SER B 1 3102 ? 221.536 249.920 158.352 1.00 28.47 3071 SER B C 1
ATOM 20424 O O . SER B 1 3102 ? 222.755 249.969 158.543 1.00 29.83 3071 SER B O 1
ATOM 20432 N N . LEU B 1 3103 ? 220.680 249.603 159.318 1.00 25.77 3072 LEU B N 1
ATOM 20433 C CA . LEU B 1 3103 ? 221.097 249.423 160.699 1.00 21.14 3072 LEU B CA 1
ATOM 20434 C C . LEU B 1 3103 ? 221.381 247.974 161.048 1.00 15.73 3072 LEU B C 1
ATOM 20435 O O . LEU B 1 3103 ? 221.704 247.678 162.197 1.00 26.25 3072 LEU B O 1
ATOM 20451 N N . ALA B 1 3104 ? 221.288 247.070 160.088 1.00 23.47 3073 ALA B N 1
ATOM 20452 C CA . ALA B 1 3104 ? 221.553 245.663 160.334 1.00 21.70 3073 ALA B CA 1
ATOM 20453 C C . ALA B 1 3104 ? 223.061 245.446 160.353 1.00 22.49 3073 ALA B C 1
ATOM 20454 O O . ALA B 1 3104 ? 223.762 245.829 159.414 1.00 29.20 3073 ALA B O 1
ATOM 20461 N N A THR B 1 3105 ? 223.547 244.810 161.410 0.60 13.72 3074 THR B N 1
ATOM 20462 N N B THR B 1 3105 ? 223.559 244.865 161.439 0.40 18.62 3074 THR B N 1
ATOM 20463 C CA A THR B 1 3105 ? 224.960 244.516 161.585 0.60 17.95 3074 THR B CA 1
ATOM 20464 C CA B THR B 1 3105 ? 224.964 244.515 161.589 0.40 19.62 3074 THR B CA 1
ATOM 20465 C C A THR B 1 3105 ? 225.076 243.138 162.221 0.60 17.79 3074 THR B C 1
ATOM 20466 C C B THR B 1 3105 ? 225.055 243.115 162.177 0.40 19.58 3074 THR B C 1
ATOM 20467 O O A THR B 1 3105 ? 224.162 242.674 162.900 0.60 22.81 3074 THR B O 1
ATOM 20468 O O B THR B 1 3105 ? 224.116 242.624 162.800 0.40 21.75 3074 THR B O 1
ATOM 20489 N N . CYS B 1 3106 ? 226.196 242.470 161.983 1.00 16.77 3075 CYS B N 1
ATOM 20490 C CA . CYS B 1 3106 ? 226.312 241.083 162.404 1.00 21.12 3075 CYS B CA 1
ATOM 20491 C C . CYS B 1 3106 ? 226.424 240.958 163.920 1.00 20.25 3075 CYS B C 1
ATOM 20492 O O . CYS B 1 3106 ? 226.763 241.902 164.636 1.00 22.69 3075 CYS B O 1
ATOM 20501 N N . GLN B 1 3107 ? 226.150 239.749 164.392 1.00 24.45 3076 GLN B N 1
ATOM 20502 C CA . GLN B 1 3107 ? 226.193 239.426 165.807 1.00 21.16 3076 GLN B CA 1
ATOM 20503 C C . GLN B 1 3107 ? 227.622 239.092 166.198 1.00 15.72 3076 GLN B C 1
ATOM 20504 O O . GLN B 1 3107 ? 228.203 238.144 165.672 1.00 25.24 3076 GLN B O 1
ATOM 20518 N N . LEU B 1 3108 ? 228.182 239.860 167.114 1.00 17.92 3077 LEU B N 1
ATOM 20519 C CA . LEU B 1 3108 ? 229.473 239.534 167.689 1.00 13.92 3077 LEU B CA 1
ATOM 20520 C C . LEU B 1 3108 ? 229.275 238.918 169.062 1.00 18.52 3077 LEU B C 1
ATOM 20521 O O . LEU B 1 3108 ? 228.259 239.122 169.729 1.00 25.22 3077 LEU B O 1
ATOM 20537 N N . SER B 1 3109 ? 230.265 238.152 169.474 1.00 15.46 3078 SER B N 1
ATOM 20538 C CA . SER B 1 3109 ? 230.302 237.600 170.809 1.00 15.37 3078 SER B CA 1
ATOM 20539 C C . SER B 1 3109 ? 231.749 237.598 171.254 1.00 8.99 3078 SER B C 1
ATOM 20540 O O . SER B 1 3109 ? 232.664 237.600 170.433 1.00 18.44 3078 SER B O 1
ATOM 20548 N N . GLU B 1 3110 ? 231.951 237.600 172.562 1.00 9.09 3079 GLU B N 1
ATOM 20549 C CA . GLU B 1 3110 ? 233.309 237.491 173.085 1.00 17.72 3079 GLU B CA 1
ATOM 20550 C C . GLU B 1 3110 ? 234.060 236.319 172.473 1.00 14.30 3079 GLU B C 1
ATOM 20551 O O . GLU B 1 3110 ? 235.206 236.511 172.041 1.00 20.27 3079 GLU B O 1
ATOM 20563 N N . PRO B 1 3111 ? 233.496 235.110 172.384 1.00 20.07 3080 PRO B N 1
ATOM 20564 C CA . PRO B 1 3111 ? 234.233 234.015 171.721 1.00 16.66 3080 PRO B CA 1
ATOM 20565 C C . PRO B 1 3111 ? 234.543 234.284 170.260 1.00 7.22 3080 PRO B C 1
ATOM 20566 O O . PRO B 1 3111 ? 235.678 234.080 169.819 1.00 9.84 3080 PRO B O 1
ATOM 20577 N N . LEU B 1 3112 ? 233.560 234.754 169.496 1.00 8.30 3081 LEU B N 1
ATOM 20578 C CA . LEU B 1 3112 ? 233.797 235.035 168.088 1.00 11.26 3081 LEU B CA 1
ATOM 20579 C C . LEU B 1 3112 ? 234.839 236.131 167.925 1.00 13.99 3081 LEU B C 1
ATOM 20580 O O . LEU B 1 3112 ? 235.722 236.040 167.063 1.00 16.52 3081 LEU B O 1
ATOM 20596 N N . LEU B 1 3113 ? 234.758 237.164 168.762 1.00 13.65 3082 LEU B N 1
ATOM 20597 C CA . LEU B 1 3113 ? 235.756 238.224 168.757 1.00 11.18 3082 LEU B CA 1
ATOM 20598 C C . LEU B 1 3113 ? 237.142 237.673 169.042 1.00 9.27 3082 LEU B C 1
ATOM 20599 O O . LEU B 1 3113 ? 238.111 238.026 168.365 1.00 14.35 3082 LEU B O 1
ATOM 20615 N N . TRP B 1 3114 ? 237.265 236.838 170.073 1.00 11.64 3083 TRP B N 1
ATOM 20616 C CA . TRP B 1 3114 ? 238.562 236.260 170.382 1.00 13.63 3083 TRP B CA 1
ATOM 20617 C C . TRP B 1 3114 ? 239.095 235.505 169.182 1.00 16.07 3083 TRP B C 1
ATOM 20618 O O . TRP B 1 3114 ? 240.282 235.594 168.858 1.00 24.25 3083 TRP B O 1
ATOM 20639 N N . PHE B 1 3115 ? 238.220 234.773 168.496 1.00 16.91 3084 PHE B N 1
ATOM 20640 C CA . PHE B 1 3115 ? 238.651 234.045 167.312 1.00 14.71 3084 PHE B CA 1
ATOM 20641 C C . PHE B 1 3115 ? 239.175 234.997 166.247 1.00 13.90 3084 PHE B C 1
ATOM 20642 O O . PHE B 1 3115 ? 240.249 234.782 165.684 1.00 14.95 3084 PHE B O 1
ATOM 20659 N N . ILE B 1 3116 ? 238.412 236.046 165.939 1.00 11.68 3085 ILE B N 1
ATOM 20660 C CA . ILE B 1 3116 ? 238.832 236.995 164.909 1.00 12.42 3085 ILE B CA 1
ATOM 20661 C C . ILE B 1 3116 ? 240.183 237.600 165.269 1.00 15.60 3085 ILE B C 1
ATOM 20662 O O . ILE B 1 3116 ? 241.074 237.712 164.422 1.00 22.37 3085 ILE B O 1
ATOM 20678 N N . LEU B 1 3117 ? 240.368 237.969 166.535 1.00 16.88 3086 LEU B N 1
ATOM 20679 C CA . LEU B 1 3117 ? 241.657 238.500 166.974 1.00 14.21 3086 LEU B CA 1
ATOM 20680 C C . LEU B 1 3117 ? 242.776 237.489 166.762 1.00 15.98 3086 LEU B C 1
ATOM 20681 O O . LEU B 1 3117 ? 243.871 237.847 166.320 1.00 25.56 3086 LEU B O 1
ATOM 20697 N N . ARG B 1 3118 ? 242.517 236.220 167.057 1.00 20.03 3087 ARG B N 1
ATOM 20698 C CA . ARG B 1 3118 ? 243.516 235.190 166.793 1.00 22.08 3087 ARG B CA 1
ATOM 20699 C C . ARG B 1 3118 ? 243.836 235.094 165.305 1.00 16.75 3087 ARG B C 1
ATOM 20700 O O . ARG B 1 3118 ? 245.001 234.960 164.924 1.00 23.67 3087 ARG B O 1
ATOM 20721 N N . VAL B 1 3119 ? 242.817 235.177 164.450 1.00 15.38 3088 VAL B N 1
ATOM 20722 C CA . VAL B 1 3119 ? 243.045 235.160 163.006 1.00 13.02 3088 VAL B CA 1
ATOM 20723 C C . VAL B 1 3119 ? 243.797 236.411 162.561 1.00 23.06 3088 VAL B C 1
ATOM 20724 O O . VAL B 1 3119 ? 244.640 236.354 161.661 1.00 27.45 3088 VAL B O 1
ATOM 20737 N N . LEU B 1 3120 ? 243.491 237.564 163.161 1.00 23.30 3089 LEU B N 1
ATOM 20738 C CA . LEU B 1 3120 ? 244.171 238.816 162.850 1.00 18.24 3089 LEU B CA 1
ATOM 20739 C C . LEU B 1 3120 ? 245.430 239.012 163.680 1.00 24.12 3089 LEU B C 1
ATOM 20740 O O . LEU B 1 3120 ? 245.835 240.151 163.929 1.00 32.43 3089 LEU B O 1
ATOM 20756 N N . ASP B 1 3121 ? 246.065 237.930 164.117 1.00 28.34 3090 ASP B N 1
ATOM 20757 C CA . ASP B 1 3121 ? 247.204 238.011 165.015 1.00 29.35 3090 ASP B CA 1
ATOM 20758 C C . ASP B 1 3121 ? 248.498 238.368 164.295 1.00 31.91 3090 ASP B C 1
ATOM 20759 O O . ASP B 1 3121 ? 249.348 239.035 164.885 1.00 38.48 3090 ASP B O 1
ATOM 20768 N N . THR B 1 3122 ? 248.668 237.964 163.045 1.00 33.41 3091 THR B N 1
ATOM 20769 C CA . THR B 1 3122 ? 249.920 238.166 162.336 1.00 31.29 3091 THR B CA 1
ATOM 20770 C C . THR B 1 3122 ? 249.816 239.360 161.405 1.00 33.44 3091 THR B C 1
ATOM 20771 O O . THR B 1 3122 ? 248.727 239.793 161.028 1.00 34.71 3091 THR B O 1
ATOM 20782 N N . SER B 1 3123 ? 250.983 239.884 161.032 1.00 38.14 3092 SER B N 1
ATOM 20783 C CA . SER B 1 3123 ? 251.025 241.014 160.116 1.00 33.63 3092 SER B CA 1
ATOM 20784 C C . SER B 1 3123 ? 250.487 240.633 158.749 1.00 32.90 3092 SER B C 1
ATOM 20785 O O . SER B 1 3123 ? 249.830 241.438 158.091 1.00 34.12 3092 SER B O 1
ATOM 20793 N N . ASP B 1 3124 ? 250.772 239.417 158.294 1.00 37.04 3093 ASP B N 1
ATOM 20794 C CA . ASP B 1 3124 ? 250.251 238.987 157.002 1.00 36.78 3093 ASP B CA 1
ATOM 20795 C C . ASP B 1 3124 ? 248.730 238.948 157.024 1.00 32.73 3093 ASP B C 1
ATOM 20796 O O . ASP B 1 3124 ? 248.069 239.408 156.086 1.00 33.25 3093 ASP B O 1
ATOM 20805 N N . ALA B 1 3125 ? 248.162 238.453 158.120 1.00 28.87 3094 ALA B N 1
ATOM 20806 C CA . ALA B 1 3125 ? 246.715 238.421 158.264 1.00 26.06 3094 ALA B CA 1
ATOM 20807 C C . ALA B 1 3125 ? 246.135 239.828 158.349 1.00 20.60 3094 ALA B C 1
ATOM 20808 O O . ALA B 1 3125 ? 245.098 240.108 157.747 1.00 22.64 3094 ALA B O 1
ATOM 20815 N N . LEU B 1 3126 ? 246.791 240.729 159.081 1.00 25.97 3095 LEU B N 1
ATOM 20816 C CA . LEU B 1 3126 ? 246.267 242.086 159.201 1.00 28.61 3095 LEU B CA 1
ATOM 20817 C C . LEU B 1 3126 ? 246.360 242.837 157.880 1.00 27.10 3095 LEU B C 1
ATOM 20818 O O . LEU B 1 3126 ? 245.436 243.563 157.510 1.00 28.84 3095 LEU B O 1
ATOM 20834 N N . LYS B 1 3127 ? 247.452 242.646 157.139 1.00 28.35 3096 LYS B N 1
ATOM 20835 C CA . LYS B 1 3127 ? 247.565 243.246 155.816 1.00 28.68 3096 LYS B CA 1
ATOM 20836 C C . LYS B 1 3127 ? 246.486 242.732 154.880 1.00 28.45 3096 LYS B C 1
ATOM 20837 O O . LYS B 1 3127 ? 245.889 243.512 154.134 1.00 30.19 3096 LYS B O 1
ATOM 20856 N N . ALA B 1 3128 ? 246.237 241.421 154.880 1.00 30.30 3097 ALA B N 1
ATOM 20857 C CA . ALA B 1 3128 ? 245.164 240.900 154.042 1.00 26.87 3097 ALA B CA 1
ATOM 20858 C C . ALA B 1 3128 ? 243.819 241.472 154.465 1.00 28.96 3097 ALA B C 1
ATOM 20859 O O . ALA B 1 3128 ? 243.065 241.982 153.632 1.00 29.84 3097 ALA B O 1
ATOM 20866 N N . PHE B 1 3129 ? 243.515 241.414 155.760 1.00 25.38 3098 PHE B N 1
ATOM 20867 C CA . PHE B 1 3129 ? 242.301 242.029 156.283 1.00 22.50 3098 PHE B CA 1
ATOM 20868 C C . PHE B 1 3129 ? 242.138 243.450 155.762 1.00 22.39 3098 PHE B C 1
ATOM 20869 O O . PHE B 1 3129 ? 241.053 243.837 155.321 1.00 27.89 3098 PHE B O 1
ATOM 20886 N N . HIS B 1 3130 ? 243.212 244.236 155.786 1.00 28.38 3099 HIS B N 1
ATOM 20887 C CA . HIS B 1 3130 ? 243.143 245.592 155.254 1.00 26.64 3099 HIS B CA 1
ATOM 20888 C C . HIS B 1 3130 ? 242.854 245.577 153.758 1.00 23.82 3099 HIS B C 1
ATOM 20889 O O . HIS B 1 3130 ? 242.000 246.321 153.268 1.00 28.74 3099 HIS B O 1
ATOM 20903 N N . ASP B 1 3131 ? 243.554 244.723 153.013 1.00 30.96 3100 ASP B N 1
ATOM 20904 C CA . ASP B 1 3131 ? 243.371 244.682 151.565 1.00 30.46 3100 ASP B CA 1
ATOM 20905 C C . ASP B 1 3131 ? 241.940 244.333 151.175 1.00 30.59 3100 ASP B C 1
ATOM 20906 O O . ASP B 1 3131 ? 241.461 244.781 150.129 1.00 34.98 3100 ASP B O 1
ATOM 20915 N N . MET B 1 3132 ? 241.232 243.558 151.991 1.00 32.05 3101 MET B N 1
ATOM 20916 C CA . MET B 1 3132 ? 239.856 243.197 151.675 1.00 26.96 3101 MET B CA 1
ATOM 20917 C C . MET B 1 3132 ? 238.837 244.162 152.246 1.00 26.47 3101 MET B C 1
ATOM 20918 O O . MET B 1 3132 ? 237.650 243.836 152.262 1.00 31.45 3101 MET B O 1
ATOM 20932 N N . GLY B 1 3133 ? 239.261 245.334 152.706 1.00 31.52 3102 GLY B N 1
ATOM 20933 C CA . GLY B 1 3133 ? 238.330 246.325 153.202 1.00 24.10 3102 GLY B CA 1
ATOM 20934 C C . GLY B 1 3133 ? 237.776 246.029 154.573 1.00 22.68 3102 GLY B C 1
ATOM 20935 O O . GLY B 1 3133 ? 236.665 246.467 154.880 1.00 24.55 3102 GLY B O 1
ATOM 20939 N N . GLY B 1 3134 ? 238.516 245.295 155.400 1.00 13.98 3103 GLY B N 1
ATOM 20940 C CA . GLY B 1 3134 ? 238.017 244.941 156.713 1.00 17.78 3103 GLY B CA 1
ATOM 20941 C C . GLY B 1 3134 ? 237.976 246.120 157.666 1.00 19.26 3103 GLY B C 1
ATOM 20942 O O . GLY B 1 3134 ? 237.067 246.229 158.485 1.00 20.05 3103 GLY B O 1
ATOM 20946 N N . VAL B 1 3135 ? 238.972 247.006 157.594 1.00 21.13 3104 VAL B N 1
ATOM 20947 C CA . VAL B 1 3135 ? 238.986 248.153 158.500 1.00 17.91 3104 VAL B CA 1
ATOM 20948 C C . VAL B 1 3135 ? 237.761 249.020 158.258 1.00 19.47 3104 VAL B C 1
ATOM 20949 O O . VAL B 1 3135 ? 237.047 249.400 159.193 1.00 21.56 3104 VAL B O 1
ATOM 20962 N N . GLN B 1 3136 ? 237.503 249.342 156.995 1.00 19.51 3105 GLN B N 1
ATOM 20963 C CA . GLN B 1 3136 ? 236.318 250.120 156.670 1.00 20.49 3105 GLN B CA 1
ATOM 20964 C C . GLN B 1 3136 ? 235.059 249.406 157.136 1.00 17.10 3105 GLN B C 1
ATOM 20965 O O . GLN B 1 3136 ? 234.113 250.041 157.613 1.00 20.68 3105 GLN B O 1
ATOM 20979 N N . LEU B 1 3137 ? 235.045 248.081 157.030 1.00 14.04 3106 LEU B N 1
ATOM 20980 C CA . LEU B 1 3137 ? 233.873 247.319 157.430 1.00 15.23 3106 LEU B CA 1
ATOM 20981 C C . LEU B 1 3137 ? 233.637 247.422 158.931 1.00 12.44 3106 LEU B C 1
ATOM 20982 O O . LEU B 1 3137 ? 232.515 247.685 159.367 1.00 10.99 3106 LEU B O 1
ATOM 20998 N N . ILE B 1 3138 ? 234.688 247.263 159.736 1.00 4.57 3107 ILE B N 1
ATOM 20999 C CA . ILE B 1 3138 ? 234.497 247.287 161.183 1.00 13.84 3107 ILE B CA 1
ATOM 21000 C C . ILE B 1 3138 ? 234.167 248.702 161.647 1.00 12.60 3107 ILE B C 1
ATOM 21001 O O . ILE B 1 3138 ? 233.364 248.897 162.562 1.00 14.31 3107 ILE B O 1
ATOM 21017 N N . CYS B 1 3139 ? 234.734 249.711 160.989 1.00 10.72 3108 CYS B N 1
ATOM 21018 C CA . CYS B 1 3139 ? 234.429 251.087 161.362 1.00 12.75 3108 CYS B CA 1
ATOM 21019 C C . CYS B 1 3139 ? 232.982 251.440 161.032 1.00 12.00 3108 CYS B C 1
ATOM 21020 O O . CYS B 1 3139 ? 232.263 252.014 161.864 1.00 16.43 3108 CYS B O 1
ATOM 21028 N N . ASN B 1 3140 ? 232.526 251.072 159.831 1.00 14.40 3109 ASN B N 1
ATOM 21029 C CA . ASN B 1 3140 ? 231.123 251.255 159.488 1.00 16.05 3109 ASN B CA 1
ATOM 21030 C C . ASN B 1 3140 ? 230.222 250.497 160.449 1.00 13.11 3109 ASN B C 1
ATOM 21031 O O . ASN B 1 3140 ? 229.189 251.017 160.878 1.00 16.39 3109 ASN B O 1
ATOM 21042 N N . ASN B 1 3141 ? 230.593 249.265 160.791 1.00 8.91 3110 ASN B N 1
ATOM 21043 C CA . ASN B 1 3141 ? 229.780 248.468 161.698 1.00 8.10 3110 ASN B CA 1
ATOM 21044 C C . ASN B 1 3141 ? 229.693 249.124 163.062 1.00 8.18 3110 ASN B C 1
ATOM 21045 O O . ASN B 1 3141 ? 228.640 249.115 163.693 1.00 15.65 3110 ASN B O 1
ATOM 21056 N N . MET B 1 3142 ? 230.796 249.706 163.532 1.00 13.61 3111 MET B N 1
ATOM 21057 C CA . MET B 1 3142 ? 230.782 250.406 164.808 1.00 9.92 3111 MET B CA 1
ATOM 21058 C C . MET B 1 3142 ? 229.789 251.561 164.769 1.00 3.69 3111 MET B C 1
ATOM 21059 O O . MET B 1 3142 ? 228.921 251.679 165.637 1.00 14.10 3111 MET B O 1
ATOM 21073 N N . VAL B 1 3143 ? 229.884 252.405 163.745 1.00 11.04 3112 VAL B N 1
ATOM 21074 C CA . VAL B 1 3143 ? 228.970 253.539 163.652 1.00 14.90 3112 VAL B CA 1
ATOM 21075 C C . VAL B 1 3143 ? 227.521 253.051 163.619 1.00 8.05 3112 VAL B C 1
ATOM 21076 O O . VAL B 1 3143 ? 226.683 253.462 164.432 1.00 12.36 3112 VAL B O 1
ATOM 21089 N N . THR B 1 3144 ? 227.232 252.103 162.727 1.00 12.69 3113 THR B N 1
ATOM 21090 C CA . THR B 1 3144 ? 225.871 251.607 162.553 1.00 12.90 3113 THR B CA 1
ATOM 21091 C C . THR B 1 3144 ? 225.340 250.972 163.835 1.00 3.98 3113 THR B C 1
ATOM 21092 O O . THR B 1 3144 ? 224.270 251.346 164.323 1.00 15.07 3113 THR B O 1
ATOM 21103 N N . SER B 1 3145 ? 226.087 250.025 164.410 1.00 9.53 3114 SER B N 1
ATOM 21104 C CA . SER B 1 3145 ? 225.616 249.328 165.598 1.00 12.92 3114 SER B CA 1
ATOM 21105 C C . SER B 1 3145 ? 225.405 250.302 166.744 1.00 5.91 3114 SER B C 1
ATOM 21106 O O . SER B 1 3145 ? 224.457 250.155 167.518 1.00 22.24 3114 SER B O 1
ATOM 21114 N N . THR B 1 3146 ? 226.263 251.317 166.856 1.00 12.25 3115 THR B N 1
ATOM 21115 C CA . THR B 1 3146 ? 226.072 252.326 167.885 1.00 10.41 3115 THR B CA 1
ATOM 21116 C C . THR B 1 3146 ? 224.768 253.078 167.673 1.00 10.03 3115 THR B C 1
ATOM 21117 O O . THR B 1 3146 ? 224.095 253.440 168.641 1.00 12.81 3115 THR B O 1
ATOM 21128 N N . ARG B 1 3147 ? 224.387 253.313 166.416 1.00 9.88 3116 ARG B N 1
ATOM 21129 C CA . ARG B 1 3147 ? 223.081 253.916 166.164 1.00 9.20 3116 ARG B CA 1
ATOM 21130 C C . ARG B 1 3147 ? 221.932 252.982 166.554 1.00 11.07 3116 ARG B C 1
ATOM 21131 O O . ARG B 1 3147 ? 220.911 253.440 167.079 1.00 11.76 3116 ARG B O 1
ATOM 21152 N N . ALA B 1 3148 ? 222.076 251.681 166.321 1.00 8.38 3117 ALA B N 1
ATOM 21153 C CA . ALA B 1 3148 ? 220.975 250.731 166.447 1.00 8.53 3117 ALA B CA 1
ATOM 21154 C C . ALA B 1 3148 ? 220.808 250.140 167.849 1.00 6.28 3117 ALA B C 1
ATOM 21155 O O . ALA B 1 3148 ? 220.000 249.226 168.024 1.00 21.02 3117 ALA B O 1
ATOM 21162 N N A ILE B 1 3149 ? 221.549 250.617 168.844 0.70 1.94 3118 ILE B N 1
ATOM 21163 N N B ILE B 1 3149 ? 221.525 250.644 168.843 0.30 22.64 3118 ILE B N 1
ATOM 21164 C CA A ILE B 1 3149 ? 221.411 250.142 170.215 0.70 1.93 3118 ILE B CA 1
ATOM 21165 C CA B ILE B 1 3149 ? 221.434 250.148 170.208 0.30 22.50 3118 ILE B CA 1
ATOM 21166 C C A ILE B 1 3149 ? 221.189 251.345 171.111 0.70 0.00 3118 ILE B C 1
ATOM 21167 C C B ILE B 1 3149 ? 221.225 251.339 171.124 0.30 27.44 3118 ILE B C 1
ATOM 21168 O O A ILE B 1 3149 ? 221.701 252.431 170.832 0.70 27.24 3118 ILE B O 1
ATOM 21169 O O B ILE B 1 3149 ? 221.760 252.420 170.867 0.30 10.55 3118 ILE B O 1
ATOM 21200 N N . VAL B 1 3150 ? 220.435 251.160 172.144 1.00 8.02 3119 VAL B N 1
ATOM 21201 C CA . VAL B 1 3150 ? 220.360 252.133 173.217 1.00 8.48 3119 VAL B CA 1
ATOM 21202 C C . VAL B 1 3150 ? 221.157 251.553 174.369 1.00 1.49 3119 VAL B C 1
ATOM 21203 O O . VAL B 1 3150 ? 221.205 250.339 174.565 1.00 9.53 3119 VAL B O 1
ATOM 21217 N N . ASN B 1 3151 ? 221.820 252.418 175.120 1.00 9.02 3120 ASN B N 1
ATOM 21218 C CA . ASN B 1 3151 ? 222.640 251.956 176.229 1.00 9.30 3120 ASN B CA 1
ATOM 21219 C C . ASN B 1 3151 ? 221.743 251.450 177.350 1.00 2.38 3120 ASN B C 1
ATOM 21220 O O . ASN B 1 3151 ? 220.877 252.180 177.829 1.00 17.10 3120 ASN B O 1
ATOM 21231 N N . THR B 1 3152 ? 221.935 250.206 177.760 1.00 7.60 3121 THR B N 1
ATOM 21232 C CA . THR B 1 3152 ? 221.187 249.669 178.888 1.00 15.36 3121 THR B CA 1
ATOM 21233 C C . THR B 1 3152 ? 221.872 249.920 180.230 1.00 11.68 3121 THR B C 1
ATOM 21234 O O . THR B 1 3152 ? 221.229 249.754 181.269 1.00 22.68 3121 THR B O 1
ATOM 21245 N N . ALA B 1 3153 ? 223.137 250.331 180.235 1.00 16.80 3122 ALA B N 1
ATOM 21246 C CA . ALA B 1 3153 ? 223.767 250.787 181.466 1.00 18.16 3122 ALA B CA 1
ATOM 21247 C C . ALA B 1 3153 ? 222.923 251.880 182.109 1.00 15.10 3122 ALA B C 1
ATOM 21248 O O . ALA B 1 3153 ? 222.366 252.740 181.431 1.00 22.28 3122 ALA B O 1
ATOM 21255 N N . ARG B 1 3154 ? 222.834 251.838 183.430 1.00 19.11 3123 ARG B N 1
ATOM 21256 C CA . ARG B 1 3154 ? 222.071 252.840 184.159 1.00 19.92 3123 ARG B CA 1
ATOM 21257 C C . ARG B 1 3154 ? 222.709 254.212 183.997 1.00 16.83 3123 ARG B C 1
ATOM 21258 O O . ARG B 1 3154 ? 223.929 254.340 183.920 1.00 27.43 3123 ARG B O 1
ATOM 21279 N N . SER B 1 3155 ? 221.876 255.238 183.934 1.00 11.47 3124 SER B N 1
ATOM 21280 C CA . SER B 1 3155 ? 222.368 256.603 183.845 1.00 20.25 3124 SER B CA 1
ATOM 21281 C C . SER B 1 3155 ? 221.760 257.433 184.963 1.00 15.64 3124 SER B C 1
ATOM 21282 O O . SER B 1 3155 ? 221.492 256.906 186.044 1.00 18.91 3124 SER B O 1
ATOM 21290 N N . MET B 1 3156 ? 221.524 258.720 184.726 1.00 19.34 3125 MET B N 1
ATOM 21291 C CA . MET B 1 3156 ? 221.074 259.581 185.811 1.00 27.21 3125 MET B CA 1
ATOM 21292 C C . MET B 1 3156 ? 219.610 259.366 186.149 1.00 19.74 3125 MET B C 1
ATOM 21293 O O . MET B 1 3156 ? 219.158 259.816 187.198 1.00 31.60 3125 MET B O 1
ATOM 21307 N N . VAL B 1 3157 ? 218.841 258.720 185.280 1.00 19.77 3126 VAL B N 1
ATOM 21308 C CA . VAL B 1 3157 ? 217.461 258.417 185.635 1.00 17.93 3126 VAL B CA 1
ATOM 21309 C C . VAL B 1 3157 ? 217.436 257.403 186.772 1.00 11.20 3126 VAL B C 1
ATOM 21310 O O . VAL B 1 3157 ? 216.708 257.563 187.755 1.00 20.29 3126 VAL B O 1
ATOM 21323 N N . SER B 1 3158 ? 218.257 256.360 186.663 1.00 15.54 3127 SER B N 1
ATOM 21324 C CA . SER B 1 3158 ? 218.454 255.436 187.775 1.00 17.03 3127 SER B CA 1
ATOM 21325 C C . SER B 1 3158 ? 218.989 256.144 189.016 1.00 19.91 3127 SER B C 1
ATOM 21326 O O . SER B 1 3158 ? 218.623 255.784 190.134 1.00 24.30 3127 SER B O 1
ATOM 21334 N N . THR B 1 3159 ? 219.841 257.153 188.843 1.00 26.34 3128 THR B N 1
ATOM 21335 C CA . THR B 1 3159 ? 220.356 257.893 189.990 1.00 21.45 3128 THR B CA 1
ATOM 21336 C C . THR B 1 3159 ? 219.267 258.720 190.664 1.00 24.94 3128 THR B C 1
ATOM 21337 O O . THR B 1 3159 ? 219.149 258.709 191.886 1.00 33.47 3128 THR B O 1
ATOM 21348 N N . ILE B 1 3160 ? 218.466 259.448 189.888 1.00 21.40 3129 ILE B N 1
ATOM 21349 C CA . ILE B 1 3160 ? 217.359 260.200 190.460 1.00 23.16 3129 ILE B CA 1
ATOM 21350 C C . ILE B 1 3160 ? 216.382 259.258 191.143 1.00 26.50 3129 ILE B C 1
ATOM 21351 O O . ILE B 1 3160 ? 215.776 259.600 192.162 1.00 28.87 3129 ILE B O 1
ATOM 21367 N N . MET B 1 3161 ? 216.204 258.062 190.590 1.00 27.09 3130 MET B N 1
ATOM 21368 C CA . MET B 1 3161 ? 215.330 257.085 191.225 1.00 24.66 3130 MET B CA 1
ATOM 21369 C C . MET B 1 3161 ? 215.898 256.642 192.566 1.00 25.79 3130 MET B C 1
ATOM 21370 O O . MET B 1 3161 ? 215.178 256.578 193.566 1.00 34.01 3130 MET B O 1
ATOM 21384 N N . LYS B 1 3162 ? 217.192 256.335 192.604 1.00 26.15 3131 LYS B N 1
ATOM 21385 C CA . LYS B 1 3162 ? 217.826 255.962 193.860 1.00 29.77 3131 LYS B CA 1
ATOM 21386 C C . LYS B 1 3162 ? 217.728 257.092 194.883 1.00 32.89 3131 LYS B C 1
ATOM 21387 O O . LYS B 1 3162 ? 217.371 256.855 196.040 1.00 38.60 3131 LYS B O 1
ATOM 21406 N N . PHE B 1 3163 ? 218.016 258.329 194.471 1.00 35.77 3132 PHE B N 1
ATOM 21407 C CA . PHE B 1 3163 ? 217.857 259.476 195.364 1.00 33.70 3132 PHE B CA 1
ATOM 21408 C C . PHE B 1 3163 ? 216.439 259.585 195.909 1.00 35.21 3132 PHE B C 1
ATOM 21409 O O . PHE B 1 3163 ? 216.247 260.051 197.034 1.00 41.78 3132 PHE B O 1
ATOM 21426 N N . LEU B 1 3164 ? 215.440 259.201 195.127 1.00 33.20 3133 LEU B N 1
ATOM 21427 C CA . LEU B 1 3164 ? 214.064 259.158 195.595 1.00 34.70 3133 LEU B CA 1
ATOM 21428 C C . LEU B 1 3164 ? 213.715 257.832 196.251 1.00 37.17 3133 LEU B C 1
ATOM 21429 O O . LEU B 1 3164 ? 212.552 257.424 196.215 1.00 39.98 3133 LEU B O 1
ATOM 21445 N N . ASP B 1 3165 ? 214.696 257.159 196.848 1.00 50.55 3134 ASP B N 1
ATOM 21446 C CA . ASP B 1 3165 ? 214.501 255.900 197.564 1.00 51.23 3134 ASP B CA 1
ATOM 21447 C C . ASP B 1 3165 ? 214.260 254.746 196.604 1.00 51.11 3134 ASP B C 1
ATOM 21448 O O . ASP B 1 3165 ? 214.665 253.617 196.875 1.00 51.59 3134 ASP B O 1
ATOM 21457 N N . GLY B 1 3190 ? 222.223 236.799 193.783 1.00 41.30 3159 GLY B N 1
ATOM 21458 C CA . GLY B 1 3190 ? 222.307 238.244 193.710 1.00 41.09 3159 GLY B CA 1
ATOM 21459 C C . GLY B 1 3190 ? 220.973 238.895 193.412 1.00 39.99 3159 GLY B C 1
ATOM 21460 O O . GLY B 1 3190 ? 220.802 240.099 193.593 1.00 43.67 3159 GLY B O 1
ATOM 21463 N N . ILE B 1 3191 ? 220.020 238.087 192.955 1.00 29.66 3160 ILE B N 1
ATOM 21464 C CA . ILE B 1 3191 ? 218.694 238.573 192.599 1.00 26.76 3160 ILE B CA 1
ATOM 21465 C C . ILE B 1 3191 ? 217.817 238.480 193.838 1.00 24.19 3160 ILE B C 1
ATOM 21466 O O . ILE B 1 3191 ? 218.259 237.997 194.882 1.00 30.62 3160 ILE B O 1
ATOM 21482 N N . HIS B 1 3192 ? 216.577 238.925 193.737 1.00 17.41 3161 HIS B N 1
ATOM 21483 C CA . HIS B 1 3192 ? 215.728 239.088 194.902 1.00 14.13 3161 HIS B CA 1
ATOM 21484 C C . HIS B 1 3192 ? 214.440 238.297 194.762 1.00 17.60 3161 HIS B C 1
ATOM 21485 O O . HIS B 1 3192 ? 213.840 238.236 193.687 1.00 18.32 3161 HIS B O 1
ATOM 21499 N N . ASN B 1 3193 ? 214.023 237.703 195.875 1.00 15.28 3162 ASN B N 1
ATOM 21500 C CA . ASN B 1 3193 ? 212.808 236.907 195.929 1.00 16.73 3162 ASN B CA 1
ATOM 21501 C C . ASN B 1 3193 ? 211.614 237.833 196.108 1.00 10.34 3162 ASN B C 1
ATOM 21502 O O . ASN B 1 3193 ? 211.474 238.480 197.147 1.00 19.53 3162 ASN B O 1
ATOM 21513 N N . PHE B 1 3194 ? 210.756 237.896 195.097 1.00 11.85 3163 PHE B N 1
ATOM 21514 C CA . PHE B 1 3194 ? 209.548 238.700 195.160 1.00 9.45 3163 PHE B CA 1
ATOM 21515 C C . PHE B 1 3194 ? 208.315 237.901 195.533 1.00 10.11 3163 PHE B C 1
ATOM 21516 O O . PHE B 1 3194 ? 207.252 238.494 195.714 1.00 18.61 3163 PHE B O 1
ATOM 21533 N N . ALA B 1 3195 ? 208.419 236.583 195.639 1.00 14.66 3164 ALA B N 1
ATOM 21534 C CA . ALA B 1 3195 ? 207.272 235.792 196.079 1.00 19.56 3164 ALA B CA 1
ATOM 21535 C C . ALA B 1 3195 ? 206.629 236.351 197.343 1.00 15.53 3164 ALA B C 1
ATOM 21536 O O . ALA B 1 3195 ? 205.403 236.522 197.351 1.00 16.28 3164 ALA B O 1
ATOM 21543 N N . PRO B 1 3196 ? 207.372 236.706 198.398 1.00 13.01 3165 PRO B N 1
ATOM 21544 C CA . PRO B 1 3196 ? 206.714 237.166 199.632 1.00 15.16 3165 PRO B CA 1
ATOM 21545 C C . PRO B 1 3196 ? 205.803 238.357 199.431 1.00 17.94 3165 PRO B C 1
ATOM 21546 O O . PRO B 1 3196 ? 204.795 238.480 200.133 1.00 25.28 3165 PRO B O 1
ATOM 21557 N N . LEU B 1 3197 ? 206.108 239.231 198.476 1.00 22.88 3166 LEU B N 1
ATOM 21558 C CA . LEU B 1 3197 ? 205.233 240.353 198.176 1.00 17.46 3166 LEU B CA 1
ATOM 21559 C C . LEU B 1 3197 ? 203.998 239.946 197.392 1.00 14.50 3166 LEU B C 1
ATOM 21560 O O . LEU B 1 3197 ? 203.119 240.786 197.182 1.00 21.32 3166 LEU B O 1
ATOM 21576 N N . GLY B 1 3198 ? 203.904 238.695 196.962 1.00 17.17 3167 GLY B N 1
ATOM 21577 C CA . GLY B 1 3198 ? 202.855 238.306 196.047 1.00 16.45 3167 GLY B CA 1
ATOM 21578 C C . GLY B 1 3198 ? 201.609 237.792 196.736 1.00 17.24 3167 GLY B C 1
ATOM 21579 O O . GLY B 1 3198 ? 201.573 237.572 197.938 1.00 26.46 3167 GLY B O 1
ATOM 21583 N N . THR B 1 3199 ? 200.560 237.635 195.943 1.00 20.85 3168 THR B N 1
ATOM 21584 C CA . THR B 1 3199 ? 199.347 236.957 196.362 1.00 20.88 3168 THR B CA 1
ATOM 21585 C C . THR B 1 3199 ? 199.174 235.715 195.508 1.00 18.49 3168 THR B C 1
ATOM 21586 O O . THR B 1 3199 ? 199.282 235.771 194.284 1.00 27.91 3168 THR B O 1
ATOM 21597 N N . ILE B 1 3200 ? 198.914 234.598 196.159 1.00 21.04 3169 ILE B N 1
ATOM 21598 C CA . ILE B 1 3200 ? 198.867 233.304 195.502 1.00 15.15 3169 ILE B CA 1
ATOM 21599 C C . ILE B 1 3200 ? 197.439 232.793 195.538 1.00 17.00 3169 ILE B C 1
ATOM 21600 O O . ILE B 1 3200 ? 196.756 232.896 196.560 1.00 30.63 3169 ILE B O 1
ATOM 21616 N N . THR B 1 3201 ? 196.986 232.270 194.411 1.00 19.64 3170 THR B N 1
ATOM 21617 C CA . THR B 1 3201 ? 195.654 231.704 194.294 1.00 25.33 3170 THR B CA 1
ATOM 21618 C C . THR B 1 3201 ? 195.741 230.401 193.517 1.00 21.71 3170 THR B C 1
ATOM 21619 O O . THR B 1 3201 ? 196.749 230.109 192.876 1.00 26.98 3170 THR B O 1
ATOM 21630 N N . SER B 1 3202 ? 194.684 229.612 193.600 1.00 30.66 3171 SER B N 1
ATOM 21631 C CA . SER B 1 3202 ? 194.547 228.406 192.803 1.00 32.59 3171 SER B CA 1
ATOM 21632 C C . SER B 1 3202 ? 193.205 228.430 192.091 1.00 30.69 3171 SER B C 1
ATOM 21633 O O . SER B 1 3202 ? 192.218 228.945 192.617 1.00 38.34 3171 SER B O 1
ATOM 21641 N N . SER B 1 3203 ? 193.172 227.872 190.882 1.00 37.30 3172 SER B N 1
ATOM 21642 C CA . SER B 1 3203 ? 191.898 227.759 190.182 1.00 39.82 3172 SER B CA 1
ATOM 21643 C C . SER B 1 3203 ? 190.974 226.767 190.877 1.00 41.84 3172 SER B C 1
ATOM 21644 O O . SER B 1 3203 ? 189.754 226.823 190.687 1.00 44.72 3172 SER B O 1
ATOM 21652 N N . SER B 1 3204 ? 191.529 225.872 191.684 1.00 37.78 3173 SER B N 1
ATOM 21653 C CA . SER B 1 3204 ? 190.719 224.898 192.404 1.00 39.56 3173 SER B CA 1
ATOM 21654 C C . SER B 1 3204 ? 190.063 225.557 193.614 1.00 41.78 3173 SER B C 1
ATOM 21655 O O . SER B 1 3204 ? 190.766 226.086 194.480 1.00 41.75 3173 SER B O 1
ATOM 21663 N N . PRO B 1 3205 ? 188.729 225.559 193.713 1.00 50.03 3174 PRO B N 1
ATOM 21664 C CA . PRO B 1 3205 ? 188.084 226.172 194.884 1.00 50.14 3174 PRO B CA 1
ATOM 21665 C C . PRO B 1 3205 ? 188.393 225.489 196.204 1.00 47.94 3174 PRO B C 1
ATOM 21666 O O . PRO B 1 3205 ? 188.286 226.139 197.253 1.00 49.99 3174 PRO B O 1
ATOM 21677 N N . THR B 1 3206 ? 188.774 224.215 196.191 1.00 44.07 3175 THR B N 1
ATOM 21678 C CA . THR B 1 3206 ? 188.967 223.446 197.410 1.00 45.22 3175 THR B CA 1
ATOM 21679 C C . THR B 1 3206 ? 190.399 223.471 197.926 1.00 45.24 3175 THR B C 1
ATOM 21680 O O . THR B 1 3206 ? 190.644 222.988 199.035 1.00 44.90 3175 THR B O 1
ATOM 21691 N N . ALA B 1 3207 ? 191.340 224.024 197.166 1.00 38.07 3176 ALA B N 1
ATOM 21692 C CA . ALA B 1 3207 ? 192.747 223.933 197.535 1.00 33.66 3176 ALA B CA 1
ATOM 21693 C C . ALA B 1 3207 ? 193.031 224.683 198.832 1.00 32.39 3176 ALA B C 1
ATOM 21694 O O . ALA B 1 3207 ? 192.389 225.685 199.146 1.00 32.26 3176 ALA B O 1
ATOM 21701 N N . GLN B 1 3208 ? 194.005 224.180 199.584 1.00 32.27 3177 GLN B N 1
ATOM 21702 C CA . GLN B 1 3208 ? 194.471 224.840 200.790 1.00 26.64 3177 GLN B CA 1
ATOM 21703 C C . GLN B 1 3208 ? 195.127 226.176 200.436 1.00 32.42 3177 GLN B C 1
ATOM 21704 O O . GLN B 1 3208 ? 195.803 226.285 199.411 1.00 28.39 3177 GLN B O 1
ATOM 21718 N N . PRO B 1 3209 ? 194.935 227.212 201.257 1.00 33.66 3178 PRO B N 1
ATOM 21719 C CA . PRO B 1 3209 ? 195.611 228.490 200.997 1.00 27.08 3178 PRO B CA 1
ATOM 21720 C C . PRO B 1 3209 ? 197.118 228.305 200.922 1.00 27.58 3178 PRO B C 1
ATOM 21721 O O . PRO B 1 3209 ? 197.735 227.740 201.823 1.00 31.00 3178 PRO B O 1
ATOM 21732 N N . ALA B 1 3210 ? 197.720 228.800 199.843 1.00 22.50 3179 ALA B N 1
ATOM 21733 C CA . ALA B 1 3210 ? 199.130 228.548 199.582 1.00 20.78 3179 ALA B CA 1
ATOM 21734 C C . ALA B 1 3210 ? 200.022 229.700 200.022 1.00 16.62 3179 ALA B C 1
ATOM 21735 O O . ALA B 1 3210 ? 201.221 229.680 199.745 1.00 24.01 3179 ALA B O 1
ATOM 21742 N N . GLU B 1 3211 ? 199.472 230.677 200.743 1.00 20.56 3180 GLU B N 1
ATOM 21743 C CA . GLU B 1 3211 ? 200.240 231.849 201.149 1.00 20.46 3180 GLU B CA 1
ATOM 21744 C C . GLU B 1 3211 ? 201.520 231.470 201.871 1.00 20.38 3180 GLU B C 1
ATOM 21745 O O . GLU B 1 3211 ? 202.521 232.184 201.765 1.00 29.63 3180 GLU B O 1
ATOM 21757 N N . VAL B 1 3212 ? 201.504 230.360 202.611 1.00 20.28 3181 VAL B N 1
ATOM 21758 C CA . VAL B 1 3212 ? 202.692 229.893 203.319 1.00 21.94 3181 VAL B CA 1
ATOM 21759 C C . VAL B 1 3212 ? 203.834 229.621 202.356 1.00 17.69 3181 VAL B C 1
ATOM 21760 O O . VAL B 1 3212 ? 205.005 229.680 202.740 1.00 23.01 3181 VAL B O 1
ATOM 21773 N N . LEU B 1 3213 ? 203.521 229.274 201.107 1.00 19.18 3182 LEU B N 1
ATOM 21774 C CA . LEU B 1 3213 ? 204.575 228.979 200.141 1.00 15.89 3182 LEU B CA 1
ATOM 21775 C C . LEU B 1 3213 ? 205.382 230.223 199.792 1.00 13.45 3182 LEU B C 1
ATOM 21776 O O . LEU B 1 3213 ? 206.567 230.118 199.469 1.00 19.69 3182 LEU B O 1
ATOM 21792 N N . LEU B 1 3214 ? 204.767 231.397 199.888 1.00 13.61 3183 LEU B N 1
ATOM 21793 C CA . LEU B 1 3214 ? 205.404 232.656 199.530 1.00 20.32 3183 LEU B CA 1
ATOM 21794 C C . LEU B 1 3214 ? 206.355 233.176 200.595 1.00 19.46 3183 LEU B C 1
ATOM 21795 O O . LEU B 1 3214 ? 207.179 234.040 200.292 1.00 26.02 3183 LEU B O 1
ATOM 21811 N N . GLN B 1 3215 ? 206.250 232.682 201.824 1.00 26.49 3184 GLN B N 1
ATOM 21812 C CA . GLN B 1 3215 ? 207.060 233.191 202.921 1.00 27.17 3184 GLN B CA 1
ATOM 21813 C C . GLN B 1 3215 ? 208.533 233.180 202.560 1.00 28.64 3184 GLN B C 1
ATOM 21814 O O . GLN B 1 3215 ? 209.050 232.192 202.038 1.00 34.65 3184 GLN B O 1
ATOM 21828 N N . ALA B 1 3216 ? 209.205 234.289 202.861 1.00 34.17 3185 ALA B N 1
ATOM 21829 C CA . ALA B 1 3216 ? 210.621 234.413 202.545 1.00 34.95 3185 ALA B CA 1
ATOM 21830 C C . ALA B 1 3216 ? 211.442 233.313 203.195 1.00 36.58 3185 ALA B C 1
ATOM 21831 O O . ALA B 1 3216 ? 212.468 232.899 202.645 1.00 36.91 3185 ALA B O 1
ATOM 21838 N N . THR B 1 3217 ? 211.023 232.839 204.350 1.00 42.70 3186 THR B N 1
ATOM 21839 C CA . THR B 1 3217 ? 211.800 231.859 205.099 1.00 44.76 3186 THR B CA 1
ATOM 21840 C C . THR B 1 3217 ? 211.206 230.471 204.925 1.00 43.99 3186 THR B C 1
ATOM 21841 O O . THR B 1 3217 ? 210.066 230.240 205.344 1.00 46.74 3186 THR B O 1
ATOM 21852 N N . PRO B 1 3218 ? 211.928 229.521 204.341 1.00 44.39 3187 PRO B N 1
ATOM 21853 C CA . PRO B 1 3218 ? 211.355 228.194 204.114 1.00 44.92 3187 PRO B CA 1
ATOM 21854 C C . PRO B 1 3218 ? 211.092 227.478 205.425 1.00 46.53 3187 PRO B C 1
ATOM 21855 O O . PRO B 1 3218 ? 211.556 227.914 206.490 1.00 45.14 3187 PRO B O 1
ATOM 21866 N N . PRO B 1 3219 ? 210.352 226.377 205.389 1.00 50.68 3188 PRO B N 1
ATOM 21867 C CA . PRO B 1 3219 ? 210.215 225.535 206.575 1.00 50.71 3188 PRO B CA 1
ATOM 21868 C C . PRO B 1 3219 ? 211.440 224.652 206.766 1.00 51.99 3188 PRO B C 1
ATOM 21869 O O . PRO B 1 3219 ? 212.254 224.458 205.861 1.00 51.48 3188 PRO B O 1
ATOM 21880 N N . HIS B 1 3220 ? 211.567 224.133 207.982 1.00 63.61 3189 HIS B N 1
ATOM 21881 C CA . HIS B 1 3220 ? 212.708 223.296 208.319 1.00 63.27 3189 HIS B CA 1
ATOM 21882 C C . HIS B 1 3220 ? 212.819 222.143 207.326 1.00 63.67 3189 HIS B C 1
ATOM 21883 O O . HIS B 1 3220 ? 211.815 221.586 206.876 1.00 61.77 3189 HIS B O 1
ATOM 21897 N N . ARG B 1 3221 ? 214.060 221.796 206.970 1.00 59.77 3190 ARG B N 1
ATOM 21898 C CA . ARG B 1 3221 ? 214.319 220.716 206.023 1.00 58.43 3190 ARG B CA 1
ATOM 21899 C C . ARG B 1 3221 ? 213.792 219.369 206.492 1.00 60.15 3190 ARG B C 1
ATOM 21900 O O . ARG B 1 3221 ? 213.821 218.412 205.711 1.00 58.74 3190 ARG B O 1
ATOM 21921 N N . ARG B 1 3222 ? 213.331 219.264 207.737 1.00 65.51 3191 ARG B N 1
ATOM 21922 C CA . ARG B 1 3222 ? 212.742 218.039 208.258 1.00 64.07 3191 ARG B CA 1
ATOM 21923 C C . ARG B 1 3222 ? 211.285 218.241 208.654 1.00 64.26 3191 ARG B C 1
ATOM 21924 O O . ARG B 1 3222 ? 210.683 217.351 209.259 1.00 65.44 3191 ARG B O 1
ATOM 21945 N N . ALA B 1 3223 ? 210.710 219.398 208.338 1.00 58.57 3192 ALA B N 1
ATOM 21946 C CA . ALA B 1 3223 ? 209.301 219.615 208.621 1.00 58.40 3192 ALA B CA 1
ATOM 21947 C C . ALA B 1 3223 ? 208.490 218.447 208.083 1.00 55.97 3192 ALA B C 1
ATOM 21948 O O . ALA B 1 3223 ? 208.417 218.214 206.874 1.00 56.18 3192 ALA B O 1
ATOM 21955 N N . ARG B 1 3224 ? 207.898 217.693 209.006 1.00 56.21 3193 ARG B N 1
ATOM 21956 C CA . ARG B 1 3224 ? 207.252 216.432 208.685 1.00 57.29 3193 ARG B CA 1
ATOM 21957 C C . ARG B 1 3224 ? 205.957 216.586 207.903 1.00 55.88 3193 ARG B C 1
ATOM 21958 O O . ARG B 1 3224 ? 205.489 215.604 207.323 1.00 55.13 3193 ARG B O 1
ATOM 21979 N N . SER B 1 3225 ? 205.373 217.776 207.870 1.00 47.77 3194 SER B N 1
ATOM 21980 C CA . SER B 1 3225 ? 204.135 218.021 207.149 1.00 44.37 3194 SER B CA 1
ATOM 21981 C C . SER B 1 3225 ? 204.343 219.140 206.138 1.00 43.64 3194 SER B C 1
ATOM 21982 O O . SER B 1 3225 ? 204.732 220.254 206.503 1.00 47.09 3194 SER B O 1
ATOM 21990 N N . ALA B 1 3226 ? 204.089 218.833 204.869 1.00 35.20 3195 ALA B N 1
ATOM 21991 C CA . ALA B 1 3226 ? 204.239 219.817 203.808 1.00 28.30 3195 ALA B CA 1
ATOM 21992 C C . ALA B 1 3226 ? 203.518 221.109 204.160 1.00 26.21 3195 ALA B C 1
ATOM 21993 O O . ALA B 1 3226 ? 202.333 221.104 204.504 1.00 30.11 3195 ALA B O 1
ATOM 22000 N N . ALA B 1 3227 ? 204.249 222.221 204.060 1.00 23.69 3196 ALA B N 1
ATOM 22001 C CA . ALA B 1 3227 ? 203.653 223.534 204.261 1.00 23.63 3196 ALA B CA 1
ATOM 22002 C C . ALA B 1 3227 ? 202.348 223.678 203.505 1.00 18.02 3196 ALA B C 1
ATOM 22003 O O . ALA B 1 3227 ? 201.387 224.249 204.029 1.00 30.46 3196 ALA B O 1
ATOM 22010 N N . TRP B 1 3228 ? 202.296 223.182 202.279 1.00 17.64 3197 TRP B N 1
ATOM 22011 C CA . TRP B 1 3228 ? 201.096 223.247 201.467 1.00 18.61 3197 TRP B CA 1
ATOM 22012 C C . TRP B 1 3228 ? 200.903 221.916 200.766 1.00 17.36 3197 TRP B C 1
ATOM 22013 O O . TRP B 1 3228 ? 201.873 221.284 200.346 1.00 19.33 3197 TRP B O 1
ATOM 22034 N N . SER B 1 3229 ? 199.651 221.501 200.640 1.00 15.22 3198 SER B N 1
ATOM 22035 C CA . SER B 1 3229 ? 199.327 220.241 199.997 1.00 15.51 3198 SER B CA 1
ATOM 22036 C C . SER B 1 3229 ? 198.108 220.420 199.118 1.00 19.48 3198 SER B C 1
ATOM 22037 O O . SER B 1 3229 ? 197.236 221.246 199.398 1.00 28.82 3198 SER B O 1
ATOM 22045 N N . TYR B 1 3230 ? 198.072 219.658 198.042 1.00 18.89 3199 TYR B N 1
ATOM 22046 C CA . TYR B 1 3230 ? 196.960 219.668 197.110 1.00 23.65 3199 TYR B CA 1
ATOM 22047 C C . TYR B 1 3230 ? 196.509 218.235 196.903 1.00 20.44 3199 TYR B C 1
ATOM 22048 O O . TYR B 1 3230 ? 197.311 217.377 196.533 1.00 23.19 3199 TYR B O 1
ATOM 22066 N N . ILE B 1 3231 ? 195.237 217.980 197.141 1.00 23.47 3200 ILE B N 1
ATOM 22067 C CA . ILE B 1 3231 ? 194.670 216.655 196.943 1.00 21.36 3200 ILE B CA 1
ATOM 22068 C C . ILE B 1 3231 ? 194.090 216.606 195.542 1.00 17.02 3200 ILE B C 1
ATOM 22069 O O . ILE B 1 3231 ? 193.171 217.360 195.219 1.00 25.80 3200 ILE B O 1
ATOM 22085 N N . PHE B 1 3232 ? 194.631 215.734 194.709 1.00 19.81 3201 PHE B N 1
ATOM 22086 C CA . PHE B 1 3232 ? 194.138 215.600 193.353 1.00 21.35 3201 PHE B CA 1
ATOM 22087 C C . PHE B 1 3232 ? 192.856 214.785 193.326 1.00 27.96 3201 PHE B C 1
ATOM 22088 O O . PHE B 1 3232 ? 192.793 213.678 193.864 1.00 33.17 3201 PHE B O 1
ATOM 22105 N N . LEU B 1 3233 ? 191.830 215.346 192.706 1.00 35.36 3202 LEU B N 1
ATOM 22106 C CA . LEU B 1 3233 ? 190.688 214.542 192.333 1.00 37.03 3202 LEU B CA 1
ATOM 22107 C C . LEU B 1 3233 ? 191.156 213.450 191.376 1.00 37.52 3202 LEU B C 1
ATOM 22108 O O . LEU B 1 3233 ? 192.112 213.645 190.625 1.00 36.69 3202 LEU B O 1
ATOM 22124 N N . PRO B 1 3234 ? 190.517 212.286 191.397 1.00 43.57 3203 PRO B N 1
ATOM 22125 C CA . PRO B 1 3234 ? 191.041 211.168 190.600 1.00 40.16 3203 PRO B CA 1
ATOM 22126 C C . PRO B 1 3234 ? 191.175 211.481 189.118 1.00 38.35 3203 PRO B C 1
ATOM 22127 O O . PRO B 1 3234 ? 191.978 210.841 188.433 1.00 40.53 3203 PRO B O 1
ATOM 22138 N N . GLU B 1 3235 ? 190.442 212.460 188.600 1.00 45.75 3204 GLU B N 1
ATOM 22139 C CA . GLU B 1 3235 ? 190.515 212.812 187.189 1.00 47.32 3204 GLU B CA 1
ATOM 22140 C C . GLU B 1 3235 ? 191.462 213.978 186.911 1.00 47.53 3204 GLU B C 1
ATOM 22141 O O . GLU B 1 3235 ? 191.637 214.354 185.749 1.00 48.11 3204 GLU B O 1
ATOM 22153 N N . GLU B 1 3236 ? 192.074 214.554 187.939 1.00 38.18 3205 GLU B N 1
ATOM 22154 C CA . GLU B 1 3236 ? 192.881 215.758 187.791 1.00 32.84 3205 GLU B CA 1
ATOM 22155 C C . GLU B 1 3236 ? 194.334 215.405 187.522 1.00 28.11 3205 GLU B C 1
ATOM 22156 O O . GLU B 1 3236 ? 194.967 214.706 188.317 1.00 32.66 3205 GLU B O 1
ATOM 22168 N N . ALA B 1 3237 ? 194.858 215.905 186.411 1.00 21.43 3206 ALA B N 1
ATOM 22169 C CA . ALA B 1 3237 ? 196.264 215.748 186.077 1.00 18.59 3206 ALA B CA 1
ATOM 22170 C C . ALA B 1 3237 ? 197.123 216.908 186.560 1.00 20.70 3206 ALA B C 1
ATOM 22171 O O . ALA B 1 3237 ? 198.274 216.690 186.945 1.00 22.28 3206 ALA B O 1
ATOM 22178 N N . TRP B 1 3238 ? 196.587 218.125 186.572 1.00 18.12 3207 TRP B N 1
ATOM 22179 C CA . TRP B 1 3238 ? 197.356 219.321 186.883 1.00 13.93 3207 TRP B CA 1
ATOM 22180 C C . TRP B 1 3238 ? 196.717 220.073 188.035 1.00 19.71 3207 TRP B C 1
ATOM 22181 O O . TRP B 1 3238 ? 195.490 220.168 188.119 1.00 29.30 3207 TRP B O 1
ATOM 22202 N N . CYS B 1 3239 ? 197.553 220.609 188.908 1.00 17.01 3208 CYS B N 1
ATOM 22203 C CA . CYS B 1 3239 ? 197.178 221.620 189.876 1.00 22.19 3208 CYS B CA 1
ATOM 22204 C C . CYS B 1 3239 ? 197.816 222.926 189.431 1.00 22.08 3208 CYS B C 1
ATOM 22205 O O . CYS B 1 3239 ? 198.837 222.921 188.753 1.00 26.51 3208 CYS B O 1
ATOM 22213 N N . ASP B 1 3240 ? 197.210 224.046 189.780 1.00 22.69 3209 ASP B N 1
ATOM 22214 C CA . ASP B 1 3240 ? 197.742 225.337 189.377 1.00 26.23 3209 ASP B CA 1
ATOM 22215 C C . ASP B 1 3240 ? 197.846 226.252 190.586 1.00 20.60 3209 ASP B C 1
ATOM 22216 O O . ASP B 1 3240 ? 197.009 226.201 191.490 1.00 29.79 3209 ASP B O 1
ATOM 22225 N N . LEU B 1 3241 ? 198.910 227.040 190.611 1.00 19.52 3210 LEU B N 1
ATOM 22226 C CA . LEU B 1 3241 ? 199.140 228.082 191.597 1.00 16.43 3210 LEU B CA 1
ATOM 22227 C C . LEU B 1 3241 ? 199.590 229.318 190.838 1.00 13.85 3210 LEU B C 1
ATOM 22228 O O . LEU B 1 3241 ? 200.628 229.293 190.176 1.00 17.70 3210 LEU B O 1
ATOM 22244 N N . THR B 1 3242 ? 198.802 230.373 190.894 1.00 16.85 3211 THR B N 1
ATOM 22245 C CA . THR B 1 3242 ? 199.161 231.625 190.254 1.00 12.90 3211 THR B CA 1
ATOM 22246 C C . THR B 1 3242 ? 199.601 232.611 191.322 1.00 12.21 3211 THR B C 1
ATOM 22247 O O . THR B 1 3242 ? 198.880 232.846 192.292 1.00 17.48 3211 THR B O 1
ATOM 22258 N N . ILE B 1 3243 ? 200.784 233.175 191.140 1.00 14.40 3212 ILE B N 1
ATOM 22259 C CA . ILE B 1 3243 ? 201.328 234.193 192.019 1.00 8.21 3212 ILE B CA 1
ATOM 22260 C C . ILE B 1 3243 ? 201.259 235.510 191.273 1.00 8.30 3212 ILE B C 1
ATOM 22261 O O . ILE B 1 3243 ? 201.920 235.686 190.245 1.00 19.54 3212 ILE B O 1
ATOM 22277 N N . HIS B 1 3244 ? 200.420 236.409 191.757 1.00 13.11 3213 HIS B N 1
ATOM 22278 C CA . HIS B 1 3244 ? 200.343 237.761 191.238 1.00 13.04 3213 HIS B CA 1
ATOM 22279 C C . HIS B 1 3244 ? 201.279 238.631 192.055 1.00 11.62 3213 HIS B C 1
ATOM 22280 O O . HIS B 1 3244 ? 201.238 238.606 193.286 1.00 18.26 3213 HIS B O 1
ATOM 22294 N N . LEU B 1 3245 ? 202.123 239.358 191.383 1.00 22.00 3214 LEU B N 1
ATOM 22295 C CA . LEU B 1 3245 ? 203.022 240.262 192.061 1.00 12.89 3214 LEU B CA 1
ATOM 22296 C C . LEU B 1 3245 ? 202.422 241.663 192.077 1.00 12.33 3214 LEU B C 1
ATOM 22297 O O . LEU B 1 3245 ? 201.595 242.000 191.232 1.00 17.49 3214 LEU B O 1
ATOM 22313 N N . PRO B 1 3246 ? 202.784 242.481 193.066 1.00 23.74 3215 PRO B N 1
ATOM 22314 C CA . PRO B 1 3246 ? 202.221 243.835 193.125 1.00 21.61 3215 PRO B CA 1
ATOM 22315 C C . PRO B 1 3246 ? 202.603 244.695 191.933 1.00 19.57 3215 PRO B C 1
ATOM 22316 O O . PRO B 1 3246 ? 201.849 245.601 191.569 1.00 26.57 3215 PRO B O 1
ATOM 22327 N N . ALA B 1 3247 ? 203.755 244.443 191.325 1.00 18.26 3216 ALA B N 1
ATOM 22328 C CA . ALA B 1 3247 ? 204.190 245.168 190.143 1.00 15.55 3216 ALA B CA 1
ATOM 22329 C C . ALA B 1 3247 ? 205.000 244.220 189.280 1.00 12.34 3216 ALA B C 1
ATOM 22330 O O . ALA B 1 3247 ? 205.519 243.213 189.759 1.00 29.04 3216 ALA B O 1
ATOM 22337 N N . ALA B 1 3248 ? 205.114 244.551 187.999 1.00 13.99 3217 ALA B N 1
ATOM 22338 C CA . ALA B 1 3248 ? 205.955 243.747 187.128 1.00 9.10 3217 ALA B CA 1
ATOM 22339 C C . ALA B 1 3248 ? 207.386 243.741 187.642 1.00 2.36 3217 ALA B C 1
ATOM 22340 O O . ALA B 1 3248 ? 207.863 244.710 188.232 1.00 12.88 3217 ALA B O 1
ATOM 22347 N N . VAL B 1 3249 ? 208.062 242.620 187.440 1.00 9.42 3218 VAL B N 1
ATOM 22348 C CA . VAL B 1 3249 ? 209.473 242.476 187.751 1.00 0.00 3218 VAL B CA 1
ATOM 22349 C C . VAL B 1 3249 ? 210.137 241.738 186.598 1.00 6.95 3218 VAL B C 1
ATOM 22350 O O . VAL B 1 3249 ? 209.485 241.120 185.765 1.00 17.01 3218 VAL B O 1
ATOM 22363 N N . LEU B 1 3250 ? 211.448 241.813 186.563 1.00 4.08 3219 LEU B N 1
ATOM 22364 C CA . LEU B 1 3250 ? 212.257 241.052 185.625 1.00 9.98 3219 LEU B CA 1
ATOM 22365 C C . LEU B 1 3250 ? 212.563 239.703 186.263 1.00 8.05 3219 LEU B C 1
ATOM 22366 O O . LEU B 1 3250 ? 213.533 239.560 187.005 1.00 20.00 3219 LEU B O 1
ATOM 22382 N N . LEU B 1 3251 ? 211.708 238.723 185.990 1.00 15.88 3220 LEU B N 1
ATOM 22383 C CA . LEU B 1 3251 ? 211.839 237.393 186.560 1.00 7.71 3220 LEU B CA 1
ATOM 22384 C C . LEU B 1 3251 ? 212.965 236.648 185.870 1.00 1.99 3220 LEU B C 1
ATOM 22385 O O . LEU B 1 3251 ? 212.995 236.555 184.640 1.00 21.40 3220 LEU B O 1
ATOM 22401 N N . LYS B 1 3252 ? 213.887 236.120 186.661 1.00 7.01 3221 LYS B N 1
ATOM 22402 C CA . LYS B 1 3252 ? 215.030 235.361 186.189 1.00 19.40 3221 LYS B CA 1
ATOM 22403 C C . LYS B 1 3252 ? 215.012 233.917 186.649 1.00 11.59 3221 LYS B C 1
ATOM 22404 O O . LYS B 1 3252 ? 215.556 233.067 185.966 1.00 15.87 3221 LYS B O 1
ATOM 22423 N N . GLU B 1 3253 ? 214.429 233.618 187.805 1.00 13.46 3222 GLU B N 1
ATOM 22424 C CA . GLU B 1 3253 ? 214.414 232.256 188.313 1.00 15.10 3222 GLU B CA 1
ATOM 22425 C C . GLU B 1 3253 ? 213.144 232.017 189.111 1.00 9.58 3222 GLU B C 1
ATOM 22426 O O . GLU B 1 3253 ? 212.565 232.937 189.689 1.00 14.82 3222 GLU B O 1
ATOM 22438 N N . ILE B 1 3254 ? 212.735 230.757 189.132 1.00 11.56 3223 ILE B N 1
ATOM 22439 C CA . ILE B 1 3254 ? 211.604 230.282 189.907 1.00 10.75 3223 ILE B CA 1
ATOM 22440 C C . ILE B 1 3254 ? 212.080 229.068 190.679 1.00 10.00 3223 ILE B C 1
ATOM 22441 O O . ILE B 1 3254 ? 212.470 228.062 190.080 1.00 19.69 3223 ILE B O 1
ATOM 22457 N N . HIS B 1 3255 ? 212.080 229.170 191.996 1.00 16.09 3224 HIS B N 1
ATOM 22458 C CA . HIS B 1 3255 ? 212.465 228.071 192.863 1.00 13.56 3224 HIS B CA 1
ATOM 22459 C C . HIS B 1 3255 ? 211.207 227.477 193.466 1.00 13.63 3224 HIS B C 1
ATOM 22460 O O . HIS B 1 3255 ? 210.312 228.205 193.891 1.00 18.38 3224 HIS B O 1
ATOM 22474 N N . ILE B 1 3256 ? 211.133 226.159 193.461 1.00 14.21 3225 ILE B N 1
ATOM 22475 C CA . ILE B 1 3256 ? 210.043 225.423 194.070 1.00 15.39 3225 ILE B CA 1
ATOM 22476 C C . ILE B 1 3256 ? 210.674 224.385 194.965 1.00 16.09 3225 ILE B C 1
ATOM 22477 O O . ILE B 1 3256 ? 211.422 223.522 194.493 1.00 22.33 3225 ILE B O 1
ATOM 22493 N N . GLN B 1 3257 ? 210.393 224.483 196.247 1.00 20.12 3226 GLN B N 1
ATOM 22494 C CA . GLN B 1 3257 ? 210.898 223.545 197.213 1.00 18.94 3226 GLN B CA 1
ATOM 22495 C C . GLN B 1 3257 ? 209.818 222.515 197.477 1.00 17.31 3226 GLN B C 1
ATOM 22496 O O . GLN B 1 3257 ? 208.755 222.873 198.000 1.00 17.72 3226 GLN B O 1
ATOM 22510 N N . PRO B 1 3258 ? 210.017 221.255 197.118 1.00 16.22 3227 PRO B N 1
ATOM 22511 C CA . PRO B 1 3258 ? 209.054 220.222 197.492 1.00 19.93 3227 PRO B CA 1
ATOM 22512 C C . PRO B 1 3258 ? 209.269 219.812 198.943 1.00 16.78 3227 PRO B C 1
ATOM 22513 O O . PRO B 1 3258 ? 210.264 220.155 199.577 1.00 26.55 3227 PRO B O 1
ATOM 22524 N N . HIS B 1 3259 ? 208.313 219.061 199.464 1.00 27.20 3228 HIS B N 1
ATOM 22525 C CA . HIS B 1 3259 ? 208.400 218.550 200.831 1.00 22.28 3228 HIS B CA 1
ATOM 22526 C C . HIS B 1 3259 ? 209.478 217.478 200.882 1.00 23.52 3228 HIS B C 1
ATOM 22527 O O . HIS B 1 3259 ? 209.292 216.365 200.391 1.00 25.16 3228 HIS B O 1
ATOM 22541 N N . LEU B 1 3260 ? 210.623 217.809 201.484 1.00 25.42 3229 LEU B N 1
ATOM 22542 C CA . LEU B 1 3260 ? 211.764 216.902 201.430 1.00 29.24 3229 LEU B CA 1
ATOM 22543 C C . LEU B 1 3260 ? 211.476 215.583 202.125 1.00 34.61 3229 LEU B C 1
ATOM 22544 O O . LEU B 1 3260 ? 211.988 214.539 201.707 1.00 35.00 3229 LEU B O 1
ATOM 22560 N N . ALA B 1 3261 ? 210.673 215.606 203.187 1.00 37.68 3230 ALA B N 1
ATOM 22561 C CA . ALA B 1 3261 ? 210.426 214.386 203.943 1.00 36.84 3230 ALA B CA 1
ATOM 22562 C C . ALA B 1 3261 ? 209.638 213.376 203.122 1.00 34.71 3230 ALA B C 1
ATOM 22563 O O . ALA B 1 3261 ? 209.821 212.165 203.280 1.00 42.04 3230 ALA B O 1
ATOM 22570 N N . SER B 1 3262 ? 208.770 213.849 202.239 1.00 29.90 3231 SER B N 1
ATOM 22571 C CA . SER B 1 3262 ? 207.896 212.994 201.441 1.00 24.83 3231 SER B CA 1
ATOM 22572 C C . SER B 1 3262 ? 208.065 213.349 199.966 1.00 23.23 3231 SER B C 1
ATOM 22573 O O . SER B 1 3262 ? 207.184 213.953 199.361 1.00 26.64 3231 SER B O 1
ATOM 22581 N N . LEU B 1 3263 ? 209.199 212.960 199.386 1.00 23.62 3232 LEU B N 1
ATOM 22582 C CA . LEU B 1 3263 ? 209.466 213.319 198.000 1.00 21.18 3232 LEU B CA 1
ATOM 22583 C C . LEU B 1 3263 ? 208.552 212.613 197.014 1.00 20.96 3232 LEU B C 1
ATOM 22584 O O . LEU B 1 3263 ? 208.561 212.966 195.834 1.00 29.04 3232 LEU B O 1
ATOM 22600 N N . ALA B 1 3264 ? 207.763 211.634 197.452 1.00 17.56 3233 ALA B N 1
ATOM 22601 C CA . ALA B 1 3264 ? 206.760 211.068 196.564 1.00 18.77 3233 ALA B CA 1
ATOM 22602 C C . ALA B 1 3264 ? 205.681 212.078 196.207 1.00 20.08 3233 ALA B C 1
ATOM 22603 O O . ALA B 1 3264 ? 205.040 211.933 195.167 1.00 25.61 3233 ALA B O 1
ATOM 22610 N N . THR B 1 3265 ? 205.469 213.097 197.032 1.00 20.07 3234 THR B N 1
ATOM 22611 C CA . THR B 1 3265 ? 204.465 214.110 196.747 1.00 18.95 3234 THR B CA 1
ATOM 22612 C C . THR B 1 3265 ? 205.006 215.263 195.903 1.00 16.18 3234 THR B C 1
ATOM 22613 O O . THR B 1 3265 ? 204.285 216.235 195.674 1.00 17.90 3234 THR B O 1
ATOM 22624 N N . CYS B 1 3266 ? 206.243 215.172 195.439 1.00 11.39 3235 CYS B N 1
ATOM 22625 C CA . CYS B 1 3266 ? 206.799 216.192 194.567 1.00 12.90 3235 CYS B CA 1
ATOM 22626 C C . CYS B 1 3266 ? 206.085 216.145 193.218 1.00 14.78 3235 CYS B C 1
ATOM 22627 O O . CYS B 1 3266 ? 205.787 215.060 192.720 1.00 22.23 3235 CYS B O 1
ATOM 22635 N N . PRO B 1 3267 ? 205.788 217.291 192.607 1.00 14.41 3236 PRO B N 1
ATOM 22636 C CA . PRO B 1 3267 ? 205.164 217.254 191.279 1.00 11.62 3236 PRO B CA 1
ATOM 22637 C C . PRO B 1 3267 ? 206.030 216.480 190.298 1.00 7.37 3236 PRO B C 1
ATOM 22638 O O . PRO B 1 3267 ? 207.258 216.521 190.357 1.00 15.17 3236 PRO B O 1
ATOM 22649 N N . SER B 1 3268 ? 205.378 215.714 189.429 1.00 13.99 3237 SER B N 1
ATOM 22650 C CA . SER B 1 3268 ? 206.127 214.976 188.425 1.00 15.68 3237 SER B CA 1
ATOM 22651 C C . SER B 1 3268 ? 206.744 215.921 187.406 1.00 7.90 3237 SER B C 1
ATOM 22652 O O . SER B 1 3268 ? 207.772 215.601 186.808 1.00 13.67 3237 SER B O 1
ATOM 22660 N N . SER B 1 3269 ? 206.116 217.070 187.188 1.00 8.19 3238 SER B N 1
ATOM 22661 C CA . SER B 1 3269 ? 206.601 218.057 186.238 1.00 7.56 3238 SER B CA 1
ATOM 22662 C C . SER B 1 3269 ? 205.960 219.396 186.560 1.00 8.10 3238 SER B C 1
ATOM 22663 O O . SER B 1 3269 ? 204.959 219.472 187.273 1.00 13.46 3238 SER B O 1
ATOM 22671 N N . VAL B 1 3270 ? 206.547 220.457 186.016 1.00 14.42 3239 VAL B N 1
ATOM 22672 C CA . VAL B 1 3270 ? 206.107 221.818 186.291 1.00 9.41 3239 VAL B CA 1
ATOM 22673 C C . VAL B 1 3270 ? 206.099 222.599 184.987 1.00 8.36 3239 VAL B C 1
ATOM 22674 O O . VAL B 1 3270 ? 207.105 222.640 184.276 1.00 14.29 3239 VAL B O 1
ATOM 22687 N N . SER B 1 3271 ? 204.977 223.213 184.684 1.00 9.45 3240 SER B N 1
ATOM 22688 C CA . SER B 1 3271 ? 204.820 224.051 183.513 1.00 15.24 3240 SER B CA 1
ATOM 22689 C C . SER B 1 3271 ? 204.684 225.486 183.996 1.00 10.34 3240 SER B C 1
ATOM 22690 O O . SER B 1 3271 ? 203.728 225.825 184.696 1.00 13.40 3240 SER B O 1
ATOM 22698 N N . VAL B 1 3272 ? 205.654 226.311 183.662 1.00 10.75 3241 VAL B N 1
ATOM 22699 C CA . VAL B 1 3272 ? 205.675 227.695 184.095 1.00 14.03 3241 VAL B CA 1
ATOM 22700 C C . VAL B 1 3272 ? 205.065 228.551 183.001 1.00 13.46 3241 VAL B C 1
ATOM 22701 O O . VAL B 1 3272 ? 205.490 228.496 181.843 1.00 18.66 3241 VAL B O 1
ATOM 22714 N N . GLU B 1 3273 ? 204.068 229.323 183.361 1.00 7.34 3242 GLU B N 1
ATOM 22715 C CA . GLU B 1 3273 ? 203.555 230.368 182.511 1.00 12.18 3242 GLU B CA 1
ATOM 22716 C C . GLU B 1 3273 ? 203.885 231.681 183.187 1.00 7.26 3242 GLU B C 1
ATOM 22717 O O . GLU B 1 3273 ? 203.920 231.770 184.412 1.00 14.83 3242 GLU B O 1
ATOM 22729 N N . VAL B 1 3274 ? 204.147 232.684 182.382 1.00 11.86 3243 VAL B N 1
ATOM 22730 C CA . VAL B 1 3274 ? 204.454 234.009 182.878 1.00 14.86 3243 VAL B CA 1
ATOM 22731 C C . VAL B 1 3274 ? 203.527 234.986 182.186 1.00 10.08 3243 VAL B C 1
ATOM 22732 O O . VAL B 1 3274 ? 203.190 234.815 181.012 1.00 21.50 3243 VAL B O 1
ATOM 22745 N N . SER B 1 3275 ? 203.119 236.006 182.912 1.00 12.85 3244 SER B N 1
ATOM 22746 C CA . SER B 1 3275 ? 202.289 237.068 182.379 1.00 13.64 3244 SER B CA 1
ATOM 22747 C C . SER B 1 3275 ? 202.958 238.388 182.724 1.00 10.21 3244 SER B C 1
ATOM 22748 O O . SER B 1 3275 ? 203.196 238.675 183.903 1.00 16.54 3244 SER B O 1
ATOM 22756 N N . ALA B 1 3276 ? 203.280 239.167 181.690 1.00 18.07 3245 ALA B N 1
ATOM 22757 C CA . ALA B 1 3276 ? 203.841 240.496 181.898 1.00 18.83 3245 ALA B CA 1
ATOM 22758 C C . ALA B 1 3276 ? 202.780 241.457 182.404 1.00 17.43 3245 ALA B C 1
ATOM 22759 O O . ALA B 1 3276 ? 203.036 242.240 183.320 1.00 21.19 3245 ALA B O 1
ATOM 22766 N N . ASP B 1 3277 ? 201.578 241.398 181.839 1.00 23.39 3246 ASP B N 1
ATOM 22767 C CA . ASP B 1 3277 ? 200.480 242.230 182.302 1.00 27.46 3246 ASP B CA 1
ATOM 22768 C C . ASP B 1 3277 ? 199.700 241.606 183.451 1.00 30.23 3246 ASP B C 1
ATOM 22769 O O . ASP B 1 3277 ? 198.807 242.260 183.987 1.00 35.30 3246 ASP B O 1
ATOM 22778 N N . GLY B 1 3278 ? 200.012 240.374 183.840 1.00 24.70 3247 GLY B N 1
ATOM 22779 C CA . GLY B 1 3278 ? 199.271 239.717 184.897 1.00 24.66 3247 GLY B CA 1
ATOM 22780 C C . GLY B 1 3278 ? 197.849 239.360 184.536 1.00 27.98 3247 GLY B C 1
ATOM 22781 O O . GLY B 1 3278 ? 196.980 239.357 185.409 1.00 34.46 3247 GLY B O 1
ATOM 22785 N N . VAL B 1 3279 ? 197.581 239.078 183.266 1.00 34.69 3248 VAL B N 1
ATOM 22786 C CA . VAL B 1 3279 ? 196.237 238.745 182.802 1.00 34.84 3248 VAL B CA 1
ATOM 22787 C C . VAL B 1 3279 ? 196.336 237.603 181.802 1.00 28.88 3248 VAL B C 1
ATOM 22788 O O . VAL B 1 3279 ? 195.691 236.563 181.962 1.00 35.07 3248 VAL B O 1
ATOM 22801 N N . ASN B 1 3280 ? 197.159 237.780 180.779 1.00 26.86 3249 ASN B N 1
ATOM 22802 C CA . ASN B 1 3280 ? 197.337 236.789 179.730 1.00 24.81 3249 ASN B CA 1
ATOM 22803 C C . ASN B 1 3280 ? 198.588 235.986 180.039 1.00 22.04 3249 ASN B C 1
ATOM 22804 O O . ASN B 1 3280 ? 199.705 236.499 179.945 1.00 30.17 3249 ASN B O 1
ATOM 22815 N N . MET B 1 3281 ? 198.394 234.732 180.412 1.00 21.30 3250 MET B N 1
ATOM 22816 C CA . MET B 1 3281 ? 199.487 233.847 180.754 1.00 22.95 3250 MET B CA 1
ATOM 22817 C C . MET B 1 3281 ? 200.026 233.200 179.494 1.00 18.79 3250 MET B C 1
ATOM 22818 O O . MET B 1 3281 ? 199.265 232.823 178.605 1.00 33.38 3250 MET B O 1
ATOM 22832 N N . LEU B 1 3282 ? 201.339 233.073 179.420 1.00 20.14 3251 LEU B N 1
ATOM 22833 C CA . LEU B 1 3282 ? 201.962 232.382 178.319 1.00 15.36 3251 LEU B CA 1
ATOM 22834 C C . LEU B 1 3282 ? 202.921 231.339 178.862 1.00 10.66 3251 LEU B C 1
ATOM 22835 O O . LEU B 1 3282 ? 203.827 231.685 179.628 1.00 15.42 3251 LEU B O 1
ATOM 22851 N N . PRO B 1 3283 ? 202.763 230.068 178.511 1.00 20.16 3252 PRO B N 1
ATOM 22852 C CA . PRO B 1 3283 ? 203.761 229.082 178.917 1.00 14.49 3252 PRO B CA 1
ATOM 22853 C C . PRO B 1 3283 ? 205.147 229.544 178.520 1.00 14.53 3252 PRO B C 1
ATOM 22854 O O . PRO B 1 3283 ? 205.344 230.101 177.443 1.00 20.04 3252 PRO B O 1
ATOM 22865 N N . LEU B 1 3284 ? 206.105 229.317 179.410 1.00 15.69 3253 LEU B N 1
ATOM 22866 C CA . LEU B 1 3284 ? 207.498 229.592 179.091 1.00 17.29 3253 LEU B CA 1
ATOM 22867 C C . LEU B 1 3284 ? 208.085 228.505 178.205 1.00 19.46 3253 LEU B C 1
ATOM 22868 O O . LEU B 1 3284 ? 208.724 228.801 177.196 1.00 32.60 3253 LEU B O 1
ATOM 22884 N N . SER B 1 3285 ? 207.889 227.247 178.569 1.00 19.11 3254 SER B N 1
ATOM 22885 C CA . SER B 1 3285 ? 208.485 226.135 177.843 1.00 15.69 3254 SER B CA 1
ATOM 22886 C C . SER B 1 3285 ? 207.595 224.922 178.052 1.00 5.92 3254 SER B C 1
ATOM 22887 O O . SER B 1 3285 ? 206.550 225.009 178.693 1.00 22.77 3254 SER B O 1
ATOM 22895 N N . THR B 1 3286 ? 208.012 223.786 177.517 1.00 10.55 3255 THR B N 1
ATOM 22896 C CA . THR B 1 3286 ? 207.315 222.562 177.847 1.00 13.27 3255 THR B CA 1
ATOM 22897 C C . THR B 1 3286 ? 207.608 222.210 179.306 1.00 11.11 3255 THR B C 1
ATOM 22898 O O . THR B 1 3286 ? 208.618 222.640 179.859 1.00 18.00 3255 THR B O 1
ATOM 22909 N N . PRO B 1 3287 ? 206.724 221.458 179.957 1.00 18.78 3256 PRO B N 1
ATOM 22910 C CA . PRO B 1 3287 ? 206.912 221.176 181.383 1.00 9.76 3256 PRO B CA 1
ATOM 22911 C C . PRO B 1 3287 ? 208.287 220.601 181.673 1.00 10.91 3256 PRO B C 1
ATOM 22912 O O . PRO B 1 3287 ? 208.787 219.743 180.953 1.00 17.27 3256 PRO B O 1
ATOM 22923 N N A VAL B 1 3288 ? 208.902 221.082 182.741 0.50 11.90 3257 VAL B N 1
ATOM 22924 N N B VAL B 1 3288 ? 208.887 221.082 182.748 0.50 12.68 3257 VAL B N 1
ATOM 22925 C CA A VAL B 1 3288 ? 210.194 220.573 183.184 0.50 13.02 3257 VAL B CA 1
ATOM 22926 C CA B VAL B 1 3288 ? 210.166 220.582 183.233 0.50 12.75 3257 VAL B CA 1
ATOM 22927 C C A VAL B 1 3288 ? 209.943 219.361 184.074 0.50 9.76 3257 VAL B C 1
ATOM 22928 C C B VAL B 1 3288 ? 209.902 219.333 184.059 0.50 10.73 3257 VAL B C 1
ATOM 22929 O O A VAL B 1 3288 ? 209.049 219.382 184.921 0.50 17.09 3257 VAL B O 1
ATOM 22930 O O B VAL B 1 3288 ? 208.977 219.310 184.871 0.50 18.24 3257 VAL B O 1
ATOM 22955 N N . VAL B 1 3289 ? 210.715 218.298 183.871 1.00 12.85 3258 VAL B N 1
ATOM 22956 C CA . VAL B 1 3289 ? 210.543 217.088 184.663 1.00 14.97 3258 VAL B CA 1
ATOM 22957 C C . VAL B 1 3289 ? 211.137 217.309 186.045 1.00 13.28 3258 VAL B C 1
ATOM 22958 O O . VAL B 1 3289 ? 212.315 217.651 186.184 1.00 22.07 3258 VAL B O 1
ATOM 22972 N N . THR B 1 3290 ? 210.331 217.092 187.078 1.00 10.54 3259 THR B N 1
ATOM 22973 C CA . THR B 1 3290 ? 210.759 217.390 188.434 1.00 12.55 3259 THR B CA 1
ATOM 22974 C C . THR B 1 3290 ? 210.683 216.222 189.404 1.00 14.98 3259 THR B C 1
ATOM 22975 O O . THR B 1 3290 ? 211.039 216.401 190.572 1.00 22.70 3259 THR B O 1
ATOM 22986 N N . SER B 1 3291 ? 210.256 215.041 188.969 1.00 15.87 3260 SER B N 1
ATOM 22987 C CA . SER B 1 3291 ? 210.243 213.892 189.865 1.00 14.26 3260 SER B CA 1
ATOM 22988 C C . SER B 1 3291 ? 211.668 213.538 190.266 1.00 18.52 3260 SER B C 1
ATOM 22989 O O . SER B 1 3291 ? 212.583 213.566 189.442 1.00 18.90 3260 SER B O 1
ATOM 22997 N N . GLY B 1 3292 ? 211.856 213.207 191.538 1.00 22.97 3261 GLY B N 1
ATOM 22998 C CA . GLY B 1 3292 ? 213.161 212.868 192.052 1.00 21.32 3261 GLY B CA 1
ATOM 22999 C C . GLY B 1 3292 ? 214.028 214.047 192.435 1.00 20.07 3261 GLY B C 1
ATOM 23000 O O . GLY B 1 3292 ? 215.161 213.840 192.880 1.00 27.73 3261 GLY B O 1
ATOM 23004 N N . LEU B 1 3293 ? 213.544 215.271 192.266 1.00 16.85 3262 LEU B N 1
ATOM 23005 C CA . LEU B 1 3293 ? 214.307 216.459 192.617 1.00 19.40 3262 LEU B CA 1
ATOM 23006 C C . LEU B 1 3293 ? 213.995 216.882 194.045 1.00 18.23 3262 LEU B C 1
ATOM 23007 O O . LEU B 1 3293 ? 212.832 216.925 194.450 1.00 20.89 3262 LEU B O 1
ATOM 23023 N N . THR B 1 3294 ? 215.040 217.206 194.795 1.00 20.94 3263 THR B N 1
ATOM 23024 C CA . THR B 1 3294 ? 214.864 217.765 196.125 1.00 24.63 3263 THR B CA 1
ATOM 23025 C C . THR B 1 3294 ? 214.639 219.268 196.080 1.00 19.96 3263 THR B C 1
ATOM 23026 O O . THR B 1 3294 ? 214.167 219.847 197.063 1.00 27.32 3263 THR B O 1
ATOM 23037 N N . TYR B 1 3295 ? 214.932 219.899 194.948 1.00 19.06 3264 TYR B N 1
ATOM 23038 C CA . TYR B 1 3295 ? 214.817 221.338 194.793 1.00 19.15 3264 TYR B CA 1
ATOM 23039 C C . TYR B 1 3295 ? 214.663 221.638 193.314 1.00 16.71 3264 TYR B C 1
ATOM 23040 O O . TYR B 1 3295 ? 215.458 221.163 192.503 1.00 24.88 3264 TYR B O 1
ATOM 23058 N N . ILE B 1 3296 ? 213.637 222.396 192.971 1.00 10.67 3265 ILE B N 1
ATOM 23059 C CA . ILE B 1 3296 ? 213.307 222.688 191.585 1.00 13.28 3265 ILE B CA 1
ATOM 23060 C C . ILE B 1 3296 ? 213.727 224.122 191.307 1.00 11.36 3265 ILE B C 1
ATOM 23061 O O . ILE B 1 3296 ? 213.142 225.064 191.840 1.00 14.77 3265 ILE B O 1
ATOM 23077 N N . LYS B 1 3297 ? 214.735 224.294 190.476 1.00 16.39 3266 LYS B N 1
ATOM 23078 C CA . LYS B 1 3297 ? 215.250 225.611 190.131 1.00 16.78 3266 LYS B CA 1
ATOM 23079 C C . LYS B 1 3297 ? 215.094 225.802 188.629 1.00 14.75 3266 LYS B C 1
ATOM 23080 O O . LYS B 1 3297 ? 215.821 225.193 187.842 1.00 19.26 3266 LYS B O 1
ATOM 23099 N N . ILE B 1 3298 ? 214.153 226.642 188.237 1.00 13.91 3267 ILE B N 1
ATOM 23100 C CA . ILE B 1 3298 ? 213.865 226.918 186.839 1.00 14.77 3267 ILE B CA 1
ATOM 23101 C C . ILE B 1 3298 ? 214.416 228.301 186.528 1.00 14.99 3267 ILE B C 1
ATOM 23102 O O . ILE B 1 3298 ? 213.840 229.312 186.933 1.00 18.86 3267 ILE B O 1
ATOM 23118 N N . GLN B 1 3299 ? 215.529 228.355 185.812 1.00 15.76 3268 GLN B N 1
ATOM 23119 C CA . GLN B 1 3299 ? 216.149 229.609 185.425 1.00 16.15 3268 GLN B CA 1
ATOM 23120 C C . GLN B 1 3299 ? 215.670 229.991 184.034 1.00 17.03 3268 GLN B C 1
ATOM 23121 O O . GLN B 1 3299 ? 215.754 229.194 183.101 1.00 23.92 3268 GLN B O 1
ATOM 23135 N N . LEU B 1 3300 ? 215.163 231.201 183.901 1.00 16.73 3269 LEU B N 1
ATOM 23136 C CA . LEU B 1 3300 ? 214.850 231.756 182.598 1.00 16.30 3269 LEU B CA 1
ATOM 23137 C C . LEU B 1 3300 ? 216.154 232.166 181.927 1.00 17.02 3269 LEU B C 1
ATOM 23138 O O . LEU B 1 3300 ? 216.862 233.040 182.430 1.00 26.58 3269 LEU B O 1
ATOM 23154 N N . VAL B 1 3301 ? 216.494 231.511 180.817 1.00 25.52 3270 VAL B N 1
ATOM 23155 C CA . VAL B 1 3301 ? 217.664 231.926 180.046 1.00 25.69 3270 VAL B CA 1
ATOM 23156 C C . VAL B 1 3301 ? 217.593 233.417 179.755 1.00 22.38 3270 VAL B C 1
ATOM 23157 O O . VAL B 1 3301 ? 218.569 234.150 179.929 1.00 27.79 3270 VAL B O 1
ATOM 23170 N N . LYS B 1 3302 ? 216.433 233.884 179.329 1.00 24.80 3271 LYS B N 1
ATOM 23171 C CA . LYS B 1 3302 ? 216.177 235.295 179.089 1.00 23.82 3271 LYS B CA 1
ATOM 23172 C C . LYS B 1 3302 ? 215.204 235.783 180.157 1.00 26.46 3271 LYS B C 1
ATOM 23173 O O . LYS B 1 3302 ? 214.056 235.335 180.205 1.00 24.50 3271 LYS B O 1
ATOM 23192 N N . ALA B 1 3303 ? 215.666 236.681 181.023 1.00 19.82 3272 ALA B N 1
ATOM 23193 C CA . ALA B 1 3303 ? 214.783 237.264 182.021 1.00 13.35 3272 ALA B CA 1
ATOM 23194 C C . ALA B 1 3303 ? 213.550 237.837 181.340 1.00 18.42 3272 ALA B C 1
ATOM 23195 O O . ALA B 1 3303 ? 213.642 238.480 180.294 1.00 25.90 3272 ALA B O 1
ATOM 23202 N N . GLU B 1 3304 ? 212.390 237.600 181.936 1.00 19.74 3273 GLU B N 1
ATOM 23203 C CA . GLU B 1 3304 ? 211.119 237.996 181.352 1.00 12.67 3273 GLU B CA 1
ATOM 23204 C C . GLU B 1 3304 ? 210.389 238.931 182.296 1.00 8.03 3273 GLU B C 1
ATOM 23205 O O . GLU B 1 3304 ? 210.341 238.689 183.498 1.00 21.61 3273 GLU B O 1
ATOM 23217 N N . VAL B 1 3305 ? 209.803 239.989 181.755 1.00 9.74 3274 VAL B N 1
ATOM 23218 C CA . VAL B 1 3305 ? 208.949 240.824 182.574 1.00 8.53 3274 VAL B CA 1
ATOM 23219 C C . VAL B 1 3305 ? 207.718 240.024 182.970 1.00 5.85 3274 VAL B C 1
ATOM 23220 O O . VAL B 1 3305 ? 207.089 239.360 182.141 1.00 21.82 3274 VAL B O 1
ATOM 23233 N N . ALA B 1 3306 ? 207.376 240.074 184.246 1.00 7.32 3275 ALA B N 1
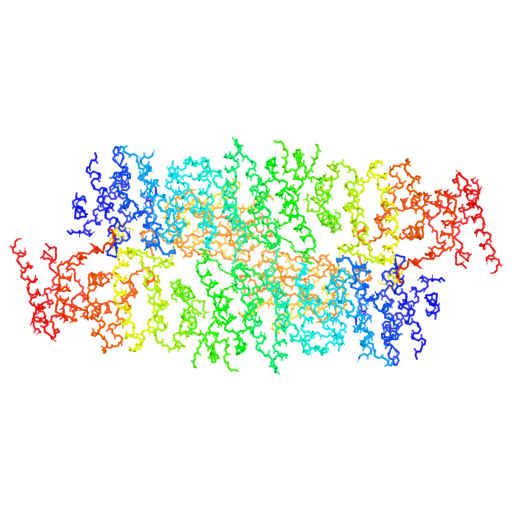ATOM 23234 C CA . ALA B 1 3306 ? 206.334 239.229 184.800 1.00 8.68 3275 ALA B CA 1
ATOM 23235 C C . ALA B 1 3306 ? 205.659 239.985 185.924 1.00 8.81 3275 ALA B C 1
ATOM 23236 O O . ALA B 1 3306 ? 206.314 240.348 186.901 1.00 15.44 3275 ALA B O 1
ATOM 23243 N N . SER B 1 3307 ? 204.367 240.219 185.789 1.00 10.00 3276 SER B N 1
ATOM 23244 C CA . SER B 1 3307 ? 203.559 240.593 186.932 1.00 11.34 3276 SER B CA 1
ATOM 23245 C C . SER B 1 3307 ? 202.789 239.411 187.512 1.00 14.20 3276 SER B C 1
ATOM 23246 O O . SER B 1 3307 ? 202.205 239.546 188.587 1.00 20.35 3276 SER B O 1
ATOM 23254 N N . ALA B 1 3308 ? 202.788 238.260 186.845 1.00 12.88 3277 ALA B N 1
ATOM 23255 C CA . ALA B 1 3308 ? 202.205 237.064 187.440 1.00 8.12 3277 ALA B CA 1
ATOM 23256 C C . ALA B 1 3308 ? 202.902 235.836 186.879 1.00 5.14 3277 ALA B C 1
ATOM 23257 O O . ALA B 1 3308 ? 203.358 235.840 185.742 1.00 17.27 3277 ALA B O 1
ATOM 23264 N N . VAL B 1 3309 ? 202.979 234.792 187.691 1.00 5.90 3278 VAL B N 1
ATOM 23265 C CA . VAL B 1 3309 ? 203.539 233.509 187.295 1.00 8.32 3278 VAL B CA 1
ATOM 23266 C C . VAL B 1 3309 ? 202.534 232.423 187.648 1.00 11.13 3278 VAL B C 1
ATOM 23267 O O . VAL B 1 3309 ? 202.112 232.321 188.800 1.00 20.45 3278 VAL B O 1
ATOM 23280 N N . CYS B 1 3310 ? 202.161 231.608 186.672 1.00 15.80 3279 CYS B N 1
ATOM 23281 C CA . CYS B 1 3310 ? 201.295 230.462 186.911 1.00 15.08 3279 CYS B CA 1
ATOM 23282 C C . CYS B 1 3310 ? 202.141 229.200 186.856 1.00 11.67 3279 CYS B C 1
ATOM 23283 O O . CYS B 1 3310 ? 202.676 228.848 185.806 1.00 20.84 3279 CYS B O 1
ATOM 23291 N N . LEU B 1 3311 ? 202.275 228.535 187.986 1.00 14.04 3280 LEU B N 1
ATOM 23292 C CA . LEU B 1 3311 ? 202.894 227.226 188.055 1.00 14.69 3280 LEU B CA 1
ATOM 23293 C C . LEU B 1 3311 ? 201.804 226.180 187.900 1.00 9.13 3280 LEU B C 1
ATOM 23294 O O . LEU B 1 3311 ? 200.846 226.160 188.673 1.00 18.56 3280 LEU B O 1
ATOM 23310 N N . ARG B 1 3312 ? 201.931 225.342 186.890 1.00 19.54 3281 ARG B N 1
ATOM 23311 C CA . ARG B 1 3312 ? 201.059 224.198 186.722 1.00 8.43 3281 ARG B CA 1
ATOM 23312 C C . ARG B 1 3312 ? 201.873 222.978 187.105 1.00 5.55 3281 ARG B C 1
ATOM 23313 O O . ARG B 1 3312 ? 202.849 222.640 186.442 1.00 18.35 3281 ARG B O 1
ATOM 23334 N N . LEU B 1 3313 ? 201.520 222.376 188.215 1.00 17.47 3282 LEU B N 1
ATOM 23335 C CA . LEU B 1 3313 ? 202.264 221.273 188.782 1.00 15.28 3282 LEU B CA 1
ATOM 23336 C C . LEU B 1 3313 ? 201.520 219.999 188.430 1.00 10.57 3282 LEU B C 1
ATOM 23337 O O . LEU B 1 3313 ? 200.319 219.892 188.673 1.00 19.32 3282 LEU B O 1
ATOM 23353 N N . HIS B 1 3314 ? 202.226 219.047 187.851 1.00 10.52 3283 HIS B N 1
ATOM 23354 C CA . HIS B 1 3314 ? 201.608 217.790 187.470 1.00 11.12 3283 HIS B CA 1
ATOM 23355 C C . HIS B 1 3314 ? 201.606 216.820 188.644 1.00 10.52 3283 HIS B C 1
ATOM 23356 O O . HIS B 1 3314 ? 202.615 216.662 189.333 1.00 15.30 3283 HIS B O 1
ATOM 23370 N N . ARG B 1 3315 ? 200.475 216.165 188.850 1.00 15.06 3284 ARG B N 1
ATOM 23371 C CA . ARG B 1 3315 ? 200.296 215.107 189.838 1.00 15.28 3284 ARG B CA 1
ATOM 23372 C C . ARG B 1 3315 ? 201.541 214.227 189.948 1.00 11.78 3284 ARG B C 1
ATOM 23373 O O . ARG B 1 3315 ? 202.120 213.841 188.930 1.00 15.46 3284 ARG B O 1
ATOM 23394 N N . PRO B 1 3316 ? 201.987 213.890 191.155 1.00 14.92 3285 PRO B N 1
ATOM 23395 C CA . PRO B 1 3316 ? 203.163 213.029 191.280 1.00 17.34 3285 PRO B CA 1
ATOM 23396 C C . PRO B 1 3316 ? 202.938 211.680 190.616 1.00 15.81 3285 PRO B C 1
ATOM 23397 O O . PRO B 1 3316 ? 201.813 211.200 190.490 1.00 19.83 3285 PRO B O 1
ATOM 23408 N N . ARG B 1 3317 ? 204.031 211.075 190.172 1.00 23.75 3286 ARG B N 1
ATOM 23409 C CA . ARG B 1 3317 ? 203.937 209.751 189.574 1.00 22.36 3286 ARG B CA 1
ATOM 23410 C C . ARG B 1 3317 ? 203.260 208.764 190.515 1.00 19.45 3286 ARG B C 1
ATOM 23411 O O . ARG B 1 3317 ? 202.463 207.928 190.080 1.00 29.06 3286 ARG B O 1
ATOM 23432 N N . ASP B 1 3318 ? 203.533 208.869 191.809 1.00 29.04 3287 ASP B N 1
ATOM 23433 C CA . ASP B 1 3318 ? 203.186 207.826 192.763 1.00 24.46 3287 ASP B CA 1
ATOM 23434 C C . ASP B 1 3318 ? 202.624 208.446 194.040 1.00 26.84 3287 ASP B C 1
ATOM 23435 O O . ASP B 1 3318 ? 203.087 208.179 195.147 1.00 32.81 3287 ASP B O 1
ATOM 23444 N N . ALA B 1 3319 ? 201.611 209.294 193.891 1.00 27.56 3288 ALA B N 1
ATOM 23445 C CA . ALA B 1 3319 ? 200.915 209.885 195.024 1.00 19.94 3288 ALA B CA 1
ATOM 23446 C C . ALA B 1 3319 ? 199.743 210.682 194.490 1.00 24.38 3288 ALA B C 1
ATOM 23447 O O . ALA B 1 3319 ? 199.790 211.200 193.375 1.00 32.30 3288 ALA B O 1
ATOM 23454 N N . SER B 1 3320 ? 198.686 210.763 195.288 1.00 24.56 3289 SER B N 1
ATOM 23455 C CA . SER B 1 3320 ? 197.511 211.537 194.925 1.00 23.27 3289 SER B CA 1
ATOM 23456 C C . SER B 1 3320 ? 197.527 212.929 195.533 1.00 23.70 3289 SER B C 1
ATOM 23457 O O . SER B 1 3320 ? 196.581 213.694 195.334 1.00 33.19 3289 SER B O 1
ATOM 23465 N N . THR B 1 3321 ? 198.565 213.268 196.279 1.00 22.65 3290 THR B N 1
ATOM 23466 C CA . THR B 1 3321 ? 198.707 214.594 196.855 1.00 19.93 3290 THR B CA 1
ATOM 23467 C C . THR B 1 3321 ? 200.029 215.194 196.413 1.00 22.37 3290 THR B C 1
ATOM 23468 O O . THR B 1 3321 ? 201.028 214.490 196.253 1.00 30.10 3290 THR B O 1
ATOM 23479 N N . LEU B 1 3322 ? 200.022 216.500 196.240 1.00 17.12 3291 LEU B N 1
ATOM 23480 C CA . LEU B 1 3322 ? 201.215 217.260 195.920 1.00 15.13 3291 LEU B CA 1
ATOM 23481 C C . LEU B 1 3322 ? 201.614 218.074 197.139 1.00 19.34 3291 LEU B C 1
ATOM 23482 O O . LEU B 1 3322 ? 200.793 218.807 197.685 1.00 21.76 3291 LEU B O 1
ATOM 23498 N N . GLY B 1 3323 ? 202.854 217.919 197.578 1.00 12.30 3292 GLY B N 1
ATOM 23499 C CA . GLY B 1 3323 ? 203.335 218.630 198.743 1.00 13.28 3292 GLY B CA 1
ATOM 23500 C C . GLY B 1 3323 ? 204.435 219.614 198.412 1.00 17.03 3292 GLY B C 1
ATOM 23501 O O . GLY B 1 3323 ? 205.447 219.232 197.823 1.00 22.21 3292 GLY B O 1
ATOM 23505 N N . LEU B 1 3324 ? 204.261 220.878 198.783 1.00 15.14 3293 LEU B N 1
ATOM 23506 C CA . LEU B 1 3324 ? 205.261 221.906 198.535 1.00 15.56 3293 LEU B CA 1
ATOM 23507 C C . LEU B 1 3324 ? 205.592 222.640 199.821 1.00 14.49 3293 LEU B C 1
ATOM 23508 O O . LEU B 1 3324 ? 204.717 222.881 200.654 1.00 21.34 3293 LEU B O 1
ATOM 23524 N N . SER B 1 3325 ? 206.861 223.008 199.960 1.00 21.18 3294 SER B N 1
ATOM 23525 C CA . SER B 1 3325 ? 207.348 223.792 201.087 1.00 17.45 3294 SER B CA 1
ATOM 23526 C C . SER B 1 3325 ? 207.440 225.280 200.772 1.00 25.40 3294 SER B C 1
ATOM 23527 O O . SER B 1 3325 ? 206.909 226.103 201.520 1.00 26.28 3294 SER B O 1
ATOM 23535 N N . GLN B 1 3326 ? 208.101 225.644 199.675 1.00 23.58 3295 GLN B N 1
ATOM 23536 C CA . GLN B 1 3326 ? 208.308 227.049 199.354 1.00 16.32 3295 GLN B CA 1
ATOM 23537 C C . GLN B 1 3326 ? 208.326 227.255 197.849 1.00 16.59 3295 GLN B C 1
ATOM 23538 O O . GLN B 1 3326 ? 208.715 226.366 197.092 1.00 19.24 3295 GLN B O 1
ATOM 23552 N N . ILE B 1 3327 ? 207.908 228.451 197.439 1.00 17.99 3296 ILE B N 1
ATOM 23553 C CA . ILE B 1 3327 ? 208.052 228.941 196.074 1.00 16.64 3296 ILE B CA 1
ATOM 23554 C C . ILE B 1 3327 ? 208.741 230.299 196.124 1.00 12.47 3296 ILE B C 1
ATOM 23555 O O . ILE B 1 3327 ? 208.262 231.213 196.804 1.00 22.36 3296 ILE B O 1
ATOM 23571 N N . LYS B 1 3328 ? 209.830 230.447 195.375 1.00 13.74 3297 LYS B N 1
ATOM 23572 C CA . LYS B 1 3328 ? 210.495 231.732 195.212 1.00 12.81 3297 LYS B CA 1
ATOM 23573 C C . LYS B 1 3328 ? 210.435 232.172 193.754 1.00 8.75 3297 LYS B C 1
ATOM 23574 O O . LYS B 1 3328 ? 210.573 231.359 192.839 1.00 16.61 3297 LYS B O 1
ATOM 23593 N N . LEU B 1 3329 ? 210.246 233.461 193.556 1.00 14.83 3298 LEU B N 1
ATOM 23594 C CA . LEU B 1 3329 ? 210.275 234.097 192.242 1.00 8.58 3298 LEU B CA 1
ATOM 23595 C C . LEU B 1 3329 ? 211.404 235.115 192.292 1.00 13.81 3298 LEU B C 1
ATOM 23596 O O . LEU B 1 3329 ? 211.220 236.226 192.785 1.00 16.36 3298 LEU B O 1
ATOM 23612 N N . LEU B 1 3330 ? 212.573 234.727 191.806 1.00 9.18 3299 LEU B N 1
ATOM 23613 C CA . LEU B 1 3330 ? 213.757 235.565 191.890 1.00 12.45 3299 LEU B CA 1
ATOM 23614 C C . LEU B 1 3330 ? 213.889 236.438 190.655 1.00 12.52 3299 LEU B C 1
ATOM 23615 O O . LEU B 1 3330 ? 213.723 235.962 189.529 1.00 16.00 3299 LEU B O 1
ATOM 23631 N N . GLY B 1 3331 ? 214.217 237.704 190.872 1.00 11.32 3300 GLY B N 1
ATOM 23632 C CA . GLY B 1 3331 ? 214.506 238.599 189.772 1.00 15.44 3300 GLY B CA 1
ATOM 23633 C C . GLY B 1 3331 ? 214.960 239.983 190.187 1.00 11.23 3300 GLY B C 1
ATOM 23634 O O . GLY B 1 3331 ? 215.527 240.175 191.265 1.00 18.68 3300 GLY B O 1
ATOM 23638 N N . LEU B 1 3332 ? 214.720 240.957 189.322 1.00 11.64 3301 LEU B N 1
ATOM 23639 C CA . LEU B 1 3332 ? 215.133 242.328 189.573 1.00 12.90 3301 LEU B CA 1
ATOM 23640 C C . LEU B 1 3332 ? 213.960 243.251 189.303 1.00 5.43 3301 LEU B C 1
ATOM 23641 O O . LEU B 1 3332 ? 213.142 242.983 188.433 1.00 21.19 3301 LEU B O 1
ATOM 23657 N N . THR B 1 3333 ? 213.867 244.323 190.072 1.00 15.48 3302 THR B N 1
ATOM 23658 C CA . THR B 1 3333 ? 212.960 245.398 189.718 1.00 16.10 3302 THR B CA 1
ATOM 23659 C C . THR B 1 3333 ? 213.621 246.320 188.692 1.00 9.91 3302 THR B C 1
ATOM 23660 O O . THR B 1 3333 ? 214.824 246.259 188.443 1.00 12.31 3302 THR B O 1
ATOM 23671 N N . ALA B 1 3334 ? 212.812 247.163 188.069 1.00 2.78 3303 ALA B N 1
ATOM 23672 C CA . ALA B 1 3334 ? 213.374 248.138 187.147 1.00 15.01 3303 ALA B CA 1
ATOM 23673 C C . ALA B 1 3334 ? 214.291 249.101 187.889 1.00 14.14 3303 ALA B C 1
ATOM 23674 O O . ALA B 1 3334 ? 215.404 249.375 187.440 1.00 17.46 3303 ALA B O 1
ATOM 23681 N N . PHE B 1 3335 ? 213.838 249.597 189.041 1.00 14.35 3304 PHE B N 1
ATOM 23682 C CA . PHE B 1 3335 ? 214.551 250.571 189.851 1.00 19.41 3304 PHE B CA 1
ATOM 23683 C C . PHE B 1 3335 ? 214.488 250.133 191.310 1.00 21.57 3304 PHE B C 1
ATOM 23684 O O . PHE B 1 3335 ? 213.840 249.144 191.656 1.00 26.79 3304 PHE B O 1
ATOM 23701 N N . GLY B 1 3336 ? 215.149 250.892 192.176 1.00 25.29 3305 GLY B N 1
ATOM 23702 C CA . GLY B 1 3336 ? 215.148 250.602 193.596 1.00 27.16 3305 GLY B CA 1
ATOM 23703 C C . GLY B 1 3336 ? 216.315 249.727 193.988 1.00 27.69 3305 GLY B C 1
ATOM 23704 O O . GLY B 1 3336 ? 217.207 249.424 193.193 1.00 28.22 3305 GLY B O 1
ATOM 23708 N N . THR B 1 3337 ? 216.307 249.303 195.258 1.00 39.32 3306 THR B N 1
ATOM 23709 C CA . THR B 1 3337 ? 217.368 248.421 195.739 1.00 40.70 3306 THR B CA 1
ATOM 23710 C C . THR B 1 3337 ? 217.306 247.062 195.063 1.00 37.89 3306 THR B C 1
ATOM 23711 O O . THR B 1 3337 ? 218.344 246.444 194.818 1.00 39.42 3306 THR B O 1
ATOM 23722 N N . THR B 1 3338 ? 216.108 246.584 194.751 1.00 29.43 3307 THR B N 1
ATOM 23723 C CA . THR B 1 3338 ? 215.961 245.272 194.141 1.00 30.50 3307 THR B CA 1
ATOM 23724 C C . THR B 1 3338 ? 216.238 245.280 192.641 1.00 26.54 3307 THR B C 1
ATOM 23725 O O . THR B 1 3338 ? 216.020 244.260 191.987 1.00 30.78 3307 THR B O 1
ATOM 23736 N N . SER B 1 3339 ? 216.703 246.399 192.076 1.00 26.93 3308 SER B N 1
ATOM 23737 C CA . SER B 1 3339 ? 217.031 246.449 190.657 1.00 23.62 3308 SER B CA 1
ATOM 23738 C C . SER B 1 3339 ? 218.456 246.012 190.367 1.00 27.44 3308 SER B C 1
ATOM 23739 O O . SER B 1 3339 ? 218.888 246.095 189.214 1.00 28.94 3308 SER B O 1
ATOM 23747 N N . SER B 1 3340 ? 219.178 245.554 191.383 1.00 33.61 3309 SER B N 1
ATOM 23748 C CA . SER B 1 3340 ? 220.510 244.973 191.258 1.00 35.79 3309 SER B CA 1
ATOM 23749 C C . SER B 1 3340 ? 220.771 244.275 189.925 1.00 39.91 3309 SER B C 1
ATOM 23750 O O . SER B 1 3340 ? 221.760 244.557 189.248 1.00 41.87 3309 SER B O 1
ATOM 23758 N N . ASP B 1 3352 ? 227.821 239.383 178.295 1.00 37.33 3321 ASP B N 1
ATOM 23759 C CA . ASP B 1 3352 ? 228.570 239.583 177.063 1.00 36.15 3321 ASP B CA 1
ATOM 23760 C C . ASP B 1 3352 ? 228.262 240.948 176.457 1.00 33.59 3321 ASP B C 1
ATOM 23761 O O . ASP B 1 3352 ? 227.325 241.092 175.679 1.00 33.99 3321 ASP B O 1
ATOM 23769 N N . GLN B 1 3353 ? 229.060 241.952 176.824 1.00 29.35 3322 GLN B N 1
ATOM 23770 C CA . GLN B 1 3353 ? 228.880 243.282 176.249 1.00 29.81 3322 GLN B CA 1
ATOM 23771 C C . GLN B 1 3353 ? 229.098 243.267 174.744 1.00 25.87 3322 GLN B C 1
ATOM 23772 O O . GLN B 1 3353 ? 228.437 244.001 174.009 1.00 26.96 3322 GLN B O 1
ATOM 23786 N N . VAL B 1 3354 ? 230.026 242.441 174.267 1.00 23.37 3323 VAL B N 1
ATOM 23787 C CA . VAL B 1 3354 ? 230.285 242.379 172.834 1.00 21.24 3323 VAL B CA 1
ATOM 23788 C C . VAL B 1 3354 ? 229.014 242.002 172.082 1.00 22.15 3323 VAL B C 1
ATOM 23789 O O . VAL B 1 3354 ? 228.800 242.433 170.946 1.00 25.88 3323 VAL B O 1
ATOM 23802 N N . SER B 1 3355 ? 228.142 241.216 172.710 1.00 26.19 3324 SER B N 1
ATOM 23803 C CA . SER B 1 3355 ? 226.909 240.812 172.049 1.00 27.90 3324 SER B CA 1
ATOM 23804 C C . SER B 1 3355 ? 225.857 241.913 172.076 1.00 22.41 3324 SER B C 1
ATOM 23805 O O . SER B 1 3355 ? 225.021 241.984 171.174 1.00 32.39 3324 SER B O 1
ATOM 23813 N N . LYS B 1 3356 ? 225.878 242.782 173.080 1.00 26.64 3325 LYS B N 1
ATOM 23814 C CA . LYS B 1 3356 ? 224.802 243.741 173.271 1.00 26.53 3325 LYS B CA 1
ATOM 23815 C C . LYS B 1 3356 ? 225.196 245.180 172.981 1.00 24.83 3325 LYS B C 1
ATOM 23816 O O . LYS B 1 3356 ? 224.388 246.077 173.221 1.00 34.69 3325 LYS B O 1
ATOM 23835 N N . THR B 1 3357 ? 226.399 245.428 172.480 1.00 17.79 3326 THR B N 1
ATOM 23836 C CA . THR B 1 3357 ? 226.870 246.786 172.254 1.00 17.43 3326 THR B CA 1
ATOM 23837 C C . THR B 1 3357 ? 227.654 246.812 170.946 1.00 19.66 3326 THR B C 1
ATOM 23838 O O . THR B 1 3357 ? 227.825 245.796 170.266 1.00 25.81 3326 THR B O 1
ATOM 23849 N N . SER B 1 3358 ? 228.158 247.988 170.597 1.00 23.33 3327 SER B N 1
ATOM 23850 C CA . SER B 1 3358 ? 229.040 248.168 169.456 1.00 15.01 3327 SER B CA 1
ATOM 23851 C C . SER B 1 3358 ? 230.507 248.006 169.821 1.00 13.20 3327 SER B C 1
ATOM 23852 O O . SER B 1 3358 ? 231.371 248.184 168.960 1.00 25.89 3327 SER B O 1
ATOM 23860 N N . ILE B 1 3359 ? 230.809 247.627 171.063 1.00 17.40 3328 ILE B N 1
ATOM 23861 C CA . ILE B 1 3359 ? 232.180 247.696 171.553 1.00 11.54 3328 ILE B CA 1
ATOM 23862 C C . ILE B 1 3359 ? 233.083 246.697 170.848 1.00 11.38 3328 ILE B C 1
ATOM 23863 O O . ILE B 1 3359 ? 234.283 246.936 170.720 1.00 18.57 3328 ILE B O 1
ATOM 23879 N N . GLY B 1 3360 ? 232.545 245.553 170.428 1.00 13.72 3329 GLY B N 1
ATOM 23880 C CA . GLY B 1 3360 ? 233.379 244.561 169.772 1.00 13.58 3329 GLY B CA 1
ATOM 23881 C C . GLY B 1 3360 ? 234.053 245.097 168.526 1.00 9.75 3329 GLY B C 1
ATOM 23882 O O . GLY B 1 3360 ? 235.206 244.770 168.235 1.00 12.99 3329 GLY B O 1
ATOM 23886 N N . TRP B 1 3361 ? 233.341 245.932 167.775 1.00 11.59 3330 TRP B N 1
ATOM 23887 C CA . TRP B 1 3361 ? 233.930 246.570 166.605 1.00 8.97 3330 TRP B CA 1
ATOM 23888 C C . TRP B 1 3361 ? 235.085 247.469 167.005 1.00 17.03 3330 TRP B C 1
ATOM 23889 O O . TRP B 1 3361 ? 236.105 247.524 166.318 1.00 18.14 3330 TRP B O 1
ATOM 23910 N N . LEU B 1 3362 ? 234.953 248.162 168.129 1.00 13.56 3331 LEU B N 1
ATOM 23911 C CA . LEU B 1 3362 ? 236.033 249.016 168.598 1.00 14.11 3331 LEU B CA 1
ATOM 23912 C C . LEU B 1 3362 ? 237.217 248.191 169.085 1.00 9.48 3331 LEU B C 1
ATOM 23913 O O . LEU B 1 3362 ? 238.364 248.589 168.909 1.00 13.60 3331 LEU B O 1
ATOM 23929 N N . ARG B 1 3363 ? 236.960 247.047 169.709 1.00 12.24 3332 ARG B N 1
ATOM 23930 C CA . ARG B 1 3363 ? 238.055 246.176 170.111 1.00 13.92 3332 ARG B CA 1
ATOM 23931 C C . ARG B 1 3363 ? 238.800 245.646 168.895 1.00 13.43 3332 ARG B C 1
ATOM 23932 O O . ARG B 1 3363 ? 240.031 245.540 168.907 1.00 17.01 3332 ARG B O 1
ATOM 23953 N N . LEU B 1 3364 ? 238.068 245.361 167.816 1.00 12.38 3333 LEU B N 1
ATOM 23954 C CA . LEU B 1 3364 ? 238.711 244.975 166.563 1.00 18.75 3333 LEU B CA 1
ATOM 23955 C C . LEU B 1 3364 ? 239.531 246.125 165.993 1.00 10.59 3333 LEU B C 1
ATOM 23956 O O . LEU B 1 3364 ? 240.653 245.928 165.518 1.00 14.20 3333 LEU B O 1
ATOM 23972 N N . LEU B 1 3365 ? 238.966 247.328 165.993 1.00 12.40 3334 LEU B N 1
ATOM 23973 C CA . LEU B 1 3365 ? 239.681 248.478 165.454 1.00 15.94 3334 LEU B CA 1
ATOM 23974 C C . LEU B 1 3365 ? 240.945 248.756 166.259 1.00 13.46 3334 LEU B C 1
ATOM 23975 O O . LEU B 1 3365 ? 242.000 249.040 165.690 1.00 15.29 3334 LEU B O 1
ATOM 23991 N N . HIS B 1 3366 ? 240.854 248.657 167.584 1.00 13.71 3335 HIS B N 1
ATOM 23992 C CA . HIS B 1 3366 ? 242.024 248.822 168.433 1.00 18.08 3335 HIS B CA 1
ATOM 23993 C C . HIS B 1 3366 ? 243.075 247.775 168.115 1.00 17.32 3335 HIS B C 1
ATOM 23994 O O . HIS B 1 3366 ? 244.267 248.083 168.043 1.00 22.33 3335 HIS B O 1
ATOM 24008 N N . HIS B 1 3367 ? 242.653 246.519 167.955 1.00 20.46 3336 HIS B N 1
ATOM 24009 C CA . HIS B 1 3367 ? 243.594 245.466 167.598 1.00 18.52 3336 HIS B CA 1
ATOM 24010 C C . HIS B 1 3367 ? 244.289 245.768 166.278 1.00 16.97 3336 HIS B C 1
ATOM 24011 O O . HIS B 1 3367 ? 245.500 245.575 166.143 1.00 22.61 3336 HIS B O 1
ATOM 24025 N N . CYS B 1 3368 ? 243.531 246.230 165.284 1.00 16.90 3337 CYS B N 1
ATOM 24026 C CA . CYS B 1 3368 ? 244.124 246.549 163.989 1.00 22.08 3337 CYS B CA 1
ATOM 24027 C C . CYS B 1 3368 ? 245.106 247.705 164.106 1.00 28.88 3337 CYS B C 1
ATOM 24028 O O . CYS B 1 3368 ? 246.183 247.679 163.505 1.00 37.93 3337 CYS B O 1
ATOM 24036 N N . LEU B 1 3369 ? 244.756 248.720 164.883 1.00 22.82 3338 LEU B N 1
ATOM 24037 C CA . LEU B 1 3369 ? 245.598 249.893 165.037 1.00 22.68 3338 LEU B CA 1
ATOM 24038 C C . LEU B 1 3369 ? 246.823 249.656 165.905 1.00 26.31 3338 LEU B C 1
ATOM 24039 O O . LEU B 1 3369 ? 247.797 250.395 165.761 1.00 35.28 3338 LEU B O 1
ATOM 24055 N N . THR B 1 3370 ? 246.810 248.665 166.795 1.00 21.56 3339 THR B N 1
ATOM 24056 C CA . THR B 1 3370 ? 247.863 248.558 167.798 1.00 26.65 3339 THR B CA 1
ATOM 24057 C C . THR B 1 3370 ? 248.645 247.256 167.713 1.00 26.53 3339 THR B C 1
ATOM 24058 O O . THR B 1 3370 ? 249.812 247.215 168.104 1.00 31.45 3339 THR B O 1
ATOM 24069 N N . HIS B 1 3371 ? 248.027 246.187 167.209 1.00 29.58 3340 HIS B N 1
ATOM 24070 C CA . HIS B 1 3371 ? 248.631 244.867 167.351 1.00 26.92 3340 HIS B CA 1
ATOM 24071 C C . HIS B 1 3371 ? 249.975 244.792 166.636 1.00 29.21 3340 HIS B C 1
ATOM 24072 O O . HIS B 1 3371 ? 250.960 244.311 167.200 1.00 33.03 3340 HIS B O 1
ATOM 24086 N N . ILE B 1 3372 ? 250.035 245.260 165.395 1.00 32.78 3341 ILE B N 1
ATOM 24087 C CA . ILE B 1 3372 ? 251.297 245.312 164.665 1.00 35.10 3341 ILE B CA 1
ATOM 24088 C C . ILE B 1 3372 ? 251.646 246.767 164.402 1.00 35.87 3341 ILE B C 1
ATOM 24089 O O . ILE B 1 3372 ? 251.261 247.325 163.373 1.00 37.64 3341 ILE B O 1
ATOM 24105 N N . SER B 1 3373 ? 252.393 247.377 165.322 1.00 45.49 3342 SER B N 1
ATOM 24106 C CA . SER B 1 3373 ? 252.754 248.788 165.239 1.00 42.63 3342 SER B CA 1
ATOM 24107 C C . SER B 1 3373 ? 253.103 249.207 163.816 1.00 43.72 3342 SER B C 1
ATOM 24108 O O . SER B 1 3373 ? 252.640 250.249 163.346 1.00 45.52 3342 SER B O 1
ATOM 24116 N N . ASP B 1 3374 ? 253.880 248.383 163.109 1.00 46.36 3343 ASP B N 1
ATOM 24117 C CA . ASP B 1 3374 ? 254.310 248.726 161.757 1.00 45.30 3343 ASP B CA 1
ATOM 24118 C C . ASP B 1 3374 ? 253.154 248.881 160.773 1.00 44.82 3343 ASP B C 1
ATOM 24119 O O . ASP B 1 3374 ? 253.359 249.432 159.688 1.00 44.45 3343 ASP B O 1
ATOM 24128 N N . LEU B 1 3375 ? 251.962 248.383 161.099 1.00 40.09 3344 LEU B N 1
ATOM 24129 C CA . LEU B 1 3375 ? 250.808 248.545 160.223 1.00 36.91 3344 LEU B CA 1
ATOM 24130 C C . LEU B 1 3375 ? 249.897 249.680 160.652 1.00 33.26 3344 LEU B C 1
ATOM 24131 O O . LEU B 1 3375 ? 248.979 250.025 159.906 1.00 40.04 3344 LEU B O 1
ATOM 24147 N N . GLU B 1 3376 ? 250.128 250.252 161.833 1.00 36.95 3345 GLU B N 1
ATOM 24148 C CA . GLU B 1 3376 ? 249.230 251.262 162.378 1.00 33.21 3345 GLU B CA 1
ATOM 24149 C C . GLU B 1 3376 ? 248.893 252.320 161.338 1.00 35.70 3345 GLU B C 1
ATOM 24150 O O . GLU B 1 3376 ? 247.717 252.560 161.040 1.00 36.59 3345 GLU B O 1
ATOM 24162 N N . GLY B 1 3377 ? 249.915 252.926 160.740 1.00 29.03 3346 GLY B N 1
ATOM 24163 C CA . GLY B 1 3377 ? 249.707 253.888 159.682 1.00 26.76 3346 GLY B CA 1
ATOM 24164 C C . GLY B 1 3377 ? 248.638 253.436 158.714 1.00 30.17 3346 GLY B C 1
ATOM 24165 O O . GLY B 1 3377 ? 247.579 254.064 158.604 1.00 30.15 3346 GLY B O 1
ATOM 24169 N N . MET B 1 3378 ? 248.890 252.306 158.048 1.00 38.62 3347 MET B N 1
ATOM 24170 C CA . MET B 1 3378 ? 247.934 251.782 157.079 1.00 33.87 3347 MET B CA 1
ATOM 24171 C C . MET B 1 3378 ? 246.537 251.716 157.679 1.00 28.64 3347 MET B C 1
ATOM 24172 O O . MET B 1 3378 ? 245.595 252.325 157.161 1.00 34.07 3347 MET B O 1
ATOM 24186 N N . MET B 1 3379 ? 246.400 251.039 158.816 1.00 32.70 3348 MET B N 1
ATOM 24187 C CA . MET B 1 3379 ? 245.081 250.887 159.410 1.00 29.83 3348 MET B CA 1
ATOM 24188 C C . MET B 1 3379 ? 244.452 252.249 159.665 1.00 26.79 3348 MET B C 1
ATOM 24189 O O . MET B 1 3379 ? 243.292 252.488 159.311 1.00 27.79 3348 MET B O 1
ATOM 24203 N N . ALA B 1 3380 ? 245.221 253.173 160.238 1.00 27.08 3349 ALA B N 1
ATOM 24204 C CA . ALA B 1 3380 ? 244.659 254.479 160.553 1.00 26.33 3349 ALA B CA 1
ATOM 24205 C C . ALA B 1 3380 ? 244.109 255.133 159.295 1.00 23.21 3349 ALA B C 1
ATOM 24206 O O . ALA B 1 3380 ? 242.978 255.627 159.280 1.00 29.83 3349 ALA B O 1
ATOM 24213 N N . SER B 1 3381 ? 244.864 255.058 158.201 1.00 30.18 3350 SER B N 1
ATOM 24214 C CA . SER B 1 3381 ? 244.416 255.681 156.964 1.00 30.20 3350 SER B CA 1
ATOM 24215 C C . SER B 1 3381 ? 243.167 255.001 156.428 1.00 30.75 3350 SER B C 1
ATOM 24216 O O . SER B 1 3381 ? 242.321 255.646 155.802 1.00 32.12 3350 SER B O 1
ATOM 24224 N N . ALA B 1 3382 ? 243.042 253.690 156.640 1.00 28.34 3351 ALA B N 1
ATOM 24225 C CA . ALA B 1 3382 ? 241.816 253.013 156.242 1.00 19.87 3351 ALA B CA 1
ATOM 24226 C C . ALA B 1 3382 ? 240.652 253.449 157.119 1.00 23.75 3351 ALA B C 1
ATOM 24227 O O . ALA B 1 3382 ? 239.521 253.584 156.640 1.00 24.03 3351 ALA B O 1
ATOM 24234 N N . ALA B 1 3383 ? 240.917 253.706 158.399 1.00 22.30 3352 ALA B N 1
ATOM 24235 C CA . ALA B 1 3383 ? 239.832 253.997 159.325 1.00 20.83 3352 ALA B CA 1
ATOM 24236 C C . ALA B 1 3383 ? 239.413 255.462 159.280 1.00 20.29 3352 ALA B C 1
ATOM 24237 O O . ALA B 1 3383 ? 238.224 255.761 159.282 1.00 24.56 3352 ALA B O 1
ATOM 24244 N N . ALA B 1 3384 ? 240.363 256.387 159.212 1.00 30.54 3353 ALA B N 1
ATOM 24245 C CA . ALA B 1 3384 ? 240.045 257.804 159.382 1.00 27.00 3353 ALA B CA 1
ATOM 24246 C C . ALA B 1 3384 ? 238.937 258.330 158.476 1.00 30.24 3353 ALA B C 1
ATOM 24247 O O . ALA B 1 3384 ? 238.190 259.217 158.921 1.00 36.27 3353 ALA B O 1
ATOM 24254 N N . PRO B 1 3385 ? 238.769 257.868 157.237 1.00 30.28 3354 PRO B N 1
ATOM 24255 C CA . PRO B 1 3385 ? 237.731 258.458 156.378 1.00 28.44 3354 PRO B CA 1
ATOM 24256 C C . PRO B 1 3385 ? 236.297 258.176 156.816 1.00 31.19 3354 PRO B C 1
ATOM 24257 O O . PRO B 1 3385 ? 235.436 259.028 156.588 1.00 32.98 3354 PRO B O 1
ATOM 24268 N N . THR B 1 3386 ? 236.009 257.027 157.429 1.00 28.10 3355 THR B N 1
ATOM 24269 C CA . THR B 1 3386 ? 234.620 256.630 157.663 1.00 24.61 3355 THR B CA 1
ATOM 24270 C C . THR B 1 3386 ? 233.848 257.715 158.400 1.00 20.32 3355 THR B C 1
ATOM 24271 O O . THR B 1 3386 ? 234.292 258.231 159.426 1.00 27.90 3355 THR B O 1
ATOM 24282 N N . ALA B 1 3387 ? 232.677 258.047 157.868 1.00 19.30 3356 ALA B N 1
ATOM 24283 C CA . ALA B 1 3387 ? 231.869 259.116 158.431 1.00 20.24 3356 ALA B CA 1
ATOM 24284 C C . ALA B 1 3387 ? 231.466 258.783 159.859 1.00 21.68 3356 ALA B C 1
ATOM 24285 O O . ALA B 1 3387 ? 231.151 257.638 160.181 1.00 25.10 3356 ALA B O 1
ATOM 24292 N N . ASN B 1 3388 ? 231.502 259.795 160.717 1.00 20.60 3357 ASN B N 1
ATOM 24293 C CA . ASN B 1 3388 ? 231.052 259.723 162.100 1.00 17.19 3357 ASN B CA 1
ATOM 24294 C C . ASN B 1 3388 ? 231.825 258.713 162.938 1.00 11.12 3357 ASN B C 1
ATOM 24295 O O . ASN B 1 3388 ? 231.362 258.336 164.011 1.00 19.68 3357 ASN B O 1
ATOM 24306 N N . LEU B 1 3389 ? 232.998 258.275 162.493 1.00 12.67 3358 LEU B N 1
ATOM 24307 C CA . LEU B 1 3389 ? 233.746 257.299 163.274 1.00 12.62 3358 LEU B CA 1
ATOM 24308 C C . LEU B 1 3389 ? 234.273 257.909 164.562 1.00 11.59 3358 LEU B C 1
ATOM 24309 O O . LEU B 1 3389 ? 234.182 257.291 165.623 1.00 18.36 3358 LEU B O 1
ATOM 24325 N N . LEU B 1 3390 ? 234.850 259.108 164.490 1.00 17.30 3359 LEU B N 1
ATOM 24326 C CA . LEU B 1 3390 ? 235.387 259.734 165.692 1.00 17.74 3359 LEU B CA 1
ATOM 24327 C C . LEU B 1 3390 ? 234.286 260.043 166.691 1.00 8.23 3359 LEU B C 1
ATOM 24328 O O . LEU B 1 3390 ? 234.463 259.828 167.888 1.00 13.90 3359 LEU B O 1
ATOM 24344 N N . GLN B 1 3391 ? 233.156 260.569 166.221 1.00 16.66 3360 GLN B N 1
ATOM 24345 C CA . GLN B 1 3391 ? 232.044 260.852 167.121 1.00 15.97 3360 GLN B CA 1
ATOM 24346 C C . GLN B 1 3391 ? 231.584 259.589 167.833 1.00 13.67 3360 GLN B C 1
ATOM 24347 O O . GLN B 1 3391 ? 231.358 259.600 169.043 1.00 15.17 3360 GLN B O 1
ATOM 24361 N N . THR B 1 3392 ? 231.479 258.483 167.102 1.00 14.89 3361 THR B N 1
ATOM 24362 C CA . THR B 1 3392 ? 231.108 257.208 167.703 1.00 11.85 3361 THR B CA 1
ATOM 24363 C C . THR B 1 3392 ? 232.153 256.739 168.711 1.00 13.48 3361 THR B C 1
ATOM 24364 O O . THR B 1 3392 ? 231.810 256.267 169.798 1.00 16.35 3361 THR B O 1
ATOM 24375 N N . CYS B 1 3393 ? 233.432 256.814 168.350 1.00 15.22 3362 CYS B N 1
ATOM 24376 C CA . CYS B 1 3393 ? 234.475 256.348 169.257 1.00 16.08 3362 CYS B CA 1
ATOM 24377 C C . CYS B 1 3393 ? 234.527 257.208 170.509 1.00 16.53 3362 CYS B C 1
ATOM 24378 O O . CYS B 1 3393 ? 234.785 256.708 171.605 1.00 28.20 3362 CYS B O 1
ATOM 24386 N N . ALA B 1 3394 ? 234.286 258.507 170.363 1.00 13.36 3363 ALA B N 1
ATOM 24387 C CA . ALA B 1 3394 ? 234.190 259.384 171.519 1.00 18.10 3363 ALA B CA 1
ATOM 24388 C C . ALA B 1 3394 ? 233.009 258.985 172.386 1.00 21.84 3363 ALA B C 1
ATOM 24389 O O . ALA B 1 3394 ? 233.135 258.865 173.607 1.00 27.41 3363 ALA B O 1
ATOM 24396 N N . ALA B 1 3395 ? 231.853 258.755 171.757 1.00 19.85 3364 ALA B N 1
ATOM 24397 C CA . ALA B 1 3395 ? 230.672 258.302 172.480 1.00 10.67 3364 ALA B CA 1
ATOM 24398 C C . ALA B 1 3395 ? 230.974 257.056 173.295 1.00 16.36 3364 ALA B C 1
ATOM 24399 O O . ALA B 1 3395 ? 230.601 256.960 174.466 1.00 25.18 3364 ALA B O 1
ATOM 24406 N N . LEU B 1 3396 ? 231.629 256.080 172.676 1.00 18.33 3365 LEU B N 1
ATOM 24407 C CA . LEU B 1 3396 ? 232.012 254.876 173.401 1.00 16.46 3365 LEU B CA 1
ATOM 24408 C C . LEU B 1 3396 ? 232.996 255.200 174.517 1.00 19.85 3365 LEU B C 1
ATOM 24409 O O . LEU B 1 3396 ? 232.942 254.597 175.592 1.00 29.40 3365 LEU B O 1
ATOM 24425 N N . LEU B 1 3397 ? 233.896 256.154 174.283 1.00 17.98 3366 LEU B N 1
ATOM 24426 C CA . LEU B 1 3397 ? 234.841 256.550 175.322 1.00 25.17 3366 LEU B CA 1
ATOM 24427 C C . LEU B 1 3397 ? 234.122 257.121 176.538 1.00 25.12 3366 LEU B C 1
ATOM 24428 O O . LEU B 1 3397 ? 234.449 256.777 177.678 1.00 29.09 3366 LEU B O 1
ATOM 24444 N N . MET B 1 3398 ? 233.143 257.990 176.320 1.00 21.66 3367 MET B N 1
ATOM 24445 C CA . MET B 1 3398 ? 232.438 258.648 177.410 1.00 23.72 3367 MET B CA 1
ATOM 24446 C C . MET B 1 3398 ? 231.260 257.839 177.926 1.00 25.88 3367 MET B C 1
ATOM 24447 O O . MET B 1 3398 ? 230.418 258.387 178.640 1.00 33.49 3367 MET B O 1
ATOM 24461 N N A SER B 1 3399 ? 231.172 256.558 177.567 0.50 25.05 3368 SER B N 1
ATOM 24462 N N B SER B 1 3399 ? 231.187 256.575 177.599 0.50 25.03 3368 SER B N 1
ATOM 24463 C CA A SER B 1 3399 ? 230.117 255.671 178.022 0.50 24.80 3368 SER B CA 1
ATOM 24464 C CA B SER B 1 3399 ? 230.099 255.737 178.055 0.50 24.91 3368 SER B CA 1
ATOM 24465 C C A SER B 1 3399 ? 230.581 254.894 179.252 0.50 24.81 3368 SER B C 1
ATOM 24466 C C B SER B 1 3399 ? 230.569 254.861 179.218 0.50 24.73 3368 SER B C 1
ATOM 24467 O O A SER B 1 3399 ? 231.781 254.728 179.470 0.50 28.46 3368 SER B O 1
ATOM 24468 O O B SER B 1 3399 ? 231.765 254.611 179.368 0.50 28.47 3368 SER B O 1
ATOM 24483 N N . PRO B 1 3400 ? 229.657 254.409 180.075 1.00 24.45 3369 PRO B N 1
ATOM 24484 C CA . PRO B 1 3400 ? 230.057 253.490 181.141 1.00 23.47 3369 PRO B CA 1
ATOM 24485 C C . PRO B 1 3400 ? 230.730 252.268 180.539 1.00 28.79 3369 PRO B C 1
ATOM 24486 O O . PRO B 1 3400 ? 230.455 251.882 179.402 1.00 36.25 3369 PRO B O 1
ATOM 24497 N N . TYR B 1 3401 ? 231.645 251.677 181.292 1.00 33.32 3370 TYR B N 1
ATOM 24498 C CA . TYR B 1 3401 ? 232.361 250.507 180.811 1.00 39.39 3370 TYR B CA 1
ATOM 24499 C C . TYR B 1 3401 ? 231.400 249.524 180.159 1.00 37.05 3370 TYR B C 1
ATOM 24500 O O . TYR B 1 3401 ? 230.466 249.040 180.798 1.00 39.67 3370 TYR B O 1
ATOM 24518 N N . CYS B 1 3402 ? 231.622 249.243 178.877 1.00 35.70 3371 CYS B N 1
ATOM 24519 C CA . CYS B 1 3402 ? 230.814 248.275 178.146 1.00 37.99 3371 CYS B CA 1
ATOM 24520 C C . CYS B 1 3402 ? 231.695 247.220 177.493 1.00 38.68 3371 CYS B C 1
ATOM 24521 O O . CYS B 1 3402 ? 231.444 246.815 176.360 1.00 41.17 3371 CYS B O 1
ATOM 24529 N N . GLY B 1 3403 ? 232.732 246.773 178.191 1.00 34.65 3372 GLY B N 1
ATOM 24530 C CA . GLY B 1 3403 ? 233.581 245.704 177.716 1.00 37.16 3372 GLY B CA 1
ATOM 24531 C C . GLY B 1 3403 ? 234.873 246.137 177.058 1.00 35.86 3372 GLY B C 1
ATOM 24532 O O . GLY B 1 3403 ? 235.468 245.342 176.328 1.00 37.96 3372 GLY B O 1
ATOM 24536 N N . MET B 1 3404 ? 235.319 247.365 177.288 1.00 29.48 3373 MET B N 1
ATOM 24537 C CA . MET B 1 3404 ? 236.571 247.868 176.742 1.00 29.24 3373 MET B CA 1
ATOM 24538 C C . MET B 1 3404 ? 237.114 248.919 177.693 1.00 31.93 3373 MET B C 1
ATOM 24539 O O . MET B 1 3404 ? 236.470 249.946 177.911 1.00 35.53 3373 MET B O 1
ATOM 24553 N N . HIS B 1 3405 ? 238.290 248.669 178.252 1.00 39.85 3374 HIS B N 1
ATOM 24554 C CA . HIS B 1 3405 ? 238.882 249.634 179.165 1.00 40.58 3374 HIS B CA 1
ATOM 24555 C C . HIS B 1 3405 ? 239.189 250.937 178.436 1.00 34.71 3374 HIS B C 1
ATOM 24556 O O . HIS B 1 3405 ? 239.615 250.935 177.280 1.00 37.39 3374 HIS B O 1
ATOM 24570 N N . SER B 1 3406 ? 238.956 252.050 179.124 1.00 28.98 3375 SER B N 1
ATOM 24571 C CA . SER B 1 3406 ? 239.100 253.367 178.510 1.00 33.44 3375 SER B CA 1
ATOM 24572 C C . SER B 1 3406 ? 240.446 253.599 177.837 1.00 33.09 3375 SER B C 1
ATOM 24573 O O . SER B 1 3406 ? 240.469 254.286 176.804 1.00 33.64 3375 SER B O 1
ATOM 24581 N N . PRO B 1 3407 ? 241.575 253.104 178.352 1.00 36.02 3376 PRO B N 1
ATOM 24582 C CA . PRO B 1 3407 ? 242.852 253.371 177.674 1.00 31.70 3376 PRO B CA 1
ATOM 24583 C C . PRO B 1 3407 ? 242.899 252.873 176.242 1.00 29.92 3376 PRO B C 1
ATOM 24584 O O . PRO B 1 3407 ? 243.521 253.515 175.391 1.00 33.90 3376 PRO B O 1
ATOM 24595 N N . ASN B 1 3408 ? 242.259 251.743 175.943 1.00 31.56 3377 ASN B N 1
ATOM 24596 C CA . ASN B 1 3408 ? 242.283 251.245 174.574 1.00 26.81 3377 ASN B CA 1
ATOM 24597 C C . ASN B 1 3408 ? 241.485 252.150 173.651 1.00 24.54 3377 ASN B C 1
ATOM 24598 O O . ASN B 1 3408 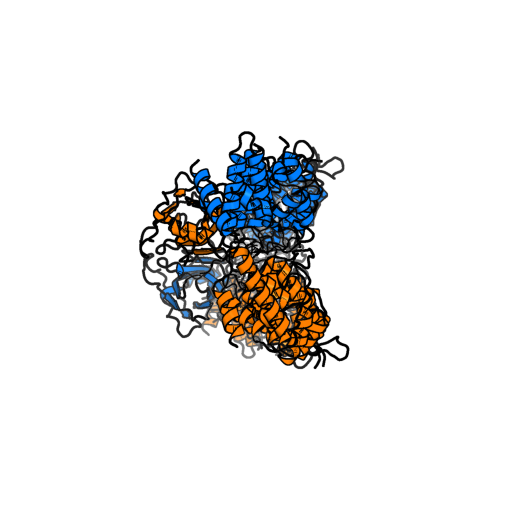? 241.906 252.431 172.522 1.00 29.60 3377 ASN B O 1
ATOM 24609 N N . ILE B 1 3409 ? 240.339 252.629 174.119 1.00 25.91 3378 ILE B N 1
ATOM 24610 C CA . ILE B 1 3409 ? 239.566 253.576 173.329 1.00 24.85 3378 ILE B CA 1
ATOM 24611 C C . ILE B 1 3409 ? 240.369 254.849 173.109 1.00 21.87 3378 ILE B C 1
ATOM 24612 O O . ILE B 1 3409 ? 240.367 255.426 172.016 1.00 21.97 3378 ILE B O 1
ATOM 24628 N N . GLU B 1 3410 ? 241.055 255.311 174.158 1.00 27.47 3379 GLU B N 1
ATOM 24629 C CA . GLU B 1 3410 ? 241.912 256.485 174.032 1.00 23.10 3379 GLU B CA 1
ATOM 24630 C C . GLU B 1 3410 ? 242.982 256.267 172.981 1.00 23.70 3379 GLU B C 1
ATOM 24631 O O . GLU B 1 3410 ? 243.281 257.170 172.202 1.00 26.32 3379 GLU B O 1
ATOM 24643 N N . VAL B 1 3411 ? 243.592 255.083 172.966 1.00 28.16 3380 VAL B N 1
ATOM 24644 C CA . VAL B 1 3411 ? 244.625 254.786 171.978 1.00 26.45 3380 VAL B CA 1
ATOM 24645 C C . VAL B 1 3411 ? 244.040 254.840 170.574 1.00 22.78 3380 VAL B C 1
ATOM 24646 O O . VAL B 1 3411 ? 244.645 255.392 169.651 1.00 26.87 3380 VAL B O 1
ATOM 24659 N N . VAL B 1 3412 ? 242.857 254.260 170.386 1.00 26.10 3381 VAL B N 1
ATOM 24660 C CA . VAL B 1 3412 ? 242.218 254.316 169.072 1.00 18.20 3381 VAL B CA 1
ATOM 24661 C C . VAL B 1 3412 ? 242.000 255.766 168.658 1.00 20.76 3381 VAL B C 1
ATOM 24662 O O . VAL B 1 3412 ? 242.269 256.156 167.514 1.00 22.86 3381 VAL B O 1
ATOM 24675 N N . LEU B 1 3413 ? 241.513 256.585 169.590 1.00 19.83 3382 LEU B N 1
ATOM 24676 C CA . LEU B 1 3413 ? 241.218 257.975 169.270 1.00 22.81 3382 LEU B CA 1
ATOM 24677 C C . LEU B 1 3413 ? 242.487 258.742 168.934 1.00 19.27 3382 LEU B C 1
ATOM 24678 O O . LEU B 1 3413 ? 242.514 259.515 167.978 1.00 24.02 3382 LEU B O 1
ATOM 24694 N N . VAL B 1 3414 ? 243.552 258.546 169.708 1.00 22.89 3383 VAL B N 1
ATOM 24695 C CA . VAL B 1 3414 ? 244.794 259.264 169.443 1.00 28.29 3383 VAL B CA 1
ATOM 24696 C C . VAL B 1 3414 ? 245.376 258.836 168.104 1.00 24.59 3383 VAL B C 1
ATOM 24697 O O . VAL B 1 3414 ? 245.816 259.667 167.310 1.00 30.91 3383 VAL B O 1
ATOM 24710 N N . LYS B 1 3415 ? 245.385 257.534 167.827 1.00 29.57 3384 LYS B N 1
ATOM 24711 C CA . LYS B 1 3415 ? 245.993 257.074 166.585 1.00 28.95 3384 LYS B CA 1
ATOM 24712 C C . LYS B 1 3415 ? 245.221 257.577 165.370 1.00 26.60 3384 LYS B C 1
ATOM 24713 O O . LYS B 1 3415 ? 245.824 258.067 164.408 1.00 33.86 3384 LYS B O 1
ATOM 24732 N N . ILE B 1 3416 ? 243.888 257.542 165.412 1.00 20.02 3385 ILE B N 1
ATOM 24733 C CA . ILE B 1 3416 ? 243.145 258.097 164.284 1.00 22.98 3385 ILE B CA 1
ATOM 24734 C C . ILE B 1 3416 ? 243.325 259.615 164.214 1.00 26.29 3385 ILE B C 1
ATOM 24735 O O . ILE B 1 3416 ? 243.684 260.155 163.165 1.00 33.12 3385 ILE B O 1
ATOM 24751 N N . GLY B 1 3417 ? 243.095 260.324 165.321 1.00 25.87 3386 GLY B N 1
ATOM 24752 C CA . GLY B 1 3417 ? 243.246 261.770 165.318 1.00 29.02 3386 GLY B CA 1
ATOM 24753 C C . GLY B 1 3417 ? 244.612 262.240 164.855 1.00 29.47 3386 GLY B C 1
ATOM 24754 O O . GLY B 1 3417 ? 244.736 263.313 164.267 1.00 36.43 3386 GLY B O 1
ATOM 24758 N N . LEU B 1 3418 ? 245.654 261.444 165.101 1.00 31.33 3387 LEU B N 1
ATOM 24759 C CA . LEU B 1 3418 ? 246.998 261.824 164.687 1.00 32.76 3387 LEU B CA 1
ATOM 24760 C C . LEU B 1 3418 ? 247.360 261.360 163.284 1.00 35.58 3387 LEU B C 1
ATOM 24761 O O . LEU B 1 3418 ? 248.325 261.878 162.718 1.00 38.12 3387 LEU B O 1
ATOM 24777 N N . GLN B 1 3419 ? 246.637 260.403 162.703 1.00 33.81 3388 GLN B N 1
ATOM 24778 C CA . GLN B 1 3419 ? 247.052 259.925 161.385 1.00 35.62 3388 GLN B CA 1
ATOM 24779 C C . GLN B 1 3419 ? 247.002 261.027 160.327 1.00 34.06 3388 GLN B C 1
ATOM 24780 O O . GLN B 1 3419 ? 247.528 260.844 159.226 1.00 37.96 3388 GLN B O 1
ATOM 24794 N N . SER B 1 3420 ? 246.391 262.169 160.632 1.00 33.45 3389 SER B N 1
ATOM 24795 C CA . SER B 1 3420 ? 246.408 263.311 159.728 1.00 36.31 3389 SER B CA 1
ATOM 24796 C C . SER B 1 3420 ? 245.925 264.547 160.473 1.00 36.78 3389 SER B C 1
ATOM 24797 O O . SER B 1 3420 ? 245.233 264.454 161.489 1.00 37.06 3389 SER B O 1
ATOM 24805 N N . THR B 1 3421 ? 246.306 265.714 159.951 1.00 34.84 3390 THR B N 1
ATOM 24806 C CA . THR B 1 3421 ? 245.974 266.971 160.613 1.00 35.57 3390 THR B CA 1
ATOM 24807 C C . THR B 1 3421 ? 244.478 267.251 160.569 1.00 31.53 3390 THR B C 1
ATOM 24808 O O . THR B 1 3421 ? 243.893 267.684 161.567 1.00 37.01 3390 THR B O 1
ATOM 24819 N N . ARG B 1 3422 ? 243.847 267.029 159.418 1.00 32.94 3391 ARG B N 1
ATOM 24820 C CA . ARG B 1 3422 ? 242.419 267.291 159.288 1.00 32.82 3391 ARG B CA 1
ATOM 24821 C C . ARG B 1 3422 ? 241.618 266.547 160.351 1.00 31.71 3391 ARG B C 1
ATOM 24822 O O . ARG B 1 3422 ? 240.772 267.134 161.040 1.00 31.22 3391 ARG B O 1
ATOM 24843 N N A ILE B 1 3423 ? 241.884 265.247 160.492 0.50 29.64 3392 ILE B N 1
ATOM 24844 N N B ILE B 1 3423 ? 241.867 265.252 160.520 0.50 29.49 3392 ILE B N 1
ATOM 24845 C CA A ILE B 1 3423 ? 241.177 264.432 161.470 0.50 29.10 3392 ILE B CA 1
ATOM 24846 C CA B ILE B 1 3423 ? 241.070 264.529 161.501 0.50 28.93 3392 ILE B CA 1
ATOM 24847 C C A ILE B 1 3423 ? 241.536 264.866 162.880 0.50 29.18 3392 ILE B C 1
ATOM 24848 C C B ILE B 1 3423 ? 241.525 264.868 162.912 0.50 29.24 3392 ILE B C 1
ATOM 24849 O O A ILE B 1 3423 ? 240.725 264.755 163.798 0.50 31.30 3392 ILE B O 1
ATOM 24850 O O B ILE B 1 3423 ? 240.760 264.716 163.863 0.50 31.46 3392 ILE B O 1
ATOM 24881 N N . GLY B 1 3424 ? 242.768 265.320 163.083 1.00 31.99 3393 GLY B N 1
ATOM 24882 C CA . GLY B 1 3424 ? 243.142 265.856 164.376 1.00 27.52 3393 GLY B CA 1
ATOM 24883 C C . GLY B 1 3424 ? 242.262 267.027 164.758 1.00 25.40 3393 GLY B C 1
ATOM 24884 O O . GLY B 1 3424 ? 241.762 267.105 165.881 1.00 29.67 3393 GLY B O 1
ATOM 24889 N N . LEU B 1 3425 ? 242.034 267.935 163.810 1.00 31.36 3394 LEU B N 1
ATOM 24890 C CA . LEU B 1 3425 ? 241.149 269.068 164.046 1.00 28.40 3394 LEU B CA 1
ATOM 24891 C C . LEU B 1 3425 ? 239.726 268.603 164.308 1.00 27.28 3394 LEU B C 1
ATOM 24892 O O . LEU B 1 3425 ? 239.023 269.170 165.153 1.00 29.61 3394 LEU B O 1
ATOM 24908 N N . LYS B 1 3426 ? 239.284 267.580 163.581 1.00 29.58 3395 LYS B N 1
ATOM 24909 C CA . LYS B 1 3426 ? 237.944 267.055 163.808 1.00 25.91 3395 LYS B CA 1
ATOM 24910 C C . LYS B 1 3426 ? 237.814 266.467 165.204 1.00 26.77 3395 LYS B C 1
ATOM 24911 O O . LYS B 1 3426 ? 236.794 266.649 165.869 1.00 25.82 3395 LYS B O 1
ATOM 24930 N N . LEU B 1 3427 ? 238.839 265.755 165.658 1.00 17.50 3396 LEU B N 1
ATOM 24931 C CA . LEU B 1 3427 ? 238.810 265.157 166.983 1.00 24.36 3396 LEU B CA 1
ATOM 24932 C C . LEU B 1 3427 ? 238.787 266.232 168.056 1.00 19.77 3396 LEU B C 1
ATOM 24933 O O . LEU B 1 3427 ? 238.063 266.117 169.048 1.00 24.65 3396 LEU B O 1
ATOM 24949 N N . ILE B 1 3428 ? 239.576 267.287 167.869 1.00 22.86 3397 ILE B N 1
ATOM 24950 C CA . ILE B 1 3428 ? 239.541 268.410 168.800 1.00 26.23 3397 ILE B CA 1
ATOM 24951 C C . ILE B 1 3428 ? 238.145 269.016 168.844 1.00 20.32 3397 ILE B C 1
ATOM 24952 O O . ILE B 1 3428 ? 237.605 269.280 169.918 1.00 24.91 3397 ILE B O 1
ATOM 24968 N N . ASP B 1 3429 ? 237.537 269.237 167.679 1.00 21.35 3398 ASP B N 1
ATOM 24969 C CA . ASP B 1 3429 ? 236.186 269.792 167.650 1.00 25.35 3398 ASP B CA 1
ATOM 24970 C C . ASP B 1 3429 ? 235.172 268.856 168.311 1.00 21.77 3398 ASP B C 1
ATOM 24971 O O . ASP B 1 3429 ? 234.252 269.311 168.995 1.00 25.42 3398 ASP B O 1
ATOM 24980 N N . ILE B 1 3430 ? 235.327 267.548 168.124 1.00 22.59 3399 ILE B N 1
ATOM 24981 C CA . ILE B 1 3430 ? 234.415 266.590 168.742 1.00 21.81 3399 ILE B CA 1
ATOM 24982 C C . ILE B 1 3430 ? 234.538 266.642 170.257 1.00 23.93 3399 ILE B C 1
ATOM 24983 O O . ILE B 1 3430 ? 233.535 266.640 170.977 1.00 27.99 3399 ILE B O 1
ATOM 24999 N N . LEU B 1 3431 ? 235.766 266.708 170.763 1.00 21.24 3400 LEU B N 1
ATOM 25000 C CA . LEU B 1 3431 ? 235.967 266.737 172.208 1.00 23.32 3400 LEU B CA 1
ATOM 25001 C C . LEU B 1 3431 ? 235.549 268.064 172.832 1.00 21.87 3400 LEU B C 1
ATOM 25002 O O . LEU B 1 3431 ? 234.965 268.075 173.918 1.00 31.49 3400 LEU B O 1
ATOM 25018 N N . LEU B 1 3432 ? 235.829 269.183 172.177 1.00 18.63 3401 LEU B N 1
ATOM 25019 C CA . LEU B 1 3432 ? 235.621 270.485 172.788 1.00 26.63 3401 LEU B CA 1
ATOM 25020 C C . LEU B 1 3432 ? 234.329 271.161 172.369 1.00 22.00 3401 LEU B C 1
ATOM 25021 O O . LEU B 1 3432 ? 233.716 271.840 173.189 1.00 34.77 3401 LEU B O 1
ATOM 25037 N N . ARG B 1 3433 ? 233.895 270.984 171.126 1.00 29.50 3402 ARG B N 1
ATOM 25038 C CA . ARG B 1 3433 ? 232.784 271.759 170.591 1.00 31.27 3402 ARG B CA 1
ATOM 25039 C C . ARG B 1 3433 ? 231.524 270.928 170.392 1.00 31.95 3402 ARG B C 1
ATOM 25040 O O . ARG B 1 3433 ? 230.573 271.047 171.165 1.00 38.47 3402 ARG B O 1
ATOM 25061 N N . ASN B 1 3434 ? 231.497 270.100 169.357 1.00 32.99 3403 ASN B N 1
ATOM 25062 C CA . ASN B 1 3434 ? 230.293 269.389 168.942 1.00 26.24 3403 ASN B CA 1
ATOM 25063 C C . ASN B 1 3434 ? 230.631 267.911 168.805 1.00 25.89 3403 ASN B C 1
ATOM 25064 O O . ASN B 1 3434 ? 231.342 267.520 167.877 1.00 34.22 3403 ASN B O 1
ATOM 25075 N N . CYS B 1 3435 ? 230.142 267.091 169.730 1.00 25.65 3404 CYS B N 1
ATOM 25076 C CA . CYS B 1 3435 ? 230.462 265.672 169.711 1.00 22.90 3404 CYS B CA 1
ATOM 25077 C C . CYS B 1 3435 ? 229.400 264.827 169.018 1.00 29.68 3404 CYS B C 1
ATOM 25078 O O . CYS B 1 3435 ? 229.564 263.606 168.936 1.00 29.82 3404 CYS B O 1
ATOM 25086 N N . ALA B 1 3436 ? 228.330 265.446 168.526 1.00 27.34 3405 ALA B N 1
ATOM 25087 C CA . ALA B 1 3436 ? 227.235 264.749 167.877 1.00 27.53 3405 ALA B CA 1
ATOM 25088 C C . ALA B 1 3436 ? 227.605 264.372 166.447 1.00 27.70 3405 ALA B C 1
ATOM 25089 O O . ALA B 1 3436 ? 228.478 264.974 165.820 1.00 34.80 3405 ALA B O 1
ATOM 25096 N N . ALA B 1 3437 ? 226.912 263.362 165.932 1.00 28.56 3406 ALA B N 1
ATOM 25097 C CA . ALA B 1 3437 ? 227.189 262.869 164.594 1.00 25.49 3406 ALA B CA 1
ATOM 25098 C C . ALA B 1 3437 ? 227.062 263.985 163.565 1.00 22.53 3406 ALA B C 1
ATOM 25099 O O . ALA B 1 3437 ? 226.224 264.880 163.680 1.00 28.48 3406 ALA B O 1
ATOM 25106 N N . SER B 1 3438 ? 227.920 263.921 162.555 1.00 25.61 3407 SER B N 1
ATOM 25107 C CA . SER B 1 3438 ? 227.834 264.796 161.394 1.00 30.60 3407 SER B CA 1
ATOM 25108 C C . SER B 1 3438 ? 226.783 264.277 160.428 1.00 31.77 3407 SER B C 1
ATOM 25109 O O . SER B 1 3438 ? 226.160 265.046 159.699 1.00 38.68 3407 SER B O 1
ATOM 25117 N N . LEU B 1 3445 ? 216.206 258.122 159.680 1.00 26.09 3414 LEU B N 1
ATOM 25118 C CA . LEU B 1 3445 ? 216.150 257.317 160.897 1.00 26.44 3414 LEU B CA 1
ATOM 25119 C C . LEU B 1 3445 ? 217.306 256.332 160.971 1.00 21.33 3414 LEU B C 1
ATOM 25120 O O . LEU B 1 3445 ? 217.486 255.669 161.979 1.00 27.11 3414 LEU B O 1
ATOM 25135 N N . ASN B 1 3446 ? 218.077 256.227 159.895 1.00 21.71 3415 ASN B N 1
ATOM 25136 C CA . ASN B 1 3446 ? 219.247 255.368 159.863 1.00 21.58 3415 ASN B CA 1
ATOM 25137 C C . ASN B 1 3446 ? 220.549 256.122 160.087 1.00 19.51 3415 ASN B C 1
ATOM 25138 O O . ASN B 1 3446 ? 221.604 255.490 160.168 1.00 28.75 3415 ASN B O 1
ATOM 25149 N N . SER B 1 3447 ? 220.508 257.430 160.160 1.00 18.62 3416 SER B N 1
ATOM 25150 C CA . SER B 1 3447 ? 221.760 258.157 160.281 1.00 18.02 3416 SER B CA 1
ATOM 25151 C C . SER B 1 3447 ? 222.217 258.176 161.740 1.00 19.42 3416 SER B C 1
ATOM 25152 O O . SER B 1 3447 ? 221.393 258.288 162.648 1.00 20.68 3416 SER B O 1
ATOM 25160 N N . PRO B 1 3448 ? 223.517 258.059 161.994 1.00 21.21 3417 PRO B N 1
ATOM 25161 C CA . PRO B 1 3448 ? 224.002 258.211 163.367 1.00 14.58 3417 PRO B CA 1
ATOM 25162 C C . PRO B 1 3448 ? 223.575 259.551 163.937 1.00 10.42 3417 PRO B C 1
ATOM 25163 O O . PRO B 1 3448 ? 223.385 260.524 163.215 1.00 25.45 3417 PRO B O 1
ATOM 25174 N N . LEU B 1 3449 ? 223.440 259.595 165.254 1.00 13.24 3418 LEU B N 1
ATOM 25175 C CA . LEU B 1 3449 ? 222.939 260.792 165.911 1.00 13.31 3418 LEU B CA 1
ATOM 25176 C C . LEU B 1 3449 ? 223.845 261.196 167.062 1.00 10.23 3418 LEU B C 1
ATOM 25177 O O . LEU B 1 3449 ? 224.405 262.292 167.056 1.00 21.17 3418 LEU B O 1
ATOM 25193 N N . LEU B 1 3450 ? 223.998 260.320 168.048 1.00 17.25 3419 LEU B N 1
ATOM 25194 C CA . LEU B 1 3450 ? 224.839 260.600 169.200 1.00 11.99 3419 LEU B CA 1
ATOM 25195 C C . LEU B 1 3450 ? 224.433 261.929 169.840 1.00 16.90 3419 LEU B C 1
ATOM 25196 O O . LEU B 1 3450 ? 225.249 262.824 170.045 1.00 22.88 3419 LEU B O 1
ATOM 25212 N N . PHE B 1 3451 ? 223.138 262.068 170.098 1.00 20.24 3420 PHE B N 1
ATOM 25213 C CA . PHE B 1 3451 ? 222.576 263.207 170.809 1.00 19.59 3420 PHE B CA 1
ATOM 25214 C C . PHE B 1 3451 ? 222.784 263.131 172.307 1.00 22.92 3420 PHE B C 1
ATOM 25215 O O . PHE B 1 3451 ? 222.564 264.124 173.001 1.00 27.44 3420 PHE B O 1
ATOM 25232 N N . GLY B 1 3452 ? 223.180 261.978 172.820 1.00 22.46 3421 GLY B N 1
ATOM 25233 C CA . GLY B 1 3452 ? 222.971 261.677 174.216 1.00 22.04 3421 GLY B CA 1
ATOM 25234 C C . GLY B 1 3452 ? 223.891 262.367 175.191 1.00 21.51 3421 GLY B C 1
ATOM 25235 O O . GLY B 1 3452 ? 223.662 262.264 176.397 1.00 35.40 3421 GLY B O 1
ATOM 25239 N N . ARG B 1 3453 ? 224.911 263.070 174.724 1.00 23.94 3422 ARG B N 1
ATOM 25240 C CA . ARG B 1 3453 ? 225.968 263.560 175.592 1.00 27.39 3422 ARG B CA 1
ATOM 25241 C C . ARG B 1 3453 ? 226.160 265.060 175.434 1.00 24.56 3422 ARG B C 1
ATOM 25242 O O . ARG B 1 3453 ? 226.212 265.580 174.316 1.00 24.98 3422 ARG B O 1
ATOM 25263 N N . LEU B 1 3454 ? 226.274 265.744 176.569 1.00 23.94 3423 LEU B N 1
ATOM 25264 C CA . LEU B 1 3454 ? 226.615 267.158 176.567 1.00 23.07 3423 LEU B CA 1
ATOM 25265 C C . LEU B 1 3454 ? 227.954 267.388 175.881 1.00 25.63 3423 LEU B C 1
ATOM 25266 O O . LEU B 1 3454 ? 228.881 266.585 176.000 1.00 24.71 3423 LEU B O 1
ATOM 25282 N N . ASN B 1 3455 ? 228.045 268.484 175.142 1.00 25.16 3424 ASN B N 1
ATOM 25283 C CA . ASN B 1 3455 ? 229.281 268.822 174.455 1.00 29.50 3424 ASN B CA 1
ATOM 25284 C C . ASN B 1 3455 ? 230.346 269.280 175.444 1.00 26.67 3424 ASN B C 1
ATOM 25285 O O . ASN B 1 3455 ? 230.052 269.925 176.453 1.00 34.35 3424 ASN B O 1
ATOM 25296 N N . GLY B 1 3456 ? 231.594 268.944 175.138 1.00 24.61 3425 GLY B N 1
ATOM 25297 C CA . GLY B 1 3456 ? 232.729 269.455 175.878 1.00 21.93 3425 GLY B CA 1
ATOM 25298 C C . GLY B 1 3456 ? 232.956 268.859 177.245 1.00 23.57 3425 GLY B C 1
ATOM 25299 O O . GLY B 1 3456 ? 233.845 269.324 177.959 1.00 30.93 3425 GLY B O 1
ATOM 25303 N N . LEU B 1 3457 ? 232.187 267.856 177.651 1.00 25.09 3426 LEU B N 1
ATOM 25304 C CA . LEU B 1 3457 ? 232.437 267.233 178.941 1.00 24.53 3426 LEU B CA 1
ATOM 25305 C C . LEU B 1 3457 ? 233.839 266.640 178.951 1.00 25.80 3426 LEU B C 1
ATOM 25306 O O . LEU B 1 3457 ? 234.353 266.204 177.922 1.00 29.52 3426 LEU B O 1
ATOM 25322 N N . SER B 1 3458 ? 234.465 266.640 180.116 1.00 26.25 3427 SER B N 1
ATOM 25323 C CA . SER B 1 3458 ? 235.841 266.197 180.236 1.00 24.17 3427 SER B CA 1
ATOM 25324 C C . SER B 1 3458 ? 235.943 265.030 181.202 1.00 16.27 3427 SER B C 1
ATOM 25325 O O . SER B 1 3458 ? 235.137 264.863 182.115 1.00 29.28 3427 SER B O 1
ATOM 25333 N N . SER B 1 3459 ? 236.959 264.221 180.968 1.00 23.72 3428 SER B N 1
ATOM 25334 C CA . SER B 1 3459 ? 237.316 263.127 181.847 1.00 25.31 3428 SER B CA 1
ATOM 25335 C C . SER B 1 3459 ? 238.823 262.972 181.760 1.00 21.66 3428 SER B C 1
ATOM 25336 O O . SER B 1 3459 ? 239.484 263.633 180.960 1.00 23.61 3428 SER B O 1
ATOM 25344 N N . ASP B 1 3460 ? 239.364 262.092 182.599 1.00 29.37 3429 ASP B N 1
ATOM 25345 C CA . ASP B 1 3460 ? 240.773 261.739 182.474 1.00 32.14 3429 ASP B CA 1
ATOM 25346 C C . ASP B 1 3460 ? 241.112 261.396 181.033 1.00 30.55 3429 ASP B C 1
ATOM 25347 O O . ASP B 1 3460 ? 242.153 261.806 180.511 1.00 33.39 3429 ASP B O 1
ATOM 25356 N N . SER B 1 3461 ? 240.216 260.670 180.366 1.00 26.77 3430 SER B N 1
ATOM 25357 C CA . SER B 1 3461 ? 240.474 260.199 179.013 1.00 23.44 3430 SER B CA 1
ATOM 25358 C C . SER B 1 3461 ? 240.574 261.353 178.026 1.00 19.84 3430 SER B C 1
ATOM 25359 O O . SER B 1 3461 ? 241.519 261.419 177.238 1.00 22.22 3430 SER B O 1
ATOM 25367 N N . THR B 1 3462 ? 239.596 262.259 178.032 1.00 16.21 3431 THR B N 1
ATOM 25368 C CA . THR B 1 3462 ? 239.644 263.377 177.096 1.00 18.66 3431 THR B CA 1
ATOM 25369 C C . THR B 1 3462 ? 240.820 264.291 177.402 1.00 21.44 3431 THR B C 1
ATOM 25370 O O . THR B 1 3462 ? 241.420 264.866 176.491 1.00 22.14 3431 THR B O 1
ATOM 25381 N N . ILE B 1 3463 ? 241.157 264.447 178.682 1.00 21.42 3432 ILE B N 1
ATOM 25382 C CA . ILE B 1 3463 ? 242.322 265.247 179.040 1.00 24.25 3432 ILE B CA 1
ATOM 25383 C C . ILE B 1 3463 ? 243.575 264.631 178.438 1.00 22.43 3432 ILE B C 1
ATOM 25384 O O . ILE 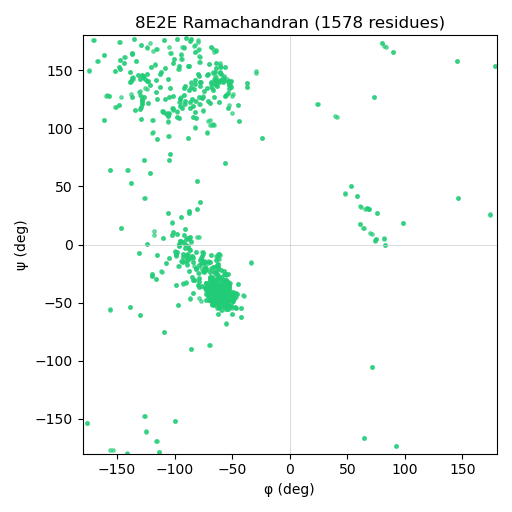B 1 3463 ? 244.366 265.315 177.786 1.00 23.88 3432 ILE B O 1
ATOM 25400 N N . ASP B 1 3464 ? 243.760 263.328 178.627 1.00 22.86 3433 ASP B N 1
ATOM 25401 C CA . ASP B 1 3464 ? 244.915 262.655 178.053 1.00 27.21 3433 ASP B CA 1
ATOM 25402 C C . ASP B 1 3464 ? 244.935 262.791 176.534 1.00 27.99 3433 ASP B C 1
ATOM 25403 O O . ASP B 1 3464 ? 245.967 263.117 175.943 1.00 32.99 3433 ASP B O 1
ATOM 25412 N N . ILE B 1 3465 ? 243.801 262.529 175.886 1.00 26.45 3434 ILE B N 1
ATOM 25413 C CA . ILE B 1 3465 ? 243.731 262.620 174.431 1.00 25.62 3434 ILE B CA 1
ATOM 25414 C C . ILE B 1 3465 ? 244.142 264.009 173.966 1.00 21.24 3434 ILE B C 1
ATOM 25415 O O . ILE B 1 3465 ? 244.959 264.157 173.054 1.00 26.66 3434 ILE B O 1
ATOM 25431 N N . LEU B 1 3466 ? 243.553 265.045 174.562 1.00 22.28 3435 LEU B N 1
ATOM 25432 C CA . LEU B 1 3466 ? 243.848 266.413 174.153 1.00 24.75 3435 LEU B CA 1
ATOM 25433 C C . LEU B 1 3466 ? 245.302 266.765 174.414 1.00 25.08 3435 LEU B C 1
ATOM 25434 O O . LEU B 1 3466 ? 245.946 267.424 173.592 1.00 21.81 3435 LEU B O 1
ATOM 25450 N N . TYR B 1 3467 ? 245.828 266.353 175.563 1.00 27.17 3436 TYR B N 1
ATOM 25451 C CA . TYR B 1 3467 ? 247.232 266.584 175.858 1.00 30.37 3436 TYR B CA 1
ATOM 25452 C C . TYR B 1 3467 ? 248.113 265.969 174.783 1.00 32.63 3436 TYR B C 1
ATOM 25453 O O . TYR B 1 3467 ? 249.028 266.616 174.269 1.00 31.19 3436 TYR B O 1
ATOM 25471 N N . GLN B 1 3468 ? 247.833 264.718 174.417 1.00 35.62 3437 GLN B N 1
ATOM 25472 C CA . GLN B 1 3468 ? 248.646 264.026 173.424 1.00 30.95 3437 GLN B CA 1
ATOM 25473 C C . GLN B 1 3468 ? 248.523 264.674 172.057 1.00 31.44 3437 GLN B C 1
ATOM 25474 O O . GLN B 1 3468 ? 249.506 264.781 171.320 1.00 38.91 3437 GLN B O 1
ATOM 25488 N N . LEU B 1 3469 ? 247.320 265.107 171.694 1.00 28.74 3438 LEU B N 1
ATOM 25489 C CA . LEU B 1 3469 ? 247.144 265.814 170.433 1.00 28.63 3438 LEU B CA 1
ATOM 25490 C C . LEU B 1 3469 ? 247.951 267.106 170.423 1.00 35.24 3438 LEU B C 1
ATOM 25491 O O . LEU B 1 3469 ? 248.580 267.457 169.419 1.00 37.28 3438 LEU B O 1
ATOM 25507 N N . GLY B 1 3470 ? 247.937 267.835 171.538 1.00 37.75 3439 GLY B N 1
ATOM 25508 C CA . GLY B 1 3470 ? 248.679 269.082 171.600 1.00 35.79 3439 GLY B CA 1
ATOM 25509 C C . GLY B 1 3470 ? 250.181 268.875 171.555 1.00 35.31 3439 GLY B C 1
ATOM 25510 O O . GLY B 1 3470 ? 250.874 269.484 170.739 1.00 40.23 3439 GLY B O 1
ATOM 25514 N N . THR B 1 3471 ? 250.701 267.998 172.414 1.00 33.31 3440 THR B N 1
ATOM 25515 C CA . THR B 1 3471 ? 252.134 267.857 172.625 1.00 35.26 3440 THR B CA 1
ATOM 25516 C C . THR B 1 3471 ? 252.800 266.852 171.694 1.00 39.04 3440 THR B C 1
ATOM 25517 O O . THR B 1 3471 ? 254.031 266.807 171.649 1.00 42.83 3440 THR B O 1
ATOM 25528 N N . THR B 1 3472 ? 252.040 266.051 170.953 1.00 39.58 3441 THR B N 1
ATOM 25529 C CA . THR B 1 3472 ? 252.657 265.207 169.942 1.00 39.50 3441 THR B CA 1
ATOM 25530 C C . THR B 1 3472 ? 253.220 266.086 168.834 1.00 40.44 3441 THR B C 1
ATOM 25531 O O . THR B 1 3472 ? 252.565 267.023 168.374 1.00 42.56 3441 THR B O 1
ATOM 25542 N N . GLN B 1 3473 ? 254.443 265.786 168.412 1.00 39.65 3442 GLN B N 1
ATOM 25543 C CA . GLN B 1 3473 ? 255.170 266.621 167.464 1.00 40.49 3442 GLN B CA 1
ATOM 25544 C C . GLN B 1 3473 ? 255.082 265.989 166.081 1.00 41.66 3442 GLN B C 1
ATOM 25545 O O . GLN B 1 3473 ? 255.584 264.884 165.860 1.00 42.97 3442 GLN B O 1
ATOM 25559 N N . ASP B 1 3474 ? 254.441 266.694 165.162 1.00 46.46 3443 ASP B N 1
ATOM 25560 C CA . ASP B 1 3474 ? 254.261 266.264 163.784 1.00 47.06 3443 ASP B CA 1
ATOM 25561 C C . ASP B 1 3474 ? 253.704 267.449 163.001 1.00 45.82 3443 ASP B C 1
ATOM 25562 O O . ASP B 1 3474 ? 253.440 268.498 163.597 1.00 48.18 3443 ASP B O 1
ATOM 25571 N N . PRO B 1 3475 ? 253.529 267.341 161.683 1.00 48.36 3444 PRO B N 1
ATOM 25572 C CA . PRO B 1 3475 ? 253.090 268.517 160.913 1.00 48.71 3444 PRO B CA 1
ATOM 25573 C C . PRO B 1 3475 ? 251.846 269.187 161.465 1.00 49.27 3444 PRO B C 1
ATOM 25574 O O . PRO B 1 3475 ? 251.805 270.418 161.556 1.00 50.73 3444 PRO B O 1
ATOM 25585 N N . GLY B 1 3476 ? 250.837 268.417 161.849 1.00 46.75 3445 GLY B N 1
ATOM 25586 C CA . GLY B 1 3476 ? 249.602 268.987 162.335 1.00 44.52 3445 GLY B CA 1
ATOM 25587 C C . GLY B 1 3476 ? 249.694 269.642 163.692 1.00 41.35 3445 GLY B C 1
ATOM 25588 O O . GLY B 1 3476 ? 248.779 270.385 164.059 1.00 45.03 3445 GLY B O 1
ATOM 25592 N N . THR B 1 3477 ? 250.768 269.397 164.445 1.00 38.49 3446 THR B N 1
ATOM 25593 C CA . THR B 1 3477 ? 250.852 269.916 165.805 1.00 40.54 3446 THR B CA 1
ATOM 25594 C C . THR B 1 3477 ? 250.453 271.385 165.854 1.00 41.91 3446 THR B C 1
ATOM 25595 O O . THR B 1 3477 ? 249.529 271.757 166.584 1.00 42.99 3446 THR B O 1
ATOM 25606 N N . LYS B 1 3478 ? 251.096 272.222 165.043 1.00 43.42 3447 LYS B N 1
ATOM 25607 C CA . LYS B 1 3478 ? 250.757 273.639 165.034 1.00 43.29 3447 LYS B CA 1
ATOM 25608 C C . LYS B 1 3478 ? 249.256 273.830 164.883 1.00 43.37 3447 LYS B C 1
ATOM 25609 O O . LYS B 1 3478 ? 248.603 274.399 165.767 1.00 46.45 3447 LYS B O 1
ATOM 25628 N N . ASP B 1 3479 ? 248.684 273.334 163.780 1.00 41.11 3448 ASP B N 1
ATOM 25629 C CA . ASP B 1 3479 ? 247.249 273.500 163.569 1.00 41.12 3448 ASP B CA 1
ATOM 25630 C C . ASP B 1 3479 ? 246.464 273.031 164.781 1.00 35.76 3448 ASP B C 1
ATOM 25631 O O . ASP B 1 3479 ? 245.534 273.711 165.221 1.00 36.32 3448 ASP B O 1
ATOM 25640 N N . ARG B 1 3480 ? 246.856 271.903 165.364 1.00 33.46 3449 ARG B N 1
ATOM 25641 C CA . ARG B 1 3480 ? 246.151 271.417 166.537 1.00 35.34 3449 ARG B CA 1
ATOM 25642 C C . ARG B 1 3480 ? 246.194 272.453 167.650 1.00 35.35 3449 ARG B C 1
ATOM 25643 O O . ARG B 1 3480 ? 245.145 272.920 168.105 1.00 35.21 3449 ARG B O 1
ATOM 25664 N N . ILE B 1 3481 ? 247.398 272.882 168.048 1.00 35.05 3450 ILE B N 1
ATOM 25665 C CA . ILE B 1 3481 ? 247.492 273.961 169.029 1.00 33.54 3450 ILE B CA 1
ATOM 25666 C C . ILE B 1 3481 ? 246.592 275.109 168.609 1.00 34.09 3450 ILE B C 1
ATOM 25667 O O . ILE B 1 3481 ? 245.797 275.627 169.402 1.00 34.42 3450 ILE B O 1
ATOM 25683 N N . GLN B 1 3482 ? 246.672 275.485 167.340 1.00 33.92 3451 GLN B N 1
ATOM 25684 C CA . GLN B 1 3482 ? 245.880 276.599 166.856 1.00 33.60 3451 GLN B CA 1
ATOM 25685 C C . GLN B 1 3482 ? 244.413 276.385 167.186 1.00 36.69 3451 GLN B C 1
ATOM 25686 O O . GLN B 1 3482 ? 243.794 277.203 167.876 1.00 40.60 3451 GLN B O 1
ATOM 25700 N N . ALA B 1 3483 ? 243.854 275.251 166.757 1.00 36.50 3452 ALA B N 1
ATOM 25701 C CA . ALA B 1 3483 ? 242.447 275.001 167.039 1.00 30.74 3452 ALA B CA 1
ATOM 25702 C C . ALA B 1 3483 ? 242.191 275.028 168.536 1.00 30.53 3452 ALA B C 1
ATOM 25703 O O . ALA B 1 3483 ? 241.213 275.629 168.989 1.00 35.21 3452 ALA B O 1
ATOM 25710 N N . LEU B 1 3484 ? 243.087 274.425 169.325 1.00 25.61 3453 LEU B N 1
ATOM 25711 C CA . LEU B 1 3484 ? 242.936 274.494 170.772 1.00 30.83 3453 LEU B CA 1
ATOM 25712 C C . LEU B 1 3484 ? 242.823 275.941 171.224 1.00 29.66 3453 LEU B C 1
ATOM 25713 O O . LEU B 1 3484 ? 241.856 276.318 171.896 1.00 33.95 3453 LEU B O 1
ATOM 25729 N N . LEU B 1 3485 ? 243.767 276.784 170.808 1.00 29.63 3454 LEU B N 1
ATOM 25730 C CA . LEU B 1 3485 ? 243.705 278.183 171.196 1.00 32.47 3454 LEU B CA 1
ATOM 25731 C C . LEU B 1 3485 ? 242.435 278.839 170.669 1.00 31.27 3454 LEU B C 1
ATOM 25732 O O . LEU B 1 3485 ? 241.812 279.631 171.383 1.00 34.35 3454 LEU B O 1
ATOM 25748 N N . LYS B 1 3486 ? 242.000 278.476 169.459 1.00 30.12 3455 LYS B N 1
ATOM 25749 C CA . LYS B 1 3486 ? 240.719 278.976 168.974 1.00 33.02 3455 LYS B CA 1
ATOM 25750 C C . LYS B 1 3486 ? 239.617 278.658 169.972 1.00 29.92 3455 LYS B C 1
ATOM 25751 O O . LYS B 1 3486 ? 238.914 279.558 170.446 1.00 37.29 3455 LYS B O 1
ATOM 25770 N N . TRP B 1 3487 ? 239.518 277.394 170.375 1.00 28.02 3456 TRP B N 1
ATOM 25771 C CA . TRP B 1 3487 ? 238.480 277.019 171.321 1.00 31.19 3456 TRP B CA 1
ATOM 25772 C C . TRP B 1 3487 ? 238.608 277.817 172.609 1.00 29.87 3456 TRP B C 1
ATOM 25773 O O . TRP B 1 3487 ? 237.600 278.145 173.244 1.00 27.81 3456 TRP B O 1
ATOM 25794 N N . VAL B 1 3488 ? 239.836 278.126 173.023 1.00 30.40 3457 VAL B N 1
ATOM 25795 C CA . VAL B 1 3488 ? 239.999 278.938 174.222 1.00 36.33 3457 VAL B CA 1
ATOM 25796 C C . VAL B 1 3488 ? 239.378 280.311 173.999 1.00 34.01 3457 VAL B C 1
ATOM 25797 O O . VAL B 1 3488 ? 238.462 280.720 174.721 1.00 35.78 3457 VAL B O 1
ATOM 25810 N N . SER B 1 3489 ? 239.800 280.998 172.936 1.00 32.17 3458 SER B N 1
ATOM 25811 C CA . SER B 1 3489 ? 239.360 282.374 172.747 1.00 32.93 3458 SER B CA 1
ATOM 25812 C C . SER B 1 3489 ? 237.872 282.427 172.442 1.00 37.17 3458 SER B C 1
ATOM 25813 O O . SER B 1 3489 ? 237.134 283.205 173.057 1.00 42.99 3458 SER B O 1
ATOM 25821 N N . ASP B 1 3490 ? 237.416 281.600 171.500 1.00 41.02 3459 ASP B N 1
ATOM 25822 C CA . ASP B 1 3490 ? 235.986 281.394 171.315 1.00 37.39 3459 ASP B CA 1
ATOM 25823 C C . ASP B 1 3490 ? 235.282 281.261 172.656 1.00 35.25 3459 ASP B C 1
ATOM 25824 O O . ASP B 1 3490 ? 234.359 282.026 172.958 1.00 38.13 3459 ASP B O 1
ATOM 25833 N N . SER B 1 3491 ? 235.737 280.330 173.496 1.00 32.94 3460 SER B N 1
ATOM 25834 C CA . SER B 1 3491 ? 235.133 280.191 174.813 1.00 29.91 3460 SER B CA 1
ATOM 25835 C C . SER B 1 3491 ? 235.184 281.516 175.551 1.00 32.69 3460 SER B C 1
ATOM 25836 O O . SER B 1 3491 ? 234.149 282.054 175.968 1.00 34.72 3460 SER B O 1
ATOM 25844 N N . ALA B 1 3492 ? 236.387 282.080 175.679 1.00 36.55 3461 ALA B N 1
ATOM 25845 C CA . ALA B 1 3492 ? 236.530 283.394 176.286 1.00 36.12 3461 ALA B CA 1
ATOM 25846 C C . ALA B 1 3492 ? 235.550 284.378 175.672 1.00 34.94 3461 ALA B C 1
ATOM 25847 O O . ALA B 1 3492 ? 234.819 285.067 176.392 1.00 38.54 3461 ALA B O 1
ATOM 25854 N N . ARG B 1 3493 ? 235.481 284.425 174.341 1.00 39.54 3462 ARG B N 1
ATOM 25855 C CA . ARG B 1 3493 ? 234.585 285.387 173.715 1.00 41.15 3462 ARG B CA 1
ATOM 25856 C C . ARG B 1 3493 ? 233.147 285.150 174.144 1.00 43.41 3462 ARG B C 1
ATOM 25857 O O . ARG B 1 3493 ? 232.447 286.093 174.523 1.00 48.83 3462 ARG B O 1
ATOM 25878 N N . VAL B 1 3494 ? 232.695 283.897 174.120 1.00 39.35 3463 VAL B N 1
ATOM 25879 C CA . VAL B 1 3494 ? 231.324 283.613 174.524 1.00 40.79 3463 VAL B CA 1
ATOM 25880 C C . VAL B 1 3494 ? 231.129 283.993 175.982 1.00 39.52 3463 VAL B C 1
ATOM 25881 O O . VAL B 1 3494 ? 230.062 284.468 176.383 1.00 42.48 3463 VAL B O 1
ATOM 25894 N N . ALA B 1 3495 ? 232.168 283.807 176.795 1.00 36.71 3464 ALA B N 1
ATOM 25895 C CA . ALA B 1 3495 ? 232.074 284.179 178.198 1.00 35.34 3464 ALA B CA 1
ATOM 25896 C C . ALA B 1 3495 ? 231.989 285.688 178.351 1.00 42.70 3464 ALA B C 1
ATOM 25897 O O . ALA B 1 3495 ? 231.370 286.191 179.294 1.00 47.07 3464 ALA B O 1
ATOM 25904 N N . ALA B 1 3496 ? 232.594 286.428 177.421 1.00 46.79 3465 ALA B N 1
ATOM 25905 C CA . ALA B 1 3496 ? 232.564 287.881 177.511 1.00 47.93 3465 ALA B CA 1
ATOM 25906 C C . ALA B 1 3496 ? 231.196 288.434 177.133 1.00 50.95 3465 ALA B C 1
ATOM 25907 O O . ALA B 1 3496 ? 230.858 289.559 177.517 1.00 51.44 3465 ALA B O 1
ATOM 25914 N N . MET B 1 3497 ? 230.400 287.668 176.393 1.00 58.29 3466 MET B N 1
ATOM 25915 C CA . MET B 1 3497 ? 229.045 288.079 176.039 1.00 56.48 3466 MET B CA 1
ATOM 25916 C C . MET B 1 3497 ? 228.073 287.689 177.146 1.00 57.69 3466 MET B C 1
ATOM 25917 O O . MET B 1 3497 ? 227.542 286.582 177.156 1.00 57.85 3466 MET B O 1
ATOM 25931 N N . GLU B 1 3514 ? 226.718 277.581 171.486 1.00 44.09 3483 GLU B N 1
ATOM 25932 C CA . GLU B 1 3514 ? 227.367 276.279 171.546 1.00 44.75 3483 GLU B CA 1
ATOM 25933 C C . GLU B 1 3514 ? 227.670 275.912 172.984 1.00 43.99 3483 GLU B C 1
ATOM 25934 O O . GLU B 1 3514 ? 228.523 276.523 173.621 1.00 42.17 3483 GLU B O 1
ATOM 25945 N N . TYR B 1 3515 ? 226.959 274.906 173.494 1.00 38.55 3484 TYR B N 1
ATOM 25946 C CA . TYR B 1 3515 ? 227.182 274.475 174.864 1.00 36.80 3484 TYR B CA 1
ATOM 25947 C C . TYR B 1 3515 ? 228.651 274.180 175.128 1.00 34.66 3484 TYR B C 1
ATOM 25948 O O . TYR B 1 3515 ? 229.132 274.390 176.244 1.00 36.25 3484 TYR B O 1
ATOM 25966 N N . GLY B 1 3516 ? 229.375 273.680 174.126 1.00 37.49 3485 GLY B N 1
ATOM 25967 C CA . GLY B 1 3516 ? 230.805 273.499 174.294 1.00 36.37 3485 GLY B CA 1
ATOM 25968 C C . GLY B 1 3516 ? 231.503 274.788 174.681 1.00 33.56 3485 GLY B C 1
ATOM 25969 O O . GLY B 1 3516 ? 232.432 274.784 175.490 1.00 36.09 3485 GLY B O 1
ATOM 25973 N N . LEU B 1 3517 ? 231.043 275.910 174.133 1.00 35.96 3486 LEU B N 1
ATOM 25974 C CA . LEU B 1 3517 ? 231.669 277.201 174.373 1.00 33.36 3486 LEU B CA 1
ATOM 25975 C C . LEU B 1 3517 ? 231.090 277.931 175.575 1.00 35.97 3486 LEU B C 1
ATOM 25976 O O . LEU B 1 3517 ? 231.829 278.645 176.258 1.00 38.84 3486 LEU B O 1
ATOM 25992 N N . LEU B 1 3518 ? 229.797 277.768 175.869 1.00 37.87 3487 LEU B N 1
ATOM 25993 C CA . LEU B 1 3518 ? 229.258 278.353 177.089 1.00 37.46 3487 LEU B CA 1
ATOM 25994 C C . LEU B 1 3518 ? 229.701 277.603 178.333 1.00 37.11 3487 LEU B C 1
ATOM 25995 O O . LEU B 1 3518 ? 229.564 278.131 179.439 1.00 39.55 3487 LEU B O 1
ATOM 26011 N N . MET B 1 3519 ? 230.236 276.395 178.182 1.00 35.76 3488 MET B N 1
ATOM 26012 C CA . MET B 1 3519 ? 230.606 275.559 179.322 1.00 35.19 3488 MET B CA 1
ATOM 26013 C C . MET B 1 3519 ? 231.916 274.844 179.016 1.00 34.25 3488 MET B C 1
ATOM 26014 O O . MET B 1 3519 ? 231.963 273.617 178.916 1.00 37.63 3488 MET B O 1
ATOM 26028 N N . PRO B 1 3520 ? 233.007 275.593 178.844 1.00 31.45 3489 PRO B N 1
ATOM 26029 C CA . PRO B 1 3520 ? 234.311 274.948 178.692 1.00 28.88 3489 PRO B CA 1
ATOM 26030 C C . PRO B 1 3520 ? 234.658 274.189 179.957 1.00 27.73 3489 PRO B C 1
ATOM 26031 O O . PRO B 1 3520 ? 234.441 274.673 181.068 1.00 31.10 3489 PRO B O 1
ATOM 26042 N N . SER B 1 3521 ? 235.171 272.994 179.787 1.00 26.10 3490 SER B N 1
ATOM 26043 C CA . SER B 1 3521 ? 235.650 272.249 180.935 1.00 18.45 3490 SER B CA 1
ATOM 26044 C C . SER B 1 3521 ? 236.849 272.974 181.530 1.00 24.57 3490 SER B C 1
ATOM 26045 O O . SER B 1 3521 ? 237.786 273.305 180.799 1.00 24.61 3490 SER B O 1
ATOM 26053 N N . PRO B 1 3522 ? 236.849 273.269 182.830 1.00 25.94 3491 PRO B N 1
ATOM 26054 C CA . PRO B 1 3522 ? 238.092 273.745 183.450 1.00 24.59 3491 PRO B CA 1
ATOM 26055 C C . PRO B 1 3522 ? 239.253 272.810 183.189 1.00 20.83 3491 PRO B C 1
ATOM 26056 O O . PRO B 1 3522 ? 240.387 273.266 183.039 1.00 25.01 3491 PRO B O 1
ATOM 26067 N N . SER B 1 3523 ? 238.989 271.502 183.140 1.00 23.38 3492 SER B N 1
ATOM 26068 C CA . SER B 1 3523 ? 240.051 270.541 182.880 1.00 21.98 3492 SER B CA 1
ATOM 26069 C C . SER B 1 3523 ? 240.618 270.709 181.482 1.00 23.85 3492 SER B C 1
ATOM 26070 O O . SER B 1 3523 ? 241.820 270.551 181.280 1.00 30.29 3492 SER B O 1
ATOM 26078 N N . HIS B 1 3524 ? 239.777 271.040 180.502 1.00 24.89 3493 HIS B N 1
ATOM 26079 C CA . HIS B 1 3524 ? 240.285 271.208 179.146 1.00 24.28 3493 HIS B CA 1
ATOM 26080 C C . HIS B 1 3524 ? 241.073 272.505 179.017 1.00 17.96 3493 HIS B C 1
ATOM 26081 O O . HIS B 1 3524 ? 242.081 272.559 178.311 1.00 27.46 3493 HIS B O 1
ATOM 26095 N N . LEU B 1 3525 ? 240.625 273.563 179.688 1.00 26.12 3494 LEU B N 1
ATOM 26096 C CA . LEU B 1 3525 ? 241.403 274.797 179.729 1.00 28.14 3494 LEU B CA 1
ATOM 26097 C C . LEU B 1 3525 ? 242.761 274.560 180.371 1.00 24.21 3494 LEU B C 1
ATOM 26098 O O . LEU B 1 3525 ? 243.800 274.976 179.844 1.00 25.21 3494 LEU B O 1
ATOM 26114 N N . HIS B 1 3526 ? 242.767 273.877 181.512 1.00 25.30 3495 HIS B N 1
ATOM 26115 C CA . HIS B 1 3526 ? 244.021 273.548 182.167 1.00 24.24 3495 HIS B CA 1
ATOM 26116 C C . HIS B 1 3526 ? 244.879 272.663 181.284 1.00 29.65 3495 HIS B C 1
ATOM 26117 O O . HIS B 1 3526 ? 246.107 272.770 181.301 1.00 36.66 3495 HIS B O 1
ATOM 26131 N N . CYS B 1 3527 ? 244.261 271.755 180.531 1.00 29.28 3496 CYS B N 1
ATOM 26132 C CA . CYS B 1 3527 ? 245.039 270.902 179.646 1.00 25.41 3496 CYS B CA 1
ATOM 26133 C C . CYS B 1 3527 ? 245.682 271.727 178.547 1.00 23.08 3496 CYS B C 1
ATOM 26134 O O . CYS B 1 3527 ? 246.816 271.460 178.150 1.00 25.99 3496 CYS B O 1
ATOM 26142 N N . VAL B 1 3528 ? 244.980 272.736 178.046 1.00 22.97 3497 VAL B N 1
ATOM 26143 C CA . VAL B 1 3528 ? 245.588 273.612 177.052 1.00 26.05 3497 VAL B CA 1
ATOM 26144 C C . VAL B 1 3528 ? 246.766 274.362 177.663 1.00 30.90 3497 VAL B C 1
ATOM 26145 O O . VAL B 1 3528 ? 247.796 274.560 177.014 1.00 29.79 3497 VAL B O 1
ATOM 26158 N N . ALA B 1 3529 ? 246.626 274.807 178.910 1.00 31.42 3498 ALA B N 1
ATOM 26159 C CA . ALA B 1 3529 ? 247.737 275.494 179.567 1.00 31.50 3498 ALA B CA 1
ATOM 26160 C C . ALA B 1 3529 ? 248.920 274.552 179.762 1.00 30.24 3498 ALA B C 1
ATOM 26161 O O . ALA B 1 3529 ? 250.071 274.916 179.505 1.00 37.07 3498 ALA B O 1
ATOM 26168 N N . ALA B 1 3530 ? 248.653 273.332 180.224 1.00 30.33 3499 ALA B N 1
ATOM 26169 C CA . ALA B 1 3530 ? 249.706 272.333 180.355 1.00 29.54 3499 ALA B CA 1
ATOM 26170 C C . ALA B 1 3530 ? 250.329 271.998 179.009 1.00 30.86 3499 ALA B C 1
ATOM 26171 O O . ALA B 1 3530 ? 251.504 271.635 178.948 1.00 39.25 3499 ALA B O 1
ATOM 26178 N N . ILE B 1 3531 ? 249.570 272.115 177.921 1.00 32.53 3500 ILE B N 1
ATOM 26179 C CA . ILE B 1 3531 ? 250.139 271.870 176.599 1.00 34.48 3500 ILE B CA 1
ATOM 26180 C C . ILE B 1 3531 ? 251.063 273.012 176.206 1.00 30.36 3500 ILE B C 1
ATOM 26181 O O . ILE B 1 3531 ? 252.183 272.792 175.739 1.00 36.23 3500 ILE B O 1
ATOM 26197 N N . LEU B 1 3532 ? 250.602 274.249 176.383 1.00 35.16 3501 LEU B N 1
ATOM 26198 C CA . LEU B 1 3532 ? 251.439 275.400 176.066 1.00 36.62 3501 LEU B CA 1
ATOM 26199 C C . LEU B 1 3532 ? 252.732 275.362 176.865 1.00 36.08 3501 LEU B C 1
ATOM 26200 O O . LEU B 1 3532 ? 253.813 275.594 176.320 1.00 36.63 3501 LEU B O 1
ATOM 26216 N N . TRP B 1 3533 ? 252.638 275.052 178.159 1.00 40.23 3502 TRP B N 1
ATOM 26217 C CA . TRP B 1 3533 ? 253.826 274.945 178.994 1.00 39.79 3502 TRP B CA 1
ATOM 26218 C C . TRP B 1 3533 ? 254.812 273.925 178.444 1.00 43.59 3502 TRP B C 1
ATOM 26219 O O . TRP B 1 3533 ? 256.016 274.032 178.697 1.00 46.46 3502 TRP B O 1
ATOM 26240 N N . HIS B 1 3534 ? 254.327 272.936 177.702 1.00 42.83 3503 HIS B N 1
ATOM 26241 C CA . HIS B 1 3534 ? 255.188 271.904 177.134 1.00 41.16 3503 HIS B CA 1
ATOM 26242 C C . HIS B 1 3534 ? 255.210 271.994 175.611 1.00 41.15 3503 HIS B C 1
ATOM 26243 O O . HIS B 1 3534 ? 256.024 272.703 175.022 1.00 41.64 3503 HIS B O 1
#

Organism: Homo sapiens (NCBI:txid9606)

Nearest PDB structures (foldseek):
  8e2e-assembly1_B  TM=1.001E+00  e=0.000E+00  Homo sapiens
  8e2d-assembly1_B  TM=1.001E+00  e=0.000E+00  Homo sapiens
  8e2i-assembly1_A  TM=9.972E-01  e=0.000E+00  Homo sapiens
  8atm-assembly1_A  TM=9.651E-01  e=6.860E-99  Homo sapiens
  8auw-assembly1_A  TM=9.079E-01  e=2.984E-80  Homo sapiens

Solvent-accessible surface area: 61795 Å² total; per-residue (Å²): 121,12,34,106,33,0,43,70,26,150,120,7,51,16,41,70,0,2,128,11,0,3,101,36,1,121,102,30,74,194,142,151,69,18,32,7,2,119,84,138,207,42,28,36,18,0,73,28,0,2,22,1,1,5,12,1,0,2,13,2,26,9,8,5,0,5,4,0,0,7,0,0,0,58,19,0,54,56,16,239,82,22,0,29,1,25,45,4,8,76,100,80,29,0,37,21,0,0,15,5,6,0,0,2,18,11,3,39,47,85,48,17,8,5,23,25,27,0,29,25,0,0,27,4,0,0,25,10,2,6,30,33,32,91,200,126,50,0,31,74,33,0,33,77,6,0,26,94,0,0,61,20,4,82,81,38,42,6,32,1,30,26,0,0,56,5,0,8,27,3,1,9,72,100,106,26,66,10,88,53,108,5,25,0,42,3,64,90,69,2,0,57,7,0,0,46,1,0,26,101,31,69,36,25,36,6,46,5,17,0,0,0,0,22,0,0,0,0,0,5,10,9,153,84,127,55,0,0,54,20,0,6,60,20,98,30,0,11,96,0,0,27,55,3,0,27,87,134,52,14,96,47,8,0,41,27,0,8,78,1,2,53,44,0,0,44,40,0,55,64,53,0,49,112,93,17,48,53,44,4,4,36,0,0,0,80,0,0,55,64,1,1,42,117,214,13,6,0,37,58,41,43,11,1,26,37,0,2,13,46,0,0,64,9,0,26,130,26,76,3,53,60,0,18,17,81,15,0,42,31,0,0,89,10,0,2,60,3,0,43,28,45,29,39,30,59,68,30,2,86,16,179,43,101,68,72,75,0,0,35,9,0,0,88,0,0,25,50,0,0,64,19,19,12,28,85,100,112,100,98,1,25,202,167,25,54,0,0,6,49,4,8,75,47,88,105,4,0,37,18,2,1,26,0,0,1,77,19,107,110,162,62,13,13,64,4,2,40,58,0,0,12,7,0,32,144,61,16,75,69,57,87,59,2,0,94,6,2,10,48,22,1,56,22,7,100,106,47,20,114,38,72,5,16,4,3,21,6,0,25,11,1,0,99,1,1,33,130,15,0,70,70,39,99,1,0,91,4,0,43,96,51,28,0,0,75,32,0,0,74,13,0,12,29,4,0,7,2,26,5,6,52,35,106,38,49,1,13,58,8,23,155,140,82,148,106,52,51,40,5,0,50,110,11,86,6,74,34,90,20,137,129,24,81,94,4,91,47,0,7,94,61,102,75,44,134,195,200,32,207,92,19,24,0,40,8,119,8,100,122,130,43,46,51,2,12,0,21,0,69,15,88,27,7,7,30,0,60,19,0,18,0,25,0,12,53,42,43,5,13,19,4,0,15,8,1,2,6,1,9,1,36,62,20,78,40,36,18,1,0,12,38,0,2,28,0,6,5,0,37,63,0,74,0,64,1,68,71,19,26,15,0,18,0,1,2,0,53,0,53,54,4,49,34,31,61,39,0,2,0,8,2,0,45,0,22,0,41,28,2,11,36,125,42,13,92,62,63,3,14,65,18,0,0,0,4,0,50,0,0,37,22,0,0,36,73,42,90,131,13,42,46,53,0,0,64,6,0,8,94,20,76,17,2,4,9,0,0,0,2,2,9,49,23,60,136,7,12,10,117,44,82,50,4,23,52,0,0,13,52,0,0,46,62,42,37,136,1,0,56,79,0,1,58,6,7,1,40,72,3,21,21,120,88,68,65,29,29,2,63,12,33,24,5,5,80,39,42,120,9,1,53,58,0,0,66,68,0,1,33,40,140,53,129,1,16,145,55,1,36,98,17,0,74,129,2,43,38,28,4,58,132,44,85,93,192,113,58,0,17,114,113,35,10,108,39,0,68,126,1,5,51,25,5,98,220,145,120,13,35,104,32,0,42,71,26,149,118,9,52,18,41,70,0,1,124,11,0,4,102,37,2,122,101,30,74,195,143,150,67,20,32,8,1,118,84,137,208,42,28,36,19,0,75,26,0,2,22,1,1,4,13,1,0,1,15,1,26,9,9,5,0,6,4,0,0,7,0,0,0,59,20,0,54,57,14,236,84,22,0,28,1,26,44,4,8,77,101,80,29,1,36,22,0,0,15,5,7,0,0,4,18,11,3,41,47,86,49,16,10,5,21,24,24,0,28,24,0,0,27,4,1,0,25,11,1,6,32,33,32,92,202,126,49,0,32,75,33,1,33,78,6,0,27,92,0,0,61,19,4,79,83,40,41,6,33,1,29,26,0,0,58,5,0,8,28,3,0,8,74,101,106,26,66,10,88,50,109,5,26,0,41,3,65,94,69,2,0,57,6,0,0,44,2,0,26,98,33,69,35,25,35,8,44,3,17,0,0,0,0,20,0,0,0,0,0,4,10,8,152,84,127,56,0,0,56,22,0,7,59,20,96,31,0,12,94,0,1,27,54,3,1,21,87,137,52,14,99,48,8,1,40,26,0,10,78,1,0,52,46,0,0,46,40,0,55,66,54,0,47,111,93,17,48,53,44,3,3,36,0,0,0,80,0,0,56,64,1,0,40,115,213,13,5,0,36,56,41,49,12,1,26,37,0,2,12,60,0,0,60,10,0,26,126,26,74,4,52,62,0,19,16,81,14,0,42,30,0,0,91,11,0,3,58,3,0,41,26,48,28,39,28,57,70,30,4,114,20,176,45,101,69,66,74,0,0,36,10,0,1,86,0,0,24,51,0,0,64,20,19,12,27,86,99,114,100,96,1,24,200,167,25,54,0,0,8,48,4,7,74,46,87,107,4,0,36,19,2,0,27,1,0,1,77,20,106,108,162,64,14,13,63,3,2,39,56,0,0,13,9,0,34,145,61,15,75,68,56,86,58,3,0,95,5,2,10,46,20,1,57,21,7,99,108,46,20,113,40,72,4,16,4,4,21,6,0,24,11,1,0,99,0,0,35,132,16,0,70,70,36,97,1,0,91,4,0,44,106,52,27,0,0,74,33,0,0,74,13,0,12,28,4,0,7,2,25,5,5,52,33,109,37,48,1,14,57,7,22,156,142,82,148,108,50,53,40,5,0,48,111,11,86,6,74,33,89,20,136,128,24,80,95,4,91,47,0,7,94,62,101,57,39,142,126,161,30,217,90,18,24,0,39,9,117,8,99,124,132,44,46,51,2,12,1,22,0,70,14,87,26,6,6,30,1,58,21,0,20,0,4,0,11,40,32,44,5,14,19,4,0,15,8,1,2,6,1,9,1,36,58,20,76,40,37,16,1,2,10,36,0,2,30,0,6,6,0,37,56,0,71,0,63,1,69,72,19,29,15,0,18,0,0,2,0,52,0,54,54,3,50,34,31,61,41,0,2,0,5,3,0,43,0,23,0,42,31,2,11,36,126,43,16,91,62,61,3,14,66,15,0,0,0,5,0,50,0,0,38,23,0,0,36,73,43,88,132,9,44,45,56,0,0,63,7,0,7,93,21,78,18,3,5,9,0,0,0,2,2,8,48,21,59,136,6,11,12,117,45,81,50,4,24,54,0,0,13,53,0,0,45,61,41,35,138,1,0,55,77,0,0,58,6,6,1,42,69,2,22,22,118,90,68,66,30,30,2,64,12,34,25,4,6,79,38,40,122,9,1,51,58,0,0,67,68,0,1,34,40,138,50,130,2,15,146,55,1,38,84,16,0,74,117,2,43,39,34,4,58,136,46,84,92,191,109,56,0,16,115,114,36,13,108,42,0,67,125,2,5,52,25,5,97,223,145

InterPro domains:
  IPR000608 Ubiquitin-conjugating (UBC), catalytic core domain [PF00179] (4581-4731)
  IPR000608 Ubiquitin-conjugating (UBC), catalytic core domain [PS50127] (4573-4740)
  IPR001370 BIR repeat [PF00653] (289-359)
  IPR001370 BIR repeat [PS50143] (289-359)
  IPR001370 BIR repeat [SM00238] (284-360)
  IPR001370 BIR repeat [cd00022] (287-360)
  IPR016135 Ubiquitin-conjugating enzyme/RWD-like [G3DSA:3.10.110.10] (4521-4820)
  IPR016135 Ubiquitin-conjugating enzyme/RWD-like [SSF54495] (4558-4747)
  IPR022103 Baculoviral IAP repeat-containing protein 6 [PF12356] (3463-3618)